Protein 2KIX (pdb70)

Sequence (132 aa):
MLEPFQILSISSFILSALHFIAWTIGHLNQIKRMLEPFQILSISSFILSALHFIAWTIGHLNQIKRMLEPFQILSISSFILSALHFIAWTIGHLNQIKRMLEPFQILSISSFILSALHFIAWTIGHLNQIKRMLEPFQILSISSFILSALHFIAWTIGHLNQIKRMLEPFQILSISSFILSALHFIAWTIGHLNQIKRMLEPFQILSISSFILSALHFIAWTIGHLNQIKRMLEPFQILSISSFILSALHFIAWTIGHLNQIKRMLEPFQILSISSFILSALHFIAWTIGHLNQIKRMLEPFQILSISSFILSALHFIAWTIGHLNQIKRMLEPFQILSISSFILSALHFIAWTIGHLNQIKRMLEPFQILSISSFILSALHFIAWTIGHLNQIKRMLEPFQILSISSFILSALHFIAWTIGHLNQIKRMLEPFQILSISSFILSALHFIAWTIGHLNQIKRMLEPFQILSISSFILSALHFIAWTIGHLNQIKRMLEPFQILSISSFILSALHFIAWTIGHLNQIKRMLEPFQILSISSFILSALHFIAWTIGHLNQIKRMLEPFQILSISSFILSALHFIAWTIGHLNQIKRMLEPFQILSISSFILSALHFIAWTIGHLNQIKRMLEPFQILSISSFILSALHFIAWTIGHLNQIKRMLEPFQILSISSFILSALHFIAWTIGHLNQIKRMLEPFQILSISSFILSALHFIAWTIGHLNQIKRMLEPFQILSISSFILSALHFIAWTIGHLNQIKRMLEPFQILSISSFILSALHFIAWTIGHLNQIKRMLEPFQILSISSFILSALHFIAWTIGHLNQIKRMLEPFQILSISSFILSALHFIAWTIGHLNQIKRMLEPFQILSISSFILSALHFIAWTIGHLNQIKRMLEPFQILSISSFILSALHFIAWTIGHLNQIKRMLEPFQILSISSFILSALHFIAWTIGHLNQIKRMLEPFQILSISSFILSALHFIAWTIGHLNQIKRMLEPFQILSISSFILSALHFIAWTIGHLNQIKRMLEPFQILSISSFILSALHFIAWTIGHLNQIKRMLEPFQILSISSFILSALHFIAWTIGHLNQIKRMLEPFQILSISSFILSALHFIAWTIGHLNQIKRMLEPFQILSISSFILSALHFIAWTIGHLNQIKRMLEPFQILSISSFILSALHFIAWTIGHLNQIKRMLEPFQILSISSFILSALHFIAWTIGHLNQIKRMLEPFQILSISSFILSALHFIAWTIGHLNQIKRMLEPFQILSISSFILSALHFIAWTIGHLNQIKRMLEPFQILSISSFILSALHFIAWTIGHLNQIKRMLEPFQILSISSFILSALHFIAWTIGHLNQIKRMLEPFQILSISSFILSALHFIAWTIGHLNQIKRMLEPFQILSISSFILSALHFIAWTIGHLNQIKRMLEPFQILSISSFILSALHFIAWTIGHLNQIKRMLEPFQILSISSFILSALHFIAWTIGHLNQIKRMLEPFQILSISSFILSALHFIAWTIGHLNQIKRMLEPFQILSISSFILSALHFIAWTIGHLNQIKRMLEPFQILSISSFILSALHFIAWTIGHLNQIKRMLEPFQILSISSFILSALHFIAWTIGHLNQIKRMLEPFQILSISSFILSALHFIAWTIGHLNQIKRMLEPFQILSISSFILSALHFIAWTIGHLNQIKRMLEPFQILSISSFILSALHFIAWTIGHLNQIKRMLEPFQILSISSFILSALHFIAWTIGHLNQIKRMLEPFQILSISSFILSALHFIAWTIGHLNQIKRMLEPFQILSISSFILSALHFIAWTIGHLNQIKRMLEPFQILSISSFILSALHFIAWTIGHLNQIKRMLEPFQILSISSFILSALHFIAWTIGHLNQIKRMLEPFQILSISSFILSALHFIAWTIGHLNQIKRMLEPFQILSISSFILSALHFIAWTIGHLNQIKRMLEPFQILSISSFILSALHFIAWTIGHLNQIKR

Foldseek 3Di:
DPPDPVCVVVVVVVVVVVCVVVCCVVVVVVVPD/DCVVCVVVVVVVVVVVVVVVVVCVVVVCVVVPD/DCVVVVVVVVVVVVVVVVCVVVCCCVVVVVVPD/DDPVVVVVVVVVVVVVVVCVVVCCCVVVVVVPD

Solvent-accessible surface area: 10922 Å² total; per-residue (Å²): 157,115,147,68,83,90,101,28,20,91,48,34,105,114,31,43,53,82,19,109,101,12,48,73,106,19,85,100,50,150,146,142,248,191,96,139,102,66,43,119,44,8,80,54,45,106,103,52,28,52,68,36,109,84,12,56,76,91,13,67,86,56,46,117,160,223,186,112,104,114,114,67,83,40,16,65,61,44,100,111,25,35,49,79,20,111,104,10,62,75,86,7,70,104,47,94,139,144,282,212,116,140,107,83,56,91,39,16,88,43,38,127,115,39,33,46,81,21,106,103,8,40,74,87,36,48,82,59,84,114,138,248

Radius of gyration: 16.18 Å; Cα contacts (8 Å, |Δi|>4): 34; chains: 4; bounding box: 28×48×30 Å

Nearest PDB structures (foldseek):
  2ljc-assembly1_B  TM=5.315E-01  e=4.620E+00  unclassified
  2ljc-assembly1_B  TM=5.506E-01  e=3.509E+00  unclassified
  2ljc-assembly1_B  TM=5.634E-01  e=3.909E+00  unclassified

Secondary structure (DSSP, 8-state):
--TTTHHHHHHHHHHHHHHHHHHHHHHHHHTT-/--STTHHHHHHHHHHHHHHHHHHHHHHHHHTT-/--STTHHHHHHHHHHHHHHHHHHHHHHHHHTT-/--STTHHHHHHHHHHHHHHHHHHHHHHHHHTT-

Structure (mmCIF, N/CA/C/O backbone):
data_2KIX
#
_entry.id   2KIX
#
loop_
_atom_site.group_PDB
_atom_site.id
_atom_site.type_symbol
_atom_site.label_atom_id
_atom_site.label_alt_id
_atom_site.label_comp_id
_atom_site.label_asym_id
_atom_site.label_entity_id
_atom_site.label_seq_id
_atom_site.pdbx_PDB_ins_code
_atom_site.Cartn_x
_atom_site.Cartn_y
_atom_site.Cartn_z
_atom_site.occupancy
_atom_site.B_iso_or_equiv
_atom_site.auth_seq_id
_atom_site.auth_comp_id
_atom_site.auth_asym_id
_atom_site.auth_atom_id
_atom_site.pdbx_PDB_model_num
ATOM 1 N N . MET A 1 1 ? 35.448 -21.155 -8.056 1.00 0.00 1 MET A N 1
ATOM 2 C CA . MET A 1 1 ? 35.086 -20.662 -6.697 1.00 0.00 1 MET A CA 1
ATOM 3 C C . MET A 1 1 ? 36.325 -20.686 -5.799 1.00 0.00 1 MET A C 1
ATOM 4 O O . MET A 1 1 ? 37.287 -21.371 -6.081 1.00 0.00 1 MET A O 1
ATOM 20 N N . LEU A 1 2 ? 36.299 -19.937 -4.722 1.00 0.00 2 LEU A N 1
ATOM 21 C CA . LEU A 1 2 ? 37.458 -19.893 -3.779 1.00 0.00 2 LEU A CA 1
ATOM 22 C C . LEU A 1 2 ? 38.505 -18.881 -4.267 1.00 0.00 2 LEU A C 1
ATOM 23 O O . LEU A 1 2 ? 38.815 -17.929 -3.580 1.00 0.00 2 LEU A O 1
ATOM 39 N N . GLU A 1 3 ? 39.066 -19.071 -5.432 1.00 0.00 3 GLU A N 1
ATOM 40 C CA . GLU A 1 3 ? 40.098 -18.100 -5.908 1.00 0.00 3 GLU A CA 1
ATOM 41 C C . GLU A 1 3 ? 39.422 -16.792 -6.353 1.00 0.00 3 GLU A C 1
ATOM 42 O O . GLU A 1 3 ? 39.896 -15.718 -6.042 1.00 0.00 3 GLU A O 1
ATOM 54 N N . PRO A 1 4 ? 38.330 -16.870 -7.076 1.00 0.00 4 PRO A N 1
ATOM 55 C CA . PRO A 1 4 ? 37.596 -15.683 -7.565 1.00 0.00 4 PRO A CA 1
ATOM 56 C C . PRO A 1 4 ? 36.347 -15.369 -6.725 1.00 0.00 4 PRO A C 1
ATOM 57 O O . PRO A 1 4 ? 35.718 -14.344 -6.905 1.00 0.00 4 PRO A O 1
ATOM 68 N N . PHE A 1 5 ? 35.972 -16.253 -5.826 1.00 0.00 5 PHE A N 1
ATOM 69 C CA . PHE A 1 5 ? 34.747 -16.022 -4.989 1.00 0.00 5 PHE A CA 1
ATOM 70 C C . PHE A 1 5 ? 35.126 -15.760 -3.526 1.00 0.00 5 PHE A C 1
ATOM 71 O O . PHE A 1 5 ? 34.848 -14.705 -2.991 1.00 0.00 5 PHE A O 1
ATOM 88 N N . GLN A 1 6 ? 35.731 -16.711 -2.859 1.00 0.00 6 GLN A N 1
ATOM 89 C CA . GLN A 1 6 ? 36.079 -16.486 -1.426 1.00 0.00 6 GLN A CA 1
ATOM 90 C C . GLN A 1 6 ? 36.868 -15.192 -1.277 1.00 0.00 6 GLN A C 1
ATOM 91 O O . GLN A 1 6 ? 36.864 -14.559 -0.239 1.00 0.00 6 GLN A O 1
ATOM 105 N N . ILE A 1 7 ? 37.539 -14.799 -2.306 1.00 0.00 7 ILE A N 1
ATOM 106 C CA . ILE A 1 7 ? 38.337 -13.540 -2.244 1.00 0.00 7 ILE A CA 1
ATOM 107 C C . ILE A 1 7 ? 37.395 -12.334 -2.306 1.00 0.00 7 ILE A C 1
ATOM 108 O O . ILE A 1 7 ? 37.749 -11.235 -1.925 1.00 0.00 7 ILE A O 1
ATOM 124 N N . LEU A 1 8 ? 36.196 -12.537 -2.779 1.00 0.00 8 LEU A N 1
ATOM 125 C CA . LEU A 1 8 ? 35.217 -11.418 -2.868 1.00 0.00 8 LEU A CA 1
ATOM 126 C C . LEU A 1 8 ? 34.534 -11.250 -1.506 1.00 0.00 8 LEU A C 1
ATOM 127 O O . LEU A 1 8 ? 34.447 -10.162 -0.972 1.00 0.00 8 LEU A O 1
ATOM 143 N N . SER A 1 9 ? 34.058 -12.324 -0.936 1.00 0.00 9 SER A N 1
ATOM 144 C CA . SER A 1 9 ? 33.389 -12.229 0.392 1.00 0.00 9 SER A CA 1
ATOM 145 C C . SER A 1 9 ? 34.349 -11.610 1.412 1.00 0.00 9 SER A C 1
ATOM 146 O O . SER A 1 9 ? 34.013 -10.667 2.101 1.00 0.00 9 SER A O 1
ATOM 154 N N . ILE A 1 10 ? 35.540 -12.134 1.518 1.00 0.00 10 ILE A N 1
ATOM 155 C CA . ILE A 1 10 ? 36.514 -11.576 2.499 1.00 0.00 10 ILE A CA 1
ATOM 156 C C . ILE A 1 10 ? 36.865 -10.136 2.116 1.00 0.00 10 ILE A C 1
ATOM 157 O O . ILE A 1 10 ? 36.723 -9.224 2.906 1.00 0.00 10 ILE A O 1
ATOM 173 N N . SER A 1 11 ? 37.348 -9.888 0.882 1.00 0.00 11 SER A N 1
ATOM 174 C CA . SER A 1 11 ? 37.677 -8.522 0.486 1.00 0.00 11 SER A CA 1
ATOM 175 C C . SER A 1 11 ? 36.610 -7.555 0.943 1.00 0.00 11 SER A C 1
ATOM 176 O O . SER A 1 11 ? 36.872 -6.512 1.492 1.00 0.00 11 SER A O 1
ATOM 184 N N . SER A 1 12 ? 35.376 -7.873 0.636 1.00 0.00 12 SER A N 1
ATOM 185 C CA . SER A 1 12 ? 34.258 -6.966 1.023 1.00 0.00 12 SER A CA 1
ATOM 186 C C . SER A 1 12 ? 34.241 -6.792 2.542 1.00 0.00 12 SER A C 1
ATOM 187 O O . SER A 1 12 ? 34.032 -5.707 3.050 1.00 0.00 12 SER A O 1
ATOM 195 N N . PHE A 1 13 ? 34.458 -7.850 3.272 1.00 0.00 13 PHE A N 1
ATOM 196 C CA . PHE A 1 13 ? 34.454 -7.743 4.758 1.00 0.00 13 PHE A CA 1
ATOM 197 C C . PHE A 1 13 ? 35.458 -6.675 5.193 1.00 0.00 13 PHE A C 1
ATOM 198 O O . PHE A 1 13 ? 35.164 -5.832 6.016 1.00 0.00 13 PHE A O 1
ATOM 215 N N . ILE A 1 14 ? 36.643 -6.702 4.645 1.00 0.00 14 ILE A N 1
ATOM 216 C CA . ILE A 1 14 ? 37.663 -5.685 5.028 1.00 0.00 14 ILE A CA 1
ATOM 217 C C . ILE A 1 14 ? 37.115 -4.284 4.746 1.00 0.00 14 ILE A C 1
ATOM 218 O O . ILE A 1 14 ? 37.301 -3.366 5.519 1.00 0.00 14 ILE A O 1
ATOM 234 N N . LEU A 1 15 ? 36.442 -4.114 3.641 1.00 0.00 15 LEU A N 1
ATOM 235 C CA . LEU A 1 15 ? 35.882 -2.773 3.304 1.00 0.00 15 LEU A CA 1
ATOM 236 C C . LEU A 1 15 ? 34.744 -2.437 4.279 1.00 0.00 15 LEU A C 1
ATOM 237 O O . LEU A 1 15 ? 34.621 -1.323 4.748 1.00 0.00 15 LEU A O 1
ATOM 253 N N . SER A 1 16 ? 33.911 -3.393 4.587 1.00 0.00 16 SER A N 1
ATOM 254 C CA . SER A 1 16 ? 32.783 -3.126 5.525 1.00 0.00 16 SER A CA 1
ATOM 255 C C . SER A 1 16 ? 33.309 -2.448 6.794 1.00 0.00 16 SER A C 1
ATOM 256 O O . SER A 1 16 ? 32.821 -1.413 7.201 1.00 0.00 16 SER A O 1
ATOM 264 N N . ALA A 1 17 ? 34.298 -3.021 7.425 1.00 0.00 17 ALA A N 1
ATOM 265 C CA . ALA A 1 17 ? 34.843 -2.403 8.668 1.00 0.00 17 ALA A CA 1
ATOM 266 C C . ALA A 1 17 ? 35.477 -1.051 8.333 1.00 0.00 17 ALA A C 1
ATOM 267 O O . ALA A 1 17 ? 35.423 -0.119 9.110 1.00 0.00 17 ALA A O 1
ATOM 274 N N . LEU A 1 18 ? 36.079 -0.937 7.182 1.00 0.00 18 LEU A N 1
ATOM 275 C CA . LEU A 1 18 ? 36.719 0.353 6.798 1.00 0.00 18 LEU A CA 1
ATOM 276 C C . LEU A 1 18 ? 35.638 1.436 6.678 1.00 0.00 18 LEU A C 1
ATOM 277 O O . LEU A 1 18 ? 35.719 2.481 7.292 1.00 0.00 18 LEU A O 1
ATOM 293 N N . HIS A 1 19 ? 34.628 1.190 5.890 1.00 0.00 19 HIS A N 1
ATOM 294 C CA . HIS A 1 19 ? 33.542 2.199 5.726 1.00 0.00 19 HIS A CA 1
ATOM 295 C C . HIS A 1 19 ? 32.803 2.383 7.053 1.00 0.00 19 HIS A C 1
ATOM 296 O O . HIS A 1 19 ? 32.401 3.474 7.404 1.00 0.00 19 HIS A O 1
ATOM 311 N N . PHE A 1 20 ? 32.620 1.325 7.794 1.00 0.00 20 PHE A N 1
ATOM 312 C CA . PHE A 1 20 ? 31.906 1.440 9.096 1.00 0.00 20 PHE A CA 1
ATOM 313 C C . PHE A 1 20 ? 32.549 2.545 9.940 1.00 0.00 20 PHE A C 1
ATOM 314 O O . PHE A 1 20 ? 31.878 3.422 10.449 1.00 0.00 20 PHE A O 1
ATOM 331 N N . ILE A 1 21 ? 33.845 2.509 10.095 1.00 0.00 21 ILE A N 1
ATOM 332 C CA . ILE A 1 21 ? 34.526 3.557 10.909 1.00 0.00 21 ILE A CA 1
ATOM 333 C C . ILE A 1 21 ? 34.523 4.885 10.145 1.00 0.00 21 ILE A C 1
ATOM 334 O O . ILE A 1 21 ? 34.228 5.927 10.694 1.00 0.00 21 ILE A O 1
ATOM 350 N N . ALA A 1 22 ? 34.851 4.856 8.882 1.00 0.00 22 ALA A N 1
ATOM 351 C CA . ALA A 1 22 ? 34.868 6.116 8.086 1.00 0.00 22 ALA A CA 1
ATOM 352 C C . ALA A 1 22 ? 33.485 6.773 8.136 1.00 0.00 22 ALA A C 1
ATOM 353 O O . ALA A 1 22 ? 33.343 7.960 7.921 1.00 0.00 22 ALA A O 1
ATOM 360 N N . TRP A 1 23 ? 32.466 6.008 8.415 1.00 0.00 23 TRP A N 1
ATOM 361 C CA . TRP A 1 23 ? 31.093 6.584 8.477 1.00 0.00 23 TRP A CA 1
ATOM 362 C C . TRP A 1 23 ? 30.891 7.269 9.831 1.00 0.00 23 TRP A C 1
ATOM 363 O O . TRP A 1 23 ? 30.405 8.380 9.909 1.00 0.00 23 TRP A O 1
ATOM 384 N N . THR A 1 24 ? 31.255 6.611 10.900 1.00 0.00 24 THR A N 1
ATOM 385 C CA . THR A 1 24 ? 31.075 7.225 12.246 1.00 0.00 24 THR A CA 1
ATOM 386 C C . THR A 1 24 ? 31.915 8.504 12.353 1.00 0.00 24 THR A C 1
ATOM 387 O O . THR A 1 24 ? 31.528 9.451 13.008 1.00 0.00 24 THR A O 1
ATOM 398 N N . ILE A 1 25 ? 33.059 8.547 11.719 1.00 0.00 25 ILE A N 1
ATOM 399 C CA . ILE A 1 25 ? 33.902 9.776 11.801 1.00 0.00 25 ILE A CA 1
ATOM 400 C C . ILE A 1 25 ? 33.310 10.875 10.913 1.00 0.00 25 ILE A C 1
ATOM 401 O O . ILE A 1 25 ? 32.957 11.939 11.381 1.00 0.00 25 ILE A O 1
ATOM 417 N N . GLY A 1 26 ? 33.211 10.632 9.633 1.00 0.00 26 GLY A N 1
ATOM 418 C CA . GLY A 1 26 ? 32.650 11.684 8.719 1.00 0.00 26 GLY A CA 1
ATOM 419 C C . GLY A 1 26 ? 31.213 12.033 9.142 1.00 0.00 26 GLY A C 1
ATOM 420 O O . GLY A 1 26 ? 30.794 13.168 9.027 1.00 0.00 26 GLY A O 1
ATOM 424 N N . HIS A 1 27 ? 30.447 11.084 9.632 1.00 0.00 27 HIS A N 1
ATOM 425 C CA . HIS A 1 27 ? 29.054 11.407 10.050 1.00 0.00 27 HIS A CA 1
ATOM 426 C C . HIS A 1 27 ? 29.086 12.181 11.370 1.00 0.00 27 HIS A C 1
ATOM 427 O O . HIS A 1 27 ? 28.505 13.241 11.494 1.00 0.00 27 HIS A O 1
ATOM 442 N N . LEU A 1 28 ? 29.763 11.660 12.357 1.00 0.00 28 LEU A N 1
ATOM 443 C CA . LEU A 1 28 ? 29.836 12.365 13.668 1.00 0.00 28 LEU A CA 1
ATOM 444 C C . LEU A 1 28 ? 30.522 13.717 13.472 1.00 0.00 28 LEU A C 1
ATOM 445 O O . LEU A 1 28 ? 30.118 14.717 14.031 1.00 0.00 28 LEU A O 1
ATOM 461 N N . ASN A 1 29 ? 31.558 13.755 12.680 1.00 0.00 29 ASN A N 1
ATOM 462 C CA . ASN A 1 29 ? 32.271 15.042 12.446 1.00 0.00 29 ASN A CA 1
ATOM 463 C C . ASN A 1 29 ? 31.273 16.097 11.965 1.00 0.00 29 ASN A C 1
ATOM 464 O O . ASN A 1 29 ? 31.336 17.246 12.352 1.00 0.00 29 ASN A O 1
ATOM 475 N N . GLN A 1 30 ? 30.351 15.716 11.123 1.00 0.00 30 GLN A N 1
ATOM 476 C CA . GLN A 1 30 ? 29.351 16.699 10.620 1.00 0.00 30 GLN A CA 1
ATOM 477 C C . GLN A 1 30 ? 28.660 17.371 11.808 1.00 0.00 30 GLN A C 1
ATOM 478 O O . GLN A 1 30 ? 28.584 18.581 11.891 1.00 0.00 30 GLN A O 1
ATOM 492 N N . ILE A 1 31 ? 28.156 16.595 12.732 1.00 0.00 31 ILE A N 1
ATOM 493 C CA . ILE A 1 31 ? 27.469 17.184 13.921 1.00 0.00 31 ILE A CA 1
ATOM 494 C C . ILE A 1 31 ? 28.492 17.382 15.047 1.00 0.00 31 ILE A C 1
ATOM 495 O O . ILE A 1 31 ? 28.361 16.856 16.132 1.00 0.00 31 ILE A O 1
ATOM 511 N N . LYS A 1 32 ? 29.518 18.146 14.793 1.00 0.00 32 LYS A N 1
ATOM 512 C CA . LYS A 1 32 ? 30.550 18.382 15.842 1.00 0.00 32 LYS A CA 1
ATOM 513 C C . LYS A 1 32 ? 31.420 19.573 15.434 1.00 0.00 32 LYS A C 1
ATOM 514 O O . LYS A 1 32 ? 31.413 20.607 16.072 1.00 0.00 32 LYS A O 1
ATOM 533 N N . ARG A 1 33 ? 32.171 19.435 14.375 1.00 0.00 33 ARG A N 1
ATOM 534 C CA . ARG A 1 33 ? 33.040 20.559 13.927 1.00 0.00 33 ARG A CA 1
ATOM 535 C C . ARG A 1 33 ? 33.871 21.065 15.108 1.00 0.00 33 ARG A C 1
ATOM 536 O O . ARG A 1 33 ? 34.957 20.547 15.307 1.00 0.00 33 ARG A O 1
ATOM 558 N N . MET B 1 1 ? 32.183 -21.624 -12.756 1.00 0.00 1 MET B N 1
ATOM 559 C CA . MET B 1 1 ? 31.514 -20.293 -12.792 1.00 0.00 1 MET B CA 1
ATOM 560 C C . MET B 1 1 ? 29.995 -20.485 -12.821 1.00 0.00 1 MET B C 1
ATOM 561 O O . MET B 1 1 ? 29.484 -21.371 -13.476 1.00 0.00 1 MET B O 1
ATOM 577 N N . LEU B 1 2 ? 29.269 -19.659 -12.116 1.00 0.00 2 LEU B N 1
ATOM 578 C CA . LEU B 1 2 ? 27.783 -19.789 -12.103 1.00 0.00 2 LEU B CA 1
ATOM 579 C C . LEU B 1 2 ? 27.215 -19.022 -13.321 1.00 0.00 2 LEU B C 1
ATOM 580 O O . LEU B 1 2 ? 27.795 -19.060 -14.388 1.00 0.00 2 LEU B O 1
ATOM 596 N N . GLU B 1 3 ? 26.112 -18.303 -13.192 1.00 0.00 3 GLU B N 1
ATOM 597 C CA . GLU B 1 3 ? 25.599 -17.545 -14.371 1.00 0.00 3 GLU B CA 1
ATOM 598 C C . GLU B 1 3 ? 24.527 -16.526 -13.917 1.00 0.00 3 GLU B C 1
ATOM 599 O O . GLU B 1 3 ? 24.731 -15.336 -14.052 1.00 0.00 3 GLU B O 1
ATOM 611 N N . PRO B 1 4 ? 23.408 -16.955 -13.367 1.00 0.00 4 PRO B N 1
ATOM 612 C CA . PRO B 1 4 ? 22.348 -16.010 -12.889 1.00 0.00 4 PRO B CA 1
ATOM 613 C C . PRO B 1 4 ? 22.860 -15.094 -11.766 1.00 0.00 4 PRO B C 1
ATOM 614 O O . PRO B 1 4 ? 22.933 -13.890 -11.914 1.00 0.00 4 PRO B O 1
ATOM 625 N N . PHE B 1 5 ? 23.205 -15.665 -10.644 1.00 0.00 5 PHE B N 1
ATOM 626 C CA . PHE B 1 5 ? 23.702 -14.848 -9.499 1.00 0.00 5 PHE B CA 1
ATOM 627 C C . PHE B 1 5 ? 25.148 -14.415 -9.760 1.00 0.00 5 PHE B C 1
ATOM 628 O O . PHE B 1 5 ? 25.670 -13.532 -9.106 1.00 0.00 5 PHE B O 1
ATOM 645 N N . GLN B 1 6 ? 25.802 -15.034 -10.704 1.00 0.00 6 GLN B N 1
ATOM 646 C CA . GLN B 1 6 ? 27.216 -14.665 -11.000 1.00 0.00 6 GLN B CA 1
ATOM 647 C C . GLN B 1 6 ? 27.332 -13.155 -11.199 1.00 0.00 6 GLN B C 1
ATOM 648 O O . GLN B 1 6 ? 27.916 -12.443 -10.407 1.00 0.00 6 GLN B O 1
ATOM 662 N N . ILE B 1 7 ? 26.792 -12.689 -12.270 1.00 0.00 7 ILE B N 1
ATOM 663 C CA . ILE B 1 7 ? 26.857 -11.233 -12.600 1.00 0.00 7 ILE B CA 1
ATOM 664 C C . ILE B 1 7 ? 26.472 -10.381 -11.386 1.00 0.00 7 ILE B C 1
ATOM 665 O O . ILE B 1 7 ? 26.831 -9.223 -11.299 1.00 0.00 7 ILE B O 1
ATOM 681 N N . LEU B 1 8 ? 25.753 -10.929 -10.447 1.00 0.00 8 LEU B N 1
ATOM 682 C CA . LEU B 1 8 ? 25.367 -10.127 -9.255 1.00 0.00 8 LEU B CA 1
ATOM 683 C C . LEU B 1 8 ? 26.615 -9.893 -8.395 1.00 0.00 8 LEU B C 1
ATOM 684 O O . LEU B 1 8 ? 26.914 -8.783 -8.003 1.00 0.00 8 LEU B O 1
ATOM 700 N N . SER B 1 9 ? 27.352 -10.932 -8.111 1.00 0.00 9 SER B N 1
ATOM 701 C CA . SER B 1 9 ? 28.583 -10.766 -7.287 1.00 0.00 9 SER B CA 1
ATOM 702 C C . SER B 1 9 ? 29.546 -9.812 -7.999 1.00 0.00 9 SER B C 1
ATOM 703 O O . SER B 1 9 ? 30.197 -8.995 -7.379 1.00 0.00 9 SER B O 1
ATOM 711 N N . ILE B 1 10 ? 29.640 -9.909 -9.297 1.00 0.00 10 ILE B N 1
ATOM 712 C CA . ILE B 1 10 ? 30.560 -9.007 -10.046 1.00 0.00 10 ILE B CA 1
ATOM 713 C C . ILE B 1 10 ? 30.141 -7.553 -9.822 1.00 0.00 10 ILE B C 1
ATOM 714 O O . ILE B 1 10 ? 30.910 -6.742 -9.347 1.00 0.00 10 ILE B O 1
ATOM 730 N N . SER B 1 11 ? 28.894 -7.175 -10.172 1.00 0.00 11 SER B N 1
ATOM 731 C CA . SER B 1 11 ? 28.463 -5.797 -9.958 1.00 0.00 11 SER B CA 1
ATOM 732 C C . SER B 1 11 ? 28.907 -5.295 -8.604 1.00 0.00 11 SER B C 1
ATOM 733 O O . SER B 1 11 ? 29.385 -4.196 -8.451 1.00 0.00 11 SER B O 1
ATOM 741 N N . SER B 1 12 ? 28.669 -6.084 -7.585 1.00 0.00 12 SER B N 1
ATOM 742 C CA . SER B 1 12 ? 29.052 -5.649 -6.212 1.00 0.00 12 SER B CA 1
ATOM 743 C C . SER B 1 12 ? 30.553 -5.352 -6.167 1.00 0.00 12 SER B C 1
ATOM 744 O O . SER B 1 12 ? 30.995 -4.451 -5.483 1.00 0.00 12 SER B O 1
ATOM 752 N N . PHE B 1 13 ? 31.341 -6.100 -6.891 1.00 0.00 13 PHE B N 1
ATOM 753 C CA . PHE B 1 13 ? 32.810 -5.851 -6.886 1.00 0.00 13 PHE B CA 1
ATOM 754 C C . PHE B 1 13 ? 33.087 -4.446 -7.425 1.00 0.00 13 PHE B C 1
ATOM 755 O O . PHE B 1 13 ? 33.884 -3.706 -6.881 1.00 0.00 13 PHE B O 1
ATOM 772 N N . ILE B 1 14 ? 32.430 -4.071 -8.488 1.00 0.00 14 ILE B N 1
ATOM 773 C CA . ILE B 1 14 ? 32.649 -2.713 -9.060 1.00 0.00 14 ILE B CA 1
ATOM 774 C C . ILE B 1 14 ? 32.347 -1.659 -7.993 1.00 0.00 14 ILE B C 1
ATOM 775 O O . ILE B 1 14 ? 33.103 -0.730 -7.792 1.00 0.00 14 ILE B O 1
ATOM 791 N N . LEU B 1 15 ? 31.242 -1.796 -7.309 1.00 0.00 15 LEU B N 1
ATOM 792 C CA . LEU B 1 15 ? 30.882 -0.801 -6.258 1.00 0.00 15 LEU B CA 1
ATOM 793 C C . LEU B 1 15 ? 31.908 -0.853 -5.123 1.00 0.00 15 LEU B C 1
ATOM 794 O O . LEU B 1 15 ? 32.278 0.160 -4.563 1.00 0.00 15 LEU B O 1
ATOM 810 N N . SER B 1 16 ? 32.366 -2.023 -4.772 1.00 0.00 16 SER B N 1
ATOM 811 C CA . SER B 1 16 ? 33.360 -2.130 -3.668 1.00 0.00 16 SER B CA 1
ATOM 812 C C . SER B 1 16 ? 34.537 -1.191 -3.944 1.00 0.00 16 SER B C 1
ATOM 813 O O . SER B 1 16 ? 34.971 -0.456 -3.079 1.00 0.00 16 SER B O 1
ATOM 821 N N . ALA B 1 17 ? 35.059 -1.208 -5.139 1.00 0.00 17 ALA B N 1
ATOM 822 C CA . ALA B 1 17 ? 36.208 -0.313 -5.459 1.00 0.00 17 ALA B CA 1
ATOM 823 C C . ALA B 1 17 ? 35.699 1.110 -5.699 1.00 0.00 17 ALA B C 1
ATOM 824 O O . ALA B 1 17 ? 36.328 2.076 -5.317 1.00 0.00 17 ALA B O 1
ATOM 831 N N . LEU B 1 18 ? 34.565 1.248 -6.330 1.00 0.00 18 LEU B N 1
ATOM 832 C CA . LEU B 1 18 ? 34.021 2.610 -6.594 1.00 0.00 18 LEU B CA 1
ATOM 833 C C . LEU B 1 18 ? 33.851 3.349 -5.260 1.00 0.00 18 LEU B C 1
ATOM 834 O O . LEU B 1 18 ? 34.092 4.536 -5.159 1.00 0.00 18 LEU B O 1
ATOM 850 N N . HIS B 1 19 ? 33.435 2.656 -4.236 1.00 0.00 19 HIS B N 1
ATOM 851 C CA . HIS B 1 19 ? 33.247 3.318 -2.915 1.00 0.00 19 HIS B CA 1
ATOM 852 C C . HIS B 1 19 ? 34.610 3.608 -2.280 1.00 0.00 19 HIS B C 1
ATOM 853 O O . HIS B 1 19 ? 34.870 4.702 -1.819 1.00 0.00 19 HIS B O 1
ATOM 868 N N . PHE B 1 20 ? 35.479 2.636 -2.246 1.00 0.00 20 PHE B N 1
ATOM 869 C CA . PHE B 1 20 ? 36.820 2.855 -1.633 1.00 0.00 20 PHE B CA 1
ATOM 870 C C . PHE B 1 20 ? 37.569 3.951 -2.395 1.00 0.00 20 PHE B C 1
ATOM 871 O O . PHE B 1 20 ? 38.141 4.848 -1.808 1.00 0.00 20 PHE B O 1
ATOM 888 N N . ILE B 1 21 ? 37.576 3.886 -3.699 1.00 0.00 21 ILE B N 1
ATOM 889 C CA . ILE B 1 21 ? 38.295 4.923 -4.493 1.00 0.00 21 ILE B CA 1
ATOM 890 C C . ILE B 1 21 ? 37.571 6.271 -4.342 1.00 0.00 21 ILE B C 1
ATOM 891 O O . ILE B 1 21 ? 38.184 7.298 -4.126 1.00 0.00 21 ILE B O 1
ATOM 907 N N . ALA B 1 22 ? 36.270 6.275 -4.450 1.00 0.00 22 ALA B N 1
ATOM 908 C CA . ALA B 1 22 ? 35.514 7.552 -4.311 1.00 0.00 22 ALA B CA 1
ATOM 909 C C . ALA B 1 22 ? 35.708 8.109 -2.899 1.00 0.00 22 ALA B C 1
ATOM 910 O O . ALA B 1 22 ? 35.811 9.303 -2.701 1.00 0.00 22 ALA B O 1
ATOM 917 N N . TRP B 1 23 ? 35.758 7.254 -1.915 1.00 0.00 23 TRP B N 1
ATOM 918 C CA . TRP B 1 23 ? 35.946 7.734 -0.518 1.00 0.00 23 TRP B CA 1
ATOM 919 C C . TRP B 1 23 ? 37.281 8.475 -0.410 1.00 0.00 23 TRP B C 1
ATOM 920 O O . TRP B 1 23 ? 37.367 9.533 0.178 1.00 0.00 23 TRP B O 1
ATOM 941 N N . THR B 1 24 ? 38.323 7.926 -0.971 1.00 0.00 24 THR B N 1
ATOM 942 C CA . THR B 1 24 ? 39.651 8.600 -0.894 1.00 0.00 24 THR B CA 1
ATOM 943 C C . THR B 1 24 ? 39.588 9.959 -1.603 1.00 0.00 24 THR B C 1
ATOM 944 O O . THR B 1 24 ? 40.241 10.902 -1.204 1.00 0.00 24 THR B O 1
ATOM 955 N N . ILE B 1 25 ? 38.815 10.071 -2.652 1.00 0.00 25 ILE B N 1
ATOM 956 C CA . ILE B 1 25 ? 38.730 11.374 -3.377 1.00 0.00 25 ILE B CA 1
ATOM 957 C C . ILE B 1 25 ? 37.738 12.312 -2.676 1.00 0.00 25 ILE B C 1
ATOM 958 O O . ILE B 1 25 ? 38.080 13.410 -2.285 1.00 0.00 25 ILE B O 1
ATOM 974 N N . GLY B 1 26 ? 36.508 11.898 -2.537 1.00 0.00 26 GLY B N 1
ATOM 975 C CA . GLY B 1 26 ? 35.488 12.788 -1.881 1.00 0.00 26 GLY B CA 1
ATOM 976 C C . GLY B 1 26 ? 35.899 13.117 -0.434 1.00 0.00 26 GLY B C 1
ATOM 977 O O . GLY B 1 26 ? 35.620 14.194 0.054 1.00 0.00 26 GLY B O 1
ATOM 981 N N . HIS B 1 27 ? 36.550 12.218 0.270 1.00 0.00 27 HIS B N 1
ATOM 982 C CA . HIS B 1 27 ? 36.942 12.536 1.673 1.00 0.00 27 HIS B CA 1
ATOM 983 C C . HIS B 1 27 ? 37.754 13.833 1.696 1.00 0.00 27 HIS B C 1
ATOM 984 O O . HIS B 1 27 ? 37.615 14.646 2.589 1.00 0.00 27 HIS B O 1
ATOM 999 N N . LEU B 1 28 ? 38.603 14.035 0.726 1.00 0.00 28 LEU B N 1
ATOM 1000 C CA . LEU B 1 28 ? 39.419 15.282 0.702 1.00 0.00 28 LEU B CA 1
ATOM 1001 C C . LEU B 1 28 ? 38.492 16.497 0.774 1.00 0.00 28 LEU B C 1
ATOM 1002 O O . LEU B 1 28 ? 38.808 17.494 1.391 1.00 0.00 28 LEU B O 1
ATOM 1018 N N . ASN B 1 29 ? 37.348 16.421 0.151 1.00 0.00 29 ASN B N 1
ATOM 1019 C CA . ASN B 1 29 ? 36.404 17.572 0.188 1.00 0.00 29 ASN B CA 1
ATOM 1020 C C . ASN B 1 29 ? 36.144 17.964 1.643 1.00 0.00 29 ASN B C 1
ATOM 1021 O O . ASN B 1 29 ? 36.025 19.128 1.970 1.00 0.00 29 ASN B O 1
ATOM 1032 N N . GLN B 1 30 ? 36.060 17.002 2.520 1.00 0.00 30 GLN B N 1
ATOM 1033 C CA . GLN B 1 30 ? 35.813 17.323 3.953 1.00 0.00 30 GLN B CA 1
ATOM 1034 C C . GLN B 1 30 ? 36.982 18.149 4.491 1.00 0.00 30 GLN B C 1
ATOM 1035 O O . GLN B 1 30 ? 36.796 19.180 5.106 1.00 0.00 30 GLN B O 1
ATOM 1049 N N . ILE B 1 31 ? 38.190 17.704 4.261 1.00 0.00 31 ILE B N 1
ATOM 1050 C CA . ILE B 1 31 ? 39.380 18.461 4.753 1.00 0.00 31 ILE B CA 1
ATOM 1051 C C . ILE B 1 31 ? 39.834 19.445 3.675 1.00 0.00 31 ILE B C 1
ATOM 1052 O O . ILE B 1 31 ? 40.972 19.437 3.250 1.00 0.00 31 ILE B O 1
ATOM 1068 N N . LYS B 1 32 ? 38.950 20.294 3.231 1.00 0.00 32 LYS B N 1
ATOM 1069 C CA . LYS B 1 32 ? 39.323 21.284 2.180 1.00 0.00 32 LYS B CA 1
ATOM 1070 C C . LYS B 1 32 ? 38.360 22.472 2.234 1.00 0.00 32 LYS B C 1
ATOM 1071 O O . LYS B 1 32 ? 38.747 23.584 2.531 1.00 0.00 32 LYS B O 1
ATOM 1090 N N . ARG B 1 33 ? 37.107 22.245 1.948 1.00 0.00 33 ARG B N 1
ATOM 1091 C CA . ARG B 1 33 ? 36.121 23.361 1.983 1.00 0.00 33 ARG B CA 1
ATOM 1092 C C . ARG B 1 33 ? 36.649 24.533 1.152 1.00 0.00 33 ARG B C 1
ATOM 1093 O O . ARG B 1 33 ? 36.976 25.550 1.740 1.00 0.00 33 ARG B O 1
ATOM 1115 N N . MET C 1 1 ? 13.347 -13.333 -3.651 1.00 0.00 1 MET C N 1
ATOM 1116 C CA . MET C 1 1 ? 12.288 -13.330 -2.600 1.00 0.00 1 MET C CA 1
ATOM 1117 C C . MET C 1 1 ? 12.231 -14.704 -1.930 1.00 0.00 1 MET C C 1
ATOM 1118 O O . MET C 1 1 ? 11.170 -15.240 -1.680 1.00 0.00 1 MET C O 1
ATOM 1134 N N . LEU C 1 2 ? 13.368 -15.283 -1.642 1.00 0.00 2 LEU C N 1
ATOM 1135 C CA . LEU C 1 2 ? 13.390 -16.630 -0.992 1.00 0.00 2 LEU C CA 1
ATOM 1136 C C . LEU C 1 2 ? 13.493 -16.444 0.540 1.00 0.00 2 LEU C C 1
ATOM 1137 O O . LEU C 1 2 ? 12.830 -15.592 1.097 1.00 0.00 2 LEU C O 1
ATOM 1153 N N . GLU C 1 3 ? 14.321 -17.204 1.238 1.00 0.00 3 GLU C N 1
ATOM 1154 C CA . GLU C 1 3 ? 14.431 -17.005 2.713 1.00 0.00 3 GLU C CA 1
ATOM 1155 C C . GLU C 1 3 ? 15.329 -15.779 2.944 1.00 0.00 3 GLU C C 1
ATOM 1156 O O . GLU C 1 3 ? 15.680 -15.102 2.000 1.00 0.00 3 GLU C O 1
ATOM 1168 N N . PRO C 1 4 ? 15.705 -15.477 4.167 1.00 0.00 4 PRO C N 1
ATOM 1169 C CA . PRO C 1 4 ? 16.579 -14.297 4.453 1.00 0.00 4 PRO C CA 1
ATOM 1170 C C . PRO C 1 4 ? 17.853 -14.290 3.591 1.00 0.00 4 PRO C C 1
ATOM 1171 O O . PRO C 1 4 ? 18.712 -13.446 3.749 1.00 0.00 4 PRO C O 1
ATOM 1182 N N . PHE C 1 5 ? 17.984 -15.231 2.684 1.00 0.00 5 PHE C N 1
ATOM 1183 C CA . PHE C 1 5 ? 19.201 -15.286 1.819 1.00 0.00 5 PHE C CA 1
ATOM 1184 C C . PHE C 1 5 ? 18.941 -14.600 0.470 1.00 0.00 5 PHE C C 1
ATOM 1185 O O . PHE C 1 5 ? 19.574 -13.612 0.146 1.00 0.00 5 PHE C O 1
ATOM 1202 N N . GLN C 1 6 ? 18.042 -15.111 -0.340 1.00 0.00 6 GLN C N 1
ATOM 1203 C CA . GLN C 1 6 ? 17.813 -14.457 -1.667 1.00 0.00 6 GLN C CA 1
ATOM 1204 C C . GLN C 1 6 ? 17.116 -13.114 -1.485 1.00 0.00 6 GLN C C 1
ATOM 1205 O O . GLN C 1 6 ? 17.324 -12.185 -2.240 1.00 0.00 6 GLN C O 1
ATOM 1219 N N . ILE C 1 7 ? 16.297 -13.007 -0.495 1.00 0.00 7 ILE C N 1
ATOM 1220 C CA . ILE C 1 7 ? 15.586 -11.716 -0.263 1.00 0.00 7 ILE C CA 1
ATOM 1221 C C . ILE C 1 7 ? 16.602 -10.664 0.189 1.00 0.00 7 ILE C C 1
ATOM 1222 O O . ILE C 1 7 ? 16.357 -9.475 0.121 1.00 0.00 7 ILE C O 1
ATOM 1238 N N . LEU C 1 8 ? 17.749 -11.097 0.639 1.00 0.00 8 LEU C N 1
ATOM 1239 C CA . LEU C 1 8 ? 18.795 -10.137 1.086 1.00 0.00 8 LEU C CA 1
ATOM 1240 C C . LEU C 1 8 ? 19.581 -9.657 -0.134 1.00 0.00 8 LEU C C 1
ATOM 1241 O O . LEU C 1 8 ? 19.814 -8.478 -0.310 1.00 0.00 8 LEU C O 1
ATOM 1257 N N . SER C 1 9 ? 19.990 -10.562 -0.983 1.00 0.00 9 SER C N 1
ATOM 1258 C CA . SER C 1 9 ? 20.757 -10.155 -2.193 1.00 0.00 9 SER C CA 1
ATOM 1259 C C . SER C 1 9 ? 19.945 -9.131 -2.987 1.00 0.00 9 SER C C 1
ATOM 1260 O O . SER C 1 9 ? 20.469 -8.142 -3.461 1.00 0.00 9 SER C O 1
ATOM 1268 N N . ILE C 1 10 ? 18.667 -9.356 -3.132 1.00 0.00 10 ILE C N 1
ATOM 1269 C CA . ILE C 1 10 ? 17.823 -8.392 -3.892 1.00 0.00 10 ILE C CA 1
ATOM 1270 C C . ILE C 1 10 ? 17.754 -7.071 -3.123 1.00 0.00 10 ILE C C 1
ATOM 1271 O O . ILE C 1 10 ? 18.094 -6.024 -3.637 1.00 0.00 10 ILE C O 1
ATOM 1287 N N . SER C 1 11 ? 17.300 -7.085 -1.854 1.00 0.00 11 SER C N 1
ATOM 1288 C CA . SER C 1 11 ? 17.250 -5.840 -1.094 1.00 0.00 11 SER C CA 1
ATOM 1289 C C . SER C 1 11 ? 18.522 -5.045 -1.273 1.00 0.00 11 SER C C 1
ATOM 1290 O O . SER C 1 11 ? 18.520 -3.877 -1.560 1.00 0.00 11 SER C O 1
ATOM 1298 N N . SER C 1 12 ? 19.636 -5.693 -1.027 1.00 0.00 12 SER C N 1
ATOM 1299 C CA . SER C 1 12 ? 20.943 -4.990 -1.159 1.00 0.00 12 SER C CA 1
ATOM 1300 C C . SER C 1 12 ? 21.127 -4.529 -2.606 1.00 0.00 12 SER C C 1
ATOM 1301 O O . SER C 1 12 ? 21.605 -3.443 -2.866 1.00 0.00 12 SER C O 1
ATOM 1309 N N . PHE C 1 13 ? 20.749 -5.346 -3.550 1.00 0.00 13 PHE C N 1
ATOM 1310 C CA . PHE C 1 13 ? 20.901 -4.953 -4.978 1.00 0.00 13 PHE C CA 1
ATOM 1311 C C . PHE C 1 13 ? 20.136 -3.652 -5.229 1.00 0.00 13 PHE C C 1
ATOM 1312 O O . PHE C 1 13 ? 20.655 -2.715 -5.805 1.00 0.00 13 PHE C O 1
ATOM 1329 N N . ILE C 1 14 ? 18.906 -3.584 -4.796 1.00 0.00 14 ILE C N 1
ATOM 1330 C CA . ILE C 1 14 ? 18.115 -2.341 -5.007 1.00 0.00 14 ILE C CA 1
ATOM 1331 C C . ILE C 1 14 ? 18.856 -1.160 -4.380 1.00 0.00 14 ILE C C 1
ATOM 1332 O O . ILE C 1 14 ? 18.841 -0.059 -4.894 1.00 0.00 14 ILE C O 1
ATOM 1348 N N . LEU C 1 15 ? 19.506 -1.381 -3.270 1.00 0.00 15 LEU C N 1
ATOM 1349 C CA . LEU C 1 15 ? 20.248 -0.273 -2.607 1.00 0.00 15 LEU C CA 1
ATOM 1350 C C . LEU C 1 15 ? 21.496 0.065 -3.435 1.00 0.00 15 LEU C C 1
ATOM 1351 O O . LEU C 1 15 ? 21.800 1.215 -3.681 1.00 0.00 15 LEU C O 1
ATOM 1367 N N . SER C 1 16 ? 22.222 -0.930 -3.866 1.00 0.00 16 SER C N 1
ATOM 1368 C CA . SER C 1 16 ? 23.449 -0.668 -4.672 1.00 0.00 16 SER C CA 1
ATOM 1369 C C . SER C 1 16 ? 23.146 0.356 -5.771 1.00 0.00 16 SER C C 1
ATOM 1370 O O . SER C 1 16 ? 23.877 1.308 -5.961 1.00 0.00 16 SER C O 1
ATOM 1378 N N . ALA C 1 17 ? 22.080 0.169 -6.501 1.00 0.00 17 ALA C N 1
ATOM 1379 C CA . ALA C 1 17 ? 21.749 1.138 -7.588 1.00 0.00 17 ALA C CA 1
ATOM 1380 C C . ALA C 1 17 ? 21.368 2.490 -6.979 1.00 0.00 17 ALA C C 1
ATOM 1381 O O . ALA C 1 17 ? 21.846 3.527 -7.395 1.00 0.00 17 ALA C O 1
ATOM 1388 N N . LEU C 1 18 ? 20.507 2.487 -5.999 1.00 0.00 18 LEU C N 1
ATOM 1389 C CA . LEU C 1 18 ? 20.089 3.769 -5.362 1.00 0.00 18 LEU C CA 1
ATOM 1390 C C . LEU C 1 18 ? 21.332 4.561 -4.941 1.00 0.00 18 LEU C C 1
ATOM 1391 O O . LEU C 1 18 ? 21.462 5.733 -5.234 1.00 0.00 18 LEU C O 1
ATOM 1407 N N . HIS C 1 19 ? 22.243 3.931 -4.254 1.00 0.00 19 HIS C N 1
ATOM 1408 C CA . HIS C 1 19 ? 23.472 4.649 -3.809 1.00 0.00 19 HIS C CA 1
ATOM 1409 C C . HIS C 1 19 ? 24.290 5.091 -5.025 1.00 0.00 19 HIS C C 1
ATOM 1410 O O . HIS C 1 19 ? 24.850 6.169 -5.047 1.00 0.00 19 HIS C O 1
ATOM 1425 N N . PHE C 1 20 ? 24.369 4.269 -6.035 1.00 0.00 20 PHE C N 1
ATOM 1426 C CA . PHE C 1 20 ? 25.160 4.650 -7.241 1.00 0.00 20 PHE C CA 1
ATOM 1427 C C . PHE C 1 20 ? 24.635 5.971 -7.809 1.00 0.00 20 PHE C C 1
ATOM 1428 O O . PHE C 1 20 ? 25.384 6.901 -8.038 1.00 0.00 20 PHE C O 1
ATOM 1445 N N . ILE C 1 21 ? 23.354 6.062 -8.042 1.00 0.00 21 ILE C N 1
ATOM 1446 C CA . ILE C 1 21 ? 22.791 7.324 -8.599 1.00 0.00 21 ILE C CA 1
ATOM 1447 C C . ILE C 1 21 ? 22.997 8.465 -7.600 1.00 0.00 21 ILE C C 1
ATOM 1448 O O . ILE C 1 21 ? 23.646 9.448 -7.893 1.00 0.00 21 ILE C O 1
ATOM 1464 N N . ALA C 1 22 ? 22.445 8.342 -6.424 1.00 0.00 22 ALA C N 1
ATOM 1465 C CA . ALA C 1 22 ? 22.598 9.421 -5.406 1.00 0.00 22 ALA C CA 1
ATOM 1466 C C . ALA C 1 22 ? 24.057 9.883 -5.342 1.00 0.00 22 ALA C C 1
ATOM 1467 O O . ALA C 1 22 ? 24.345 11.013 -5.000 1.00 0.00 22 ALA C O 1
ATOM 1474 N N . TRP C 1 23 ? 24.981 9.019 -5.662 1.00 0.00 23 TRP C N 1
ATOM 1475 C CA . TRP C 1 23 ? 26.417 9.412 -5.611 1.00 0.00 23 TRP C CA 1
ATOM 1476 C C . TRP C 1 23 ? 26.748 10.338 -6.786 1.00 0.00 23 TRP C C 1
ATOM 1477 O O . TRP C 1 23 ? 27.430 11.332 -6.630 1.00 0.00 23 TRP C O 1
ATOM 1498 N N . THR C 1 24 ? 26.285 10.015 -7.964 1.00 0.00 24 THR C N 1
ATOM 1499 C CA . THR C 1 24 ? 26.593 10.875 -9.144 1.00 0.00 24 THR C CA 1
ATOM 1500 C C . THR C 1 24 ? 25.943 12.257 -8.987 1.00 0.00 24 THR C C 1
ATOM 1501 O O . THR C 1 24 ? 26.502 13.256 -9.394 1.00 0.00 24 THR C O 1
ATOM 1512 N N . ILE C 1 25 ? 24.770 12.335 -8.410 1.00 0.00 25 ILE C N 1
ATOM 1513 C CA . ILE C 1 25 ? 24.113 13.668 -8.248 1.00 0.00 25 ILE C CA 1
ATOM 1514 C C . ILE C 1 25 ? 24.691 14.377 -7.013 1.00 0.00 25 ILE C C 1
ATOM 1515 O O . ILE C 1 25 ? 25.128 15.508 -7.088 1.00 0.00 25 ILE C O 1
ATOM 1531 N N . GLY C 1 26 ? 24.686 13.730 -5.879 1.00 0.00 26 GLY C N 1
ATOM 1532 C CA . GLY C 1 26 ? 25.231 14.392 -4.644 1.00 0.00 26 GLY C CA 1
ATOM 1533 C C . GLY C 1 26 ? 26.719 14.728 -4.841 1.00 0.00 26 GLY C C 1
ATOM 1534 O O . GLY C 1 26 ? 27.193 15.739 -4.362 1.00 0.00 26 GLY C O 1
ATOM 1538 N N . HIS C 1 27 ? 27.468 13.905 -5.541 1.00 0.00 27 HIS C N 1
ATOM 1539 C CA . HIS C 1 27 ? 28.910 14.220 -5.747 1.00 0.00 27 HIS C CA 1
ATOM 1540 C C . HIS C 1 27 ? 29.034 15.402 -6.710 1.00 0.00 27 HIS C C 1
ATOM 1541 O O . HIS C 1 27 ? 29.811 16.311 -6.497 1.00 0.00 27 HIS C O 1
ATOM 1556 N N . LEU C 1 28 ? 28.268 15.397 -7.766 1.00 0.00 28 LEU C N 1
ATOM 1557 C CA . LEU C 1 28 ? 28.332 16.517 -8.744 1.00 0.00 28 LEU C CA 1
ATOM 1558 C C . LEU C 1 28 ? 27.979 17.826 -8.036 1.00 0.00 28 LEU C C 1
ATOM 1559 O O . LEU C 1 28 ? 28.526 18.870 -8.329 1.00 0.00 28 LEU C O 1
ATOM 1575 N N . ASN C 1 29 ? 27.065 17.782 -7.106 1.00 0.00 29 ASN C N 1
ATOM 1576 C CA . ASN C 1 29 ? 26.679 19.027 -6.383 1.00 0.00 29 ASN C CA 1
ATOM 1577 C C . ASN C 1 29 ? 27.911 19.622 -5.700 1.00 0.00 29 ASN C C 1
ATOM 1578 O O . ASN C 1 29 ? 28.035 20.822 -5.557 1.00 0.00 29 ASN C O 1
ATOM 1589 N N . GLN C 1 30 ? 28.824 18.792 -5.275 1.00 0.00 30 GLN C N 1
ATOM 1590 C CA . GLN C 1 30 ? 30.046 19.310 -4.600 1.00 0.00 30 GLN C CA 1
ATOM 1591 C C . GLN C 1 30 ? 30.848 20.170 -5.578 1.00 0.00 30 GLN C C 1
ATOM 1592 O O . GLN C 1 30 ? 31.229 21.283 -5.271 1.00 0.00 30 GLN C O 1
ATOM 1606 N N . ILE C 1 31 ? 31.109 19.667 -6.756 1.00 0.00 31 ILE C N 1
ATOM 1607 C CA . ILE C 1 31 ? 31.887 20.460 -7.752 1.00 0.00 31 ILE C CA 1
ATOM 1608 C C . ILE C 1 31 ? 30.928 21.376 -8.516 1.00 0.00 31 ILE C C 1
ATOM 1609 O O . ILE C 1 31 ? 30.929 21.443 -9.727 1.00 0.00 31 ILE C O 1
ATOM 1625 N N . LYS C 1 32 ? 30.109 22.095 -7.796 1.00 0.00 32 LYS C N 1
ATOM 1626 C CA . LYS C 1 32 ? 29.136 23.030 -8.443 1.00 0.00 32 LYS C CA 1
ATOM 1627 C C . LYS C 1 32 ? 29.641 24.464 -8.287 1.00 0.00 32 LYS C C 1
ATOM 1628 O O . LYS C 1 32 ? 29.628 25.243 -9.220 1.00 0.00 32 LYS C O 1
ATOM 1647 N N . ARG C 1 33 ? 30.088 24.819 -7.113 1.00 0.00 33 ARG C N 1
ATOM 1648 C CA . ARG C 1 33 ? 30.596 26.202 -6.895 1.00 0.00 33 ARG C CA 1
ATOM 1649 C C . ARG C 1 33 ? 31.718 26.498 -7.892 1.00 0.00 33 ARG C C 1
ATOM 1650 O O . ARG C 1 33 ? 32.681 25.749 -7.909 1.00 0.00 33 ARG C O 1
ATOM 1672 N N . MET D 1 1 ? 22.592 -21.215 7.638 1.00 0.00 1 MET D N 1
ATOM 1673 C CA . MET D 1 1 ? 22.853 -21.208 9.105 1.00 0.00 1 MET D CA 1
ATOM 1674 C C . MET D 1 1 ? 24.302 -21.626 9.373 1.00 0.00 1 MET D C 1
ATOM 1675 O O . MET D 1 1 ? 24.581 -22.371 10.291 1.00 0.00 1 MET D O 1
ATOM 1691 N N . LEU D 1 2 ? 25.229 -21.151 8.583 1.00 0.00 2 LEU D N 1
ATOM 1692 C CA . LEU D 1 2 ? 26.654 -21.526 8.807 1.00 0.00 2 LEU D CA 1
ATOM 1693 C C . LEU D 1 2 ? 27.175 -20.762 10.042 1.00 0.00 2 LEU D C 1
ATOM 1694 O O . LEU D 1 2 ? 26.470 -20.643 11.023 1.00 0.00 2 LEU D O 1
ATOM 1710 N N . GLU D 1 3 ? 28.387 -20.226 10.023 1.00 0.00 3 GLU D N 1
ATOM 1711 C CA . GLU D 1 3 ? 28.880 -19.475 11.221 1.00 0.00 3 GLU D CA 1
ATOM 1712 C C . GLU D 1 3 ? 29.840 -18.359 10.760 1.00 0.00 3 GLU D C 1
ATOM 1713 O O . GLU D 1 3 ? 29.521 -17.193 10.880 1.00 0.00 3 GLU D O 1
ATOM 1725 N N . PRO D 1 4 ? 30.996 -18.691 10.229 1.00 0.00 4 PRO D N 1
ATOM 1726 C CA . PRO D 1 4 ? 31.972 -17.664 9.746 1.00 0.00 4 PRO D CA 1
ATOM 1727 C C . PRO D 1 4 ? 31.431 -16.888 8.535 1.00 0.00 4 PRO D C 1
ATOM 1728 O O . PRO D 1 4 ? 31.839 -15.776 8.264 1.00 0.00 4 PRO D O 1
ATOM 1739 N N . PHE D 1 5 ? 30.518 -17.475 7.803 1.00 0.00 5 PHE D N 1
ATOM 1740 C CA . PHE D 1 5 ? 29.941 -16.791 6.602 1.00 0.00 5 PHE D CA 1
ATOM 1741 C C . PHE D 1 5 ? 28.571 -16.202 6.957 1.00 0.00 5 PHE D C 1
ATOM 1742 O O . PHE D 1 5 ? 28.201 -15.128 6.510 1.00 0.00 5 PHE D O 1
ATOM 1759 N N . GLN D 1 6 ? 27.810 -16.906 7.750 1.00 0.00 6 GLN D N 1
ATOM 1760 C CA . GLN D 1 6 ? 26.462 -16.403 8.129 1.00 0.00 6 GLN D CA 1
ATOM 1761 C C . GLN D 1 6 ? 26.599 -15.070 8.850 1.00 0.00 6 GLN D C 1
ATOM 1762 O O . GLN D 1 6 ? 25.700 -14.252 8.853 1.00 0.00 6 GLN D O 1
ATOM 1776 N N . ILE D 1 7 ? 27.721 -14.850 9.451 1.00 0.00 7 ILE D N 1
ATOM 1777 C CA . ILE D 1 7 ? 27.945 -13.566 10.174 1.00 0.00 7 ILE D CA 1
ATOM 1778 C C . ILE D 1 7 ? 28.167 -12.448 9.153 1.00 0.00 7 ILE D C 1
ATOM 1779 O O . ILE D 1 7 ? 28.011 -11.280 9.451 1.00 0.00 7 ILE D O 1
ATOM 1795 N N . LEU D 1 8 ? 28.514 -12.800 7.944 1.00 0.00 8 LEU D N 1
ATOM 1796 C CA . LEU D 1 8 ? 28.729 -11.769 6.894 1.00 0.00 8 LEU D CA 1
ATOM 1797 C C . LEU D 1 8 ? 27.360 -11.346 6.357 1.00 0.00 8 LEU D C 1
ATOM 1798 O O . LEU D 1 8 ? 27.051 -10.176 6.255 1.00 0.00 8 LEU D O 1
ATOM 1814 N N . SER D 1 9 ? 26.530 -12.299 6.028 1.00 0.00 9 SER D N 1
ATOM 1815 C CA . SER D 1 9 ? 25.176 -11.959 5.509 1.00 0.00 9 SER D CA 1
ATOM 1816 C C . SER D 1 9 ? 24.422 -11.123 6.549 1.00 0.00 9 SER D C 1
ATOM 1817 O O . SER D 1 9 ? 23.869 -10.087 6.239 1.00 0.00 9 SER D O 1
ATOM 1825 N N . ILE D 1 10 ? 24.395 -11.562 7.779 1.00 0.00 10 ILE D N 1
ATOM 1826 C CA . ILE D 1 10 ? 23.675 -10.788 8.829 1.00 0.00 10 ILE D CA 1
ATOM 1827 C C . ILE D 1 10 ? 24.373 -9.436 9.030 1.00 0.00 10 ILE D C 1
ATOM 1828 O O . ILE D 1 10 ? 23.752 -8.392 8.990 1.00 0.00 10 ILE D O 1
ATOM 1844 N N . SER D 1 11 ? 25.704 -9.420 9.265 1.00 0.00 11 SER D N 1
ATOM 1845 C CA . SER D 1 11 ? 26.395 -8.146 9.444 1.00 0.00 11 SER D CA 1
ATOM 1846 C C . SER D 1 11 ? 26.032 -7.175 8.346 1.00 0.00 11 SER D C 1
ATOM 1847 O O . SER D 1 11 ? 25.909 -5.989 8.555 1.00 0.00 11 SER D O 1
ATOM 1855 N N . SER D 1 12 ? 25.946 -7.666 7.140 1.00 0.00 12 SER D N 1
ATOM 1856 C CA . SER D 1 12 ? 25.625 -6.766 5.996 1.00 0.00 12 SER D CA 1
ATOM 1857 C C . SER D 1 12 ? 24.193 -6.248 6.141 1.00 0.00 12 SER D C 1
ATOM 1858 O O . SER D 1 12 ? 23.880 -5.141 5.753 1.00 0.00 12 SER D O 1
ATOM 1866 N N . PHE D 1 13 ? 23.322 -7.041 6.698 1.00 0.00 13 PHE D N 1
ATOM 1867 C CA . PHE D 1 13 ? 21.910 -6.599 6.873 1.00 0.00 13 PHE D CA 1
ATOM 1868 C C . PHE D 1 13 ? 21.869 -5.392 7.811 1.00 0.00 13 PHE D C 1
ATOM 1869 O O . PHE D 1 13 ? 21.173 -4.426 7.569 1.00 0.00 13 PHE D O 1
ATOM 1886 N N . ILE D 1 14 ? 22.613 -5.442 8.880 1.00 0.00 14 ILE D N 1
ATOM 1887 C CA . ILE D 1 14 ? 22.622 -4.301 9.836 1.00 0.00 14 ILE D CA 1
ATOM 1888 C C . ILE D 1 14 ? 23.233 -3.073 9.158 1.00 0.00 14 ILE D C 1
ATOM 1889 O O . ILE D 1 14 ? 22.782 -1.960 9.345 1.00 0.00 14 ILE D O 1
ATOM 1905 N N . LEU D 1 15 ? 24.260 -3.266 8.376 1.00 0.00 15 LEU D N 1
ATOM 1906 C CA . LEU D 1 15 ? 24.906 -2.111 7.689 1.00 0.00 15 LEU D CA 1
ATOM 1907 C C . LEU D 1 15 ? 24.003 -1.614 6.548 1.00 0.00 15 LEU D C 1
ATOM 1908 O O . LEU D 1 15 ? 23.838 -0.428 6.344 1.00 0.00 15 LEU D O 1
ATOM 1924 N N . SER D 1 16 ? 23.422 -2.512 5.799 1.00 0.00 16 SER D N 1
ATOM 1925 C CA . SER D 1 16 ? 22.544 -2.088 4.670 1.00 0.00 16 SER D CA 1
ATOM 1926 C C . SER D 1 16 ? 21.449 -1.146 5.177 1.00 0.00 16 SER D C 1
ATOM 1927 O O . SER D 1 16 ? 21.188 -0.115 4.591 1.00 0.00 16 SER D O 1
ATOM 1935 N N . ALA D 1 17 ? 20.800 -1.490 6.254 1.00 0.00 17 ALA D N 1
ATOM 1936 C CA . ALA D 1 17 ? 19.720 -0.606 6.778 1.00 0.00 17 ALA D CA 1
ATOM 1937 C C . ALA D 1 17 ? 20.336 0.668 7.363 1.00 0.00 17 ALA D C 1
ATOM 1938 O O . ALA D 1 17 ? 19.878 1.763 7.102 1.00 0.00 17 ALA D O 1
ATOM 1945 N N . LEU D 1 18 ? 21.371 0.538 8.148 1.00 0.00 18 LEU D N 1
ATOM 1946 C CA . LEU D 1 18 ? 22.010 1.747 8.741 1.00 0.00 18 LEU D CA 1
ATOM 1947 C C . LEU D 1 18 ? 22.319 2.747 7.626 1.00 0.00 18 LEU D C 1
ATOM 1948 O O . LEU D 1 18 ? 22.048 3.926 7.740 1.00 0.00 18 LEU D O 1
ATOM 1964 N N . HIS D 1 19 ? 22.885 2.284 6.546 1.00 0.00 19 HIS D N 1
ATOM 1965 C CA . HIS D 1 19 ? 23.215 3.203 5.421 1.00 0.00 19 HIS D CA 1
ATOM 1966 C C . HIS D 1 19 ? 21.925 3.727 4.789 1.00 0.00 19 HIS D C 1
ATOM 1967 O O . HIS D 1 19 ? 21.842 4.869 4.386 1.00 0.00 19 HIS D O 1
ATOM 1982 N N . PHE D 1 20 ? 20.920 2.903 4.694 1.00 0.00 20 PHE D N 1
ATOM 1983 C CA . PHE D 1 20 ? 19.641 3.360 4.080 1.00 0.00 20 PHE D CA 1
ATOM 1984 C C . PHE D 1 20 ? 19.092 4.559 4.857 1.00 0.00 20 PHE D C 1
ATOM 1985 O O . PHE D 1 20 ? 18.788 5.590 4.290 1.00 0.00 20 PHE D O 1
ATOM 2002 N N . ILE D 1 21 ? 18.958 4.435 6.150 1.00 0.00 21 ILE D N 1
ATOM 2003 C CA . ILE D 1 21 ? 18.423 5.571 6.954 1.00 0.00 21 ILE D CA 1
ATOM 2004 C C . ILE D 1 21 ? 19.472 6.683 7.036 1.00 0.00 21 ILE D C 1
ATOM 2005 O O . ILE D 1 21 ? 19.155 7.852 6.953 1.00 0.00 21 ILE D O 1
ATOM 2021 N N . ALA D 1 22 ? 20.718 6.333 7.201 1.00 0.00 22 ALA D N 1
ATOM 2022 C CA . ALA D 1 22 ? 21.777 7.378 7.290 1.00 0.00 22 ALA D CA 1
ATOM 2023 C C . ALA D 1 22 ? 21.831 8.164 5.978 1.00 0.00 22 ALA D C 1
ATOM 2024 O O . ALA D 1 22 ? 22.058 9.357 5.965 1.00 0.00 22 ALA D O 1
ATOM 2031 N N . TRP D 1 23 ? 21.623 7.503 4.873 1.00 0.00 23 TRP D N 1
ATOM 2032 C CA . TRP D 1 23 ? 21.660 8.207 3.562 1.00 0.00 23 TRP D CA 1
ATOM 2033 C C . TRP D 1 23 ? 20.447 9.131 3.448 1.00 0.00 23 TRP D C 1
ATOM 2034 O O . TRP D 1 23 ? 20.553 10.260 3.013 1.00 0.00 23 TRP D O 1
ATOM 2055 N N . THR D 1 24 ? 19.292 8.658 3.833 1.00 0.00 24 THR D N 1
ATOM 2056 C CA . THR D 1 24 ? 18.069 9.506 3.741 1.00 0.00 24 THR D CA 1
ATOM 2057 C C . THR D 1 24 ? 18.210 10.731 4.653 1.00 0.00 24 THR D C 1
ATOM 2058 O O . THR D 1 24 ? 17.689 11.789 4.363 1.00 0.00 24 THR D O 1
ATOM 2069 N N . ILE D 1 25 ? 18.903 10.601 5.754 1.00 0.00 25 ILE D N 1
ATOM 2070 C CA . ILE D 1 25 ? 19.060 11.767 6.674 1.00 0.00 25 ILE D CA 1
ATOM 2071 C C . ILE D 1 25 ? 20.149 12.711 6.150 1.00 0.00 25 ILE D C 1
ATOM 2072 O O . ILE D 1 25 ? 19.897 13.868 5.878 1.00 0.00 25 ILE D O 1
ATOM 2088 N N . GLY D 1 26 ? 21.358 12.235 6.019 1.00 0.00 26 GLY D N 1
ATOM 2089 C CA . GLY D 1 26 ? 22.461 13.129 5.524 1.00 0.00 26 GLY D CA 1
ATOM 2090 C C . GLY D 1 26 ? 22.145 13.626 4.102 1.00 0.00 26 GLY D C 1
ATOM 2091 O O . GLY D 1 26 ? 22.440 14.755 3.764 1.00 0.00 26 GLY D O 1
ATOM 2095 N N . HIS D 1 27 ? 21.547 12.812 3.259 1.00 0.00 27 HIS D N 1
ATOM 2096 C CA . HIS D 1 27 ? 21.235 13.288 1.880 1.00 0.00 27 HIS D CA 1
ATOM 2097 C C . HIS D 1 27 ? 20.159 14.372 1.957 1.00 0.00 27 HIS D C 1
ATOM 2098 O O . HIS D 1 27 ? 20.300 15.443 1.401 1.00 0.00 27 HIS D O 1
ATOM 2113 N N . LEU D 1 28 ? 19.085 14.101 2.646 1.00 0.00 28 LEU D N 1
ATOM 2114 C CA . LEU D 1 28 ? 17.998 15.111 2.768 1.00 0.00 28 LEU D CA 1
ATOM 2115 C C . LEU D 1 28 ? 18.573 16.406 3.345 1.00 0.00 28 LEU D C 1
ATOM 2116 O O . LEU D 1 28 ? 18.321 17.484 2.846 1.00 0.00 28 LEU D O 1
ATOM 2132 N N . ASN D 1 29 ? 19.347 16.311 4.391 1.00 0.00 29 ASN D N 1
ATOM 2133 C CA . ASN D 1 29 ? 19.935 17.541 4.992 1.00 0.00 29 ASN D CA 1
ATOM 2134 C C . ASN D 1 29 ? 20.798 18.254 3.951 1.00 0.00 29 ASN D C 1
ATOM 2135 O O . ASN D 1 29 ? 20.884 19.466 3.926 1.00 0.00 29 ASN D O 1
ATOM 2146 N N . GLN D 1 30 ? 21.439 17.513 3.090 1.00 0.00 30 GLN D N 1
ATOM 2147 C CA . GLN D 1 30 ? 22.296 18.151 2.052 1.00 0.00 30 GLN D CA 1
ATOM 2148 C C . GLN D 1 30 ? 21.449 19.107 1.210 1.00 0.00 30 GLN D C 1
ATOM 2149 O O . GLN D 1 30 ? 21.882 20.186 0.855 1.00 0.00 30 GLN D O 1
ATOM 2163 N N . ILE D 1 31 ? 20.243 18.719 0.884 1.00 0.00 31 ILE D N 1
ATOM 2164 C CA . ILE D 1 31 ? 19.364 19.606 0.062 1.00 0.00 31 ILE D CA 1
ATOM 2165 C C . ILE D 1 31 ? 18.532 20.495 0.984 1.00 0.00 31 ILE D C 1
ATOM 2166 O O . ILE D 1 31 ? 17.325 20.575 0.869 1.00 0.00 31 ILE D O 1
ATOM 2182 N N . LYS D 1 32 ? 19.174 21.168 1.894 1.00 0.00 32 LYS D N 1
ATOM 2183 C CA . LYS D 1 32 ? 18.435 22.064 2.827 1.00 0.00 32 LYS D CA 1
ATOM 2184 C C . LYS D 1 32 ? 19.419 23.034 3.483 1.00 0.00 32 LYS D C 1
ATOM 2185 O O . LYS D 1 32 ? 19.271 24.237 3.399 1.00 0.00 32 LYS D O 1
ATOM 2204 N N . ARG D 1 33 ? 20.427 22.520 4.134 1.00 0.00 33 ARG D N 1
ATOM 2205 C CA . ARG D 1 33 ? 21.421 23.412 4.794 1.00 0.00 33 ARG D CA 1
ATOM 2206 C C . ARG D 1 33 ? 22.400 23.946 3.746 1.00 0.00 33 ARG D C 1
ATOM 2207 O O . ARG D 1 33 ? 22.658 25.138 3.757 1.00 0.00 33 ARG D O 1
ATOM 2229 N N . MET A 1 1 ? 36.045 -20.751 -8.503 1.00 0.00 1 MET A N 2
ATOM 2230 C CA . MET A 1 1 ? 35.754 -19.840 -7.360 1.00 0.00 1 MET A CA 2
ATOM 2231 C C . MET A 1 1 ? 36.657 -20.202 -6.179 1.00 0.00 1 MET A C 2
ATOM 2232 O O . MET A 1 1 ? 37.428 -21.136 -6.248 1.00 0.00 1 MET A O 2
ATOM 2248 N N . LEU A 1 2 ? 36.561 -19.456 -5.103 1.00 0.00 2 LEU A N 2
ATOM 2249 C CA . LEU A 1 2 ? 37.395 -19.715 -3.891 1.00 0.00 2 LEU A CA 2
ATOM 2250 C C . LEU A 1 2 ? 38.751 -19.010 -4.023 1.00 0.00 2 LEU A C 2
ATOM 2251 O O . LEU A 1 2 ? 39.095 -18.170 -3.218 1.00 0.00 2 LEU A O 2
ATOM 2267 N N . GLU A 1 3 ? 39.532 -19.337 -5.015 1.00 0.00 3 GLU A N 2
ATOM 2268 C CA . GLU A 1 3 ? 40.855 -18.661 -5.142 1.00 0.00 3 GLU A CA 2
ATOM 2269 C C . GLU A 1 3 ? 40.634 -17.191 -5.546 1.00 0.00 3 GLU A C 2
ATOM 2270 O O . GLU A 1 3 ? 41.174 -16.294 -4.930 1.00 0.00 3 GLU A O 2
ATOM 2282 N N . PRO A 1 4 ? 39.843 -16.940 -6.561 1.00 0.00 4 PRO A N 2
ATOM 2283 C CA . PRO A 1 4 ? 39.549 -15.563 -7.030 1.00 0.00 4 PRO A CA 2
ATOM 2284 C C . PRO A 1 4 ? 38.270 -14.996 -6.398 1.00 0.00 4 PRO A C 2
ATOM 2285 O O . PRO A 1 4 ? 38.109 -13.799 -6.267 1.00 0.00 4 PRO A O 2
ATOM 2296 N N . PHE A 1 5 ? 37.350 -15.850 -6.026 1.00 0.00 5 PHE A N 2
ATOM 2297 C CA . PHE A 1 5 ? 36.071 -15.361 -5.427 1.00 0.00 5 PHE A CA 2
ATOM 2298 C C . PHE A 1 5 ? 36.247 -15.094 -3.929 1.00 0.00 5 PHE A C 2
ATOM 2299 O O . PHE A 1 5 ? 35.867 -14.049 -3.435 1.00 0.00 5 PHE A O 2
ATOM 2316 N N . GLN A 1 6 ? 36.796 -16.029 -3.189 1.00 0.00 6 GLN A N 2
ATOM 2317 C CA . GLN A 1 6 ? 36.958 -15.802 -1.723 1.00 0.00 6 GLN A CA 2
ATOM 2318 C C . GLN A 1 6 ? 37.524 -14.412 -1.469 1.00 0.00 6 GLN A C 2
ATOM 2319 O O . GLN A 1 6 ? 36.897 -13.562 -0.870 1.00 0.00 6 GLN A O 2
ATOM 2333 N N . ILE A 1 7 ? 38.709 -14.195 -1.924 1.00 0.00 7 ILE A N 2
ATOM 2334 C CA . ILE A 1 7 ? 39.372 -12.872 -1.728 1.00 0.00 7 ILE A CA 2
ATOM 2335 C C . ILE A 1 7 ? 38.389 -11.741 -2.046 1.00 0.00 7 ILE A C 2
ATOM 2336 O O . ILE A 1 7 ? 38.555 -10.622 -1.601 1.00 0.00 7 ILE A O 2
ATOM 2352 N N . LEU A 1 8 ? 37.359 -12.020 -2.799 1.00 0.00 8 LEU A N 2
ATOM 2353 C CA . LEU A 1 8 ? 36.370 -10.955 -3.123 1.00 0.00 8 LEU A CA 2
ATOM 2354 C C . LEU A 1 8 ? 35.495 -10.720 -1.889 1.00 0.00 8 LEU A C 2
ATOM 2355 O O . LEU A 1 8 ? 35.301 -9.603 -1.451 1.00 0.00 8 LEU A O 2
ATOM 2371 N N . SER A 1 9 ? 34.978 -11.772 -1.316 1.00 0.00 9 SER A N 2
ATOM 2372 C CA . SER A 1 9 ? 34.127 -11.617 -0.104 1.00 0.00 9 SER A CA 2
ATOM 2373 C C . SER A 1 9 ? 34.927 -10.897 0.985 1.00 0.00 9 SER A C 2
ATOM 2374 O O . SER A 1 9 ? 34.397 -10.103 1.737 1.00 0.00 9 SER A O 2
ATOM 2382 N N . ILE A 1 10 ? 36.202 -11.167 1.073 1.00 0.00 10 ILE A N 2
ATOM 2383 C CA . ILE A 1 10 ? 37.036 -10.495 2.111 1.00 0.00 10 ILE A CA 2
ATOM 2384 C C . ILE A 1 10 ? 37.016 -8.985 1.873 1.00 0.00 10 ILE A C 2
ATOM 2385 O O . ILE A 1 10 ? 36.656 -8.215 2.741 1.00 0.00 10 ILE A O 2
ATOM 2401 N N . SER A 1 11 ? 37.416 -8.512 0.674 1.00 0.00 11 SER A N 2
ATOM 2402 C CA . SER A 1 11 ? 37.391 -7.076 0.412 1.00 0.00 11 SER A CA 2
ATOM 2403 C C . SER A 1 11 ? 36.118 -6.453 0.935 1.00 0.00 11 SER A C 2
ATOM 2404 O O . SER A 1 11 ? 36.114 -5.426 1.569 1.00 0.00 11 SER A O 2
ATOM 2412 N N . SER A 1 12 ? 35.002 -7.048 0.592 1.00 0.00 12 SER A N 2
ATOM 2413 C CA . SER A 1 12 ? 33.697 -6.487 1.042 1.00 0.00 12 SER A CA 2
ATOM 2414 C C . SER A 1 12 ? 33.686 -6.383 2.568 1.00 0.00 12 SER A C 2
ATOM 2415 O O . SER A 1 12 ? 33.142 -5.454 3.134 1.00 0.00 12 SER A O 2
ATOM 2423 N N . PHE A 1 13 ? 34.281 -7.330 3.239 1.00 0.00 13 PHE A N 2
ATOM 2424 C CA . PHE A 1 13 ? 34.305 -7.289 4.727 1.00 0.00 13 PHE A CA 2
ATOM 2425 C C . PHE A 1 13 ? 35.124 -6.083 5.196 1.00 0.00 13 PHE A C 2
ATOM 2426 O O . PHE A 1 13 ? 34.801 -5.446 6.179 1.00 0.00 13 PHE A O 2
ATOM 2443 N N . ILE A 1 14 ? 36.184 -5.768 4.503 1.00 0.00 14 ILE A N 2
ATOM 2444 C CA . ILE A 1 14 ? 37.027 -4.608 4.912 1.00 0.00 14 ILE A CA 2
ATOM 2445 C C . ILE A 1 14 ? 36.240 -3.305 4.741 1.00 0.00 14 ILE A C 2
ATOM 2446 O O . ILE A 1 14 ? 36.284 -2.429 5.581 1.00 0.00 14 ILE A O 2
ATOM 2462 N N . LEU A 1 15 ? 35.531 -3.166 3.655 1.00 0.00 15 LEU A N 2
ATOM 2463 C CA . LEU A 1 15 ? 34.753 -1.914 3.425 1.00 0.00 15 LEU A CA 2
ATOM 2464 C C . LEU A 1 15 ? 33.575 -1.841 4.400 1.00 0.00 15 LEU A C 2
ATOM 2465 O O . LEU A 1 15 ? 33.202 -0.778 4.856 1.00 0.00 15 LEU A O 2
ATOM 2481 N N . SER A 1 16 ? 32.977 -2.956 4.717 1.00 0.00 16 SER A N 2
ATOM 2482 C CA . SER A 1 16 ? 31.817 -2.937 5.653 1.00 0.00 16 SER A CA 2
ATOM 2483 C C . SER A 1 16 ? 32.251 -2.385 7.013 1.00 0.00 16 SER A C 2
ATOM 2484 O O . SER A 1 16 ? 31.606 -1.523 7.575 1.00 0.00 16 SER A O 2
ATOM 2492 N N . ALA A 1 17 ? 33.336 -2.874 7.551 1.00 0.00 17 ALA A N 2
ATOM 2493 C CA . ALA A 1 17 ? 33.794 -2.369 8.877 1.00 0.00 17 ALA A CA 2
ATOM 2494 C C . ALA A 1 17 ? 34.311 -0.936 8.728 1.00 0.00 17 ALA A C 2
ATOM 2495 O O . ALA A 1 17 ? 33.925 -0.049 9.463 1.00 0.00 17 ALA A O 2
ATOM 2502 N N . LEU A 1 18 ? 35.180 -0.700 7.783 1.00 0.00 18 LEU A N 2
ATOM 2503 C CA . LEU A 1 18 ? 35.712 0.679 7.593 1.00 0.00 18 LEU A CA 2
ATOM 2504 C C . LEU A 1 18 ? 34.539 1.643 7.407 1.00 0.00 18 LEU A C 2
ATOM 2505 O O . LEU A 1 18 ? 34.510 2.719 7.970 1.00 0.00 18 LEU A O 2
ATOM 2521 N N . HIS A 1 19 ? 33.570 1.262 6.621 1.00 0.00 19 HIS A N 2
ATOM 2522 C CA . HIS A 1 19 ? 32.395 2.149 6.396 1.00 0.00 19 HIS A CA 2
ATOM 2523 C C . HIS A 1 19 ? 31.636 2.331 7.712 1.00 0.00 19 HIS A C 2
ATOM 2524 O O . HIS A 1 19 ? 31.137 3.396 8.012 1.00 0.00 19 HIS A O 2
ATOM 2539 N N . PHE A 1 20 ? 31.544 1.294 8.497 1.00 0.00 20 PHE A N 2
ATOM 2540 C CA . PHE A 1 20 ? 30.815 1.397 9.792 1.00 0.00 20 PHE A CA 2
ATOM 2541 C C . PHE A 1 20 ? 31.468 2.466 10.672 1.00 0.00 20 PHE A C 2
ATOM 2542 O O . PHE A 1 20 ? 30.815 3.367 11.160 1.00 0.00 20 PHE A O 2
ATOM 2559 N N . ILE A 1 21 ? 32.753 2.371 10.883 1.00 0.00 21 ILE A N 2
ATOM 2560 C CA . ILE A 1 21 ? 33.446 3.378 11.736 1.00 0.00 21 ILE A CA 2
ATOM 2561 C C . ILE A 1 21 ? 33.560 4.706 10.981 1.00 0.00 21 ILE A C 2
ATOM 2562 O O . ILE A 1 21 ? 33.312 5.763 11.526 1.00 0.00 21 ILE A O 2
ATOM 2578 N N . ALA A 1 22 ? 33.935 4.661 9.732 1.00 0.00 22 ALA A N 2
ATOM 2579 C CA . ALA A 1 22 ? 34.066 5.922 8.948 1.00 0.00 22 ALA A CA 2
ATOM 2580 C C . ALA A 1 22 ? 32.734 6.674 8.961 1.00 0.00 22 ALA A C 2
ATOM 2581 O O . ALA A 1 22 ? 32.689 7.876 9.131 1.00 0.00 22 ALA A O 2
ATOM 2588 N N . TRP A 1 23 ? 31.646 5.975 8.785 1.00 0.00 23 TRP A N 2
ATOM 2589 C CA . TRP A 1 23 ? 30.319 6.648 8.788 1.00 0.00 23 TRP A CA 2
ATOM 2590 C C . TRP A 1 23 ? 30.068 7.265 10.165 1.00 0.00 23 TRP A C 2
ATOM 2591 O O . TRP A 1 23 ? 29.602 8.380 10.279 1.00 0.00 23 TRP A O 2
ATOM 2612 N N . THR A 1 24 ? 30.371 6.546 11.212 1.00 0.00 24 THR A N 2
ATOM 2613 C CA . THR A 1 24 ? 30.145 7.089 12.581 1.00 0.00 24 THR A CA 2
ATOM 2614 C C . THR A 1 24 ? 31.041 8.310 12.814 1.00 0.00 24 THR A C 2
ATOM 2615 O O . THR A 1 24 ? 30.674 9.231 13.516 1.00 0.00 24 THR A O 2
ATOM 2626 N N . ILE A 1 25 ? 32.214 8.330 12.239 1.00 0.00 25 ILE A N 2
ATOM 2627 C CA . ILE A 1 25 ? 33.117 9.499 12.442 1.00 0.00 25 ILE A CA 2
ATOM 2628 C C . ILE A 1 25 ? 32.664 10.670 11.562 1.00 0.00 25 ILE A C 2
ATOM 2629 O O . ILE A 1 25 ? 32.360 11.741 12.049 1.00 0.00 25 ILE A O 2
ATOM 2645 N N . GLY A 1 26 ? 32.627 10.481 10.270 1.00 0.00 26 GLY A N 2
ATOM 2646 C CA . GLY A 1 26 ? 32.204 11.603 9.364 1.00 0.00 26 GLY A CA 2
ATOM 2647 C C . GLY A 1 26 ? 30.749 12.010 9.662 1.00 0.00 26 GLY A C 2
ATOM 2648 O O . GLY A 1 26 ? 30.407 13.174 9.582 1.00 0.00 26 GLY A O 2
ATOM 2652 N N . HIS A 1 27 ? 29.882 11.082 10.005 1.00 0.00 27 HIS A N 2
ATOM 2653 C CA . HIS A 1 27 ? 28.472 11.471 10.297 1.00 0.00 27 HIS A CA 2
ATOM 2654 C C . HIS A 1 27 ? 28.418 12.230 11.625 1.00 0.00 27 HIS A C 2
ATOM 2655 O O . HIS A 1 27 ? 27.844 13.296 11.720 1.00 0.00 27 HIS A O 2
ATOM 2670 N N . LEU A 1 28 ? 29.012 11.685 12.651 1.00 0.00 28 LEU A N 2
ATOM 2671 C CA . LEU A 1 28 ? 28.996 12.370 13.973 1.00 0.00 28 LEU A CA 2
ATOM 2672 C C . LEU A 1 28 ? 29.636 13.753 13.838 1.00 0.00 28 LEU A C 2
ATOM 2673 O O . LEU A 1 28 ? 29.222 14.703 14.471 1.00 0.00 28 LEU A O 2
ATOM 2689 N N . ASN A 1 29 ? 30.645 13.875 13.020 1.00 0.00 29 ASN A N 2
ATOM 2690 C CA . ASN A 1 29 ? 31.308 15.198 12.851 1.00 0.00 29 ASN A CA 2
ATOM 2691 C C . ASN A 1 29 ? 30.291 16.217 12.334 1.00 0.00 29 ASN A C 2
ATOM 2692 O O . ASN A 1 29 ? 30.318 17.376 12.699 1.00 0.00 29 ASN A O 2
ATOM 2703 N N . GLN A 1 30 ? 29.394 15.796 11.485 1.00 0.00 30 GLN A N 2
ATOM 2704 C CA . GLN A 1 30 ? 28.379 16.742 10.945 1.00 0.00 30 GLN A CA 2
ATOM 2705 C C . GLN A 1 30 ? 27.581 17.350 12.101 1.00 0.00 30 GLN A C 2
ATOM 2706 O O . GLN A 1 30 ? 27.368 18.544 12.160 1.00 0.00 30 GLN A O 2
ATOM 2720 N N . ILE A 1 31 ? 27.139 16.536 13.025 1.00 0.00 31 ILE A N 2
ATOM 2721 C CA . ILE A 1 31 ? 26.355 17.065 14.183 1.00 0.00 31 ILE A CA 2
ATOM 2722 C C . ILE A 1 31 ? 27.315 17.361 15.341 1.00 0.00 31 ILE A C 2
ATOM 2723 O O . ILE A 1 31 ? 27.169 16.868 16.439 1.00 0.00 31 ILE A O 2
ATOM 2739 N N . LYS A 1 32 ? 28.303 18.174 15.094 1.00 0.00 32 LYS A N 2
ATOM 2740 C CA . LYS A 1 32 ? 29.280 18.513 16.168 1.00 0.00 32 LYS A CA 2
ATOM 2741 C C . LYS A 1 32 ? 29.999 19.813 15.806 1.00 0.00 32 LYS A C 2
ATOM 2742 O O . LYS A 1 32 ? 29.792 20.840 16.421 1.00 0.00 32 LYS A O 2
ATOM 2761 N N . ARG A 1 33 ? 30.841 19.778 14.809 1.00 0.00 33 ARG A N 2
ATOM 2762 C CA . ARG A 1 33 ? 31.569 21.014 14.406 1.00 0.00 33 ARG A CA 2
ATOM 2763 C C . ARG A 1 33 ? 32.249 21.628 15.631 1.00 0.00 33 ARG A C 2
ATOM 2764 O O . ARG A 1 33 ? 31.777 22.652 16.096 1.00 0.00 33 ARG A O 2
ATOM 2786 N N . MET B 1 1 ? 20.890 -19.318 -10.602 1.00 0.00 1 MET B N 2
ATOM 2787 C CA . MET B 1 1 ? 22.031 -18.381 -10.399 1.00 0.00 1 MET B CA 2
ATOM 2788 C C . MET B 1 1 ? 22.843 -18.282 -11.691 1.00 0.00 1 MET B C 2
ATOM 2789 O O . MET B 1 1 ? 22.544 -18.935 -12.669 1.00 0.00 1 MET B O 2
ATOM 2805 N N . LEU B 1 2 ? 23.868 -17.465 -11.690 1.00 0.00 2 LEU B N 2
ATOM 2806 C CA . LEU B 1 2 ? 24.730 -17.295 -12.896 1.00 0.00 2 LEU B CA 2
ATOM 2807 C C . LEU B 1 2 ? 24.113 -16.266 -13.854 1.00 0.00 2 LEU B C 2
ATOM 2808 O O . LEU B 1 2 ? 24.697 -15.236 -14.120 1.00 0.00 2 LEU B O 2
ATOM 2824 N N . GLU B 1 3 ? 22.950 -16.524 -14.388 1.00 0.00 3 GLU B N 2
ATOM 2825 C CA . GLU B 1 3 ? 22.351 -15.534 -15.330 1.00 0.00 3 GLU B CA 2
ATOM 2826 C C . GLU B 1 3 ? 22.002 -14.246 -14.560 1.00 0.00 3 GLU B C 2
ATOM 2827 O O . GLU B 1 3 ? 22.388 -13.165 -14.960 1.00 0.00 3 GLU B O 2
ATOM 2839 N N . PRO B 1 4 ? 21.288 -14.350 -13.463 1.00 0.00 4 PRO B N 2
ATOM 2840 C CA . PRO B 1 4 ? 20.905 -13.172 -12.640 1.00 0.00 4 PRO B CA 2
ATOM 2841 C C . PRO B 1 4 ? 21.926 -12.878 -11.532 1.00 0.00 4 PRO B C 2
ATOM 2842 O O . PRO B 1 4 ? 22.040 -11.764 -11.060 1.00 0.00 4 PRO B O 2
ATOM 2853 N N . PHE B 1 5 ? 22.647 -13.879 -11.094 1.00 0.00 5 PHE B N 2
ATOM 2854 C CA . PHE B 1 5 ? 23.637 -13.670 -9.993 1.00 0.00 5 PHE B CA 2
ATOM 2855 C C . PHE B 1 5 ? 24.995 -13.219 -10.548 1.00 0.00 5 PHE B C 2
ATOM 2856 O O . PHE B 1 5 ? 25.593 -12.291 -10.041 1.00 0.00 5 PHE B O 2
ATOM 2873 N N . GLN B 1 6 ? 25.510 -13.879 -11.559 1.00 0.00 6 GLN B N 2
ATOM 2874 C CA . GLN B 1 6 ? 26.848 -13.478 -12.090 1.00 0.00 6 GLN B CA 2
ATOM 2875 C C . GLN B 1 6 ? 26.924 -11.968 -12.259 1.00 0.00 6 GLN B C 2
ATOM 2876 O O . GLN B 1 6 ? 27.830 -11.313 -11.783 1.00 0.00 6 GLN B O 2
ATOM 2890 N N . ILE B 1 7 ? 25.982 -11.426 -12.946 1.00 0.00 7 ILE B N 2
ATOM 2891 C CA . ILE B 1 7 ? 25.968 -9.954 -13.184 1.00 0.00 7 ILE B CA 2
ATOM 2892 C C . ILE B 1 7 ? 26.010 -9.210 -11.848 1.00 0.00 7 ILE B C 2
ATOM 2893 O O . ILE B 1 7 ? 26.369 -8.052 -11.784 1.00 0.00 7 ILE B O 2
ATOM 2909 N N . LEU B 1 8 ? 25.649 -9.863 -10.780 1.00 0.00 8 LEU B N 2
ATOM 2910 C CA . LEU B 1 8 ? 25.667 -9.188 -9.451 1.00 0.00 8 LEU B CA 2
ATOM 2911 C C . LEU B 1 8 ? 27.112 -9.124 -8.943 1.00 0.00 8 LEU B C 2
ATOM 2912 O O . LEU B 1 8 ? 27.597 -8.083 -8.547 1.00 0.00 8 LEU B O 2
ATOM 2928 N N . SER B 1 9 ? 27.804 -10.229 -8.960 1.00 0.00 9 SER B N 2
ATOM 2929 C CA . SER B 1 9 ? 29.216 -10.233 -8.483 1.00 0.00 9 SER B CA 2
ATOM 2930 C C . SER B 1 9 ? 30.024 -9.183 -9.250 1.00 0.00 9 SER B C 2
ATOM 2931 O O . SER B 1 9 ? 30.889 -8.531 -8.699 1.00 0.00 9 SER B O 2
ATOM 2939 N N . ILE B 1 10 ? 29.756 -9.013 -10.517 1.00 0.00 10 ILE B N 2
ATOM 2940 C CA . ILE B 1 10 ? 30.520 -8.004 -11.305 1.00 0.00 10 ILE B CA 2
ATOM 2941 C C . ILE B 1 10 ? 30.188 -6.596 -10.799 1.00 0.00 10 ILE B C 2
ATOM 2942 O O . ILE B 1 10 ? 31.049 -5.879 -10.330 1.00 0.00 10 ILE B O 2
ATOM 2958 N N . SER B 1 11 ? 28.948 -6.164 -10.885 1.00 0.00 11 SER B N 2
ATOM 2959 C CA . SER B 1 11 ? 28.584 -4.839 -10.393 1.00 0.00 11 SER B CA 2
ATOM 2960 C C . SER B 1 11 ? 29.168 -4.592 -9.022 1.00 0.00 11 SER B C 2
ATOM 2961 O O . SER B 1 11 ? 29.541 -3.492 -8.661 1.00 0.00 11 SER B O 2
ATOM 2969 N N . SER B 1 12 ? 29.190 -5.607 -8.197 1.00 0.00 12 SER B N 2
ATOM 2970 C CA . SER B 1 12 ? 29.724 -5.434 -6.814 1.00 0.00 12 SER B CA 2
ATOM 2971 C C . SER B 1 12 ? 31.239 -5.213 -6.863 1.00 0.00 12 SER B C 2
ATOM 2972 O O . SER B 1 12 ? 31.806 -4.554 -6.014 1.00 0.00 12 SER B O 2
ATOM 2980 N N . PHE B 1 13 ? 31.901 -5.763 -7.844 1.00 0.00 13 PHE B N 2
ATOM 2981 C CA . PHE B 1 13 ? 33.378 -5.588 -7.938 1.00 0.00 13 PHE B CA 2
ATOM 2982 C C . PHE B 1 13 ? 33.710 -4.154 -8.362 1.00 0.00 13 PHE B C 2
ATOM 2983 O O . PHE B 1 13 ? 34.435 -3.452 -7.686 1.00 0.00 13 PHE B O 2
ATOM 3000 N N . ILE B 1 14 ? 33.194 -3.713 -9.478 1.00 0.00 14 ILE B N 2
ATOM 3001 C CA . ILE B 1 14 ? 33.497 -2.327 -9.937 1.00 0.00 14 ILE B CA 2
ATOM 3002 C C . ILE B 1 14 ? 33.089 -1.320 -8.857 1.00 0.00 14 ILE B C 2
ATOM 3003 O O . ILE B 1 14 ? 33.726 -0.301 -8.676 1.00 0.00 14 ILE B O 2
ATOM 3019 N N . LEU B 1 15 ? 32.034 -1.594 -8.138 1.00 0.00 15 LEU B N 2
ATOM 3020 C CA . LEU B 1 15 ? 31.590 -0.648 -7.072 1.00 0.00 15 LEU B CA 2
ATOM 3021 C C . LEU B 1 15 ? 32.524 -0.776 -5.860 1.00 0.00 15 LEU B C 2
ATOM 3022 O O . LEU B 1 15 ? 32.860 0.196 -5.213 1.00 0.00 15 LEU B O 2
ATOM 3038 N N . SER B 1 16 ? 32.941 -1.973 -5.547 1.00 0.00 16 SER B N 2
ATOM 3039 C CA . SER B 1 16 ? 33.844 -2.168 -4.376 1.00 0.00 16 SER B CA 2
ATOM 3040 C C . SER B 1 16 ? 35.103 -1.311 -4.535 1.00 0.00 16 SER B C 2
ATOM 3041 O O . SER B 1 16 ? 35.493 -0.597 -3.632 1.00 0.00 16 SER B O 2
ATOM 3049 N N . ALA B 1 17 ? 35.747 -1.375 -5.669 1.00 0.00 17 ALA B N 2
ATOM 3050 C CA . ALA B 1 17 ? 36.981 -0.561 -5.867 1.00 0.00 17 ALA B CA 2
ATOM 3051 C C . ALA B 1 17 ? 36.610 0.923 -5.941 1.00 0.00 17 ALA B C 2
ATOM 3052 O O . ALA B 1 17 ? 37.169 1.747 -5.245 1.00 0.00 17 ALA B O 2
ATOM 3059 N N . LEU B 1 18 ? 35.671 1.269 -6.779 1.00 0.00 18 LEU B N 2
ATOM 3060 C CA . LEU B 1 18 ? 35.265 2.698 -6.899 1.00 0.00 18 LEU B CA 2
ATOM 3061 C C . LEU B 1 18 ? 34.977 3.263 -5.505 1.00 0.00 18 LEU B C 2
ATOM 3062 O O . LEU B 1 18 ? 35.366 4.366 -5.179 1.00 0.00 18 LEU B O 2
ATOM 3078 N N . HIS B 1 19 ? 34.297 2.514 -4.681 1.00 0.00 19 HIS B N 2
ATOM 3079 C CA . HIS B 1 19 ? 33.982 3.009 -3.311 1.00 0.00 19 HIS B CA 2
ATOM 3080 C C . HIS B 1 19 ? 35.278 3.191 -2.517 1.00 0.00 19 HIS B C 2
ATOM 3081 O O . HIS B 1 19 ? 35.405 4.099 -1.720 1.00 0.00 19 HIS B O 2
ATOM 3096 N N . PHE B 1 20 ? 36.237 2.329 -2.722 1.00 0.00 20 PHE B N 2
ATOM 3097 C CA . PHE B 1 20 ? 37.520 2.447 -1.971 1.00 0.00 20 PHE B CA 2
ATOM 3098 C C . PHE B 1 20 ? 38.216 3.765 -2.323 1.00 0.00 20 PHE B C 2
ATOM 3099 O O . PHE B 1 20 ? 38.610 4.518 -1.455 1.00 0.00 20 PHE B O 2
ATOM 3116 N N . ILE B 1 21 ? 38.381 4.049 -3.586 1.00 0.00 21 ILE B N 2
ATOM 3117 C CA . ILE B 1 21 ? 39.064 5.315 -3.980 1.00 0.00 21 ILE B CA 2
ATOM 3118 C C . ILE B 1 21 ? 38.113 6.502 -3.802 1.00 0.00 21 ILE B C 2
ATOM 3119 O O . ILE B 1 21 ? 38.536 7.613 -3.549 1.00 0.00 21 ILE B O 2
ATOM 3135 N N . ALA B 1 22 ? 36.833 6.282 -3.935 1.00 0.00 22 ALA B N 2
ATOM 3136 C CA . ALA B 1 22 ? 35.867 7.407 -3.775 1.00 0.00 22 ALA B CA 2
ATOM 3137 C C . ALA B 1 22 ? 35.784 7.808 -2.301 1.00 0.00 22 ALA B C 2
ATOM 3138 O O . ALA B 1 22 ? 35.450 8.929 -1.970 1.00 0.00 22 ALA B O 2
ATOM 3145 N N . TRP B 1 23 ? 36.082 6.900 -1.411 1.00 0.00 23 TRP B N 2
ATOM 3146 C CA . TRP B 1 23 ? 36.019 7.224 0.043 1.00 0.00 23 TRP B CA 2
ATOM 3147 C C . TRP B 1 23 ? 37.331 7.884 0.480 1.00 0.00 23 TRP B C 2
ATOM 3148 O O . TRP B 1 23 ? 37.332 8.900 1.145 1.00 0.00 23 TRP B O 2
ATOM 3169 N N . THR B 1 24 ? 38.447 7.310 0.117 1.00 0.00 24 THR B N 2
ATOM 3170 C CA . THR B 1 24 ? 39.754 7.902 0.521 1.00 0.00 24 THR B CA 2
ATOM 3171 C C . THR B 1 24 ? 39.968 9.245 -0.188 1.00 0.00 24 THR B C 2
ATOM 3172 O O . THR B 1 24 ? 40.553 10.154 0.366 1.00 0.00 24 THR B O 2
ATOM 3183 N N . ILE B 1 25 ? 39.509 9.384 -1.404 1.00 0.00 25 ILE B N 2
ATOM 3184 C CA . ILE B 1 25 ? 39.706 10.677 -2.121 1.00 0.00 25 ILE B CA 2
ATOM 3185 C C . ILE B 1 25 ? 38.697 11.715 -1.616 1.00 0.00 25 ILE B C 2
ATOM 3186 O O . ILE B 1 25 ? 39.054 12.826 -1.278 1.00 0.00 25 ILE B O 2
ATOM 3202 N N . GLY B 1 26 ? 37.440 11.367 -1.572 1.00 0.00 26 GLY B N 2
ATOM 3203 C CA . GLY B 1 26 ? 36.410 12.352 -1.095 1.00 0.00 26 GLY B CA 2
ATOM 3204 C C . GLY B 1 26 ? 36.627 12.664 0.394 1.00 0.00 26 GLY B C 2
ATOM 3205 O O . GLY B 1 26 ? 36.330 13.752 0.848 1.00 0.00 26 GLY B O 2
ATOM 3209 N N . HIS B 1 27 ? 37.141 11.735 1.168 1.00 0.00 27 HIS B N 2
ATOM 3210 C CA . HIS B 1 27 ? 37.359 12.024 2.614 1.00 0.00 27 HIS B CA 2
ATOM 3211 C C . HIS B 1 27 ? 38.244 13.264 2.756 1.00 0.00 27 HIS B C 2
ATOM 3212 O O . HIS B 1 27 ? 38.027 14.100 3.611 1.00 0.00 27 HIS B O 2
ATOM 3227 N N . LEU B 1 28 ? 39.240 13.392 1.922 1.00 0.00 28 LEU B N 2
ATOM 3228 C CA . LEU B 1 28 ? 40.137 14.579 2.009 1.00 0.00 28 LEU B CA 2
ATOM 3229 C C . LEU B 1 28 ? 39.298 15.857 1.935 1.00 0.00 28 LEU B C 2
ATOM 3230 O O . LEU B 1 28 ? 39.576 16.832 2.604 1.00 0.00 28 LEU B O 2
ATOM 3246 N N . ASN B 1 29 ? 38.272 15.861 1.127 1.00 0.00 29 ASN B N 2
ATOM 3247 C CA . ASN B 1 29 ? 37.419 17.079 1.016 1.00 0.00 29 ASN B CA 2
ATOM 3248 C C . ASN B 1 29 ? 37.018 17.542 2.415 1.00 0.00 29 ASN B C 2
ATOM 3249 O O . ASN B 1 29 ? 37.134 18.703 2.751 1.00 0.00 29 ASN B O 2
ATOM 3260 N N . GLN B 1 30 ? 36.557 16.643 3.240 1.00 0.00 30 GLN B N 2
ATOM 3261 C CA . GLN B 1 30 ? 36.166 17.041 4.618 1.00 0.00 30 GLN B CA 2
ATOM 3262 C C . GLN B 1 30 ? 37.364 17.712 5.287 1.00 0.00 30 GLN B C 2
ATOM 3263 O O . GLN B 1 30 ? 37.221 18.622 6.078 1.00 0.00 30 GLN B O 2
ATOM 3277 N N . ILE B 1 31 ? 38.552 17.266 4.966 1.00 0.00 31 ILE B N 2
ATOM 3278 C CA . ILE B 1 31 ? 39.775 17.871 5.569 1.00 0.00 31 ILE B CA 2
ATOM 3279 C C . ILE B 1 31 ? 40.254 19.017 4.680 1.00 0.00 31 ILE B C 2
ATOM 3280 O O . ILE B 1 31 ? 41.414 19.110 4.331 1.00 0.00 31 ILE B O 2
ATOM 3296 N N . LYS B 1 32 ? 39.362 19.889 4.312 1.00 0.00 32 LYS B N 2
ATOM 3297 C CA . LYS B 1 32 ? 39.747 21.037 3.444 1.00 0.00 32 LYS B CA 2
ATOM 3298 C C . LYS B 1 32 ? 38.630 22.082 3.456 1.00 0.00 32 LYS B C 2
ATOM 3299 O O . LYS B 1 32 ? 38.790 23.171 3.971 1.00 0.00 32 LYS B O 2
ATOM 3318 N N . ARG B 1 33 ? 37.497 21.759 2.894 1.00 0.00 33 ARG B N 2
ATOM 3319 C CA . ARG B 1 33 ? 36.369 22.733 2.874 1.00 0.00 33 ARG B CA 2
ATOM 3320 C C . ARG B 1 33 ? 36.866 24.079 2.343 1.00 0.00 33 ARG B C 2
ATOM 3321 O O . ARG B 1 33 ? 36.157 25.058 2.509 1.00 0.00 33 ARG B O 2
ATOM 3343 N N . MET C 1 1 ? 13.130 -13.795 -2.423 1.00 0.00 1 MET C N 2
ATOM 3344 C CA . MET C 1 1 ? 12.941 -13.144 -1.094 1.00 0.00 1 MET C CA 2
ATOM 3345 C C . MET C 1 1 ? 12.809 -14.219 -0.014 1.00 0.00 1 MET C C 2
ATOM 3346 O O . MET C 1 1 ? 11.994 -14.118 0.882 1.00 0.00 1 MET C O 2
ATOM 3362 N N . LEU C 1 2 ? 13.600 -15.252 -0.098 1.00 0.00 2 LEU C N 2
ATOM 3363 C CA . LEU C 1 2 ? 13.519 -16.338 0.917 1.00 0.00 2 LEU C CA 2
ATOM 3364 C C . LEU C 1 2 ? 13.579 -15.726 2.331 1.00 0.00 2 LEU C C 2
ATOM 3365 O O . LEU C 1 2 ? 12.555 -15.518 2.949 1.00 0.00 2 LEU C O 2
ATOM 3381 N N . GLU C 1 3 ? 14.745 -15.418 2.858 1.00 0.00 3 GLU C N 2
ATOM 3382 C CA . GLU C 1 3 ? 14.790 -14.810 4.225 1.00 0.00 3 GLU C CA 2
ATOM 3383 C C . GLU C 1 3 ? 16.251 -14.610 4.687 1.00 0.00 3 GLU C C 2
ATOM 3384 O O . GLU C 1 3 ? 16.611 -13.545 5.149 1.00 0.00 3 GLU C O 2
ATOM 3396 N N . PRO C 1 4 ? 17.078 -15.626 4.602 1.00 0.00 4 PRO C N 2
ATOM 3397 C CA . PRO C 1 4 ? 18.493 -15.548 5.058 1.00 0.00 4 PRO C CA 2
ATOM 3398 C C . PRO C 1 4 ? 19.473 -15.052 3.981 1.00 0.00 4 PRO C C 2
ATOM 3399 O O . PRO C 1 4 ? 20.170 -14.077 4.176 1.00 0.00 4 PRO C O 2
ATOM 3410 N N . PHE C 1 5 ? 19.561 -15.740 2.868 1.00 0.00 5 PHE C N 2
ATOM 3411 C CA . PHE C 1 5 ? 20.532 -15.340 1.797 1.00 0.00 5 PHE C CA 2
ATOM 3412 C C . PHE C 1 5 ? 19.815 -14.706 0.598 1.00 0.00 5 PHE C C 2
ATOM 3413 O O . PHE C 1 5 ? 20.297 -13.751 0.022 1.00 0.00 5 PHE C O 2
ATOM 3430 N N . GLN C 1 6 ? 18.691 -15.230 0.187 1.00 0.00 6 GLN C N 2
ATOM 3431 C CA . GLN C 1 6 ? 18.013 -14.632 -1.003 1.00 0.00 6 GLN C CA 2
ATOM 3432 C C . GLN C 1 6 ? 17.712 -13.156 -0.766 1.00 0.00 6 GLN C C 2
ATOM 3433 O O . GLN C 1 6 ? 18.263 -12.278 -1.404 1.00 0.00 6 GLN C O 2
ATOM 3447 N N . ILE C 1 7 ? 16.824 -12.890 0.128 1.00 0.00 7 ILE C N 2
ATOM 3448 C CA . ILE C 1 7 ? 16.440 -11.477 0.416 1.00 0.00 7 ILE C CA 2
ATOM 3449 C C . ILE C 1 7 ? 17.693 -10.609 0.561 1.00 0.00 7 ILE C C 2
ATOM 3450 O O . ILE C 1 7 ? 17.648 -9.409 0.375 1.00 0.00 7 ILE C O 2
ATOM 3466 N N . LEU C 1 8 ? 18.814 -11.198 0.875 1.00 0.00 8 LEU C N 2
ATOM 3467 C CA . LEU C 1 8 ? 20.055 -10.392 1.007 1.00 0.00 8 LEU C CA 2
ATOM 3468 C C . LEU C 1 8 ? 20.507 -9.973 -0.391 1.00 0.00 8 LEU C C 2
ATOM 3469 O O . LEU C 1 8 ? 20.949 -8.863 -0.609 1.00 0.00 8 LEU C O 2
ATOM 3485 N N . SER C 1 9 ? 20.388 -10.858 -1.343 1.00 0.00 9 SER C N 2
ATOM 3486 C CA . SER C 1 9 ? 20.799 -10.520 -2.733 1.00 0.00 9 SER C CA 2
ATOM 3487 C C . SER C 1 9 ? 19.920 -9.381 -3.254 1.00 0.00 9 SER C C 2
ATOM 3488 O O . SER C 1 9 ? 20.389 -8.469 -3.906 1.00 0.00 9 SER C O 2
ATOM 3496 N N . ILE C 1 10 ? 18.647 -9.422 -2.968 1.00 0.00 10 ILE C N 2
ATOM 3497 C CA . ILE C 1 10 ? 17.742 -8.338 -3.446 1.00 0.00 10 ILE C CA 2
ATOM 3498 C C . ILE C 1 10 ? 18.175 -7.005 -2.813 1.00 0.00 10 ILE C C 2
ATOM 3499 O O . ILE C 1 10 ? 18.639 -6.111 -3.493 1.00 0.00 10 ILE C O 2
ATOM 3515 N N . SER C 1 11 ? 18.029 -6.841 -1.517 1.00 0.00 11 SER C N 2
ATOM 3516 C CA . SER C 1 11 ? 18.445 -5.607 -0.859 1.00 0.00 11 SER C CA 2
ATOM 3517 C C . SER C 1 11 ? 19.792 -5.149 -1.370 1.00 0.00 11 SER C C 2
ATOM 3518 O O . SER C 1 11 ? 20.026 -3.994 -1.663 1.00 0.00 11 SER C O 2
ATOM 3526 N N . SER C 1 12 ? 20.731 -6.063 -1.444 1.00 0.00 12 SER C N 2
ATOM 3527 C CA . SER C 1 12 ? 22.093 -5.700 -1.930 1.00 0.00 12 SER C CA 2
ATOM 3528 C C . SER C 1 12 ? 21.998 -5.255 -3.389 1.00 0.00 12 SER C C 2
ATOM 3529 O O . SER C 1 12 ? 22.646 -4.316 -3.808 1.00 0.00 12 SER C O 2
ATOM 3537 N N . PHE C 1 13 ? 21.189 -5.922 -4.164 1.00 0.00 13 PHE C N 2
ATOM 3538 C CA . PHE C 1 13 ? 21.040 -5.543 -5.596 1.00 0.00 13 PHE C CA 2
ATOM 3539 C C . PHE C 1 13 ? 20.407 -4.151 -5.687 1.00 0.00 13 PHE C C 2
ATOM 3540 O O . PHE C 1 13 ? 20.911 -3.271 -6.355 1.00 0.00 13 PHE C O 2
ATOM 3557 N N . ILE C 1 14 ? 19.306 -3.948 -5.018 1.00 0.00 14 ILE C N 2
ATOM 3558 C CA . ILE C 1 14 ? 18.639 -2.616 -5.063 1.00 0.00 14 ILE C CA 2
ATOM 3559 C C . ILE C 1 14 ? 19.601 -1.546 -4.543 1.00 0.00 14 ILE C C 2
ATOM 3560 O O . ILE C 1 14 ? 19.589 -0.415 -4.988 1.00 0.00 14 ILE C O 2
ATOM 3576 N N . LEU C 1 15 ? 20.432 -1.895 -3.599 1.00 0.00 15 LEU C N 2
ATOM 3577 C CA . LEU C 1 15 ? 21.393 -0.899 -3.044 1.00 0.00 15 LEU C CA 2
ATOM 3578 C C . LEU C 1 15 ? 22.545 -0.681 -4.030 1.00 0.00 15 LEU C C 2
ATOM 3579 O O . LEU C 1 15 ? 23.058 0.412 -4.163 1.00 0.00 15 LEU C O 2
ATOM 3595 N N . SER C 1 16 ? 22.964 -1.711 -4.717 1.00 0.00 16 SER C N 2
ATOM 3596 C CA . SER C 1 16 ? 24.091 -1.558 -5.684 1.00 0.00 16 SER C CA 2
ATOM 3597 C C . SER C 1 16 ? 23.720 -0.535 -6.760 1.00 0.00 16 SER C C 2
ATOM 3598 O O . SER C 1 16 ? 24.461 0.388 -7.033 1.00 0.00 16 SER C O 2
ATOM 3606 N N . ALA C 1 17 ? 22.580 -0.691 -7.377 1.00 0.00 17 ALA C N 2
ATOM 3607 C CA . ALA C 1 17 ? 22.169 0.274 -8.437 1.00 0.00 17 ALA C CA 2
ATOM 3608 C C . ALA C 1 17 ? 21.894 1.641 -7.805 1.00 0.00 17 ALA C C 2
ATOM 3609 O O . ALA C 1 17 ? 22.407 2.653 -8.243 1.00 0.00 17 ALA C O 2
ATOM 3616 N N . LEU C 1 18 ? 21.087 1.679 -6.779 1.00 0.00 18 LEU C N 2
ATOM 3617 C CA . LEU C 1 18 ? 20.777 2.979 -6.116 1.00 0.00 18 LEU C CA 2
ATOM 3618 C C . LEU C 1 18 ? 22.084 3.660 -5.700 1.00 0.00 18 LEU C C 2
ATOM 3619 O O . LEU C 1 18 ? 22.242 4.858 -5.828 1.00 0.00 18 LEU C O 2
ATOM 3635 N N . HIS C 1 19 ? 23.021 2.905 -5.197 1.00 0.00 19 HIS C N 2
ATOM 3636 C CA . HIS C 1 19 ? 24.316 3.504 -4.764 1.00 0.00 19 HIS C CA 2
ATOM 3637 C C . HIS C 1 19 ? 25.056 4.085 -5.973 1.00 0.00 19 HIS C C 2
ATOM 3638 O O . HIS C 1 19 ? 25.581 5.180 -5.923 1.00 0.00 19 HIS C O 2
ATOM 3653 N N . PHE C 1 20 ? 25.112 3.359 -7.055 1.00 0.00 20 PHE C N 2
ATOM 3654 C CA . PHE C 1 20 ? 25.830 3.869 -8.258 1.00 0.00 20 PHE C CA 2
ATOM 3655 C C . PHE C 1 20 ? 25.284 5.245 -8.647 1.00 0.00 20 PHE C C 2
ATOM 3656 O O . PHE C 1 20 ? 26.024 6.198 -8.790 1.00 0.00 20 PHE C O 2
ATOM 3673 N N . ILE C 1 21 ? 23.995 5.357 -8.824 1.00 0.00 21 ILE C N 2
ATOM 3674 C CA . ILE C 1 21 ? 23.405 6.670 -9.210 1.00 0.00 21 ILE C CA 2
ATOM 3675 C C . ILE C 1 21 ? 23.505 7.651 -8.037 1.00 0.00 21 ILE C C 2
ATOM 3676 O O . ILE C 1 21 ? 23.985 8.757 -8.178 1.00 0.00 21 ILE C O 2
ATOM 3692 N N . ALA C 1 22 ? 23.045 7.253 -6.884 1.00 0.00 22 ALA C N 2
ATOM 3693 C CA . ALA C 1 22 ? 23.101 8.160 -5.702 1.00 0.00 22 ALA C CA 2
ATOM 3694 C C . ALA C 1 22 ? 24.512 8.733 -5.550 1.00 0.00 22 ALA C C 2
ATOM 3695 O O . ALA C 1 22 ? 24.692 9.919 -5.360 1.00 0.00 22 ALA C O 2
ATOM 3702 N N . TRP C 1 23 ? 25.514 7.901 -5.626 1.00 0.00 23 TRP C N 2
ATOM 3703 C CA . TRP C 1 23 ? 26.909 8.397 -5.479 1.00 0.00 23 TRP C CA 2
ATOM 3704 C C . TRP C 1 23 ? 27.238 9.352 -6.630 1.00 0.00 23 TRP C C 2
ATOM 3705 O O . TRP C 1 23 ? 27.829 10.395 -6.432 1.00 0.00 23 TRP C O 2
ATOM 3726 N N . THR C 1 24 ? 26.866 9.004 -7.832 1.00 0.00 24 THR C N 2
ATOM 3727 C CA . THR C 1 24 ? 27.167 9.894 -8.989 1.00 0.00 24 THR C CA 2
ATOM 3728 C C . THR C 1 24 ? 26.504 11.260 -8.779 1.00 0.00 24 THR C C 2
ATOM 3729 O O . THR C 1 24 ? 27.015 12.275 -9.207 1.00 0.00 24 THR C O 2
ATOM 3740 N N . ILE C 1 25 ? 25.369 11.300 -8.130 1.00 0.00 25 ILE C N 2
ATOM 3741 C CA . ILE C 1 25 ? 24.688 12.610 -7.909 1.00 0.00 25 ILE C CA 2
ATOM 3742 C C . ILE C 1 25 ? 25.307 13.333 -6.706 1.00 0.00 25 ILE C C 2
ATOM 3743 O O . ILE C 1 25 ? 25.873 14.399 -6.840 1.00 0.00 25 ILE C O 2
ATOM 3759 N N . GLY C 1 26 ? 25.190 12.772 -5.531 1.00 0.00 26 GLY C N 2
ATOM 3760 C CA . GLY C 1 26 ? 25.766 13.453 -4.320 1.00 0.00 26 GLY C CA 2
ATOM 3761 C C . GLY C 1 26 ? 27.261 13.740 -4.537 1.00 0.00 26 GLY C C 2
ATOM 3762 O O . GLY C 1 26 ? 27.753 14.778 -4.139 1.00 0.00 26 GLY C O 2
ATOM 3766 N N . HIS C 1 27 ? 27.998 12.850 -5.166 1.00 0.00 27 HIS C N 2
ATOM 3767 C CA . HIS C 1 27 ? 29.446 13.126 -5.385 1.00 0.00 27 HIS C CA 2
ATOM 3768 C C . HIS C 1 27 ? 29.593 14.284 -6.374 1.00 0.00 27 HIS C C 2
ATOM 3769 O O . HIS C 1 27 ? 30.288 15.248 -6.120 1.00 0.00 27 HIS C O 2
ATOM 3784 N N . LEU C 1 28 ? 28.940 14.195 -7.499 1.00 0.00 28 LEU C N 2
ATOM 3785 C CA . LEU C 1 28 ? 29.032 15.285 -8.510 1.00 0.00 28 LEU C CA 2
ATOM 3786 C C . LEU C 1 28 ? 28.476 16.577 -7.909 1.00 0.00 28 LEU C C 2
ATOM 3787 O O . LEU C 1 28 ? 28.963 17.657 -8.176 1.00 0.00 28 LEU C O 2
ATOM 3803 N N . ASN C 1 29 ? 27.459 16.478 -7.098 1.00 0.00 29 ASN C N 2
ATOM 3804 C CA . ASN C 1 29 ? 26.881 17.705 -6.482 1.00 0.00 29 ASN C CA 2
ATOM 3805 C C . ASN C 1 29 ? 27.954 18.400 -5.642 1.00 0.00 29 ASN C C 2
ATOM 3806 O O . ASN C 1 29 ? 28.045 19.611 -5.612 1.00 0.00 29 ASN C O 2
ATOM 3817 N N . GLN C 1 30 ? 28.771 17.641 -4.964 1.00 0.00 30 GLN C N 2
ATOM 3818 C CA . GLN C 1 30 ? 29.842 18.258 -4.130 1.00 0.00 30 GLN C CA 2
ATOM 3819 C C . GLN C 1 30 ? 30.697 19.175 -5.006 1.00 0.00 30 GLN C C 2
ATOM 3820 O O . GLN C 1 30 ? 30.960 20.310 -4.663 1.00 0.00 30 GLN C O 2
ATOM 3834 N N . ILE C 1 31 ? 31.130 18.691 -6.142 1.00 0.00 31 ILE C N 2
ATOM 3835 C CA . ILE C 1 31 ? 31.967 19.530 -7.053 1.00 0.00 31 ILE C CA 2
ATOM 3836 C C . ILE C 1 31 ? 31.053 20.231 -8.068 1.00 0.00 31 ILE C C 2
ATOM 3837 O O . ILE C 1 31 ? 31.186 20.075 -9.264 1.00 0.00 31 ILE C O 2
ATOM 3853 N N . LYS C 1 32 ? 30.121 21.011 -7.594 1.00 0.00 32 LYS C N 2
ATOM 3854 C CA . LYS C 1 32 ? 29.200 21.724 -8.526 1.00 0.00 32 LYS C CA 2
ATOM 3855 C C . LYS C 1 32 ? 28.566 22.914 -7.803 1.00 0.00 32 LYS C C 2
ATOM 3856 O O . LYS C 1 32 ? 28.874 24.057 -8.079 1.00 0.00 32 LYS C O 2
ATOM 3875 N N . ARG C 1 33 ? 27.682 22.657 -6.878 1.00 0.00 33 ARG C N 2
ATOM 3876 C CA . ARG C 1 33 ? 27.030 23.774 -6.137 1.00 0.00 33 ARG C CA 2
ATOM 3877 C C . ARG C 1 33 ? 27.954 24.251 -5.014 1.00 0.00 33 ARG C C 2
ATOM 3878 O O . ARG C 1 33 ? 28.157 23.495 -4.079 1.00 0.00 33 ARG C O 2
ATOM 3900 N N . MET D 1 1 ? 26.231 -19.748 9.846 1.00 0.00 1 MET D N 2
ATOM 3901 C CA . MET D 1 1 ? 26.612 -19.959 11.270 1.00 0.00 1 MET D CA 2
ATOM 3902 C C . MET D 1 1 ? 28.047 -20.481 11.346 1.00 0.00 1 MET D C 2
ATOM 3903 O O . MET D 1 1 ? 28.406 -21.203 12.256 1.00 0.00 1 MET D O 2
ATOM 3919 N N . LEU D 1 2 ? 28.879 -20.122 10.401 1.00 0.00 2 LEU D N 2
ATOM 3920 C CA . LEU D 1 2 ? 30.291 -20.603 10.434 1.00 0.00 2 LEU D CA 2
ATOM 3921 C C . LEU D 1 2 ? 31.112 -19.670 11.340 1.00 0.00 2 LEU D C 2
ATOM 3922 O O . LEU D 1 2 ? 31.342 -19.976 12.492 1.00 0.00 2 LEU D O 2
ATOM 3938 N N . GLU D 1 3 ? 31.535 -18.529 10.846 1.00 0.00 3 GLU D N 2
ATOM 3939 C CA . GLU D 1 3 ? 32.319 -17.576 11.690 1.00 0.00 3 GLU D CA 2
ATOM 3940 C C . GLU D 1 3 ? 32.853 -16.442 10.792 1.00 0.00 3 GLU D C 2
ATOM 3941 O O . GLU D 1 3 ? 32.670 -15.280 11.094 1.00 0.00 3 GLU D O 2
ATOM 3953 N N . PRO D 1 4 ? 33.509 -16.769 9.699 1.00 0.00 4 PRO D N 2
ATOM 3954 C CA . PRO D 1 4 ? 34.069 -15.756 8.761 1.00 0.00 4 PRO D CA 2
ATOM 3955 C C . PRO D 1 4 ? 33.087 -15.369 7.647 1.00 0.00 4 PRO D C 2
ATOM 3956 O O . PRO D 1 4 ? 33.027 -14.231 7.227 1.00 0.00 4 PRO D O 2
ATOM 3967 N N . PHE D 1 5 ? 32.335 -16.316 7.149 1.00 0.00 5 PHE D N 2
ATOM 3968 C CA . PHE D 1 5 ? 31.377 -16.016 6.043 1.00 0.00 5 PHE D CA 2
ATOM 3969 C C . PHE D 1 5 ? 30.018 -15.585 6.608 1.00 0.00 5 PHE D C 2
ATOM 3970 O O . PHE D 1 5 ? 29.499 -14.540 6.264 1.00 0.00 5 PHE D O 2
ATOM 3987 N N . GLN D 1 6 ? 29.425 -16.384 7.454 1.00 0.00 6 GLN D N 2
ATOM 3988 C CA . GLN D 1 6 ? 28.091 -16.011 8.011 1.00 0.00 6 GLN D CA 2
ATOM 3989 C C . GLN D 1 6 ? 28.139 -14.609 8.593 1.00 0.00 6 GLN D C 2
ATOM 3990 O O . GLN D 1 6 ? 27.241 -13.811 8.414 1.00 0.00 6 GLN D O 2
ATOM 4004 N N . ILE D 1 7 ? 29.179 -14.314 9.287 1.00 0.00 7 ILE D N 2
ATOM 4005 C CA . ILE D 1 7 ? 29.306 -12.960 9.901 1.00 0.00 7 ILE D CA 2
ATOM 4006 C C . ILE D 1 7 ? 29.336 -11.905 8.792 1.00 0.00 7 ILE D C 2
ATOM 4007 O O . ILE D 1 7 ? 29.102 -10.736 9.026 1.00 0.00 7 ILE D O 2
ATOM 4023 N N . LEU D 1 8 ? 29.617 -12.313 7.585 1.00 0.00 8 LEU D N 2
ATOM 4024 C CA . LEU D 1 8 ? 29.659 -11.343 6.457 1.00 0.00 8 LEU D CA 2
ATOM 4025 C C . LEU D 1 8 ? 28.225 -11.050 6.006 1.00 0.00 8 LEU D C 2
ATOM 4026 O O . LEU D 1 8 ? 27.809 -9.912 5.916 1.00 0.00 8 LEU D O 2
ATOM 4042 N N . SER D 1 9 ? 27.461 -12.072 5.732 1.00 0.00 9 SER D N 2
ATOM 4043 C CA . SER D 1 9 ? 26.053 -11.854 5.295 1.00 0.00 9 SER D CA 2
ATOM 4044 C C . SER D 1 9 ? 25.289 -11.099 6.386 1.00 0.00 9 SER D C 2
ATOM 4045 O O . SER D 1 9 ? 24.540 -10.183 6.111 1.00 0.00 9 SER D O 2
ATOM 4053 N N . ILE D 1 10 ? 25.470 -11.477 7.623 1.00 0.00 10 ILE D N 2
ATOM 4054 C CA . ILE D 1 10 ? 24.752 -10.780 8.729 1.00 0.00 10 ILE D CA 2
ATOM 4055 C C . ILE D 1 10 ? 25.267 -9.344 8.851 1.00 0.00 10 ILE D C 2
ATOM 4056 O O . ILE D 1 10 ? 24.529 -8.433 9.175 1.00 0.00 10 ILE D O 2
ATOM 4072 N N . SER D 1 11 ? 26.564 -9.100 8.595 1.00 0.00 11 SER D N 2
ATOM 4073 C CA . SER D 1 11 ? 27.068 -7.731 8.664 1.00 0.00 11 SER D CA 2
ATOM 4074 C C . SER D 1 11 ? 26.553 -6.907 7.507 1.00 0.00 11 SER D C 2
ATOM 4075 O O . SER D 1 11 ? 26.361 -5.717 7.602 1.00 0.00 11 SER D O 2
ATOM 4083 N N . SER D 1 12 ? 26.383 -7.538 6.376 1.00 0.00 12 SER D N 2
ATOM 4084 C CA . SER D 1 12 ? 25.893 -6.793 5.180 1.00 0.00 12 SER D CA 2
ATOM 4085 C C . SER D 1 12 ? 24.413 -6.442 5.362 1.00 0.00 12 SER D C 2
ATOM 4086 O O . SER D 1 12 ? 23.960 -5.391 4.952 1.00 0.00 12 SER D O 2
ATOM 4094 N N . PHE D 1 13 ? 23.654 -7.314 5.969 1.00 0.00 13 PHE D N 2
ATOM 4095 C CA . PHE D 1 13 ? 22.204 -7.033 6.173 1.00 0.00 13 PHE D CA 2
ATOM 4096 C C . PHE D 1 13 ? 22.034 -5.832 7.106 1.00 0.00 13 PHE D C 2
ATOM 4097 O O . PHE D 1 13 ? 21.353 -4.877 6.784 1.00 0.00 13 PHE D O 2
ATOM 4114 N N . ILE D 1 14 ? 22.639 -5.871 8.261 1.00 0.00 14 ILE D N 2
ATOM 4115 C CA . ILE D 1 14 ? 22.499 -4.729 9.211 1.00 0.00 14 ILE D CA 2
ATOM 4116 C C . ILE D 1 14 ? 23.112 -3.467 8.595 1.00 0.00 14 ILE D C 2
ATOM 4117 O O . ILE D 1 14 ? 22.655 -2.367 8.831 1.00 0.00 14 ILE D O 2
ATOM 4133 N N . LEU D 1 15 ? 24.145 -3.616 7.813 1.00 0.00 15 LEU D N 2
ATOM 4134 C CA . LEU D 1 15 ? 24.788 -2.421 7.192 1.00 0.00 15 LEU D CA 2
ATOM 4135 C C . LEU D 1 15 ? 23.918 -1.896 6.044 1.00 0.00 15 LEU D C 2
ATOM 4136 O O . LEU D 1 15 ? 23.846 -0.707 5.805 1.00 0.00 15 LEU D O 2
ATOM 4152 N N . SER D 1 16 ? 23.266 -2.770 5.325 1.00 0.00 16 SER D N 2
ATOM 4153 C CA . SER D 1 16 ? 22.415 -2.311 4.188 1.00 0.00 16 SER D CA 2
ATOM 4154 C C . SER D 1 16 ? 21.276 -1.428 4.705 1.00 0.00 16 SER D C 2
ATOM 4155 O O . SER D 1 16 ? 21.088 -0.317 4.251 1.00 0.00 16 SER D O 2
ATOM 4163 N N . ALA D 1 17 ? 20.510 -1.912 5.646 1.00 0.00 17 ALA D N 2
ATOM 4164 C CA . ALA D 1 17 ? 19.383 -1.093 6.177 1.00 0.00 17 ALA D CA 2
ATOM 4165 C C . ALA D 1 17 ? 19.937 0.167 6.848 1.00 0.00 17 ALA D C 2
ATOM 4166 O O . ALA D 1 17 ? 19.379 1.240 6.733 1.00 0.00 17 ALA D O 2
ATOM 4173 N N . LEU D 1 18 ? 21.033 0.045 7.546 1.00 0.00 18 LEU D N 2
ATOM 4174 C CA . LEU D 1 18 ? 21.623 1.235 8.222 1.00 0.00 18 LEU D CA 2
ATOM 4175 C C . LEU D 1 18 ? 22.002 2.280 7.170 1.00 0.00 18 LEU D C 2
ATOM 4176 O O . LEU D 1 18 ? 21.797 3.464 7.354 1.00 0.00 18 LEU D O 2
ATOM 4192 N N . HIS D 1 19 ? 22.557 1.852 6.071 1.00 0.00 19 HIS D N 2
ATOM 4193 C CA . HIS D 1 19 ? 22.955 2.819 5.009 1.00 0.00 19 HIS D CA 2
ATOM 4194 C C . HIS D 1 19 ? 21.707 3.381 4.323 1.00 0.00 19 HIS D C 2
ATOM 4195 O O . HIS D 1 19 ? 21.638 4.551 4.001 1.00 0.00 19 HIS D O 2
ATOM 4210 N N . PHE D 1 20 ? 20.723 2.557 4.091 1.00 0.00 20 PHE D N 2
ATOM 4211 C CA . PHE D 1 20 ? 19.484 3.043 3.418 1.00 0.00 20 PHE D CA 2
ATOM 4212 C C . PHE D 1 20 ? 18.880 4.203 4.215 1.00 0.00 20 PHE D C 2
ATOM 4213 O O . PHE D 1 20 ? 18.604 5.258 3.679 1.00 0.00 20 PHE D O 2
ATOM 4230 N N . ILE D 1 21 ? 18.667 4.017 5.489 1.00 0.00 21 ILE D N 2
ATOM 4231 C CA . ILE D 1 21 ? 18.075 5.110 6.313 1.00 0.00 21 ILE D CA 2
ATOM 4232 C C . ILE D 1 21 ? 19.097 6.238 6.487 1.00 0.00 21 ILE D C 2
ATOM 4233 O O . ILE D 1 21 ? 18.755 7.405 6.473 1.00 0.00 21 ILE D O 2
ATOM 4249 N N . ALA D 1 22 ? 20.347 5.903 6.654 1.00 0.00 22 ALA D N 2
ATOM 4250 C CA . ALA D 1 22 ? 21.384 6.960 6.832 1.00 0.00 22 ALA D CA 2
ATOM 4251 C C . ALA D 1 22 ? 21.532 7.758 5.533 1.00 0.00 22 ALA D C 2
ATOM 4252 O O . ALA D 1 22 ? 21.993 8.883 5.534 1.00 0.00 22 ALA D O 2
ATOM 4259 N N . TRP D 1 23 ? 21.149 7.184 4.426 1.00 0.00 23 TRP D N 2
ATOM 4260 C CA . TRP D 1 23 ? 21.270 7.905 3.127 1.00 0.00 23 TRP D CA 2
ATOM 4261 C C . TRP D 1 23 ? 20.109 8.890 2.977 1.00 0.00 23 TRP D C 2
ATOM 4262 O O . TRP D 1 23 ? 20.297 10.026 2.593 1.00 0.00 23 TRP D O 2
ATOM 4283 N N . THR D 1 24 ? 18.910 8.468 3.272 1.00 0.00 24 THR D N 2
ATOM 4284 C CA . THR D 1 24 ? 17.750 9.392 3.135 1.00 0.00 24 THR D CA 2
ATOM 4285 C C . THR D 1 24 ? 17.866 10.528 4.159 1.00 0.00 24 THR D C 2
ATOM 4286 O O . THR D 1 24 ? 17.514 11.656 3.880 1.00 0.00 24 THR D O 2
ATOM 4297 N N . ILE D 1 25 ? 18.354 10.253 5.341 1.00 0.00 25 ILE D N 2
ATOM 4298 C CA . ILE D 1 25 ? 18.478 11.339 6.356 1.00 0.00 25 ILE D CA 2
ATOM 4299 C C . ILE D 1 25 ? 19.680 12.231 6.027 1.00 0.00 25 ILE D C 2
ATOM 4300 O O . ILE D 1 25 ? 19.558 13.435 5.920 1.00 0.00 25 ILE D O 2
ATOM 4316 N N . GLY D 1 26 ? 20.842 11.654 5.879 1.00 0.00 26 GLY D N 2
ATOM 4317 C CA . GLY D 1 26 ? 22.058 12.484 5.571 1.00 0.00 26 GLY D CA 2
ATOM 4318 C C . GLY D 1 26 ? 21.900 13.175 4.206 1.00 0.00 26 GLY D C 2
ATOM 4319 O O . GLY D 1 26 ? 22.462 14.228 3.977 1.00 0.00 26 GLY D O 2
ATOM 4323 N N . HIS D 1 27 ? 21.151 12.604 3.289 1.00 0.00 27 HIS D N 2
ATOM 4324 C CA . HIS D 1 27 ? 20.985 13.257 1.956 1.00 0.00 27 HIS D CA 2
ATOM 4325 C C . HIS D 1 27 ? 19.821 14.255 2.010 1.00 0.00 27 HIS D C 2
ATOM 4326 O O . HIS D 1 27 ? 19.977 15.420 1.703 1.00 0.00 27 HIS D O 2
ATOM 4341 N N . LEU D 1 28 ? 18.654 13.807 2.392 1.00 0.00 28 LEU D N 2
ATOM 4342 C CA . LEU D 1 28 ? 17.482 14.729 2.459 1.00 0.00 28 LEU D CA 2
ATOM 4343 C C . LEU D 1 28 ? 17.844 15.968 3.282 1.00 0.00 28 LEU D C 2
ATOM 4344 O O . LEU D 1 28 ? 17.710 17.086 2.825 1.00 0.00 28 LEU D O 2
ATOM 4360 N N . ASN D 1 29 ? 18.293 15.785 4.494 1.00 0.00 29 ASN D N 2
ATOM 4361 C CA . ASN D 1 29 ? 18.650 16.960 5.340 1.00 0.00 29 ASN D CA 2
ATOM 4362 C C . ASN D 1 29 ? 19.653 17.844 4.595 1.00 0.00 29 ASN D C 2
ATOM 4363 O O . ASN D 1 29 ? 19.635 19.053 4.714 1.00 0.00 29 ASN D O 2
ATOM 4374 N N . GLN D 1 30 ? 20.529 17.255 3.829 1.00 0.00 30 GLN D N 2
ATOM 4375 C CA . GLN D 1 30 ? 21.529 18.070 3.083 1.00 0.00 30 GLN D CA 2
ATOM 4376 C C . GLN D 1 30 ? 20.798 19.065 2.179 1.00 0.00 30 GLN D C 2
ATOM 4377 O O . GLN D 1 30 ? 21.174 20.216 2.075 1.00 0.00 30 GLN D O 2
ATOM 4391 N N . ILE D 1 31 ? 19.750 18.633 1.524 1.00 0.00 31 ILE D N 2
ATOM 4392 C CA . ILE D 1 31 ? 18.989 19.554 0.627 1.00 0.00 31 ILE D CA 2
ATOM 4393 C C . ILE D 1 31 ? 17.871 20.229 1.420 1.00 0.00 31 ILE D C 2
ATOM 4394 O O . ILE D 1 31 ? 16.721 20.221 1.025 1.00 0.00 31 ILE D O 2
ATOM 4410 N N . LYS D 1 32 ? 18.207 20.817 2.538 1.00 0.00 32 LYS D N 2
ATOM 4411 C CA . LYS D 1 32 ? 17.183 21.508 3.386 1.00 0.00 32 LYS D CA 2
ATOM 4412 C C . LYS D 1 32 ? 17.434 23.017 3.354 1.00 0.00 32 LYS D C 2
ATOM 4413 O O . LYS D 1 32 ? 16.515 23.811 3.390 1.00 0.00 32 LYS D O 2
ATOM 4432 N N . ARG D 1 33 ? 18.675 23.417 3.288 1.00 0.00 33 ARG D N 2
ATOM 4433 C CA . ARG D 1 33 ? 18.991 24.874 3.255 1.00 0.00 33 ARG D CA 2
ATOM 4434 C C . ARG D 1 33 ? 18.817 25.402 1.829 1.00 0.00 33 ARG D C 2
ATOM 4435 O O . ARG D 1 33 ? 19.671 26.153 1.389 1.00 0.00 33 ARG D O 2
ATOM 4457 N N . MET A 1 1 ? 35.912 -20.420 -8.320 1.00 0.00 1 MET A N 3
ATOM 4458 C CA . MET A 1 1 ? 35.450 -20.467 -6.904 1.00 0.00 1 MET A CA 3
ATOM 4459 C C . MET A 1 1 ? 36.664 -20.531 -5.974 1.00 0.00 1 MET A C 3
ATOM 4460 O O . MET A 1 1 ? 37.615 -21.237 -6.238 1.00 0.00 1 MET A O 3
ATOM 4476 N N . LEU A 1 2 ? 36.631 -19.793 -4.890 1.00 0.00 2 LEU A N 3
ATOM 4477 C CA . LEU A 1 2 ? 37.769 -19.792 -3.923 1.00 0.00 2 LEU A CA 3
ATOM 4478 C C . LEU A 1 2 ? 38.875 -18.841 -4.405 1.00 0.00 2 LEU A C 3
ATOM 4479 O O . LEU A 1 2 ? 39.262 -17.930 -3.703 1.00 0.00 2 LEU A O 3
ATOM 4495 N N . GLU A 1 3 ? 39.398 -19.036 -5.584 1.00 0.00 3 GLU A N 3
ATOM 4496 C CA . GLU A 1 3 ? 40.480 -18.122 -6.056 1.00 0.00 3 GLU A CA 3
ATOM 4497 C C . GLU A 1 3 ? 39.871 -16.762 -6.448 1.00 0.00 3 GLU A C 3
ATOM 4498 O O . GLU A 1 3 ? 40.358 -15.728 -6.037 1.00 0.00 3 GLU A O 3
ATOM 4510 N N . PRO A 1 4 ? 38.819 -16.753 -7.233 1.00 0.00 4 PRO A N 3
ATOM 4511 C CA . PRO A 1 4 ? 38.152 -15.505 -7.675 1.00 0.00 4 PRO A CA 3
ATOM 4512 C C . PRO A 1 4 ? 36.914 -15.162 -6.831 1.00 0.00 4 PRO A C 3
ATOM 4513 O O . PRO A 1 4 ? 36.390 -14.069 -6.907 1.00 0.00 4 PRO A O 3
ATOM 4524 N N . PHE A 1 5 ? 36.430 -16.097 -6.046 1.00 0.00 5 PHE A N 3
ATOM 4525 C CA . PHE A 1 5 ? 35.207 -15.835 -5.217 1.00 0.00 5 PHE A CA 3
ATOM 4526 C C . PHE A 1 5 ? 35.581 -15.565 -3.755 1.00 0.00 5 PHE A C 3
ATOM 4527 O O . PHE A 1 5 ? 35.308 -14.503 -3.228 1.00 0.00 5 PHE A O 3
ATOM 4544 N N . GLN A 1 6 ? 36.175 -16.516 -3.077 1.00 0.00 6 GLN A N 3
ATOM 4545 C CA . GLN A 1 6 ? 36.514 -16.282 -1.644 1.00 0.00 6 GLN A CA 3
ATOM 4546 C C . GLN A 1 6 ? 37.334 -15.006 -1.505 1.00 0.00 6 GLN A C 3
ATOM 4547 O O . GLN A 1 6 ? 37.304 -14.338 -0.490 1.00 0.00 6 GLN A O 3
ATOM 4561 N N . ILE A 1 7 ? 38.058 -14.664 -2.517 1.00 0.00 7 ILE A N 3
ATOM 4562 C CA . ILE A 1 7 ? 38.882 -13.423 -2.455 1.00 0.00 7 ILE A CA 3
ATOM 4563 C C . ILE A 1 7 ? 37.961 -12.204 -2.542 1.00 0.00 7 ILE A C 3
ATOM 4564 O O . ILE A 1 7 ? 38.318 -11.113 -2.147 1.00 0.00 7 ILE A O 3
ATOM 4580 N N . LEU A 1 8 ? 36.771 -12.388 -3.043 1.00 0.00 8 LEU A N 3
ATOM 4581 C CA . LEU A 1 8 ? 35.816 -11.252 -3.146 1.00 0.00 8 LEU A CA 3
ATOM 4582 C C . LEU A 1 8 ? 35.188 -11.021 -1.769 1.00 0.00 8 LEU A C 3
ATOM 4583 O O . LEU A 1 8 ? 35.136 -9.915 -1.270 1.00 0.00 8 LEU A O 3
ATOM 4599 N N . SER A 1 9 ? 34.720 -12.069 -1.149 1.00 0.00 9 SER A N 3
ATOM 4600 C CA . SER A 1 9 ? 34.099 -11.928 0.197 1.00 0.00 9 SER A CA 3
ATOM 4601 C C . SER A 1 9 ? 35.117 -11.334 1.176 1.00 0.00 9 SER A C 3
ATOM 4602 O O . SER A 1 9 ? 34.767 -10.592 2.072 1.00 0.00 9 SER A O 3
ATOM 4610 N N . ILE A 1 10 ? 36.372 -11.658 1.020 1.00 0.00 10 ILE A N 3
ATOM 4611 C CA . ILE A 1 10 ? 37.399 -11.112 1.953 1.00 0.00 10 ILE A CA 3
ATOM 4612 C C . ILE A 1 10 ? 37.608 -9.617 1.684 1.00 0.00 10 ILE A C 3
ATOM 4613 O O . ILE A 1 10 ? 37.315 -8.785 2.520 1.00 0.00 10 ILE A O 3
ATOM 4629 N N . SER A 1 11 ? 38.122 -9.240 0.531 1.00 0.00 11 SER A N 3
ATOM 4630 C CA . SER A 1 11 ? 38.314 -7.824 0.231 1.00 0.00 11 SER A CA 3
ATOM 4631 C C . SER A 1 11 ? 37.096 -7.019 0.620 1.00 0.00 11 SER A C 3
ATOM 4632 O O . SER A 1 11 ? 37.172 -5.910 1.110 1.00 0.00 11 SER A O 3
ATOM 4640 N N . SER A 1 12 ? 35.932 -7.558 0.356 1.00 0.00 12 SER A N 3
ATOM 4641 C CA . SER A 1 12 ? 34.678 -6.828 0.695 1.00 0.00 12 SER A CA 3
ATOM 4642 C C . SER A 1 12 ? 34.586 -6.662 2.212 1.00 0.00 12 SER A C 3
ATOM 4643 O O . SER A 1 12 ? 34.253 -5.607 2.713 1.00 0.00 12 SER A O 3
ATOM 4651 N N . PHE A 1 13 ? 34.884 -7.698 2.948 1.00 0.00 13 PHE A N 3
ATOM 4652 C CA . PHE A 1 13 ? 34.819 -7.602 4.433 1.00 0.00 13 PHE A CA 3
ATOM 4653 C C . PHE A 1 13 ? 35.683 -6.429 4.903 1.00 0.00 13 PHE A C 3
ATOM 4654 O O . PHE A 1 13 ? 35.316 -5.695 5.799 1.00 0.00 13 PHE A O 3
ATOM 4671 N N . ILE A 1 14 ? 36.827 -6.247 4.303 1.00 0.00 14 ILE A N 3
ATOM 4672 C CA . ILE A 1 14 ? 37.711 -5.121 4.714 1.00 0.00 14 ILE A CA 3
ATOM 4673 C C . ILE A 1 14 ? 36.991 -3.794 4.463 1.00 0.00 14 ILE A C 3
ATOM 4674 O O . ILE A 1 14 ? 36.993 -2.908 5.295 1.00 0.00 14 ILE A O 3
ATOM 4690 N N . LEU A 1 15 ? 36.377 -3.651 3.321 1.00 0.00 15 LEU A N 3
ATOM 4691 C CA . LEU A 1 15 ? 35.658 -2.382 3.013 1.00 0.00 15 LEU A CA 3
ATOM 4692 C C . LEU A 1 15 ? 34.455 -2.232 3.948 1.00 0.00 15 LEU A C 3
ATOM 4693 O O . LEU A 1 15 ? 34.107 -1.143 4.359 1.00 0.00 15 LEU A O 3
ATOM 4709 N N . SER A 1 16 ? 33.810 -3.318 4.280 1.00 0.00 16 SER A N 3
ATOM 4710 C CA . SER A 1 16 ? 32.624 -3.238 5.179 1.00 0.00 16 SER A CA 3
ATOM 4711 C C . SER A 1 16 ? 33.008 -2.550 6.492 1.00 0.00 16 SER A C 3
ATOM 4712 O O . SER A 1 16 ? 32.325 -1.660 6.957 1.00 0.00 16 SER A O 3
ATOM 4720 N N . ALA A 1 17 ? 34.092 -2.954 7.096 1.00 0.00 17 ALA A N 3
ATOM 4721 C CA . ALA A 1 17 ? 34.506 -2.318 8.380 1.00 0.00 17 ALA A CA 3
ATOM 4722 C C . ALA A 1 17 ? 34.899 -0.860 8.128 1.00 0.00 17 ALA A C 3
ATOM 4723 O O . ALA A 1 17 ? 34.480 0.036 8.833 1.00 0.00 17 ALA A O 3
ATOM 4730 N N . LEU A 1 18 ? 35.701 -0.615 7.128 1.00 0.00 18 LEU A N 3
ATOM 4731 C CA . LEU A 1 18 ? 36.121 0.785 6.833 1.00 0.00 18 LEU A CA 3
ATOM 4732 C C . LEU A 1 18 ? 34.882 1.682 6.761 1.00 0.00 18 LEU A C 3
ATOM 4733 O O . LEU A 1 18 ? 34.835 2.742 7.351 1.00 0.00 18 LEU A O 3
ATOM 4749 N N . HIS A 1 19 ? 33.878 1.265 6.039 1.00 0.00 19 HIS A N 3
ATOM 4750 C CA . HIS A 1 19 ? 32.644 2.093 5.925 1.00 0.00 19 HIS A CA 3
ATOM 4751 C C . HIS A 1 19 ? 31.995 2.248 7.303 1.00 0.00 19 HIS A C 3
ATOM 4752 O O . HIS A 1 19 ? 31.469 3.290 7.637 1.00 0.00 19 HIS A O 3
ATOM 4767 N N . PHE A 1 20 ? 32.023 1.217 8.102 1.00 0.00 20 PHE A N 3
ATOM 4768 C CA . PHE A 1 20 ? 31.401 1.305 9.454 1.00 0.00 20 PHE A CA 3
ATOM 4769 C C . PHE A 1 20 ? 32.084 2.405 10.271 1.00 0.00 20 PHE A C 3
ATOM 4770 O O . PHE A 1 20 ? 31.436 3.266 10.832 1.00 0.00 20 PHE A O 3
ATOM 4787 N N . ILE A 1 21 ? 33.387 2.383 10.348 1.00 0.00 21 ILE A N 3
ATOM 4788 C CA . ILE A 1 21 ? 34.104 3.426 11.136 1.00 0.00 21 ILE A CA 3
ATOM 4789 C C . ILE A 1 21 ? 34.081 4.756 10.378 1.00 0.00 21 ILE A C 3
ATOM 4790 O O . ILE A 1 21 ? 33.915 5.809 10.961 1.00 0.00 21 ILE A O 3
ATOM 4806 N N . ALA A 1 22 ? 34.249 4.720 9.085 1.00 0.00 22 ALA A N 3
ATOM 4807 C CA . ALA A 1 22 ? 34.238 5.987 8.299 1.00 0.00 22 ALA A CA 3
ATOM 4808 C C . ALA A 1 22 ? 32.861 6.648 8.409 1.00 0.00 22 ALA A C 3
ATOM 4809 O O . ALA A 1 22 ? 32.747 7.854 8.497 1.00 0.00 22 ALA A O 3
ATOM 4816 N N . TRP A 1 23 ? 31.817 5.867 8.402 1.00 0.00 23 TRP A N 3
ATOM 4817 C CA . TRP A 1 23 ? 30.448 6.446 8.505 1.00 0.00 23 TRP A CA 3
ATOM 4818 C C . TRP A 1 23 ? 30.243 7.032 9.902 1.00 0.00 23 TRP A C 3
ATOM 4819 O O . TRP A 1 23 ? 29.703 8.109 10.061 1.00 0.00 23 TRP A O 3
ATOM 4840 N N . THR A 1 24 ? 30.664 6.329 10.918 1.00 0.00 24 THR A N 3
ATOM 4841 C CA . THR A 1 24 ? 30.485 6.844 12.304 1.00 0.00 24 THR A CA 3
ATOM 4842 C C . THR A 1 24 ? 31.317 8.118 12.498 1.00 0.00 24 THR A C 3
ATOM 4843 O O . THR A 1 24 ? 30.919 9.021 13.207 1.00 0.00 24 THR A O 3
ATOM 4854 N N . ILE A 1 25 ? 32.467 8.205 11.882 1.00 0.00 25 ILE A N 3
ATOM 4855 C CA . ILE A 1 25 ? 33.305 9.428 12.049 1.00 0.00 25 ILE A CA 3
ATOM 4856 C C . ILE A 1 25 ? 32.794 10.547 11.134 1.00 0.00 25 ILE A C 3
ATOM 4857 O O . ILE A 1 25 ? 32.470 11.628 11.584 1.00 0.00 25 ILE A O 3
ATOM 4873 N N . GLY A 1 26 ? 32.732 10.302 9.853 1.00 0.00 26 GLY A N 3
ATOM 4874 C CA . GLY A 1 26 ? 32.254 11.372 8.912 1.00 0.00 26 GLY A CA 3
ATOM 4875 C C . GLY A 1 26 ? 30.819 11.794 9.274 1.00 0.00 26 GLY A C 3
ATOM 4876 O O . GLY A 1 26 ? 30.462 12.947 9.134 1.00 0.00 26 GLY A O 3
ATOM 4880 N N . HIS A 1 27 ? 29.986 10.888 9.737 1.00 0.00 27 HIS A N 3
ATOM 4881 C CA . HIS A 1 27 ? 28.595 11.287 10.092 1.00 0.00 27 HIS A CA 3
ATOM 4882 C C . HIS A 1 27 ? 28.600 12.025 11.433 1.00 0.00 27 HIS A C 3
ATOM 4883 O O . HIS A 1 27 ? 28.029 13.089 11.568 1.00 0.00 27 HIS A O 3
ATOM 4898 N N . LEU A 1 28 ? 29.239 11.468 12.426 1.00 0.00 28 LEU A N 3
ATOM 4899 C CA . LEU A 1 28 ? 29.279 12.138 13.757 1.00 0.00 28 LEU A CA 3
ATOM 4900 C C . LEU A 1 28 ? 30.018 13.472 13.632 1.00 0.00 28 LEU A C 3
ATOM 4901 O O . LEU A 1 28 ? 29.645 14.458 14.235 1.00 0.00 28 LEU A O 3
ATOM 4917 N N . ASN A 1 29 ? 31.065 13.512 12.856 1.00 0.00 29 ASN A N 3
ATOM 4918 C CA . ASN A 1 29 ? 31.825 14.784 12.697 1.00 0.00 29 ASN A CA 3
ATOM 4919 C C . ASN A 1 29 ? 30.906 15.860 12.116 1.00 0.00 29 ASN A C 3
ATOM 4920 O O . ASN A 1 29 ? 30.979 17.016 12.483 1.00 0.00 29 ASN A O 3
ATOM 4931 N N . GLN A 1 30 ? 30.043 15.492 11.209 1.00 0.00 30 GLN A N 3
ATOM 4932 C CA . GLN A 1 30 ? 29.125 16.498 10.607 1.00 0.00 30 GLN A CA 3
ATOM 4933 C C . GLN A 1 30 ? 28.305 17.168 11.712 1.00 0.00 30 GLN A C 3
ATOM 4934 O O . GLN A 1 30 ? 28.159 18.374 11.744 1.00 0.00 30 GLN A O 3
ATOM 4948 N N . ILE A 1 31 ? 27.766 16.396 12.620 1.00 0.00 31 ILE A N 3
ATOM 4949 C CA . ILE A 1 31 ? 26.952 16.987 13.726 1.00 0.00 31 ILE A CA 3
ATOM 4950 C C . ILE A 1 31 ? 27.856 17.252 14.937 1.00 0.00 31 ILE A C 3
ATOM 4951 O O . ILE A 1 31 ? 27.615 16.789 16.032 1.00 0.00 31 ILE A O 3
ATOM 4967 N N . LYS A 1 32 ? 28.902 18.006 14.744 1.00 0.00 32 LYS A N 3
ATOM 4968 C CA . LYS A 1 32 ? 29.820 18.311 15.878 1.00 0.00 32 LYS A CA 3
ATOM 4969 C C . LYS A 1 32 ? 30.821 19.387 15.451 1.00 0.00 32 LYS A C 3
ATOM 4970 O O . LYS A 1 32 ? 30.817 20.489 15.961 1.00 0.00 32 LYS A O 3
ATOM 4989 N N . ARG A 1 33 ? 31.680 19.076 14.519 1.00 0.00 33 ARG A N 3
ATOM 4990 C CA . ARG A 1 33 ? 32.680 20.081 14.062 1.00 0.00 33 ARG A CA 3
ATOM 4991 C C . ARG A 1 33 ? 33.385 20.687 15.278 1.00 0.00 33 ARG A C 3
ATOM 4992 O O . ARG A 1 33 ? 32.998 21.771 15.683 1.00 0.00 33 ARG A O 3
ATOM 5014 N N . MET B 1 1 ? 21.177 -18.679 -11.962 1.00 0.00 1 MET B N 3
ATOM 5015 C CA . MET B 1 1 ? 22.537 -18.691 -11.352 1.00 0.00 1 MET B CA 3
ATOM 5016 C C . MET B 1 1 ? 23.584 -18.389 -12.427 1.00 0.00 1 MET B C 3
ATOM 5017 O O . MET B 1 1 ? 23.467 -18.825 -13.553 1.00 0.00 1 MET B O 3
ATOM 5033 N N . LEU B 1 2 ? 24.605 -17.645 -12.077 1.00 0.00 2 LEU B N 3
ATOM 5034 C CA . LEU B 1 2 ? 25.681 -17.300 -13.054 1.00 0.00 2 LEU B CA 3
ATOM 5035 C C . LEU B 1 2 ? 25.248 -16.124 -13.938 1.00 0.00 2 LEU B C 3
ATOM 5036 O O . LEU B 1 2 ? 25.888 -15.092 -13.960 1.00 0.00 2 LEU B O 3
ATOM 5052 N N . GLU B 1 3 ? 24.185 -16.263 -14.679 1.00 0.00 3 GLU B N 3
ATOM 5053 C CA . GLU B 1 3 ? 23.760 -15.138 -15.559 1.00 0.00 3 GLU B CA 3
ATOM 5054 C C . GLU B 1 3 ? 23.209 -13.983 -14.701 1.00 0.00 3 GLU B C 3
ATOM 5055 O O . GLU B 1 3 ? 23.599 -12.846 -14.878 1.00 0.00 3 GLU B O 3
ATOM 5067 N N . PRO B 1 4 ? 22.309 -14.258 -13.786 1.00 0.00 4 PRO B N 3
ATOM 5068 C CA . PRO B 1 4 ? 21.711 -13.223 -12.910 1.00 0.00 4 PRO B CA 3
ATOM 5069 C C . PRO B 1 4 ? 22.379 -13.156 -11.529 1.00 0.00 4 PRO B C 3
ATOM 5070 O O . PRO B 1 4 ? 22.186 -12.213 -10.787 1.00 0.00 4 PRO B O 3
ATOM 5081 N N . PHE B 1 5 ? 23.144 -14.160 -11.168 1.00 0.00 5 PHE B N 3
ATOM 5082 C CA . PHE B 1 5 ? 23.802 -14.166 -9.821 1.00 0.00 5 PHE B CA 3
ATOM 5083 C C . PHE B 1 5 ? 25.277 -13.757 -9.921 1.00 0.00 5 PHE B C 3
ATOM 5084 O O . PHE B 1 5 ? 25.694 -12.776 -9.332 1.00 0.00 5 PHE B O 3
ATOM 5101 N N . GLN B 1 6 ? 26.087 -14.507 -10.628 1.00 0.00 6 GLN B N 3
ATOM 5102 C CA . GLN B 1 6 ? 27.530 -14.140 -10.702 1.00 0.00 6 GLN B CA 3
ATOM 5103 C C . GLN B 1 6 ? 27.681 -12.699 -11.168 1.00 0.00 6 GLN B C 3
ATOM 5104 O O . GLN B 1 6 ? 28.646 -12.028 -10.859 1.00 0.00 6 GLN B O 3
ATOM 5118 N N . ILE B 1 7 ? 26.733 -12.221 -11.902 1.00 0.00 7 ILE B N 3
ATOM 5119 C CA . ILE B 1 7 ? 26.805 -10.813 -12.393 1.00 0.00 7 ILE B CA 3
ATOM 5120 C C . ILE B 1 7 ? 26.496 -9.859 -11.236 1.00 0.00 7 ILE B C 3
ATOM 5121 O O . ILE B 1 7 ? 26.797 -8.683 -11.289 1.00 0.00 7 ILE B O 3
ATOM 5137 N N . LEU B 1 8 ? 25.903 -10.362 -10.187 1.00 0.00 8 LEU B N 3
ATOM 5138 C CA . LEU B 1 8 ? 25.578 -9.500 -9.018 1.00 0.00 8 LEU B CA 3
ATOM 5139 C C . LEU B 1 8 ? 26.833 -9.363 -8.151 1.00 0.00 8 LEU B C 3
ATOM 5140 O O . LEU B 1 8 ? 27.245 -8.275 -7.799 1.00 0.00 8 LEU B O 3
ATOM 5156 N N . SER B 1 9 ? 27.450 -10.463 -7.816 1.00 0.00 9 SER B N 3
ATOM 5157 C CA . SER B 1 9 ? 28.683 -10.402 -6.980 1.00 0.00 9 SER B CA 3
ATOM 5158 C C . SER B 1 9 ? 29.736 -9.538 -7.679 1.00 0.00 9 SER B C 3
ATOM 5159 O O . SER B 1 9 ? 30.355 -8.686 -7.072 1.00 0.00 9 SER B O 3
ATOM 5167 N N . ILE B 1 10 ? 29.948 -9.750 -8.950 1.00 0.00 10 ILE B N 3
ATOM 5168 C CA . ILE B 1 10 ? 30.964 -8.939 -9.680 1.00 0.00 10 ILE B CA 3
ATOM 5169 C C . ILE B 1 10 ? 30.553 -7.465 -9.660 1.00 0.00 10 ILE B C 3
ATOM 5170 O O . ILE B 1 10 ? 31.324 -6.603 -9.286 1.00 0.00 10 ILE B O 3
ATOM 5186 N N . SER B 1 11 ? 29.312 -7.128 -10.073 1.00 0.00 11 SER B N 3
ATOM 5187 C CA . SER B 1 11 ? 28.889 -5.731 -10.045 1.00 0.00 11 SER B CA 3
ATOM 5188 C C . SER B 1 11 ? 29.321 -5.061 -8.761 1.00 0.00 11 SER B C 3
ATOM 5189 O O . SER B 1 11 ? 29.872 -3.989 -8.744 1.00 0.00 11 SER B O 3
ATOM 5197 N N . SER B 1 12 ? 28.997 -5.682 -7.650 1.00 0.00 12 SER B N 3
ATOM 5198 C CA . SER B 1 12 ? 29.367 -5.083 -6.337 1.00 0.00 12 SER B CA 3
ATOM 5199 C C . SER B 1 12 ? 30.868 -4.796 -6.316 1.00 0.00 12 SER B C 3
ATOM 5200 O O . SER B 1 12 ? 31.303 -3.735 -5.913 1.00 0.00 12 SER B O 3
ATOM 5208 N N . PHE B 1 13 ? 31.664 -5.734 -6.749 1.00 0.00 13 PHE B N 3
ATOM 5209 C CA . PHE B 1 13 ? 33.138 -5.517 -6.756 1.00 0.00 13 PHE B CA 3
ATOM 5210 C C . PHE B 1 13 ? 33.450 -4.192 -7.454 1.00 0.00 13 PHE B C 3
ATOM 5211 O O . PHE B 1 13 ? 34.256 -3.407 -6.989 1.00 0.00 13 PHE B O 3
ATOM 5228 N N . ILE B 1 14 ? 32.816 -3.933 -8.565 1.00 0.00 14 ILE B N 3
ATOM 5229 C CA . ILE B 1 14 ? 33.071 -2.658 -9.291 1.00 0.00 14 ILE B CA 3
ATOM 5230 C C . ILE B 1 14 ? 32.755 -1.478 -8.370 1.00 0.00 14 ILE B C 3
ATOM 5231 O O . ILE B 1 14 ? 33.483 -0.507 -8.313 1.00 0.00 14 ILE B O 3
ATOM 5247 N N . LEU B 1 15 ? 31.671 -1.557 -7.649 1.00 0.00 15 LEU B N 3
ATOM 5248 C CA . LEU B 1 15 ? 31.296 -0.444 -6.730 1.00 0.00 15 LEU B CA 3
ATOM 5249 C C . LEU B 1 15 ? 32.327 -0.354 -5.595 1.00 0.00 15 LEU B C 3
ATOM 5250 O O . LEU B 1 15 ? 32.742 0.718 -5.203 1.00 0.00 15 LEU B O 3
ATOM 5266 N N . SER B 1 16 ? 32.740 -1.473 -5.065 1.00 0.00 16 SER B N 3
ATOM 5267 C CA . SER B 1 16 ? 33.736 -1.451 -3.956 1.00 0.00 16 SER B CA 3
ATOM 5268 C C . SER B 1 16 ? 34.917 -0.551 -4.336 1.00 0.00 16 SER B C 3
ATOM 5269 O O . SER B 1 16 ? 35.305 0.325 -3.588 1.00 0.00 16 SER B O 3
ATOM 5277 N N . ALA B 1 17 ? 35.495 -0.758 -5.489 1.00 0.00 17 ALA B N 3
ATOM 5278 C CA . ALA B 1 17 ? 36.651 0.091 -5.901 1.00 0.00 17 ALA B CA 3
ATOM 5279 C C . ALA B 1 17 ? 36.193 1.544 -6.048 1.00 0.00 17 ALA B C 3
ATOM 5280 O O . ALA B 1 17 ? 36.722 2.438 -5.417 1.00 0.00 17 ALA B O 3
ATOM 5287 N N . LEU B 1 18 ? 35.213 1.788 -6.877 1.00 0.00 18 LEU B N 3
ATOM 5288 C CA . LEU B 1 18 ? 34.721 3.184 -7.066 1.00 0.00 18 LEU B CA 3
ATOM 5289 C C . LEU B 1 18 ? 34.506 3.832 -5.691 1.00 0.00 18 LEU B C 3
ATOM 5290 O O . LEU B 1 18 ? 34.934 4.941 -5.439 1.00 0.00 18 LEU B O 3
ATOM 5306 N N . HIS B 1 19 ? 33.848 3.142 -4.801 1.00 0.00 19 HIS B N 3
ATOM 5307 C CA . HIS B 1 19 ? 33.603 3.709 -3.445 1.00 0.00 19 HIS B CA 3
ATOM 5308 C C . HIS B 1 19 ? 34.927 4.175 -2.833 1.00 0.00 19 HIS B C 3
ATOM 5309 O O . HIS B 1 19 ? 35.006 5.229 -2.234 1.00 0.00 19 HIS B O 3
ATOM 5324 N N . PHE B 1 20 ? 35.966 3.399 -2.975 1.00 0.00 20 PHE B N 3
ATOM 5325 C CA . PHE B 1 20 ? 37.279 3.803 -2.396 1.00 0.00 20 PHE B CA 3
ATOM 5326 C C . PHE B 1 20 ? 37.804 5.043 -3.124 1.00 0.00 20 PHE B C 3
ATOM 5327 O O . PHE B 1 20 ? 38.234 5.999 -2.511 1.00 0.00 20 PHE B O 3
ATOM 5344 N N . ILE B 1 21 ? 37.774 5.034 -4.429 1.00 0.00 21 ILE B N 3
ATOM 5345 C CA . ILE B 1 21 ? 38.272 6.211 -5.196 1.00 0.00 21 ILE B CA 3
ATOM 5346 C C . ILE B 1 21 ? 37.413 7.436 -4.871 1.00 0.00 21 ILE B C 3
ATOM 5347 O O . ILE B 1 21 ? 37.895 8.551 -4.830 1.00 0.00 21 ILE B O 3
ATOM 5363 N N . ALA B 1 22 ? 36.144 7.240 -4.646 1.00 0.00 22 ALA B N 3
ATOM 5364 C CA . ALA B 1 22 ? 35.256 8.395 -4.331 1.00 0.00 22 ALA B CA 3
ATOM 5365 C C . ALA B 1 22 ? 35.427 8.801 -2.864 1.00 0.00 22 ALA B C 3
ATOM 5366 O O . ALA B 1 22 ? 35.399 9.968 -2.528 1.00 0.00 22 ALA B O 3
ATOM 5373 N N . TRP B 1 23 ? 35.597 7.850 -1.987 1.00 0.00 23 TRP B N 3
ATOM 5374 C CA . TRP B 1 23 ? 35.762 8.184 -0.545 1.00 0.00 23 TRP B CA 3
ATOM 5375 C C . TRP B 1 23 ? 37.148 8.789 -0.313 1.00 0.00 23 TRP B C 3
ATOM 5376 O O . TRP B 1 23 ? 37.298 9.763 0.396 1.00 0.00 23 TRP B O 3
ATOM 5397 N N . THR B 1 24 ? 38.164 8.216 -0.899 1.00 0.00 24 THR B N 3
ATOM 5398 C CA . THR B 1 24 ? 39.536 8.762 -0.701 1.00 0.00 24 THR B CA 3
ATOM 5399 C C . THR B 1 24 ? 39.605 10.181 -1.273 1.00 0.00 24 THR B C 3
ATOM 5400 O O . THR B 1 24 ? 40.085 11.096 -0.637 1.00 0.00 24 THR B O 3
ATOM 5411 N N . ILE B 1 25 ? 39.123 10.368 -2.469 1.00 0.00 25 ILE B N 3
ATOM 5412 C CA . ILE B 1 25 ? 39.156 11.729 -3.080 1.00 0.00 25 ILE B CA 3
ATOM 5413 C C . ILE B 1 25 ? 38.244 12.666 -2.283 1.00 0.00 25 ILE B C 3
ATOM 5414 O O . ILE B 1 25 ? 38.676 13.681 -1.773 1.00 0.00 25 ILE B O 3
ATOM 5430 N N . GLY B 1 26 ? 36.985 12.338 -2.174 1.00 0.00 26 GLY B N 3
ATOM 5431 C CA . GLY B 1 26 ? 36.050 13.226 -1.407 1.00 0.00 26 GLY B CA 3
ATOM 5432 C C . GLY B 1 26 ? 36.586 13.422 0.018 1.00 0.00 26 GLY B C 3
ATOM 5433 O O . GLY B 1 26 ? 36.401 14.465 0.613 1.00 0.00 26 GLY B O 3
ATOM 5437 N N . HIS B 1 27 ? 37.261 12.441 0.578 1.00 0.00 27 HIS B N 3
ATOM 5438 C CA . HIS B 1 27 ? 37.805 12.609 1.957 1.00 0.00 27 HIS B CA 3
ATOM 5439 C C . HIS B 1 27 ? 39.169 13.294 1.870 1.00 0.00 27 HIS B C 3
ATOM 5440 O O . HIS B 1 27 ? 39.353 14.400 2.338 1.00 0.00 27 HIS B O 3
ATOM 5455 N N . LEU B 1 28 ? 40.126 12.647 1.263 1.00 0.00 28 LEU B N 3
ATOM 5456 C CA . LEU B 1 28 ? 41.480 13.256 1.130 1.00 0.00 28 LEU B CA 3
ATOM 5457 C C . LEU B 1 28 ? 41.335 14.694 0.622 1.00 0.00 28 LEU B C 3
ATOM 5458 O O . LEU B 1 28 ? 41.856 15.623 1.206 1.00 0.00 28 LEU B O 3
ATOM 5474 N N . ASN B 1 29 ? 40.626 14.887 -0.458 1.00 0.00 29 ASN B N 3
ATOM 5475 C CA . ASN B 1 29 ? 40.447 16.267 -0.991 1.00 0.00 29 ASN B CA 3
ATOM 5476 C C . ASN B 1 29 ? 39.921 17.173 0.121 1.00 0.00 29 ASN B C 3
ATOM 5477 O O . ASN B 1 29 ? 40.358 18.296 0.279 1.00 0.00 29 ASN B O 3
ATOM 5488 N N . GLN B 1 30 ? 38.990 16.695 0.901 1.00 0.00 30 GLN B N 3
ATOM 5489 C CA . GLN B 1 30 ? 38.449 17.532 2.006 1.00 0.00 30 GLN B CA 3
ATOM 5490 C C . GLN B 1 30 ? 39.608 17.989 2.891 1.00 0.00 30 GLN B C 3
ATOM 5491 O O . GLN B 1 30 ? 39.602 19.079 3.427 1.00 0.00 30 GLN B O 3
ATOM 5505 N N . ILE B 1 31 ? 40.608 17.160 3.043 1.00 0.00 31 ILE B N 3
ATOM 5506 C CA . ILE B 1 31 ? 41.778 17.540 3.888 1.00 0.00 31 ILE B CA 3
ATOM 5507 C C . ILE B 1 31 ? 42.806 18.260 3.018 1.00 0.00 31 ILE B C 3
ATOM 5508 O O . ILE B 1 31 ? 43.985 17.969 3.052 1.00 0.00 31 ILE B O 3
ATOM 5524 N N . LYS B 1 32 ? 42.357 19.203 2.238 1.00 0.00 32 LYS B N 3
ATOM 5525 C CA . LYS B 1 32 ? 43.285 19.969 1.349 1.00 0.00 32 LYS B CA 3
ATOM 5526 C C . LYS B 1 32 ? 43.589 21.327 1.984 1.00 0.00 32 LYS B C 3
ATOM 5527 O O . LYS B 1 32 ? 44.722 21.765 2.024 1.00 0.00 32 LYS B O 3
ATOM 5546 N N . ARG B 1 33 ? 42.585 21.995 2.481 1.00 0.00 33 ARG B N 3
ATOM 5547 C CA . ARG B 1 33 ? 42.812 23.325 3.114 1.00 0.00 33 ARG B CA 3
ATOM 5548 C C . ARG B 1 33 ? 43.431 23.132 4.500 1.00 0.00 33 ARG B C 3
ATOM 5549 O O . ARG B 1 33 ? 42.827 22.444 5.306 1.00 0.00 33 ARG B O 3
ATOM 5571 N N . MET C 1 1 ? 12.942 -14.739 -5.036 1.00 0.00 1 MET C N 3
ATOM 5572 C CA . MET C 1 1 ? 12.699 -14.152 -3.688 1.00 0.00 1 MET C CA 3
ATOM 5573 C C . MET C 1 1 ? 12.232 -15.252 -2.736 1.00 0.00 1 MET C C 3
ATOM 5574 O O . MET C 1 1 ? 11.069 -15.338 -2.399 1.00 0.00 1 MET C O 3
ATOM 5590 N N . LEU C 1 2 ? 13.124 -16.096 -2.298 1.00 0.00 2 LEU C N 3
ATOM 5591 C CA . LEU C 1 2 ? 12.711 -17.184 -1.370 1.00 0.00 2 LEU C CA 3
ATOM 5592 C C . LEU C 1 2 ? 12.120 -16.560 -0.099 1.00 0.00 2 LEU C C 3
ATOM 5593 O O . LEU C 1 2 ? 10.919 -16.414 0.016 1.00 0.00 2 LEU C O 3
ATOM 5609 N N . GLU C 1 3 ? 12.939 -16.173 0.850 1.00 0.00 3 GLU C N 3
ATOM 5610 C CA . GLU C 1 3 ? 12.393 -15.550 2.092 1.00 0.00 3 GLU C CA 3
ATOM 5611 C C . GLU C 1 3 ? 13.545 -15.108 3.012 1.00 0.00 3 GLU C C 3
ATOM 5612 O O . GLU C 1 3 ? 13.488 -14.052 3.605 1.00 0.00 3 GLU C O 3
ATOM 5624 N N . PRO C 1 4 ? 14.565 -15.921 3.161 1.00 0.00 4 PRO C N 3
ATOM 5625 C CA . PRO C 1 4 ? 15.714 -15.616 4.047 1.00 0.00 4 PRO C CA 3
ATOM 5626 C C . PRO C 1 4 ? 16.930 -15.016 3.315 1.00 0.00 4 PRO C C 3
ATOM 5627 O O . PRO C 1 4 ? 17.235 -13.848 3.456 1.00 0.00 4 PRO C O 3
ATOM 5638 N N . PHE C 1 5 ? 17.645 -15.819 2.573 1.00 0.00 5 PHE C N 3
ATOM 5639 C CA . PHE C 1 5 ? 18.869 -15.318 1.872 1.00 0.00 5 PHE C CA 3
ATOM 5640 C C . PHE C 1 5 ? 18.521 -14.575 0.574 1.00 0.00 5 PHE C C 3
ATOM 5641 O O . PHE C 1 5 ? 18.972 -13.469 0.344 1.00 0.00 5 PHE C O 3
ATOM 5658 N N . GLN C 1 6 ? 17.760 -15.183 -0.294 1.00 0.00 6 GLN C N 3
ATOM 5659 C CA . GLN C 1 6 ? 17.428 -14.519 -1.591 1.00 0.00 6 GLN C CA 3
ATOM 5660 C C . GLN C 1 6 ? 17.019 -13.068 -1.374 1.00 0.00 6 GLN C C 3
ATOM 5661 O O . GLN C 1 6 ? 17.471 -12.169 -2.056 1.00 0.00 6 GLN C O 3
ATOM 5675 N N . ILE C 1 7 ? 16.162 -12.843 -0.444 1.00 0.00 7 ILE C N 3
ATOM 5676 C CA . ILE C 1 7 ? 15.696 -11.452 -0.180 1.00 0.00 7 ILE C CA 3
ATOM 5677 C C . ILE C 1 7 ? 16.880 -10.583 0.260 1.00 0.00 7 ILE C C 3
ATOM 5678 O O . ILE C 1 7 ? 16.837 -9.371 0.177 1.00 0.00 7 ILE C O 3
ATOM 5694 N N . LEU C 1 8 ? 17.938 -11.193 0.722 1.00 0.00 8 LEU C N 3
ATOM 5695 C CA . LEU C 1 8 ? 19.124 -10.403 1.162 1.00 0.00 8 LEU C CA 3
ATOM 5696 C C . LEU C 1 8 ? 19.869 -9.895 -0.076 1.00 0.00 8 LEU C C 3
ATOM 5697 O O . LEU C 1 8 ? 20.178 -8.726 -0.195 1.00 0.00 8 LEU C O 3
ATOM 5713 N N . SER C 1 9 ? 20.156 -10.767 -1.003 1.00 0.00 9 SER C N 3
ATOM 5714 C CA . SER C 1 9 ? 20.881 -10.333 -2.231 1.00 0.00 9 SER C CA 3
ATOM 5715 C C . SER C 1 9 ? 20.039 -9.312 -3.004 1.00 0.00 9 SER C C 3
ATOM 5716 O O . SER C 1 9 ? 20.542 -8.309 -3.470 1.00 0.00 9 SER C O 3
ATOM 5724 N N . ILE C 1 10 ? 18.765 -9.557 -3.149 1.00 0.00 10 ILE C N 3
ATOM 5725 C CA . ILE C 1 10 ? 17.905 -8.596 -3.900 1.00 0.00 10 ILE C CA 3
ATOM 5726 C C . ILE C 1 10 ? 17.843 -7.262 -3.153 1.00 0.00 10 ILE C C 3
ATOM 5727 O O . ILE C 1 10 ? 17.815 -6.206 -3.754 1.00 0.00 10 ILE C O 3
ATOM 5743 N N . SER C 1 11 ? 17.809 -7.271 -1.809 1.00 0.00 11 SER C N 3
ATOM 5744 C CA . SER C 1 11 ? 17.782 -6.003 -1.086 1.00 0.00 11 SER C CA 3
ATOM 5745 C C . SER C 1 11 ? 19.059 -5.226 -1.310 1.00 0.00 11 SER C C 3
ATOM 5746 O O . SER C 1 11 ? 19.066 -4.022 -1.405 1.00 0.00 11 SER C O 3
ATOM 5754 N N . SER C 1 12 ? 20.166 -5.921 -1.332 1.00 0.00 12 SER C N 3
ATOM 5755 C CA . SER C 1 12 ? 21.469 -5.226 -1.529 1.00 0.00 12 SER C CA 3
ATOM 5756 C C . SER C 1 12 ? 21.538 -4.661 -2.950 1.00 0.00 12 SER C C 3
ATOM 5757 O O . SER C 1 12 ? 22.077 -3.597 -3.180 1.00 0.00 12 SER C O 3
ATOM 5765 N N . PHE C 1 13 ? 20.998 -5.366 -3.905 1.00 0.00 13 PHE C N 3
ATOM 5766 C CA . PHE C 1 13 ? 21.035 -4.870 -5.310 1.00 0.00 13 PHE C CA 3
ATOM 5767 C C . PHE C 1 13 ? 20.259 -3.555 -5.412 1.00 0.00 13 PHE C C 3
ATOM 5768 O O . PHE C 1 13 ? 20.734 -2.583 -5.964 1.00 0.00 13 PHE C O 3
ATOM 5785 N N . ILE C 1 14 ? 19.066 -3.519 -4.887 1.00 0.00 14 ILE C N 3
ATOM 5786 C CA . ILE C 1 14 ? 18.257 -2.269 -4.955 1.00 0.00 14 ILE C CA 3
ATOM 5787 C C . ILE C 1 14 ? 19.001 -1.138 -4.239 1.00 0.00 14 ILE C C 3
ATOM 5788 O O . ILE C 1 14 ? 19.090 -0.031 -4.732 1.00 0.00 14 ILE C O 3
ATOM 5804 N N . LEU C 1 15 ? 19.534 -1.411 -3.079 1.00 0.00 15 LEU C N 3
ATOM 5805 C CA . LEU C 1 15 ? 20.273 -0.356 -2.327 1.00 0.00 15 LEU C CA 3
ATOM 5806 C C . LEU C 1 15 ? 21.531 0.034 -3.112 1.00 0.00 15 LEU C C 3
ATOM 5807 O O . LEU C 1 15 ? 21.810 1.197 -3.326 1.00 0.00 15 LEU C O 3
ATOM 5823 N N . SER C 1 16 ? 22.290 -0.937 -3.543 1.00 0.00 16 SER C N 3
ATOM 5824 C CA . SER C 1 16 ? 23.535 -0.641 -4.311 1.00 0.00 16 SER C CA 3
ATOM 5825 C C . SER C 1 16 ? 23.275 0.451 -5.356 1.00 0.00 16 SER C C 3
ATOM 5826 O O . SER C 1 16 ? 23.980 1.439 -5.417 1.00 0.00 16 SER C O 3
ATOM 5834 N N . ALA C 1 17 ? 22.277 0.287 -6.181 1.00 0.00 17 ALA C N 3
ATOM 5835 C CA . ALA C 1 17 ? 21.997 1.323 -7.217 1.00 0.00 17 ALA C CA 3
ATOM 5836 C C . ALA C 1 17 ? 21.646 2.651 -6.540 1.00 0.00 17 ALA C C 3
ATOM 5837 O O . ALA C 1 17 ? 22.142 3.697 -6.912 1.00 0.00 17 ALA C O 3
ATOM 5844 N N . LEU C 1 18 ? 20.793 2.620 -5.554 1.00 0.00 18 LEU C N 3
ATOM 5845 C CA . LEU C 1 18 ? 20.408 3.882 -4.859 1.00 0.00 18 LEU C CA 3
ATOM 5846 C C . LEU C 1 18 ? 21.668 4.627 -4.408 1.00 0.00 18 LEU C C 3
ATOM 5847 O O . LEU C 1 18 ? 21.742 5.838 -4.477 1.00 0.00 18 LEU C O 3
ATOM 5863 N N . HIS C 1 19 ? 22.655 3.915 -3.938 1.00 0.00 19 HIS C N 3
ATOM 5864 C CA . HIS C 1 19 ? 23.904 4.584 -3.473 1.00 0.00 19 HIS C CA 3
ATOM 5865 C C . HIS C 1 19 ? 24.640 5.205 -4.663 1.00 0.00 19 HIS C C 3
ATOM 5866 O O . HIS C 1 19 ? 24.887 6.395 -4.698 1.00 0.00 19 HIS C O 3
ATOM 5881 N N . PHE C 1 20 ? 24.999 4.412 -5.634 1.00 0.00 20 PHE C N 3
ATOM 5882 C CA . PHE C 1 20 ? 25.726 4.965 -6.810 1.00 0.00 20 PHE C CA 3
ATOM 5883 C C . PHE C 1 20 ? 24.960 6.165 -7.372 1.00 0.00 20 PHE C C 3
ATOM 5884 O O . PHE C 1 20 ? 25.526 7.211 -7.629 1.00 0.00 20 PHE C O 3
ATOM 5901 N N . ILE C 1 21 ? 23.678 6.026 -7.567 1.00 0.00 21 ILE C N 3
ATOM 5902 C CA . ILE C 1 21 ? 22.881 7.160 -8.115 1.00 0.00 21 ILE C CA 3
ATOM 5903 C C . ILE C 1 21 ? 22.967 8.357 -7.164 1.00 0.00 21 ILE C C 3
ATOM 5904 O O . ILE C 1 21 ? 23.481 9.401 -7.512 1.00 0.00 21 ILE C O 3
ATOM 5920 N N . ALA C 1 22 ? 22.462 8.217 -5.969 1.00 0.00 22 ALA C N 3
ATOM 5921 C CA . ALA C 1 22 ? 22.505 9.350 -4.999 1.00 0.00 22 ALA C CA 3
ATOM 5922 C C . ALA C 1 22 ? 23.902 9.977 -4.984 1.00 0.00 22 ALA C C 3
ATOM 5923 O O . ALA C 1 22 ? 24.066 11.138 -4.667 1.00 0.00 22 ALA C O 3
ATOM 5930 N N . TRP C 1 23 ? 24.909 9.221 -5.323 1.00 0.00 23 TRP C N 3
ATOM 5931 C CA . TRP C 1 23 ? 26.289 9.779 -5.325 1.00 0.00 23 TRP C CA 3
ATOM 5932 C C . TRP C 1 23 ? 26.442 10.757 -6.492 1.00 0.00 23 TRP C C 3
ATOM 5933 O O . TRP C 1 23 ? 27.016 11.819 -6.352 1.00 0.00 23 TRP C O 3
ATOM 5954 N N . THR C 1 24 ? 25.942 10.405 -7.647 1.00 0.00 24 THR C N 3
ATOM 5955 C CA . THR C 1 24 ? 26.074 11.315 -8.821 1.00 0.00 24 THR C CA 3
ATOM 5956 C C . THR C 1 24 ? 25.283 12.610 -8.580 1.00 0.00 24 THR C C 3
ATOM 5957 O O . THR C 1 24 ? 25.699 13.677 -8.988 1.00 0.00 24 THR C O 3
ATOM 5968 N N . ILE C 1 25 ? 24.152 12.538 -7.928 1.00 0.00 25 ILE C N 3
ATOM 5969 C CA . ILE C 1 25 ? 23.364 13.781 -7.682 1.00 0.00 25 ILE C CA 3
ATOM 5970 C C . ILE C 1 25 ? 24.000 14.569 -6.527 1.00 0.00 25 ILE C C 3
ATOM 5971 O O . ILE C 1 25 ? 24.338 15.727 -6.668 1.00 0.00 25 ILE C O 3
ATOM 5987 N N . GLY C 1 26 ? 24.153 13.954 -5.386 1.00 0.00 26 GLY C N 3
ATOM 5988 C CA . GLY C 1 26 ? 24.758 14.687 -4.221 1.00 0.00 26 GLY C CA 3
ATOM 5989 C C . GLY C 1 26 ? 26.189 15.137 -4.561 1.00 0.00 26 GLY C C 3
ATOM 5990 O O . GLY C 1 26 ? 26.627 16.182 -4.124 1.00 0.00 26 GLY C O 3
ATOM 5994 N N . HIS C 1 27 ? 26.931 14.373 -5.335 1.00 0.00 27 HIS C N 3
ATOM 5995 C CA . HIS C 1 27 ? 28.318 14.802 -5.674 1.00 0.00 27 HIS C CA 3
ATOM 5996 C C . HIS C 1 27 ? 28.265 15.950 -6.686 1.00 0.00 27 HIS C C 3
ATOM 5997 O O . HIS C 1 27 ? 28.874 16.985 -6.500 1.00 0.00 27 HIS C O 3
ATOM 6012 N N . LEU C 1 28 ? 27.541 15.773 -7.758 1.00 0.00 28 LEU C N 3
ATOM 6013 C CA . LEU C 1 28 ? 27.445 16.846 -8.787 1.00 0.00 28 LEU C CA 3
ATOM 6014 C C . LEU C 1 28 ? 26.802 18.093 -8.171 1.00 0.00 28 LEU C C 3
ATOM 6015 O O . LEU C 1 28 ? 27.174 19.208 -8.475 1.00 0.00 28 LEU C O 3
ATOM 6031 N N . ASN C 1 29 ? 25.837 17.917 -7.311 1.00 0.00 29 ASN C N 3
ATOM 6032 C CA . ASN C 1 29 ? 25.177 19.098 -6.685 1.00 0.00 29 ASN C CA 3
ATOM 6033 C C . ASN C 1 29 ? 26.230 19.980 -6.010 1.00 0.00 29 ASN C C 3
ATOM 6034 O O . ASN C 1 29 ? 26.151 21.192 -6.042 1.00 0.00 29 ASN C O 3
ATOM 6045 N N . GLN C 1 30 ? 27.216 19.384 -5.397 1.00 0.00 30 GLN C N 3
ATOM 6046 C CA . GLN C 1 30 ? 28.268 20.195 -4.721 1.00 0.00 30 GLN C CA 3
ATOM 6047 C C . GLN C 1 30 ? 28.953 21.102 -5.746 1.00 0.00 30 GLN C C 3
ATOM 6048 O O . GLN C 1 30 ? 29.101 22.290 -5.537 1.00 0.00 30 GLN C O 3
ATOM 6062 N N . ILE C 1 31 ? 29.376 20.551 -6.854 1.00 0.00 31 ILE C N 3
ATOM 6063 C CA . ILE C 1 31 ? 30.056 21.378 -7.896 1.00 0.00 31 ILE C CA 3
ATOM 6064 C C . ILE C 1 31 ? 29.009 21.920 -8.878 1.00 0.00 31 ILE C C 3
ATOM 6065 O O . ILE C 1 31 ? 29.091 21.727 -10.073 1.00 0.00 31 ILE C O 3
ATOM 6081 N N . LYS C 1 32 ? 28.021 22.610 -8.374 1.00 0.00 32 LYS C N 3
ATOM 6082 C CA . LYS C 1 32 ? 26.964 23.179 -9.265 1.00 0.00 32 LYS C CA 3
ATOM 6083 C C . LYS C 1 32 ? 26.446 24.487 -8.662 1.00 0.00 32 LYS C C 3
ATOM 6084 O O . LYS C 1 32 ? 25.896 25.324 -9.350 1.00 0.00 32 LYS C O 3
ATOM 6103 N N . ARG C 1 33 ? 26.616 24.670 -7.381 1.00 0.00 33 ARG C N 3
ATOM 6104 C CA . ARG C 1 33 ? 26.133 25.923 -6.736 1.00 0.00 33 ARG C CA 3
ATOM 6105 C C . ARG C 1 33 ? 26.966 27.107 -7.233 1.00 0.00 33 ARG C C 3
ATOM 6106 O O . ARG C 1 33 ? 28.076 27.267 -6.754 1.00 0.00 33 ARG C O 3
ATOM 6128 N N . MET D 1 1 ? 25.856 -20.807 8.992 1.00 0.00 1 MET D N 3
ATOM 6129 C CA . MET D 1 1 ? 26.109 -21.365 10.351 1.00 0.00 1 MET D CA 3
ATOM 6130 C C . MET D 1 1 ? 27.569 -21.808 10.453 1.00 0.00 1 MET D C 3
ATOM 6131 O O . MET D 1 1 ? 27.904 -22.702 11.204 1.00 0.00 1 MET D O 3
ATOM 6147 N N . LEU D 1 2 ? 28.444 -21.190 9.702 1.00 0.00 2 LEU D N 3
ATOM 6148 C CA . LEU D 1 2 ? 29.884 -21.579 9.753 1.00 0.00 2 LEU D CA 3
ATOM 6149 C C . LEU D 1 2 ? 30.587 -20.764 10.859 1.00 0.00 2 LEU D C 3
ATOM 6150 O O . LEU D 1 2 ? 30.546 -21.136 12.014 1.00 0.00 2 LEU D O 3
ATOM 6166 N N . GLU D 1 3 ? 31.215 -19.657 10.538 1.00 0.00 3 GLU D N 3
ATOM 6167 C CA . GLU D 1 3 ? 31.889 -18.836 11.587 1.00 0.00 3 GLU D CA 3
ATOM 6168 C C . GLU D 1 3 ? 32.550 -17.625 10.907 1.00 0.00 3 GLU D C 3
ATOM 6169 O O . GLU D 1 3 ? 32.425 -16.509 11.370 1.00 0.00 3 GLU D O 3
ATOM 6181 N N . PRO D 1 4 ? 33.246 -17.841 9.814 1.00 0.00 4 PRO D N 3
ATOM 6182 C CA . PRO D 1 4 ? 33.927 -16.758 9.065 1.00 0.00 4 PRO D CA 3
ATOM 6183 C C . PRO D 1 4 ? 33.079 -16.232 7.899 1.00 0.00 4 PRO D C 3
ATOM 6184 O O . PRO D 1 4 ? 33.250 -15.116 7.449 1.00 0.00 4 PRO D O 3
ATOM 6195 N N . PHE D 1 5 ? 32.173 -17.035 7.398 1.00 0.00 5 PHE D N 3
ATOM 6196 C CA . PHE D 1 5 ? 31.318 -16.598 6.251 1.00 0.00 5 PHE D CA 3
ATOM 6197 C C . PHE D 1 5 ? 29.947 -16.133 6.755 1.00 0.00 5 PHE D C 3
ATOM 6198 O O . PHE D 1 5 ? 29.506 -15.039 6.455 1.00 0.00 5 PHE D O 3
ATOM 6215 N N . GLN D 1 6 ? 29.259 -16.953 7.504 1.00 0.00 6 GLN D N 3
ATOM 6216 C CA . GLN D 1 6 ? 27.913 -16.545 8.000 1.00 0.00 6 GLN D CA 3
ATOM 6217 C C . GLN D 1 6 ? 28.023 -15.248 8.785 1.00 0.00 6 GLN D C 3
ATOM 6218 O O . GLN D 1 6 ? 27.109 -14.448 8.828 1.00 0.00 6 GLN D O 3
ATOM 6232 N N . ILE D 1 7 ? 29.136 -15.039 9.398 1.00 0.00 7 ILE D N 3
ATOM 6233 C CA . ILE D 1 7 ? 29.329 -13.788 10.187 1.00 0.00 7 ILE D CA 3
ATOM 6234 C C . ILE D 1 7 ? 29.485 -12.610 9.221 1.00 0.00 7 ILE D C 3
ATOM 6235 O O . ILE D 1 7 ? 29.329 -11.463 9.590 1.00 0.00 7 ILE D O 3
ATOM 6251 N N . LEU D 1 8 ? 29.780 -12.889 7.981 1.00 0.00 8 LEU D N 3
ATOM 6252 C CA . LEU D 1 8 ? 29.939 -11.795 6.983 1.00 0.00 8 LEU D CA 3
ATOM 6253 C C . LEU D 1 8 ? 28.550 -11.371 6.492 1.00 0.00 8 LEU D C 3
ATOM 6254 O O . LEU D 1 8 ? 28.190 -10.212 6.533 1.00 0.00 8 LEU D O 3
ATOM 6270 N N . SER D 1 9 ? 27.764 -12.309 6.036 1.00 0.00 9 SER D N 3
ATOM 6271 C CA . SER D 1 9 ? 26.398 -11.965 5.549 1.00 0.00 9 SER D CA 3
ATOM 6272 C C . SER D 1 9 ? 25.614 -11.293 6.679 1.00 0.00 9 SER D C 3
ATOM 6273 O O . SER D 1 9 ? 24.925 -10.314 6.473 1.00 0.00 9 SER D O 3
ATOM 6281 N N . ILE D 1 10 ? 25.719 -11.809 7.873 1.00 0.00 10 ILE D N 3
ATOM 6282 C CA . ILE D 1 10 ? 24.985 -11.199 9.017 1.00 0.00 10 ILE D CA 3
ATOM 6283 C C . ILE D 1 10 ? 25.470 -9.759 9.219 1.00 0.00 10 ILE D C 3
ATOM 6284 O O . ILE D 1 10 ? 24.706 -8.816 9.138 1.00 0.00 10 ILE D O 3
ATOM 6300 N N . SER D 1 11 ? 26.771 -9.547 9.497 1.00 0.00 11 SER D N 3
ATOM 6301 C CA . SER D 1 11 ? 27.266 -8.185 9.677 1.00 0.00 11 SER D CA 3
ATOM 6302 C C . SER D 1 11 ? 26.714 -7.264 8.615 1.00 0.00 11 SER D C 3
ATOM 6303 O O . SER D 1 11 ? 26.367 -6.133 8.861 1.00 0.00 11 SER D O 3
ATOM 6311 N N . SER D 1 12 ? 26.719 -7.722 7.388 1.00 0.00 12 SER D N 3
ATOM 6312 C CA . SER D 1 12 ? 26.225 -6.863 6.273 1.00 0.00 12 SER D CA 3
ATOM 6313 C C . SER D 1 12 ? 24.733 -6.574 6.457 1.00 0.00 12 SER D C 3
ATOM 6314 O O . SER D 1 12 ? 24.231 -5.558 6.020 1.00 0.00 12 SER D O 3
ATOM 6322 N N . PHE D 1 13 ? 24.018 -7.461 7.092 1.00 0.00 13 PHE D N 3
ATOM 6323 C CA . PHE D 1 13 ? 22.558 -7.234 7.292 1.00 0.00 13 PHE D CA 3
ATOM 6324 C C . PHE D 1 13 ? 22.337 -6.073 8.264 1.00 0.00 13 PHE D C 3
ATOM 6325 O O . PHE D 1 13 ? 21.644 -5.123 7.959 1.00 0.00 13 PHE D O 3
ATOM 6342 N N . ILE D 1 14 ? 22.911 -6.141 9.435 1.00 0.00 14 ILE D N 3
ATOM 6343 C CA . ILE D 1 14 ? 22.716 -5.035 10.416 1.00 0.00 14 ILE D CA 3
ATOM 6344 C C . ILE D 1 14 ? 23.244 -3.726 9.824 1.00 0.00 14 ILE D C 3
ATOM 6345 O O . ILE D 1 14 ? 22.709 -2.661 10.066 1.00 0.00 14 ILE D O 3
ATOM 6361 N N . LEU D 1 15 ? 24.290 -3.797 9.048 1.00 0.00 15 LEU D N 3
ATOM 6362 C CA . LEU D 1 15 ? 24.853 -2.559 8.442 1.00 0.00 15 LEU D CA 3
ATOM 6363 C C . LEU D 1 15 ? 23.932 -2.087 7.308 1.00 0.00 15 LEU D C 3
ATOM 6364 O O . LEU D 1 15 ? 23.569 -0.931 7.227 1.00 0.00 15 LEU D O 3
ATOM 6380 N N . SER D 1 16 ? 23.554 -2.979 6.433 1.00 0.00 16 SER D N 3
ATOM 6381 C CA . SER D 1 16 ? 22.663 -2.592 5.301 1.00 0.00 16 SER D CA 3
ATOM 6382 C C . SER D 1 16 ? 21.507 -1.725 5.812 1.00 0.00 16 SER D C 3
ATOM 6383 O O . SER D 1 16 ? 21.217 -0.681 5.262 1.00 0.00 16 SER D O 3
ATOM 6391 N N . ALA D 1 17 ? 20.838 -2.146 6.852 1.00 0.00 17 ALA D N 3
ATOM 6392 C CA . ALA D 1 17 ? 19.702 -1.335 7.377 1.00 0.00 17 ALA D CA 3
ATOM 6393 C C . ALA D 1 17 ? 20.235 -0.027 7.968 1.00 0.00 17 ALA D C 3
ATOM 6394 O O . ALA D 1 17 ? 19.651 1.025 7.801 1.00 0.00 17 ALA D O 3
ATOM 6401 N N . LEU D 1 18 ? 21.342 -0.083 8.659 1.00 0.00 18 LEU D N 3
ATOM 6402 C CA . LEU D 1 18 ? 21.908 1.160 9.257 1.00 0.00 18 LEU D CA 3
ATOM 6403 C C . LEU D 1 18 ? 22.131 2.196 8.154 1.00 0.00 18 LEU D C 3
ATOM 6404 O O . LEU D 1 18 ? 21.717 3.333 8.263 1.00 0.00 18 LEU D O 3
ATOM 6420 N N . HIS D 1 19 ? 22.786 1.811 7.094 1.00 0.00 19 HIS D N 3
ATOM 6421 C CA . HIS D 1 19 ? 23.040 2.771 5.985 1.00 0.00 19 HIS D CA 3
ATOM 6422 C C . HIS D 1 19 ? 21.716 3.147 5.315 1.00 0.00 19 HIS D C 3
ATOM 6423 O O . HIS D 1 19 ? 21.520 4.269 4.896 1.00 0.00 19 HIS D O 3
ATOM 6438 N N . PHE D 1 20 ? 20.809 2.218 5.207 1.00 0.00 20 PHE D N 3
ATOM 6439 C CA . PHE D 1 20 ? 19.502 2.523 4.558 1.00 0.00 20 PHE D CA 3
ATOM 6440 C C . PHE D 1 20 ? 18.841 3.716 5.255 1.00 0.00 20 PHE D C 3
ATOM 6441 O O . PHE D 1 20 ? 18.406 4.655 4.618 1.00 0.00 20 PHE D O 3
ATOM 6458 N N . ILE D 1 21 ? 18.756 3.684 6.556 1.00 0.00 21 ILE D N 3
ATOM 6459 C CA . ILE D 1 21 ? 18.116 4.813 7.290 1.00 0.00 21 ILE D CA 3
ATOM 6460 C C . ILE D 1 21 ? 19.087 5.993 7.383 1.00 0.00 21 ILE D C 3
ATOM 6461 O O . ILE D 1 21 ? 18.722 7.128 7.147 1.00 0.00 21 ILE D O 3
ATOM 6477 N N . ALA D 1 22 ? 20.319 5.738 7.729 1.00 0.00 22 ALA D N 3
ATOM 6478 C CA . ALA D 1 22 ? 21.307 6.850 7.839 1.00 0.00 22 ALA D CA 3
ATOM 6479 C C . ALA D 1 22 ? 21.383 7.602 6.508 1.00 0.00 22 ALA D C 3
ATOM 6480 O O . ALA D 1 22 ? 21.502 8.810 6.473 1.00 0.00 22 ALA D O 3
ATOM 6487 N N . TRP D 1 23 ? 21.315 6.895 5.414 1.00 0.00 23 TRP D N 3
ATOM 6488 C CA . TRP D 1 23 ? 21.383 7.566 4.085 1.00 0.00 23 TRP D CA 3
ATOM 6489 C C . TRP D 1 23 ? 20.100 8.368 3.853 1.00 0.00 23 TRP D C 3
ATOM 6490 O O . TRP D 1 23 ? 20.134 9.487 3.381 1.00 0.00 23 TRP D O 3
ATOM 6511 N N . THR D 1 24 ? 18.967 7.803 4.175 1.00 0.00 24 THR D N 3
ATOM 6512 C CA . THR D 1 24 ? 17.684 8.533 3.962 1.00 0.00 24 THR D CA 3
ATOM 6513 C C . THR D 1 24 ? 17.642 9.792 4.837 1.00 0.00 24 THR D C 3
ATOM 6514 O O . THR D 1 24 ? 17.084 10.800 4.452 1.00 0.00 24 THR D O 3
ATOM 6525 N N . ILE D 1 25 ? 18.221 9.751 6.010 1.00 0.00 25 ILE D N 3
ATOM 6526 C CA . ILE D 1 25 ? 18.196 10.958 6.887 1.00 0.00 25 ILE D CA 3
ATOM 6527 C C . ILE D 1 25 ? 19.264 11.958 6.430 1.00 0.00 25 ILE D C 3
ATOM 6528 O O . ILE D 1 25 ? 18.967 13.093 6.113 1.00 0.00 25 ILE D O 3
ATOM 6544 N N . GLY D 1 26 ? 20.504 11.552 6.404 1.00 0.00 26 GLY D N 3
ATOM 6545 C CA . GLY D 1 26 ? 21.590 12.499 5.977 1.00 0.00 26 GLY D CA 3
ATOM 6546 C C . GLY D 1 26 ? 21.350 12.966 4.530 1.00 0.00 26 GLY D C 3
ATOM 6547 O O . GLY D 1 26 ? 21.629 14.100 4.194 1.00 0.00 26 GLY D O 3
ATOM 6551 N N . HIS D 1 27 ? 20.836 12.120 3.664 1.00 0.00 27 HIS D N 3
ATOM 6552 C CA . HIS D 1 27 ? 20.597 12.565 2.262 1.00 0.00 27 HIS D CA 3
ATOM 6553 C C . HIS D 1 27 ? 19.438 13.562 2.238 1.00 0.00 27 HIS D C 3
ATOM 6554 O O . HIS D 1 27 ? 19.521 14.613 1.635 1.00 0.00 27 HIS D O 3
ATOM 6569 N N . LEU D 1 28 ? 18.357 13.239 2.894 1.00 0.00 28 LEU D N 3
ATOM 6570 C CA . LEU D 1 28 ? 17.192 14.167 2.913 1.00 0.00 28 LEU D CA 3
ATOM 6571 C C . LEU D 1 28 ? 17.633 15.519 3.476 1.00 0.00 28 LEU D C 3
ATOM 6572 O O . LEU D 1 28 ? 17.131 16.556 3.090 1.00 0.00 28 LEU D O 3
ATOM 6588 N N . ASN D 1 29 ? 18.569 15.518 4.384 1.00 0.00 29 ASN D N 3
ATOM 6589 C CA . ASN D 1 29 ? 19.042 16.806 4.965 1.00 0.00 29 ASN D CA 3
ATOM 6590 C C . ASN D 1 29 ? 19.579 17.700 3.847 1.00 0.00 29 ASN D C 3
ATOM 6591 O O . ASN D 1 29 ? 19.361 18.895 3.836 1.00 0.00 29 ASN D O 3
ATOM 6602 N N . GLN D 1 30 ? 20.277 17.131 2.902 1.00 0.00 30 GLN D N 3
ATOM 6603 C CA . GLN D 1 30 ? 20.822 17.952 1.785 1.00 0.00 30 GLN D CA 3
ATOM 6604 C C . GLN D 1 30 ? 19.668 18.649 1.064 1.00 0.00 30 GLN D C 3
ATOM 6605 O O . GLN D 1 30 ? 19.728 19.826 0.767 1.00 0.00 30 GLN D O 3
ATOM 6619 N N . ILE D 1 31 ? 18.611 17.932 0.785 1.00 0.00 31 ILE D N 3
ATOM 6620 C CA . ILE D 1 31 ? 17.444 18.549 0.087 1.00 0.00 31 ILE D CA 3
ATOM 6621 C C . ILE D 1 31 ? 16.461 19.083 1.128 1.00 0.00 31 ILE D C 3
ATOM 6622 O O . ILE D 1 31 ? 15.295 18.740 1.133 1.00 0.00 31 ILE D O 3
ATOM 6638 N N . LYS D 1 32 ? 16.926 19.924 2.011 1.00 0.00 32 LYS D N 3
ATOM 6639 C CA . LYS D 1 32 ? 16.027 20.489 3.059 1.00 0.00 32 LYS D CA 3
ATOM 6640 C C . LYS D 1 32 ? 16.541 21.868 3.480 1.00 0.00 32 LYS D C 3
ATOM 6641 O O . LYS D 1 32 ? 15.985 22.885 3.116 1.00 0.00 32 LYS D O 3
ATOM 6660 N N . ARG D 1 33 ? 17.598 21.910 4.244 1.00 0.00 33 ARG D N 3
ATOM 6661 C CA . ARG D 1 33 ? 18.146 23.224 4.687 1.00 0.00 33 ARG D CA 3
ATOM 6662 C C . ARG D 1 33 ? 18.629 24.011 3.467 1.00 0.00 33 ARG D C 3
ATOM 6663 O O . ARG D 1 33 ? 18.451 25.218 3.457 1.00 0.00 33 ARG D O 3
ATOM 6685 N N . MET A 1 1 ? 34.245 -20.247 -7.745 1.00 0.00 1 MET A N 4
ATOM 6686 C CA . MET A 1 1 ? 33.899 -20.485 -6.315 1.00 0.00 1 MET A CA 4
ATOM 6687 C C . MET A 1 1 ? 35.184 -20.684 -5.509 1.00 0.00 1 MET A C 4
ATOM 6688 O O . MET A 1 1 ? 35.931 -21.611 -5.744 1.00 0.00 1 MET A O 4
ATOM 6704 N N . LEU A 1 2 ? 35.438 -19.811 -4.563 1.00 0.00 2 LEU A N 4
ATOM 6705 C CA . LEU A 1 2 ? 36.665 -19.912 -3.717 1.00 0.00 2 LEU A CA 4
ATOM 6706 C C . LEU A 1 2 ? 37.852 -19.249 -4.430 1.00 0.00 2 LEU A C 4
ATOM 6707 O O . LEU A 1 2 ? 38.425 -18.305 -3.932 1.00 0.00 2 LEU A O 4
ATOM 6723 N N . GLU A 1 3 ? 38.240 -19.726 -5.580 1.00 0.00 3 GLU A N 4
ATOM 6724 C CA . GLU A 1 3 ? 39.400 -19.089 -6.270 1.00 0.00 3 GLU A CA 4
ATOM 6725 C C . GLU A 1 3 ? 39.016 -17.659 -6.692 1.00 0.00 3 GLU A C 4
ATOM 6726 O O . GLU A 1 3 ? 39.743 -16.722 -6.430 1.00 0.00 3 GLU A O 4
ATOM 6738 N N . PRO A 1 4 ? 37.885 -17.484 -7.335 1.00 0.00 4 PRO A N 4
ATOM 6739 C CA . PRO A 1 4 ? 37.414 -16.151 -7.785 1.00 0.00 4 PRO A CA 4
ATOM 6740 C C . PRO A 1 4 ? 36.435 -15.507 -6.792 1.00 0.00 4 PRO A C 4
ATOM 6741 O O . PRO A 1 4 ? 36.261 -14.305 -6.769 1.00 0.00 4 PRO A O 4
ATOM 6752 N N . PHE A 1 5 ? 35.775 -16.304 -5.990 1.00 0.00 5 PHE A N 4
ATOM 6753 C CA . PHE A 1 5 ? 34.785 -15.746 -5.019 1.00 0.00 5 PHE A CA 4
ATOM 6754 C C . PHE A 1 5 ? 35.471 -15.380 -3.696 1.00 0.00 5 PHE A C 4
ATOM 6755 O O . PHE A 1 5 ? 35.204 -14.341 -3.123 1.00 0.00 5 PHE A O 4
ATOM 6772 N N . GLN A 1 6 ? 36.334 -16.226 -3.185 1.00 0.00 6 GLN A N 4
ATOM 6773 C CA . GLN A 1 6 ? 36.995 -15.906 -1.885 1.00 0.00 6 GLN A CA 4
ATOM 6774 C C . GLN A 1 6 ? 37.505 -14.472 -1.889 1.00 0.00 6 GLN A C 4
ATOM 6775 O O . GLN A 1 6 ? 37.243 -13.695 -0.993 1.00 0.00 6 GLN A O 4
ATOM 6789 N N . ILE A 1 7 ? 38.235 -14.133 -2.893 1.00 0.00 7 ILE A N 4
ATOM 6790 C CA . ILE A 1 7 ? 38.794 -12.755 -2.991 1.00 0.00 7 ILE A CA 4
ATOM 6791 C C . ILE A 1 7 ? 37.661 -11.733 -2.877 1.00 0.00 7 ILE A C 4
ATOM 6792 O O . ILE A 1 7 ? 37.879 -10.583 -2.554 1.00 0.00 7 ILE A O 4
ATOM 6808 N N . LEU A 1 8 ? 36.452 -12.147 -3.131 1.00 0.00 8 LEU A N 4
ATOM 6809 C CA . LEU A 1 8 ? 35.304 -11.205 -3.034 1.00 0.00 8 LEU A CA 4
ATOM 6810 C C . LEU A 1 8 ? 34.929 -11.032 -1.558 1.00 0.00 8 LEU A C 4
ATOM 6811 O O . LEU A 1 8 ? 34.736 -9.932 -1.078 1.00 0.00 8 LEU A O 4
ATOM 6827 N N . SER A 1 9 ? 34.831 -12.113 -0.836 1.00 0.00 9 SER A N 4
ATOM 6828 C CA . SER A 1 9 ? 34.472 -12.015 0.607 1.00 0.00 9 SER A CA 4
ATOM 6829 C C . SER A 1 9 ? 35.545 -11.223 1.359 1.00 0.00 9 SER A C 4
ATOM 6830 O O . SER A 1 9 ? 35.257 -10.526 2.312 1.00 0.00 9 SER A O 4
ATOM 6838 N N . ILE A 1 10 ? 36.781 -11.324 0.947 1.00 0.00 10 ILE A N 4
ATOM 6839 C CA . ILE A 1 10 ? 37.858 -10.574 1.654 1.00 0.00 10 ILE A CA 4
ATOM 6840 C C . ILE A 1 10 ? 37.729 -9.077 1.356 1.00 0.00 10 ILE A C 4
ATOM 6841 O O . ILE A 1 10 ? 37.488 -8.281 2.242 1.00 0.00 10 ILE A O 4
ATOM 6857 N N . SER A 1 11 ? 37.892 -8.658 0.119 1.00 0.00 11 SER A N 4
ATOM 6858 C CA . SER A 1 11 ? 37.749 -7.242 -0.206 1.00 0.00 11 SER A CA 4
ATOM 6859 C C . SER A 1 11 ? 36.514 -6.661 0.442 1.00 0.00 11 SER A C 4
ATOM 6860 O O . SER A 1 11 ? 36.489 -5.553 0.933 1.00 0.00 11 SER A O 4
ATOM 6868 N N . SER A 1 12 ? 35.435 -7.406 0.404 1.00 0.00 12 SER A N 4
ATOM 6869 C CA . SER A 1 12 ? 34.165 -6.911 1.007 1.00 0.00 12 SER A CA 4
ATOM 6870 C C . SER A 1 12 ? 34.360 -6.718 2.512 1.00 0.00 12 SER A C 4
ATOM 6871 O O . SER A 1 12 ? 33.863 -5.776 3.097 1.00 0.00 12 SER A O 4
ATOM 6879 N N . PHE A 1 13 ? 35.081 -7.604 3.142 1.00 0.00 13 PHE A N 4
ATOM 6880 C CA . PHE A 1 13 ? 35.311 -7.477 4.609 1.00 0.00 13 PHE A CA 4
ATOM 6881 C C . PHE A 1 13 ? 36.181 -6.249 4.890 1.00 0.00 13 PHE A C 4
ATOM 6882 O O . PHE A 1 13 ? 35.869 -5.435 5.736 1.00 0.00 13 PHE A O 4
ATOM 6899 N N . ILE A 1 14 ? 37.274 -6.112 4.190 1.00 0.00 14 ILE A N 4
ATOM 6900 C CA . ILE A 1 14 ? 38.166 -4.940 4.421 1.00 0.00 14 ILE A CA 4
ATOM 6901 C C . ILE A 1 14 ? 37.395 -3.644 4.156 1.00 0.00 14 ILE A C 4
ATOM 6902 O O . ILE A 1 14 ? 37.500 -2.686 4.895 1.00 0.00 14 ILE A O 4
ATOM 6918 N N . LEU A 1 15 ? 36.627 -3.605 3.103 1.00 0.00 15 LEU A N 4
ATOM 6919 C CA . LEU A 1 15 ? 35.856 -2.370 2.788 1.00 0.00 15 LEU A CA 4
ATOM 6920 C C . LEU A 1 15 ? 34.720 -2.204 3.808 1.00 0.00 15 LEU A C 4
ATOM 6921 O O . LEU A 1 15 ? 34.488 -1.131 4.328 1.00 0.00 15 LEU A O 4
ATOM 6937 N N . SER A 1 16 ? 34.011 -3.261 4.096 1.00 0.00 16 SER A N 4
ATOM 6938 C CA . SER A 1 16 ? 32.890 -3.166 5.075 1.00 0.00 16 SER A CA 4
ATOM 6939 C C . SER A 1 16 ? 33.349 -2.416 6.329 1.00 0.00 16 SER A C 4
ATOM 6940 O O . SER A 1 16 ? 32.661 -1.548 6.828 1.00 0.00 16 SER A O 4
ATOM 6948 N N . ALA A 1 17 ? 34.501 -2.743 6.847 1.00 0.00 17 ALA A N 4
ATOM 6949 C CA . ALA A 1 17 ? 34.987 -2.045 8.073 1.00 0.00 17 ALA A CA 4
ATOM 6950 C C . ALA A 1 17 ? 35.375 -0.604 7.729 1.00 0.00 17 ALA A C 4
ATOM 6951 O O . ALA A 1 17 ? 35.070 0.320 8.456 1.00 0.00 17 ALA A O 4
ATOM 6958 N N . LEU A 1 18 ? 36.049 -0.407 6.630 1.00 0.00 18 LEU A N 4
ATOM 6959 C CA . LEU A 1 18 ? 36.460 0.974 6.244 1.00 0.00 18 LEU A CA 4
ATOM 6960 C C . LEU A 1 18 ? 35.223 1.874 6.173 1.00 0.00 18 LEU A C 4
ATOM 6961 O O . LEU A 1 18 ? 35.231 2.995 6.641 1.00 0.00 18 LEU A O 4
ATOM 6977 N N . HIS A 1 19 ? 34.161 1.394 5.586 1.00 0.00 19 HIS A N 4
ATOM 6978 C CA . HIS A 1 19 ? 32.927 2.224 5.479 1.00 0.00 19 HIS A CA 4
ATOM 6979 C C . HIS A 1 19 ? 32.311 2.428 6.866 1.00 0.00 19 HIS A C 4
ATOM 6980 O O . HIS A 1 19 ? 31.783 3.479 7.170 1.00 0.00 19 HIS A O 4
ATOM 6995 N N . PHE A 1 20 ? 32.366 1.433 7.706 1.00 0.00 20 PHE A N 4
ATOM 6996 C CA . PHE A 1 20 ? 31.775 1.575 9.067 1.00 0.00 20 PHE A CA 4
ATOM 6997 C C . PHE A 1 20 ? 32.525 2.656 9.849 1.00 0.00 20 PHE A C 4
ATOM 6998 O O . PHE A 1 20 ? 31.931 3.561 10.402 1.00 0.00 20 PHE A O 4
ATOM 7015 N N . ILE A 1 21 ? 33.825 2.568 9.905 1.00 0.00 21 ILE A N 4
ATOM 7016 C CA . ILE A 1 21 ? 34.609 3.588 10.658 1.00 0.00 21 ILE A CA 4
ATOM 7017 C C . ILE A 1 21 ? 34.617 4.911 9.888 1.00 0.00 21 ILE A C 4
ATOM 7018 O O . ILE A 1 21 ? 34.609 5.977 10.470 1.00 0.00 21 ILE A O 4
ATOM 7034 N N . ALA A 1 22 ? 34.635 4.854 8.584 1.00 0.00 22 ALA A N 4
ATOM 7035 C CA . ALA A 1 22 ? 34.648 6.112 7.785 1.00 0.00 22 ALA A CA 4
ATOM 7036 C C . ALA A 1 22 ? 33.286 6.804 7.886 1.00 0.00 22 ALA A C 4
ATOM 7037 O O . ALA A 1 22 ? 33.200 8.010 8.010 1.00 0.00 22 ALA A O 4
ATOM 7044 N N . TRP A 1 23 ? 32.221 6.053 7.831 1.00 0.00 23 TRP A N 4
ATOM 7045 C CA . TRP A 1 23 ? 30.868 6.669 7.921 1.00 0.00 23 TRP A CA 4
ATOM 7046 C C . TRP A 1 23 ? 30.664 7.246 9.322 1.00 0.00 23 TRP A C 4
ATOM 7047 O O . TRP A 1 23 ? 30.155 8.336 9.485 1.00 0.00 23 TRP A O 4
ATOM 7068 N N . THR A 1 24 ? 31.051 6.521 10.336 1.00 0.00 24 THR A N 4
ATOM 7069 C CA . THR A 1 24 ? 30.869 7.031 11.723 1.00 0.00 24 THR A CA 4
ATOM 7070 C C . THR A 1 24 ? 31.700 8.303 11.922 1.00 0.00 24 THR A C 4
ATOM 7071 O O . THR A 1 24 ? 31.295 9.208 12.621 1.00 0.00 24 THR A O 4
ATOM 7082 N N . ILE A 1 25 ? 32.856 8.390 11.316 1.00 0.00 25 ILE A N 4
ATOM 7083 C CA . ILE A 1 25 ? 33.690 9.617 11.486 1.00 0.00 25 ILE A CA 4
ATOM 7084 C C . ILE A 1 25 ? 33.187 10.721 10.550 1.00 0.00 25 ILE A C 4
ATOM 7085 O O . ILE A 1 25 ? 32.821 11.795 10.985 1.00 0.00 25 ILE A O 4
ATOM 7101 N N . GLY A 1 26 ? 33.174 10.473 9.267 1.00 0.00 26 GLY A N 4
ATOM 7102 C CA . GLY A 1 26 ? 32.701 11.530 8.309 1.00 0.00 26 GLY A CA 4
ATOM 7103 C C . GLY A 1 26 ? 31.282 11.988 8.692 1.00 0.00 26 GLY A C 4
ATOM 7104 O O . GLY A 1 26 ? 30.950 13.149 8.553 1.00 0.00 26 GLY A O 4
ATOM 7108 N N . HIS A 1 27 ? 30.437 11.105 9.177 1.00 0.00 27 HIS A N 4
ATOM 7109 C CA . HIS A 1 27 ? 29.061 11.537 9.557 1.00 0.00 27 HIS A CA 4
ATOM 7110 C C . HIS A 1 27 ? 29.111 12.247 10.912 1.00 0.00 27 HIS A C 4
ATOM 7111 O O . HIS A 1 27 ? 28.662 13.368 11.054 1.00 0.00 27 HIS A O 4
ATOM 7126 N N . LEU A 1 28 ? 29.655 11.603 11.908 1.00 0.00 28 LEU A N 4
ATOM 7127 C CA . LEU A 1 28 ? 29.738 12.237 13.254 1.00 0.00 28 LEU A CA 4
ATOM 7128 C C . LEU A 1 28 ? 30.582 13.510 13.160 1.00 0.00 28 LEU A C 4
ATOM 7129 O O . LEU A 1 28 ? 30.164 14.574 13.573 1.00 0.00 28 LEU A O 4
ATOM 7145 N N . ASN A 1 29 ? 31.766 13.413 12.621 1.00 0.00 29 ASN A N 4
ATOM 7146 C CA . ASN A 1 29 ? 32.632 14.621 12.504 1.00 0.00 29 ASN A CA 4
ATOM 7147 C C . ASN A 1 29 ? 31.834 15.766 11.875 1.00 0.00 29 ASN A C 4
ATOM 7148 O O . ASN A 1 29 ? 32.022 16.919 12.207 1.00 0.00 29 ASN A O 4
ATOM 7159 N N . GLN A 1 30 ? 30.946 15.458 10.970 1.00 0.00 30 GLN A N 4
ATOM 7160 C CA . GLN A 1 30 ? 30.140 16.532 10.323 1.00 0.00 30 GLN A CA 4
ATOM 7161 C C . GLN A 1 30 ? 29.289 17.238 11.379 1.00 0.00 30 GLN A C 4
ATOM 7162 O O . GLN A 1 30 ? 29.419 18.426 11.601 1.00 0.00 30 GLN A O 4
ATOM 7176 N N . ILE A 1 31 ? 28.418 16.520 12.035 1.00 0.00 31 ILE A N 4
ATOM 7177 C CA . ILE A 1 31 ? 27.563 17.157 13.075 1.00 0.00 31 ILE A CA 4
ATOM 7178 C C . ILE A 1 31 ? 28.391 17.354 14.347 1.00 0.00 31 ILE A C 4
ATOM 7179 O O . ILE A 1 31 ? 27.981 17.029 15.441 1.00 0.00 31 ILE A O 4
ATOM 7195 N N . LYS A 1 32 ? 29.566 17.900 14.197 1.00 0.00 32 LYS A N 4
ATOM 7196 C CA . LYS A 1 32 ? 30.455 18.143 15.375 1.00 0.00 32 LYS A CA 4
ATOM 7197 C C . LYS A 1 32 ? 30.392 19.621 15.760 1.00 0.00 32 LYS A C 4
ATOM 7198 O O . LYS A 1 32 ? 30.101 19.968 16.887 1.00 0.00 32 LYS A O 4
ATOM 7217 N N . ARG A 1 33 ? 30.663 20.494 14.829 1.00 0.00 33 ARG A N 4
ATOM 7218 C CA . ARG A 1 33 ? 30.621 21.951 15.138 1.00 0.00 33 ARG A CA 4
ATOM 7219 C C . ARG A 1 33 ? 31.418 22.226 16.415 1.00 0.00 33 ARG A C 4
ATOM 7220 O O . ARG A 1 33 ? 32.636 22.185 16.350 1.00 0.00 33 ARG A O 4
ATOM 7242 N N . MET B 1 1 ? 26.105 -21.617 -11.619 1.00 0.00 1 MET B N 4
ATOM 7243 C CA . MET B 1 1 ? 27.027 -20.883 -12.532 1.00 0.00 1 MET B CA 4
ATOM 7244 C C . MET B 1 1 ? 26.236 -19.846 -13.331 1.00 0.00 1 MET B C 4
ATOM 7245 O O . MET B 1 1 ? 25.222 -20.152 -13.922 1.00 0.00 1 MET B O 4
ATOM 7261 N N . LEU B 1 2 ? 26.691 -18.619 -13.332 1.00 0.00 2 LEU B N 4
ATOM 7262 C CA . LEU B 1 2 ? 25.984 -17.535 -14.069 1.00 0.00 2 LEU B CA 4
ATOM 7263 C C . LEU B 1 2 ? 24.626 -17.249 -13.383 1.00 0.00 2 LEU B C 4
ATOM 7264 O O . LEU B 1 2 ? 24.547 -17.193 -12.175 1.00 0.00 2 LEU B O 4
ATOM 7280 N N . GLU B 1 3 ? 23.553 -17.089 -14.139 1.00 0.00 3 GLU B N 4
ATOM 7281 C CA . GLU B 1 3 ? 22.207 -16.834 -13.520 1.00 0.00 3 GLU B CA 4
ATOM 7282 C C . GLU B 1 3 ? 22.243 -15.580 -12.629 1.00 0.00 3 GLU B C 4
ATOM 7283 O O . GLU B 1 3 ? 23.286 -15.174 -12.156 1.00 0.00 3 GLU B O 4
ATOM 7295 N N . PRO B 1 4 ? 21.091 -14.978 -12.402 1.00 0.00 4 PRO B N 4
ATOM 7296 C CA . PRO B 1 4 ? 20.960 -13.763 -11.556 1.00 0.00 4 PRO B CA 4
ATOM 7297 C C . PRO B 1 4 ? 21.967 -13.749 -10.407 1.00 0.00 4 PRO B C 4
ATOM 7298 O O . PRO B 1 4 ? 22.487 -12.717 -10.033 1.00 0.00 4 PRO B O 4
ATOM 7309 N N . PHE B 1 5 ? 22.244 -14.892 -9.847 1.00 0.00 5 PHE B N 4
ATOM 7310 C CA . PHE B 1 5 ? 23.214 -14.949 -8.726 1.00 0.00 5 PHE B CA 4
ATOM 7311 C C . PHE B 1 5 ? 24.564 -14.406 -9.199 1.00 0.00 5 PHE B C 4
ATOM 7312 O O . PHE B 1 5 ? 25.187 -13.602 -8.530 1.00 0.00 5 PHE B O 4
ATOM 7329 N N . GLN B 1 6 ? 25.031 -14.833 -10.345 1.00 0.00 6 GLN B N 4
ATOM 7330 C CA . GLN B 1 6 ? 26.340 -14.330 -10.829 1.00 0.00 6 GLN B CA 4
ATOM 7331 C C . GLN B 1 6 ? 26.245 -12.858 -11.198 1.00 0.00 6 GLN B C 4
ATOM 7332 O O . GLN B 1 6 ? 26.788 -11.997 -10.536 1.00 0.00 6 GLN B O 4
ATOM 7346 N N . ILE B 1 7 ? 25.576 -12.577 -12.271 1.00 0.00 7 ILE B N 4
ATOM 7347 C CA . ILE B 1 7 ? 25.454 -11.160 -12.737 1.00 0.00 7 ILE B CA 4
ATOM 7348 C C . ILE B 1 7 ? 25.152 -10.225 -11.554 1.00 0.00 7 ILE B C 4
ATOM 7349 O O . ILE B 1 7 ? 25.481 -9.054 -11.585 1.00 0.00 7 ILE B O 4
ATOM 7365 N N . LEU B 1 8 ? 24.550 -10.725 -10.507 1.00 0.00 8 LEU B N 4
ATOM 7366 C CA . LEU B 1 8 ? 24.257 -9.856 -9.335 1.00 0.00 8 LEU B CA 4
ATOM 7367 C C . LEU B 1 8 ? 25.568 -9.540 -8.620 1.00 0.00 8 LEU B C 4
ATOM 7368 O O . LEU B 1 8 ? 25.850 -8.406 -8.287 1.00 0.00 8 LEU B O 4
ATOM 7384 N N . SER B 1 9 ? 26.373 -10.540 -8.384 1.00 0.00 9 SER B N 4
ATOM 7385 C CA . SER B 1 9 ? 27.672 -10.306 -7.692 1.00 0.00 9 SER B CA 4
ATOM 7386 C C . SER B 1 9 ? 28.574 -9.434 -8.571 1.00 0.00 9 SER B C 4
ATOM 7387 O O . SER B 1 9 ? 29.326 -8.614 -8.082 1.00 0.00 9 SER B O 4
ATOM 7395 N N . ILE B 1 10 ? 28.510 -9.608 -9.864 1.00 0.00 10 ILE B N 4
ATOM 7396 C CA . ILE B 1 10 ? 29.370 -8.794 -10.772 1.00 0.00 10 ILE B CA 4
ATOM 7397 C C . ILE B 1 10 ? 29.074 -7.304 -10.577 1.00 0.00 10 ILE B C 4
ATOM 7398 O O . ILE B 1 10 ? 29.958 -6.524 -10.284 1.00 0.00 10 ILE B O 4
ATOM 7414 N N . SER B 1 11 ? 27.847 -6.878 -10.743 1.00 0.00 11 SER B N 4
ATOM 7415 C CA . SER B 1 11 ? 27.518 -5.471 -10.538 1.00 0.00 11 SER B CA 4
ATOM 7416 C C . SER B 1 11 ? 27.935 -5.014 -9.159 1.00 0.00 11 SER B C 4
ATOM 7417 O O . SER B 1 11 ? 28.447 -3.935 -8.947 1.00 0.00 11 SER B O 4
ATOM 7425 N N . SER B 1 12 ? 27.694 -5.847 -8.172 1.00 0.00 12 SER B N 4
ATOM 7426 C CA . SER B 1 12 ? 28.070 -5.481 -6.777 1.00 0.00 12 SER B CA 4
ATOM 7427 C C . SER B 1 12 ? 29.593 -5.362 -6.679 1.00 0.00 12 SER B C 4
ATOM 7428 O O . SER B 1 12 ? 30.117 -4.528 -5.968 1.00 0.00 12 SER B O 4
ATOM 7436 N N . PHE B 1 13 ? 30.307 -6.192 -7.390 1.00 0.00 13 PHE B N 4
ATOM 7437 C CA . PHE B 1 13 ? 31.796 -6.130 -7.341 1.00 0.00 13 PHE B CA 4
ATOM 7438 C C . PHE B 1 13 ? 32.277 -4.846 -8.021 1.00 0.00 13 PHE B C 4
ATOM 7439 O O . PHE B 1 13 ? 33.088 -4.115 -7.487 1.00 0.00 13 PHE B O 4
ATOM 7456 N N . ILE B 1 14 ? 31.786 -4.568 -9.197 1.00 0.00 14 ILE B N 4
ATOM 7457 C CA . ILE B 1 14 ? 32.217 -3.334 -9.913 1.00 0.00 14 ILE B CA 4
ATOM 7458 C C . ILE B 1 14 ? 31.957 -2.111 -9.031 1.00 0.00 14 ILE B C 4
ATOM 7459 O O . ILE B 1 14 ? 32.712 -1.159 -9.037 1.00 0.00 14 ILE B O 4
ATOM 7475 N N . LEU B 1 15 ? 30.894 -2.127 -8.275 1.00 0.00 15 LEU B N 4
ATOM 7476 C CA . LEU B 1 15 ? 30.588 -0.964 -7.396 1.00 0.00 15 LEU B CA 4
ATOM 7477 C C . LEU B 1 15 ? 31.548 -0.974 -6.199 1.00 0.00 15 LEU B C 4
ATOM 7478 O O . LEU B 1 15 ? 32.087 0.044 -5.813 1.00 0.00 15 LEU B O 4
ATOM 7494 N N . SER B 1 16 ? 31.766 -2.120 -5.611 1.00 0.00 16 SER B N 4
ATOM 7495 C CA . SER B 1 16 ? 32.689 -2.198 -4.442 1.00 0.00 16 SER B CA 4
ATOM 7496 C C . SER B 1 16 ? 33.981 -1.437 -4.752 1.00 0.00 16 SER B C 4
ATOM 7497 O O . SER B 1 16 ? 34.440 -0.631 -3.967 1.00 0.00 16 SER B O 4
ATOM 7505 N N . ALA B 1 17 ? 34.571 -1.682 -5.891 1.00 0.00 17 ALA B N 4
ATOM 7506 C CA . ALA B 1 17 ? 35.831 -0.967 -6.243 1.00 0.00 17 ALA B CA 4
ATOM 7507 C C . ALA B 1 17 ? 35.514 0.500 -6.538 1.00 0.00 17 ALA B C 4
ATOM 7508 O O . ALA B 1 17 ? 36.183 1.397 -6.065 1.00 0.00 17 ALA B O 4
ATOM 7515 N N . LEU B 1 18 ? 34.495 0.750 -7.314 1.00 0.00 18 LEU B N 4
ATOM 7516 C CA . LEU B 1 18 ? 34.130 2.158 -7.638 1.00 0.00 18 LEU B CA 4
ATOM 7517 C C . LEU B 1 18 ? 34.054 2.965 -6.336 1.00 0.00 18 LEU B C 4
ATOM 7518 O O . LEU B 1 18 ? 34.602 4.044 -6.225 1.00 0.00 18 LEU B O 4
ATOM 7534 N N . HIS B 1 19 ? 33.380 2.443 -5.348 1.00 0.00 19 HIS B N 4
ATOM 7535 C CA . HIS B 1 19 ? 33.267 3.170 -4.053 1.00 0.00 19 HIS B CA 4
ATOM 7536 C C . HIS B 1 19 ? 34.651 3.302 -3.414 1.00 0.00 19 HIS B C 4
ATOM 7537 O O . HIS B 1 19 ? 34.966 4.298 -2.796 1.00 0.00 19 HIS B O 4
ATOM 7552 N N . PHE B 1 20 ? 35.481 2.305 -3.551 1.00 0.00 20 PHE B N 4
ATOM 7553 C CA . PHE B 1 20 ? 36.839 2.380 -2.941 1.00 0.00 20 PHE B CA 4
ATOM 7554 C C . PHE B 1 20 ? 37.608 3.566 -3.537 1.00 0.00 20 PHE B C 4
ATOM 7555 O O . PHE B 1 20 ? 38.305 4.277 -2.842 1.00 0.00 20 PHE B O 4
ATOM 7572 N N . ILE B 1 21 ? 37.490 3.780 -4.820 1.00 0.00 21 ILE B N 4
ATOM 7573 C CA . ILE B 1 21 ? 38.219 4.915 -5.457 1.00 0.00 21 ILE B CA 4
ATOM 7574 C C . ILE B 1 21 ? 37.485 6.230 -5.177 1.00 0.00 21 ILE B C 4
ATOM 7575 O O . ILE B 1 21 ? 38.068 7.187 -4.708 1.00 0.00 21 ILE B O 4
ATOM 7591 N N . ALA B 1 22 ? 36.216 6.289 -5.469 1.00 0.00 22 ALA B N 4
ATOM 7592 C CA . ALA B 1 22 ? 35.453 7.547 -5.228 1.00 0.00 22 ALA B CA 4
ATOM 7593 C C . ALA B 1 22 ? 35.507 7.912 -3.742 1.00 0.00 22 ALA B C 4
ATOM 7594 O O . ALA B 1 22 ? 35.729 9.050 -3.381 1.00 0.00 22 ALA B O 4
ATOM 7601 N N . TRP B 1 23 ? 35.298 6.956 -2.879 1.00 0.00 23 TRP B N 4
ATOM 7602 C CA . TRP B 1 23 ? 35.330 7.248 -1.418 1.00 0.00 23 TRP B CA 4
ATOM 7603 C C . TRP B 1 23 ? 36.727 7.728 -1.013 1.00 0.00 23 TRP B C 4
ATOM 7604 O O . TRP B 1 23 ? 36.874 8.676 -0.269 1.00 0.00 23 TRP B O 4
ATOM 7625 N N . THR B 1 24 ? 37.755 7.076 -1.486 1.00 0.00 24 THR B N 4
ATOM 7626 C CA . THR B 1 24 ? 39.135 7.497 -1.111 1.00 0.00 24 THR B CA 4
ATOM 7627 C C . THR B 1 24 ? 39.430 8.896 -1.667 1.00 0.00 24 THR B C 4
ATOM 7628 O O . THR B 1 24 ? 40.125 9.678 -1.049 1.00 0.00 24 THR B O 4
ATOM 7639 N N . ILE B 1 25 ? 38.917 9.223 -2.824 1.00 0.00 25 ILE B N 4
ATOM 7640 C CA . ILE B 1 25 ? 39.186 10.573 -3.397 1.00 0.00 25 ILE B CA 4
ATOM 7641 C C . ILE B 1 25 ? 38.271 11.612 -2.740 1.00 0.00 25 ILE B C 4
ATOM 7642 O O . ILE B 1 25 ? 38.726 12.604 -2.208 1.00 0.00 25 ILE B O 4
ATOM 7658 N N . GLY B 1 26 ? 36.983 11.398 -2.782 1.00 0.00 26 GLY B N 4
ATOM 7659 C CA . GLY B 1 26 ? 36.043 12.394 -2.163 1.00 0.00 26 GLY B CA 4
ATOM 7660 C C . GLY B 1 26 ? 36.295 12.493 -0.649 1.00 0.00 26 GLY B C 4
ATOM 7661 O O . GLY B 1 26 ? 36.179 13.556 -0.072 1.00 0.00 26 GLY B O 4
ATOM 7665 N N . HIS B 1 27 ? 36.643 11.410 0.011 1.00 0.00 27 HIS B N 4
ATOM 7666 C CA . HIS B 1 27 ? 36.896 11.496 1.477 1.00 0.00 27 HIS B CA 4
ATOM 7667 C C . HIS B 1 27 ? 38.221 12.220 1.718 1.00 0.00 27 HIS B C 4
ATOM 7668 O O . HIS B 1 27 ? 38.314 13.112 2.538 1.00 0.00 27 HIS B O 4
ATOM 7683 N N . LEU B 1 28 ? 39.247 11.845 1.003 1.00 0.00 28 LEU B N 4
ATOM 7684 C CA . LEU B 1 28 ? 40.567 12.511 1.183 1.00 0.00 28 LEU B CA 4
ATOM 7685 C C . LEU B 1 28 ? 40.444 13.982 0.780 1.00 0.00 28 LEU B C 4
ATOM 7686 O O . LEU B 1 28 ? 41.041 14.853 1.381 1.00 0.00 28 LEU B O 4
ATOM 7702 N N . ASN B 1 29 ? 39.675 14.263 -0.235 1.00 0.00 29 ASN B N 4
ATOM 7703 C CA . ASN B 1 29 ? 39.512 15.674 -0.682 1.00 0.00 29 ASN B CA 4
ATOM 7704 C C . ASN B 1 29 ? 39.036 16.535 0.490 1.00 0.00 29 ASN B C 4
ATOM 7705 O O . ASN B 1 29 ? 39.473 17.655 0.666 1.00 0.00 29 ASN B O 4
ATOM 7716 N N . GLN B 1 30 ? 38.141 16.025 1.292 1.00 0.00 30 GLN B N 4
ATOM 7717 C CA . GLN B 1 30 ? 37.641 16.823 2.447 1.00 0.00 30 GLN B CA 4
ATOM 7718 C C . GLN B 1 30 ? 38.821 17.251 3.322 1.00 0.00 30 GLN B C 4
ATOM 7719 O O . GLN B 1 30 ? 38.990 18.415 3.627 1.00 0.00 30 GLN B O 4
ATOM 7733 N N . ILE B 1 31 ? 39.640 16.318 3.730 1.00 0.00 31 ILE B N 4
ATOM 7734 C CA . ILE B 1 31 ? 40.812 16.668 4.587 1.00 0.00 31 ILE B CA 4
ATOM 7735 C C . ILE B 1 31 ? 41.998 17.040 3.690 1.00 0.00 31 ILE B C 4
ATOM 7736 O O . ILE B 1 31 ? 43.072 16.483 3.780 1.00 0.00 31 ILE B O 4
ATOM 7752 N N . LYS B 1 32 ? 41.807 17.991 2.819 1.00 0.00 32 LYS B N 4
ATOM 7753 C CA . LYS B 1 32 ? 42.915 18.410 1.915 1.00 0.00 32 LYS B CA 4
ATOM 7754 C C . LYS B 1 32 ? 42.580 19.772 1.303 1.00 0.00 32 LYS B C 4
ATOM 7755 O O . LYS B 1 32 ? 43.222 20.765 1.581 1.00 0.00 32 LYS B O 4
ATOM 7774 N N . ARG B 1 33 ? 41.576 19.826 0.470 1.00 0.00 33 ARG B N 4
ATOM 7775 C CA . ARG B 1 33 ? 41.199 21.123 -0.161 1.00 0.00 33 ARG B CA 4
ATOM 7776 C C . ARG B 1 33 ? 40.512 22.013 0.877 1.00 0.00 33 ARG B C 4
ATOM 7777 O O . ARG B 1 33 ? 40.752 23.209 0.854 1.00 0.00 33 ARG B O 4
ATOM 7799 N N . MET C 1 1 ? 15.800 -18.026 -4.937 1.00 0.00 1 MET C N 4
ATOM 7800 C CA . MET C 1 1 ? 14.327 -18.113 -4.721 1.00 0.00 1 MET C CA 4
ATOM 7801 C C . MET C 1 1 ? 14.047 -18.767 -3.367 1.00 0.00 1 MET C C 4
ATOM 7802 O O . MET C 1 1 ? 13.051 -19.438 -3.185 1.00 0.00 1 MET C O 4
ATOM 7818 N N . LEU C 1 2 ? 14.916 -18.568 -2.411 1.00 0.00 2 LEU C N 4
ATOM 7819 C CA . LEU C 1 2 ? 14.703 -19.168 -1.061 1.00 0.00 2 LEU C CA 4
ATOM 7820 C C . LEU C 1 2 ? 13.812 -18.210 -0.240 1.00 0.00 2 LEU C C 4
ATOM 7821 O O . LEU C 1 2 ? 12.706 -17.907 -0.641 1.00 0.00 2 LEU C O 4
ATOM 7837 N N . GLU C 1 3 ? 14.275 -17.708 0.885 1.00 0.00 3 GLU C N 4
ATOM 7838 C CA . GLU C 1 3 ? 13.442 -16.763 1.677 1.00 0.00 3 GLU C CA 4
ATOM 7839 C C . GLU C 1 3 ? 14.253 -16.102 2.821 1.00 0.00 3 GLU C C 4
ATOM 7840 O O . GLU C 1 3 ? 13.886 -15.031 3.262 1.00 0.00 3 GLU C O 4
ATOM 7852 N N . PRO C 1 4 ? 15.346 -16.683 3.315 1.00 0.00 4 PRO C N 4
ATOM 7853 C CA . PRO C 1 4 ? 16.138 -16.054 4.399 1.00 0.00 4 PRO C CA 4
ATOM 7854 C C . PRO C 1 4 ? 17.364 -15.312 3.848 1.00 0.00 4 PRO C C 4
ATOM 7855 O O . PRO C 1 4 ? 17.600 -14.160 4.154 1.00 0.00 4 PRO C O 4
ATOM 7866 N N . PHE C 1 5 ? 18.147 -15.978 3.036 1.00 0.00 5 PHE C N 4
ATOM 7867 C CA . PHE C 1 5 ? 19.364 -15.338 2.454 1.00 0.00 5 PHE C CA 4
ATOM 7868 C C . PHE C 1 5 ? 19.014 -14.671 1.114 1.00 0.00 5 PHE C C 4
ATOM 7869 O O . PHE C 1 5 ? 19.399 -13.548 0.850 1.00 0.00 5 PHE C O 4
ATOM 7886 N N . GLN C 1 6 ? 18.302 -15.362 0.259 1.00 0.00 6 GLN C N 4
ATOM 7887 C CA . GLN C 1 6 ? 17.943 -14.776 -1.071 1.00 0.00 6 GLN C CA 4
ATOM 7888 C C . GLN C 1 6 ? 17.405 -13.362 -0.906 1.00 0.00 6 GLN C C 4
ATOM 7889 O O . GLN C 1 6 ? 17.671 -12.479 -1.697 1.00 0.00 6 GLN C O 4
ATOM 7903 N N . ILE C 1 7 ? 16.638 -13.159 0.104 1.00 0.00 7 ILE C N 4
ATOM 7904 C CA . ILE C 1 7 ? 16.039 -11.815 0.344 1.00 0.00 7 ILE C CA 4
ATOM 7905 C C . ILE C 1 7 ? 17.133 -10.804 0.695 1.00 0.00 7 ILE C C 4
ATOM 7906 O O . ILE C 1 7 ? 16.956 -9.609 0.552 1.00 0.00 7 ILE C O 4
ATOM 7922 N N . LEU C 1 8 ? 18.263 -11.271 1.141 1.00 0.00 8 LEU C N 4
ATOM 7923 C CA . LEU C 1 8 ? 19.371 -10.341 1.494 1.00 0.00 8 LEU C CA 4
ATOM 7924 C C . LEU C 1 8 ? 20.074 -9.904 0.203 1.00 0.00 8 LEU C C 4
ATOM 7925 O O . LEU C 1 8 ? 20.346 -8.739 -0.010 1.00 0.00 8 LEU C O 4
ATOM 7941 N N . SER C 1 9 ? 20.360 -10.837 -0.664 1.00 0.00 9 SER C N 4
ATOM 7942 C CA . SER C 1 9 ? 21.036 -10.485 -1.943 1.00 0.00 9 SER C CA 4
ATOM 7943 C C . SER C 1 9 ? 20.160 -9.511 -2.735 1.00 0.00 9 SER C C 4
ATOM 7944 O O . SER C 1 9 ? 20.654 -8.648 -3.434 1.00 0.00 9 SER C O 4
ATOM 7952 N N . ILE C 1 10 ? 18.864 -9.645 -2.640 1.00 0.00 10 ILE C N 4
ATOM 7953 C CA . ILE C 1 10 ? 17.967 -8.727 -3.397 1.00 0.00 10 ILE C CA 4
ATOM 7954 C C . ILE C 1 10 ? 17.998 -7.327 -2.769 1.00 0.00 10 ILE C C 4
ATOM 7955 O O . ILE C 1 10 ? 18.460 -6.381 -3.376 1.00 0.00 10 ILE C O 4
ATOM 7971 N N . SER C 1 11 ? 17.506 -7.155 -1.562 1.00 0.00 11 SER C N 4
ATOM 7972 C CA . SER C 1 11 ? 17.532 -5.845 -0.920 1.00 0.00 11 SER C CA 4
ATOM 7973 C C . SER C 1 11 ? 18.870 -5.172 -1.118 1.00 0.00 11 SER C C 4
ATOM 7974 O O . SER C 1 11 ? 18.985 -3.967 -1.264 1.00 0.00 11 SER C O 4
ATOM 7982 N N . SER C 1 12 ? 19.930 -5.941 -1.079 1.00 0.00 12 SER C N 4
ATOM 7983 C CA . SER C 1 12 ? 21.290 -5.359 -1.256 1.00 0.00 12 SER C CA 4
ATOM 7984 C C . SER C 1 12 ? 21.418 -4.815 -2.678 1.00 0.00 12 SER C C 4
ATOM 7985 O O . SER C 1 12 ? 21.981 -3.763 -2.906 1.00 0.00 12 SER C O 4
ATOM 7993 N N . PHE C 1 13 ? 20.892 -5.526 -3.638 1.00 0.00 13 PHE C N 4
ATOM 7994 C CA . PHE C 1 13 ? 20.974 -5.055 -5.047 1.00 0.00 13 PHE C CA 4
ATOM 7995 C C . PHE C 1 13 ? 20.320 -3.676 -5.153 1.00 0.00 13 PHE C C 4
ATOM 7996 O O . PHE C 1 13 ? 20.794 -2.806 -5.857 1.00 0.00 13 PHE C O 4
ATOM 8013 N N . ILE C 1 14 ? 19.239 -3.467 -4.451 1.00 0.00 14 ILE C N 4
ATOM 8014 C CA . ILE C 1 14 ? 18.562 -2.141 -4.504 1.00 0.00 14 ILE C CA 4
ATOM 8015 C C . ILE C 1 14 ? 19.517 -1.069 -3.976 1.00 0.00 14 ILE C C 4
ATOM 8016 O O . ILE C 1 14 ? 19.707 -0.036 -4.585 1.00 0.00 14 ILE C O 4
ATOM 8032 N N . LEU C 1 15 ? 20.115 -1.311 -2.842 1.00 0.00 15 LEU C N 4
ATOM 8033 C CA . LEU C 1 15 ? 21.056 -0.311 -2.262 1.00 0.00 15 LEU C CA 4
ATOM 8034 C C . LEU C 1 15 ? 22.246 -0.107 -3.204 1.00 0.00 15 LEU C C 4
ATOM 8035 O O . LEU C 1 15 ? 22.865 0.938 -3.217 1.00 0.00 15 LEU C O 4
ATOM 8051 N N . SER C 1 16 ? 22.576 -1.098 -3.986 1.00 0.00 16 SER C N 4
ATOM 8052 C CA . SER C 1 16 ? 23.733 -0.957 -4.916 1.00 0.00 16 SER C CA 4
ATOM 8053 C C . SER C 1 16 ? 23.413 0.084 -5.994 1.00 0.00 16 SER C C 4
ATOM 8054 O O . SER C 1 16 ? 24.194 0.979 -6.252 1.00 0.00 16 SER C O 4
ATOM 8062 N N . ALA C 1 17 ? 22.276 -0.023 -6.628 1.00 0.00 17 ALA C N 4
ATOM 8063 C CA . ALA C 1 17 ? 21.921 0.966 -7.687 1.00 0.00 17 ALA C CA 4
ATOM 8064 C C . ALA C 1 17 ? 21.658 2.329 -7.042 1.00 0.00 17 ALA C C 4
ATOM 8065 O O . ALA C 1 17 ? 22.078 3.354 -7.540 1.00 0.00 17 ALA C O 4
ATOM 8072 N N . LEU C 1 18 ? 20.966 2.347 -5.936 1.00 0.00 18 LEU C N 4
ATOM 8073 C CA . LEU C 1 18 ? 20.677 3.642 -5.257 1.00 0.00 18 LEU C CA 4
ATOM 8074 C C . LEU C 1 18 ? 21.996 4.323 -4.886 1.00 0.00 18 LEU C C 4
ATOM 8075 O O . LEU C 1 18 ? 22.138 5.525 -4.998 1.00 0.00 18 LEU C O 4
ATOM 8091 N N . HIS C 1 19 ? 22.960 3.563 -4.443 1.00 0.00 19 HIS C N 4
ATOM 8092 C CA . HIS C 1 19 ? 24.270 4.163 -4.060 1.00 0.00 19 HIS C CA 4
ATOM 8093 C C . HIS C 1 19 ? 24.910 4.827 -5.280 1.00 0.00 19 HIS C C 4
ATOM 8094 O O . HIS C 1 19 ? 25.352 5.957 -5.222 1.00 0.00 19 HIS C O 4
ATOM 8109 N N . PHE C 1 20 ? 24.968 4.134 -6.384 1.00 0.00 20 PHE C N 4
ATOM 8110 C CA . PHE C 1 20 ? 25.584 4.726 -7.603 1.00 0.00 20 PHE C CA 4
ATOM 8111 C C . PHE C 1 20 ? 24.937 6.081 -7.898 1.00 0.00 20 PHE C C 4
ATOM 8112 O O . PHE C 1 20 ? 25.607 7.090 -8.004 1.00 0.00 20 PHE C O 4
ATOM 8129 N N . ILE C 1 21 ? 23.640 6.114 -8.034 1.00 0.00 21 ILE C N 4
ATOM 8130 C CA . ILE C 1 21 ? 22.956 7.406 -8.324 1.00 0.00 21 ILE C CA 4
ATOM 8131 C C . ILE C 1 21 ? 23.162 8.371 -7.155 1.00 0.00 21 ILE C C 4
ATOM 8132 O O . ILE C 1 21 ? 23.508 9.521 -7.342 1.00 0.00 21 ILE C O 4
ATOM 8148 N N . ALA C 1 22 ? 22.951 7.916 -5.950 1.00 0.00 22 ALA C N 4
ATOM 8149 C CA . ALA C 1 22 ? 23.134 8.812 -4.774 1.00 0.00 22 ALA C CA 4
ATOM 8150 C C . ALA C 1 22 ? 24.539 9.418 -4.807 1.00 0.00 22 ALA C C 4
ATOM 8151 O O . ALA C 1 22 ? 24.747 10.548 -4.410 1.00 0.00 22 ALA C O 4
ATOM 8158 N N . TRP C 1 23 ? 25.505 8.680 -5.281 1.00 0.00 23 TRP C N 4
ATOM 8159 C CA . TRP C 1 23 ? 26.892 9.218 -5.341 1.00 0.00 23 TRP C CA 4
ATOM 8160 C C . TRP C 1 23 ? 26.947 10.369 -6.347 1.00 0.00 23 TRP C C 4
ATOM 8161 O O . TRP C 1 23 ? 27.532 11.402 -6.092 1.00 0.00 23 TRP C O 4
ATOM 8182 N N . THR C 1 24 ? 26.344 10.199 -7.493 1.00 0.00 24 THR C N 4
ATOM 8183 C CA . THR C 1 24 ? 26.369 11.284 -8.513 1.00 0.00 24 THR C CA 4
ATOM 8184 C C . THR C 1 24 ? 25.570 12.489 -8.008 1.00 0.00 24 THR C C 4
ATOM 8185 O O . THR C 1 24 ? 25.894 13.621 -8.303 1.00 0.00 24 THR C O 4
ATOM 8196 N N . ILE C 1 25 ? 24.529 12.264 -7.250 1.00 0.00 25 ILE C N 4
ATOM 8197 C CA . ILE C 1 25 ? 23.730 13.414 -6.741 1.00 0.00 25 ILE C CA 4
ATOM 8198 C C . ILE C 1 25 ? 24.477 14.098 -5.592 1.00 0.00 25 ILE C C 4
ATOM 8199 O O . ILE C 1 25 ? 24.750 15.281 -5.636 1.00 0.00 25 ILE C O 4
ATOM 8215 N N . GLY C 1 26 ? 24.801 13.367 -4.559 1.00 0.00 26 GLY C N 4
ATOM 8216 C CA . GLY C 1 26 ? 25.525 13.995 -3.403 1.00 0.00 26 GLY C CA 4
ATOM 8217 C C . GLY C 1 26 ? 26.914 14.481 -3.850 1.00 0.00 26 GLY C C 4
ATOM 8218 O O . GLY C 1 26 ? 27.387 15.502 -3.391 1.00 0.00 26 GLY C O 4
ATOM 8222 N N . HIS C 1 27 ? 27.580 13.779 -4.742 1.00 0.00 27 HIS C N 4
ATOM 8223 C CA . HIS C 1 27 ? 28.924 14.248 -5.185 1.00 0.00 27 HIS C CA 4
ATOM 8224 C C . HIS C 1 27 ? 28.759 15.513 -6.029 1.00 0.00 27 HIS C C 4
ATOM 8225 O O . HIS C 1 27 ? 29.472 16.482 -5.861 1.00 0.00 27 HIS C O 4
ATOM 8240 N N . LEU C 1 28 ? 27.817 15.514 -6.932 1.00 0.00 28 LEU C N 4
ATOM 8241 C CA . LEU C 1 28 ? 27.599 16.718 -7.782 1.00 0.00 28 LEU C CA 4
ATOM 8242 C C . LEU C 1 28 ? 27.181 17.888 -6.891 1.00 0.00 28 LEU C C 4
ATOM 8243 O O . LEU C 1 28 ? 27.549 19.023 -7.125 1.00 0.00 28 LEU C O 4
ATOM 8259 N N . ASN C 1 29 ? 26.415 17.622 -5.868 1.00 0.00 29 ASN C N 4
ATOM 8260 C CA . ASN C 1 29 ? 25.974 18.717 -4.960 1.00 0.00 29 ASN C CA 4
ATOM 8261 C C . ASN C 1 29 ? 27.202 19.422 -4.380 1.00 0.00 29 ASN C C 4
ATOM 8262 O O . ASN C 1 29 ? 27.207 20.622 -4.189 1.00 0.00 29 ASN C O 4
ATOM 8273 N N . GLN C 1 30 ? 28.243 18.687 -4.101 1.00 0.00 30 GLN C N 4
ATOM 8274 C CA . GLN C 1 30 ? 29.468 19.318 -3.537 1.00 0.00 30 GLN C CA 4
ATOM 8275 C C . GLN C 1 30 ? 29.969 20.396 -4.500 1.00 0.00 30 GLN C C 4
ATOM 8276 O O . GLN C 1 30 ? 30.247 21.512 -4.109 1.00 0.00 30 GLN C O 4
ATOM 8290 N N . ILE C 1 31 ? 30.083 20.070 -5.761 1.00 0.00 31 ILE C N 4
ATOM 8291 C CA . ILE C 1 31 ? 30.562 21.071 -6.761 1.00 0.00 31 ILE C CA 4
ATOM 8292 C C . ILE C 1 31 ? 29.351 21.788 -7.375 1.00 0.00 31 ILE C C 4
ATOM 8293 O O . ILE C 1 31 ? 29.131 21.768 -8.567 1.00 0.00 31 ILE C O 4
ATOM 8309 N N . LYS C 1 32 ? 28.559 22.428 -6.558 1.00 0.00 32 LYS C N 4
ATOM 8310 C CA . LYS C 1 32 ? 27.364 23.147 -7.087 1.00 0.00 32 LYS C CA 4
ATOM 8311 C C . LYS C 1 32 ? 26.923 24.216 -6.083 1.00 0.00 32 LYS C C 4
ATOM 8312 O O . LYS C 1 32 ? 26.985 25.398 -6.354 1.00 0.00 32 LYS C O 4
ATOM 8331 N N . ARG C 1 33 ? 26.475 23.809 -4.925 1.00 0.00 33 ARG C N 4
ATOM 8332 C CA . ARG C 1 33 ? 26.029 24.803 -3.907 1.00 0.00 33 ARG C CA 4
ATOM 8333 C C . ARG C 1 33 ? 27.218 25.668 -3.481 1.00 0.00 33 ARG C C 4
ATOM 8334 O O . ARG C 1 33 ? 27.503 26.631 -4.173 1.00 0.00 33 ARG C O 4
ATOM 8356 N N . MET D 1 1 ? 26.107 -19.699 9.815 1.00 0.00 1 MET D N 4
ATOM 8357 C CA . MET D 1 1 ? 26.281 -20.210 11.205 1.00 0.00 1 MET D CA 4
ATOM 8358 C C . MET D 1 1 ? 27.741 -20.610 11.426 1.00 0.00 1 MET D C 4
ATOM 8359 O O . MET D 1 1 ? 28.046 -21.430 12.269 1.00 0.00 1 MET D O 4
ATOM 8375 N N . LEU D 1 2 ? 28.649 -20.044 10.674 1.00 0.00 2 LEU D N 4
ATOM 8376 C CA . LEU D 1 2 ? 30.088 -20.403 10.843 1.00 0.00 2 LEU D CA 4
ATOM 8377 C C . LEU D 1 2 ? 30.722 -19.472 11.896 1.00 0.00 2 LEU D C 4
ATOM 8378 O O . LEU D 1 2 ? 30.768 -19.804 13.064 1.00 0.00 2 LEU D O 4
ATOM 8394 N N . GLU D 1 3 ? 31.196 -18.310 11.510 1.00 0.00 3 GLU D N 4
ATOM 8395 C CA . GLU D 1 3 ? 31.806 -17.366 12.492 1.00 0.00 3 GLU D CA 4
ATOM 8396 C C . GLU D 1 3 ? 32.455 -16.207 11.710 1.00 0.00 3 GLU D C 4
ATOM 8397 O O . GLU D 1 3 ? 32.200 -15.053 11.994 1.00 0.00 3 GLU D O 4
ATOM 8409 N N . PRO D 1 4 ? 33.282 -16.502 10.728 1.00 0.00 4 PRO D N 4
ATOM 8410 C CA . PRO D 1 4 ? 33.956 -15.460 9.905 1.00 0.00 4 PRO D CA 4
ATOM 8411 C C . PRO D 1 4 ? 33.128 -15.059 8.676 1.00 0.00 4 PRO D C 4
ATOM 8412 O O . PRO D 1 4 ? 33.182 -13.934 8.221 1.00 0.00 4 PRO D O 4
ATOM 8423 N N . PHE D 1 5 ? 32.374 -15.976 8.126 1.00 0.00 5 PHE D N 4
ATOM 8424 C CA . PHE D 1 5 ? 31.556 -15.654 6.917 1.00 0.00 5 PHE D CA 4
ATOM 8425 C C . PHE D 1 5 ? 30.155 -15.184 7.326 1.00 0.00 5 PHE D C 4
ATOM 8426 O O . PHE D 1 5 ? 29.707 -14.123 6.935 1.00 0.00 5 PHE D O 4
ATOM 8443 N N . GLN D 1 6 ? 29.451 -15.975 8.092 1.00 0.00 6 GLN D N 4
ATOM 8444 C CA . GLN D 1 6 ? 28.071 -15.584 8.504 1.00 0.00 6 GLN D CA 4
ATOM 8445 C C . GLN D 1 6 ? 28.078 -14.194 9.120 1.00 0.00 6 GLN D C 4
ATOM 8446 O O . GLN D 1 6 ? 27.143 -13.429 8.981 1.00 0.00 6 GLN D O 4
ATOM 8460 N N . ILE D 1 7 ? 29.121 -13.870 9.797 1.00 0.00 7 ILE D N 4
ATOM 8461 C CA . ILE D 1 7 ? 29.208 -12.525 10.439 1.00 0.00 7 ILE D CA 4
ATOM 8462 C C . ILE D 1 7 ? 29.435 -11.462 9.362 1.00 0.00 7 ILE D C 4
ATOM 8463 O O . ILE D 1 7 ? 29.237 -10.283 9.584 1.00 0.00 7 ILE D O 4
ATOM 8479 N N . LEU D 1 8 ? 29.845 -11.872 8.194 1.00 0.00 8 LEU D N 4
ATOM 8480 C CA . LEU D 1 8 ? 30.080 -10.893 7.096 1.00 0.00 8 LEU D CA 4
ATOM 8481 C C . LEU D 1 8 ? 28.733 -10.534 6.464 1.00 0.00 8 LEU D C 4
ATOM 8482 O O . LEU D 1 8 ? 28.374 -9.379 6.352 1.00 0.00 8 LEU D O 4
ATOM 8498 N N . SER D 1 9 ? 27.980 -11.520 6.061 1.00 0.00 9 SER D N 4
ATOM 8499 C CA . SER D 1 9 ? 26.653 -11.240 5.444 1.00 0.00 9 SER D CA 4
ATOM 8500 C C . SER D 1 9 ? 25.772 -10.487 6.444 1.00 0.00 9 SER D C 4
ATOM 8501 O O . SER D 1 9 ? 25.113 -9.525 6.103 1.00 0.00 9 SER D O 4
ATOM 8509 N N . ILE D 1 10 ? 25.756 -10.916 7.677 1.00 0.00 10 ILE D N 4
ATOM 8510 C CA . ILE D 1 10 ? 24.918 -10.224 8.697 1.00 0.00 10 ILE D CA 4
ATOM 8511 C C . ILE D 1 10 ? 25.430 -8.797 8.900 1.00 0.00 10 ILE D C 4
ATOM 8512 O O . ILE D 1 10 ? 24.665 -7.876 9.103 1.00 0.00 10 ILE D O 4
ATOM 8528 N N . SER D 1 11 ? 26.755 -8.572 8.858 1.00 0.00 11 SER D N 4
ATOM 8529 C CA . SER D 1 11 ? 27.256 -7.209 9.017 1.00 0.00 11 SER D CA 4
ATOM 8530 C C . SER D 1 11 ? 26.756 -6.317 7.905 1.00 0.00 11 SER D C 4
ATOM 8531 O O . SER D 1 11 ? 26.476 -5.157 8.092 1.00 0.00 11 SER D O 4
ATOM 8539 N N . SER D 1 12 ? 26.704 -6.850 6.712 1.00 0.00 12 SER D N 4
ATOM 8540 C CA . SER D 1 12 ? 26.242 -6.030 5.555 1.00 0.00 12 SER D CA 4
ATOM 8541 C C . SER D 1 12 ? 24.763 -5.678 5.727 1.00 0.00 12 SER D C 4
ATOM 8542 O O . SER D 1 12 ? 24.317 -4.620 5.330 1.00 0.00 12 SER D O 4
ATOM 8550 N N . PHE D 1 13 ? 23.996 -6.559 6.308 1.00 0.00 13 PHE D N 4
ATOM 8551 C CA . PHE D 1 13 ? 22.544 -6.278 6.496 1.00 0.00 13 PHE D CA 4
ATOM 8552 C C . PHE D 1 13 ? 22.355 -5.112 7.470 1.00 0.00 13 PHE D C 4
ATOM 8553 O O . PHE D 1 13 ? 21.777 -4.097 7.133 1.00 0.00 13 PHE D O 4
ATOM 8570 N N . ILE D 1 14 ? 22.828 -5.251 8.678 1.00 0.00 14 ILE D N 4
ATOM 8571 C CA . ILE D 1 14 ? 22.663 -4.153 9.673 1.00 0.00 14 ILE D CA 4
ATOM 8572 C C . ILE D 1 14 ? 23.235 -2.850 9.091 1.00 0.00 14 ILE D C 4
ATOM 8573 O O . ILE D 1 14 ? 22.643 -1.795 9.201 1.00 0.00 14 ILE D O 4
ATOM 8589 N N . LEU D 1 15 ? 24.380 -2.918 8.470 1.00 0.00 15 LEU D N 4
ATOM 8590 C CA . LEU D 1 15 ? 24.987 -1.688 7.886 1.00 0.00 15 LEU D CA 4
ATOM 8591 C C . LEU D 1 15 ? 24.098 -1.172 6.745 1.00 0.00 15 LEU D C 4
ATOM 8592 O O . LEU D 1 15 ? 23.860 0.012 6.615 1.00 0.00 15 LEU D O 4
ATOM 8608 N N . SER D 1 16 ? 23.609 -2.053 5.916 1.00 0.00 16 SER D N 4
ATOM 8609 C CA . SER D 1 16 ? 22.745 -1.613 4.783 1.00 0.00 16 SER D CA 4
ATOM 8610 C C . SER D 1 16 ? 21.664 -0.654 5.290 1.00 0.00 16 SER D C 4
ATOM 8611 O O . SER D 1 16 ? 21.510 0.440 4.784 1.00 0.00 16 SER D O 4
ATOM 8619 N N . ALA D 1 17 ? 20.910 -1.052 6.278 1.00 0.00 17 ALA D N 4
ATOM 8620 C CA . ALA D 1 17 ? 19.839 -0.154 6.799 1.00 0.00 17 ALA D CA 4
ATOM 8621 C C . ALA D 1 17 ? 20.465 1.122 7.366 1.00 0.00 17 ALA D C 4
ATOM 8622 O O . ALA D 1 17 ? 20.034 2.219 7.071 1.00 0.00 17 ALA D O 4
ATOM 8629 N N . LEU D 1 18 ? 21.475 0.990 8.179 1.00 0.00 18 LEU D N 4
ATOM 8630 C CA . LEU D 1 18 ? 22.121 2.198 8.764 1.00 0.00 18 LEU D CA 4
ATOM 8631 C C . LEU D 1 18 ? 22.467 3.181 7.642 1.00 0.00 18 LEU D C 4
ATOM 8632 O O . LEU D 1 18 ? 22.221 4.367 7.745 1.00 0.00 18 LEU D O 4
ATOM 8648 N N . HIS D 1 19 ? 23.034 2.698 6.571 1.00 0.00 19 HIS D N 4
ATOM 8649 C CA . HIS D 1 19 ? 23.395 3.603 5.442 1.00 0.00 19 HIS D CA 4
ATOM 8650 C C . HIS D 1 19 ? 22.118 4.120 4.773 1.00 0.00 19 HIS D C 4
ATOM 8651 O O . HIS D 1 19 ? 22.042 5.259 4.357 1.00 0.00 19 HIS D O 4
ATOM 8666 N N . PHE D 1 20 ? 21.119 3.289 4.659 1.00 0.00 20 PHE D N 4
ATOM 8667 C CA . PHE D 1 20 ? 19.852 3.729 4.010 1.00 0.00 20 PHE D CA 4
ATOM 8668 C C . PHE D 1 20 ? 19.185 4.819 4.853 1.00 0.00 20 PHE D C 4
ATOM 8669 O O . PHE D 1 20 ? 18.904 5.901 4.376 1.00 0.00 20 PHE D O 4
ATOM 8686 N N . ILE D 1 21 ? 18.924 4.543 6.102 1.00 0.00 21 ILE D N 4
ATOM 8687 C CA . ILE D 1 21 ? 18.270 5.563 6.968 1.00 0.00 21 ILE D CA 4
ATOM 8688 C C . ILE D 1 21 ? 19.199 6.769 7.140 1.00 0.00 21 ILE D C 4
ATOM 8689 O O . ILE D 1 21 ? 18.764 7.903 7.142 1.00 0.00 21 ILE D O 4
ATOM 8705 N N . ALA D 1 22 ? 20.475 6.534 7.285 1.00 0.00 22 ALA D N 4
ATOM 8706 C CA . ALA D 1 22 ? 21.426 7.669 7.457 1.00 0.00 22 ALA D CA 4
ATOM 8707 C C . ALA D 1 22 ? 21.409 8.545 6.202 1.00 0.00 22 ALA D C 4
ATOM 8708 O O . ALA D 1 22 ? 21.380 9.758 6.279 1.00 0.00 22 ALA D O 4
ATOM 8715 N N . TRP D 1 23 ? 21.424 7.941 5.045 1.00 0.00 23 TRP D N 4
ATOM 8716 C CA . TRP D 1 23 ? 21.407 8.736 3.786 1.00 0.00 23 TRP D CA 4
ATOM 8717 C C . TRP D 1 23 ? 20.136 9.586 3.737 1.00 0.00 23 TRP D C 4
ATOM 8718 O O . TRP D 1 23 ? 20.168 10.746 3.379 1.00 0.00 23 TRP D O 4
ATOM 8739 N N . THR D 1 24 ? 19.015 9.016 4.088 1.00 0.00 24 THR D N 4
ATOM 8740 C CA . THR D 1 24 ? 17.746 9.794 4.053 1.00 0.00 24 THR D CA 4
ATOM 8741 C C . THR D 1 24 ? 17.793 10.915 5.098 1.00 0.00 24 THR D C 4
ATOM 8742 O O . THR D 1 24 ? 17.258 11.986 4.890 1.00 0.00 24 THR D O 4
ATOM 8753 N N . ILE D 1 25 ? 18.426 10.689 6.220 1.00 0.00 25 ILE D N 4
ATOM 8754 C CA . ILE D 1 25 ? 18.493 11.759 7.257 1.00 0.00 25 ILE D CA 4
ATOM 8755 C C . ILE D 1 25 ? 19.553 12.796 6.866 1.00 0.00 25 ILE D C 4
ATOM 8756 O O . ILE D 1 25 ? 19.268 13.971 6.752 1.00 0.00 25 ILE D O 4
ATOM 8772 N N . GLY D 1 26 ? 20.773 12.374 6.669 1.00 0.00 26 GLY D N 4
ATOM 8773 C CA . GLY D 1 26 ? 21.847 13.356 6.294 1.00 0.00 26 GLY D CA 4
ATOM 8774 C C . GLY D 1 26 ? 21.503 14.030 4.955 1.00 0.00 26 GLY D C 4
ATOM 8775 O O . GLY D 1 26 ? 21.801 15.190 4.752 1.00 0.00 26 GLY D O 4
ATOM 8779 N N . HIS D 1 27 ? 20.877 13.330 4.033 1.00 0.00 27 HIS D N 4
ATOM 8780 C CA . HIS D 1 27 ? 20.534 13.971 2.733 1.00 0.00 27 HIS D CA 4
ATOM 8781 C C . HIS D 1 27 ? 19.338 14.906 2.929 1.00 0.00 27 HIS D C 4
ATOM 8782 O O . HIS D 1 27 ? 19.378 16.066 2.569 1.00 0.00 27 HIS D O 4
ATOM 8797 N N . LEU D 1 28 ? 18.275 14.408 3.497 1.00 0.00 28 LEU D N 4
ATOM 8798 C CA . LEU D 1 28 ? 17.076 15.264 3.718 1.00 0.00 28 LEU D CA 4
ATOM 8799 C C . LEU D 1 28 ? 17.450 16.431 4.634 1.00 0.00 28 LEU D C 4
ATOM 8800 O O . LEU D 1 28 ? 17.040 17.555 4.421 1.00 0.00 28 LEU D O 4
ATOM 8816 N N . ASN D 1 29 ? 18.225 16.177 5.652 1.00 0.00 29 ASN D N 4
ATOM 8817 C CA . ASN D 1 29 ? 18.623 17.275 6.577 1.00 0.00 29 ASN D CA 4
ATOM 8818 C C . ASN D 1 29 ? 19.353 18.365 5.791 1.00 0.00 29 ASN D C 4
ATOM 8819 O O . ASN D 1 29 ? 19.138 19.543 5.998 1.00 0.00 29 ASN D O 4
ATOM 8830 N N . GLN D 1 30 ? 20.215 17.983 4.889 1.00 0.00 30 GLN D N 4
ATOM 8831 C CA . GLN D 1 30 ? 20.954 19.000 4.091 1.00 0.00 30 GLN D CA 4
ATOM 8832 C C . GLN D 1 30 ? 19.953 19.943 3.422 1.00 0.00 30 GLN D C 4
ATOM 8833 O O . GLN D 1 30 ? 20.111 21.148 3.441 1.00 0.00 30 GLN D O 4
ATOM 8847 N N . ILE D 1 31 ? 18.920 19.404 2.831 1.00 0.00 31 ILE D N 4
ATOM 8848 C CA . ILE D 1 31 ? 17.902 20.265 2.159 1.00 0.00 31 ILE D CA 4
ATOM 8849 C C . ILE D 1 31 ? 16.797 20.621 3.154 1.00 0.00 31 ILE D C 4
ATOM 8850 O O . ILE D 1 31 ? 15.629 20.389 2.913 1.00 0.00 31 ILE D O 4
ATOM 8866 N N . LYS D 1 32 ? 17.160 21.187 4.270 1.00 0.00 32 LYS D N 4
ATOM 8867 C CA . LYS D 1 32 ? 16.138 21.566 5.288 1.00 0.00 32 LYS D CA 4
ATOM 8868 C C . LYS D 1 32 ? 16.688 22.692 6.165 1.00 0.00 32 LYS D C 4
ATOM 8869 O O . LYS D 1 32 ? 15.984 23.617 6.519 1.00 0.00 32 LYS D O 4
ATOM 8888 N N . ARG D 1 33 ? 17.943 22.622 6.518 1.00 0.00 33 ARG D N 4
ATOM 8889 C CA . ARG D 1 33 ? 18.537 23.690 7.371 1.00 0.00 33 ARG D CA 4
ATOM 8890 C C . ARG D 1 33 ? 18.619 24.991 6.570 1.00 0.00 33 ARG D C 4
ATOM 8891 O O . ARG D 1 33 ? 17.692 25.266 5.826 1.00 0.00 33 ARG D O 4
ATOM 8913 N N . MET A 1 1 ? 40.800 -15.835 -1.017 1.00 0.00 1 MET A N 5
ATOM 8914 C CA . MET A 1 1 ? 40.977 -15.418 -2.437 1.00 0.00 1 MET A CA 5
ATOM 8915 C C . MET A 1 1 ? 40.616 -16.584 -3.360 1.00 0.00 1 MET A C 5
ATOM 8916 O O . MET A 1 1 ? 41.424 -17.042 -4.142 1.00 0.00 1 MET A O 5
ATOM 8932 N N . LEU A 1 2 ? 39.406 -17.068 -3.276 1.00 0.00 2 LEU A N 5
ATOM 8933 C CA . LEU A 1 2 ? 38.995 -18.205 -4.151 1.00 0.00 2 LEU A CA 5
ATOM 8934 C C . LEU A 1 2 ? 38.639 -17.666 -5.535 1.00 0.00 2 LEU A C 5
ATOM 8935 O O . LEU A 1 2 ? 39.119 -18.132 -6.549 1.00 0.00 2 LEU A O 5
ATOM 8951 N N . GLU A 1 3 ? 37.772 -16.702 -5.566 1.00 0.00 3 GLU A N 5
ATOM 8952 C CA . GLU A 1 3 ? 37.318 -16.113 -6.850 1.00 0.00 3 GLU A CA 5
ATOM 8953 C C . GLU A 1 3 ? 36.509 -14.860 -6.482 1.00 0.00 3 GLU A C 5
ATOM 8954 O O . GLU A 1 3 ? 36.450 -14.517 -5.319 1.00 0.00 3 GLU A O 5
ATOM 8966 N N . PRO A 1 4 ? 35.888 -14.166 -7.409 1.00 0.00 4 PRO A N 5
ATOM 8967 C CA . PRO A 1 4 ? 35.097 -12.946 -7.060 1.00 0.00 4 PRO A CA 5
ATOM 8968 C C . PRO A 1 4 ? 34.043 -13.227 -5.971 1.00 0.00 4 PRO A C 5
ATOM 8969 O O . PRO A 1 4 ? 33.235 -12.380 -5.647 1.00 0.00 4 PRO A O 5
ATOM 8980 N N . PHE A 1 5 ? 34.054 -14.414 -5.403 1.00 0.00 5 PHE A N 5
ATOM 8981 C CA . PHE A 1 5 ? 33.069 -14.765 -4.333 1.00 0.00 5 PHE A CA 5
ATOM 8982 C C . PHE A 1 5 ? 33.752 -14.709 -2.957 1.00 0.00 5 PHE A C 5
ATOM 8983 O O . PHE A 1 5 ? 33.498 -13.817 -2.168 1.00 0.00 5 PHE A O 5
ATOM 9000 N N . GLN A 1 6 ? 34.613 -15.652 -2.651 1.00 0.00 6 GLN A N 5
ATOM 9001 C CA . GLN A 1 6 ? 35.284 -15.625 -1.315 1.00 0.00 6 GLN A CA 5
ATOM 9002 C C . GLN A 1 6 ? 35.980 -14.294 -1.118 1.00 0.00 6 GLN A C 5
ATOM 9003 O O . GLN A 1 6 ? 35.961 -13.712 -0.051 1.00 0.00 6 GLN A O 5
ATOM 9017 N N . ILE A 1 7 ? 36.593 -13.816 -2.141 1.00 0.00 7 ILE A N 5
ATOM 9018 C CA . ILE A 1 7 ? 37.307 -12.513 -2.032 1.00 0.00 7 ILE A CA 5
ATOM 9019 C C . ILE A 1 7 ? 36.293 -11.404 -1.731 1.00 0.00 7 ILE A C 5
ATOM 9020 O O . ILE A 1 7 ? 36.639 -10.354 -1.231 1.00 0.00 7 ILE A O 5
ATOM 9036 N N . LEU A 1 8 ? 35.042 -11.634 -2.024 1.00 0.00 8 LEU A N 5
ATOM 9037 C CA . LEU A 1 8 ? 34.009 -10.598 -1.746 1.00 0.00 8 LEU A CA 5
ATOM 9038 C C . LEU A 1 8 ? 33.666 -10.627 -0.255 1.00 0.00 8 LEU A C 5
ATOM 9039 O O . LEU A 1 8 ? 33.433 -9.605 0.358 1.00 0.00 8 LEU A O 5
ATOM 9055 N N . SER A 1 9 ? 33.630 -11.793 0.332 1.00 0.00 9 SER A N 5
ATOM 9056 C CA . SER A 1 9 ? 33.298 -11.887 1.782 1.00 0.00 9 SER A CA 5
ATOM 9057 C C . SER A 1 9 ? 34.383 -11.194 2.615 1.00 0.00 9 SER A C 5
ATOM 9058 O O . SER A 1 9 ? 34.090 -10.405 3.491 1.00 0.00 9 SER A O 5
ATOM 9066 N N . ILE A 1 10 ? 35.633 -11.485 2.362 1.00 0.00 10 ILE A N 5
ATOM 9067 C CA . ILE A 1 10 ? 36.716 -10.838 3.162 1.00 0.00 10 ILE A CA 5
ATOM 9068 C C . ILE A 1 10 ? 36.940 -9.399 2.686 1.00 0.00 10 ILE A C 5
ATOM 9069 O O . ILE A 1 10 ? 37.412 -8.563 3.430 1.00 0.00 10 ILE A O 5
ATOM 9085 N N . SER A 1 11 ? 36.606 -9.061 1.428 1.00 0.00 11 SER A N 5
ATOM 9086 C CA . SER A 1 11 ? 36.759 -7.678 0.988 1.00 0.00 11 SER A CA 5
ATOM 9087 C C . SER A 1 11 ? 35.625 -6.819 1.498 1.00 0.00 11 SER A C 5
ATOM 9088 O O . SER A 1 11 ? 35.807 -5.746 2.010 1.00 0.00 11 SER A O 5
ATOM 9096 N N . SER A 1 12 ? 34.418 -7.300 1.325 1.00 0.00 12 SER A N 5
ATOM 9097 C CA . SER A 1 12 ? 33.245 -6.520 1.806 1.00 0.00 12 SER A CA 5
ATOM 9098 C C . SER A 1 12 ? 33.259 -6.480 3.338 1.00 0.00 12 SER A C 5
ATOM 9099 O O . SER A 1 12 ? 32.718 -5.582 3.951 1.00 0.00 12 SER A O 5
ATOM 9107 N N . PHE A 1 13 ? 33.874 -7.452 3.960 1.00 0.00 13 PHE A N 5
ATOM 9108 C CA . PHE A 1 13 ? 33.927 -7.480 5.449 1.00 0.00 13 PHE A CA 5
ATOM 9109 C C . PHE A 1 13 ? 34.880 -6.390 5.949 1.00 0.00 13 PHE A C 5
ATOM 9110 O O . PHE A 1 13 ? 34.487 -5.490 6.668 1.00 0.00 13 PHE A O 5
ATOM 9127 N N . ILE A 1 14 ? 36.130 -6.459 5.577 1.00 0.00 14 ILE A N 5
ATOM 9128 C CA . ILE A 1 14 ? 37.097 -5.423 6.036 1.00 0.00 14 ILE A CA 5
ATOM 9129 C C . ILE A 1 14 ? 36.570 -4.039 5.652 1.00 0.00 14 ILE A C 5
ATOM 9130 O O . ILE A 1 14 ? 36.736 -3.077 6.376 1.00 0.00 14 ILE A O 5
ATOM 9146 N N . LEU A 1 15 ? 35.929 -3.933 4.520 1.00 0.00 15 LEU A N 5
ATOM 9147 C CA . LEU A 1 15 ? 35.385 -2.613 4.094 1.00 0.00 15 LEU A CA 5
ATOM 9148 C C . LEU A 1 15 ? 34.159 -2.281 4.954 1.00 0.00 15 LEU A C 5
ATOM 9149 O O . LEU A 1 15 ? 33.961 -1.156 5.367 1.00 0.00 15 LEU A O 5
ATOM 9165 N N . SER A 1 16 ? 33.336 -3.257 5.231 1.00 0.00 16 SER A N 5
ATOM 9166 C CA . SER A 1 16 ? 32.127 -3.000 6.064 1.00 0.00 16 SER A CA 5
ATOM 9167 C C . SER A 1 16 ? 32.526 -2.220 7.318 1.00 0.00 16 SER A C 5
ATOM 9168 O O . SER A 1 16 ? 31.903 -1.239 7.674 1.00 0.00 16 SER A O 5
ATOM 9176 N N . ALA A 1 17 ? 33.560 -2.645 7.990 1.00 0.00 17 ALA A N 5
ATOM 9177 C CA . ALA A 1 17 ? 33.993 -1.921 9.219 1.00 0.00 17 ALA A CA 5
ATOM 9178 C C . ALA A 1 17 ? 34.518 -0.535 8.834 1.00 0.00 17 ALA A C 5
ATOM 9179 O O . ALA A 1 17 ? 34.083 0.470 9.358 1.00 0.00 17 ALA A O 5
ATOM 9186 N N . LEU A 1 18 ? 35.448 -0.475 7.918 1.00 0.00 18 LEU A N 5
ATOM 9187 C CA . LEU A 1 18 ? 35.997 0.846 7.496 1.00 0.00 18 LEU A CA 5
ATOM 9188 C C . LEU A 1 18 ? 34.840 1.800 7.190 1.00 0.00 18 LEU A C 5
ATOM 9189 O O . LEU A 1 18 ? 34.839 2.943 7.597 1.00 0.00 18 LEU A O 5
ATOM 9205 N N . HIS A 1 19 ? 33.854 1.336 6.473 1.00 0.00 19 HIS A N 5
ATOM 9206 C CA . HIS A 1 19 ? 32.697 2.213 6.137 1.00 0.00 19 HIS A CA 5
ATOM 9207 C C . HIS A 1 19 ? 31.978 2.632 7.421 1.00 0.00 19 HIS A C 5
ATOM 9208 O O . HIS A 1 19 ? 31.439 3.717 7.515 1.00 0.00 19 HIS A O 5
ATOM 9223 N N . PHE A 1 20 ? 31.959 1.779 8.407 1.00 0.00 20 PHE A N 5
ATOM 9224 C CA . PHE A 1 20 ? 31.268 2.127 9.681 1.00 0.00 20 PHE A CA 5
ATOM 9225 C C . PHE A 1 20 ? 32.013 3.265 10.384 1.00 0.00 20 PHE A C 5
ATOM 9226 O O . PHE A 1 20 ? 31.426 4.257 10.769 1.00 0.00 20 PHE A O 5
ATOM 9243 N N . ILE A 1 21 ? 33.299 3.130 10.560 1.00 0.00 21 ILE A N 5
ATOM 9244 C CA . ILE A 1 21 ? 34.072 4.205 11.245 1.00 0.00 21 ILE A CA 5
ATOM 9245 C C . ILE A 1 21 ? 34.246 5.396 10.300 1.00 0.00 21 ILE A C 5
ATOM 9246 O O . ILE A 1 21 ? 34.344 6.529 10.728 1.00 0.00 21 ILE A O 5
ATOM 9262 N N . ALA A 1 22 ? 34.285 5.153 9.020 1.00 0.00 22 ALA A N 5
ATOM 9263 C CA . ALA A 1 22 ? 34.453 6.275 8.055 1.00 0.00 22 ALA A CA 5
ATOM 9264 C C . ALA A 1 22 ? 33.207 7.163 8.086 1.00 0.00 22 ALA A C 5
ATOM 9265 O O . ALA A 1 22 ? 33.276 8.358 7.872 1.00 0.00 22 ALA A O 5
ATOM 9272 N N . TRP A 1 23 ? 32.066 6.587 8.348 1.00 0.00 23 TRP A N 5
ATOM 9273 C CA . TRP A 1 23 ? 30.812 7.388 8.392 1.00 0.00 23 TRP A CA 5
ATOM 9274 C C . TRP A 1 23 ? 30.739 8.159 9.711 1.00 0.00 23 TRP A C 5
ATOM 9275 O O . TRP A 1 23 ? 30.428 9.333 9.737 1.00 0.00 23 TRP A O 5
ATOM 9296 N N . THR A 1 24 ? 31.014 7.508 10.809 1.00 0.00 24 THR A N 5
ATOM 9297 C CA . THR A 1 24 ? 30.949 8.209 12.122 1.00 0.00 24 THR A CA 5
ATOM 9298 C C . THR A 1 24 ? 32.075 9.244 12.216 1.00 0.00 24 THR A C 5
ATOM 9299 O O . THR A 1 24 ? 31.909 10.295 12.799 1.00 0.00 24 THR A O 5
ATOM 9310 N N . ILE A 1 25 ? 33.219 8.965 11.648 1.00 0.00 25 ILE A N 5
ATOM 9311 C CA . ILE A 1 25 ? 34.337 9.949 11.717 1.00 0.00 25 ILE A CA 5
ATOM 9312 C C . ILE A 1 25 ? 34.068 11.105 10.747 1.00 0.00 25 ILE A C 5
ATOM 9313 O O . ILE A 1 25 ? 34.083 12.259 11.127 1.00 0.00 25 ILE A O 5
ATOM 9329 N N . GLY A 1 26 ? 33.826 10.809 9.499 1.00 0.00 26 GLY A N 5
ATOM 9330 C CA . GLY A 1 26 ? 33.561 11.910 8.513 1.00 0.00 26 GLY A CA 5
ATOM 9331 C C . GLY A 1 26 ? 32.276 12.656 8.906 1.00 0.00 26 GLY A C 5
ATOM 9332 O O . GLY A 1 26 ? 32.171 13.851 8.714 1.00 0.00 26 GLY A O 5
ATOM 9336 N N . HIS A 1 27 ? 31.297 11.977 9.461 1.00 0.00 27 HIS A N 5
ATOM 9337 C CA . HIS A 1 27 ? 30.047 12.682 9.860 1.00 0.00 27 HIS A CA 5
ATOM 9338 C C . HIS A 1 27 ? 30.302 13.455 11.155 1.00 0.00 27 HIS A C 5
ATOM 9339 O O . HIS A 1 27 ? 30.038 14.638 11.248 1.00 0.00 27 HIS A O 5
ATOM 9354 N N . LEU A 1 28 ? 30.821 12.795 12.154 1.00 0.00 28 LEU A N 5
ATOM 9355 C CA . LEU A 1 28 ? 31.103 13.485 13.444 1.00 0.00 28 LEU A CA 5
ATOM 9356 C C . LEU A 1 28 ? 32.162 14.565 13.211 1.00 0.00 28 LEU A C 5
ATOM 9357 O O . LEU A 1 28 ? 32.002 15.701 13.609 1.00 0.00 28 LEU A O 5
ATOM 9373 N N . ASN A 1 29 ? 33.243 14.222 12.564 1.00 0.00 29 ASN A N 5
ATOM 9374 C CA . ASN A 1 29 ? 34.306 15.235 12.306 1.00 0.00 29 ASN A CA 5
ATOM 9375 C C . ASN A 1 29 ? 33.695 16.451 11.607 1.00 0.00 29 ASN A C 5
ATOM 9376 O O . ASN A 1 29 ? 34.107 17.574 11.824 1.00 0.00 29 ASN A O 5
ATOM 9387 N N . GLN A 1 30 ? 32.717 16.239 10.770 1.00 0.00 30 GLN A N 5
ATOM 9388 C CA . GLN A 1 30 ? 32.084 17.387 10.061 1.00 0.00 30 GLN A CA 5
ATOM 9389 C C . GLN A 1 30 ? 31.492 18.358 11.085 1.00 0.00 30 GLN A C 5
ATOM 9390 O O . GLN A 1 30 ? 31.742 19.546 11.043 1.00 0.00 30 GLN A O 5
ATOM 9404 N N . ILE A 1 31 ? 30.707 17.862 12.006 1.00 0.00 31 ILE A N 5
ATOM 9405 C CA . ILE A 1 31 ? 30.096 18.756 13.035 1.00 0.00 31 ILE A CA 5
ATOM 9406 C C . ILE A 1 31 ? 31.039 18.859 14.240 1.00 0.00 31 ILE A C 5
ATOM 9407 O O . ILE A 1 31 ? 30.675 18.594 15.366 1.00 0.00 31 ILE A O 5
ATOM 9423 N N . LYS A 1 32 ? 32.260 19.252 14.005 1.00 0.00 32 LYS A N 5
ATOM 9424 C CA . LYS A 1 32 ? 33.233 19.383 15.126 1.00 0.00 32 LYS A CA 5
ATOM 9425 C C . LYS A 1 32 ? 34.409 20.253 14.680 1.00 0.00 32 LYS A C 5
ATOM 9426 O O . LYS A 1 32 ? 34.512 21.408 15.042 1.00 0.00 32 LYS A O 5
ATOM 9445 N N . ARG A 1 33 ? 35.299 19.708 13.896 1.00 0.00 33 ARG A N 5
ATOM 9446 C CA . ARG A 1 33 ? 36.468 20.505 13.427 1.00 0.00 33 ARG A CA 5
ATOM 9447 C C . ARG A 1 33 ? 37.128 21.195 14.622 1.00 0.00 33 ARG A C 5
ATOM 9448 O O . ARG A 1 33 ? 36.762 22.324 14.906 1.00 0.00 33 ARG A O 5
ATOM 9470 N N . MET B 1 1 ? 20.113 -18.970 -10.061 1.00 0.00 1 MET B N 5
ATOM 9471 C CA . MET B 1 1 ? 21.465 -19.207 -9.480 1.00 0.00 1 MET B CA 5
ATOM 9472 C C . MET B 1 1 ? 22.511 -19.183 -10.596 1.00 0.00 1 MET B C 5
ATOM 9473 O O . MET B 1 1 ? 22.420 -19.924 -11.553 1.00 0.00 1 MET B O 5
ATOM 9489 N N . LEU B 1 2 ? 23.498 -18.329 -10.476 1.00 0.00 2 LEU B N 5
ATOM 9490 C CA . LEU B 1 2 ? 24.567 -18.227 -11.512 1.00 0.00 2 LEU B CA 5
ATOM 9491 C C . LEU B 1 2 ? 24.084 -17.358 -12.680 1.00 0.00 2 LEU B C 5
ATOM 9492 O O . LEU B 1 2 ? 24.701 -16.373 -13.022 1.00 0.00 2 LEU B O 5
ATOM 9508 N N . GLU B 1 3 ? 22.995 -17.706 -13.306 1.00 0.00 3 GLU B N 5
ATOM 9509 C CA . GLU B 1 3 ? 22.522 -16.875 -14.449 1.00 0.00 3 GLU B CA 5
ATOM 9510 C C . GLU B 1 3 ? 22.029 -15.511 -13.922 1.00 0.00 3 GLU B C 5
ATOM 9511 O O . GLU B 1 3 ? 22.417 -14.478 -14.430 1.00 0.00 3 GLU B O 5
ATOM 9523 N N . PRO B 1 4 ? 21.190 -15.499 -12.912 1.00 0.00 4 PRO B N 5
ATOM 9524 C CA . PRO B 1 4 ? 20.658 -14.245 -12.322 1.00 0.00 4 PRO B CA 5
ATOM 9525 C C . PRO B 1 4 ? 21.450 -13.792 -11.086 1.00 0.00 4 PRO B C 5
ATOM 9526 O O . PRO B 1 4 ? 21.406 -12.642 -10.697 1.00 0.00 4 PRO B O 5
ATOM 9537 N N . PHE B 1 5 ? 22.152 -14.696 -10.449 1.00 0.00 5 PHE B N 5
ATOM 9538 C CA . PHE B 1 5 ? 22.922 -14.327 -9.220 1.00 0.00 5 PHE B CA 5
ATOM 9539 C C . PHE B 1 5 ? 24.356 -13.917 -9.570 1.00 0.00 5 PHE B C 5
ATOM 9540 O O . PHE B 1 5 ? 24.877 -12.961 -9.027 1.00 0.00 5 PHE B O 5
ATOM 9557 N N . GLN B 1 6 ? 25.015 -14.636 -10.446 1.00 0.00 6 GLN B N 5
ATOM 9558 C CA . GLN B 1 6 ? 26.423 -14.275 -10.785 1.00 0.00 6 GLN B CA 5
ATOM 9559 C C . GLN B 1 6 ? 26.546 -12.775 -11.011 1.00 0.00 6 GLN B C 5
ATOM 9560 O O . GLN B 1 6 ? 27.230 -12.070 -10.297 1.00 0.00 6 GLN B O 5
ATOM 9574 N N . ILE B 1 7 ? 25.889 -12.305 -12.013 1.00 0.00 7 ILE B N 5
ATOM 9575 C CA . ILE B 1 7 ? 25.941 -10.852 -12.351 1.00 0.00 7 ILE B CA 5
ATOM 9576 C C . ILE B 1 7 ? 25.675 -10.005 -11.104 1.00 0.00 7 ILE B C 5
ATOM 9577 O O . ILE B 1 7 ? 26.042 -8.849 -11.047 1.00 0.00 7 ILE B O 5
ATOM 9593 N N . LEU B 1 8 ? 25.048 -10.559 -10.102 1.00 0.00 8 LEU B N 5
ATOM 9594 C CA . LEU B 1 8 ? 24.779 -9.759 -8.876 1.00 0.00 8 LEU B CA 5
ATOM 9595 C C . LEU B 1 8 ? 26.099 -9.556 -8.127 1.00 0.00 8 LEU B C 5
ATOM 9596 O O . LEU B 1 8 ? 26.494 -8.446 -7.828 1.00 0.00 8 LEU B O 5
ATOM 9612 N N . SER B 1 9 ? 26.792 -10.621 -7.835 1.00 0.00 9 SER B N 5
ATOM 9613 C CA . SER B 1 9 ? 28.089 -10.486 -7.117 1.00 0.00 9 SER B CA 5
ATOM 9614 C C . SER B 1 9 ? 28.983 -9.497 -7.870 1.00 0.00 9 SER B C 5
ATOM 9615 O O . SER B 1 9 ? 29.691 -8.710 -7.275 1.00 0.00 9 SER B O 5
ATOM 9623 N N . ILE B 1 10 ? 28.954 -9.527 -9.177 1.00 0.00 10 ILE B N 5
ATOM 9624 C CA . ILE B 1 10 ? 29.803 -8.584 -9.962 1.00 0.00 10 ILE B CA 5
ATOM 9625 C C . ILE B 1 10 ? 29.451 -7.143 -9.579 1.00 0.00 10 ILE B C 5
ATOM 9626 O O . ILE B 1 10 ? 30.296 -6.381 -9.156 1.00 0.00 10 ILE B O 5
ATOM 9642 N N . SER B 1 11 ? 28.211 -6.740 -9.724 1.00 0.00 11 SER B N 5
ATOM 9643 C CA . SER B 1 11 ? 27.809 -5.386 -9.354 1.00 0.00 11 SER B CA 5
ATOM 9644 C C . SER B 1 11 ? 28.400 -4.992 -8.020 1.00 0.00 11 SER B C 5
ATOM 9645 O O . SER B 1 11 ? 28.841 -3.881 -7.800 1.00 0.00 11 SER B O 5
ATOM 9653 N N . SER B 1 12 ? 28.361 -5.896 -7.071 1.00 0.00 12 SER B N 5
ATOM 9654 C CA . SER B 1 12 ? 28.901 -5.583 -5.718 1.00 0.00 12 SER B CA 5
ATOM 9655 C C . SER B 1 12 ? 30.418 -5.406 -5.800 1.00 0.00 12 SER B C 5
ATOM 9656 O O . SER B 1 12 ? 30.980 -4.504 -5.210 1.00 0.00 12 SER B O 5
ATOM 9664 N N . PHE B 1 13 ? 31.086 -6.259 -6.526 1.00 0.00 13 PHE B N 5
ATOM 9665 C CA . PHE B 1 13 ? 32.566 -6.136 -6.644 1.00 0.00 13 PHE B CA 5
ATOM 9666 C C . PHE B 1 13 ? 32.918 -4.754 -7.195 1.00 0.00 13 PHE B C 5
ATOM 9667 O O . PHE B 1 13 ? 33.764 -4.061 -6.667 1.00 0.00 13 PHE B O 5
ATOM 9684 N N . ILE B 1 14 ? 32.274 -4.345 -8.254 1.00 0.00 14 ILE B N 5
ATOM 9685 C CA . ILE B 1 14 ? 32.573 -3.006 -8.832 1.00 0.00 14 ILE B CA 5
ATOM 9686 C C . ILE B 1 14 ? 32.355 -1.935 -7.762 1.00 0.00 14 ILE B C 5
ATOM 9687 O O . ILE B 1 14 ? 33.120 -0.999 -7.643 1.00 0.00 14 ILE B O 5
ATOM 9703 N N . LEU B 1 15 ? 31.316 -2.065 -6.984 1.00 0.00 15 LEU B N 5
ATOM 9704 C CA . LEU B 1 15 ? 31.045 -1.055 -5.923 1.00 0.00 15 LEU B CA 5
ATOM 9705 C C . LEU B 1 15 ? 32.119 -1.151 -4.836 1.00 0.00 15 LEU B C 5
ATOM 9706 O O . LEU B 1 15 ? 32.507 -0.163 -4.248 1.00 0.00 15 LEU B O 5
ATOM 9722 N N . SER B 1 16 ? 32.598 -2.333 -4.557 1.00 0.00 16 SER B N 5
ATOM 9723 C CA . SER B 1 16 ? 33.640 -2.480 -3.503 1.00 0.00 16 SER B CA 5
ATOM 9724 C C . SER B 1 16 ? 34.850 -1.608 -3.853 1.00 0.00 16 SER B C 5
ATOM 9725 O O . SER B 1 16 ? 35.307 -0.817 -3.052 1.00 0.00 16 SER B O 5
ATOM 9733 N N . ALA B 1 17 ? 35.371 -1.741 -5.043 1.00 0.00 17 ALA B N 5
ATOM 9734 C CA . ALA B 1 17 ? 36.546 -0.911 -5.433 1.00 0.00 17 ALA B CA 5
ATOM 9735 C C . ALA B 1 17 ? 36.108 0.546 -5.584 1.00 0.00 17 ALA B C 5
ATOM 9736 O O . ALA B 1 17 ? 36.656 1.437 -4.966 1.00 0.00 17 ALA B O 5
ATOM 9743 N N . LEU B 1 18 ? 35.119 0.796 -6.399 1.00 0.00 18 LEU B N 5
ATOM 9744 C CA . LEU B 1 18 ? 34.640 2.196 -6.590 1.00 0.00 18 LEU B CA 5
ATOM 9745 C C . LEU B 1 18 ? 34.447 2.849 -5.214 1.00 0.00 18 LEU B C 5
ATOM 9746 O O . LEU B 1 18 ? 34.778 3.999 -5.006 1.00 0.00 18 LEU B O 5
ATOM 9762 N N . HIS B 1 19 ? 33.916 2.116 -4.276 1.00 0.00 19 HIS B N 5
ATOM 9763 C CA . HIS B 1 19 ? 33.701 2.680 -2.914 1.00 0.00 19 HIS B CA 5
ATOM 9764 C C . HIS B 1 19 ? 35.046 3.100 -2.316 1.00 0.00 19 HIS B C 5
ATOM 9765 O O . HIS B 1 19 ? 35.177 4.167 -1.750 1.00 0.00 19 HIS B O 5
ATOM 9780 N N . PHE B 1 20 ? 36.044 2.267 -2.432 1.00 0.00 20 PHE B N 5
ATOM 9781 C CA . PHE B 1 20 ? 37.377 2.617 -1.864 1.00 0.00 20 PHE B CA 5
ATOM 9782 C C . PHE B 1 20 ? 37.959 3.821 -2.612 1.00 0.00 20 PHE B C 5
ATOM 9783 O O . PHE B 1 20 ? 38.349 4.804 -2.014 1.00 0.00 20 PHE B O 5
ATOM 9800 N N . ILE B 1 21 ? 38.023 3.751 -3.913 1.00 0.00 21 ILE B N 5
ATOM 9801 C CA . ILE B 1 21 ? 38.584 4.890 -4.695 1.00 0.00 21 ILE B CA 5
ATOM 9802 C C . ILE B 1 21 ? 37.745 6.147 -4.445 1.00 0.00 21 ILE B C 5
ATOM 9803 O O . ILE B 1 21 ? 38.265 7.240 -4.344 1.00 0.00 21 ILE B O 5
ATOM 9819 N N . ALA B 1 22 ? 36.452 6.001 -4.350 1.00 0.00 22 ALA B N 5
ATOM 9820 C CA . ALA B 1 22 ? 35.583 7.190 -4.112 1.00 0.00 22 ALA B CA 5
ATOM 9821 C C . ALA B 1 22 ? 35.883 7.781 -2.733 1.00 0.00 22 ALA B C 5
ATOM 9822 O O . ALA B 1 22 ? 36.094 8.969 -2.590 1.00 0.00 22 ALA B O 5
ATOM 9829 N N . TRP B 1 23 ? 35.903 6.965 -1.715 1.00 0.00 23 TRP B N 5
ATOM 9830 C CA . TRP B 1 23 ? 36.187 7.486 -0.349 1.00 0.00 23 TRP B CA 5
ATOM 9831 C C . TRP B 1 23 ? 37.591 8.091 -0.314 1.00 0.00 23 TRP B C 5
ATOM 9832 O O . TRP B 1 23 ? 37.805 9.153 0.235 1.00 0.00 23 TRP B O 5
ATOM 9853 N N . THR B 1 24 ? 38.553 7.423 -0.891 1.00 0.00 24 THR B N 5
ATOM 9854 C CA . THR B 1 24 ? 39.941 7.965 -0.880 1.00 0.00 24 THR B CA 5
ATOM 9855 C C . THR B 1 24 ? 39.972 9.331 -1.574 1.00 0.00 24 THR B C 5
ATOM 9856 O O . THR B 1 24 ? 40.727 10.206 -1.198 1.00 0.00 24 THR B O 5
ATOM 9867 N N . ILE B 1 25 ? 39.165 9.528 -2.586 1.00 0.00 25 ILE B N 5
ATOM 9868 C CA . ILE B 1 25 ? 39.165 10.843 -3.295 1.00 0.00 25 ILE B CA 5
ATOM 9869 C C . ILE B 1 25 ? 38.238 11.834 -2.579 1.00 0.00 25 ILE B C 5
ATOM 9870 O O . ILE B 1 25 ? 38.660 12.884 -2.137 1.00 0.00 25 ILE B O 5
ATOM 9886 N N . GLY B 1 26 ? 36.974 11.519 -2.481 1.00 0.00 26 GLY B N 5
ATOM 9887 C CA . GLY B 1 26 ? 36.014 12.465 -1.811 1.00 0.00 26 GLY B CA 5
ATOM 9888 C C . GLY B 1 26 ? 36.496 12.813 -0.391 1.00 0.00 26 GLY B C 5
ATOM 9889 O O . GLY B 1 26 ? 36.300 13.920 0.070 1.00 0.00 26 GLY B O 5
ATOM 9893 N N . HIS B 1 27 ? 37.119 11.898 0.318 1.00 0.00 27 HIS B N 5
ATOM 9894 C CA . HIS B 1 27 ? 37.584 12.232 1.695 1.00 0.00 27 HIS B CA 5
ATOM 9895 C C . HIS B 1 27 ? 38.495 13.460 1.643 1.00 0.00 27 HIS B C 5
ATOM 9896 O O . HIS B 1 27 ? 38.420 14.336 2.481 1.00 0.00 27 HIS B O 5
ATOM 9911 N N . LEU B 1 28 ? 39.356 13.533 0.664 1.00 0.00 28 LEU B N 5
ATOM 9912 C CA . LEU B 1 28 ? 40.269 14.706 0.561 1.00 0.00 28 LEU B CA 5
ATOM 9913 C C . LEU B 1 28 ? 39.450 15.995 0.650 1.00 0.00 28 LEU B C 5
ATOM 9914 O O . LEU B 1 28 ? 39.849 16.951 1.285 1.00 0.00 28 LEU B O 5
ATOM 9930 N N . ASN B 1 29 ? 38.307 16.031 0.020 1.00 0.00 29 ASN B N 5
ATOM 9931 C CA . ASN B 1 29 ? 37.469 17.261 0.076 1.00 0.00 29 ASN B CA 5
ATOM 9932 C C . ASN B 1 29 ? 37.278 17.672 1.535 1.00 0.00 29 ASN B C 5
ATOM 9933 O O . ASN B 1 29 ? 37.423 18.825 1.888 1.00 0.00 29 ASN B O 5
ATOM 9944 N N . GLN B 1 30 ? 36.965 16.737 2.388 1.00 0.00 30 GLN B N 5
ATOM 9945 C CA . GLN B 1 30 ? 36.780 17.081 3.823 1.00 0.00 30 GLN B CA 5
ATOM 9946 C C . GLN B 1 30 ? 38.065 17.725 4.343 1.00 0.00 30 GLN B C 5
ATOM 9947 O O . GLN B 1 30 ? 38.039 18.610 5.174 1.00 0.00 30 GLN B O 5
ATOM 9961 N N . ILE B 1 31 ? 39.194 17.285 3.850 1.00 0.00 31 ILE B N 5
ATOM 9962 C CA . ILE B 1 31 ? 40.493 17.867 4.300 1.00 0.00 31 ILE B CA 5
ATOM 9963 C C . ILE B 1 31 ? 40.860 19.034 3.386 1.00 0.00 31 ILE B C 5
ATOM 9964 O O . ILE B 1 31 ? 41.963 19.127 2.886 1.00 0.00 31 ILE B O 5
ATOM 9980 N N . LYS B 1 32 ? 39.937 19.925 3.166 1.00 0.00 32 LYS B N 5
ATOM 9981 C CA . LYS B 1 32 ? 40.218 21.093 2.284 1.00 0.00 32 LYS B CA 5
ATOM 9982 C C . LYS B 1 32 ? 39.226 22.216 2.594 1.00 0.00 32 LYS B C 5
ATOM 9983 O O . LYS B 1 32 ? 39.572 23.217 3.188 1.00 0.00 32 LYS B O 5
ATOM 10002 N N . ARG B 1 33 ? 37.993 22.057 2.196 1.00 0.00 33 ARG B N 5
ATOM 10003 C CA . ARG B 1 33 ? 36.980 23.116 2.467 1.00 0.00 33 ARG B CA 5
ATOM 10004 C C . ARG B 1 33 ? 37.531 24.474 2.028 1.00 0.00 33 ARG B C 5
ATOM 10005 O O . ARG B 1 33 ? 36.983 25.478 2.452 1.00 0.00 33 ARG B O 5
ATOM 10027 N N . MET C 1 1 ? 17.720 -20.682 -5.487 1.00 0.00 1 MET C N 5
ATOM 10028 C CA . MET C 1 1 ? 16.536 -19.786 -5.356 1.00 0.00 1 MET C CA 5
ATOM 10029 C C . MET C 1 1 ? 15.661 -20.259 -4.193 1.00 0.00 1 MET C C 5
ATOM 10030 O O . MET C 1 1 ? 15.211 -21.388 -4.156 1.00 0.00 1 MET C O 5
ATOM 10046 N N . LEU C 1 2 ? 15.416 -19.400 -3.240 1.00 0.00 2 LEU C N 5
ATOM 10047 C CA . LEU C 1 2 ? 14.573 -19.786 -2.070 1.00 0.00 2 LEU C CA 5
ATOM 10048 C C . LEU C 1 2 ? 13.851 -18.526 -1.545 1.00 0.00 2 LEU C C 5
ATOM 10049 O O . LEU C 1 2 ? 13.346 -17.751 -2.333 1.00 0.00 2 LEU C O 5
ATOM 10065 N N . GLU C 1 3 ? 13.783 -18.290 -0.244 1.00 0.00 3 GLU C N 5
ATOM 10066 C CA . GLU C 1 3 ? 13.083 -17.061 0.256 1.00 0.00 3 GLU C CA 5
ATOM 10067 C C . GLU C 1 3 ? 13.900 -16.425 1.394 1.00 0.00 3 GLU C C 5
ATOM 10068 O O . GLU C 1 3 ? 14.402 -15.329 1.236 1.00 0.00 3 GLU C O 5
ATOM 10080 N N . PRO C 1 4 ? 14.045 -17.084 2.524 1.00 0.00 4 PRO C N 5
ATOM 10081 C CA . PRO C 1 4 ? 14.827 -16.542 3.670 1.00 0.00 4 PRO C CA 5
ATOM 10082 C C . PRO C 1 4 ? 15.999 -15.647 3.235 1.00 0.00 4 PRO C C 5
ATOM 10083 O O . PRO C 1 4 ? 16.106 -14.509 3.646 1.00 0.00 4 PRO C O 5
ATOM 10094 N N . PHE C 1 5 ? 16.884 -16.157 2.417 1.00 0.00 5 PHE C N 5
ATOM 10095 C CA . PHE C 1 5 ? 18.056 -15.346 1.966 1.00 0.00 5 PHE C CA 5
ATOM 10096 C C . PHE C 1 5 ? 17.738 -14.632 0.641 1.00 0.00 5 PHE C C 5
ATOM 10097 O O . PHE C 1 5 ? 18.559 -13.909 0.105 1.00 0.00 5 PHE C O 5
ATOM 10114 N N . GLN C 1 6 ? 16.566 -14.832 0.094 1.00 0.00 6 GLN C N 5
ATOM 10115 C CA . GLN C 1 6 ? 16.236 -14.166 -1.202 1.00 0.00 6 GLN C CA 5
ATOM 10116 C C . GLN C 1 6 ? 15.984 -12.675 -0.996 1.00 0.00 6 GLN C C 5
ATOM 10117 O O . GLN C 1 6 ? 16.387 -11.846 -1.787 1.00 0.00 6 GLN C O 5
ATOM 10131 N N . ILE C 1 7 ? 15.308 -12.341 0.048 1.00 0.00 7 ILE C N 5
ATOM 10132 C CA . ILE C 1 7 ? 14.997 -10.903 0.317 1.00 0.00 7 ILE C CA 5
ATOM 10133 C C . ILE C 1 7 ? 16.268 -10.158 0.738 1.00 0.00 7 ILE C C 5
ATOM 10134 O O . ILE C 1 7 ? 16.369 -8.962 0.583 1.00 0.00 7 ILE C O 5
ATOM 10150 N N . LEU C 1 8 ? 17.243 -10.850 1.253 1.00 0.00 8 LEU C N 5
ATOM 10151 C CA . LEU C 1 8 ? 18.502 -10.172 1.664 1.00 0.00 8 LEU C CA 5
ATOM 10152 C C . LEU C 1 8 ? 19.317 -9.859 0.406 1.00 0.00 8 LEU C C 5
ATOM 10153 O O . LEU C 1 8 ? 19.864 -8.785 0.255 1.00 0.00 8 LEU C O 5
ATOM 10169 N N . SER C 1 9 ? 19.392 -10.791 -0.506 1.00 0.00 9 SER C N 5
ATOM 10170 C CA . SER C 1 9 ? 20.161 -10.550 -1.757 1.00 0.00 9 SER C CA 5
ATOM 10171 C C . SER C 1 9 ? 19.490 -9.434 -2.562 1.00 0.00 9 SER C C 5
ATOM 10172 O O . SER C 1 9 ? 20.144 -8.552 -3.081 1.00 0.00 9 SER C O 5
ATOM 10180 N N . ILE C 1 10 ? 18.189 -9.465 -2.672 1.00 0.00 10 ILE C N 5
ATOM 10181 C CA . ILE C 1 10 ? 17.486 -8.404 -3.449 1.00 0.00 10 ILE C CA 5
ATOM 10182 C C . ILE C 1 10 ? 17.745 -7.036 -2.808 1.00 0.00 10 ILE C C 5
ATOM 10183 O O . ILE C 1 10 ? 18.313 -6.155 -3.422 1.00 0.00 10 ILE C O 5
ATOM 10199 N N . SER C 1 11 ? 17.334 -6.820 -1.573 1.00 0.00 11 SER C N 5
ATOM 10200 C CA . SER C 1 11 ? 17.576 -5.538 -0.918 1.00 0.00 11 SER C CA 5
ATOM 10201 C C . SER C 1 11 ? 18.991 -5.067 -1.158 1.00 0.00 11 SER C C 5
ATOM 10202 O O . SER C 1 11 ? 19.258 -3.900 -1.365 1.00 0.00 11 SER C O 5
ATOM 10210 N N . SER C 1 12 ? 19.940 -5.963 -1.067 1.00 0.00 12 SER C N 5
ATOM 10211 C CA . SER C 1 12 ? 21.362 -5.560 -1.267 1.00 0.00 12 SER C CA 5
ATOM 10212 C C . SER C 1 12 ? 21.547 -5.027 -2.690 1.00 0.00 12 SER C C 5
ATOM 10213 O O . SER C 1 12 ? 22.156 -3.998 -2.904 1.00 0.00 12 SER C O 5
ATOM 10221 N N . PHE C 1 13 ? 21.027 -5.722 -3.663 1.00 0.00 13 PHE C N 5
ATOM 10222 C CA . PHE C 1 13 ? 21.170 -5.261 -5.074 1.00 0.00 13 PHE C CA 5
ATOM 10223 C C . PHE C 1 13 ? 20.511 -3.887 -5.237 1.00 0.00 13 PHE C C 5
ATOM 10224 O O . PHE C 1 13 ? 21.052 -2.996 -5.866 1.00 0.00 13 PHE C O 5
ATOM 10241 N N . ILE C 1 14 ? 19.346 -3.712 -4.678 1.00 0.00 14 ILE C N 5
ATOM 10242 C CA . ILE C 1 14 ? 18.645 -2.403 -4.804 1.00 0.00 14 ILE C CA 5
ATOM 10243 C C . ILE C 1 14 ? 19.436 -1.309 -4.082 1.00 0.00 14 ILE C C 5
ATOM 10244 O O . ILE C 1 14 ? 19.549 -0.197 -4.558 1.00 0.00 14 ILE C O 5
ATOM 10260 N N . LEU C 1 15 ? 19.973 -1.608 -2.933 1.00 0.00 15 LEU C N 5
ATOM 10261 C CA . LEU C 1 15 ? 20.743 -0.576 -2.182 1.00 0.00 15 LEU C CA 5
ATOM 10262 C C . LEU C 1 15 ? 22.064 -0.284 -2.913 1.00 0.00 15 LEU C C 5
ATOM 10263 O O . LEU C 1 15 ? 22.572 0.819 -2.876 1.00 0.00 15 LEU C O 5
ATOM 10279 N N . SER C 1 16 ? 22.629 -1.260 -3.572 1.00 0.00 16 SER C N 5
ATOM 10280 C CA . SER C 1 16 ? 23.915 -1.022 -4.291 1.00 0.00 16 SER C CA 5
ATOM 10281 C C . SER C 1 16 ? 23.711 0.027 -5.390 1.00 0.00 16 SER C C 5
ATOM 10282 O O . SER C 1 16 ? 24.409 1.023 -5.447 1.00 0.00 16 SER C O 5
ATOM 10290 N N . ALA C 1 17 ? 22.764 -0.181 -6.266 1.00 0.00 17 ALA C N 5
ATOM 10291 C CA . ALA C 1 17 ? 22.535 0.816 -7.353 1.00 0.00 17 ALA C CA 5
ATOM 10292 C C . ALA C 1 17 ? 22.128 2.158 -6.739 1.00 0.00 17 ALA C C 5
ATOM 10293 O O . ALA C 1 17 ? 22.427 3.210 -7.269 1.00 0.00 17 ALA C O 5
ATOM 10300 N N . LEU C 1 18 ? 21.447 2.130 -5.626 1.00 0.00 18 LEU C N 5
ATOM 10301 C CA . LEU C 1 18 ? 21.022 3.404 -4.980 1.00 0.00 18 LEU C CA 5
ATOM 10302 C C . LEU C 1 18 ? 22.262 4.203 -4.575 1.00 0.00 18 LEU C C 5
ATOM 10303 O O . LEU C 1 18 ? 22.265 5.418 -4.598 1.00 0.00 18 LEU C O 5
ATOM 10319 N N . HIS C 1 19 ? 23.315 3.531 -4.200 1.00 0.00 19 HIS C N 5
ATOM 10320 C CA . HIS C 1 19 ? 24.551 4.254 -3.790 1.00 0.00 19 HIS C CA 5
ATOM 10321 C C . HIS C 1 19 ? 25.228 4.853 -5.024 1.00 0.00 19 HIS C C 5
ATOM 10322 O O . HIS C 1 19 ? 25.721 5.963 -4.994 1.00 0.00 19 HIS C O 5
ATOM 10337 N N . PHE C 1 20 ? 25.263 4.128 -6.109 1.00 0.00 20 PHE C N 5
ATOM 10338 C CA . PHE C 1 20 ? 25.917 4.666 -7.337 1.00 0.00 20 PHE C CA 5
ATOM 10339 C C . PHE C 1 20 ? 25.155 5.899 -7.830 1.00 0.00 20 PHE C C 5
ATOM 10340 O O . PHE C 1 20 ? 25.712 6.971 -7.965 1.00 0.00 20 PHE C O 5
ATOM 10357 N N . ILE C 1 21 ? 23.886 5.758 -8.103 1.00 0.00 21 ILE C N 5
ATOM 10358 C CA . ILE C 1 21 ? 23.094 6.923 -8.591 1.00 0.00 21 ILE C CA 5
ATOM 10359 C C . ILE C 1 21 ? 23.190 8.070 -7.582 1.00 0.00 21 ILE C C 5
ATOM 10360 O O . ILE C 1 21 ? 23.275 9.225 -7.949 1.00 0.00 21 ILE C O 5
ATOM 10376 N N . ALA C 1 22 ? 23.178 7.764 -6.314 1.00 0.00 22 ALA C N 5
ATOM 10377 C CA . ALA C 1 22 ? 23.267 8.842 -5.288 1.00 0.00 22 ALA C CA 5
ATOM 10378 C C . ALA C 1 22 ? 24.680 9.429 -5.286 1.00 0.00 22 ALA C C 5
ATOM 10379 O O . ALA C 1 22 ? 24.872 10.613 -5.091 1.00 0.00 22 ALA C O 5
ATOM 10386 N N . TRP C 1 23 ? 25.671 8.610 -5.504 1.00 0.00 23 TRP C N 5
ATOM 10387 C CA . TRP C 1 23 ? 27.071 9.113 -5.518 1.00 0.00 23 TRP C CA 5
ATOM 10388 C C . TRP C 1 23 ? 27.279 10.007 -6.742 1.00 0.00 23 TRP C C 5
ATOM 10389 O O . TRP C 1 23 ? 27.892 11.052 -6.663 1.00 0.00 23 TRP C O 5
ATOM 10410 N N . THR C 1 24 ? 26.778 9.599 -7.876 1.00 0.00 24 THR C N 5
ATOM 10411 C CA . THR C 1 24 ? 26.954 10.420 -9.107 1.00 0.00 24 THR C CA 5
ATOM 10412 C C . THR C 1 24 ? 26.164 11.728 -8.983 1.00 0.00 24 THR C C 5
ATOM 10413 O O . THR C 1 24 ? 26.575 12.754 -9.484 1.00 0.00 24 THR C O 5
ATOM 10424 N N . ILE C 1 25 ? 25.034 11.710 -8.324 1.00 0.00 25 ILE C N 5
ATOM 10425 C CA . ILE C 1 25 ? 24.242 12.966 -8.186 1.00 0.00 25 ILE C CA 5
ATOM 10426 C C . ILE C 1 25 ? 24.864 13.857 -7.106 1.00 0.00 25 ILE C C 5
ATOM 10427 O O . ILE C 1 25 ? 25.176 15.007 -7.343 1.00 0.00 25 ILE C O 5
ATOM 10443 N N . GLY C 1 26 ? 25.038 13.341 -5.919 1.00 0.00 26 GLY C N 5
ATOM 10444 C CA . GLY C 1 26 ? 25.632 14.181 -4.824 1.00 0.00 26 GLY C CA 5
ATOM 10445 C C . GLY C 1 26 ? 27.080 14.562 -5.178 1.00 0.00 26 GLY C C 5
ATOM 10446 O O . GLY C 1 26 ? 27.531 15.641 -4.850 1.00 0.00 26 GLY C O 5
ATOM 10450 N N . HIS C 1 27 ? 27.819 13.703 -5.845 1.00 0.00 27 HIS C N 5
ATOM 10451 C CA . HIS C 1 27 ? 29.222 14.063 -6.197 1.00 0.00 27 HIS C CA 5
ATOM 10452 C C . HIS C 1 27 ? 29.211 15.115 -7.308 1.00 0.00 27 HIS C C 5
ATOM 10453 O O . HIS C 1 27 ? 29.908 16.107 -7.244 1.00 0.00 27 HIS C O 5
ATOM 10468 N N . LEU C 1 28 ? 28.420 14.907 -8.325 1.00 0.00 28 LEU C N 5
ATOM 10469 C CA . LEU C 1 28 ? 28.361 15.896 -9.437 1.00 0.00 28 LEU C CA 5
ATOM 10470 C C . LEU C 1 28 ? 27.957 17.261 -8.876 1.00 0.00 28 LEU C C 5
ATOM 10471 O O . LEU C 1 28 ? 28.397 18.291 -9.345 1.00 0.00 28 LEU C O 5
ATOM 10487 N N . ASN C 1 29 ? 27.121 17.280 -7.874 1.00 0.00 29 ASN C N 5
ATOM 10488 C CA . ASN C 1 29 ? 26.693 18.582 -7.286 1.00 0.00 29 ASN C CA 5
ATOM 10489 C C . ASN C 1 29 ? 27.896 19.282 -6.649 1.00 0.00 29 ASN C C 5
ATOM 10490 O O . ASN C 1 29 ? 28.028 20.488 -6.716 1.00 0.00 29 ASN C O 5
ATOM 10501 N N . GLN C 1 30 ? 28.774 18.540 -6.031 1.00 0.00 30 GLN C N 5
ATOM 10502 C CA . GLN C 1 30 ? 29.961 19.174 -5.394 1.00 0.00 30 GLN C CA 5
ATOM 10503 C C . GLN C 1 30 ? 30.683 20.049 -6.419 1.00 0.00 30 GLN C C 5
ATOM 10504 O O . GLN C 1 30 ? 31.173 21.115 -6.102 1.00 0.00 30 GLN C O 5
ATOM 10518 N N . ILE C 1 31 ? 30.755 19.609 -7.650 1.00 0.00 31 ILE C N 5
ATOM 10519 C CA . ILE C 1 31 ? 31.449 20.418 -8.699 1.00 0.00 31 ILE C CA 5
ATOM 10520 C C . ILE C 1 31 ? 30.425 21.349 -9.365 1.00 0.00 31 ILE C C 5
ATOM 10521 O O . ILE C 1 31 ? 30.294 21.413 -10.568 1.00 0.00 31 ILE C O 5
ATOM 10537 N N . LYS C 1 32 ? 29.697 22.082 -8.570 1.00 0.00 32 LYS C N 5
ATOM 10538 C CA . LYS C 1 32 ? 28.683 23.024 -9.128 1.00 0.00 32 LYS C CA 5
ATOM 10539 C C . LYS C 1 32 ? 28.401 24.124 -8.103 1.00 0.00 32 LYS C C 5
ATOM 10540 O O . LYS C 1 32 ? 28.827 25.252 -8.255 1.00 0.00 32 LYS C O 5
ATOM 10559 N N . ARG C 1 33 ? 27.687 23.804 -7.058 1.00 0.00 33 ARG C N 5
ATOM 10560 C CA . ARG C 1 33 ? 27.379 24.831 -6.023 1.00 0.00 33 ARG C CA 5
ATOM 10561 C C . ARG C 1 33 ? 28.677 25.498 -5.563 1.00 0.00 33 ARG C C 5
ATOM 10562 O O . ARG C 1 33 ? 28.670 26.705 -5.389 1.00 0.00 33 ARG C O 5
ATOM 10584 N N . MET D 1 1 ? 29.570 -22.777 5.229 1.00 0.00 1 MET D N 5
ATOM 10585 C CA . MET D 1 1 ? 28.218 -22.569 5.822 1.00 0.00 1 MET D CA 5
ATOM 10586 C C . MET D 1 1 ? 28.361 -22.132 7.281 1.00 0.00 1 MET D C 5
ATOM 10587 O O . MET D 1 1 ? 29.211 -22.615 7.999 1.00 0.00 1 MET D O 5
ATOM 10603 N N . LEU D 1 2 ? 27.537 -21.212 7.713 1.00 0.00 2 LEU D N 5
ATOM 10604 C CA . LEU D 1 2 ? 27.604 -20.716 9.120 1.00 0.00 2 LEU D CA 5
ATOM 10605 C C . LEU D 1 2 ? 28.950 -20.041 9.381 1.00 0.00 2 LEU D C 5
ATOM 10606 O O . LEU D 1 2 ? 29.006 -18.848 9.605 1.00 0.00 2 LEU D O 5
ATOM 10622 N N . GLU D 1 3 ? 30.040 -20.775 9.345 1.00 0.00 3 GLU D N 5
ATOM 10623 C CA . GLU D 1 3 ? 31.376 -20.141 9.577 1.00 0.00 3 GLU D CA 5
ATOM 10624 C C . GLU D 1 3 ? 31.430 -18.874 8.725 1.00 0.00 3 GLU D C 5
ATOM 10625 O O . GLU D 1 3 ? 30.641 -18.754 7.821 1.00 0.00 3 GLU D O 5
ATOM 10637 N N . PRO D 1 4 ? 32.319 -17.942 9.027 1.00 0.00 4 PRO D N 5
ATOM 10638 C CA . PRO D 1 4 ? 32.463 -16.642 8.324 1.00 0.00 4 PRO D CA 5
ATOM 10639 C C . PRO D 1 4 ? 31.682 -16.550 7.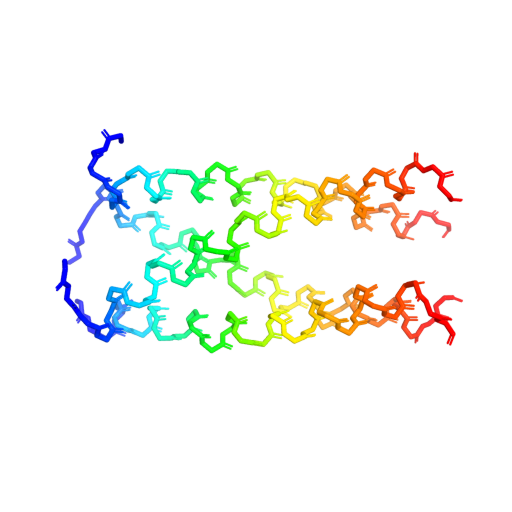008 1.00 0.00 4 PRO D C 5
ATOM 10640 O O . PRO D 1 4 ? 32.226 -16.327 5.945 1.00 0.00 4 PRO D O 5
ATOM 10651 N N . PHE D 1 5 ? 30.395 -16.746 7.103 1.00 0.00 5 PHE D N 5
ATOM 10652 C CA . PHE D 1 5 ? 29.506 -16.712 5.933 1.00 0.00 5 PHE D CA 5
ATOM 10653 C C . PHE D 1 5 ? 28.121 -16.269 6.411 1.00 0.00 5 PHE D C 5
ATOM 10654 O O . PHE D 1 5 ? 27.655 -15.197 6.075 1.00 0.00 5 PHE D O 5
ATOM 10671 N N . GLN D 1 6 ? 27.455 -17.075 7.212 1.00 0.00 6 GLN D N 5
ATOM 10672 C CA . GLN D 1 6 ? 26.116 -16.653 7.701 1.00 0.00 6 GLN D CA 5
ATOM 10673 C C . GLN D 1 6 ? 26.291 -15.530 8.718 1.00 0.00 6 GLN D C 5
ATOM 10674 O O . GLN D 1 6 ? 25.486 -14.622 8.816 1.00 0.00 6 GLN D O 5
ATOM 10688 N N . ILE D 1 7 ? 27.346 -15.588 9.468 1.00 0.00 7 ILE D N 5
ATOM 10689 C CA . ILE D 1 7 ? 27.599 -14.530 10.486 1.00 0.00 7 ILE D CA 5
ATOM 10690 C C . ILE D 1 7 ? 27.880 -13.204 9.775 1.00 0.00 7 ILE D C 5
ATOM 10691 O O . ILE D 1 7 ? 27.679 -12.141 10.324 1.00 0.00 7 ILE D O 5
ATOM 10707 N N . LEU D 1 8 ? 28.325 -13.258 8.548 1.00 0.00 8 LEU D N 5
ATOM 10708 C CA . LEU D 1 8 ? 28.597 -12.003 7.798 1.00 0.00 8 LEU D CA 5
ATOM 10709 C C . LEU D 1 8 ? 27.268 -11.426 7.318 1.00 0.00 8 LEU D C 5
ATOM 10710 O O . LEU D 1 8 ? 27.017 -10.241 7.420 1.00 0.00 8 LEU D O 5
ATOM 10726 N N . SER D 1 9 ? 26.408 -12.262 6.800 1.00 0.00 9 SER D N 5
ATOM 10727 C CA . SER D 1 9 ? 25.090 -11.770 6.320 1.00 0.00 9 SER D CA 5
ATOM 10728 C C . SER D 1 9 ? 24.407 -10.988 7.442 1.00 0.00 9 SER D C 5
ATOM 10729 O O . SER D 1 9 ? 23.838 -9.938 7.220 1.00 0.00 9 SER D O 5
ATOM 10737 N N . ILE D 1 10 ? 24.458 -11.489 8.648 1.00 0.00 10 ILE D N 5
ATOM 10738 C CA . ILE D 1 10 ? 23.808 -10.764 9.778 1.00 0.00 10 ILE D CA 5
ATOM 10739 C C . ILE D 1 10 ? 24.541 -9.445 10.037 1.00 0.00 10 ILE D C 5
ATOM 10740 O O . ILE D 1 10 ? 23.986 -8.377 9.873 1.00 0.00 10 ILE D O 5
ATOM 10756 N N . SER D 1 11 ? 25.791 -9.482 10.453 1.00 0.00 11 SER D N 5
ATOM 10757 C CA . SER D 1 11 ? 26.533 -8.246 10.685 1.00 0.00 11 SER D CA 5
ATOM 10758 C C . SER D 1 11 ? 26.317 -7.266 9.556 1.00 0.00 11 SER D C 5
ATOM 10759 O O . SER D 1 11 ? 26.098 -6.089 9.740 1.00 0.00 11 SER D O 5
ATOM 10767 N N . SER D 1 12 ? 26.419 -7.750 8.340 1.00 0.00 12 SER D N 5
ATOM 10768 C CA . SER D 1 12 ? 26.226 -6.853 7.167 1.00 0.00 12 SER D CA 5
ATOM 10769 C C . SER D 1 12 ? 24.777 -6.362 7.147 1.00 0.00 12 SER D C 5
ATOM 10770 O O . SER D 1 12 ? 24.496 -5.241 6.777 1.00 0.00 12 SER D O 5
ATOM 10778 N N . PHE D 1 13 ? 23.857 -7.196 7.548 1.00 0.00 13 PHE D N 5
ATOM 10779 C CA . PHE D 1 13 ? 22.424 -6.783 7.561 1.00 0.00 13 PHE D CA 5
ATOM 10780 C C . PHE D 1 13 ? 22.253 -5.586 8.499 1.00 0.00 13 PHE D C 5
ATOM 10781 O O . PHE D 1 13 ? 21.560 -4.636 8.190 1.00 0.00 13 PHE D O 5
ATOM 10798 N N . ILE D 1 14 ? 22.882 -5.622 9.644 1.00 0.00 14 ILE D N 5
ATOM 10799 C CA . ILE D 1 14 ? 22.757 -4.484 10.598 1.00 0.00 14 ILE D CA 5
ATOM 10800 C C . ILE D 1 14 ? 23.311 -3.214 9.948 1.00 0.00 14 ILE D C 5
ATOM 10801 O O . ILE D 1 14 ? 22.722 -2.154 10.030 1.00 0.00 14 ILE D O 5
ATOM 10817 N N . LEU D 1 15 ? 24.443 -3.315 9.308 1.00 0.00 15 LEU D N 5
ATOM 10818 C CA . LEU D 1 15 ? 25.046 -2.117 8.655 1.00 0.00 15 LEU D CA 5
ATOM 10819 C C . LEU D 1 15 ? 24.191 -1.712 7.446 1.00 0.00 15 LEU D C 5
ATOM 10820 O O . LEU D 1 15 ? 23.873 -0.555 7.255 1.00 0.00 15 LEU D O 5
ATOM 10836 N N . SER D 1 16 ? 23.817 -2.659 6.629 1.00 0.00 16 SER D N 5
ATOM 10837 C CA . SER D 1 16 ? 22.987 -2.332 5.433 1.00 0.00 16 SER D CA 5
ATOM 10838 C C . SER D 1 16 ? 21.836 -1.405 5.834 1.00 0.00 16 SER D C 5
ATOM 10839 O O . SER D 1 16 ? 21.576 -0.411 5.186 1.00 0.00 16 SER D O 5
ATOM 10847 N N . ALA D 1 17 ? 21.145 -1.718 6.897 1.00 0.00 17 ALA D N 5
ATOM 10848 C CA . ALA D 1 17 ? 20.017 -0.846 7.330 1.00 0.00 17 ALA D CA 5
ATOM 10849 C C . ALA D 1 17 ? 20.576 0.441 7.942 1.00 0.00 17 ALA D C 5
ATOM 10850 O O . ALA D 1 17 ? 20.001 1.503 7.813 1.00 0.00 17 ALA D O 5
ATOM 10857 N N . LEU D 1 18 ? 21.694 0.351 8.610 1.00 0.00 18 LEU D N 5
ATOM 10858 C CA . LEU D 1 18 ? 22.293 1.565 9.233 1.00 0.00 18 LEU D CA 5
ATOM 10859 C C . LEU D 1 18 ? 22.569 2.607 8.142 1.00 0.00 18 LEU D C 5
ATOM 10860 O O . LEU D 1 18 ? 22.167 3.749 8.243 1.00 0.00 18 LEU D O 5
ATOM 10876 N N . HIS D 1 19 ? 23.252 2.222 7.099 1.00 0.00 19 HIS D N 5
ATOM 10877 C CA . HIS D 1 19 ? 23.553 3.190 6.008 1.00 0.00 19 HIS D CA 5
ATOM 10878 C C . HIS D 1 19 ? 22.258 3.579 5.291 1.00 0.00 19 HIS D C 5
ATOM 10879 O O . HIS D 1 19 ? 22.124 4.674 4.786 1.00 0.00 19 HIS D O 5
ATOM 10894 N N . PHE D 1 20 ? 21.305 2.690 5.240 1.00 0.00 20 PHE D N 5
ATOM 10895 C CA . PHE D 1 20 ? 20.023 3.012 4.551 1.00 0.00 20 PHE D CA 5
ATOM 10896 C C . PHE D 1 20 ? 19.387 4.245 5.199 1.00 0.00 20 PHE D C 5
ATOM 10897 O O . PHE D 1 20 ? 18.890 5.125 4.525 1.00 0.00 20 PHE D O 5
ATOM 10914 N N . ILE D 1 21 ? 19.391 4.312 6.502 1.00 0.00 21 ILE D N 5
ATOM 10915 C CA . ILE D 1 21 ? 18.780 5.483 7.192 1.00 0.00 21 ILE D CA 5
ATOM 10916 C C . ILE D 1 21 ? 19.753 6.666 7.175 1.00 0.00 21 ILE D C 5
ATOM 10917 O O . ILE D 1 21 ? 19.391 7.773 6.829 1.00 0.00 21 ILE D O 5
ATOM 10933 N N . ALA D 1 22 ? 20.982 6.444 7.552 1.00 0.00 22 ALA D N 5
ATOM 10934 C CA . ALA D 1 22 ? 21.972 7.560 7.563 1.00 0.00 22 ALA D CA 5
ATOM 10935 C C . ALA D 1 22 ? 22.093 8.159 6.159 1.00 0.00 22 ALA D C 5
ATOM 10936 O O . ALA D 1 22 ? 22.202 9.358 5.993 1.00 0.00 22 ALA D O 5
ATOM 10943 N N . TRP D 1 23 ? 22.078 7.335 5.148 1.00 0.00 23 TRP D N 5
ATOM 10944 C CA . TRP D 1 23 ? 22.195 7.853 3.757 1.00 0.00 23 TRP D CA 5
ATOM 10945 C C . TRP D 1 23 ? 20.919 8.608 3.380 1.00 0.00 23 TRP D C 5
ATOM 10946 O O . TRP D 1 23 ? 20.966 9.662 2.777 1.00 0.00 23 TRP D O 5
ATOM 10967 N N . THR D 1 24 ? 19.778 8.074 3.721 1.00 0.00 24 THR D N 5
ATOM 10968 C CA . THR D 1 24 ? 18.504 8.761 3.369 1.00 0.00 24 THR D CA 5
ATOM 10969 C C . THR D 1 24 ? 18.399 10.090 4.127 1.00 0.00 24 THR D C 5
ATOM 10970 O O . THR D 1 24 ? 17.891 11.063 3.609 1.00 0.00 24 THR D O 5
ATOM 10981 N N . ILE D 1 25 ? 18.871 10.150 5.346 1.00 0.00 25 ILE D N 5
ATOM 10982 C CA . ILE D 1 25 ? 18.783 11.431 6.107 1.00 0.00 25 ILE D CA 5
ATOM 10983 C C . ILE D 1 25 ? 19.905 12.377 5.664 1.00 0.00 25 ILE D C 5
ATOM 10984 O O . ILE D 1 25 ? 19.659 13.495 5.259 1.00 0.00 25 ILE D O 5
ATOM 11000 N N . GLY D 1 26 ? 21.134 11.944 5.745 1.00 0.00 26 GLY D N 5
ATOM 11001 C CA . GLY D 1 26 ? 22.265 12.842 5.329 1.00 0.00 26 GLY D CA 5
ATOM 11002 C C . GLY D 1 26 ? 22.087 13.257 3.859 1.00 0.00 26 GLY D C 5
ATOM 11003 O O . GLY D 1 26 ? 22.425 14.361 3.482 1.00 0.00 26 GLY D O 5
ATOM 11007 N N . HIS D 1 27 ? 21.555 12.396 3.020 1.00 0.00 27 HIS D N 5
ATOM 11008 C CA . HIS D 1 27 ? 21.366 12.779 1.593 1.00 0.00 27 HIS D CA 5
ATOM 11009 C C . HIS D 1 27 ? 20.126 13.669 1.469 1.00 0.00 27 HIS D C 5
ATOM 11010 O O . HIS D 1 27 ? 20.178 14.752 0.921 1.00 0.00 27 HIS D O 5
ATOM 11025 N N . LEU D 1 28 ? 19.012 13.219 1.979 1.00 0.00 28 LEU D N 5
ATOM 11026 C CA . LEU D 1 28 ? 17.767 14.035 1.898 1.00 0.00 28 LEU D CA 5
ATOM 11027 C C . LEU D 1 28 ? 17.965 15.336 2.679 1.00 0.00 28 LEU D C 5
ATOM 11028 O O . LEU D 1 28 ? 17.730 16.415 2.174 1.00 0.00 28 LEU D O 5
ATOM 11044 N N . ASN D 1 29 ? 18.399 15.245 3.906 1.00 0.00 29 ASN D N 5
ATOM 11045 C CA . ASN D 1 29 ? 18.611 16.480 4.712 1.00 0.00 29 ASN D CA 5
ATOM 11046 C C . ASN D 1 29 ? 19.487 17.460 3.928 1.00 0.00 29 ASN D C 5
ATOM 11047 O O . ASN D 1 29 ? 19.317 18.660 4.010 1.00 0.00 29 ASN D O 5
ATOM 11058 N N . GLN D 1 30 ? 20.424 16.960 3.169 1.00 0.00 30 GLN D N 5
ATOM 11059 C CA . GLN D 1 30 ? 21.308 17.868 2.384 1.00 0.00 30 GLN D CA 5
ATOM 11060 C C . GLN D 1 30 ? 20.466 18.664 1.385 1.00 0.00 30 GLN D C 5
ATOM 11061 O O . GLN D 1 30 ? 20.466 19.879 1.389 1.00 0.00 30 GLN D O 5
ATOM 11075 N N . ILE D 1 31 ? 19.747 17.991 0.527 1.00 0.00 31 ILE D N 5
ATOM 11076 C CA . ILE D 1 31 ? 18.908 18.715 -0.469 1.00 0.00 31 ILE D CA 5
ATOM 11077 C C . ILE D 1 31 ? 17.626 19.195 0.214 1.00 0.00 31 ILE D C 5
ATOM 11078 O O . ILE D 1 31 ? 16.531 19.027 -0.280 1.00 0.00 31 ILE D O 5
ATOM 11094 N N . LYS D 1 32 ? 17.769 19.808 1.357 1.00 0.00 32 LYS D N 5
ATOM 11095 C CA . LYS D 1 32 ? 16.579 20.323 2.102 1.00 0.00 32 LYS D CA 5
ATOM 11096 C C . LYS D 1 32 ? 16.450 21.828 1.864 1.00 0.00 32 LYS D C 5
ATOM 11097 O O . LYS D 1 32 ? 15.370 22.344 1.656 1.00 0.00 32 LYS D O 5
ATOM 11116 N N . ARG D 1 33 ? 17.546 22.536 1.892 1.00 0.00 33 ARG D N 5
ATOM 11117 C CA . ARG D 1 33 ? 17.488 24.008 1.666 1.00 0.00 33 ARG D CA 5
ATOM 11118 C C . ARG D 1 33 ? 17.011 24.286 0.239 1.00 0.00 33 ARG D C 5
ATOM 11119 O O . ARG D 1 33 ? 17.510 23.640 -0.668 1.00 0.00 33 ARG D O 5
ATOM 11141 N N . MET A 1 1 ? 35.080 -20.745 -8.490 1.00 0.00 1 MET A N 6
ATOM 11142 C CA . MET A 1 1 ? 35.032 -19.805 -7.334 1.00 0.00 1 MET A CA 6
ATOM 11143 C C . MET A 1 1 ? 36.211 -20.090 -6.399 1.00 0.00 1 MET A C 6
ATOM 11144 O O . MET A 1 1 ? 36.991 -20.988 -6.639 1.00 0.00 1 MET A O 6
ATOM 11160 N N . LEU A 1 2 ? 36.337 -19.321 -5.341 1.00 0.00 2 LEU A N 6
ATOM 11161 C CA . LEU A 1 2 ? 37.450 -19.507 -4.359 1.00 0.00 2 LEU A CA 6
ATOM 11162 C C . LEU A 1 2 ? 38.693 -18.733 -4.813 1.00 0.00 2 LEU A C 6
ATOM 11163 O O . LEU A 1 2 ? 39.149 -17.841 -4.133 1.00 0.00 2 LEU A O 6
ATOM 11179 N N . GLU A 1 3 ? 39.259 -19.059 -5.941 1.00 0.00 3 GLU A N 6
ATOM 11180 C CA . GLU A 1 3 ? 40.477 -18.316 -6.375 1.00 0.00 3 GLU A CA 6
ATOM 11181 C C . GLU A 1 3 ? 40.093 -16.863 -6.713 1.00 0.00 3 GLU A C 6
ATOM 11182 O O . GLU A 1 3 ? 40.735 -15.934 -6.265 1.00 0.00 3 GLU A O 6
ATOM 11194 N N . PRO A 1 4 ? 39.058 -16.664 -7.493 1.00 0.00 4 PRO A N 6
ATOM 11195 C CA . PRO A 1 4 ? 38.592 -15.311 -7.885 1.00 0.00 4 PRO A CA 6
ATOM 11196 C C . PRO A 1 4 ? 37.468 -14.787 -6.978 1.00 0.00 4 PRO A C 6
ATOM 11197 O O . PRO A 1 4 ? 37.277 -13.595 -6.838 1.00 0.00 4 PRO A O 6
ATOM 11208 N N . PHE A 1 5 ? 36.708 -15.669 -6.379 1.00 0.00 5 PHE A N 6
ATOM 11209 C CA . PHE A 1 5 ? 35.583 -15.218 -5.504 1.00 0.00 5 PHE A CA 6
ATOM 11210 C C . PHE A 1 5 ? 36.077 -14.949 -4.078 1.00 0.00 5 PHE A C 6
ATOM 11211 O O . PHE A 1 5 ? 35.738 -13.945 -3.481 1.00 0.00 5 PHE A O 6
ATOM 11228 N N . GLN A 1 6 ? 36.853 -15.842 -3.511 1.00 0.00 6 GLN A N 6
ATOM 11229 C CA . GLN A 1 6 ? 37.330 -15.623 -2.113 1.00 0.00 6 GLN A CA 6
ATOM 11230 C C . GLN A 1 6 ? 37.816 -14.191 -1.937 1.00 0.00 6 GLN A C 6
ATOM 11231 O O . GLN A 1 6 ? 37.320 -13.441 -1.120 1.00 0.00 6 GLN A O 6
ATOM 11245 N N . ILE A 1 7 ? 38.790 -13.825 -2.694 1.00 0.00 7 ILE A N 6
ATOM 11246 C CA . ILE A 1 7 ? 39.354 -12.448 -2.593 1.00 0.00 7 ILE A CA 6
ATOM 11247 C C . ILE A 1 7 ? 38.233 -11.411 -2.687 1.00 0.00 7 ILE A C 6
ATOM 11248 O O . ILE A 1 7 ? 38.386 -10.285 -2.258 1.00 0.00 7 ILE A O 6
ATOM 11264 N N . LEU A 1 8 ? 37.105 -11.774 -3.233 1.00 0.00 8 LEU A N 6
ATOM 11265 C CA . LEU A 1 8 ? 35.988 -10.796 -3.332 1.00 0.00 8 LEU A CA 6
ATOM 11266 C C . LEU A 1 8 ? 35.395 -10.606 -1.934 1.00 0.00 8 LEU A C 6
ATOM 11267 O O . LEU A 1 8 ? 35.186 -9.499 -1.478 1.00 0.00 8 LEU A O 6
ATOM 11283 N N . SER A 1 9 ? 35.138 -11.683 -1.245 1.00 0.00 9 SER A N 6
ATOM 11284 C CA . SER A 1 9 ? 34.574 -11.570 0.129 1.00 0.00 9 SER A CA 6
ATOM 11285 C C . SER A 1 9 ? 35.541 -10.773 1.009 1.00 0.00 9 SER A C 6
ATOM 11286 O O . SER A 1 9 ? 35.134 -9.993 1.847 1.00 0.00 9 SER A O 6
ATOM 11294 N N . ILE A 1 10 ? 36.820 -10.961 0.822 1.00 0.00 10 ILE A N 6
ATOM 11295 C CA . ILE A 1 10 ? 37.815 -10.214 1.644 1.00 0.00 10 ILE A CA 6
ATOM 11296 C C . ILE A 1 10 ? 37.618 -8.710 1.445 1.00 0.00 10 ILE A C 6
ATOM 11297 O O . ILE A 1 10 ? 37.317 -7.986 2.373 1.00 0.00 10 ILE A O 6
ATOM 11313 N N . SER A 1 11 ? 37.789 -8.212 0.246 1.00 0.00 11 SER A N 6
ATOM 11314 C CA . SER A 1 11 ? 37.591 -6.790 -0.020 1.00 0.00 11 SER A CA 6
ATOM 11315 C C . SER A 1 11 ? 36.346 -6.280 0.666 1.00 0.00 11 SER A C 6
ATOM 11316 O O . SER A 1 11 ? 36.302 -5.216 1.251 1.00 0.00 11 SER A O 6
ATOM 11324 N N . SER A 1 12 ? 35.274 -7.031 0.562 1.00 0.00 12 SER A N 6
ATOM 11325 C CA . SER A 1 12 ? 33.996 -6.602 1.196 1.00 0.00 12 SER A CA 6
ATOM 11326 C C . SER A 1 12 ? 34.189 -6.507 2.711 1.00 0.00 12 SER A C 6
ATOM 11327 O O . SER A 1 12 ? 33.660 -5.626 3.359 1.00 0.00 12 SER A O 6
ATOM 11335 N N . PHE A 1 13 ? 34.947 -7.405 3.279 1.00 0.00 13 PHE A N 6
ATOM 11336 C CA . PHE A 1 13 ? 35.178 -7.364 4.751 1.00 0.00 13 PHE A CA 6
ATOM 11337 C C . PHE A 1 13 ? 35.985 -6.112 5.101 1.00 0.00 13 PHE A C 6
ATOM 11338 O O . PHE A 1 13 ? 35.669 -5.397 6.030 1.00 0.00 13 PHE A O 6
ATOM 11355 N N . ILE A 1 14 ? 37.025 -5.841 4.360 1.00 0.00 14 ILE A N 6
ATOM 11356 C CA . ILE A 1 14 ? 37.850 -4.635 4.648 1.00 0.00 14 ILE A CA 6
ATOM 11357 C C . ILE A 1 14 ? 37.007 -3.377 4.427 1.00 0.00 14 ILE A C 6
ATOM 11358 O O . ILE A 1 14 ? 37.180 -2.376 5.094 1.00 0.00 14 ILE A O 6
ATOM 11374 N N . LEU A 1 15 ? 36.102 -3.419 3.489 1.00 0.00 15 LEU A N 6
ATOM 11375 C CA . LEU A 1 15 ? 35.253 -2.225 3.214 1.00 0.00 15 LEU A CA 6
ATOM 11376 C C . LEU A 1 15 ? 34.160 -2.113 4.287 1.00 0.00 15 LEU A C 6
ATOM 11377 O O . LEU A 1 15 ? 33.815 -1.035 4.726 1.00 0.00 15 LEU A O 6
ATOM 11393 N N . SER A 1 16 ? 33.609 -3.219 4.706 1.00 0.00 16 SER A N 6
ATOM 11394 C CA . SER A 1 16 ? 32.535 -3.170 5.739 1.00 0.00 16 SER A CA 6
ATOM 11395 C C . SER A 1 16 ? 33.070 -2.522 7.021 1.00 0.00 16 SER A C 6
ATOM 11396 O O . SER A 1 16 ? 32.463 -1.621 7.567 1.00 0.00 16 SER A O 6
ATOM 11404 N N . ALA A 1 17 ? 34.196 -2.967 7.511 1.00 0.00 17 ALA A N 6
ATOM 11405 C CA . ALA A 1 17 ? 34.750 -2.362 8.758 1.00 0.00 17 ALA A CA 6
ATOM 11406 C C . ALA A 1 17 ? 35.192 -0.924 8.474 1.00 0.00 17 ALA A C 6
ATOM 11407 O O . ALA A 1 17 ? 34.834 -0.003 9.180 1.00 0.00 17 ALA A O 6
ATOM 11414 N N . LEU A 1 18 ? 35.966 -0.725 7.441 1.00 0.00 18 LEU A N 6
ATOM 11415 C CA . LEU A 1 18 ? 36.427 0.653 7.109 1.00 0.00 18 LEU A CA 6
ATOM 11416 C C . LEU A 1 18 ? 35.209 1.572 6.976 1.00 0.00 18 LEU A C 6
ATOM 11417 O O . LEU A 1 18 ? 35.153 2.635 7.560 1.00 0.00 18 LEU A O 6
ATOM 11433 N N . HIS A 1 19 ? 34.231 1.166 6.214 1.00 0.00 19 HIS A N 6
ATOM 11434 C CA . HIS A 1 19 ? 33.016 2.011 6.043 1.00 0.00 19 HIS A CA 6
ATOM 11435 C C . HIS A 1 19 ? 32.325 2.197 7.396 1.00 0.00 19 HIS A C 6
ATOM 11436 O O . HIS A 1 19 ? 31.844 3.266 7.716 1.00 0.00 19 HIS A O 6
ATOM 11451 N N . PHE A 1 20 ? 32.266 1.166 8.192 1.00 0.00 20 PHE A N 6
ATOM 11452 C CA . PHE A 1 20 ? 31.601 1.287 9.520 1.00 0.00 20 PHE A CA 6
ATOM 11453 C C . PHE A 1 20 ? 32.262 2.408 10.326 1.00 0.00 20 PHE A C 6
ATOM 11454 O O . PHE A 1 20 ? 31.603 3.297 10.829 1.00 0.00 20 PHE A O 6
ATOM 11471 N N . ILE A 1 21 ? 33.560 2.370 10.456 1.00 0.00 21 ILE A N 6
ATOM 11472 C CA . ILE A 1 21 ? 34.264 3.430 11.233 1.00 0.00 21 ILE A CA 6
ATOM 11473 C C . ILE A 1 21 ? 34.253 4.745 10.449 1.00 0.00 21 ILE A C 6
ATOM 11474 O O . ILE A 1 21 ? 34.100 5.812 11.011 1.00 0.00 21 ILE A O 6
ATOM 11490 N N . ALA A 1 22 ? 34.419 4.679 9.157 1.00 0.00 22 ALA A N 6
ATOM 11491 C CA . ALA A 1 22 ? 34.424 5.927 8.340 1.00 0.00 22 ALA A CA 6
ATOM 11492 C C . ALA A 1 22 ? 33.039 6.579 8.385 1.00 0.00 22 ALA A C 6
ATOM 11493 O O . ALA A 1 22 ? 32.902 7.780 8.254 1.00 0.00 22 ALA A O 6
ATOM 11500 N N . TRP A 1 23 ? 32.011 5.798 8.567 1.00 0.00 23 TRP A N 6
ATOM 11501 C CA . TRP A 1 23 ? 30.637 6.368 8.618 1.00 0.00 23 TRP A CA 6
ATOM 11502 C C . TRP A 1 23 ? 30.428 7.076 9.957 1.00 0.00 23 TRP A C 6
ATOM 11503 O O . TRP A 1 23 ? 29.883 8.159 10.018 1.00 0.00 23 TRP A O 6
ATOM 11524 N N . THR A 1 24 ? 30.849 6.468 11.034 1.00 0.00 24 THR A N 6
ATOM 11525 C CA . THR A 1 24 ? 30.662 7.104 12.369 1.00 0.00 24 THR A CA 6
ATOM 11526 C C . THR A 1 24 ? 31.532 8.363 12.480 1.00 0.00 24 THR A C 6
ATOM 11527 O O . THR A 1 24 ? 31.156 9.325 13.119 1.00 0.00 24 THR A O 6
ATOM 11538 N N . ILE A 1 25 ? 32.690 8.371 11.873 1.00 0.00 25 ILE A N 6
ATOM 11539 C CA . ILE A 1 25 ? 33.562 9.579 11.966 1.00 0.00 25 ILE A CA 6
ATOM 11540 C C . ILE A 1 25 ? 33.043 10.673 11.026 1.00 0.00 25 ILE A C 6
ATOM 11541 O O . ILE A 1 25 ? 32.806 11.792 11.436 1.00 0.00 25 ILE A O 6
ATOM 11557 N N . GLY A 1 26 ? 32.875 10.364 9.769 1.00 0.00 26 GLY A N 6
ATOM 11558 C CA . GLY A 1 26 ? 32.379 11.407 8.807 1.00 0.00 26 GLY A CA 6
ATOM 11559 C C . GLY A 1 26 ? 30.939 11.813 9.168 1.00 0.00 26 GLY A C 6
ATOM 11560 O O . GLY A 1 26 ? 30.560 12.955 9.001 1.00 0.00 26 GLY A O 6
ATOM 11564 N N . HIS A 1 27 ? 30.128 10.905 9.665 1.00 0.00 27 HIS A N 6
ATOM 11565 C CA . HIS A 1 27 ? 28.732 11.286 10.024 1.00 0.00 27 HIS A CA 6
ATOM 11566 C C . HIS A 1 27 ? 28.752 12.136 11.295 1.00 0.00 27 HIS A C 6
ATOM 11567 O O . HIS A 1 27 ? 28.136 13.181 11.366 1.00 0.00 27 HIS A O 6
ATOM 11582 N N . LEU A 1 28 ? 29.456 11.694 12.300 1.00 0.00 28 LEU A N 6
ATOM 11583 C CA . LEU A 1 28 ? 29.519 12.472 13.569 1.00 0.00 28 LEU A CA 6
ATOM 11584 C C . LEU A 1 28 ? 30.152 13.838 13.297 1.00 0.00 28 LEU A C 6
ATOM 11585 O O . LEU A 1 28 ? 29.724 14.846 13.823 1.00 0.00 28 LEU A O 6
ATOM 11601 N N . ASN A 1 29 ? 31.168 13.881 12.479 1.00 0.00 29 ASN A N 6
ATOM 11602 C CA . ASN A 1 29 ? 31.824 15.185 12.177 1.00 0.00 29 ASN A CA 6
ATOM 11603 C C . ASN A 1 29 ? 30.792 16.150 11.592 1.00 0.00 29 ASN A C 6
ATOM 11604 O O . ASN A 1 29 ? 30.849 17.343 11.812 1.00 0.00 29 ASN A O 6
ATOM 11615 N N . GLN A 1 30 ? 29.848 15.643 10.847 1.00 0.00 30 GLN A N 6
ATOM 11616 C CA . GLN A 1 30 ? 28.815 16.534 10.251 1.00 0.00 30 GLN A CA 6
ATOM 11617 C C . GLN A 1 30 ? 28.060 17.254 11.369 1.00 0.00 30 GLN A C 6
ATOM 11618 O O . GLN A 1 30 ? 27.865 18.453 11.327 1.00 0.00 30 GLN A O 6
ATOM 11632 N N . ILE A 1 31 ? 27.634 16.532 12.373 1.00 0.00 31 ILE A N 6
ATOM 11633 C CA . ILE A 1 31 ? 26.891 17.171 13.501 1.00 0.00 31 ILE A CA 6
ATOM 11634 C C . ILE A 1 31 ? 27.883 17.552 14.608 1.00 0.00 31 ILE A C 6
ATOM 11635 O O . ILE A 1 31 ? 27.769 17.136 15.741 1.00 0.00 31 ILE A O 6
ATOM 11651 N N . LYS A 1 32 ? 28.862 18.350 14.282 1.00 0.00 32 LYS A N 6
ATOM 11652 C CA . LYS A 1 32 ? 29.861 18.762 15.309 1.00 0.00 32 LYS A CA 6
ATOM 11653 C C . LYS A 1 32 ? 30.564 20.043 14.853 1.00 0.00 32 LYS A C 6
ATOM 11654 O O . LYS A 1 32 ? 30.613 21.023 15.569 1.00 0.00 32 LYS A O 6
ATOM 11673 N N . ARG A 1 33 ? 31.109 20.042 13.667 1.00 0.00 33 ARG A N 6
ATOM 11674 C CA . ARG A 1 33 ? 31.809 21.258 13.165 1.00 0.00 33 ARG A CA 6
ATOM 11675 C C . ARG A 1 33 ? 32.829 21.724 14.207 1.00 0.00 33 ARG A C 6
ATOM 11676 O O . ARG A 1 33 ? 33.982 21.344 14.089 1.00 0.00 33 ARG A O 6
ATOM 11698 N N . MET B 1 1 ? 31.451 -19.860 -13.268 1.00 0.00 1 MET B N 6
ATOM 11699 C CA . MET B 1 1 ? 30.350 -19.187 -12.525 1.00 0.00 1 MET B CA 6
ATOM 11700 C C . MET B 1 1 ? 29.008 -19.562 -13.154 1.00 0.00 1 MET B C 6
ATOM 11701 O O . MET B 1 1 ? 28.730 -20.720 -13.394 1.00 0.00 1 MET B O 6
ATOM 11717 N N . LEU B 1 2 ? 28.170 -18.593 -13.429 1.00 0.00 2 LEU B N 6
ATOM 11718 C CA . LEU B 1 2 ? 26.846 -18.902 -14.048 1.00 0.00 2 LEU B CA 6
ATOM 11719 C C . LEU B 1 2 ? 26.366 -17.689 -14.873 1.00 0.00 2 LEU B C 6
ATOM 11720 O O . LEU B 1 2 ? 27.113 -17.173 -15.682 1.00 0.00 2 LEU B O 6
ATOM 11736 N N . GLU B 1 3 ? 25.143 -17.223 -14.708 1.00 0.00 3 GLU B N 6
ATOM 11737 C CA . GLU B 1 3 ? 24.677 -16.055 -15.520 1.00 0.00 3 GLU B CA 6
ATOM 11738 C C . GLU B 1 3 ? 23.713 -15.164 -14.705 1.00 0.00 3 GLU B C 6
ATOM 11739 O O . GLU B 1 3 ? 23.994 -14.000 -14.509 1.00 0.00 3 GLU B O 6
ATOM 11751 N N . PRO B 1 4 ? 22.589 -15.662 -14.227 1.00 0.00 4 PRO B N 6
ATOM 11752 C CA . PRO B 1 4 ? 21.636 -14.822 -13.437 1.00 0.00 4 PRO B CA 6
ATOM 11753 C C . PRO B 1 4 ? 22.341 -14.021 -12.324 1.00 0.00 4 PRO B C 6
ATOM 11754 O O . PRO B 1 4 ? 22.329 -12.807 -12.321 1.00 0.00 4 PRO B O 6
ATOM 11765 N N . PHE B 1 5 ? 22.939 -14.695 -11.378 1.00 0.00 5 PHE B N 6
ATOM 11766 C CA . PHE B 1 5 ? 23.629 -13.982 -10.258 1.00 0.00 5 PHE B CA 6
ATOM 11767 C C . PHE B 1 5 ? 24.976 -13.420 -10.739 1.00 0.00 5 PHE B C 6
ATOM 11768 O O . PHE B 1 5 ? 25.728 -12.840 -9.975 1.00 0.00 5 PHE B O 6
ATOM 11785 N N . GLN B 1 6 ? 25.296 -13.596 -11.995 1.00 0.00 6 GLN B N 6
ATOM 11786 C CA . GLN B 1 6 ? 26.603 -13.088 -12.509 1.00 0.00 6 GLN B CA 6
ATOM 11787 C C . GLN B 1 6 ? 26.572 -11.574 -12.671 1.00 0.00 6 GLN B C 6
ATOM 11788 O O . GLN B 1 6 ? 27.580 -10.902 -12.561 1.00 0.00 6 GLN B O 6
ATOM 11802 N N . ILE B 1 7 ? 25.431 -11.036 -12.944 1.00 0.00 7 ILE B N 6
ATOM 11803 C CA . ILE B 1 7 ? 25.334 -9.559 -13.133 1.00 0.00 7 ILE B CA 6
ATOM 11804 C C . ILE B 1 7 ? 25.373 -8.851 -11.777 1.00 0.00 7 ILE B C 6
ATOM 11805 O O . ILE B 1 7 ? 25.792 -7.719 -11.676 1.00 0.00 7 ILE B O 6
ATOM 11821 N N . LEU B 1 8 ? 24.961 -9.509 -10.729 1.00 0.00 8 LEU B N 6
ATOM 11822 C CA . LEU B 1 8 ? 24.998 -8.863 -9.389 1.00 0.00 8 LEU B CA 6
ATOM 11823 C C . LEU B 1 8 ? 26.448 -8.876 -8.894 1.00 0.00 8 LEU B C 6
ATOM 11824 O O . LEU B 1 8 ? 26.939 -7.912 -8.341 1.00 0.00 8 LEU B O 6
ATOM 11840 N N . SER B 1 9 ? 27.139 -9.965 -9.104 1.00 0.00 9 SER B N 6
ATOM 11841 C CA . SER B 1 9 ? 28.558 -10.049 -8.660 1.00 0.00 9 SER B CA 6
ATOM 11842 C C . SER B 1 9 ? 29.385 -8.960 -9.352 1.00 0.00 9 SER B C 6
ATOM 11843 O O . SER B 1 9 ? 30.188 -8.288 -8.733 1.00 0.00 9 SER B O 6
ATOM 11851 N N . ILE B 1 10 ? 29.207 -8.787 -10.634 1.00 0.00 10 ILE B N 6
ATOM 11852 C CA . ILE B 1 10 ? 29.996 -7.753 -11.367 1.00 0.00 10 ILE B CA 6
ATOM 11853 C C . ILE B 1 10 ? 29.651 -6.351 -10.849 1.00 0.00 10 ILE B C 6
ATOM 11854 O O . ILE B 1 10 ? 30.503 -5.643 -10.349 1.00 0.00 10 ILE B O 6
ATOM 11870 N N . SER B 1 11 ? 28.411 -5.908 -10.971 1.00 0.00 11 SER B N 6
ATOM 11871 C CA . SER B 1 11 ? 28.027 -4.582 -10.493 1.00 0.00 11 SER B CA 6
ATOM 11872 C C . SER B 1 11 ? 28.674 -4.280 -9.161 1.00 0.00 11 SER B C 6
ATOM 11873 O O . SER B 1 11 ? 29.157 -3.195 -8.904 1.00 0.00 11 SER B O 6
ATOM 11881 N N . SER B 1 12 ? 28.623 -5.218 -8.248 1.00 0.00 12 SER B N 6
ATOM 11882 C CA . SER B 1 12 ? 29.214 -4.979 -6.902 1.00 0.00 12 SER B CA 6
ATOM 11883 C C . SER B 1 12 ? 30.724 -4.776 -7.034 1.00 0.00 12 SER B C 6
ATOM 11884 O O . SER B 1 12 ? 31.325 -4.015 -6.302 1.00 0.00 12 SER B O 6
ATOM 11892 N N . PHE B 1 13 ? 31.341 -5.458 -7.957 1.00 0.00 13 PHE B N 6
ATOM 11893 C CA . PHE B 1 13 ? 32.813 -5.317 -8.133 1.00 0.00 13 PHE B CA 6
ATOM 11894 C C . PHE B 1 13 ? 33.162 -3.885 -8.566 1.00 0.00 13 PHE B C 6
ATOM 11895 O O . PHE B 1 13 ? 33.937 -3.205 -7.919 1.00 0.00 13 PHE B O 6
ATOM 11912 N N . ILE B 1 14 ? 32.607 -3.425 -9.656 1.00 0.00 14 ILE B N 6
ATOM 11913 C CA . ILE B 1 14 ? 32.921 -2.043 -10.128 1.00 0.00 14 ILE B CA 6
ATOM 11914 C C . ILE B 1 14 ? 32.495 -1.018 -9.075 1.00 0.00 14 ILE B C 6
ATOM 11915 O O . ILE B 1 14 ? 33.144 -0.011 -8.880 1.00 0.00 14 ILE B O 6
ATOM 11931 N N . LEU B 1 15 ? 31.406 -1.260 -8.402 1.00 0.00 15 LEU B N 6
ATOM 11932 C CA . LEU B 1 15 ? 30.936 -0.291 -7.372 1.00 0.00 15 LEU B CA 6
ATOM 11933 C C . LEU B 1 15 ? 31.889 -0.320 -6.170 1.00 0.00 15 LEU B C 6
ATOM 11934 O O . LEU B 1 15 ? 32.301 0.705 -5.664 1.00 0.00 15 LEU B O 6
ATOM 11950 N N . SER B 1 16 ? 32.238 -1.488 -5.709 1.00 0.00 16 SER B N 6
ATOM 11951 C CA . SER B 1 16 ? 33.153 -1.587 -4.538 1.00 0.00 16 SER B CA 6
ATOM 11952 C C . SER B 1 16 ? 34.389 -0.709 -4.757 1.00 0.00 16 SER B C 6
ATOM 11953 O O . SER B 1 16 ? 34.721 0.122 -3.935 1.00 0.00 16 SER B O 6
ATOM 11961 N N . ALA B 1 17 ? 35.080 -0.884 -5.851 1.00 0.00 17 ALA B N 6
ATOM 11962 C CA . ALA B 1 17 ? 36.293 -0.050 -6.094 1.00 0.00 17 ALA B CA 6
ATOM 11963 C C . ALA B 1 17 ? 35.886 1.419 -6.233 1.00 0.00 17 ALA B C 6
ATOM 11964 O O . ALA B 1 17 ? 36.539 2.304 -5.716 1.00 0.00 17 ALA B O 6
ATOM 11971 N N . LEU B 1 18 ? 34.812 1.687 -6.923 1.00 0.00 18 LEU B N 6
ATOM 11972 C CA . LEU B 1 18 ? 34.372 3.101 -7.085 1.00 0.00 18 LEU B CA 6
ATOM 11973 C C . LEU B 1 18 ? 34.258 3.741 -5.698 1.00 0.00 18 LEU B C 6
ATOM 11974 O O . LEU B 1 18 ? 34.752 4.825 -5.458 1.00 0.00 18 LEU B O 6
ATOM 11990 N N . HIS B 1 19 ? 33.612 3.073 -4.782 1.00 0.00 19 HIS B N 6
ATOM 11991 C CA . HIS B 1 19 ? 33.467 3.638 -3.412 1.00 0.00 19 HIS B CA 6
ATOM 11992 C C . HIS B 1 19 ? 34.839 3.705 -2.740 1.00 0.00 19 HIS B C 6
ATOM 11993 O O . HIS B 1 19 ? 35.243 4.734 -2.240 1.00 0.00 19 HIS B O 6
ATOM 12008 N N . PHE B 1 20 ? 35.563 2.619 -2.722 1.00 0.00 20 PHE B N 6
ATOM 12009 C CA . PHE B 1 20 ? 36.906 2.630 -2.076 1.00 0.00 20 PHE B CA 6
ATOM 12010 C C . PHE B 1 20 ? 37.704 3.842 -2.563 1.00 0.00 20 PHE B C 6
ATOM 12011 O O . PHE B 1 20 ? 38.339 4.531 -1.789 1.00 0.00 20 PHE B O 6
ATOM 12028 N N . ILE B 1 21 ? 37.680 4.108 -3.839 1.00 0.00 21 ILE B N 6
ATOM 12029 C CA . ILE B 1 21 ? 38.441 5.275 -4.370 1.00 0.00 21 ILE B CA 6
ATOM 12030 C C . ILE B 1 21 ? 37.677 6.566 -4.059 1.00 0.00 21 ILE B C 6
ATOM 12031 O O . ILE B 1 21 ? 38.147 7.418 -3.333 1.00 0.00 21 ILE B O 6
ATOM 12047 N N . ALA B 1 22 ? 36.505 6.717 -4.610 1.00 0.00 22 ALA B N 6
ATOM 12048 C CA . ALA B 1 22 ? 35.709 7.953 -4.360 1.00 0.00 22 ALA B CA 6
ATOM 12049 C C . ALA B 1 22 ? 35.722 8.303 -2.865 1.00 0.00 22 ALA B C 6
ATOM 12050 O O . ALA B 1 22 ? 35.563 9.446 -2.486 1.00 0.00 22 ALA B O 6
ATOM 12057 N N . TRP B 1 23 ? 35.900 7.329 -2.016 1.00 0.00 23 TRP B N 6
ATOM 12058 C CA . TRP B 1 23 ? 35.912 7.601 -0.552 1.00 0.00 23 TRP B CA 6
ATOM 12059 C C . TRP B 1 23 ? 37.288 8.126 -0.137 1.00 0.00 23 TRP B C 6
ATOM 12060 O O . TRP B 1 23 ? 37.398 9.082 0.602 1.00 0.00 23 TRP B O 6
ATOM 12081 N N . THR B 1 24 ? 38.341 7.502 -0.595 1.00 0.00 24 THR B N 6
ATOM 12082 C CA . THR B 1 24 ? 39.702 7.964 -0.205 1.00 0.00 24 THR B CA 6
ATOM 12083 C C . THR B 1 24 ? 39.985 9.355 -0.793 1.00 0.00 24 THR B C 6
ATOM 12084 O O . THR B 1 24 ? 40.547 10.200 -0.129 1.00 0.00 24 THR B O 6
ATOM 12095 N N . ILE B 1 25 ? 39.605 9.618 -2.021 1.00 0.00 25 ILE B N 6
ATOM 12096 C CA . ILE B 1 25 ? 39.873 10.973 -2.597 1.00 0.00 25 ILE B CA 6
ATOM 12097 C C . ILE B 1 25 ? 38.827 11.970 -2.074 1.00 0.00 25 ILE B C 6
ATOM 12098 O O . ILE B 1 25 ? 39.146 13.081 -1.704 1.00 0.00 25 ILE B O 6
ATOM 12114 N N . GLY B 1 26 ? 37.583 11.591 -2.049 1.00 0.00 26 GLY B N 6
ATOM 12115 C CA . GLY B 1 26 ? 36.531 12.535 -1.548 1.00 0.00 26 GLY B CA 6
ATOM 12116 C C . GLY B 1 26 ? 36.755 12.807 -0.051 1.00 0.00 26 GLY B C 6
ATOM 12117 O O . GLY B 1 26 ? 36.324 13.817 0.467 1.00 0.00 26 GLY B O 6
ATOM 12121 N N . HIS B 1 27 ? 37.415 11.919 0.658 1.00 0.00 27 HIS B N 6
ATOM 12122 C CA . HIS B 1 27 ? 37.637 12.158 2.112 1.00 0.00 27 HIS B CA 6
ATOM 12123 C C . HIS B 1 27 ? 38.443 13.447 2.334 1.00 0.00 27 HIS B C 6
ATOM 12124 O O . HIS B 1 27 ? 37.931 14.419 2.855 1.00 0.00 27 HIS B O 6
ATOM 12139 N N . LEU B 1 28 ? 39.704 13.460 1.982 1.00 0.00 28 LEU B N 6
ATOM 12140 C CA . LEU B 1 28 ? 40.517 14.692 2.230 1.00 0.00 28 LEU B CA 6
ATOM 12141 C C . LEU B 1 28 ? 39.939 15.896 1.479 1.00 0.00 28 LEU B C 6
ATOM 12142 O O . LEU B 1 28 ? 40.377 17.014 1.665 1.00 0.00 28 LEU B O 6
ATOM 12158 N N . ASN B 1 29 ? 38.957 15.693 0.647 1.00 0.00 29 ASN B N 6
ATOM 12159 C CA . ASN B 1 29 ? 38.362 16.846 -0.087 1.00 0.00 29 ASN B CA 6
ATOM 12160 C C . ASN B 1 29 ? 37.431 17.609 0.855 1.00 0.00 29 ASN B C 6
ATOM 12161 O O . ASN B 1 29 ? 37.563 18.803 1.034 1.00 0.00 29 ASN B O 6
ATOM 12172 N N . GLN B 1 30 ? 36.500 16.934 1.477 1.00 0.00 30 GLN B N 6
ATOM 12173 C CA . GLN B 1 30 ? 35.589 17.639 2.416 1.00 0.00 30 GLN B CA 6
ATOM 12174 C C . GLN B 1 30 ? 36.440 18.339 3.474 1.00 0.00 30 GLN B C 6
ATOM 12175 O O . GLN B 1 30 ? 36.063 19.355 4.024 1.00 0.00 30 GLN B O 6
ATOM 12189 N N . ILE B 1 31 ? 37.598 17.798 3.756 1.00 0.00 31 ILE B N 6
ATOM 12190 C CA . ILE B 1 31 ? 38.500 18.417 4.772 1.00 0.00 31 ILE B CA 6
ATOM 12191 C C . ILE B 1 31 ? 39.501 19.325 4.061 1.00 0.00 31 ILE B C 6
ATOM 12192 O O . ILE B 1 31 ? 40.694 19.247 4.277 1.00 0.00 31 ILE B O 6
ATOM 12208 N 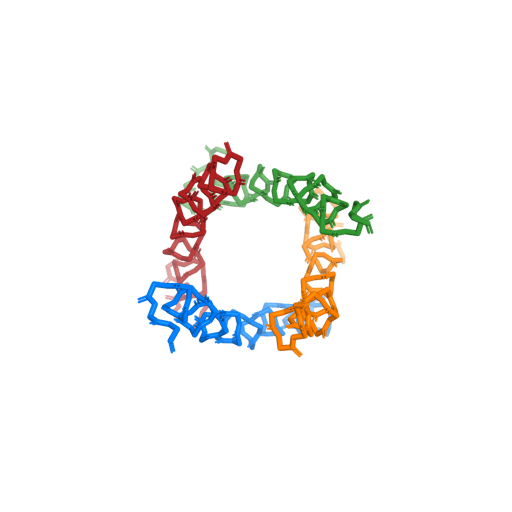N . LYS B 1 32 ? 39.019 20.185 3.211 1.00 0.00 32 LYS B N 6
ATOM 12209 C CA . LYS B 1 32 ? 39.934 21.103 2.474 1.00 0.00 32 LYS B CA 6
ATOM 12210 C C . LYS B 1 32 ? 39.151 22.326 1.993 1.00 0.00 32 LYS B C 6
ATOM 12211 O O . LYS B 1 32 ? 39.708 23.256 1.443 1.00 0.00 32 LYS B O 6
ATOM 12230 N N . ARG B 1 33 ? 37.862 22.335 2.197 1.00 0.00 33 ARG B N 6
ATOM 12231 C CA . ARG B 1 33 ? 37.045 23.499 1.751 1.00 0.00 33 ARG B CA 6
ATOM 12232 C C . ARG B 1 33 ? 37.491 24.754 2.504 1.00 0.00 33 ARG B C 6
ATOM 12233 O O . ARG B 1 33 ? 37.729 24.653 3.696 1.00 0.00 33 ARG B O 6
ATOM 12255 N N . MET C 1 1 ? 13.256 -21.505 1.235 1.00 0.00 1 MET C N 6
ATOM 12256 C CA . MET C 1 1 ? 14.029 -20.416 0.574 1.00 0.00 1 MET C CA 6
ATOM 12257 C C . MET C 1 1 ? 13.793 -19.100 1.317 1.00 0.00 1 MET C C 6
ATOM 12258 O O . MET C 1 1 ? 13.070 -19.051 2.291 1.00 0.00 1 MET C O 6
ATOM 12274 N N . LEU C 1 2 ? 14.401 -18.035 0.860 1.00 0.00 2 LEU C N 6
ATOM 12275 C CA . LEU C 1 2 ? 14.227 -16.709 1.523 1.00 0.00 2 LEU C CA 6
ATOM 12276 C C . LEU C 1 2 ? 15.109 -16.595 2.765 1.00 0.00 2 LEU C C 6
ATOM 12277 O O . LEU C 1 2 ? 15.952 -15.725 2.852 1.00 0.00 2 LEU C O 6
ATOM 12293 N N . GLU C 1 3 ? 14.920 -17.437 3.737 1.00 0.00 3 GLU C N 6
ATOM 12294 C CA . GLU C 1 3 ? 15.754 -17.318 4.961 1.00 0.00 3 GLU C CA 6
ATOM 12295 C C . GLU C 1 3 ? 17.237 -17.524 4.619 1.00 0.00 3 GLU C C 6
ATOM 12296 O O . GLU C 1 3 ? 18.091 -16.852 5.162 1.00 0.00 3 GLU C O 6
ATOM 12308 N N . PRO C 1 4 ? 17.557 -18.435 3.731 1.00 0.00 4 PRO C N 6
ATOM 12309 C CA . PRO C 1 4 ? 18.972 -18.696 3.341 1.00 0.00 4 PRO C CA 6
ATOM 12310 C C . PRO C 1 4 ? 19.642 -17.458 2.728 1.00 0.00 4 PRO C C 6
ATOM 12311 O O . PRO C 1 4 ? 20.498 -16.848 3.337 1.00 0.00 4 PRO C O 6
ATOM 12322 N N . PHE C 1 5 ? 19.297 -17.100 1.513 1.00 0.00 5 PHE C N 6
ATOM 12323 C CA . PHE C 1 5 ? 19.961 -15.936 0.875 1.00 0.00 5 PHE C CA 6
ATOM 12324 C C . PHE C 1 5 ? 19.047 -15.237 -0.154 1.00 0.00 5 PHE C C 6
ATOM 12325 O O . PHE C 1 5 ? 19.512 -14.398 -0.901 1.00 0.00 5 PHE C O 6
ATOM 12342 N N . GLN C 1 6 ? 17.770 -15.559 -0.250 1.00 0.00 6 GLN C N 6
ATOM 12343 C CA . GLN C 1 6 ? 16.952 -14.864 -1.295 1.00 0.00 6 GLN C CA 6
ATOM 12344 C C . GLN C 1 6 ? 16.688 -13.404 -0.903 1.00 0.00 6 GLN C C 6
ATOM 12345 O O . GLN C 1 6 ? 16.999 -12.489 -1.643 1.00 0.00 6 GLN C O 6
ATOM 12359 N N . ILE C 1 7 ? 16.124 -13.175 0.237 1.00 0.00 7 ILE C N 6
ATOM 12360 C CA . ILE C 1 7 ? 15.840 -11.760 0.651 1.00 0.00 7 ILE C CA 6
ATOM 12361 C C . ILE C 1 7 ? 17.159 -11.020 0.909 1.00 0.00 7 ILE C C 6
ATOM 12362 O O . ILE C 1 7 ? 17.234 -9.811 0.823 1.00 0.00 7 ILE C O 6
ATOM 12378 N N . LEU C 1 8 ? 18.197 -11.743 1.211 1.00 0.00 8 LEU C N 6
ATOM 12379 C CA . LEU C 1 8 ? 19.519 -11.118 1.464 1.00 0.00 8 LEU C CA 6
ATOM 12380 C C . LEU C 1 8 ? 20.018 -10.492 0.156 1.00 0.00 8 LEU C C 6
ATOM 12381 O O . LEU C 1 8 ? 20.546 -9.399 0.132 1.00 0.00 8 LEU C O 6
ATOM 12397 N N . SER C 1 9 ? 19.847 -11.185 -0.936 1.00 0.00 9 SER C N 6
ATOM 12398 C CA . SER C 1 9 ? 20.307 -10.648 -2.249 1.00 0.00 9 SER C CA 6
ATOM 12399 C C . SER C 1 9 ? 19.458 -9.441 -2.667 1.00 0.00 9 SER C C 6
ATOM 12400 O O . SER C 1 9 ? 19.973 -8.452 -3.152 1.00 0.00 9 SER C O 6
ATOM 12408 N N . ILE C 1 10 ? 18.164 -9.517 -2.510 1.00 0.00 10 ILE C N 6
ATOM 12409 C CA . ILE C 1 10 ? 17.295 -8.376 -2.930 1.00 0.00 10 ILE C CA 6
ATOM 12410 C C . ILE C 1 10 ? 17.705 -7.095 -2.182 1.00 0.00 10 ILE C C 6
ATOM 12411 O O . ILE C 1 10 ? 17.894 -6.058 -2.788 1.00 0.00 10 ILE C O 6
ATOM 12427 N N . SER C 1 11 ? 17.833 -7.120 -0.872 1.00 0.00 11 SER C N 6
ATOM 12428 C CA . SER C 1 11 ? 18.239 -5.911 -0.160 1.00 0.00 11 SER C CA 6
ATOM 12429 C C . SER C 1 11 ? 19.560 -5.395 -0.680 1.00 0.00 11 SER C C 6
ATOM 12430 O O . SER C 1 11 ? 19.751 -4.230 -0.946 1.00 0.00 11 SER C O 6
ATOM 12438 N N . SER C 1 12 ? 20.518 -6.282 -0.813 1.00 0.00 12 SER C N 6
ATOM 12439 C CA . SER C 1 12 ? 21.852 -5.860 -1.322 1.00 0.00 12 SER C CA 6
ATOM 12440 C C . SER C 1 12 ? 21.705 -5.361 -2.761 1.00 0.00 12 SER C C 6
ATOM 12441 O O . SER C 1 12 ? 22.447 -4.513 -3.214 1.00 0.00 12 SER C O 6
ATOM 12449 N N . PHE C 1 13 ? 20.748 -5.881 -3.481 1.00 0.00 13 PHE C N 6
ATOM 12450 C CA . PHE C 1 13 ? 20.546 -5.440 -4.890 1.00 0.00 13 PHE C CA 6
ATOM 12451 C C . PHE C 1 13 ? 19.968 -4.023 -4.906 1.00 0.00 13 PHE C C 6
ATOM 12452 O O . PHE C 1 13 ? 20.490 -3.137 -5.554 1.00 0.00 13 PHE C O 6
ATOM 12469 N N . ILE C 1 14 ? 18.894 -3.801 -4.200 1.00 0.00 14 ILE C N 6
ATOM 12470 C CA . ILE C 1 14 ? 18.283 -2.442 -4.176 1.00 0.00 14 ILE C CA 6
ATOM 12471 C C . ILE C 1 14 ? 19.284 -1.441 -3.596 1.00 0.00 14 ILE C C 6
ATOM 12472 O O . ILE C 1 14 ? 19.313 -0.286 -3.972 1.00 0.00 14 ILE C O 6
ATOM 12488 N N . LEU C 1 15 ? 20.102 -1.874 -2.676 1.00 0.00 15 LEU C N 6
ATOM 12489 C CA . LEU C 1 15 ? 21.099 -0.951 -2.063 1.00 0.00 15 LEU C CA 6
ATOM 12490 C C . LEU C 1 15 ? 22.267 -0.737 -3.030 1.00 0.00 15 LEU C C 6
ATOM 12491 O O . LEU C 1 15 ? 22.818 0.342 -3.122 1.00 0.00 15 LEU C O 6
ATOM 12507 N N . SER C 1 16 ? 22.655 -1.757 -3.745 1.00 0.00 16 SER C N 6
ATOM 12508 C CA . SER C 1 16 ? 23.794 -1.611 -4.696 1.00 0.00 16 SER C CA 6
ATOM 12509 C C . SER C 1 16 ? 23.452 -0.572 -5.769 1.00 0.00 16 SER C C 6
ATOM 12510 O O . SER C 1 16 ? 24.216 0.338 -6.025 1.00 0.00 16 SER C O 6
ATOM 12518 N N . ALA C 1 17 ? 22.317 -0.697 -6.402 1.00 0.00 17 ALA C N 6
ATOM 12519 C CA . ALA C 1 17 ? 21.945 0.290 -7.458 1.00 0.00 17 ALA C CA 6
ATOM 12520 C C . ALA C 1 17 ? 21.646 1.647 -6.812 1.00 0.00 17 ALA C C 6
ATOM 12521 O O . ALA C 1 17 ? 22.047 2.682 -7.306 1.00 0.00 17 ALA C O 6
ATOM 12528 N N . LEU C 1 18 ? 20.942 1.649 -5.714 1.00 0.00 18 LEU C N 6
ATOM 12529 C CA . LEU C 1 18 ? 20.614 2.936 -5.037 1.00 0.00 18 LEU C CA 6
ATOM 12530 C C . LEU C 1 18 ? 21.908 3.615 -4.581 1.00 0.00 18 LEU C C 6
ATOM 12531 O O . LEU C 1 18 ? 22.033 4.823 -4.615 1.00 0.00 18 LEU C O 6
ATOM 12547 N N . HIS C 1 19 ? 22.869 2.847 -4.149 1.00 0.00 19 HIS C N 6
ATOM 12548 C CA . HIS C 1 19 ? 24.151 3.448 -3.684 1.00 0.00 19 HIS C CA 6
ATOM 12549 C C . HIS C 1 19 ? 24.876 4.108 -4.859 1.00 0.00 19 HIS C C 6
ATOM 12550 O O . HIS C 1 19 ? 25.347 5.224 -4.761 1.00 0.00 19 HIS C O 6
ATOM 12565 N N . PHE C 1 20 ? 24.977 3.429 -5.969 1.00 0.00 20 PHE C N 6
ATOM 12566 C CA . PHE C 1 20 ? 25.680 4.023 -7.141 1.00 0.00 20 PHE C CA 6
ATOM 12567 C C . PHE C 1 20 ? 25.033 5.360 -7.508 1.00 0.00 20 PHE C C 6
ATOM 12568 O O . PHE C 1 20 ? 25.687 6.383 -7.557 1.00 0.00 20 PHE C O 6
ATOM 12585 N N . ILE C 1 21 ? 23.754 5.363 -7.767 1.00 0.00 21 ILE C N 6
ATOM 12586 C CA . ILE C 1 21 ? 23.073 6.637 -8.131 1.00 0.00 21 ILE C CA 6
ATOM 12587 C C . ILE C 1 21 ? 23.169 7.623 -6.963 1.00 0.00 21 ILE C C 6
ATOM 12588 O O . ILE C 1 21 ? 23.674 8.718 -7.101 1.00 0.00 21 ILE C O 6
ATOM 12604 N N . ALA C 1 22 ? 22.683 7.242 -5.813 1.00 0.00 22 ALA C N 6
ATOM 12605 C CA . ALA C 1 22 ? 22.735 8.155 -4.633 1.00 0.00 22 ALA C CA 6
ATOM 12606 C C . ALA C 1 22 ? 24.122 8.796 -4.520 1.00 0.00 22 ALA C C 6
ATOM 12607 O O . ALA C 1 22 ? 24.258 9.925 -4.093 1.00 0.00 22 ALA C O 6
ATOM 12614 N N . TRP C 1 23 ? 25.152 8.086 -4.890 1.00 0.00 23 TRP C N 6
ATOM 12615 C CA . TRP C 1 23 ? 26.524 8.662 -4.790 1.00 0.00 23 TRP C CA 6
ATOM 12616 C C . TRP C 1 23 ? 26.744 9.688 -5.906 1.00 0.00 23 TRP C C 6
ATOM 12617 O O . TRP C 1 23 ? 27.285 10.752 -5.683 1.00 0.00 23 TRP C O 6
ATOM 12638 N N . THR C 1 24 ? 26.342 9.372 -7.107 1.00 0.00 24 THR C N 6
ATOM 12639 C CA . THR C 1 24 ? 26.545 10.327 -8.234 1.00 0.00 24 THR C CA 6
ATOM 12640 C C . THR C 1 24 ? 25.771 11.626 -7.973 1.00 0.00 24 THR C C 6
ATOM 12641 O O . THR C 1 24 ? 26.227 12.701 -8.309 1.00 0.00 24 THR C O 6
ATOM 12652 N N . ILE C 1 25 ? 24.609 11.550 -7.373 1.00 0.00 25 ILE C N 6
ATOM 12653 C CA . ILE C 1 25 ? 23.834 12.797 -7.098 1.00 0.00 25 ILE C CA 6
ATOM 12654 C C . ILE C 1 25 ? 24.369 13.452 -5.814 1.00 0.00 25 ILE C C 6
ATOM 12655 O O . ILE C 1 25 ? 24.786 14.593 -5.819 1.00 0.00 25 ILE C O 6
ATOM 12671 N N . GLY C 1 26 ? 24.350 12.746 -4.715 1.00 0.00 26 GLY C N 6
ATOM 12672 C CA . GLY C 1 26 ? 24.852 13.351 -3.433 1.00 0.00 26 GLY C CA 6
ATOM 12673 C C . GLY C 1 26 ? 26.292 13.863 -3.618 1.00 0.00 26 GLY C C 6
ATOM 12674 O O . GLY C 1 26 ? 26.663 14.877 -3.060 1.00 0.00 26 GLY C O 6
ATOM 12678 N N . HIS C 1 27 ? 27.112 13.190 -4.395 1.00 0.00 27 HIS C N 6
ATOM 12679 C CA . HIS C 1 27 ? 28.508 13.675 -4.590 1.00 0.00 27 HIS C CA 6
ATOM 12680 C C . HIS C 1 27 ? 28.485 14.926 -5.469 1.00 0.00 27 HIS C C 6
ATOM 12681 O O . HIS C 1 27 ? 29.108 15.924 -5.165 1.00 0.00 27 HIS C O 6
ATOM 12696 N N . LEU C 1 28 ? 27.767 14.878 -6.556 1.00 0.00 28 LEU C N 6
ATOM 12697 C CA . LEU C 1 28 ? 27.694 16.059 -7.459 1.00 0.00 28 LEU C CA 6
ATOM 12698 C C . LEU C 1 28 ? 27.198 17.269 -6.665 1.00 0.00 28 LEU C C 6
ATOM 12699 O O . LEU C 1 28 ? 27.616 18.387 -6.893 1.00 0.00 28 LEU C O 6
ATOM 12715 N N . ASN C 1 29 ? 26.307 17.057 -5.736 1.00 0.00 29 ASN C N 6
ATOM 12716 C CA . ASN C 1 29 ? 25.785 18.199 -4.933 1.00 0.00 29 ASN C CA 6
ATOM 12717 C C . ASN C 1 29 ? 26.945 18.906 -4.228 1.00 0.00 29 ASN C C 6
ATOM 12718 O O . ASN C 1 29 ? 26.932 20.107 -4.047 1.00 0.00 29 ASN C O 6
ATOM 12729 N N . GLN C 1 30 ? 27.949 18.173 -3.827 1.00 0.00 30 GLN C N 6
ATOM 12730 C CA . GLN C 1 30 ? 29.103 18.812 -3.134 1.00 0.00 30 GLN C CA 6
ATOM 12731 C C . GLN C 1 30 ? 29.820 19.760 -4.095 1.00 0.00 30 GLN C C 6
ATOM 12732 O O . GLN C 1 30 ? 30.071 20.906 -3.777 1.00 0.00 30 GLN C O 6
ATOM 12746 N N . ILE C 1 31 ? 30.153 19.298 -5.272 1.00 0.00 31 ILE C N 6
ATOM 12747 C CA . ILE C 1 31 ? 30.853 20.182 -6.249 1.00 0.00 31 ILE C CA 6
ATOM 12748 C C . ILE C 1 31 ? 29.811 21.001 -7.014 1.00 0.00 31 ILE C C 6
ATOM 12749 O O . ILE C 1 31 ? 29.833 21.104 -8.223 1.00 0.00 31 ILE C O 6
ATOM 12765 N N . LYS C 1 32 ? 28.897 21.596 -6.297 1.00 0.00 32 LYS C N 6
ATOM 12766 C CA . LYS C 1 32 ? 27.839 22.428 -6.946 1.00 0.00 32 LYS C CA 6
ATOM 12767 C C . LYS C 1 32 ? 28.216 23.903 -6.816 1.00 0.00 32 LYS C C 6
ATOM 12768 O O . LYS C 1 32 ? 28.099 24.671 -7.751 1.00 0.00 32 LYS C O 6
ATOM 12787 N N . ARG C 1 33 ? 28.670 24.305 -5.661 1.00 0.00 33 ARG C N 6
ATOM 12788 C CA . ARG C 1 33 ? 29.057 25.731 -5.468 1.00 0.00 33 ARG C CA 6
ATOM 12789 C C . ARG C 1 33 ? 30.256 26.059 -6.360 1.00 0.00 33 ARG C C 6
ATOM 12790 O O . ARG C 1 33 ? 30.163 27.009 -7.119 1.00 0.00 33 ARG C O 6
ATOM 12812 N N . MET D 1 1 ? 23.384 -21.825 7.206 1.00 0.00 1 MET D N 6
ATOM 12813 C CA . MET D 1 1 ? 24.257 -20.880 7.958 1.00 0.00 1 MET D CA 6
ATOM 12814 C C . MET D 1 1 ? 25.556 -21.586 8.347 1.00 0.00 1 MET D C 6
ATOM 12815 O O . MET D 1 1 ? 25.564 -22.490 9.159 1.00 0.00 1 MET D O 6
ATOM 12831 N N . LEU D 1 2 ? 26.659 -21.181 7.774 1.00 0.00 2 LEU D N 6
ATOM 12832 C CA . LEU D 1 2 ? 27.959 -21.829 8.110 1.00 0.00 2 LEU D CA 6
ATOM 12833 C C . LEU D 1 2 ? 28.527 -21.162 9.382 1.00 0.00 2 LEU D C 6
ATOM 12834 O O . LEU D 1 2 ? 27.885 -21.170 10.414 1.00 0.00 2 LEU D O 6
ATOM 12850 N N . GLU D 1 3 ? 29.712 -20.581 9.341 1.00 0.00 3 GLU D N 6
ATOM 12851 C CA . GLU D 1 3 ? 30.269 -19.928 10.567 1.00 0.00 3 GLU D CA 6
ATOM 12852 C C . GLU D 1 3 ? 31.113 -18.700 10.172 1.00 0.00 3 GLU D C 6
ATOM 12853 O O . GLU D 1 3 ? 31.036 -17.672 10.814 1.00 0.00 3 GLU D O 6
ATOM 12865 N N . PRO D 1 4 ? 31.921 -18.795 9.135 1.00 0.00 4 PRO D N 6
ATOM 12866 C CA . PRO D 1 4 ? 32.779 -17.676 8.682 1.00 0.00 4 PRO D CA 6
ATOM 12867 C C . PRO D 1 4 ? 32.153 -16.883 7.522 1.00 0.00 4 PRO D C 6
ATOM 12868 O O . PRO D 1 4 ? 32.019 -15.678 7.584 1.00 0.00 4 PRO D O 6
ATOM 12879 N N . PHE D 1 5 ? 31.779 -17.552 6.462 1.00 0.00 5 PHE D N 6
ATOM 12880 C CA . PHE D 1 5 ? 31.175 -16.835 5.300 1.00 0.00 5 PHE D CA 6
ATOM 12881 C C . PHE D 1 5 ? 29.794 -16.295 5.678 1.00 0.00 5 PHE D C 6
ATOM 12882 O O . PHE D 1 5 ? 29.483 -15.144 5.443 1.00 0.00 5 PHE D O 6
ATOM 12899 N N . GLN D 1 6 ? 28.959 -17.115 6.257 1.00 0.00 6 GLN D N 6
ATOM 12900 C CA . GLN D 1 6 ? 27.598 -16.642 6.638 1.00 0.00 6 GLN D CA 6
ATOM 12901 C C . GLN D 1 6 ? 27.701 -15.357 7.440 1.00 0.00 6 GLN D C 6
ATOM 12902 O O . GLN D 1 6 ? 27.355 -14.285 6.987 1.00 0.00 6 GLN D O 6
ATOM 12916 N N . ILE D 1 7 ? 28.160 -15.483 8.636 1.00 0.00 7 ILE D N 6
ATOM 12917 C CA . ILE D 1 7 ? 28.291 -14.301 9.545 1.00 0.00 7 ILE D CA 6
ATOM 12918 C C . ILE D 1 7 ? 28.833 -13.089 8.776 1.00 0.00 7 ILE D C 6
ATOM 12919 O O . ILE D 1 7 ? 28.650 -11.958 9.182 1.00 0.00 7 ILE D O 6
ATOM 12935 N N . LEU D 1 8 ? 29.482 -13.305 7.666 1.00 0.00 8 LEU D N 6
ATOM 12936 C CA . LEU D 1 8 ? 30.010 -12.153 6.884 1.00 0.00 8 LEU D CA 6
ATOM 12937 C C . LEU D 1 8 ? 28.838 -11.475 6.167 1.00 0.00 8 LEU D C 6
ATOM 12938 O O . LEU D 1 8 ? 28.621 -10.284 6.291 1.00 0.00 8 LEU D O 6
ATOM 12954 N N . SER D 1 9 ? 28.071 -12.230 5.428 1.00 0.00 9 SER D N 6
ATOM 12955 C CA . SER D 1 9 ? 26.908 -11.636 4.714 1.00 0.00 9 SER D CA 6
ATOM 12956 C C . SER D 1 9 ? 26.002 -10.930 5.725 1.00 0.00 9 SER D C 6
ATOM 12957 O O . SER D 1 9 ? 25.432 -9.895 5.444 1.00 0.00 9 SER D O 6
ATOM 12965 N N . ILE D 1 10 ? 25.868 -11.478 6.904 1.00 0.00 10 ILE D N 6
ATOM 12966 C CA . ILE D 1 10 ? 25.002 -10.831 7.929 1.00 0.00 10 ILE D CA 6
ATOM 12967 C C . ILE D 1 10 ? 25.546 -9.435 8.235 1.00 0.00 10 ILE D C 6
ATOM 12968 O O . ILE D 1 10 ? 24.847 -8.449 8.114 1.00 0.00 10 ILE D O 6
ATOM 12984 N N . SER D 1 11 ? 26.826 -9.310 8.649 1.00 0.00 11 SER D N 6
ATOM 12985 C CA . SER D 1 11 ? 27.379 -7.988 8.929 1.00 0.00 11 SER D CA 6
ATOM 12986 C C . SER D 1 11 ? 26.953 -6.990 7.878 1.00 0.00 11 SER D C 6
ATOM 12987 O O . SER D 1 11 ? 26.518 -5.900 8.156 1.00 0.00 11 SER D O 6
ATOM 12995 N N . SER D 1 12 ? 27.157 -7.350 6.632 1.00 0.00 12 SER D N 6
ATOM 12996 C CA . SER D 1 12 ? 26.788 -6.421 5.527 1.00 0.00 12 SER D CA 6
ATOM 12997 C C . SER D 1 12 ? 25.313 -6.039 5.654 1.00 0.00 12 SER D C 6
ATOM 12998 O O . SER D 1 12 ? 24.946 -4.888 5.517 1.00 0.00 12 SER D O 6
ATOM 13006 N N . PHE D 1 13 ? 24.463 -6.993 5.916 1.00 0.00 13 PHE D N 6
ATOM 13007 C CA . PHE D 1 13 ? 23.013 -6.679 6.052 1.00 0.00 13 PHE D CA 6
ATOM 13008 C C . PHE D 1 13 ? 22.827 -5.598 7.119 1.00 0.00 13 PHE D C 6
ATOM 13009 O O . PHE D 1 13 ? 21.960 -4.753 7.016 1.00 0.00 13 PHE D O 6
ATOM 13026 N N . ILE D 1 14 ? 23.636 -5.617 8.142 1.00 0.00 14 ILE D N 6
ATOM 13027 C CA . ILE D 1 14 ? 23.507 -4.589 9.214 1.00 0.00 14 ILE D CA 6
ATOM 13028 C C . ILE D 1 14 ? 23.798 -3.204 8.632 1.00 0.00 14 ILE D C 6
ATOM 13029 O O . ILE D 1 14 ? 23.010 -2.289 8.763 1.00 0.00 14 ILE D O 6
ATOM 13045 N N . LEU D 1 15 ? 24.923 -3.041 7.991 1.00 0.00 15 LEU D N 6
ATOM 13046 C CA . LEU D 1 15 ? 25.257 -1.710 7.406 1.00 0.00 15 LEU D CA 6
ATOM 13047 C C . LEU D 1 15 ? 24.213 -1.342 6.347 1.00 0.00 15 LEU D C 6
ATOM 13048 O O . LEU D 1 15 ? 23.927 -0.182 6.121 1.00 0.00 15 LEU D O 6
ATOM 13064 N N . SER D 1 16 ? 23.647 -2.317 5.691 1.00 0.00 16 SER D N 6
ATOM 13065 C CA . SER D 1 16 ? 22.629 -2.018 4.644 1.00 0.00 16 SER D CA 6
ATOM 13066 C C . SER D 1 16 ? 21.448 -1.268 5.267 1.00 0.00 16 SER D C 6
ATOM 13067 O O . SER D 1 16 ? 20.990 -0.272 4.743 1.00 0.00 16 SER D O 6
ATOM 13075 N N . ALA D 1 17 ? 20.950 -1.734 6.380 1.00 0.00 17 ALA D N 6
ATOM 13076 C CA . ALA D 1 17 ? 19.799 -1.040 7.026 1.00 0.00 17 ALA D CA 6
ATOM 13077 C C . ALA D 1 17 ? 20.268 0.293 7.615 1.00 0.00 17 ALA D C 6
ATOM 13078 O O . ALA D 1 17 ? 19.657 1.323 7.411 1.00 0.00 17 ALA D O 6
ATOM 13085 N N . LEU D 1 18 ? 21.348 0.280 8.346 1.00 0.00 18 LEU D N 6
ATOM 13086 C CA . LEU D 1 18 ? 21.857 1.544 8.951 1.00 0.00 18 LEU D CA 6
ATOM 13087 C C . LEU D 1 18 ? 22.111 2.571 7.844 1.00 0.00 18 LEU D C 6
ATOM 13088 O O . LEU D 1 18 ? 21.713 3.715 7.941 1.00 0.00 18 LEU D O 6
ATOM 13104 N N . HIS D 1 19 ? 22.774 2.172 6.794 1.00 0.00 19 HIS D N 6
ATOM 13105 C CA . HIS D 1 19 ? 23.059 3.125 5.683 1.00 0.00 19 HIS D CA 6
ATOM 13106 C C . HIS D 1 19 ? 21.747 3.578 5.038 1.00 0.00 19 HIS D C 6
ATOM 13107 O O . HIS D 1 19 ? 21.580 4.733 4.698 1.00 0.00 19 HIS D O 6
ATOM 13122 N N . PHE D 1 20 ? 20.819 2.680 4.861 1.00 0.00 20 PHE D N 6
ATOM 13123 C CA . PHE D 1 20 ? 19.523 3.061 4.229 1.00 0.00 20 PHE D CA 6
ATOM 13124 C C . PHE D 1 20 ? 18.888 4.219 5.004 1.00 0.00 20 PHE D C 6
ATOM 13125 O O . PHE D 1 20 ? 18.512 5.225 4.436 1.00 0.00 20 PHE D O 6
ATOM 13142 N N . ILE D 1 21 ? 18.758 4.083 6.295 1.00 0.00 21 ILE D N 6
ATOM 13143 C CA . ILE D 1 21 ? 18.138 5.174 7.100 1.00 0.00 21 ILE D CA 6
ATOM 13144 C C . ILE D 1 21 ? 19.118 6.341 7.240 1.00 0.00 21 ILE D C 6
ATOM 13145 O O . ILE D 1 21 ? 18.747 7.492 7.119 1.00 0.00 21 ILE D O 6
ATOM 13161 N N . ALA D 1 22 ? 20.365 6.058 7.500 1.00 0.00 22 ALA D N 6
ATOM 13162 C CA . ALA D 1 22 ? 21.362 7.157 7.653 1.00 0.00 22 ALA D CA 6
ATOM 13163 C C . ALA D 1 22 ? 21.418 7.983 6.364 1.00 0.00 22 ALA D C 6
ATOM 13164 O O . ALA D 1 22 ? 21.652 9.175 6.389 1.00 0.00 22 ALA D O 6
ATOM 13171 N N . TRP D 1 23 ? 21.202 7.359 5.239 1.00 0.00 23 TRP D N 6
ATOM 13172 C CA . TRP D 1 23 ? 21.240 8.107 3.952 1.00 0.00 23 TRP D CA 6
ATOM 13173 C C . TRP D 1 23 ? 19.991 8.981 3.835 1.00 0.00 23 TRP D C 6
ATOM 13174 O O . TRP D 1 23 ? 20.059 10.128 3.440 1.00 0.00 23 TRP D O 6
ATOM 13195 N N . THR D 1 24 ? 18.848 8.447 4.172 1.00 0.00 24 THR D N 6
ATOM 13196 C CA . THR D 1 24 ? 17.596 9.248 4.073 1.00 0.00 24 THR D CA 6
ATOM 13197 C C . THR D 1 24 ? 17.654 10.427 5.053 1.00 0.00 24 THR D C 6
ATOM 13198 O O . THR D 1 24 ? 17.154 11.498 4.770 1.00 0.00 24 THR D O 6
ATOM 13209 N N . ILE D 1 25 ? 18.257 10.249 6.201 1.00 0.00 25 ILE D N 6
ATOM 13210 C CA . ILE D 1 25 ? 18.333 11.376 7.175 1.00 0.00 25 ILE D CA 6
ATOM 13211 C C . ILE D 1 25 ? 19.415 12.368 6.737 1.00 0.00 25 ILE D C 6
ATOM 13212 O O . ILE D 1 25 ? 19.147 13.532 6.517 1.00 0.00 25 ILE D O 6
ATOM 13228 N N . GLY D 1 26 ? 20.636 11.921 6.615 1.00 0.00 26 GLY D N 6
ATOM 13229 C CA . GLY D 1 26 ? 21.731 12.860 6.194 1.00 0.00 26 GLY D CA 6
ATOM 13230 C C . GLY D 1 26 ? 21.389 13.477 4.827 1.00 0.00 26 GLY D C 6
ATOM 13231 O O . GLY D 1 26 ? 21.686 14.628 4.576 1.00 0.00 26 GLY D O 6
ATOM 13235 N N . HIS D 1 27 ? 20.762 12.737 3.938 1.00 0.00 27 HIS D N 6
ATOM 13236 C CA . HIS D 1 27 ? 20.414 13.321 2.612 1.00 0.00 27 HIS D CA 6
ATOM 13237 C C . HIS D 1 27 ? 19.312 14.365 2.798 1.00 0.00 27 HIS D C 6
ATOM 13238 O O . HIS D 1 27 ? 19.383 15.459 2.275 1.00 0.00 27 HIS D O 6
ATOM 13253 N N . LEU D 1 28 ? 18.294 14.034 3.545 1.00 0.00 28 LEU D N 6
ATOM 13254 C CA . LEU D 1 28 ? 17.188 15.004 3.774 1.00 0.00 28 LEU D CA 6
ATOM 13255 C C . LEU D 1 28 ? 17.733 16.222 4.522 1.00 0.00 28 LEU D C 6
ATOM 13256 O O . LEU D 1 28 ? 17.343 17.344 4.267 1.00 0.00 28 LEU D O 6
ATOM 13272 N N . ASN D 1 29 ? 18.632 16.012 5.443 1.00 0.00 29 ASN D N 6
ATOM 13273 C CA . ASN D 1 29 ? 19.199 17.162 6.204 1.00 0.00 29 ASN D CA 6
ATOM 13274 C C . ASN D 1 29 ? 19.843 18.147 5.228 1.00 0.00 29 ASN D C 6
ATOM 13275 O O . ASN D 1 29 ? 19.770 19.347 5.403 1.00 0.00 29 ASN D O 6
ATOM 13286 N N . GLN D 1 30 ? 20.473 17.650 4.199 1.00 0.00 30 GLN D N 6
ATOM 13287 C CA . GLN D 1 30 ? 21.119 18.559 3.211 1.00 0.00 30 GLN D CA 6
ATOM 13288 C C . GLN D 1 30 ? 20.059 19.474 2.597 1.00 0.00 30 GLN D C 6
ATOM 13289 O O . GLN D 1 30 ? 20.244 20.670 2.490 1.00 0.00 30 GLN D O 6
ATOM 13303 N N . ILE D 1 31 ? 18.944 18.922 2.198 1.00 0.00 31 ILE D N 6
ATOM 13304 C CA . ILE D 1 31 ? 17.864 19.760 1.597 1.00 0.00 31 ILE D CA 6
ATOM 13305 C C . ILE D 1 31 ? 16.962 20.286 2.710 1.00 0.00 31 ILE D C 6
ATOM 13306 O O . ILE D 1 31 ? 15.755 20.155 2.663 1.00 0.00 31 ILE D O 6
ATOM 13322 N N . LYS D 1 32 ? 17.550 20.885 3.712 1.00 0.00 32 LYS D N 6
ATOM 13323 C CA . LYS D 1 32 ? 16.756 21.438 4.853 1.00 0.00 32 LYS D CA 6
ATOM 13324 C C . LYS D 1 32 ? 16.767 22.965 4.779 1.00 0.00 32 LYS D C 6
ATOM 13325 O O . LYS D 1 32 ? 15.750 23.613 4.929 1.00 0.00 32 LYS D O 6
ATOM 13344 N N . ARG D 1 33 ? 17.913 23.546 4.548 1.00 0.00 33 ARG D N 6
ATOM 13345 C CA . ARG D 1 33 ? 17.990 25.032 4.463 1.00 0.00 33 ARG D CA 6
ATOM 13346 C C . ARG D 1 33 ? 17.081 25.525 3.335 1.00 0.00 33 ARG D C 6
ATOM 13347 O O . ARG D 1 33 ? 16.304 26.432 3.581 1.00 0.00 33 ARG D O 6
ATOM 13369 N N . MET A 1 1 ? 34.383 -20.628 -7.457 1.00 0.00 1 MET A N 7
ATOM 13370 C CA . MET A 1 1 ? 34.125 -20.891 -6.013 1.00 0.00 1 MET A CA 7
ATOM 13371 C C . MET A 1 1 ? 35.452 -20.901 -5.251 1.00 0.00 1 MET A C 7
ATOM 13372 O O . MET A 1 1 ? 36.348 -21.655 -5.571 1.00 0.00 1 MET A O 7
ATOM 13388 N N . LEU A 1 2 ? 35.572 -20.064 -4.247 1.00 0.00 2 LEU A N 7
ATOM 13389 C CA . LEU A 1 2 ? 36.825 -19.993 -3.433 1.00 0.00 2 LEU A CA 7
ATOM 13390 C C . LEU A 1 2 ? 37.847 -19.061 -4.098 1.00 0.00 2 LEU A C 7
ATOM 13391 O O . LEU A 1 2 ? 38.249 -18.069 -3.524 1.00 0.00 2 LEU A O 7
ATOM 13407 N N . GLU A 1 3 ? 38.288 -19.365 -5.289 1.00 0.00 3 GLU A N 7
ATOM 13408 C CA . GLU A 1 3 ? 39.296 -18.476 -5.941 1.00 0.00 3 GLU A CA 7
ATOM 13409 C C . GLU A 1 3 ? 38.618 -17.191 -6.444 1.00 0.00 3 GLU A C 7
ATOM 13410 O O . GLU A 1 3 ? 39.144 -16.109 -6.277 1.00 0.00 3 GLU A O 7
ATOM 13422 N N . PRO A 1 4 ? 37.465 -17.299 -7.060 1.00 0.00 4 PRO A N 7
ATOM 13423 C CA . PRO A 1 4 ? 36.719 -16.139 -7.594 1.00 0.00 4 PRO A CA 7
ATOM 13424 C C . PRO A 1 4 ? 35.551 -15.720 -6.687 1.00 0.00 4 PRO A C 7
ATOM 13425 O O . PRO A 1 4 ? 34.911 -14.714 -6.921 1.00 0.00 4 PRO A O 7
ATOM 13436 N N . PHE A 1 5 ? 35.258 -16.496 -5.667 1.00 0.00 5 PHE A N 7
ATOM 13437 C CA . PHE A 1 5 ? 34.114 -16.163 -4.753 1.00 0.00 5 PHE A CA 7
ATOM 13438 C C . PHE A 1 5 ? 34.630 -15.778 -3.361 1.00 0.00 5 PHE A C 7
ATOM 13439 O O . PHE A 1 5 ? 34.430 -14.667 -2.906 1.00 0.00 5 PHE A O 7
ATOM 13456 N N . GLN A 1 6 ? 35.272 -16.683 -2.664 1.00 0.00 6 GLN A N 7
ATOM 13457 C CA . GLN A 1 6 ? 35.757 -16.335 -1.300 1.00 0.00 6 GLN A CA 7
ATOM 13458 C C . GLN A 1 6 ? 36.610 -15.076 -1.363 1.00 0.00 6 GLN A C 7
ATOM 13459 O O . GLN A 1 6 ? 36.751 -14.350 -0.397 1.00 0.00 6 GLN A O 7
ATOM 13473 N N . ILE A 1 7 ? 37.172 -14.815 -2.495 1.00 0.00 7 ILE A N 7
ATOM 13474 C CA . ILE A 1 7 ? 38.019 -13.599 -2.642 1.00 0.00 7 ILE A CA 7
ATOM 13475 C C . ILE A 1 7 ? 37.123 -12.360 -2.677 1.00 0.00 7 ILE A C 7
ATOM 13476 O O . ILE A 1 7 ? 37.548 -11.265 -2.367 1.00 0.00 7 ILE A O 7
ATOM 13492 N N . LEU A 1 8 ? 35.880 -12.525 -3.039 1.00 0.00 8 LEU A N 7
ATOM 13493 C CA . LEU A 1 8 ? 34.952 -11.361 -3.081 1.00 0.00 8 LEU A CA 7
ATOM 13494 C C . LEU A 1 8 ? 34.485 -11.060 -1.658 1.00 0.00 8 LEU A C 7
ATOM 13495 O O . LEU A 1 8 ? 34.448 -9.923 -1.232 1.00 0.00 8 LEU A O 7
ATOM 13511 N N . SER A 1 9 ? 34.133 -12.075 -0.914 1.00 0.00 9 SER A N 7
ATOM 13512 C CA . SER A 1 9 ? 33.674 -11.848 0.484 1.00 0.00 9 SER A CA 7
ATOM 13513 C C . SER A 1 9 ? 34.772 -11.125 1.268 1.00 0.00 9 SER A C 7
ATOM 13514 O O . SER A 1 9 ? 34.507 -10.219 2.032 1.00 0.00 9 SER A O 7
ATOM 13522 N N . ILE A 1 10 ? 36.004 -11.518 1.085 1.00 0.00 10 ILE A N 7
ATOM 13523 C CA . ILE A 1 10 ? 37.114 -10.850 1.822 1.00 0.00 10 ILE A CA 7
ATOM 13524 C C . ILE A 1 10 ? 37.224 -9.389 1.373 1.00 0.00 10 ILE A C 7
ATOM 13525 O O . ILE A 1 10 ? 37.003 -8.477 2.144 1.00 0.00 10 ILE A O 7
ATOM 13541 N N . SER A 1 11 ? 37.573 -9.130 0.130 1.00 0.00 11 SER A N 7
ATOM 13542 C CA . SER A 1 11 ? 37.661 -7.752 -0.344 1.00 0.00 11 SER A CA 7
ATOM 13543 C C . SER A 1 11 ? 36.451 -6.955 0.084 1.00 0.00 11 SER A C 7
ATOM 13544 O O . SER A 1 11 ? 36.527 -5.823 0.506 1.00 0.00 11 SER A O 7
ATOM 13552 N N . SER A 1 12 ? 35.287 -7.533 -0.076 1.00 0.00 12 SER A N 7
ATOM 13553 C CA . SER A 1 12 ? 34.043 -6.807 0.306 1.00 0.00 12 SER A CA 7
ATOM 13554 C C . SER A 1 12 ? 33.981 -6.655 1.831 1.00 0.00 12 SER A C 7
ATOM 13555 O O . SER A 1 12 ? 33.289 -5.801 2.349 1.00 0.00 12 SER A O 7
ATOM 13563 N N . PHE A 1 13 ? 34.695 -7.478 2.553 1.00 0.00 13 PHE A N 7
ATOM 13564 C CA . PHE A 1 13 ? 34.672 -7.381 4.043 1.00 0.00 13 PHE A CA 7
ATOM 13565 C C . PHE A 1 13 ? 35.604 -6.258 4.506 1.00 0.00 13 PHE A C 7
ATOM 13566 O O . PHE A 1 13 ? 35.187 -5.331 5.172 1.00 0.00 13 PHE A O 7
ATOM 13583 N N . ILE A 1 14 ? 36.864 -6.331 4.169 1.00 0.00 14 ILE A N 7
ATOM 13584 C CA . ILE A 1 14 ? 37.807 -5.262 4.607 1.00 0.00 14 ILE A CA 7
ATOM 13585 C C . ILE A 1 14 ? 37.265 -3.894 4.180 1.00 0.00 14 ILE A C 7
ATOM 13586 O O . ILE A 1 14 ? 37.399 -2.915 4.888 1.00 0.00 14 ILE A O 7
ATOM 13602 N N . LEU A 1 15 ? 36.646 -3.815 3.032 1.00 0.00 15 LEU A N 7
ATOM 13603 C CA . LEU A 1 15 ? 36.094 -2.507 2.574 1.00 0.00 15 LEU A CA 7
ATOM 13604 C C . LEU A 1 15 ? 34.847 -2.166 3.394 1.00 0.00 15 LEU A C 7
ATOM 13605 O O . LEU A 1 15 ? 34.588 -1.018 3.698 1.00 0.00 15 LEU A O 7
ATOM 13621 N N . SER A 1 16 ? 34.070 -3.152 3.752 1.00 0.00 16 SER A N 7
ATOM 13622 C CA . SER A 1 16 ? 32.840 -2.878 4.549 1.00 0.00 16 SER A CA 7
ATOM 13623 C C . SER A 1 16 ? 33.214 -2.121 5.825 1.00 0.00 16 SER A C 7
ATOM 13624 O O . SER A 1 16 ? 32.620 -1.113 6.155 1.00 0.00 16 SER A O 7
ATOM 13632 N N . ALA A 1 17 ? 34.193 -2.594 6.547 1.00 0.00 17 ALA A N 7
ATOM 13633 C CA . ALA A 1 17 ? 34.600 -1.894 7.799 1.00 0.00 17 ALA A CA 7
ATOM 13634 C C . ALA A 1 17 ? 35.170 -0.518 7.443 1.00 0.00 17 ALA A C 7
ATOM 13635 O O . ALA A 1 17 ? 34.930 0.459 8.123 1.00 0.00 17 ALA A O 7
ATOM 13642 N N . LEU A 1 18 ? 35.921 -0.437 6.378 1.00 0.00 18 LEU A N 7
ATOM 13643 C CA . LEU A 1 18 ? 36.507 0.872 5.971 1.00 0.00 18 LEU A CA 7
ATOM 13644 C C . LEU A 1 18 ? 35.392 1.926 5.911 1.00 0.00 18 LEU A C 7
ATOM 13645 O O . LEU A 1 18 ? 35.506 3.000 6.468 1.00 0.00 18 LEU A O 7
ATOM 13661 N N . HIS A 1 19 ? 34.318 1.624 5.235 1.00 0.00 19 HIS A N 7
ATOM 13662 C CA . HIS A 1 19 ? 33.196 2.601 5.128 1.00 0.00 19 HIS A CA 7
ATOM 13663 C C . HIS A 1 19 ? 32.559 2.813 6.506 1.00 0.00 19 HIS A C 7
ATOM 13664 O O . HIS A 1 19 ? 32.051 3.875 6.807 1.00 0.00 19 HIS A O 7
ATOM 13679 N N . PHE A 1 20 ? 32.573 1.811 7.340 1.00 0.00 20 PHE A N 7
ATOM 13680 C CA . PHE A 1 20 ? 31.959 1.959 8.690 1.00 0.00 20 PHE A CA 7
ATOM 13681 C C . PHE A 1 20 ? 32.698 3.039 9.484 1.00 0.00 20 PHE A C 7
ATOM 13682 O O . PHE A 1 20 ? 32.091 3.912 10.072 1.00 0.00 20 PHE A O 7
ATOM 13699 N N . ILE A 1 21 ? 34.002 2.990 9.511 1.00 0.00 21 ILE A N 7
ATOM 13700 C CA . ILE A 1 21 ? 34.764 4.017 10.275 1.00 0.00 21 ILE A CA 7
ATOM 13701 C C . ILE A 1 21 ? 34.771 5.336 9.498 1.00 0.00 21 ILE A C 7
ATOM 13702 O O . ILE A 1 21 ? 34.822 6.405 10.073 1.00 0.00 21 ILE A O 7
ATOM 13718 N N . ALA A 1 22 ? 34.716 5.274 8.195 1.00 0.00 22 ALA A N 7
ATOM 13719 C CA . ALA A 1 22 ? 34.717 6.530 7.393 1.00 0.00 22 ALA A CA 7
ATOM 13720 C C . ALA A 1 22 ? 33.445 7.324 7.693 1.00 0.00 22 ALA A C 7
ATOM 13721 O O . ALA A 1 22 ? 33.446 8.539 7.704 1.00 0.00 22 ALA A O 7
ATOM 13728 N N . TRP A 1 23 ? 32.357 6.645 7.934 1.00 0.00 23 TRP A N 7
ATOM 13729 C CA . TRP A 1 23 ? 31.082 7.354 8.230 1.00 0.00 23 TRP A CA 7
ATOM 13730 C C . TRP A 1 23 ? 31.108 7.897 9.662 1.00 0.00 23 TRP A C 7
ATOM 13731 O O . TRP A 1 23 ? 30.782 9.041 9.906 1.00 0.00 23 TRP A O 7
ATOM 13752 N N . THR A 1 24 ? 31.479 7.084 10.613 1.00 0.00 24 THR A N 7
ATOM 13753 C CA . THR A 1 24 ? 31.506 7.557 12.027 1.00 0.00 24 THR A CA 7
ATOM 13754 C C . THR A 1 24 ? 32.564 8.652 12.202 1.00 0.00 24 THR A C 7
ATOM 13755 O O . THR A 1 24 ? 32.388 9.571 12.977 1.00 0.00 24 THR A O 7
ATOM 13766 N N . ILE A 1 25 ? 33.662 8.572 11.497 1.00 0.00 25 ILE A N 7
ATOM 13767 C CA . ILE A 1 25 ? 34.711 9.621 11.647 1.00 0.00 25 ILE A CA 7
ATOM 13768 C C . ILE A 1 25 ? 34.287 10.894 10.905 1.00 0.00 25 ILE A C 7
ATOM 13769 O O . ILE A 1 25 ? 34.272 11.972 11.466 1.00 0.00 25 ILE A O 7
ATOM 13785 N N . GLY A 1 26 ? 33.951 10.783 9.648 1.00 0.00 26 GLY A N 7
ATOM 13786 C CA . GLY A 1 26 ? 33.538 12.006 8.878 1.00 0.00 26 GLY A CA 7
ATOM 13787 C C . GLY A 1 26 ? 32.211 12.552 9.431 1.00 0.00 26 GLY A C 7
ATOM 13788 O O . GLY A 1 26 ? 31.989 13.747 9.439 1.00 0.00 26 GLY A O 7
ATOM 13792 N N . HIS A 1 27 ? 31.322 11.704 9.899 1.00 0.00 27 HIS A N 7
ATOM 13793 C CA . HIS A 1 27 ? 30.033 12.217 10.444 1.00 0.00 27 HIS A CA 7
ATOM 13794 C C . HIS A 1 27 ? 30.294 12.899 11.789 1.00 0.00 27 HIS A C 7
ATOM 13795 O O . HIS A 1 27 ? 29.803 13.978 12.056 1.00 0.00 27 HIS A O 7
ATOM 13810 N N . LEU A 1 28 ? 31.070 12.278 12.635 1.00 0.00 28 LEU A N 7
ATOM 13811 C CA . LEU A 1 28 ? 31.373 12.886 13.961 1.00 0.00 28 LEU A CA 7
ATOM 13812 C C . LEU A 1 28 ? 32.038 14.247 13.750 1.00 0.00 28 LEU A C 7
ATOM 13813 O O . LEU A 1 28 ? 31.817 15.180 14.497 1.00 0.00 28 LEU A O 7
ATOM 13829 N N . ASN A 1 29 ? 32.854 14.369 12.740 1.00 0.00 29 ASN A N 7
ATOM 13830 C CA . ASN A 1 29 ? 33.534 15.670 12.483 1.00 0.00 29 ASN A CA 7
ATOM 13831 C C . ASN A 1 29 ? 32.485 16.758 12.246 1.00 0.00 29 ASN A C 7
ATOM 13832 O O . ASN A 1 29 ? 32.675 17.904 12.602 1.00 0.00 29 ASN A O 7
ATOM 13843 N N . GLN A 1 30 ? 31.379 16.410 11.645 1.00 0.00 30 GLN A N 7
ATOM 13844 C CA . GLN A 1 30 ? 30.323 17.428 11.386 1.00 0.00 30 GLN A CA 7
ATOM 13845 C C . GLN A 1 30 ? 29.830 18.004 12.715 1.00 0.00 30 GLN A C 7
ATOM 13846 O O . GLN A 1 30 ? 29.687 19.201 12.868 1.00 0.00 30 GLN A O 7
ATOM 13860 N N . ILE A 1 31 ? 29.565 17.161 13.680 1.00 0.00 31 ILE A N 7
ATOM 13861 C CA . ILE A 1 31 ? 29.077 17.656 15.003 1.00 0.00 31 ILE A CA 7
ATOM 13862 C C . ILE A 1 31 ? 30.273 17.865 15.940 1.00 0.00 31 ILE A C 7
ATOM 13863 O O . ILE A 1 31 ? 30.337 17.335 17.028 1.00 0.00 31 ILE A O 7
ATOM 13879 N N . LYS A 1 32 ? 31.227 18.649 15.519 1.00 0.00 32 LYS A N 7
ATOM 13880 C CA . LYS A 1 32 ? 32.419 18.905 16.377 1.00 0.00 32 LYS A CA 7
ATOM 13881 C C . LYS A 1 32 ? 33.079 20.217 15.950 1.00 0.00 32 LYS A C 7
ATOM 13882 O O . LYS A 1 32 ? 33.075 21.191 16.677 1.00 0.00 32 LYS A O 7
ATOM 13901 N N . ARG A 1 33 ? 33.648 20.251 14.776 1.00 0.00 33 ARG A N 7
ATOM 13902 C CA . ARG A 1 33 ? 34.307 21.501 14.305 1.00 0.00 33 ARG A CA 7
ATOM 13903 C C . ARG A 1 33 ? 35.253 22.019 15.390 1.00 0.00 33 ARG A C 7
ATOM 13904 O O . ARG A 1 33 ? 36.378 21.550 15.440 1.00 0.00 33 ARG A O 7
ATOM 13926 N N . MET B 1 1 ? 21.042 -20.396 -10.427 1.00 0.00 1 MET B N 7
ATOM 13927 C CA . MET B 1 1 ? 22.018 -19.343 -10.029 1.00 0.00 1 MET B CA 7
ATOM 13928 C C . MET B 1 1 ? 23.207 -19.360 -10.993 1.00 0.00 1 MET B C 7
ATOM 13929 O O . MET B 1 1 ? 23.248 -20.148 -11.915 1.00 0.00 1 MET B O 7
ATOM 13945 N N . LEU B 1 2 ? 24.165 -18.488 -10.780 1.00 0.00 2 LEU B N 7
ATOM 13946 C CA . LEU B 1 2 ? 25.369 -18.416 -11.661 1.00 0.00 2 LEU B CA 7
ATOM 13947 C C . LEU B 1 2 ? 25.077 -17.530 -12.879 1.00 0.00 2 LEU B C 7
ATOM 13948 O O . LEU B 1 2 ? 25.713 -16.515 -13.076 1.00 0.00 2 LEU B O 7
ATOM 13964 N N . GLU B 1 3 ? 24.135 -17.893 -13.706 1.00 0.00 3 GLU B N 7
ATOM 13965 C CA . GLU B 1 3 ? 23.852 -17.042 -14.898 1.00 0.00 3 GLU B CA 7
ATOM 13966 C C . GLU B 1 3 ? 23.312 -15.678 -14.428 1.00 0.00 3 GLU B C 7
ATOM 13967 O O . GLU B 1 3 ? 23.786 -14.645 -14.858 1.00 0.00 3 GLU B O 7
ATOM 13979 N N . PRO B 1 4 ? 22.336 -15.666 -13.550 1.00 0.00 4 PRO B N 7
ATOM 13980 C CA . PRO B 1 4 ? 21.742 -14.412 -13.023 1.00 0.00 4 PRO B CA 7
ATOM 13981 C C . PRO B 1 4 ? 22.369 -13.981 -11.688 1.00 0.00 4 PRO B C 7
ATOM 13982 O O . PRO B 1 4 ? 22.486 -12.807 -11.396 1.00 0.00 4 PRO B O 7
ATOM 13993 N N . PHE B 1 5 ? 22.750 -14.925 -10.866 1.00 0.00 5 PHE B N 7
ATOM 13994 C CA . PHE B 1 5 ? 23.342 -14.572 -9.542 1.00 0.00 5 PHE B CA 7
ATOM 13995 C C . PHE B 1 5 ? 24.788 -14.099 -9.700 1.00 0.00 5 PHE B C 7
ATOM 13996 O O . PHE B 1 5 ? 25.179 -13.101 -9.126 1.00 0.00 5 PHE B O 7
ATOM 14013 N N . GLN B 1 6 ? 25.599 -14.805 -10.450 1.00 0.00 6 GLN B N 7
ATOM 14014 C CA . GLN B 1 6 ? 27.018 -14.372 -10.598 1.00 0.00 6 GLN B CA 7
ATOM 14015 C C . GLN B 1 6 ? 27.079 -12.880 -10.895 1.00 0.00 6 GLN B C 7
ATOM 14016 O O . GLN B 1 6 ? 27.560 -12.086 -10.112 1.00 0.00 6 GLN B O 7
ATOM 14030 N N . ILE B 1 7 ? 26.599 -12.516 -12.032 1.00 0.00 7 ILE B N 7
ATOM 14031 C CA . ILE B 1 7 ? 26.613 -11.082 -12.450 1.00 0.00 7 ILE B CA 7
ATOM 14032 C C . ILE B 1 7 ? 26.154 -10.184 -11.296 1.00 0.00 7 ILE B C 7
ATOM 14033 O O . ILE B 1 7 ? 26.450 -9.005 -11.265 1.00 0.00 7 ILE B O 7
ATOM 14049 N N . LEU B 1 8 ? 25.442 -10.721 -10.342 1.00 0.00 8 LEU B N 7
ATOM 14050 C CA . LEU B 1 8 ? 24.985 -9.879 -9.201 1.00 0.00 8 LEU B CA 7
ATOM 14051 C C . LEU B 1 8 ? 26.181 -9.619 -8.279 1.00 0.00 8 LEU B C 7
ATOM 14052 O O . LEU B 1 8 ? 26.472 -8.495 -7.917 1.00 0.00 8 LEU B O 7
ATOM 14068 N N . SER B 1 9 ? 26.883 -10.654 -7.908 1.00 0.00 9 SER B N 7
ATOM 14069 C CA . SER B 1 9 ? 28.065 -10.473 -7.021 1.00 0.00 9 SER B CA 7
ATOM 14070 C C . SER B 1 9 ? 29.056 -9.515 -7.687 1.00 0.00 9 SER B C 7
ATOM 14071 O O . SER B 1 9 ? 29.712 -8.732 -7.030 1.00 0.00 9 SER B O 7
ATOM 14079 N N . ILE B 1 10 ? 29.165 -9.566 -8.988 1.00 0.00 10 ILE B N 7
ATOM 14080 C CA . ILE B 1 10 ? 30.110 -8.653 -9.690 1.00 0.00 10 ILE B CA 7
ATOM 14081 C C . ILE B 1 10 ? 29.687 -7.205 -9.441 1.00 0.00 10 ILE B C 7
ATOM 14082 O O . ILE B 1 10 ? 30.466 -6.390 -8.988 1.00 0.00 10 ILE B O 7
ATOM 14098 N N . SER B 1 11 ? 28.423 -6.838 -9.740 1.00 0.00 11 SER B N 7
ATOM 14099 C CA . SER B 1 11 ? 27.995 -5.466 -9.486 1.00 0.00 11 SER B CA 7
ATOM 14100 C C . SER B 1 11 ? 28.455 -4.999 -8.124 1.00 0.00 11 SER B C 7
ATOM 14101 O O . SER B 1 11 ? 28.948 -3.914 -7.947 1.00 0.00 11 SER B O 7
ATOM 14109 N N . SER B 1 12 ? 28.222 -5.819 -7.128 1.00 0.00 12 SER B N 7
ATOM 14110 C CA . SER B 1 12 ? 28.623 -5.431 -5.746 1.00 0.00 12 SER B CA 7
ATOM 14111 C C . SER B 1 12 ? 30.127 -5.152 -5.707 1.00 0.00 12 SER B C 7
ATOM 14112 O O . SER B 1 12 ? 30.572 -4.174 -5.139 1.00 0.00 12 SER B O 7
ATOM 14120 N N . PHE B 1 13 ? 30.915 -6.003 -6.306 1.00 0.00 13 PHE B N 7
ATOM 14121 C CA . PHE B 1 13 ? 32.389 -5.786 -6.302 1.00 0.00 13 PHE B CA 7
ATOM 14122 C C . PHE B 1 13 ? 32.722 -4.494 -7.052 1.00 0.00 13 PHE B C 7
ATOM 14123 O O . PHE B 1 13 ? 33.470 -3.664 -6.576 1.00 0.00 13 PHE B O 7
ATOM 14140 N N . ILE B 1 14 ? 32.174 -4.319 -8.223 1.00 0.00 14 ILE B N 7
ATOM 14141 C CA . ILE B 1 14 ? 32.463 -3.083 -9.003 1.00 0.00 14 ILE B CA 7
ATOM 14142 C C . ILE B 1 14 ? 32.035 -1.852 -8.199 1.00 0.00 14 ILE B C 7
ATOM 14143 O O . ILE B 1 14 ? 32.740 -0.864 -8.135 1.00 0.00 14 ILE B O 7
ATOM 14159 N N . LEU B 1 15 ? 30.884 -1.903 -7.586 1.00 0.00 15 LEU B N 7
ATOM 14160 C CA . LEU B 1 15 ? 30.410 -0.735 -6.791 1.00 0.00 15 LEU B CA 7
ATOM 14161 C C . LEU B 1 15 ? 31.308 -0.548 -5.565 1.00 0.00 15 LEU B C 7
ATOM 14162 O O . LEU B 1 15 ? 31.557 0.559 -5.130 1.00 0.00 15 LEU B O 7
ATOM 14178 N N . SER B 1 16 ? 31.789 -1.620 -4.999 1.00 0.00 16 SER B N 7
ATOM 14179 C CA . SER B 1 16 ? 32.661 -1.498 -3.796 1.00 0.00 16 SER B CA 7
ATOM 14180 C C . SER B 1 16 ? 33.900 -0.660 -4.132 1.00 0.00 16 SER B C 7
ATOM 14181 O O . SER B 1 16 ? 34.171 0.343 -3.501 1.00 0.00 16 SER B O 7
ATOM 14189 N N . ALA B 1 17 ? 34.655 -1.062 -5.117 1.00 0.00 17 ALA B N 7
ATOM 14190 C CA . ALA B 1 17 ? 35.876 -0.287 -5.485 1.00 0.00 17 ALA B CA 7
ATOM 14191 C C . ALA B 1 17 ? 35.473 1.112 -5.958 1.00 0.00 17 ALA B C 7
ATOM 14192 O O . ALA B 1 17 ? 36.242 2.050 -5.880 1.00 0.00 17 ALA B O 7
ATOM 14199 N N . LEU B 1 18 ? 34.276 1.256 -6.455 1.00 0.00 18 LEU B N 7
ATOM 14200 C CA . LEU B 1 18 ? 33.821 2.589 -6.945 1.00 0.00 18 LEU B CA 7
ATOM 14201 C C . LEU B 1 18 ? 33.823 3.600 -5.789 1.00 0.00 18 LEU B C 7
ATOM 14202 O O . LEU B 1 18 ? 34.452 4.638 -5.861 1.00 0.00 18 LEU B O 7
ATOM 14218 N N . HIS B 1 19 ? 33.120 3.312 -4.728 1.00 0.00 19 HIS B N 7
ATOM 14219 C CA . HIS B 1 19 ? 33.078 4.266 -3.582 1.00 0.00 19 HIS B CA 7
ATOM 14220 C C . HIS B 1 19 ? 34.468 4.381 -2.950 1.00 0.00 19 HIS B C 7
ATOM 14221 O O . HIS B 1 19 ? 34.823 5.400 -2.392 1.00 0.00 19 HIS B O 7
ATOM 14236 N N . PHE B 1 20 ? 35.253 3.343 -3.027 1.00 0.00 20 PHE B N 7
ATOM 14237 C CA . PHE B 1 20 ? 36.615 3.393 -2.423 1.00 0.00 20 PHE B CA 7
ATOM 14238 C C . PHE B 1 20 ? 37.421 4.539 -3.044 1.00 0.00 20 PHE B C 7
ATOM 14239 O O . PHE B 1 20 ? 38.070 5.294 -2.349 1.00 0.00 20 PHE B O 7
ATOM 14256 N N . ILE B 1 21 ? 37.393 4.674 -4.343 1.00 0.00 21 ILE B N 7
ATOM 14257 C CA . ILE B 1 21 ? 38.173 5.775 -4.986 1.00 0.00 21 ILE B CA 7
ATOM 14258 C C . ILE B 1 21 ? 37.419 7.100 -4.845 1.00 0.00 21 ILE B C 7
ATOM 14259 O O . ILE B 1 21 ? 38.011 8.142 -4.644 1.00 0.00 21 ILE B O 7
ATOM 14275 N N . ALA B 1 22 ? 36.120 7.073 -4.949 1.00 0.00 22 ALA B N 7
ATOM 14276 C CA . ALA B 1 22 ? 35.336 8.334 -4.820 1.00 0.00 22 ALA B CA 7
ATOM 14277 C C . ALA B 1 22 ? 35.482 8.880 -3.399 1.00 0.00 22 ALA B C 7
ATOM 14278 O O . ALA B 1 22 ? 35.331 10.061 -3.158 1.00 0.00 22 ALA B O 7
ATOM 14285 N N . TRP B 1 23 ? 35.774 8.028 -2.456 1.00 0.00 23 TRP B N 7
ATOM 14286 C CA . TRP B 1 23 ? 35.931 8.489 -1.050 1.00 0.00 23 TRP B CA 7
ATOM 14287 C C . TRP B 1 23 ? 37.337 9.059 -0.856 1.00 0.00 23 TRP B C 7
ATOM 14288 O O . TRP B 1 23 ? 37.508 10.181 -0.425 1.00 0.00 23 TRP B O 7
ATOM 14309 N N . THR B 1 24 ? 38.347 8.291 -1.166 1.00 0.00 24 THR B N 7
ATOM 14310 C CA . THR B 1 24 ? 39.741 8.787 -0.991 1.00 0.00 24 THR B CA 7
ATOM 14311 C C . THR B 1 24 ? 39.986 9.997 -1.901 1.00 0.00 24 THR B C 7
ATOM 14312 O O . THR B 1 24 ? 40.707 10.909 -1.546 1.00 0.00 24 THR B O 7
ATOM 14323 N N . ILE B 1 25 ? 39.397 10.022 -3.068 1.00 0.00 25 ILE B N 7
ATOM 14324 C CA . ILE B 1 25 ? 39.613 11.184 -3.978 1.00 0.00 25 ILE B CA 7
ATOM 14325 C C . ILE B 1 25 ? 38.861 12.408 -3.442 1.00 0.00 25 ILE B C 7
ATOM 14326 O O . ILE B 1 25 ? 39.432 13.463 -3.253 1.00 0.00 25 ILE B O 7
ATOM 14342 N N . GLY B 1 26 ? 37.584 12.278 -3.205 1.00 0.00 26 GLY B N 7
ATOM 14343 C CA . GLY B 1 26 ? 36.799 13.450 -2.690 1.00 0.00 26 GLY B CA 7
ATOM 14344 C C . GLY B 1 26 ? 37.281 13.829 -1.281 1.00 0.00 26 GLY B C 7
ATOM 14345 O O . GLY B 1 26 ? 37.222 14.980 -0.896 1.00 0.00 26 GLY B O 7
ATOM 14349 N N . HIS B 1 27 ? 37.759 12.887 -0.499 1.00 0.00 27 HIS B N 7
ATOM 14350 C CA . HIS B 1 27 ? 38.231 13.243 0.870 1.00 0.00 27 HIS B CA 7
ATOM 14351 C C . HIS B 1 27 ? 39.256 14.376 0.776 1.00 0.00 27 HIS B C 7
ATOM 14352 O O . HIS B 1 27 ? 39.252 15.297 1.568 1.00 0.00 27 HIS B O 7
ATOM 14367 N N . LEU B 1 28 ? 40.134 14.316 -0.188 1.00 0.00 28 LEU B N 7
ATOM 14368 C CA . LEU B 1 28 ? 41.158 15.390 -0.332 1.00 0.00 28 LEU B CA 7
ATOM 14369 C C . LEU B 1 28 ? 40.471 16.755 -0.307 1.00 0.00 28 LEU B C 7
ATOM 14370 O O . LEU B 1 28 ? 40.883 17.654 0.400 1.00 0.00 28 LEU B O 7
ATOM 14386 N N . ASN B 1 29 ? 39.424 16.920 -1.069 1.00 0.00 29 ASN B N 7
ATOM 14387 C CA . ASN B 1 29 ? 38.716 18.229 -1.078 1.00 0.00 29 ASN B CA 7
ATOM 14388 C C . ASN B 1 29 ? 38.374 18.620 0.358 1.00 0.00 29 ASN B C 7
ATOM 14389 O O . ASN B 1 29 ? 38.522 19.759 0.754 1.00 0.00 29 ASN B O 7
ATOM 14400 N N . GLN B 1 30 ? 37.932 17.681 1.148 1.00 0.00 30 GLN B N 7
ATOM 14401 C CA . GLN B 1 30 ? 37.600 18.003 2.562 1.00 0.00 30 GLN B CA 7
ATOM 14402 C C . GLN B 1 30 ? 38.846 18.578 3.234 1.00 0.00 30 GLN B C 7
ATOM 14403 O O . GLN B 1 30 ? 38.766 19.463 4.063 1.00 0.00 30 GLN B O 7
ATOM 14417 N N . ILE B 1 31 ? 40.003 18.085 2.873 1.00 0.00 31 ILE B N 7
ATOM 14418 C CA . ILE B 1 31 ? 41.263 18.605 3.479 1.00 0.00 31 ILE B CA 7
ATOM 14419 C C . ILE B 1 31 ? 41.750 19.800 2.662 1.00 0.00 31 ILE B C 7
ATOM 14420 O O . ILE B 1 31 ? 42.903 19.891 2.291 1.00 0.00 31 ILE B O 7
ATOM 14436 N N . LYS B 1 32 ? 40.870 20.716 2.382 1.00 0.00 32 LYS B N 7
ATOM 14437 C CA . LYS B 1 32 ? 41.260 21.916 1.589 1.00 0.00 32 LYS B CA 7
ATOM 14438 C C . LYS B 1 32 ? 40.119 22.938 1.625 1.00 0.00 32 LYS B C 7
ATOM 14439 O O . LYS B 1 32 ? 39.785 23.547 0.628 1.00 0.00 32 LYS B O 7
ATOM 14458 N N . ARG B 1 33 ? 39.515 23.128 2.767 1.00 0.00 33 ARG B N 7
ATOM 14459 C CA . ARG B 1 33 ? 38.397 24.109 2.865 1.00 0.00 33 ARG B CA 7
ATOM 14460 C C . ARG B 1 33 ? 38.939 25.523 2.646 1.00 0.00 33 ARG B C 7
ATOM 14461 O O . ARG B 1 33 ? 39.993 25.821 3.182 1.00 0.00 33 ARG B O 7
ATOM 14483 N N . MET C 1 1 ? 16.806 -20.017 4.016 1.00 0.00 1 MET C N 7
ATOM 14484 C CA . MET C 1 1 ? 17.291 -19.880 2.614 1.00 0.00 1 MET C CA 7
ATOM 14485 C C . MET C 1 1 ? 16.125 -19.481 1.709 1.00 0.00 1 MET C C 7
ATOM 14486 O O . MET C 1 1 ? 15.102 -20.133 1.686 1.00 0.00 1 MET C O 7
ATOM 14502 N N . LEU C 1 2 ? 16.281 -18.409 0.969 1.00 0.00 2 LEU C N 7
ATOM 14503 C CA . LEU C 1 2 ? 15.204 -17.931 0.049 1.00 0.00 2 LEU C CA 7
ATOM 14504 C C . LEU C 1 2 ? 14.196 -17.067 0.821 1.00 0.00 2 LEU C C 7
ATOM 14505 O O . LEU C 1 2 ? 14.018 -15.906 0.522 1.00 0.00 2 LEU C O 7
ATOM 14521 N N . GLU C 1 3 ? 13.524 -17.609 1.799 1.00 0.00 3 GLU C N 7
ATOM 14522 C CA . GLU C 1 3 ? 12.532 -16.775 2.540 1.00 0.00 3 GLU C CA 7
ATOM 14523 C C . GLU C 1 3 ? 13.261 -15.717 3.384 1.00 0.00 3 GLU C C 7
ATOM 14524 O O . GLU C 1 3 ? 12.853 -14.574 3.426 1.00 0.00 3 GLU C O 7
ATOM 14536 N N . PRO C 1 4 ? 14.326 -16.085 4.055 1.00 0.00 4 PRO C N 7
ATOM 14537 C CA . PRO C 1 4 ? 15.107 -15.161 4.904 1.00 0.00 4 PRO C CA 7
ATOM 14538 C C . PRO C 1 4 ? 16.393 -14.676 4.216 1.00 0.00 4 PRO C C 7
ATOM 14539 O O . PRO C 1 4 ? 17.096 -13.831 4.734 1.00 0.00 4 PRO C O 7
ATOM 14550 N N . PHE C 1 5 ? 16.715 -15.224 3.065 1.00 0.00 5 PHE C N 7
ATOM 14551 C CA . PHE C 1 5 ? 17.972 -14.821 2.346 1.00 0.00 5 PHE C CA 7
ATOM 14552 C C . PHE C 1 5 ? 17.639 -14.083 1.042 1.00 0.00 5 PHE C C 7
ATOM 14553 O O . PHE C 1 5 ? 18.322 -13.150 0.662 1.00 0.00 5 PHE C O 7
ATOM 14570 N N . GLN C 1 6 ? 16.615 -14.493 0.337 1.00 0.00 6 GLN C N 7
ATOM 14571 C CA . GLN C 1 6 ? 16.285 -13.804 -0.946 1.00 0.00 6 GLN C CA 7
ATOM 14572 C C . GLN C 1 6 ? 16.287 -12.296 -0.745 1.00 0.00 6 GLN C C 7
ATOM 14573 O O . GLN C 1 6 ? 16.958 -11.555 -1.434 1.00 0.00 6 GLN C O 7
ATOM 14587 N N . ILE C 1 7 ? 15.529 -11.849 0.194 1.00 0.00 7 ILE C N 7
ATOM 14588 C CA . ILE C 1 7 ? 15.446 -10.387 0.469 1.00 0.00 7 ILE C CA 7
ATOM 14589 C C . ILE C 1 7 ? 16.854 -9.810 0.640 1.00 0.00 7 ILE C C 7
ATOM 14590 O O . ILE C 1 7 ? 17.060 -8.617 0.538 1.00 0.00 7 ILE C O 7
ATOM 14606 N N . LEU C 1 8 ? 17.826 -10.644 0.891 1.00 0.00 8 LEU C N 7
ATOM 14607 C CA . LEU C 1 8 ? 19.218 -10.135 1.058 1.00 0.00 8 LEU C CA 7
ATOM 14608 C C . LEU C 1 8 ? 19.829 -9.910 -0.327 1.00 0.00 8 LEU C C 7
ATOM 14609 O O . LEU C 1 8 ? 20.339 -8.849 -0.628 1.00 0.00 8 LEU C O 7
ATOM 14625 N N . SER C 1 9 ? 19.773 -10.899 -1.177 1.00 0.00 9 SER C N 7
ATOM 14626 C CA . SER C 1 9 ? 20.347 -10.737 -2.544 1.00 0.00 9 SER C CA 7
ATOM 14627 C C . SER C 1 9 ? 19.646 -9.582 -3.265 1.00 0.00 9 SER C C 7
ATOM 14628 O O . SER C 1 9 ? 20.281 -8.717 -3.835 1.00 0.00 9 SER C O 7
ATOM 14636 N N . ILE C 1 10 ? 18.340 -9.561 -3.247 1.00 0.00 10 ILE C N 7
ATOM 14637 C CA . ILE C 1 10 ? 17.601 -8.462 -3.933 1.00 0.00 10 ILE C CA 7
ATOM 14638 C C . ILE C 1 10 ? 17.883 -7.136 -3.213 1.00 0.00 10 ILE C C 7
ATOM 14639 O O . ILE C 1 10 ? 18.326 -6.178 -3.815 1.00 0.00 10 ILE C O 7
ATOM 14655 N N . SER C 1 11 ? 17.618 -7.039 -1.894 1.00 0.00 11 SER C N 7
ATOM 14656 C CA . SER C 1 11 ? 17.880 -5.794 -1.178 1.00 0.00 11 SER C CA 7
ATOM 14657 C C . SER C 1 11 ? 19.189 -5.182 -1.619 1.00 0.00 11 SER C C 7
ATOM 14658 O O . SER C 1 11 ? 19.289 -4.014 -1.914 1.00 0.00 11 SER C O 7
ATOM 14666 N N . SER C 1 12 ? 20.238 -5.966 -1.583 1.00 0.00 12 SER C N 7
ATOM 14667 C CA . SER C 1 12 ? 21.574 -5.436 -1.977 1.00 0.00 12 SER C CA 7
ATOM 14668 C C . SER C 1 12 ? 21.512 -4.898 -3.409 1.00 0.00 12 SER C C 7
ATOM 14669 O O . SER C 1 12 ? 22.079 -3.870 -3.721 1.00 0.00 12 SER C O 7
ATOM 14677 N N . PHE C 1 13 ? 20.831 -5.588 -4.281 1.00 0.00 13 PHE C N 7
ATOM 14678 C CA . PHE C 1 13 ? 20.734 -5.122 -5.694 1.00 0.00 13 PHE C CA 7
ATOM 14679 C C . PHE C 1 13 ? 19.963 -3.800 -5.754 1.00 0.00 13 PHE C C 7
ATOM 14680 O O . PHE C 1 13 ? 20.399 -2.843 -6.361 1.00 0.00 13 PHE C O 7
ATOM 14697 N N . ILE C 1 14 ? 18.816 -3.743 -5.134 1.00 0.00 14 ILE C N 7
ATOM 14698 C CA . ILE C 1 14 ? 18.015 -2.486 -5.163 1.00 0.00 14 ILE C CA 7
ATOM 14699 C C . ILE C 1 14 ? 18.830 -1.335 -4.566 1.00 0.00 14 ILE C C 7
ATOM 14700 O O . ILE C 1 14 ? 18.770 -0.214 -5.032 1.00 0.00 14 ILE C O 7
ATOM 14716 N N . LEU C 1 15 ? 19.586 -1.599 -3.536 1.00 0.00 15 LEU C N 7
ATOM 14717 C CA . LEU C 1 15 ? 20.397 -0.517 -2.907 1.00 0.00 15 LEU C CA 7
ATOM 14718 C C . LEU C 1 15 ? 21.571 -0.156 -3.829 1.00 0.00 15 LEU C C 7
ATOM 14719 O O . LEU C 1 15 ? 21.912 0.998 -3.997 1.00 0.00 15 LEU C O 7
ATOM 14735 N N . SER C 1 16 ? 22.195 -1.137 -4.423 1.00 0.00 16 SER C N 7
ATOM 14736 C CA . SER C 1 16 ? 23.348 -0.852 -5.324 1.00 0.00 16 SER C CA 7
ATOM 14737 C C . SER C 1 16 ? 22.953 0.201 -6.363 1.00 0.00 16 SER C C 7
ATOM 14738 O O . SER C 1 16 ? 23.654 1.170 -6.573 1.00 0.00 16 SER C O 7
ATOM 14746 N N . ALA C 1 17 ? 21.841 0.017 -7.020 1.00 0.00 17 ALA C N 7
ATOM 14747 C CA . ALA C 1 17 ? 21.414 1.009 -8.049 1.00 0.00 17 ALA C CA 7
ATOM 14748 C C . ALA C 1 17 ? 21.093 2.347 -7.377 1.00 0.00 17 ALA C C 7
ATOM 14749 O O . ALA C 1 17 ? 21.485 3.396 -7.847 1.00 0.00 17 ALA C O 7
ATOM 14756 N N . LEU C 1 18 ? 20.382 2.319 -6.283 1.00 0.00 18 LEU C N 7
ATOM 14757 C CA . LEU C 1 18 ? 20.036 3.591 -5.587 1.00 0.00 18 LEU C CA 7
ATOM 14758 C C . LEU C 1 18 ? 21.319 4.362 -5.267 1.00 0.00 18 LEU C C 7
ATOM 14759 O O . LEU C 1 18 ? 21.439 5.536 -5.555 1.00 0.00 18 LEU C O 7
ATOM 14775 N N . HIS C 1 19 ? 22.280 3.711 -4.672 1.00 0.00 19 HIS C N 7
ATOM 14776 C CA . HIS C 1 19 ? 23.553 4.406 -4.332 1.00 0.00 19 HIS C CA 7
ATOM 14777 C C . HIS C 1 19 ? 24.253 4.857 -5.616 1.00 0.00 19 HIS C C 7
ATOM 14778 O O . HIS C 1 19 ? 24.717 5.974 -5.721 1.00 0.00 19 HIS C O 7
ATOM 14793 N N . PHE C 1 20 ? 24.335 3.996 -6.593 1.00 0.00 20 PHE C N 7
ATOM 14794 C CA . PHE C 1 20 ? 25.010 4.377 -7.866 1.00 0.00 20 PHE C CA 7
ATOM 14795 C C . PHE C 1 20 ? 24.482 5.731 -8.346 1.00 0.00 20 PHE C C 7
ATOM 14796 O O . PHE C 1 20 ? 25.239 6.646 -8.604 1.00 0.00 20 PHE C O 7
ATOM 14813 N N . ILE C 1 21 ? 23.189 5.869 -8.469 1.00 0.00 21 ILE C N 7
ATOM 14814 C CA . ILE C 1 21 ? 22.622 7.167 -8.934 1.00 0.00 21 ILE C CA 7
ATOM 14815 C C . ILE C 1 21 ? 22.817 8.228 -7.848 1.00 0.00 21 ILE C C 7
ATOM 14816 O O . ILE C 1 21 ? 23.455 9.239 -8.061 1.00 0.00 21 ILE C O 7
ATOM 14832 N N . ALA C 1 22 ? 22.268 8.005 -6.685 1.00 0.00 22 ALA C N 7
ATOM 14833 C CA . ALA C 1 22 ? 22.410 8.999 -5.580 1.00 0.00 22 ALA C CA 7
ATOM 14834 C C . ALA C 1 22 ? 23.863 9.478 -5.482 1.00 0.00 22 ALA C C 7
ATOM 14835 O O . ALA C 1 22 ? 24.133 10.577 -5.041 1.00 0.00 22 ALA C O 7
ATOM 14842 N N . TRP C 1 23 ? 24.799 8.663 -5.884 1.00 0.00 23 TRP C N 7
ATOM 14843 C CA . TRP C 1 23 ? 26.229 9.077 -5.806 1.00 0.00 23 TRP C CA 7
ATOM 14844 C C . TRP C 1 23 ? 26.553 10.039 -6.953 1.00 0.00 23 TRP C C 7
ATOM 14845 O O . TRP C 1 23 ? 27.191 11.055 -6.760 1.00 0.00 23 TRP C O 7
ATOM 14866 N N . THR C 1 24 ? 26.129 9.723 -8.146 1.00 0.00 24 THR C N 7
ATOM 14867 C CA . THR C 1 24 ? 26.427 10.617 -9.301 1.00 0.00 24 THR C CA 7
ATOM 14868 C C . THR C 1 24 ? 25.840 12.011 -9.048 1.00 0.00 24 THR C C 7
ATOM 14869 O O . THR C 1 24 ? 26.430 13.009 -9.409 1.00 0.00 24 THR C O 7
ATOM 14880 N N . ILE C 1 25 ? 24.689 12.101 -8.428 1.00 0.00 25 ILE C N 7
ATOM 14881 C CA . ILE C 1 25 ? 24.095 13.445 -8.163 1.00 0.00 25 ILE C CA 7
ATOM 14882 C C . ILE C 1 25 ? 24.709 14.031 -6.883 1.00 0.00 25 ILE C C 7
ATOM 14883 O O . ILE C 1 25 ? 25.309 15.087 -6.901 1.00 0.00 25 ILE C O 7
ATOM 14899 N N . GLY C 1 26 ? 24.553 13.363 -5.772 1.00 0.00 26 GLY C N 7
ATOM 14900 C CA . GLY C 1 26 ? 25.123 13.904 -4.490 1.00 0.00 26 GLY C CA 7
ATOM 14901 C C . GLY C 1 26 ? 26.607 14.266 -4.681 1.00 0.00 26 GLY C C 7
ATOM 14902 O O . GLY C 1 26 ? 27.088 15.222 -4.106 1.00 0.00 26 GLY C O 7
ATOM 14906 N N . HIS C 1 27 ? 27.345 13.525 -5.479 1.00 0.00 27 HIS C N 7
ATOM 14907 C CA . HIS C 1 27 ? 28.783 13.864 -5.679 1.00 0.00 27 HIS C CA 7
ATOM 14908 C C . HIS C 1 27 ? 28.900 14.980 -6.719 1.00 0.00 27 HIS C C 7
ATOM 14909 O O . HIS C 1 27 ? 29.428 16.040 -6.452 1.00 0.00 27 HIS C O 7
ATOM 14924 N N . LEU C 1 28 ? 28.405 14.751 -7.904 1.00 0.00 28 LEU C N 7
ATOM 14925 C CA . LEU C 1 28 ? 28.482 15.799 -8.961 1.00 0.00 28 LEU C CA 7
ATOM 14926 C C . LEU C 1 28 ? 27.810 17.075 -8.449 1.00 0.00 28 LEU C C 7
ATOM 14927 O O . LEU C 1 28 ? 28.380 18.147 -8.488 1.00 0.00 28 LEU C O 7
ATOM 14943 N N . ASN C 1 29 ? 26.604 16.967 -7.962 1.00 0.00 29 ASN C N 7
ATOM 14944 C CA . ASN C 1 29 ? 25.899 18.174 -7.445 1.00 0.00 29 ASN C CA 7
ATOM 14945 C C . ASN C 1 29 ? 26.788 18.896 -6.430 1.00 0.00 29 ASN C C 7
ATOM 14946 O O . ASN C 1 29 ? 26.766 20.106 -6.323 1.00 0.00 29 ASN C O 7
ATOM 14957 N N . GLN C 1 30 ? 27.568 18.167 -5.679 1.00 0.00 30 GLN C N 7
ATOM 14958 C CA . GLN C 1 30 ? 28.451 18.821 -4.672 1.00 0.00 30 GLN C CA 7
ATOM 14959 C C . GLN C 1 30 ? 29.468 19.714 -5.384 1.00 0.00 30 GLN C C 7
ATOM 14960 O O . GLN C 1 30 ? 29.570 20.893 -5.110 1.00 0.00 30 GLN C O 7
ATOM 14974 N N . ILE C 1 31 ? 30.224 19.164 -6.296 1.00 0.00 31 ILE C N 7
ATOM 14975 C CA . ILE C 1 31 ? 31.233 19.988 -7.022 1.00 0.00 31 ILE C CA 7
ATOM 14976 C C . ILE C 1 31 ? 30.532 20.771 -8.134 1.00 0.00 31 ILE C C 7
ATOM 14977 O O . ILE C 1 31 ? 30.964 20.807 -9.267 1.00 0.00 31 ILE C O 7
ATOM 14993 N N . LYS C 1 32 ? 29.446 21.413 -7.801 1.00 0.00 32 LYS C N 7
ATOM 14994 C CA . LYS C 1 32 ? 28.690 22.215 -8.813 1.00 0.00 32 LYS C CA 7
ATOM 14995 C C . LYS C 1 32 ? 29.023 23.696 -8.630 1.00 0.00 32 LYS C C 7
ATOM 14996 O O . LYS C 1 32 ? 29.258 24.413 -9.583 1.00 0.00 32 LYS C O 7
ATOM 15015 N N . ARG C 1 33 ? 29.043 24.160 -7.411 1.00 0.00 33 ARG C N 7
ATOM 15016 C CA . ARG C 1 33 ? 29.360 25.595 -7.164 1.00 0.00 33 ARG C CA 7
ATOM 15017 C C . ARG C 1 33 ? 30.755 25.911 -7.707 1.00 0.00 33 ARG C C 7
ATOM 15018 O O . ARG C 1 33 ? 30.896 26.928 -8.367 1.00 0.00 33 ARG C O 7
ATOM 15040 N N . MET D 1 1 ? 22.488 -21.883 9.389 1.00 0.00 1 MET D N 7
ATOM 15041 C CA . MET D 1 1 ? 23.517 -21.700 8.323 1.00 0.00 1 MET D CA 7
ATOM 15042 C C . MET D 1 1 ? 24.767 -22.522 8.667 1.00 0.00 1 MET D C 7
ATOM 15043 O O . MET D 1 1 ? 24.715 -23.439 9.462 1.00 0.00 1 MET D O 7
ATOM 15059 N N . LEU D 1 2 ? 25.892 -22.207 8.069 1.00 0.00 2 LEU D N 7
ATOM 15060 C CA . LEU D 1 2 ? 27.143 -22.978 8.356 1.00 0.00 2 LEU D CA 7
ATOM 15061 C C . LEU D 1 2 ? 27.847 -22.386 9.595 1.00 0.00 2 LEU D C 7
ATOM 15062 O O . LEU D 1 2 ? 27.573 -22.791 10.704 1.00 0.00 2 LEU D O 7
ATOM 15078 N N . GLU D 1 3 ? 28.736 -21.434 9.426 1.00 0.00 3 GLU D N 7
ATOM 15079 C CA . GLU D 1 3 ? 29.426 -20.838 10.611 1.00 0.00 3 GLU D CA 7
ATOM 15080 C C . GLU D 1 3 ? 30.293 -19.637 10.172 1.00 0.00 3 GLU D C 7
ATOM 15081 O O . GLU D 1 3 ? 30.080 -18.535 10.634 1.00 0.00 3 GLU D O 7
ATOM 15093 N N . PRO D 1 4 ? 31.270 -19.826 9.305 1.00 0.00 4 PRO D N 7
ATOM 15094 C CA . PRO D 1 4 ? 32.146 -18.700 8.854 1.00 0.00 4 PRO D CA 7
ATOM 15095 C C . PRO D 1 4 ? 31.372 -17.648 8.047 1.00 0.00 4 PRO D C 7
ATOM 15096 O O . PRO D 1 4 ? 31.329 -16.488 8.402 1.00 0.00 4 PRO D O 7
ATOM 15107 N N . PHE D 1 5 ? 30.770 -18.047 6.961 1.00 0.00 5 PHE D N 7
ATOM 15108 C CA . PHE D 1 5 ? 30.008 -17.078 6.125 1.00 0.00 5 PHE D CA 7
ATOM 15109 C C . PHE D 1 5 ? 28.739 -16.630 6.863 1.00 0.00 5 PHE D C 7
ATOM 15110 O O . PHE D 1 5 ? 28.153 -15.614 6.547 1.00 0.00 5 PHE D O 7
ATOM 15127 N N . GLN D 1 6 ? 28.308 -17.385 7.838 1.00 0.00 6 GLN D N 7
ATOM 15128 C CA . GLN D 1 6 ? 27.075 -17.018 8.594 1.00 0.00 6 GLN D CA 7
ATOM 15129 C C . GLN D 1 6 ? 27.103 -15.542 8.984 1.00 0.00 6 GLN D C 7
ATOM 15130 O O . GLN D 1 6 ? 26.392 -14.709 8.443 1.00 0.00 6 GLN D O 7
ATOM 15144 N N . ILE D 1 7 ? 27.904 -15.240 9.943 1.00 0.00 7 ILE D N 7
ATOM 15145 C CA . ILE D 1 7 ? 28.005 -13.830 10.451 1.00 0.00 7 ILE D CA 7
ATOM 15146 C C . ILE D 1 7 ? 28.416 -12.877 9.321 1.00 0.00 7 ILE D C 7
ATOM 15147 O O . ILE D 1 7 ? 28.221 -11.680 9.399 1.00 0.00 7 ILE D O 7
ATOM 15163 N N . LEU D 1 8 ? 28.981 -13.399 8.273 1.00 0.00 8 LEU D N 7
ATOM 15164 C CA . LEU D 1 8 ? 29.409 -12.539 7.133 1.00 0.00 8 LEU D CA 7
ATOM 15165 C C . LEU D 1 8 ? 28.169 -12.032 6.388 1.00 0.00 8 LEU D C 7
ATOM 15166 O O . LEU D 1 8 ? 28.064 -10.867 6.061 1.00 0.00 8 LEU D O 7
ATOM 15182 N N . SER D 1 9 ? 27.225 -12.896 6.122 1.00 0.00 9 SER D N 7
ATOM 15183 C CA . SER D 1 9 ? 25.997 -12.451 5.404 1.00 0.00 9 SER D CA 7
ATOM 15184 C C . SER D 1 9 ? 25.211 -11.475 6.281 1.00 0.00 9 SER D C 7
ATOM 15185 O O . SER D 1 9 ? 24.800 -10.421 5.836 1.00 0.00 9 SER D O 7
ATOM 15193 N N . ILE D 1 10 ? 24.996 -11.811 7.526 1.00 0.00 10 ILE D N 7
ATOM 15194 C CA . ILE D 1 10 ? 24.232 -10.888 8.415 1.00 0.00 10 ILE D CA 7
ATOM 15195 C C . ILE D 1 10 ? 25.010 -9.578 8.584 1.00 0.00 10 ILE D C 7
ATOM 15196 O O . ILE D 1 10 ? 24.457 -8.499 8.495 1.00 0.00 10 ILE D O 7
ATOM 15212 N N . SER D 1 11 ? 26.328 -9.637 8.848 1.00 0.00 11 SER D N 7
ATOM 15213 C CA . SER D 1 11 ? 27.088 -8.399 8.994 1.00 0.00 11 SER D CA 7
ATOM 15214 C C . SER D 1 11 ? 26.826 -7.463 7.837 1.00 0.00 11 SER D C 7
ATOM 15215 O O . SER D 1 11 ? 26.593 -6.291 7.995 1.00 0.00 11 SER D O 7
ATOM 15223 N N . SER D 1 12 ? 26.934 -7.981 6.638 1.00 0.00 12 SER D N 7
ATOM 15224 C CA . SER D 1 12 ? 26.714 -7.123 5.438 1.00 0.00 12 SER D CA 7
ATOM 15225 C C . SER D 1 12 ? 25.290 -6.568 5.458 1.00 0.00 12 SER D C 7
ATOM 15226 O O . SER D 1 12 ? 25.026 -5.485 4.976 1.00 0.00 12 SER D O 7
ATOM 15234 N N . PHE D 1 13 ? 24.371 -7.311 6.008 1.00 0.00 13 PHE D N 7
ATOM 15235 C CA . PHE D 1 13 ? 22.957 -6.842 6.059 1.00 0.00 13 PHE D CA 7
ATOM 15236 C C . PHE D 1 13 ? 22.814 -5.726 7.096 1.00 0.00 13 PHE D C 7
ATOM 15237 O O . PHE D 1 13 ? 22.317 -4.656 6.804 1.00 0.00 13 PHE D O 7
ATOM 15254 N N . ILE D 1 14 ? 23.240 -5.964 8.306 1.00 0.00 14 ILE D N 7
ATOM 15255 C CA . ILE D 1 14 ? 23.120 -4.912 9.354 1.00 0.00 14 ILE D CA 7
ATOM 15256 C C . ILE D 1 14 ? 23.684 -3.592 8.818 1.00 0.00 14 ILE D C 7
ATOM 15257 O O . ILE D 1 14 ? 23.131 -2.533 9.037 1.00 0.00 14 ILE D O 7
ATOM 15273 N N . LEU D 1 15 ? 24.782 -3.648 8.116 1.00 0.00 15 LEU D N 7
ATOM 15274 C CA . LEU D 1 15 ? 25.382 -2.400 7.567 1.00 0.00 15 LEU D CA 7
ATOM 15275 C C . LEU D 1 15 ? 24.473 -1.850 6.459 1.00 0.00 15 LEU D C 7
ATOM 15276 O O . LEU D 1 15 ? 24.175 -0.672 6.409 1.00 0.00 15 LEU D O 7
ATOM 15292 N N . SER D 1 16 ? 24.028 -2.698 5.571 1.00 0.00 16 SER D N 7
ATOM 15293 C CA . SER D 1 16 ? 23.140 -2.235 4.464 1.00 0.00 16 SER D CA 7
ATOM 15294 C C . SER D 1 16 ? 22.051 -1.308 5.017 1.00 0.00 16 SER D C 7
ATOM 15295 O O . SER D 1 16 ? 21.810 -0.239 4.491 1.00 0.00 16 SER D O 7
ATOM 15303 N N . ALA D 1 17 ? 21.390 -1.706 6.070 1.00 0.00 17 ALA D N 7
ATOM 15304 C CA . ALA D 1 17 ? 20.320 -0.840 6.644 1.00 0.00 17 ALA D CA 7
ATOM 15305 C C . ALA D 1 17 ? 20.939 0.449 7.193 1.00 0.00 17 ALA D C 7
ATOM 15306 O O . ALA D 1 17 ? 20.467 1.536 6.928 1.00 0.00 17 ALA D O 7
ATOM 15313 N N . LEU D 1 18 ? 21.992 0.338 7.955 1.00 0.00 18 LEU D N 7
ATOM 15314 C CA . LEU D 1 18 ? 22.637 1.560 8.516 1.00 0.00 18 LEU D CA 7
ATOM 15315 C C . LEU D 1 18 ? 22.900 2.557 7.386 1.00 0.00 18 LEU D C 7
ATOM 15316 O O . LEU D 1 18 ? 22.676 3.743 7.524 1.00 0.00 18 LEU D O 7
ATOM 15332 N N . HIS D 1 19 ? 23.379 2.086 6.269 1.00 0.00 19 HIS D N 7
ATOM 15333 C CA . HIS D 1 19 ? 23.662 3.005 5.132 1.00 0.00 19 HIS D CA 7
ATOM 15334 C C . HIS D 1 19 ? 22.349 3.557 4.575 1.00 0.00 19 HIS D C 7
ATOM 15335 O O . HIS D 1 19 ? 22.292 4.662 4.075 1.00 0.00 19 HIS D O 7
ATOM 15350 N N . PHE D 1 20 ? 21.294 2.795 4.653 1.00 0.00 20 PHE D N 7
ATOM 15351 C CA . PHE D 1 20 ? 19.988 3.279 4.121 1.00 0.00 20 PHE D CA 7
ATOM 15352 C C . PHE D 1 20 ? 19.536 4.517 4.902 1.00 0.00 20 PHE D C 7
ATOM 15353 O O . PHE D 1 20 ? 19.183 5.528 4.328 1.00 0.00 20 PHE D O 7
ATOM 15370 N N . ILE D 1 21 ? 19.541 4.447 6.206 1.00 0.00 21 ILE D N 7
ATOM 15371 C CA . ILE D 1 21 ? 19.108 5.621 7.018 1.00 0.00 21 ILE D CA 7
ATOM 15372 C C . ILE D 1 21 ? 20.185 6.706 6.973 1.0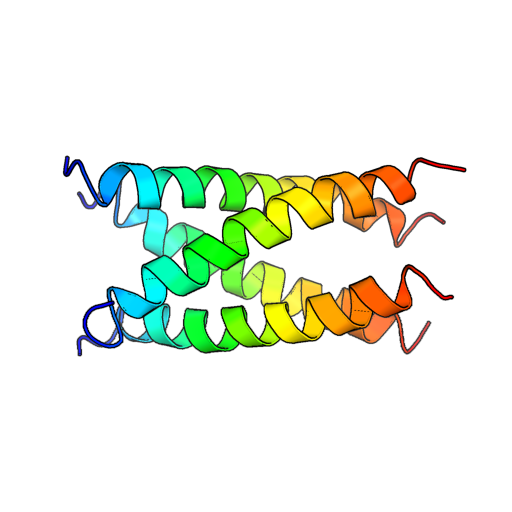0 0.00 21 ILE D C 7
ATOM 15373 O O . ILE D 1 21 ? 19.895 7.884 7.042 1.00 0.00 21 ILE D O 7
ATOM 15389 N N . ALA D 1 22 ? 21.426 6.321 6.863 1.00 0.00 22 ALA D N 7
ATOM 15390 C CA . ALA D 1 22 ? 22.517 7.335 6.819 1.00 0.00 22 ALA D CA 7
ATOM 15391 C C . ALA D 1 22 ? 22.362 8.204 5.570 1.00 0.00 22 ALA D C 7
ATOM 15392 O O . ALA D 1 22 ? 22.689 9.375 5.572 1.00 0.00 22 ALA D O 7
ATOM 15399 N N . TRP D 1 23 ? 21.869 7.642 4.501 1.00 0.00 23 TRP D N 7
ATOM 15400 C CA . TRP D 1 23 ? 21.700 8.436 3.253 1.00 0.00 23 TRP D CA 7
ATOM 15401 C C . TRP D 1 23 ? 20.455 9.319 3.367 1.00 0.00 23 TRP D C 7
ATOM 15402 O O . TRP D 1 23 ? 20.484 10.491 3.048 1.00 0.00 23 TRP D O 7
ATOM 15423 N N . THR D 1 24 ? 19.357 8.767 3.810 1.00 0.00 24 THR D N 7
ATOM 15424 C CA . THR D 1 24 ? 18.112 9.578 3.930 1.00 0.00 24 THR D CA 7
ATOM 15425 C C . THR D 1 24 ? 18.264 10.617 5.046 1.00 0.00 24 THR D C 7
ATOM 15426 O O . THR D 1 24 ? 17.718 11.700 4.969 1.00 0.00 24 THR D O 7
ATOM 15437 N N . ILE D 1 25 ? 18.996 10.307 6.084 1.00 0.00 25 ILE D N 7
ATOM 15438 C CA . ILE D 1 25 ? 19.164 11.293 7.190 1.00 0.00 25 ILE D CA 7
ATOM 15439 C C . ILE D 1 25 ? 20.181 12.366 6.782 1.00 0.00 25 ILE D C 7
ATOM 15440 O O . ILE D 1 25 ? 19.922 13.548 6.881 1.00 0.00 25 ILE D O 7
ATOM 15456 N N . GLY D 1 26 ? 21.341 11.964 6.336 1.00 0.00 26 GLY D N 7
ATOM 15457 C CA . GLY D 1 26 ? 22.377 12.976 5.935 1.00 0.00 26 GLY D CA 7
ATOM 15458 C C . GLY D 1 26 ? 21.924 13.729 4.673 1.00 0.00 26 GLY D C 7
ATOM 15459 O O . GLY D 1 26 ? 22.234 14.892 4.503 1.00 0.00 26 GLY D O 7
ATOM 15463 N N . HIS D 1 27 ? 21.196 13.095 3.781 1.00 0.00 27 HIS D N 7
ATOM 15464 C CA . HIS D 1 27 ? 20.750 13.812 2.553 1.00 0.00 27 HIS D 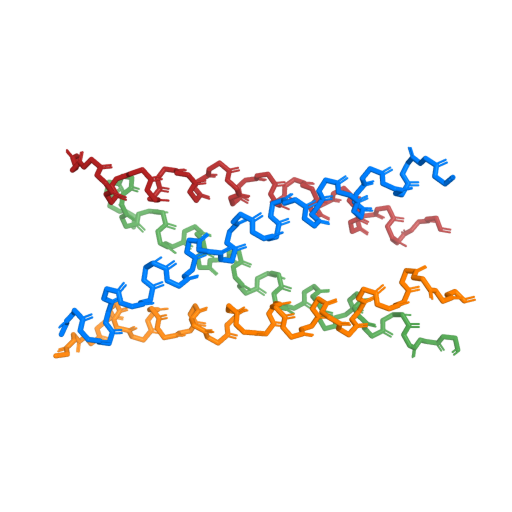CA 7
ATOM 15465 C C . HIS D 1 27 ? 19.588 14.747 2.898 1.00 0.00 27 HIS D C 7
ATOM 15466 O O . HIS D 1 27 ? 19.583 15.907 2.535 1.00 0.00 27 HIS D O 7
ATOM 15481 N N . LEU D 1 28 ? 18.602 14.252 3.595 1.00 0.00 28 LEU D N 7
ATOM 15482 C CA . LEU D 1 28 ? 17.440 15.111 3.962 1.00 0.00 28 LEU D CA 7
ATOM 15483 C C . LEU D 1 28 ? 17.935 16.344 4.720 1.00 0.00 28 LEU D C 7
ATOM 15484 O O . LEU D 1 28 ? 17.447 17.439 4.526 1.00 0.00 28 LEU D O 7
ATOM 15500 N N . ASN D 1 29 ? 18.898 16.178 5.584 1.00 0.00 29 ASN D N 7
ATOM 15501 C CA . ASN D 1 29 ? 19.416 17.346 6.352 1.00 0.00 29 ASN D CA 7
ATOM 15502 C C . ASN D 1 29 ? 19.893 18.427 5.382 1.00 0.00 29 ASN D C 7
ATOM 15503 O O . ASN D 1 29 ? 19.687 19.604 5.600 1.00 0.00 29 ASN D O 7
ATOM 15514 N N . GLN D 1 30 ? 20.528 18.040 4.310 1.00 0.00 30 GLN D N 7
ATOM 15515 C CA . GLN D 1 30 ? 21.013 19.053 3.331 1.00 0.00 30 GLN D CA 7
ATOM 15516 C C . GLN D 1 30 ? 19.824 19.866 2.815 1.00 0.00 30 GLN D C 7
ATOM 15517 O O . GLN D 1 30 ? 19.883 21.075 2.716 1.00 0.00 30 GLN D O 7
ATOM 15531 N N . ILE D 1 31 ? 18.740 19.210 2.488 1.00 0.00 31 ILE D N 7
ATOM 15532 C CA . ILE D 1 31 ? 17.540 19.941 1.980 1.00 0.00 31 ILE D CA 7
ATOM 15533 C C . ILE D 1 31 ? 16.602 20.247 3.148 1.00 0.00 31 ILE D C 7
ATOM 15534 O O . ILE D 1 31 ? 15.446 19.873 3.146 1.00 0.00 31 ILE D O 7
ATOM 15550 N N . LYS D 1 32 ? 17.095 20.926 4.148 1.00 0.00 32 LYS D N 7
ATOM 15551 C CA . LYS D 1 32 ? 16.239 21.260 5.324 1.00 0.00 32 LYS D CA 7
ATOM 15552 C C . LYS D 1 32 ? 16.747 22.549 5.970 1.00 0.00 32 LYS D C 7
ATOM 15553 O O . LYS D 1 32 ? 16.018 23.243 6.651 1.00 0.00 32 LYS D O 7
ATOM 15572 N N . ARG D 1 33 ? 17.992 22.878 5.761 1.00 0.00 33 ARG D N 7
ATOM 15573 C CA . ARG D 1 33 ? 18.544 24.123 6.363 1.00 0.00 33 ARG D CA 7
ATOM 15574 C C . ARG D 1 33 ? 17.876 25.339 5.716 1.00 0.00 33 ARG D C 7
ATOM 15575 O O . ARG D 1 33 ? 17.910 25.432 4.500 1.00 0.00 33 ARG D O 7
ATOM 15597 N N . MET A 1 1 ? 33.907 -20.330 -8.182 1.00 0.00 1 MET A N 8
ATOM 15598 C CA . MET A 1 1 ? 34.033 -19.400 -7.024 1.00 0.00 1 MET A CA 8
ATOM 15599 C C . MET A 1 1 ? 35.354 -19.666 -6.301 1.00 0.00 1 MET A C 8
ATOM 15600 O O . MET A 1 1 ? 36.166 -20.449 -6.752 1.00 0.00 1 MET A O 8
ATOM 15616 N N . LEU A 1 2 ? 35.569 -19.010 -5.186 1.00 0.00 2 LEU A N 8
ATOM 15617 C CA . LEU A 1 2 ? 36.827 -19.192 -4.403 1.00 0.00 2 LEU A CA 8
ATOM 15618 C C . LEU A 1 2 ? 37.924 -18.270 -4.954 1.00 0.00 2 LEU A C 8
ATOM 15619 O O . LEU A 1 2 ? 38.463 -17.450 -4.242 1.00 0.00 2 LEU A O 8
ATOM 15635 N N . GLU A 1 3 ? 38.266 -18.386 -6.209 1.00 0.00 3 GLU A N 8
ATOM 15636 C CA . GLU A 1 3 ? 39.333 -17.496 -6.752 1.00 0.00 3 GLU A CA 8
ATOM 15637 C C . GLU A 1 3 ? 38.778 -16.065 -6.874 1.00 0.00 3 GLU A C 8
ATOM 15638 O O . GLU A 1 3 ? 39.387 -15.124 -6.403 1.00 0.00 3 GLU A O 8
ATOM 15650 N N . PRO A 1 4 ? 37.628 -15.894 -7.484 1.00 0.00 4 PRO A N 8
ATOM 15651 C CA . PRO A 1 4 ? 36.993 -14.563 -7.643 1.00 0.00 4 PRO A CA 8
ATOM 15652 C C . PRO A 1 4 ? 35.991 -14.271 -6.518 1.00 0.00 4 PRO A C 8
ATOM 15653 O O . PRO A 1 4 ? 35.689 -13.133 -6.221 1.00 0.00 4 PRO A O 8
ATOM 15664 N N . PHE A 1 5 ? 35.463 -15.299 -5.904 1.00 0.00 5 PHE A N 8
ATOM 15665 C CA . PHE A 1 5 ? 34.465 -15.095 -4.812 1.00 0.00 5 PHE A CA 8
ATOM 15666 C C . PHE A 1 5 ? 35.184 -14.861 -3.474 1.00 0.00 5 PHE A C 8
ATOM 15667 O O . PHE A 1 5 ? 34.902 -13.911 -2.768 1.00 0.00 5 PHE A O 8
ATOM 15684 N N . GLN A 1 6 ? 36.092 -15.732 -3.103 1.00 0.00 6 GLN A N 8
ATOM 15685 C CA . GLN A 1 6 ? 36.790 -15.557 -1.796 1.00 0.00 6 GLN A CA 8
ATOM 15686 C C . GLN A 1 6 ? 37.247 -14.116 -1.621 1.00 0.00 6 GLN A C 8
ATOM 15687 O O . GLN A 1 6 ? 37.043 -13.498 -0.596 1.00 0.00 6 GLN A O 8
ATOM 15701 N N . ILE A 1 7 ? 37.878 -13.595 -2.616 1.00 0.00 7 ILE A N 8
ATOM 15702 C CA . ILE A 1 7 ? 38.388 -12.195 -2.542 1.00 0.00 7 ILE A CA 8
ATOM 15703 C C . ILE A 1 7 ? 37.223 -11.220 -2.360 1.00 0.00 7 ILE A C 8
ATOM 15704 O O . ILE A 1 7 ? 37.402 -10.112 -1.899 1.00 0.00 7 ILE A O 8
ATOM 15720 N N . LEU A 1 8 ? 36.032 -11.618 -2.708 1.00 0.00 8 LEU A N 8
ATOM 15721 C CA . LEU A 1 8 ? 34.870 -10.700 -2.539 1.00 0.00 8 LEU A CA 8
ATOM 15722 C C . LEU A 1 8 ? 34.492 -10.648 -1.057 1.00 0.00 8 LEU A C 8
ATOM 15723 O O . LEU A 1 8 ? 34.145 -9.610 -0.531 1.00 0.00 8 LEU A O 8
ATOM 15739 N N . SER A 1 9 ? 34.564 -11.762 -0.379 1.00 0.00 9 SER A N 8
ATOM 15740 C CA . SER A 1 9 ? 34.215 -11.774 1.070 1.00 0.00 9 SER A CA 8
ATOM 15741 C C . SER A 1 9 ? 35.241 -10.944 1.848 1.00 0.00 9 SER A C 8
ATOM 15742 O O . SER A 1 9 ? 34.893 -10.133 2.682 1.00 0.00 9 SER A O 8
ATOM 15750 N N . ILE A 1 10 ? 36.505 -11.141 1.580 1.00 0.00 10 ILE A N 8
ATOM 15751 C CA . ILE A 1 10 ? 37.551 -10.362 2.303 1.00 0.00 10 ILE A CA 8
ATOM 15752 C C . ILE A 1 10 ? 37.543 -8.914 1.790 1.00 0.00 10 ILE A C 8
ATOM 15753 O O . ILE A 1 10 ? 38.011 -8.009 2.454 1.00 0.00 10 ILE A O 8
ATOM 15769 N N . SER A 1 11 ? 37.002 -8.652 0.586 1.00 0.00 11 SER A N 8
ATOM 15770 C CA . SER A 1 11 ? 36.927 -7.277 0.099 1.00 0.00 11 SER A CA 8
ATOM 15771 C C . SER A 1 11 ? 35.741 -6.556 0.697 1.00 0.00 11 SER A C 8
ATOM 15772 O O . SER A 1 11 ? 35.833 -5.458 1.180 1.00 0.00 11 SER A O 8
ATOM 15780 N N . SER A 1 12 ? 34.591 -7.182 0.628 1.00 0.00 12 SER A N 8
ATOM 15781 C CA . SER A 1 12 ? 33.376 -6.538 1.197 1.00 0.00 12 SER A CA 8
ATOM 15782 C C . SER A 1 12 ? 33.543 -6.407 2.713 1.00 0.00 12 SER A C 8
ATOM 15783 O O . SER A 1 12 ? 32.974 -5.534 3.337 1.00 0.00 12 SER A O 8
ATOM 15791 N N . PHE A 1 13 ? 34.320 -7.272 3.309 1.00 0.00 13 PHE A N 8
ATOM 15792 C CA . PHE A 1 13 ? 34.525 -7.204 4.783 1.00 0.00 13 PHE A CA 8
ATOM 15793 C C . PHE A 1 13 ? 35.411 -6.004 5.128 1.00 0.00 13 PHE A C 8
ATOM 15794 O O . PHE A 1 13 ? 35.002 -5.102 5.832 1.00 0.00 13 PHE A O 8
ATOM 15811 N N . ILE A 1 14 ? 36.622 -5.982 4.640 1.00 0.00 14 ILE A N 8
ATOM 15812 C CA . ILE A 1 14 ? 37.520 -4.834 4.949 1.00 0.00 14 ILE A CA 8
ATOM 15813 C C . ILE A 1 14 ? 36.849 -3.533 4.500 1.00 0.00 14 ILE A C 8
ATOM 15814 O O . ILE A 1 14 ? 37.048 -2.486 5.083 1.00 0.00 14 ILE A O 8
ATOM 15830 N N . LEU A 1 15 ? 36.055 -3.591 3.464 1.00 0.00 15 LEU A N 8
ATOM 15831 C CA . LEU A 1 15 ? 35.371 -2.359 2.975 1.00 0.00 15 LEU A CA 8
ATOM 15832 C C . LEU A 1 15 ? 34.222 -2.000 3.922 1.00 0.00 15 LEU A C 8
ATOM 15833 O O . LEU A 1 15 ? 33.914 -0.843 4.127 1.00 0.00 15 LEU A O 8
ATOM 15849 N N . SER A 1 16 ? 33.583 -2.983 4.498 1.00 0.00 16 SER A N 8
ATOM 15850 C CA . SER A 1 16 ? 32.452 -2.697 5.427 1.00 0.00 16 SER A CA 8
ATOM 15851 C C . SER A 1 16 ? 32.955 -1.890 6.627 1.00 0.00 16 SER A C 8
ATOM 15852 O O . SER A 1 16 ? 32.428 -0.842 6.944 1.00 0.00 16 SER A O 8
ATOM 15860 N N . ALA A 1 17 ? 33.969 -2.366 7.299 1.00 0.00 17 ALA A N 8
ATOM 15861 C CA . ALA A 1 17 ? 34.493 -1.616 8.477 1.00 0.00 17 ALA A CA 8
ATOM 15862 C C . ALA A 1 17 ? 35.024 -0.255 8.018 1.00 0.00 17 ALA A C 8
ATOM 15863 O O . ALA A 1 17 ? 34.681 0.773 8.567 1.00 0.00 17 ALA A O 8
ATOM 15870 N N . LEU A 1 18 ? 35.858 -0.240 7.013 1.00 0.00 18 LEU A N 8
ATOM 15871 C CA . LEU A 1 18 ? 36.407 1.055 6.519 1.00 0.00 18 LEU A CA 8
ATOM 15872 C C . LEU A 1 18 ? 35.249 2.017 6.244 1.00 0.00 18 LEU A C 8
ATOM 15873 O O . LEU A 1 18 ? 35.318 3.192 6.547 1.00 0.00 18 LEU A O 8
ATOM 15889 N N . HIS A 1 19 ? 34.184 1.526 5.672 1.00 0.00 19 HIS A N 8
ATOM 15890 C CA . HIS A 1 19 ? 33.019 2.408 5.377 1.00 0.00 19 HIS A CA 8
ATOM 15891 C C . HIS A 1 19 ? 32.309 2.771 6.685 1.00 0.00 19 HIS A C 8
ATOM 15892 O O . HIS A 1 19 ? 31.819 3.871 6.850 1.00 0.00 19 HIS A O 8
ATOM 15907 N N . PHE A 1 20 ? 32.246 1.857 7.614 1.00 0.00 20 PHE A N 8
ATOM 15908 C CA . PHE A 1 20 ? 31.563 2.155 8.906 1.00 0.00 20 PHE A CA 8
ATOM 15909 C C . PHE A 1 20 ? 32.368 3.197 9.686 1.00 0.00 20 PHE A C 8
ATOM 15910 O O . PHE A 1 20 ? 31.854 4.226 10.078 1.00 0.00 20 PHE A O 8
ATOM 15927 N N . ILE A 1 21 ? 33.627 2.940 9.916 1.00 0.00 21 ILE A N 8
ATOM 15928 C CA . ILE A 1 21 ? 34.462 3.918 10.673 1.00 0.00 21 ILE A CA 8
ATOM 15929 C C . ILE A 1 21 ? 34.563 5.224 9.880 1.00 0.00 21 ILE A C 8
ATOM 15930 O O . ILE A 1 21 ? 34.571 6.302 10.440 1.00 0.00 21 ILE A O 8
ATOM 15946 N N . ALA A 1 22 ? 34.645 5.134 8.581 1.00 0.00 22 ALA A N 8
ATOM 15947 C CA . ALA A 1 22 ? 34.749 6.368 7.752 1.00 0.00 22 ALA A CA 8
ATOM 15948 C C . ALA A 1 22 ? 33.451 7.174 7.864 1.00 0.00 22 ALA A C 8
ATOM 15949 O O . ALA A 1 22 ? 33.458 8.388 7.839 1.00 0.00 22 ALA A O 8
ATOM 15956 N N . TRP A 1 23 ? 32.338 6.504 7.984 1.00 0.00 23 TRP A N 8
ATOM 15957 C CA . TRP A 1 23 ? 31.037 7.221 8.095 1.00 0.00 23 TRP A CA 8
ATOM 15958 C C . TRP A 1 23 ? 30.938 7.893 9.465 1.00 0.00 23 TRP A C 8
ATOM 15959 O O . TRP A 1 23 ? 30.529 9.032 9.581 1.00 0.00 23 TRP A O 8
ATOM 15980 N N . THR A 1 24 ? 31.305 7.197 10.507 1.00 0.00 24 THR A N 8
ATOM 15981 C CA . THR A 1 24 ? 31.225 7.799 11.866 1.00 0.00 24 THR A CA 8
ATOM 15982 C C . THR A 1 24 ? 32.142 9.024 11.940 1.00 0.00 24 THR A C 8
ATOM 15983 O O . THR A 1 24 ? 31.855 9.980 12.631 1.00 0.00 24 THR A O 8
ATOM 15994 N N . ILE A 1 25 ? 33.245 9.009 11.236 1.00 0.00 25 ILE A N 8
ATOM 15995 C CA . ILE A 1 25 ? 34.171 10.180 11.276 1.00 0.00 25 ILE A CA 8
ATOM 15996 C C . ILE A 1 25 ? 33.727 11.236 10.256 1.00 0.00 25 ILE A C 8
ATOM 15997 O O . ILE A 1 25 ? 33.423 12.358 10.606 1.00 0.00 25 ILE A O 8
ATOM 16013 N N . GLY A 1 26 ? 33.704 10.890 8.995 1.00 0.00 26 GLY A N 8
ATOM 16014 C CA . GLY A 1 26 ? 33.295 11.892 7.950 1.00 0.00 26 GLY A CA 8
ATOM 16015 C C . GLY A 1 26 ? 31.946 12.532 8.323 1.00 0.00 26 GLY A C 8
ATOM 16016 O O . GLY A 1 26 ? 31.727 13.701 8.074 1.00 0.00 26 GLY A O 8
ATOM 16020 N N . HIS A 1 27 ? 31.032 11.795 8.913 1.00 0.00 27 HIS A N 8
ATOM 16021 C CA . HIS A 1 27 ? 29.722 12.408 9.279 1.00 0.00 27 HIS A CA 8
ATOM 16022 C C . HIS A 1 27 ? 29.873 13.212 10.576 1.00 0.00 27 HIS A C 8
ATOM 16023 O O . HIS A 1 27 ? 29.449 14.347 10.667 1.00 0.00 27 HIS A O 8
ATOM 16038 N N . LEU A 1 28 ? 30.468 12.628 11.581 1.00 0.00 28 LEU A N 8
ATOM 16039 C CA . LEU A 1 28 ? 30.642 13.347 12.876 1.00 0.00 28 LEU A CA 8
ATOM 16040 C C . LEU A 1 28 ? 31.639 14.498 12.705 1.00 0.00 28 LEU A C 8
ATOM 16041 O O . LEU A 1 28 ? 31.353 15.630 13.039 1.00 0.00 28 LEU A O 8
ATOM 16057 N N . ASN A 1 29 ? 32.810 14.223 12.198 1.00 0.00 29 ASN A N 8
ATOM 16058 C CA . ASN A 1 29 ? 33.816 15.311 12.025 1.00 0.00 29 ASN A CA 8
ATOM 16059 C C . ASN A 1 29 ? 33.187 16.487 11.271 1.00 0.00 29 ASN A C 8
ATOM 16060 O O . ASN A 1 29 ? 33.566 17.627 11.456 1.00 0.00 29 ASN A O 8
ATOM 16071 N N . GLN A 1 30 ? 32.230 16.224 10.425 1.00 0.00 30 GLN A N 8
ATOM 16072 C CA . GLN A 1 30 ? 31.584 17.332 9.667 1.00 0.00 30 GLN A CA 8
ATOM 16073 C C . GLN A 1 30 ? 30.850 18.253 10.643 1.00 0.00 30 GLN A C 8
ATOM 16074 O O . GLN A 1 30 ? 31.058 19.450 10.659 1.00 0.00 30 GLN A O 8
ATOM 16088 N N . ILE A 1 31 ? 29.991 17.703 11.459 1.00 0.00 31 ILE A N 8
ATOM 16089 C CA . ILE A 1 31 ? 29.239 18.543 12.437 1.00 0.00 31 ILE A CA 8
ATOM 16090 C C . ILE A 1 31 ? 30.083 18.719 13.704 1.00 0.00 31 ILE A C 8
ATOM 16091 O O . ILE A 1 31 ? 29.650 18.457 14.806 1.00 0.00 31 ILE A O 8
ATOM 16107 N N . LYS A 1 32 ? 31.294 19.173 13.549 1.00 0.00 32 LYS A N 8
ATOM 16108 C CA . LYS A 1 32 ? 32.171 19.375 14.737 1.00 0.00 32 LYS A CA 8
ATOM 16109 C C . LYS A 1 32 ? 33.415 20.166 14.329 1.00 0.00 32 LYS A C 8
ATOM 16110 O O . LYS A 1 32 ? 33.736 21.182 14.914 1.00 0.00 32 LYS A O 8
ATOM 16129 N N . ARG A 1 33 ? 34.121 19.709 13.331 1.00 0.00 33 ARG A N 8
ATOM 16130 C CA . ARG A 1 33 ? 35.346 20.434 12.890 1.00 0.00 33 ARG A CA 8
ATOM 16131 C C . ARG A 1 33 ? 36.232 20.723 14.103 1.00 0.00 33 ARG A C 8
ATOM 16132 O O . ARG A 1 33 ? 36.099 21.797 14.667 1.00 0.00 33 ARG A O 8
ATOM 16154 N N . MET B 1 1 ? 20.942 -19.012 -10.134 1.00 0.00 1 MET B N 8
ATOM 16155 C CA . MET B 1 1 ? 22.247 -19.406 -9.533 1.00 0.00 1 MET B CA 8
ATOM 16156 C C . MET B 1 1 ? 23.325 -19.419 -10.619 1.00 0.00 1 MET B C 8
ATOM 16157 O O . MET B 1 1 ? 23.270 -20.204 -11.543 1.00 0.00 1 MET B O 8
ATOM 16173 N N . LEU B 1 2 ? 24.297 -18.546 -10.509 1.00 0.00 2 LEU B N 8
ATOM 16174 C CA . LEU B 1 2 ? 25.395 -18.474 -11.517 1.00 0.00 2 LEU B CA 8
ATOM 16175 C C . LEU B 1 2 ? 24.947 -17.636 -12.722 1.00 0.00 2 LEU B C 8
ATOM 16176 O O . LEU B 1 2 ? 25.529 -16.616 -13.024 1.00 0.00 2 LEU B O 8
ATOM 16192 N N . GLU B 1 3 ? 23.930 -18.047 -13.425 1.00 0.00 3 GLU B N 8
ATOM 16193 C CA . GLU B 1 3 ? 23.496 -17.245 -14.604 1.00 0.00 3 GLU B CA 8
ATOM 16194 C C . GLU B 1 3 ? 22.998 -15.866 -14.129 1.00 0.00 3 GLU B C 8
ATOM 16195 O O . GLU B 1 3 ? 23.417 -14.849 -14.645 1.00 0.00 3 GLU B O 8
ATOM 16207 N N . PRO B 1 4 ? 22.120 -15.821 -13.153 1.00 0.00 4 PRO B N 8
ATOM 16208 C CA . PRO B 1 4 ? 21.580 -14.546 -12.615 1.00 0.00 4 PRO B CA 8
ATOM 16209 C C . PRO B 1 4 ? 22.333 -14.072 -11.363 1.00 0.00 4 PRO B C 8
ATOM 16210 O O . PRO B 1 4 ? 22.346 -12.900 -11.041 1.00 0.00 4 PRO B O 8
ATOM 16221 N N . PHE B 1 5 ? 22.937 -14.981 -10.640 1.00 0.00 5 PHE B N 8
ATOM 16222 C CA . PHE B 1 5 ? 23.662 -14.593 -9.392 1.00 0.00 5 PHE B CA 8
ATOM 16223 C C . PHE B 1 5 ? 25.099 -14.163 -9.707 1.00 0.00 5 PHE B C 8
ATOM 16224 O O . PHE B 1 5 ? 25.584 -13.184 -9.172 1.00 0.00 5 PHE B O 8
ATOM 16241 N N . GLN B 1 6 ? 25.798 -14.888 -10.547 1.00 0.00 6 GLN B N 8
ATOM 16242 C CA . GLN B 1 6 ? 27.209 -14.503 -10.853 1.00 0.00 6 GLN B CA 8
ATOM 16243 C C . GLN B 1 6 ? 27.295 -13.007 -11.121 1.00 0.00 6 GLN B C 8
ATOM 16244 O O . GLN B 1 6 ? 27.935 -12.262 -10.407 1.00 0.00 6 GLN B O 8
ATOM 16258 N N . ILE B 1 7 ? 26.654 -12.581 -12.153 1.00 0.00 7 ILE B N 8
ATOM 16259 C CA . ILE B 1 7 ? 26.675 -11.134 -12.522 1.00 0.00 7 ILE B CA 8
ATOM 16260 C C . ILE B 1 7 ? 26.425 -10.277 -11.278 1.00 0.00 7 ILE B C 8
ATOM 16261 O O . ILE B 1 7 ? 26.778 -9.116 -11.238 1.00 0.00 7 ILE B O 8
ATOM 16277 N N . LEU B 1 8 ? 25.829 -10.834 -10.260 1.00 0.00 8 LEU B N 8
ATOM 16278 C CA . LEU B 1 8 ? 25.575 -10.039 -9.029 1.00 0.00 8 LEU B CA 8
ATOM 16279 C C . LEU B 1 8 ? 26.901 -9.862 -8.285 1.00 0.00 8 LEU B C 8
ATOM 16280 O O . LEU B 1 8 ? 27.283 -8.767 -7.921 1.00 0.00 8 LEU B O 8
ATOM 16296 N N . SER B 1 9 ? 27.612 -10.934 -8.070 1.00 0.00 9 SER B N 8
ATOM 16297 C CA . SER B 1 9 ? 28.918 -10.831 -7.363 1.00 0.00 9 SER B CA 8
ATOM 16298 C C . SER B 1 9 ? 29.819 -9.841 -8.106 1.00 0.00 9 SER B C 8
ATOM 16299 O O . SER B 1 9 ? 30.610 -9.137 -7.509 1.00 0.00 9 SER B O 8
ATOM 16307 N N . ILE B 1 10 ? 29.705 -9.781 -9.406 1.00 0.00 10 ILE B N 8
ATOM 16308 C CA . ILE B 1 10 ? 30.554 -8.836 -10.186 1.00 0.00 10 ILE B CA 8
ATOM 16309 C C . ILE B 1 10 ? 30.197 -7.396 -9.809 1.00 0.00 10 ILE B C 8
ATOM 16310 O O . ILE B 1 10 ? 31.034 -6.638 -9.361 1.00 0.00 10 ILE B O 8
ATOM 16326 N N . SER B 1 11 ? 28.961 -6.988 -9.987 1.00 0.00 11 SER B N 8
ATOM 16327 C CA . SER B 1 11 ? 28.554 -5.634 -9.620 1.00 0.00 11 SER B CA 8
ATOM 16328 C C . SER B 1 11 ? 29.124 -5.244 -8.276 1.00 0.00 11 SER B C 8
ATOM 16329 O O . SER B 1 11 ? 29.522 -4.122 -8.030 1.00 0.00 11 SER B O 8
ATOM 16337 N N . SER B 1 12 ? 29.126 -6.172 -7.350 1.00 0.00 12 SER B N 8
ATOM 16338 C CA . SER B 1 12 ? 29.657 -5.871 -5.991 1.00 0.00 12 SER B CA 8
ATOM 16339 C C . SER B 1 12 ? 31.146 -5.533 -6.091 1.00 0.00 12 SER B C 8
ATOM 16340 O O . SER B 1 12 ? 31.621 -4.592 -5.486 1.00 0.00 12 SER B O 8
ATOM 16348 N N . PHE B 1 13 ? 31.884 -6.293 -6.852 1.00 0.00 13 PHE B N 8
ATOM 16349 C CA . PHE B 1 13 ? 33.342 -6.018 -6.995 1.00 0.00 13 PHE B CA 8
ATOM 16350 C C . PHE B 1 13 ? 33.544 -4.699 -7.743 1.00 0.00 13 PHE B C 8
ATOM 16351 O O . PHE B 1 13 ? 34.317 -3.855 -7.336 1.00 0.00 13 PHE B O 8
ATOM 16368 N N . ILE B 1 14 ? 32.856 -4.515 -8.837 1.00 0.00 14 ILE B N 8
ATOM 16369 C CA . ILE B 1 14 ? 33.012 -3.250 -9.610 1.00 0.00 14 ILE B CA 8
ATOM 16370 C C . ILE B 1 14 ? 32.712 -2.056 -8.702 1.00 0.00 14 ILE B C 8
ATOM 16371 O O . ILE B 1 14 ? 33.384 -1.045 -8.747 1.00 0.00 14 ILE B O 8
ATOM 16387 N N . LEU B 1 15 ? 31.706 -2.165 -7.878 1.00 0.00 15 LEU B N 8
ATOM 16388 C CA . LEU B 1 15 ? 31.361 -1.036 -6.969 1.00 0.00 15 LEU B CA 8
ATOM 16389 C C . LEU B 1 15 ? 32.418 -0.937 -5.860 1.00 0.00 15 LEU B C 8
ATOM 16390 O O . LEU B 1 15 ? 32.892 0.132 -5.532 1.00 0.00 15 LEU B O 8
ATOM 16406 N N . SER B 1 16 ? 32.788 -2.046 -5.280 1.00 0.00 16 SER B N 8
ATOM 16407 C CA . SER B 1 16 ? 33.806 -2.015 -4.192 1.00 0.00 16 SER B CA 8
ATOM 16408 C C . SER B 1 16 ? 35.008 -1.172 -4.628 1.00 0.00 16 SER B C 8
ATOM 16409 O O . SER B 1 16 ? 35.460 -0.305 -3.907 1.00 0.00 16 SER B O 8
ATOM 16417 N N . ALA B 1 17 ? 35.531 -1.413 -5.800 1.00 0.00 17 ALA B N 8
ATOM 16418 C CA . ALA B 1 17 ? 36.702 -0.615 -6.265 1.00 0.00 17 ALA B CA 8
ATOM 16419 C C . ALA B 1 17 ? 36.258 0.824 -6.533 1.00 0.00 17 ALA B C 8
ATOM 16420 O O . ALA B 1 17 ? 36.866 1.769 -6.071 1.00 0.00 17 ALA B O 8
ATOM 16427 N N . LEU B 1 18 ? 35.200 0.998 -7.276 1.00 0.00 18 LEU B N 8
ATOM 16428 C CA . LEU B 1 18 ? 34.714 2.374 -7.575 1.00 0.00 18 LEU B CA 8
ATOM 16429 C C . LEU B 1 18 ? 34.598 3.163 -6.265 1.00 0.00 18 LEU B C 8
ATOM 16430 O O . LEU B 1 18 ? 35.106 4.260 -6.141 1.00 0.00 18 LEU B O 8
ATOM 16446 N N . HIS B 1 19 ? 33.933 2.612 -5.287 1.00 0.00 19 HIS B N 8
ATOM 16447 C CA . HIS B 1 19 ? 33.783 3.330 -3.989 1.00 0.00 19 HIS B CA 8
ATOM 16448 C C . HIS B 1 19 ? 35.153 3.496 -3.329 1.00 0.00 19 HIS B C 8
ATOM 16449 O O . HIS B 1 19 ? 35.422 4.484 -2.677 1.00 0.00 19 HIS B O 8
ATOM 16464 N N . PHE B 1 20 ? 36.020 2.535 -3.487 1.00 0.00 20 PHE B N 8
ATOM 16465 C CA . PHE B 1 20 ? 37.368 2.641 -2.861 1.00 0.00 20 PHE B CA 8
ATOM 16466 C C . PHE B 1 20 ? 38.110 3.846 -3.447 1.00 0.00 20 PHE B C 8
ATOM 16467 O O . PHE B 1 20 ? 38.726 4.614 -2.734 1.00 0.00 20 PHE B O 8
ATOM 16484 N N . ILE B 1 21 ? 38.057 4.019 -4.740 1.00 0.00 21 ILE B N 8
ATOM 16485 C CA . ILE B 1 21 ? 38.759 5.175 -5.368 1.00 0.00 21 ILE B CA 8
ATOM 16486 C C . ILE B 1 21 ? 37.949 6.454 -5.142 1.00 0.00 21 ILE B C 8
ATOM 16487 O O . ILE B 1 21 ? 38.487 7.487 -4.798 1.00 0.00 21 ILE B O 8
ATOM 16503 N N . ALA B 1 22 ? 36.660 6.396 -5.339 1.00 0.00 22 ALA B N 8
ATOM 16504 C CA . ALA B 1 22 ? 35.820 7.612 -5.141 1.00 0.00 22 ALA B CA 8
ATOM 16505 C C . ALA B 1 22 ? 35.893 8.060 -3.680 1.00 0.00 22 ALA B C 8
ATOM 16506 O O . ALA B 1 22 ? 36.098 9.221 -3.386 1.00 0.00 22 ALA B O 8
ATOM 16513 N N . TRP B 1 23 ? 35.723 7.150 -2.761 1.00 0.00 23 TRP B N 8
ATOM 16514 C CA . TRP B 1 23 ? 35.779 7.522 -1.321 1.00 0.00 23 TRP B CA 8
ATOM 16515 C C . TRP B 1 23 ? 37.172 8.055 -0.983 1.00 0.00 23 TRP B C 8
ATOM 16516 O O . TRP B 1 23 ? 37.317 9.047 -0.297 1.00 0.00 23 TRP B O 8
ATOM 16537 N N . THR B 1 24 ? 38.200 7.403 -1.454 1.00 0.00 24 THR B N 8
ATOM 16538 C CA . THR B 1 24 ? 39.581 7.874 -1.149 1.00 0.00 24 THR B CA 8
ATOM 16539 C C . THR B 1 24 ? 39.796 9.277 -1.729 1.00 0.00 24 THR B C 8
ATOM 16540 O O . THR B 1 24 ? 40.506 10.084 -1.164 1.00 0.00 24 THR B O 8
ATOM 16551 N N . ILE B 1 25 ? 39.197 9.578 -2.852 1.00 0.00 25 ILE B N 8
ATOM 16552 C CA . ILE B 1 25 ? 39.383 10.932 -3.455 1.00 0.00 25 ILE B CA 8
ATOM 16553 C C . ILE B 1 25 ? 38.405 11.931 -2.825 1.00 0.00 25 ILE B C 8
ATOM 16554 O O . ILE B 1 25 ? 38.802 12.942 -2.279 1.00 0.00 25 ILE B O 8
ATOM 16570 N N . GLY B 1 26 ? 37.130 11.668 -2.914 1.00 0.00 26 GLY B N 8
ATOM 16571 C CA . GLY B 1 26 ? 36.124 12.624 -2.335 1.00 0.00 26 GLY B CA 8
ATOM 16572 C C . GLY B 1 26 ? 36.378 12.834 -0.831 1.00 0.00 26 GLY B C 8
ATOM 16573 O O . GLY B 1 26 ? 36.163 13.914 -0.317 1.00 0.00 26 GLY B O 8
ATOM 16577 N N . HIS B 1 27 ? 36.829 11.833 -0.108 1.00 0.00 27 HIS B N 8
ATOM 16578 C CA . HIS B 1 27 ? 37.073 12.037 1.349 1.00 0.00 27 HIS B CA 8
ATOM 16579 C C . HIS B 1 27 ? 37.930 13.290 1.550 1.00 0.00 27 HIS B C 8
ATOM 16580 O O . HIS B 1 27 ? 37.630 14.133 2.372 1.00 0.00 27 HIS B O 8
ATOM 16595 N N . LEU B 1 28 ? 38.992 13.420 0.804 1.00 0.00 28 LEU B N 8
ATOM 16596 C CA . LEU B 1 28 ? 39.865 14.619 0.952 1.00 0.00 28 LEU B CA 8
ATOM 16597 C C . LEU B 1 28 ? 39.074 15.870 0.564 1.00 0.00 28 LEU B C 8
ATOM 16598 O O . LEU B 1 28 ? 39.158 16.893 1.214 1.00 0.00 28 LEU B O 8
ATOM 16614 N N . ASN B 1 29 ? 38.301 15.799 -0.487 1.00 0.00 29 ASN B N 8
ATOM 16615 C CA . ASN B 1 29 ? 37.507 16.990 -0.899 1.00 0.00 29 ASN B CA 8
ATOM 16616 C C . ASN B 1 29 ? 36.716 17.495 0.306 1.00 0.00 29 ASN B C 8
ATOM 16617 O O . ASN B 1 29 ? 36.631 18.682 0.553 1.00 0.00 29 ASN B O 8
ATOM 16628 N N . GLN B 1 30 ? 36.148 16.602 1.068 1.00 0.00 30 GLN B N 8
ATOM 16629 C CA . GLN B 1 30 ? 35.380 17.034 2.265 1.00 0.00 30 GLN B CA 8
ATOM 16630 C C . GLN B 1 30 ? 36.334 17.746 3.223 1.00 0.00 30 GLN B C 8
ATOM 16631 O O . GLN B 1 30 ? 35.988 18.729 3.848 1.00 0.00 30 GLN B O 8
ATOM 16645 N N . ILE B 1 31 ? 37.544 17.258 3.336 1.00 0.00 31 ILE B N 8
ATOM 16646 C CA . ILE B 1 31 ? 38.537 17.904 4.244 1.00 0.00 31 ILE B CA 8
ATOM 16647 C C . ILE B 1 31 ? 39.334 18.935 3.445 1.00 0.00 31 ILE B C 8
ATOM 16648 O O . ILE B 1 31 ? 40.549 18.933 3.436 1.00 0.00 31 ILE B O 8
ATOM 16664 N N . LYS B 1 32 ? 38.652 19.815 2.769 1.00 0.00 32 LYS B N 8
ATOM 16665 C CA . LYS B 1 32 ? 39.357 20.851 1.962 1.00 0.00 32 LYS B CA 8
ATOM 16666 C C . LYS B 1 32 ? 38.411 22.026 1.707 1.00 0.00 32 LYS B C 8
ATOM 16667 O O . LYS B 1 32 ? 38.672 23.143 2.106 1.00 0.00 32 LYS B O 8
ATOM 16686 N N . ARG B 1 33 ? 37.311 21.782 1.047 1.00 0.00 33 ARG B N 8
ATOM 16687 C CA . ARG B 1 33 ? 36.348 22.885 0.768 1.00 0.00 33 ARG B CA 8
ATOM 16688 C C . ARG B 1 33 ? 37.098 24.084 0.185 1.00 0.00 33 ARG B C 8
ATOM 16689 O O . ARG B 1 33 ? 37.473 24.017 -0.974 1.00 0.00 33 ARG B O 8
ATOM 16711 N N . MET C 1 1 ? 17.798 -21.213 4.005 1.00 0.00 1 MET C N 8
ATOM 16712 C CA . MET C 1 1 ? 18.208 -20.202 2.989 1.00 0.00 1 MET C CA 8
ATOM 16713 C C . MET C 1 1 ? 17.108 -20.064 1.935 1.00 0.00 1 MET C C 8
ATOM 16714 O O . MET C 1 1 ? 16.170 -20.834 1.905 1.00 0.00 1 MET C O 8
ATOM 16730 N N . LEU C 1 2 ? 17.222 -19.079 1.077 1.00 0.00 2 LEU C N 8
ATOM 16731 C CA . LEU C 1 2 ? 16.203 -18.855 0.010 1.00 0.00 2 LEU C CA 8
ATOM 16732 C C . LEU C 1 2 ? 15.022 -18.055 0.573 1.00 0.00 2 LEU C C 8
ATOM 16733 O O . LEU C 1 2 ? 14.734 -16.970 0.117 1.00 0.00 2 LEU C O 8
ATOM 16749 N N . GLU C 1 3 ? 14.325 -18.571 1.547 1.00 0.00 3 GLU C N 8
ATOM 16750 C CA . GLU C 1 3 ? 13.168 -17.804 2.091 1.00 0.00 3 GLU C CA 8
ATOM 16751 C C . GLU C 1 3 ? 13.687 -16.543 2.810 1.00 0.00 3 GLU C C 8
ATOM 16752 O O . GLU C 1 3 ? 13.245 -15.448 2.526 1.00 0.00 3 GLU C O 8
ATOM 16764 N N . PRO C 1 4 ? 14.621 -16.681 3.724 1.00 0.00 4 PRO C N 8
ATOM 16765 C CA . PRO C 1 4 ? 15.194 -15.525 4.462 1.00 0.00 4 PRO C CA 8
ATOM 16766 C C . PRO C 1 4 ? 16.450 -14.964 3.781 1.00 0.00 4 PRO C C 8
ATOM 16767 O O . PRO C 1 4 ? 16.810 -13.819 3.969 1.00 0.00 4 PRO C O 8
ATOM 16778 N N . PHE C 1 5 ? 17.132 -15.772 3.007 1.00 0.00 5 PHE C N 8
ATOM 16779 C CA . PHE C 1 5 ? 18.380 -15.296 2.335 1.00 0.00 5 PHE C CA 8
ATOM 16780 C C . PHE C 1 5 ? 18.052 -14.611 1.002 1.00 0.00 5 PHE C C 8
ATOM 16781 O O . PHE C 1 5 ? 18.534 -13.530 0.724 1.00 0.00 5 PHE C O 8
ATOM 16798 N N . GLN C 1 6 ? 17.264 -15.237 0.159 1.00 0.00 6 GLN C N 8
ATOM 16799 C CA . GLN C 1 6 ? 16.950 -14.615 -1.164 1.00 0.00 6 GLN C CA 8
ATOM 16800 C C . GLN C 1 6 ? 16.622 -13.136 -1.001 1.00 0.00 6 GLN C C 8
ATOM 16801 O O . GLN C 1 6 ? 17.208 -12.275 -1.625 1.00 0.00 6 GLN C O 8
ATOM 16815 N N . ILE C 1 7 ? 15.676 -12.855 -0.175 1.00 0.00 7 ILE C N 8
ATOM 16816 C CA . ILE C 1 7 ? 15.254 -11.441 0.053 1.00 0.00 7 ILE C CA 8
ATOM 16817 C C . ILE C 1 7 ? 16.446 -10.604 0.523 1.00 0.00 7 ILE C C 8
ATOM 16818 O O . ILE C 1 7 ? 16.436 -9.392 0.435 1.00 0.00 7 ILE C O 8
ATOM 16834 N N . LEU C 1 8 ? 17.476 -11.234 1.016 1.00 0.00 8 LEU C N 8
ATOM 16835 C CA . LEU C 1 8 ? 18.661 -10.463 1.483 1.00 0.00 8 LEU C CA 8
ATOM 16836 C C . LEU C 1 8 ? 19.478 -10.019 0.265 1.00 0.00 8 LEU C C 8
ATOM 16837 O O . LEU C 1 8 ? 19.791 -8.857 0.101 1.00 0.00 8 LEU C O 8
ATOM 16853 N N . SER C 1 9 ? 19.817 -10.937 -0.597 1.00 0.00 9 SER C N 8
ATOM 16854 C CA . SER C 1 9 ? 20.607 -10.569 -1.805 1.00 0.00 9 SER C CA 8
ATOM 16855 C C . SER C 1 9 ? 19.818 -9.566 -2.652 1.00 0.00 9 SER C C 8
ATOM 16856 O O . SER C 1 9 ? 20.367 -8.619 -3.178 1.00 0.00 9 SER C O 8
ATOM 16864 N N . ILE C 1 10 ? 18.534 -9.765 -2.791 1.00 0.00 10 ILE C N 8
ATOM 16865 C CA . ILE C 1 10 ? 17.722 -8.818 -3.608 1.00 0.00 10 ILE C CA 8
ATOM 16866 C C . ILE C 1 10 ? 17.724 -7.437 -2.949 1.00 0.00 10 ILE C C 8
ATOM 16867 O O . ILE C 1 10 ? 17.745 -6.422 -3.616 1.00 0.00 10 ILE C O 8
ATOM 16883 N N . SER C 1 11 ? 17.697 -7.357 -1.604 1.00 0.00 11 SER C N 8
ATOM 16884 C CA . SER C 1 11 ? 17.739 -6.043 -0.968 1.00 0.00 11 SER C CA 8
ATOM 16885 C C . SER C 1 11 ? 19.044 -5.341 -1.263 1.00 0.00 11 SER C C 8
ATOM 16886 O O . SER C 1 11 ? 19.101 -4.156 -1.483 1.00 0.00 11 SER C O 8
ATOM 16894 N N . SER C 1 12 ? 20.121 -6.080 -1.209 1.00 0.00 12 SER C N 8
ATOM 16895 C CA . SER C 1 12 ? 21.452 -5.464 -1.472 1.00 0.00 12 SER C CA 8
ATOM 16896 C C . SER C 1 12 ? 21.537 -5.029 -2.939 1.00 0.00 12 SER C C 8
ATOM 16897 O O . SER C 1 12 ? 22.244 -4.103 -3.281 1.00 0.00 12 SER C O 8
ATOM 16905 N N . PHE C 1 13 ? 20.828 -5.696 -3.808 1.00 0.00 13 PHE C N 8
ATOM 16906 C CA . PHE C 1 13 ? 20.875 -5.326 -5.251 1.00 0.00 13 PHE C CA 8
ATOM 16907 C C . PHE C 1 13 ? 20.246 -3.946 -5.459 1.00 0.00 13 PHE C C 8
ATOM 16908 O O . PHE C 1 13 ? 20.880 -3.034 -5.952 1.00 0.00 13 PHE C O 8
ATOM 16925 N N . ILE C 1 14 ? 19.003 -3.784 -5.096 1.00 0.00 14 ILE C N 8
ATOM 16926 C CA . ILE C 1 14 ? 18.343 -2.462 -5.286 1.00 0.00 14 ILE C CA 8
ATOM 16927 C C . ILE C 1 14 ? 19.153 -1.373 -4.576 1.00 0.00 14 ILE C C 8
ATOM 16928 O O . ILE C 1 14 ? 19.234 -0.248 -5.032 1.00 0.00 14 ILE C O 8
ATOM 16944 N N . LEU C 1 15 ? 19.755 -1.694 -3.463 1.00 0.00 15 LEU C N 8
ATOM 16945 C CA . LEU C 1 15 ? 20.556 -0.674 -2.728 1.00 0.00 15 LEU C CA 8
ATOM 16946 C C . LEU C 1 15 ? 21.866 -0.413 -3.486 1.00 0.00 15 LEU C C 8
ATOM 16947 O O . LEU C 1 15 ? 22.300 0.713 -3.629 1.00 0.00 15 LEU C O 8
ATOM 16963 N N . SER C 1 16 ? 22.499 -1.446 -3.970 1.00 0.00 16 SER C N 8
ATOM 16964 C CA . SER C 1 16 ? 23.779 -1.256 -4.711 1.00 0.00 16 SER C CA 8
ATOM 16965 C C . SER C 1 16 ? 23.601 -0.193 -5.799 1.00 0.00 16 SER C C 8
ATOM 16966 O O . SER C 1 16 ? 24.377 0.737 -5.900 1.00 0.00 16 SER C O 8
ATOM 16974 N N . ALA C 1 17 ? 22.592 -0.320 -6.617 1.00 0.00 17 ALA C N 8
ATOM 16975 C CA . ALA C 1 17 ? 22.382 0.690 -7.694 1.00 0.00 17 ALA C CA 8
ATOM 16976 C C . ALA C 1 17 ? 22.086 2.055 -7.066 1.00 0.00 17 ALA C C 8
ATOM 16977 O O . ALA C 1 17 ? 22.589 3.071 -7.505 1.00 0.00 17 ALA C O 8
ATOM 16984 N N . LEU C 1 18 ? 21.276 2.088 -6.044 1.00 0.00 18 LEU C N 8
ATOM 16985 C CA . LEU C 1 18 ? 20.953 3.391 -5.395 1.00 0.00 18 LEU C CA 8
ATOM 16986 C C . LEU C 1 18 ? 22.252 4.082 -4.972 1.00 0.00 18 LEU C C 8
ATOM 16987 O O . LEU C 1 18 ? 22.398 5.281 -5.095 1.00 0.00 18 LEU C O 8
ATOM 17003 N N . HIS C 1 19 ? 23.198 3.334 -4.474 1.00 0.00 19 HIS C N 8
ATOM 17004 C CA . HIS C 1 19 ? 24.485 3.948 -4.042 1.00 0.00 19 HIS C CA 8
ATOM 17005 C C . HIS C 1 19 ? 25.213 4.528 -5.257 1.00 0.00 19 HIS C C 8
ATOM 17006 O O . HIS C 1 19 ? 25.790 5.596 -5.195 1.00 0.00 19 HIS C O 8
ATOM 17021 N N . PHE C 1 20 ? 25.196 3.832 -6.361 1.00 0.00 20 PHE C N 8
ATOM 17022 C CA . PHE C 1 20 ? 25.893 4.343 -7.576 1.00 0.00 20 PHE C CA 8
ATOM 17023 C C . PHE C 1 20 ? 25.286 5.684 -7.999 1.00 0.00 20 PHE C C 8
ATOM 17024 O O . PHE C 1 20 ? 25.980 6.671 -8.147 1.00 0.00 20 PHE C O 8
ATOM 17041 N N . ILE C 1 21 ? 23.997 5.729 -8.200 1.00 0.00 21 ILE C N 8
ATOM 17042 C CA . ILE C 1 21 ? 23.354 7.009 -8.620 1.00 0.00 21 ILE C CA 8
ATOM 17043 C C . ILE C 1 21 ? 23.446 8.030 -7.483 1.00 0.00 21 ILE C C 8
ATOM 17044 O O . ILE C 1 21 ? 23.813 9.170 -7.689 1.00 0.00 21 ILE C O 8
ATOM 17060 N N . ALA C 1 22 ? 23.114 7.634 -6.284 1.00 0.00 22 ALA C N 8
ATOM 17061 C CA . ALA C 1 22 ? 23.183 8.588 -5.142 1.00 0.00 22 ALA C CA 8
ATOM 17062 C C . ALA C 1 22 ? 24.585 9.197 -5.072 1.00 0.00 22 ALA C C 8
ATOM 17063 O O . ALA C 1 22 ? 24.752 10.363 -4.773 1.00 0.00 22 ALA C O 8
ATOM 17070 N N . TRP C 1 23 ? 25.593 8.416 -5.346 1.00 0.00 23 TRP C N 8
ATOM 17071 C CA . TRP C 1 23 ? 26.982 8.947 -5.299 1.00 0.00 23 TRP C CA 8
ATOM 17072 C C . TRP C 1 23 ? 27.148 10.037 -6.359 1.00 0.00 23 TRP C C 8
ATOM 17073 O O . TRP C 1 23 ? 27.695 11.089 -6.099 1.00 0.00 23 TRP C O 8
ATOM 17094 N N . THR C 1 24 ? 26.683 9.794 -7.555 1.00 0.00 24 THR C N 8
ATOM 17095 C CA . THR C 1 24 ? 26.822 10.818 -8.629 1.00 0.00 24 THR C CA 8
ATOM 17096 C C . THR C 1 24 ? 25.959 12.041 -8.299 1.00 0.00 24 THR C C 8
ATOM 17097 O O . THR C 1 24 ? 26.306 13.159 -8.626 1.00 0.00 24 THR C O 8
ATOM 17108 N N . ILE C 1 25 ? 24.838 11.845 -7.657 1.00 0.00 25 ILE C N 8
ATOM 17109 C CA . ILE C 1 25 ? 23.965 13.004 -7.317 1.00 0.00 25 ILE C CA 8
ATOM 17110 C C . ILE C 1 25 ? 24.565 13.781 -6.140 1.00 0.00 25 ILE C C 8
ATOM 17111 O O . ILE C 1 25 ? 24.805 14.969 -6.228 1.00 0.00 25 ILE C O 8
ATOM 17127 N N . GLY C 1 26 ? 24.801 13.124 -5.036 1.00 0.00 26 GLY C N 8
ATOM 17128 C CA . GLY C 1 26 ? 25.380 13.846 -3.853 1.00 0.00 26 GLY C CA 8
ATOM 17129 C C . GLY C 1 26 ? 26.806 14.322 -4.177 1.00 0.00 26 GLY C C 8
ATOM 17130 O O . GLY C 1 26 ? 27.216 15.381 -3.746 1.00 0.00 26 GLY C O 8
ATOM 17134 N N . HIS C 1 27 ? 27.573 13.567 -4.934 1.00 0.00 27 HIS C N 8
ATOM 17135 C CA . HIS C 1 27 ? 28.955 14.022 -5.259 1.00 0.00 27 HIS C CA 8
ATOM 17136 C C . HIS C 1 27 ? 28.883 15.223 -6.205 1.00 0.00 27 HIS C C 8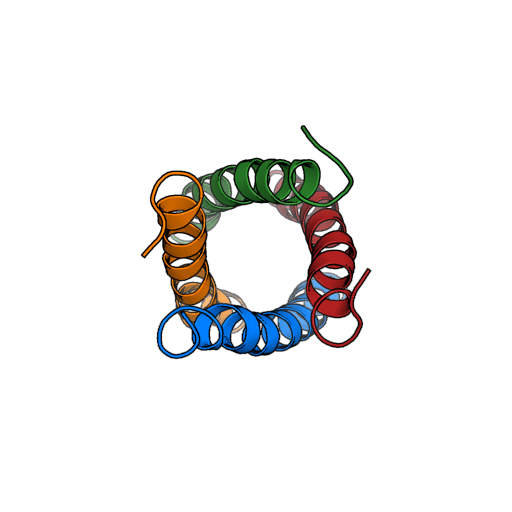
ATOM 17137 O O . HIS C 1 27 ? 29.675 16.139 -6.123 1.00 0.00 27 HIS C O 8
ATOM 17152 N N . LEU C 1 28 ? 27.942 15.222 -7.109 1.00 0.00 28 LEU C N 8
ATOM 17153 C CA . LEU C 1 28 ? 27.820 16.360 -8.063 1.00 0.00 28 LEU C CA 8
ATOM 17154 C C . LEU C 1 28 ? 27.114 17.537 -7.379 1.00 0.00 28 LEU C C 8
ATOM 17155 O O . LEU C 1 28 ? 27.372 18.685 -7.679 1.00 0.00 28 LEU C O 8
ATOM 17171 N N . ASN C 1 29 ? 26.215 17.264 -6.472 1.00 0.00 29 ASN C N 8
ATOM 17172 C CA . ASN C 1 29 ? 25.484 18.368 -5.785 1.00 0.00 29 ASN C CA 8
ATOM 17173 C C . ASN C 1 29 ? 26.463 19.268 -5.023 1.00 0.00 29 ASN C C 8
ATOM 17174 O O . ASN C 1 29 ? 26.303 20.472 -4.984 1.00 0.00 29 ASN C O 8
ATOM 17185 N N . GLN C 1 30 ? 27.463 18.703 -4.404 1.00 0.00 30 GLN C N 8
ATOM 17186 C CA . GLN C 1 30 ? 28.427 19.546 -3.637 1.00 0.00 30 GLN C CA 8
ATOM 17187 C C . GLN C 1 30 ? 29.199 20.465 -4.589 1.00 0.00 30 GLN C C 8
ATOM 17188 O O . GLN C 1 30 ? 29.428 21.621 -4.291 1.00 0.00 30 GLN C O 8
ATOM 17202 N N . ILE C 1 31 ? 29.604 19.972 -5.732 1.00 0.00 31 ILE C N 8
ATOM 17203 C CA . ILE C 1 31 ? 30.361 20.833 -6.694 1.00 0.00 31 ILE C CA 8
ATOM 17204 C C . ILE C 1 31 ? 29.374 21.478 -7.668 1.00 0.00 31 ILE C C 8
ATOM 17205 O O . ILE C 1 31 ? 29.560 21.473 -8.867 1.00 0.00 31 ILE C O 8
ATOM 17221 N N . LYS C 1 32 ? 28.323 22.045 -7.143 1.00 0.00 32 LYS C N 8
ATOM 17222 C CA . LYS C 1 32 ? 27.299 22.712 -8.006 1.00 0.00 32 LYS C CA 8
ATOM 17223 C C . LYS C 1 32 ? 27.483 24.227 -7.923 1.00 0.00 32 LYS C C 8
ATOM 17224 O O . LYS C 1 32 ? 27.400 24.928 -8.912 1.00 0.00 32 LYS C O 8
ATOM 17243 N N . ARG C 1 33 ? 27.736 24.738 -6.749 1.00 0.00 33 ARG C N 8
ATOM 17244 C CA . ARG C 1 33 ? 27.927 26.208 -6.601 1.00 0.00 33 ARG C CA 8
ATOM 17245 C C . ARG C 1 33 ? 29.109 26.656 -7.463 1.00 0.00 33 ARG C C 8
ATOM 17246 O O . ARG C 1 33 ? 28.937 27.589 -8.230 1.00 0.00 33 ARG C O 8
ATOM 17268 N N . MET D 1 1 ? 25.192 -22.402 8.326 1.00 0.00 1 MET D N 8
ATOM 17269 C CA . MET D 1 1 ? 25.682 -22.099 9.701 1.00 0.00 1 MET D CA 8
ATOM 17270 C C . MET D 1 1 ? 27.186 -22.378 9.784 1.00 0.00 1 MET D C 8
ATOM 17271 O O . MET D 1 1 ? 27.624 -23.294 10.454 1.00 0.00 1 MET D O 8
ATOM 17287 N N . LEU D 1 2 ? 27.979 -21.589 9.108 1.00 0.00 2 LEU D N 8
ATOM 17288 C CA . LEU D 1 2 ? 29.455 -21.791 9.135 1.00 0.00 2 LEU D CA 8
ATOM 17289 C C . LEU D 1 2 ? 30.038 -20.979 10.317 1.00 0.00 2 LEU D C 8
ATOM 17290 O O . LEU D 1 2 ? 29.565 -21.088 11.430 1.00 0.00 2 LEU D O 8
ATOM 17306 N N . GLU D 1 3 ? 31.045 -20.154 10.097 1.00 0.00 3 GLU D N 8
ATOM 17307 C CA . GLU D 1 3 ? 31.617 -19.342 11.210 1.00 0.00 3 GLU D CA 8
ATOM 17308 C C . GLU D 1 3 ? 32.048 -17.976 10.646 1.00 0.00 3 GLU D C 8
ATOM 17309 O O . GLU D 1 3 ? 31.774 -16.949 11.232 1.00 0.00 3 GLU D O 8
ATOM 17321 N N . PRO D 1 4 ? 32.724 -17.957 9.516 1.00 0.00 4 PRO D N 8
ATOM 17322 C CA . PRO D 1 4 ? 33.190 -16.706 8.883 1.00 0.00 4 PRO D CA 8
ATOM 17323 C C . PRO D 1 4 ? 32.249 -16.238 7.765 1.00 0.00 4 PRO D C 8
ATOM 17324 O O . PRO D 1 4 ? 32.368 -15.137 7.267 1.00 0.00 4 PRO D O 8
ATOM 17335 N N . PHE D 1 5 ? 31.322 -17.073 7.360 1.00 0.00 5 PHE D N 8
ATOM 17336 C CA . PHE D 1 5 ? 30.376 -16.689 6.264 1.00 0.00 5 PHE D CA 8
ATOM 17337 C C . PHE D 1 5 ? 29.012 -16.296 6.855 1.00 0.00 5 PHE D C 8
ATOM 17338 O O . PHE D 1 5 ? 28.520 -15.207 6.635 1.00 0.00 5 PHE D O 8
ATOM 17355 N N . GLN D 1 6 ? 28.387 -17.181 7.587 1.00 0.00 6 GLN D N 8
ATOM 17356 C CA . GLN D 1 6 ? 27.048 -16.863 8.170 1.00 0.00 6 GLN D CA 8
ATOM 17357 C C . GLN D 1 6 ? 27.063 -15.492 8.833 1.00 0.00 6 GLN D C 8
ATOM 17358 O O . GLN D 1 6 ? 26.183 -14.676 8.639 1.00 0.00 6 GLN D O 8
ATOM 17372 N N . ILE D 1 7 ? 28.051 -15.251 9.617 1.00 0.00 7 ILE D N 8
ATOM 17373 C CA . ILE D 1 7 ? 28.154 -13.943 10.327 1.00 0.00 7 ILE D CA 8
ATOM 17374 C C . ILE D 1 7 ? 28.425 -12.823 9.315 1.00 0.00 7 ILE D C 8
ATOM 17375 O O . ILE D 1 7 ? 28.194 -11.661 9.582 1.00 0.00 7 ILE D O 8
ATOM 17391 N N . LEU D 1 8 ? 28.904 -13.164 8.152 1.00 0.00 8 LEU D N 8
ATOM 17392 C CA . LEU D 1 8 ? 29.183 -12.119 7.124 1.00 0.00 8 LEU D CA 8
ATOM 17393 C C . LEU D 1 8 ? 27.860 -11.605 6.560 1.00 0.00 8 LEU D C 8
ATOM 17394 O O . LEU D 1 8 ? 27.666 -10.420 6.379 1.00 0.00 8 LEU D O 8
ATOM 17410 N N . SER D 1 9 ? 26.949 -12.493 6.278 1.00 0.00 9 SER D N 8
ATOM 17411 C CA . SER D 1 9 ? 25.637 -12.070 5.721 1.00 0.00 9 SER D CA 8
ATOM 17412 C C . SER D 1 9 ? 24.854 -11.278 6.771 1.00 0.00 9 SER D C 8
ATOM 17413 O O . SER D 1 9 ? 24.359 -10.201 6.504 1.00 0.00 9 SER D O 8
ATOM 17421 N N . ILE D 1 10 ? 24.731 -11.801 7.962 1.00 0.00 10 ILE D N 8
ATOM 17422 C CA . ILE D 1 10 ? 23.973 -11.069 9.015 1.00 0.00 10 ILE D CA 8
ATOM 17423 C C . ILE D 1 10 ? 24.650 -9.726 9.303 1.00 0.00 10 ILE D C 8
ATOM 17424 O O . ILE D 1 10 ? 23.995 -8.745 9.595 1.00 0.00 10 ILE D O 8
ATOM 17440 N N . SER D 1 11 ? 25.992 -9.637 9.227 1.00 0.00 11 SER D N 8
ATOM 17441 C CA . SER D 1 11 ? 26.630 -8.342 9.442 1.00 0.00 11 SER D CA 8
ATOM 17442 C C . SER D 1 11 ? 26.389 -7.419 8.271 1.00 0.00 11 SER D C 8
ATOM 17443 O O . SER D 1 11 ? 26.124 -6.255 8.412 1.00 0.00 11 SER D O 8
ATOM 17451 N N . SER D 1 12 ? 26.517 -7.959 7.082 1.00 0.00 12 SER D N 8
ATOM 17452 C CA . SER D 1 12 ? 26.293 -7.125 5.869 1.00 0.00 12 SER D CA 8
ATOM 17453 C C . SER D 1 12 ? 24.858 -6.601 5.890 1.00 0.00 12 SER D C 8
ATOM 17454 O O . SER D 1 12 ? 24.565 -5.530 5.398 1.00 0.00 12 SER D O 8
ATOM 17462 N N . PHE D 1 13 ? 23.961 -7.355 6.464 1.00 0.00 13 PHE D N 8
ATOM 17463 C CA . PHE D 1 13 ? 22.541 -6.914 6.529 1.00 0.00 13 PHE D CA 8
ATOM 17464 C C . PHE D 1 13 ? 22.432 -5.712 7.468 1.00 0.00 13 PHE D C 8
ATOM 17465 O O . PHE D 1 13 ? 21.796 -4.723 7.159 1.00 0.00 13 PHE D O 8
ATOM 17482 N N . ILE D 1 14 ? 23.051 -5.789 8.613 1.00 0.00 14 ILE D N 8
ATOM 17483 C CA . ILE D 1 14 ? 22.992 -4.653 9.574 1.00 0.00 14 ILE D CA 8
ATOM 17484 C C . ILE D 1 14 ? 23.569 -3.396 8.916 1.00 0.00 14 ILE D C 8
ATOM 17485 O O . ILE D 1 14 ? 23.013 -2.321 9.014 1.00 0.00 14 ILE D O 8
ATOM 17501 N N . LEU D 1 15 ? 24.684 -3.524 8.251 1.00 0.00 15 LEU D N 8
ATOM 17502 C CA . LEU D 1 15 ? 25.304 -2.338 7.593 1.00 0.00 15 LEU D CA 8
ATOM 17503 C C . LEU D 1 15 ? 24.408 -1.847 6.452 1.00 0.00 15 LEU D C 8
ATOM 17504 O O . LEU D 1 15 ? 24.308 -0.663 6.195 1.00 0.00 15 LEU D O 8
ATOM 17520 N N . SER D 1 16 ? 23.767 -2.746 5.756 1.00 0.00 16 SER D N 8
ATOM 17521 C CA . SER D 1 16 ? 22.892 -2.330 4.622 1.00 0.00 16 SER D CA 8
ATOM 17522 C C . SER D 1 16 ? 21.802 -1.373 5.117 1.00 0.00 16 SER D C 8
ATOM 17523 O O . SER D 1 16 ? 21.608 -0.306 4.567 1.00 0.00 16 SER D O 8
ATOM 17531 N N . ALA D 1 17 ? 21.084 -1.740 6.143 1.00 0.00 17 ALA D N 8
ATOM 17532 C CA . ALA D 1 17 ? 20.007 -0.842 6.654 1.00 0.00 17 ALA D CA 8
ATOM 17533 C C . ALA D 1 17 ? 20.624 0.416 7.270 1.00 0.00 17 ALA D C 8
ATOM 17534 O O . ALA D 1 17 ? 20.012 1.465 7.304 1.00 0.00 17 ALA D O 8
ATOM 17541 N N . LEU D 1 18 ? 21.825 0.322 7.769 1.00 0.00 18 LEU D N 8
ATOM 17542 C CA . LEU D 1 18 ? 22.465 1.514 8.392 1.00 0.00 18 LEU D CA 8
ATOM 17543 C C . LEU D 1 18 ? 22.661 2.608 7.334 1.00 0.00 18 LEU D C 8
ATOM 17544 O O . LEU D 1 18 ? 22.258 3.740 7.514 1.00 0.00 18 LEU D O 8
ATOM 17560 N N . HIS D 1 19 ? 23.281 2.281 6.235 1.00 0.00 19 HIS D N 8
ATOM 17561 C CA . HIS D 1 19 ? 23.510 3.303 5.174 1.00 0.00 19 HIS D CA 8
ATOM 17562 C C . HIS D 1 19 ? 22.169 3.797 4.619 1.00 0.00 19 HIS D C 8
ATOM 17563 O O . HIS D 1 19 ? 21.974 4.977 4.406 1.00 0.00 19 HIS D O 8
ATOM 17578 N N . PHE D 1 20 ? 21.249 2.906 4.371 1.00 0.00 20 PHE D N 8
ATOM 17579 C CA . PHE D 1 20 ? 19.929 3.329 3.818 1.00 0.00 20 PHE D CA 8
ATOM 17580 C C . PHE D 1 20 ? 19.282 4.371 4.734 1.00 0.00 20 PHE D C 8
ATOM 17581 O O . PHE D 1 20 ? 18.802 5.392 4.284 1.00 0.00 20 PHE D O 8
ATOM 17598 N N . ILE D 1 21 ? 19.255 4.119 6.014 1.00 0.00 21 ILE D N 8
ATOM 17599 C CA . ILE D 1 21 ? 18.626 5.094 6.951 1.00 0.00 21 ILE D CA 8
ATOM 17600 C C . ILE D 1 21 ? 19.490 6.354 7.045 1.00 0.00 21 ILE D C 8
ATOM 17601 O O . ILE D 1 21 ? 18.989 7.461 7.039 1.00 0.00 21 ILE D O 8
ATOM 17617 N N . ALA D 1 22 ? 20.782 6.199 7.140 1.00 0.00 22 ALA D N 8
ATOM 17618 C CA . ALA D 1 22 ? 21.669 7.393 7.243 1.00 0.00 22 ALA D CA 8
ATOM 17619 C C . ALA D 1 22 ? 21.560 8.235 5.968 1.00 0.00 22 ALA D C 8
ATOM 17620 O O . ALA D 1 22 ? 21.492 9.447 6.021 1.00 0.00 22 ALA D O 8
ATOM 17627 N N . TRP D 1 23 ? 21.548 7.607 4.824 1.00 0.00 23 TRP D N 8
ATOM 17628 C CA . TRP D 1 23 ? 21.449 8.380 3.553 1.00 0.00 23 TRP D CA 8
ATOM 17629 C C . TRP D 1 23 ? 20.116 9.131 3.509 1.00 0.00 23 TRP D C 8
ATOM 17630 O O . TRP D 1 23 ? 20.057 10.285 3.134 1.00 0.00 23 TRP D O 8
ATOM 17651 N N . THR D 1 24 ? 19.044 8.486 3.881 1.00 0.00 24 THR D N 8
ATOM 17652 C CA . THR D 1 24 ? 17.718 9.166 3.847 1.00 0.00 24 THR D CA 8
ATOM 17653 C C . THR D 1 24 ? 17.723 10.370 4.797 1.00 0.00 24 THR D C 8
ATOM 17654 O O . THR D 1 24 ? 17.092 11.375 4.536 1.00 0.00 24 THR D O 8
ATOM 17665 N N . ILE D 1 25 ? 18.425 10.283 5.898 1.00 0.00 25 ILE D N 8
ATOM 17666 C CA . ILE D 1 25 ? 18.456 11.431 6.851 1.00 0.00 25 ILE D CA 8
ATOM 17667 C C . ILE D 1 25 ? 19.485 12.467 6.387 1.00 0.00 25 ILE D C 8
ATOM 17668 O O . ILE D 1 25 ? 19.157 13.610 6.136 1.00 0.00 25 ILE D O 8
ATOM 17684 N N . GLY D 1 26 ? 20.729 12.084 6.285 1.00 0.00 26 GLY D N 8
ATOM 17685 C CA . GLY D 1 26 ? 21.778 13.069 5.850 1.00 0.00 26 GLY D CA 8
ATOM 17686 C C . GLY D 1 26 ? 21.401 13.679 4.489 1.00 0.00 26 GLY D C 8
ATOM 17687 O O . GLY D 1 26 ? 21.627 14.850 4.255 1.00 0.00 26 GLY D O 8
ATOM 17691 N N . HIS D 1 27 ? 20.828 12.917 3.584 1.00 0.00 27 HIS D N 8
ATOM 17692 C CA . HIS D 1 27 ? 20.457 13.502 2.265 1.00 0.00 27 HIS D CA 8
ATOM 17693 C C . HIS D 1 27 ? 19.286 14.467 2.453 1.00 0.00 27 HIS D C 8
ATOM 17694 O O . HIS D 1 27 ? 19.317 15.595 2.002 1.00 0.00 27 HIS D O 8
ATOM 17709 N N . LEU D 1 28 ? 18.253 14.032 3.120 1.00 0.00 28 LEU D N 8
ATOM 17710 C CA . LEU D 1 28 ? 17.077 14.918 3.343 1.00 0.00 28 LEU D CA 8
ATOM 17711 C C . LEU D 1 28 ? 17.502 16.114 4.198 1.00 0.00 28 LEU D C 8
ATOM 17712 O O . LEU D 1 28 ? 17.043 17.222 4.004 1.00 0.00 28 LEU D O 8
ATOM 17728 N N . ASN D 1 29 ? 18.376 15.900 5.143 1.00 0.00 29 ASN D N 8
ATOM 17729 C CA . ASN D 1 29 ? 18.829 17.027 6.008 1.00 0.00 29 ASN D CA 8
ATOM 17730 C C . ASN D 1 29 ? 19.409 18.140 5.134 1.00 0.00 29 ASN D C 8
ATOM 17731 O O . ASN D 1 29 ? 19.168 19.309 5.361 1.00 0.00 29 ASN D O 8
ATOM 17742 N N . GLN D 1 30 ? 20.172 17.788 4.134 1.00 0.00 30 GLN D N 8
ATOM 17743 C CA . GLN D 1 30 ? 20.764 18.829 3.247 1.00 0.00 30 GLN D CA 8
ATOM 17744 C C . GLN D 1 30 ? 19.641 19.652 2.614 1.00 0.00 30 GLN D C 8
ATOM 17745 O O . GLN D 1 30 ? 19.670 20.866 2.617 1.00 0.00 30 GLN D O 8
ATOM 17759 N N . ILE D 1 31 ? 18.645 18.999 2.076 1.00 0.00 31 ILE D N 8
ATOM 17760 C CA . ILE D 1 31 ? 17.511 19.740 1.448 1.00 0.00 31 ILE D CA 8
ATOM 17761 C C . ILE D 1 31 ? 16.439 19.998 2.505 1.00 0.00 31 ILE D C 8
ATOM 17762 O O . ILE D 1 31 ? 15.287 19.649 2.336 1.00 0.00 31 ILE D O 8
ATOM 17778 N N . LYS D 1 32 ? 16.820 20.608 3.599 1.00 0.00 32 LYS D N 8
ATOM 17779 C CA . LYS D 1 32 ? 15.847 20.905 4.700 1.00 0.00 32 LYS D CA 8
ATOM 17780 C C . LYS D 1 32 ? 15.706 22.420 4.856 1.00 0.00 32 LYS D C 8
ATOM 17781 O O . LYS D 1 32 ? 14.632 22.931 5.106 1.00 0.00 32 LYS D O 8
ATOM 17800 N N . ARG D 1 33 ? 16.782 23.143 4.712 1.00 0.00 33 ARG D N 8
ATOM 17801 C CA . ARG D 1 33 ? 16.709 24.624 4.852 1.00 0.00 33 ARG D CA 8
ATOM 17802 C C . ARG D 1 33 ? 15.890 25.206 3.699 1.00 0.00 33 ARG D C 8
ATOM 17803 O O . ARG D 1 33 ? 16.324 25.077 2.566 1.00 0.00 33 ARG D O 8
ATOM 17825 N N . MET A 1 1 ? 34.199 -21.705 -8.426 1.00 0.00 1 MET A N 9
ATOM 17826 C CA . MET A 1 1 ? 34.301 -20.548 -7.493 1.00 0.00 1 MET A CA 9
ATOM 17827 C C . MET A 1 1 ? 35.470 -20.780 -6.529 1.00 0.00 1 MET A C 9
ATOM 17828 O O . MET A 1 1 ? 36.244 -21.699 -6.697 1.00 0.00 1 MET A O 9
ATOM 17844 N N . LEU A 1 2 ? 35.594 -19.944 -5.525 1.00 0.00 2 LEU A N 9
ATOM 17845 C CA . LEU A 1 2 ? 36.698 -20.081 -4.529 1.00 0.00 2 LEU A CA 9
ATOM 17846 C C . LEU A 1 2 ? 37.973 -19.402 -5.050 1.00 0.00 2 LEU A C 9
ATOM 17847 O O . LEU A 1 2 ? 38.469 -18.472 -4.452 1.00 0.00 2 LEU A O 9
ATOM 17863 N N . GLU A 1 3 ? 38.520 -19.851 -6.146 1.00 0.00 3 GLU A N 9
ATOM 17864 C CA . GLU A 1 3 ? 39.766 -19.202 -6.650 1.00 0.00 3 GLU A CA 9
ATOM 17865 C C . GLU A 1 3 ? 39.451 -17.753 -7.070 1.00 0.00 3 GLU A C 9
ATOM 17866 O O . GLU A 1 3 ? 40.144 -16.833 -6.682 1.00 0.00 3 GLU A O 9
ATOM 17878 N N . PRO A 1 4 ? 38.416 -17.545 -7.848 1.00 0.00 4 PRO A N 9
ATOM 17879 C CA . PRO A 1 4 ? 38.014 -16.194 -8.312 1.00 0.00 4 PRO A CA 9
ATOM 17880 C C . PRO A 1 4 ? 36.929 -15.566 -7.425 1.00 0.00 4 PRO A C 9
ATOM 17881 O O . PRO A 1 4 ? 36.813 -14.360 -7.332 1.00 0.00 4 PRO A O 9
ATOM 17892 N N . PHE A 1 5 ? 36.117 -16.376 -6.794 1.00 0.00 5 PHE A N 9
ATOM 17893 C CA . PHE A 1 5 ? 35.022 -15.825 -5.939 1.00 0.00 5 PHE A CA 9
ATOM 17894 C C . PHE A 1 5 ? 35.532 -15.513 -4.529 1.00 0.00 5 PHE A C 9
ATOM 17895 O O . PHE A 1 5 ? 35.215 -14.478 -3.973 1.00 0.00 5 PHE A O 9
ATOM 17912 N N . GLN A 1 6 ? 36.294 -16.394 -3.927 1.00 0.00 6 GLN A N 9
ATOM 17913 C CA . GLN A 1 6 ? 36.779 -16.116 -2.543 1.00 0.00 6 GLN A CA 9
ATOM 17914 C C . GLN A 1 6 ? 37.309 -14.693 -2.451 1.00 0.00 6 GLN A C 9
ATOM 17915 O O . GLN A 1 6 ? 36.775 -13.849 -1.760 1.00 0.00 6 GLN A O 9
ATOM 17929 N N . ILE A 1 7 ? 38.364 -14.444 -3.145 1.00 0.00 7 ILE A N 9
ATOM 17930 C CA . ILE A 1 7 ? 38.992 -13.090 -3.132 1.00 0.00 7 ILE A CA 9
ATOM 17931 C C . ILE A 1 7 ? 37.915 -12.010 -3.280 1.00 0.00 7 ILE A C 9
ATOM 17932 O O . ILE A 1 7 ? 38.122 -10.868 -2.918 1.00 0.00 7 ILE A O 9
ATOM 17948 N N . LEU A 1 8 ? 36.766 -12.353 -3.796 1.00 0.00 8 LEU A N 9
ATOM 17949 C CA . LEU A 1 8 ? 35.693 -11.332 -3.945 1.00 0.00 8 LEU A CA 9
ATOM 17950 C C . LEU A 1 8 ? 35.098 -11.051 -2.562 1.00 0.00 8 LEU A C 9
ATOM 17951 O O . LEU A 1 8 ? 35.001 -9.919 -2.132 1.00 0.00 8 LEU A O 9
ATOM 17967 N N . SER A 1 9 ? 34.713 -12.079 -1.856 1.00 0.00 9 SER A N 9
ATOM 17968 C CA . SER A 1 9 ? 34.137 -11.874 -0.498 1.00 0.00 9 SER A CA 9
ATOM 17969 C C . SER A 1 9 ? 35.158 -11.149 0.383 1.00 0.00 9 SER A C 9
ATOM 17970 O O . SER A 1 9 ? 34.811 -10.302 1.182 1.00 0.00 9 SER A O 9
ATOM 17978 N N . ILE A 1 10 ? 36.416 -11.470 0.240 1.00 0.00 10 ILE A N 9
ATOM 17979 C CA . ILE A 1 10 ? 37.456 -10.794 1.067 1.00 0.00 10 ILE A CA 9
ATOM 17980 C C . ILE A 1 10 ? 37.419 -9.289 0.793 1.00 0.00 10 ILE A C 9
ATOM 17981 O O . ILE A 1 10 ? 37.242 -8.490 1.691 1.00 0.00 10 ILE A O 9
ATOM 17997 N N . SER A 1 11 ? 37.596 -8.854 -0.472 1.00 0.00 11 SER A N 9
ATOM 17998 C CA . SER A 1 11 ? 37.548 -7.425 -0.765 1.00 0.00 11 SER A CA 9
ATOM 17999 C C . SER A 1 11 ? 36.403 -6.761 -0.037 1.00 0.00 11 SER A C 9
ATOM 18000 O O . SER A 1 11 ? 36.540 -5.738 0.586 1.00 0.00 11 SER A O 9
ATOM 18008 N N . SER A 1 12 ? 35.227 -7.323 -0.181 1.00 0.00 12 SER A N 9
ATOM 18009 C CA . SER A 1 12 ? 34.037 -6.724 0.485 1.00 0.00 12 SER A CA 9
ATOM 18010 C C . SER A 1 12 ? 34.275 -6.672 1.994 1.00 0.00 12 SER A C 9
ATOM 18011 O O . SER A 1 12 ? 33.906 -5.725 2.660 1.00 0.00 12 SER A O 9
ATOM 18019 N N . PHE A 1 13 ? 34.893 -7.683 2.539 1.00 0.00 13 PHE A N 9
ATOM 18020 C CA . PHE A 1 13 ? 35.159 -7.695 4.004 1.00 0.00 13 PHE A CA 9
ATOM 18021 C C . PHE A 1 13 ? 36.033 -6.493 4.371 1.00 0.00 13 PHE A C 9
ATOM 18022 O O . PHE A 1 13 ? 35.812 -5.834 5.368 1.00 0.00 13 PHE A O 9
ATOM 18039 N N . ILE A 1 14 ? 37.022 -6.200 3.571 1.00 0.00 14 ILE A N 9
ATOM 18040 C CA . ILE A 1 14 ? 37.906 -5.038 3.874 1.00 0.00 14 ILE A CA 9
ATOM 18041 C C . ILE A 1 14 ? 37.076 -3.752 3.854 1.00 0.00 14 ILE A C 9
ATOM 18042 O O . ILE A 1 14 ? 37.123 -2.957 4.772 1.00 0.00 14 ILE A O 9
ATOM 18058 N N . LEU A 1 15 ? 36.316 -3.542 2.814 1.00 0.00 15 LEU A N 9
ATOM 18059 C CA . LEU A 1 15 ? 35.483 -2.308 2.737 1.00 0.00 15 LEU A CA 9
ATOM 18060 C C . LEU A 1 15 ? 34.449 -2.332 3.870 1.00 0.00 15 LEU A C 9
ATOM 18061 O O . LEU A 1 15 ? 34.172 -1.330 4.495 1.00 0.00 15 LEU A O 9
ATOM 18077 N N . SER A 1 16 ? 33.879 -3.474 4.140 1.00 0.00 16 SER A N 9
ATOM 18078 C CA . SER A 1 16 ? 32.867 -3.561 5.230 1.00 0.00 16 SER A CA 9
ATOM 18079 C C . SER A 1 16 ? 33.405 -2.876 6.489 1.00 0.00 16 SER A C 9
ATOM 18080 O O . SER A 1 16 ? 32.751 -2.038 7.078 1.00 0.00 16 SER A O 9
ATOM 18088 N N . ALA A 1 17 ? 34.590 -3.225 6.907 1.00 0.00 17 ALA A N 9
ATOM 18089 C CA . ALA A 1 17 ? 35.166 -2.594 8.129 1.00 0.00 17 ALA A CA 9
ATOM 18090 C C . ALA A 1 17 ? 35.567 -1.149 7.821 1.00 0.00 17 ALA A C 9
ATOM 18091 O O . ALA A 1 17 ? 35.348 -0.252 8.611 1.00 0.00 17 ALA A O 9
ATOM 18098 N N . LEU A 1 18 ? 36.157 -0.917 6.681 1.00 0.00 18 LEU A N 9
ATOM 18099 C CA . LEU A 1 18 ? 36.577 0.468 6.326 1.00 0.00 18 LEU A CA 9
ATOM 18100 C C . LEU A 1 18 ? 35.355 1.396 6.388 1.00 0.00 18 LEU A C 9
ATOM 18101 O O . LEU A 1 18 ? 35.423 2.499 6.893 1.00 0.00 18 LEU A O 9
ATOM 18117 N N . HIS A 1 19 ? 34.240 0.954 5.876 1.00 0.00 19 HIS A N 9
ATOM 18118 C CA . HIS A 1 19 ? 33.014 1.801 5.900 1.00 0.00 19 HIS A CA 9
ATOM 18119 C C . HIS A 1 19 ? 32.532 1.971 7.343 1.00 0.00 19 HIS A C 9
ATOM 18120 O O . HIS A 1 19 ? 32.044 3.015 7.724 1.00 0.00 19 HIS A O 9
ATOM 18135 N N . PHE A 1 20 ? 32.658 0.953 8.147 1.00 0.00 20 PHE A N 9
ATOM 18136 C CA . PHE A 1 20 ? 32.199 1.060 9.561 1.00 0.00 20 PHE A CA 9
ATOM 18137 C C . PHE A 1 20 ? 32.985 2.159 10.282 1.00 0.00 20 PHE A C 9
ATOM 18138 O O . PHE A 1 20 ? 32.420 3.010 10.939 1.00 0.00 20 PHE A O 9
ATOM 18155 N N . ILE A 1 21 ? 34.286 2.143 10.170 1.00 0.00 21 ILE A N 9
ATOM 18156 C CA . ILE A 1 21 ? 35.106 3.181 10.857 1.00 0.00 21 ILE A CA 9
ATOM 18157 C C . ILE A 1 21 ? 35.051 4.497 10.074 1.00 0.00 21 ILE A C 9
ATOM 18158 O O . ILE A 1 21 ? 35.020 5.568 10.646 1.00 0.00 21 ILE A O 9
ATOM 18174 N N . ALA A 1 22 ? 35.048 4.428 8.771 1.00 0.00 22 ALA A N 9
ATOM 18175 C CA . ALA A 1 22 ? 35.004 5.680 7.960 1.00 0.00 22 ALA A CA 9
ATOM 18176 C C . ALA A 1 22 ? 33.647 6.367 8.134 1.00 0.00 22 ALA A C 9
ATOM 18177 O O . ALA A 1 22 ? 33.566 7.567 8.305 1.00 0.00 22 ALA A O 9
ATOM 18184 N N . TRP A 1 23 ? 32.580 5.618 8.084 1.00 0.00 23 TRP A N 9
ATOM 18185 C CA . TRP A 1 23 ? 31.231 6.229 8.239 1.00 0.00 23 TRP A CA 9
ATOM 18186 C C . TRP A 1 23 ? 31.085 6.812 9.646 1.00 0.00 23 TRP A C 9
ATOM 18187 O O . TRP A 1 23 ? 30.578 7.902 9.826 1.00 0.00 23 TRP A O 9
ATOM 18208 N N . THR A 1 24 ? 31.517 6.095 10.648 1.00 0.00 24 THR A N 9
ATOM 18209 C CA . THR A 1 24 ? 31.390 6.614 12.039 1.00 0.00 24 THR A CA 9
ATOM 18210 C C . THR A 1 24 ? 32.251 7.872 12.209 1.00 0.00 24 THR A C 9
ATOM 18211 O O . THR A 1 24 ? 31.881 8.790 12.911 1.00 0.00 24 THR A O 9
ATOM 18222 N N . ILE A 1 25 ? 33.395 7.931 11.577 1.00 0.00 25 ILE A N 9
ATOM 18223 C CA . ILE A 1 25 ? 34.254 9.141 11.722 1.00 0.00 25 ILE A CA 9
ATOM 18224 C C . ILE A 1 25 ? 33.720 10.269 10.830 1.00 0.00 25 ILE A C 9
ATOM 18225 O O . ILE A 1 25 ? 33.424 11.350 11.296 1.00 0.00 25 ILE A O 9
ATOM 18241 N N . GLY A 1 26 ? 33.604 10.030 9.551 1.00 0.00 26 GLY A N 9
ATOM 18242 C CA . GLY A 1 26 ? 33.096 11.110 8.638 1.00 0.00 26 GLY A CA 9
ATOM 18243 C C . GLY A 1 26 ? 31.677 11.534 9.058 1.00 0.00 26 GLY A C 9
ATOM 18244 O O . GLY A 1 26 ? 31.315 12.687 8.936 1.00 0.00 26 GLY A O 9
ATOM 18248 N N . HIS A 1 27 ? 30.865 10.627 9.554 1.00 0.00 27 HIS A N 9
ATOM 18249 C CA . HIS A 1 27 ? 29.488 11.021 9.969 1.00 0.00 27 HIS A CA 9
ATOM 18250 C C . HIS A 1 27 ? 29.548 11.730 11.325 1.00 0.00 27 HIS A C 9
ATOM 18251 O O . HIS A 1 27 ? 29.015 12.809 11.497 1.00 0.00 27 HIS A O 9
ATOM 18266 N N . LEU A 1 28 ? 30.193 11.132 12.288 1.00 0.00 28 LEU A N 9
ATOM 18267 C CA . LEU A 1 28 ? 30.289 11.767 13.634 1.00 0.00 28 LEU A CA 9
ATOM 18268 C C . LEU A 1 28 ? 31.091 13.065 13.523 1.00 0.00 28 LEU A C 9
ATOM 18269 O O . LEU A 1 28 ? 30.739 14.073 14.105 1.00 0.00 28 LEU A O 9
ATOM 18285 N N . ASN A 1 29 ? 32.166 13.053 12.784 1.00 0.00 29 ASN A N 9
ATOM 18286 C CA . ASN A 1 29 ? 32.985 14.290 12.642 1.00 0.00 29 ASN A CA 9
ATOM 18287 C C . ASN A 1 29 ? 32.124 15.407 12.048 1.00 0.00 29 ASN A C 9
ATOM 18288 O O . ASN A 1 29 ? 32.226 16.554 12.435 1.00 0.00 29 ASN A O 9
ATOM 18299 N N . GLN A 1 30 ? 31.276 15.082 11.111 1.00 0.00 30 GLN A N 9
ATOM 18300 C CA . GLN A 1 30 ? 30.412 16.128 10.496 1.00 0.00 30 GLN A CA 9
ATOM 18301 C C . GLN A 1 30 ? 29.655 16.872 11.598 1.00 0.00 30 GLN A C 9
ATOM 18302 O O . GLN A 1 30 ? 29.650 18.086 11.651 1.00 0.00 30 GLN A O 9
ATOM 18316 N N . ILE A 1 31 ? 29.014 16.152 12.481 1.00 0.00 31 ILE A N 9
ATOM 18317 C CA . ILE A 1 31 ? 28.255 16.812 13.586 1.00 0.00 31 ILE A CA 9
ATOM 18318 C C . ILE A 1 31 ? 29.177 16.978 14.800 1.00 0.00 31 ILE A C 9
ATOM 18319 O O . ILE A 1 31 ? 28.904 16.504 15.882 1.00 0.00 31 ILE A O 9
ATOM 18335 N N . LYS A 1 32 ? 30.276 17.657 14.624 1.00 0.00 32 LYS A N 9
ATOM 18336 C CA . LYS A 1 32 ? 31.218 17.858 15.762 1.00 0.00 32 LYS A CA 9
ATOM 18337 C C . LYS A 1 32 ? 32.268 18.903 15.380 1.00 0.00 32 LYS A C 9
ATOM 18338 O O . LYS A 1 32 ? 32.279 20.003 15.896 1.00 0.00 32 LYS A O 9
ATOM 18357 N N . ARG A 1 33 ? 33.151 18.569 14.480 1.00 0.00 33 ARG A N 9
ATOM 18358 C CA . ARG A 1 33 ? 34.200 19.543 14.067 1.00 0.00 33 ARG A CA 9
ATOM 18359 C C . ARG A 1 33 ? 34.874 20.124 15.312 1.00 0.00 33 ARG A C 9
ATOM 18360 O O . ARG A 1 33 ? 34.498 21.213 15.712 1.00 0.00 33 ARG A O 9
ATOM 18382 N N . MET B 1 1 ? 20.472 -18.399 -11.289 1.00 0.00 1 MET B N 9
ATOM 18383 C CA . MET B 1 1 ? 21.907 -18.704 -11.029 1.00 0.00 1 MET B CA 9
ATOM 18384 C C . MET B 1 1 ? 22.740 -18.329 -12.257 1.00 0.00 1 MET B C 9
ATOM 18385 O O . MET B 1 1 ? 22.355 -18.594 -13.376 1.00 0.00 1 MET B O 9
ATOM 18401 N N . LEU B 1 2 ? 23.874 -17.706 -12.044 1.00 0.00 2 LEU B N 9
ATOM 18402 C CA . LEU B 1 2 ? 24.763 -17.294 -13.174 1.00 0.00 2 LEU B CA 9
ATOM 18403 C C . LEU B 1 2 ? 24.115 -16.190 -14.014 1.00 0.00 2 LEU B C 9
ATOM 18404 O O . LEU B 1 2 ? 24.697 -15.142 -14.210 1.00 0.00 2 LEU B O 9
ATOM 18420 N N . GLU B 1 3 ? 22.932 -16.397 -14.525 1.00 0.00 3 GLU B N 9
ATOM 18421 C CA . GLU B 1 3 ? 22.310 -15.325 -15.355 1.00 0.00 3 GLU B CA 9
ATOM 18422 C C . GLU B 1 3 ? 21.884 -14.152 -14.450 1.00 0.00 3 GLU B C 9
ATOM 18423 O O . GLU B 1 3 ? 22.198 -13.014 -14.734 1.00 0.00 3 GLU B O 9
ATOM 18435 N N . PRO B 1 4 ? 21.174 -14.412 -13.375 1.00 0.00 4 PRO B N 9
ATOM 18436 C CA . PRO B 1 4 ? 20.708 -13.366 -12.441 1.00 0.00 4 PRO B CA 9
ATOM 18437 C C . PRO B 1 4 ? 21.534 -13.316 -11.144 1.00 0.00 4 PRO B C 9
ATOM 18438 O O . PRO B 1 4 ? 21.318 -12.466 -10.302 1.00 0.00 4 PRO B O 9
ATOM 18449 N N . PHE B 1 5 ? 22.455 -14.238 -10.963 1.00 0.00 5 PHE B N 9
ATOM 18450 C CA . PHE B 1 5 ? 23.268 -14.266 -9.701 1.00 0.00 5 PHE B CA 9
ATOM 18451 C C . PHE B 1 5 ? 24.714 -13.827 -9.957 1.00 0.00 5 PHE B C 9
ATOM 18452 O O . PHE B 1 5 ? 25.142 -12.794 -9.481 1.00 0.00 5 PHE B O 9
ATOM 18469 N N . GLN B 1 6 ? 25.487 -14.609 -10.669 1.00 0.00 6 GLN B N 9
ATOM 18470 C CA . GLN B 1 6 ? 26.913 -14.223 -10.899 1.00 0.00 6 GLN B CA 9
ATOM 18471 C C . GLN B 1 6 ? 27.014 -12.759 -11.296 1.00 0.00 6 GLN B C 9
ATOM 18472 O O . GLN B 1 6 ? 27.600 -11.946 -10.610 1.00 0.00 6 GLN B O 9
ATOM 18486 N N . ILE B 1 7 ? 26.456 -12.435 -12.407 1.00 0.00 7 ILE B N 9
ATOM 18487 C CA . ILE B 1 7 ? 26.510 -11.026 -12.899 1.00 0.00 7 ILE B CA 9
ATOM 18488 C C . ILE B 1 7 ? 26.151 -10.064 -11.759 1.00 0.00 7 ILE B C 9
ATOM 18489 O O . ILE B 1 7 ? 26.510 -8.903 -11.779 1.00 0.00 7 ILE B O 9
ATOM 18505 N N . LEU B 1 8 ? 25.457 -10.537 -10.759 1.00 0.00 8 LEU B N 9
ATOM 18506 C CA . LEU B 1 8 ? 25.094 -9.642 -9.625 1.00 0.00 8 LEU B CA 9
ATOM 18507 C C . LEU B 1 8 ? 26.340 -9.419 -8.764 1.00 0.00 8 LEU B C 9
ATOM 18508 O O . LEU B 1 8 ? 26.681 -8.304 -8.423 1.00 0.00 8 LEU B O 9
ATOM 18524 N N . SER B 1 9 ? 27.033 -10.472 -8.425 1.00 0.00 9 SER B N 9
ATOM 18525 C CA . SER B 1 9 ? 28.263 -10.315 -7.602 1.00 0.00 9 SER B CA 9
ATOM 18526 C C . SER B 1 9 ? 29.218 -9.353 -8.313 1.00 0.00 9 SER B C 9
ATOM 18527 O O . SER B 1 9 ? 29.961 -8.623 -7.688 1.00 0.00 9 SER B O 9
ATOM 18535 N N . ILE B 1 10 ? 29.199 -9.345 -9.620 1.00 0.00 10 ILE B N 9
ATOM 18536 C CA . ILE B 1 10 ? 30.100 -8.428 -10.375 1.00 0.00 10 ILE B CA 9
ATOM 18537 C C . ILE B 1 10 ? 29.688 -6.979 -10.107 1.00 0.00 10 ILE B C 9
ATOM 18538 O O . ILE B 1 10 ? 30.489 -6.161 -9.703 1.00 0.00 10 ILE B O 9
ATOM 18554 N N . SER B 1 11 ? 28.445 -6.633 -10.332 1.00 0.00 11 SER B N 9
ATOM 18555 C CA . SER B 1 11 ? 27.981 -5.274 -10.069 1.00 0.00 11 SER B CA 9
ATOM 18556 C C . SER B 1 11 ? 28.495 -4.776 -8.738 1.00 0.00 11 SER B C 9
ATOM 18557 O O . SER B 1 11 ? 28.992 -3.679 -8.590 1.00 0.00 11 SER B O 9
ATOM 18565 N N . SER B 1 12 ? 28.334 -5.581 -7.712 1.00 0.00 12 SER B N 9
ATOM 18566 C CA . SER B 1 12 ? 28.798 -5.168 -6.357 1.00 0.00 12 SER B CA 9
ATOM 18567 C C . SER B 1 12 ? 30.314 -4.961 -6.377 1.00 0.00 12 SER B C 9
ATOM 18568 O O . SER B 1 12 ? 30.830 -4.026 -5.799 1.00 0.00 12 SER B O 9
ATOM 18576 N N . PHE B 1 13 ? 31.029 -5.827 -7.040 1.00 0.00 13 PHE B N 9
ATOM 18577 C CA . PHE B 1 13 ? 32.511 -5.683 -7.099 1.00 0.00 13 PHE B CA 9
ATOM 18578 C C . PHE B 1 13 ? 32.868 -4.355 -7.772 1.00 0.00 13 PHE B C 9
ATOM 18579 O O . PHE B 1 13 ? 33.667 -3.587 -7.271 1.00 0.00 13 PHE B O 9
ATOM 18596 N N . ILE B 1 14 ? 32.280 -4.079 -8.905 1.00 0.00 14 ILE B N 9
ATOM 18597 C CA . ILE B 1 14 ? 32.583 -2.803 -9.612 1.00 0.00 14 ILE B CA 9
ATOM 18598 C C . ILE B 1 14 ? 32.200 -1.619 -8.721 1.00 0.00 14 ILE B C 9
ATOM 18599 O O . ILE B 1 14 ? 32.878 -0.612 -8.683 1.00 0.00 14 ILE B O 9
ATOM 18615 N N . LEU B 1 15 ? 31.114 -1.732 -8.005 1.00 0.00 15 LEU B N 9
ATOM 18616 C CA . LEU B 1 15 ? 30.683 -0.613 -7.118 1.00 0.00 15 LEU B CA 9
ATOM 18617 C C . LEU B 1 15 ? 31.641 -0.518 -5.923 1.00 0.00 15 LEU B C 9
ATOM 18618 O O . LEU B 1 15 ? 32.081 0.550 -5.548 1.00 0.00 15 LEU B O 9
ATOM 18634 N N . SER B 1 16 ? 31.963 -1.631 -5.321 1.00 0.00 16 SER B N 9
ATOM 18635 C CA . SER B 1 16 ? 32.886 -1.607 -4.150 1.00 0.00 16 SER B CA 9
ATOM 18636 C C . SER B 1 16 ? 34.105 -0.736 -4.468 1.00 0.00 16 SER B C 9
ATOM 18637 O O . SER B 1 16 ? 34.462 0.144 -3.710 1.00 0.00 16 SER B O 9
ATOM 18645 N N . ALA B 1 17 ? 34.748 -0.969 -5.581 1.00 0.00 17 ALA B N 9
ATOM 18646 C CA . ALA B 1 17 ? 35.940 -0.144 -5.931 1.00 0.00 17 ALA B CA 9
ATOM 18647 C C . ALA B 1 17 ? 35.498 1.295 -6.210 1.00 0.00 17 ALA B C 9
ATOM 18648 O O . ALA B 1 17 ? 36.099 2.242 -5.742 1.00 0.00 17 ALA B O 9
ATOM 18655 N N . LEU B 1 18 ? 34.449 1.466 -6.968 1.00 0.00 18 LEU B N 9
ATOM 18656 C CA . LEU B 1 18 ? 33.964 2.843 -7.276 1.00 0.00 18 LEU B CA 9
ATOM 18657 C C . LEU B 1 18 ? 33.778 3.613 -5.962 1.00 0.00 18 LEU B C 9
ATOM 18658 O O . LEU B 1 18 ? 34.203 4.742 -5.823 1.00 0.00 18 LEU B O 9
ATOM 18674 N N . HIS B 1 19 ? 33.144 3.007 -4.997 1.00 0.00 19 HIS B N 9
ATOM 18675 C CA . HIS B 1 19 ? 32.927 3.701 -3.696 1.00 0.00 19 HIS B CA 9
ATOM 18676 C C . HIS B 1 19 ? 34.266 3.881 -2.979 1.00 0.00 19 HIS B C 9
ATOM 18677 O O . HIS B 1 19 ? 34.499 4.875 -2.322 1.00 0.00 19 HIS B O 9
ATOM 18692 N N . PHE B 1 20 ? 35.146 2.925 -3.095 1.00 0.00 20 PHE B N 9
ATOM 18693 C CA . PHE B 1 20 ? 36.466 3.042 -2.413 1.00 0.00 20 PHE B CA 9
ATOM 18694 C C . PHE B 1 20 ? 37.235 4.240 -2.977 1.00 0.00 20 PHE B C 9
ATOM 18695 O O . PHE B 1 20 ? 37.655 5.119 -2.249 1.00 0.00 20 PHE B O 9
ATOM 18712 N N . ILE B 1 21 ? 37.426 4.281 -4.267 1.00 0.00 21 ILE B N 9
ATOM 18713 C CA . ILE B 1 21 ? 38.173 5.420 -4.871 1.00 0.00 21 ILE B CA 9
ATOM 18714 C C . ILE B 1 21 ? 37.356 6.705 -4.723 1.00 0.00 21 ILE B C 9
ATOM 18715 O O . ILE B 1 21 ? 37.896 7.775 -4.522 1.00 0.00 21 ILE B O 9
ATOM 18731 N N . ALA B 1 22 ? 36.058 6.610 -4.818 1.00 0.00 22 ALA B N 9
ATOM 18732 C CA . ALA B 1 22 ? 35.212 7.828 -4.681 1.00 0.00 22 ALA B CA 9
ATOM 18733 C C . ALA B 1 22 ? 35.259 8.318 -3.231 1.00 0.00 22 ALA B C 9
ATOM 18734 O O . ALA B 1 22 ? 35.176 9.500 -2.962 1.00 0.00 22 ALA B O 9
ATOM 18741 N N . TRP B 1 23 ? 35.391 7.417 -2.296 1.00 0.00 23 TRP B N 9
ATOM 18742 C CA . TRP B 1 23 ? 35.444 7.824 -0.865 1.00 0.00 23 TRP B CA 9
ATOM 18743 C C . TRP B 1 23 ? 36.708 8.649 -0.615 1.00 0.00 23 TRP B C 9
ATOM 18744 O O . TRP B 1 23 ? 36.669 9.684 0.020 1.00 0.00 23 TRP B O 9
ATOM 18765 N N . THR B 1 24 ? 37.832 8.197 -1.103 1.00 0.00 24 THR B N 9
ATOM 18766 C CA . THR B 1 24 ? 39.096 8.958 -0.883 1.00 0.00 24 THR B CA 9
ATOM 18767 C C . THR B 1 24 ? 39.041 10.295 -1.632 1.00 0.00 24 THR B C 9
ATOM 18768 O O . THR B 1 24 ? 39.569 11.289 -1.174 1.00 0.00 24 THR B O 9
ATOM 18779 N N . ILE B 1 25 ? 38.412 10.337 -2.777 1.00 0.00 25 ILE B N 9
ATOM 18780 C CA . ILE B 1 25 ? 38.340 11.620 -3.535 1.00 0.00 25 ILE B CA 9
ATOM 18781 C C . ILE B 1 25 ? 37.304 12.549 -2.893 1.00 0.00 25 ILE B C 9
ATOM 18782 O O . ILE B 1 25 ? 37.594 13.682 -2.565 1.00 0.00 25 ILE B O 9
ATOM 18798 N N . GLY B 1 26 ? 36.096 12.084 -2.719 1.00 0.00 26 GLY B N 9
ATOM 18799 C CA . GLY B 1 26 ? 35.044 12.961 -2.102 1.00 0.00 26 GLY B CA 9
ATOM 18800 C C . GLY B 1 26 ? 35.413 13.272 -0.642 1.00 0.00 26 GLY B C 9
ATOM 18801 O O . GLY B 1 26 ? 35.137 14.349 -0.150 1.00 0.00 26 GLY B O 9
ATOM 18805 N N . HIS B 1 27 ? 36.038 12.355 0.064 1.00 0.00 27 HIS B N 9
ATOM 18806 C CA . HIS B 1 27 ? 36.409 12.646 1.478 1.00 0.00 27 HIS B CA 9
ATOM 18807 C C . HIS B 1 27 ? 37.549 13.665 1.496 1.00 0.00 27 HIS B C 9
ATOM 18808 O O . HIS B 1 27 ? 37.524 14.628 2.235 1.00 0.00 27 HIS B O 9
ATOM 18823 N N . LEU B 1 28 ? 38.547 13.460 0.680 1.00 0.00 28 LEU B N 9
ATOM 18824 C CA . LEU B 1 28 ? 39.687 14.416 0.641 1.00 0.00 28 LEU B CA 9
ATOM 18825 C C . LEU B 1 28 ? 39.154 15.818 0.341 1.00 0.00 28 LEU B C 9
ATOM 18826 O O . LEU B 1 28 ? 39.673 16.806 0.820 1.00 0.00 28 LEU B O 9
ATOM 18842 N N . ASN B 1 29 ? 38.119 15.913 -0.448 1.00 0.00 29 ASN B N 9
ATOM 18843 C CA . ASN B 1 29 ? 37.554 17.252 -0.774 1.00 0.00 29 ASN B CA 9
ATOM 18844 C C . ASN B 1 29 ? 37.082 17.932 0.513 1.00 0.00 29 ASN B C 9
ATOM 18845 O O . ASN B 1 29 ? 37.202 19.131 0.673 1.00 0.00 29 ASN B O 9
ATOM 18856 N N . GLN B 1 30 ? 36.544 17.177 1.432 1.00 0.00 30 GLN B N 9
ATOM 18857 C CA . GLN B 1 30 ? 36.065 17.781 2.706 1.00 0.00 30 GLN B CA 9
ATOM 18858 C C . GLN B 1 30 ? 37.225 18.503 3.394 1.00 0.00 30 GLN B C 9
ATOM 18859 O O . GLN B 1 30 ? 37.091 19.625 3.842 1.00 0.00 30 GLN B O 9
ATOM 18873 N N . ILE B 1 31 ? 38.366 17.870 3.479 1.00 0.00 31 ILE B N 9
ATOM 18874 C CA . ILE B 1 31 ? 39.541 18.517 4.136 1.00 0.00 31 ILE B CA 9
ATOM 18875 C C . ILE B 1 31 ? 40.376 19.234 3.068 1.00 0.00 31 ILE B C 9
ATOM 18876 O O . ILE B 1 31 ? 41.552 18.989 2.900 1.00 0.00 31 ILE B O 9
ATOM 18892 N N . LYS B 1 32 ? 39.765 20.126 2.339 1.00 0.00 32 LYS B N 9
ATOM 18893 C CA . LYS B 1 32 ? 40.509 20.863 1.280 1.00 0.00 32 LYS B CA 9
ATOM 18894 C C . LYS B 1 32 ? 39.758 22.150 0.929 1.00 0.00 32 LYS B C 9
ATOM 18895 O O . LYS B 1 32 ? 40.264 23.241 1.100 1.00 0.00 32 LYS B O 9
ATOM 18914 N N . ARG B 1 33 ? 38.554 22.030 0.440 1.00 0.00 33 ARG B N 9
ATOM 18915 C CA . ARG B 1 33 ? 37.772 23.246 0.079 1.00 0.00 33 ARG B CA 9
ATOM 18916 C C . ARG B 1 33 ? 38.623 24.154 -0.811 1.00 0.00 33 ARG B C 9
ATOM 18917 O O . ARG B 1 33 ? 38.735 23.858 -1.990 1.00 0.00 33 ARG B O 9
ATOM 18939 N N . MET C 1 1 ? 13.899 -19.530 -3.701 1.00 0.00 1 MET C N 9
ATOM 18940 C CA . MET C 1 1 ? 13.723 -19.616 -2.225 1.00 0.00 1 MET C CA 9
ATOM 18941 C C . MET C 1 1 ? 15.060 -19.981 -1.580 1.00 0.00 1 MET C C 9
ATOM 18942 O O . MET C 1 1 ? 15.231 -21.061 -1.050 1.00 0.00 1 MET C O 9
ATOM 18958 N N . LEU C 1 2 ? 16.009 -19.089 -1.623 1.00 0.00 2 LEU C N 9
ATOM 18959 C CA . LEU C 1 2 ? 17.337 -19.379 -1.019 1.00 0.00 2 LEU C CA 9
ATOM 18960 C C . LEU C 1 2 ? 17.222 -19.325 0.505 1.00 0.00 2 LEU C C 9
ATOM 18961 O O . LEU C 1 2 ? 18.048 -19.858 1.214 1.00 0.00 2 LEU C O 9
ATOM 18977 N N . GLU C 1 3 ? 16.217 -18.646 0.997 1.00 0.00 3 GLU C N 9
ATOM 18978 C CA . GLU C 1 3 ? 16.028 -18.489 2.481 1.00 0.00 3 GLU C CA 9
ATOM 18979 C C . GLU C 1 3 ? 17.036 -17.440 2.953 1.00 0.00 3 GLU C C 9
ATOM 18980 O O . GLU C 1 3 ? 17.982 -17.181 2.249 1.00 0.00 3 GLU C O 9
ATOM 18992 N N . PRO C 1 4 ? 16.818 -16.834 4.114 1.00 0.00 4 PRO C N 9
ATOM 18993 C CA . PRO C 1 4 ? 17.663 -15.763 4.701 1.00 0.00 4 PRO C CA 9
ATOM 18994 C C . PRO C 1 4 ? 18.984 -15.518 3.965 1.00 0.00 4 PRO C C 9
ATOM 18995 O O . PRO C 1 4 ? 20.060 -15.560 4.528 1.00 0.00 4 PRO C O 9
ATOM 19006 N N . PHE C 1 5 ? 18.870 -15.276 2.691 1.00 0.00 5 PHE C N 9
ATOM 19007 C CA . PHE C 1 5 ? 20.023 -15.033 1.822 1.00 0.00 5 PHE C CA 9
ATOM 19008 C C . PHE C 1 5 ? 19.470 -14.382 0.544 1.00 0.00 5 PHE C C 9
ATOM 19009 O O . PHE C 1 5 ? 19.976 -13.385 0.065 1.00 0.00 5 PHE C O 9
ATOM 19026 N N . GLN C 1 6 ? 18.400 -14.938 0.008 1.00 0.00 6 GLN C N 9
ATOM 19027 C CA . GLN C 1 6 ? 17.785 -14.341 -1.212 1.00 0.00 6 GLN C CA 9
ATOM 19028 C C . GLN C 1 6 ? 17.453 -12.896 -0.903 1.00 0.00 6 GLN C C 9
ATOM 19029 O O . GLN C 1 6 ? 17.658 -11.999 -1.693 1.00 0.00 6 GLN C O 9
ATOM 19043 N N . ILE C 1 7 ? 16.935 -12.686 0.258 1.00 0.00 7 ILE C N 9
ATOM 19044 C CA . ILE C 1 7 ? 16.560 -11.303 0.672 1.00 0.00 7 ILE C CA 9
ATOM 19045 C C . ILE C 1 7 ? 17.799 -10.401 0.629 1.00 0.00 7 ILE C C 9
ATOM 19046 O O . ILE C 1 7 ? 17.696 -9.195 0.528 1.00 0.00 7 ILE C O 9
ATOM 19062 N N . LEU C 1 8 ? 18.968 -10.976 0.700 1.00 0.00 8 LEU C N 9
ATOM 19063 C CA . LEU C 1 8 ? 20.211 -10.154 0.657 1.00 0.00 8 LEU C CA 9
ATOM 19064 C C . LEU C 1 8 ? 20.518 -9.787 -0.798 1.00 0.00 8 LEU C C 9
ATOM 19065 O O . LEU C 1 8 ? 20.908 -8.676 -1.099 1.00 0.00 8 LEU C O 9
ATOM 19081 N N . SER C 1 9 ? 20.344 -10.712 -1.704 1.00 0.00 9 SER C N 9
ATOM 19082 C CA . SER C 1 9 ? 20.625 -10.414 -3.136 1.00 0.00 9 SER C CA 9
ATOM 19083 C C . SER C 1 9 ? 19.745 -9.252 -3.608 1.00 0.00 9 SER C C 9
ATOM 19084 O O . SER C 1 9 ? 20.225 -8.290 -4.173 1.00 0.00 9 SER C O 9
ATOM 19092 N N . ILE C 1 10 ? 18.459 -9.332 -3.387 1.00 0.00 10 ILE C N 9
ATOM 19093 C CA . ILE C 1 10 ? 17.560 -8.226 -3.831 1.00 0.00 10 ILE C CA 9
ATOM 19094 C C . ILE C 1 10 ? 17.823 -6.982 -2.970 1.00 0.00 10 ILE C C 9
ATOM 19095 O O . ILE C 1 10 ? 18.161 -5.931 -3.474 1.00 0.00 10 ILE C O 9
ATOM 19111 N N . SER C 1 11 ? 17.661 -7.066 -1.631 1.00 0.00 11 SER C N 9
ATOM 19112 C CA . SER C 1 11 ? 17.924 -5.892 -0.804 1.00 0.00 11 SER C CA 9
ATOM 19113 C C . SER C 1 11 ? 19.217 -5.223 -1.210 1.00 0.00 11 SER C C 9
ATOM 19114 O O . SER C 1 11 ? 19.303 -4.032 -1.371 1.00 0.00 11 SER C O 9
ATOM 19122 N N . SER C 1 12 ? 20.263 -6.007 -1.317 1.00 0.00 12 SER C N 9
ATOM 19123 C CA . SER C 1 12 ? 21.583 -5.428 -1.698 1.00 0.00 12 SER C CA 9
ATOM 19124 C C . SER C 1 12 ? 21.463 -4.740 -3.060 1.00 0.00 12 SER C C 9
ATOM 19125 O O . SER C 1 12 ? 22.058 -3.708 -3.299 1.00 0.00 12 SER C O 9
ATOM 19133 N N . PHE C 1 13 ? 20.695 -5.305 -3.951 1.00 0.00 13 PHE C N 9
ATOM 19134 C CA . PHE C 1 13 ? 20.528 -4.690 -5.298 1.00 0.00 13 PHE C CA 9
ATOM 19135 C C . PHE C 1 13 ? 19.899 -3.302 -5.153 1.00 0.00 13 PHE C C 9
ATOM 19136 O O . PHE C 1 13 ? 20.334 -2.345 -5.762 1.00 0.00 13 PHE C O 9
ATOM 19153 N N . ILE C 1 14 ? 18.877 -3.185 -4.349 1.00 0.00 14 ILE C N 9
ATOM 19154 C CA . ILE C 1 14 ? 18.220 -1.859 -4.165 1.00 0.00 14 ILE C CA 9
ATOM 19155 C C . ILE C 1 14 ? 19.229 -0.862 -3.592 1.00 0.00 14 ILE C C 9
ATOM 19156 O O . ILE C 1 14 ? 19.324 0.265 -4.039 1.00 0.00 14 ILE C O 9
ATOM 19172 N N . LEU C 1 15 ? 19.982 -1.264 -2.606 1.00 0.00 15 LEU C N 9
ATOM 19173 C CA . LEU C 1 15 ? 20.981 -0.336 -2.004 1.00 0.00 15 LEU C CA 9
ATOM 19174 C C . LEU C 1 15 ? 22.097 -0.055 -3.016 1.00 0.00 15 LEU C C 9
ATOM 19175 O O . LEU C 1 15 ? 22.625 1.036 -3.083 1.00 0.00 15 LEU C O 9
ATOM 19191 N N . SER C 1 16 ? 22.465 -1.032 -3.797 1.00 0.00 16 SER C N 9
ATOM 19192 C CA . SER C 1 16 ? 23.553 -0.821 -4.794 1.00 0.00 16 SER C CA 9
ATOM 19193 C C . SER C 1 16 ? 23.200 0.351 -5.717 1.00 0.00 16 SER C C 9
ATOM 19194 O O . SER C 1 16 ? 23.960 1.288 -5.861 1.00 0.00 16 SER C O 9
ATOM 19202 N N . ALA C 1 17 ? 22.056 0.308 -6.347 1.00 0.00 17 ALA C N 9
ATOM 19203 C CA . ALA C 1 17 ? 21.667 1.422 -7.261 1.00 0.00 17 ALA C CA 9
ATOM 19204 C C . ALA C 1 17 ? 21.421 2.694 -6.448 1.00 0.00 17 ALA C C 9
ATOM 19205 O O . ALA C 1 17 ? 22.041 3.714 -6.672 1.00 0.00 17 ALA C O 9
ATOM 19212 N N . LEU C 1 18 ? 20.517 2.645 -5.508 1.00 0.00 18 LEU C N 9
ATOM 19213 C CA . LEU C 1 18 ? 20.226 3.853 -4.683 1.00 0.00 18 LEU C CA 9
ATOM 19214 C C . LEU C 1 18 ? 21.541 4.473 -4.202 1.00 0.00 18 LEU C C 9
ATOM 19215 O O . LEU C 1 18 ? 21.660 5.674 -4.065 1.00 0.00 18 LEU C O 9
ATOM 19231 N N . HIS C 1 19 ? 22.529 3.662 -3.943 1.00 0.00 19 HIS C N 9
ATOM 19232 C CA . HIS C 1 19 ? 23.833 4.205 -3.468 1.00 0.00 19 HIS C CA 9
ATOM 19233 C C . HIS C 1 19 ? 24.522 4.963 -4.606 1.00 0.00 19 HIS C C 9
ATOM 19234 O O . HIS C 1 19 ? 25.108 6.007 -4.402 1.00 0.00 19 HIS C O 9
ATOM 19249 N N . PHE C 1 20 ? 24.464 4.444 -5.802 1.00 0.00 20 PHE C N 9
ATOM 19250 C CA . PHE C 1 20 ? 25.123 5.135 -6.947 1.00 0.00 20 PHE C CA 9
ATOM 19251 C C . PHE C 1 20 ? 24.333 6.393 -7.319 1.00 0.00 20 PHE C C 9
ATOM 19252 O O . PHE C 1 20 ? 24.882 7.471 -7.429 1.00 0.00 20 PHE C O 9
ATOM 19269 N N . ILE C 1 21 ? 23.048 6.265 -7.515 1.00 0.00 21 ILE C N 9
ATOM 19270 C CA . ILE C 1 21 ? 22.229 7.455 -7.883 1.00 0.00 21 ILE C CA 9
ATOM 19271 C C . ILE C 1 21 ? 22.420 8.548 -6.828 1.00 0.00 21 ILE C C 9
ATOM 19272 O O . ILE C 1 21 ? 22.654 9.696 -7.147 1.00 0.00 21 ILE C O 9
ATOM 19288 N N . ALA C 1 22 ? 22.320 8.201 -5.575 1.00 0.00 22 ALA C N 9
ATOM 19289 C CA . ALA C 1 22 ? 22.495 9.222 -4.504 1.00 0.00 22 ALA C CA 9
ATOM 19290 C C . ALA C 1 22 ? 23.922 9.772 -4.546 1.00 0.00 22 ALA C C 9
ATOM 19291 O O . ALA C 1 22 ? 24.163 10.924 -4.247 1.00 0.00 22 ALA C O 9
ATOM 19298 N N . TRP C 1 23 ? 24.871 8.954 -4.912 1.00 0.00 23 TRP C N 9
ATOM 19299 C CA . TRP C 1 23 ? 26.283 9.424 -4.972 1.00 0.00 23 TRP C CA 9
ATOM 19300 C C . TRP C 1 23 ? 26.463 10.377 -6.156 1.00 0.00 23 TRP C C 9
ATOM 19301 O O . TRP C 1 23 ? 27.107 11.401 -6.048 1.00 0.00 23 TRP C O 9
ATOM 19322 N N . THR C 1 24 ? 25.909 10.042 -7.289 1.00 0.00 24 THR C N 9
ATOM 19323 C CA . THR C 1 24 ? 26.063 10.923 -8.480 1.00 0.00 24 THR C CA 9
ATOM 19324 C C . THR C 1 24 ? 25.332 12.251 -8.252 1.00 0.00 24 THR C C 9
ATOM 19325 O O . THR C 1 24 ? 25.755 13.286 -8.728 1.00 0.00 24 THR C O 9
ATOM 19336 N N . ILE C 1 25 ? 24.240 12.240 -7.532 1.00 0.00 25 ILE C N 9
ATOM 19337 C CA . ILE C 1 25 ? 23.500 13.514 -7.291 1.00 0.00 25 ILE C CA 9
ATOM 19338 C C . ILE C 1 25 ? 24.157 14.294 -6.148 1.00 0.00 25 ILE C C 9
ATOM 19339 O O . ILE C 1 25 ? 24.514 15.446 -6.299 1.00 0.00 25 ILE C O 9
ATOM 19355 N N . GLY C 1 26 ? 24.310 13.685 -5.002 1.00 0.00 26 GLY C N 9
ATOM 19356 C CA . GLY C 1 26 ? 24.937 14.418 -3.850 1.00 0.00 26 GLY C CA 9
ATOM 19357 C C . GLY C 1 26 ? 26.379 14.819 -4.205 1.00 0.00 26 GLY C C 9
ATOM 19358 O O . GLY C 1 26 ? 26.842 15.872 -3.814 1.00 0.00 26 GLY C O 9
ATOM 19362 N N . HIS C 1 27 ? 27.102 14.004 -4.942 1.00 0.00 27 HIS C N 9
ATOM 19363 C CA . HIS C 1 27 ? 28.498 14.382 -5.297 1.00 0.00 27 HIS C CA 9
ATOM 19364 C C . HIS C 1 27 ? 28.469 15.512 -6.328 1.00 0.00 27 HIS C C 9
ATOM 19365 O O . HIS C 1 27 ? 29.205 16.474 -6.231 1.00 0.00 27 HIS C O 9
ATOM 19380 N N . LEU C 1 28 ? 27.623 15.402 -7.316 1.00 0.00 28 LEU C N 9
ATOM 19381 C CA . LEU C 1 28 ? 27.542 16.465 -8.355 1.00 0.00 28 LEU C CA 9
ATOM 19382 C C . LEU C 1 28 ? 26.964 17.738 -7.733 1.00 0.00 28 LEU C C 9
ATOM 19383 O O . LEU C 1 28 ? 27.347 18.838 -8.079 1.00 0.00 28 LEU C O 9
ATOM 19399 N N . ASN C 1 29 ? 26.042 17.598 -6.821 1.00 0.00 29 ASN C N 9
ATOM 19400 C CA . ASN C 1 29 ? 25.436 18.801 -6.182 1.00 0.00 29 ASN C CA 9
ATOM 19401 C C . ASN C 1 29 ? 26.533 19.649 -5.533 1.00 0.00 29 ASN C C 9
ATOM 19402 O O . ASN C 1 29 ? 26.469 20.863 -5.528 1.00 0.00 29 ASN C O 9
ATOM 19413 N N . GLN C 1 30 ? 27.538 19.023 -4.984 1.00 0.00 30 GLN C N 9
ATOM 19414 C CA . GLN C 1 30 ? 28.633 19.799 -4.336 1.00 0.00 30 GLN C CA 9
ATOM 19415 C C . GLN C 1 30 ? 29.301 20.706 -5.371 1.00 0.00 30 GLN C C 9
ATOM 19416 O O . GLN C 1 30 ? 29.450 21.894 -5.164 1.00 0.00 30 GLN C O 9
ATOM 19430 N N . ILE C 1 31 ? 29.708 20.157 -6.485 1.00 0.00 31 ILE C N 9
ATOM 19431 C CA . ILE C 1 31 ? 30.368 20.990 -7.532 1.00 0.00 31 ILE C CA 9
ATOM 19432 C C . ILE C 1 31 ? 29.292 21.646 -8.402 1.00 0.00 31 ILE C C 9
ATOM 19433 O O . ILE C 1 31 ? 29.323 21.589 -9.613 1.00 0.00 31 ILE C O 9
ATOM 19449 N N . LYS C 1 32 ? 28.338 22.281 -7.773 1.00 0.00 32 LYS C N 9
ATOM 19450 C CA . LYS C 1 32 ? 27.240 22.964 -8.527 1.00 0.00 32 LYS C CA 9
ATOM 19451 C C . LYS C 1 32 ? 27.433 24.479 -8.437 1.00 0.00 32 LYS C C 9
ATOM 19452 O O . LYS C 1 32 ? 27.495 25.167 -9.437 1.00 0.00 32 LYS C O 9
ATOM 19471 N N . ARG C 1 33 ? 27.529 25.003 -7.246 1.00 0.00 33 ARG C N 9
ATOM 19472 C CA . ARG C 1 33 ? 27.718 26.474 -7.093 1.00 0.00 33 ARG C CA 9
ATOM 19473 C C . ARG C 1 33 ? 28.891 26.931 -7.962 1.00 0.00 33 ARG C C 9
ATOM 19474 O O . ARG C 1 33 ? 29.939 26.312 -7.881 1.00 0.00 33 ARG C O 9
ATOM 19496 N N . MET D 1 1 ? 31.600 -22.981 5.214 1.00 0.00 1 MET D N 9
ATOM 19497 C CA . MET D 1 1 ? 30.792 -21.729 5.188 1.00 0.00 1 MET D CA 9
ATOM 19498 C C . MET D 1 1 ? 29.830 -21.723 6.378 1.00 0.00 1 MET D C 9
ATOM 19499 O O . MET D 1 1 ? 29.765 -22.673 7.131 1.00 0.00 1 MET D O 9
ATOM 19515 N N . LEU D 1 2 ? 29.089 -20.654 6.549 1.00 0.00 2 LEU D N 9
ATOM 19516 C CA . LEU D 1 2 ? 28.120 -20.554 7.680 1.00 0.00 2 LEU D CA 9
ATOM 19517 C C . LEU D 1 2 ? 28.841 -20.100 8.957 1.00 0.00 2 LEU D C 9
ATOM 19518 O O . LEU D 1 2 ? 28.512 -19.084 9.529 1.00 0.00 2 LEU D O 9
ATOM 19534 N N . GLU D 1 3 ? 29.813 -20.834 9.424 1.00 0.00 3 GLU D N 9
ATOM 19535 C CA . GLU D 1 3 ? 30.508 -20.402 10.671 1.00 0.00 3 GLU D CA 9
ATOM 19536 C C . GLU D 1 3 ? 31.300 -19.111 10.392 1.00 0.00 3 GLU D C 9
ATOM 19537 O O . GLU D 1 3 ? 31.204 -18.154 11.135 1.00 0.00 3 GLU D O 9
ATOM 19549 N N . PRO D 1 4 ? 32.075 -19.078 9.334 1.00 0.00 4 PRO D N 9
ATOM 19550 C CA . PRO D 1 4 ? 32.882 -17.890 8.963 1.00 0.00 4 PRO D CA 9
ATOM 19551 C C . PRO D 1 4 ? 32.182 -17.000 7.926 1.00 0.00 4 PRO D C 9
ATOM 19552 O O . PRO D 1 4 ? 32.488 -15.832 7.790 1.00 0.00 4 PRO D O 9
ATOM 19563 N N . PHE D 1 5 ? 31.261 -17.551 7.177 1.00 0.00 5 PHE D N 9
ATOM 19564 C CA . PHE D 1 5 ? 30.560 -16.747 6.129 1.00 0.00 5 PHE D CA 9
ATOM 19565 C C . PHE D 1 5 ? 29.291 -16.098 6.695 1.00 0.00 5 PHE D C 9
ATOM 19566 O O . PHE D 1 5 ? 29.006 -14.948 6.423 1.00 0.00 5 PHE D O 9
ATOM 19583 N N . GLN D 1 6 ? 28.506 -16.824 7.455 1.00 0.00 6 GLN D N 9
ATOM 19584 C CA . GLN D 1 6 ? 27.248 -16.227 7.996 1.00 0.00 6 GLN D CA 9
ATOM 19585 C C . GLN D 1 6 ? 27.520 -14.842 8.568 1.00 0.00 6 GLN D C 9
ATOM 19586 O O . GLN D 1 6 ? 26.860 -13.873 8.249 1.00 0.00 6 GLN D O 9
ATOM 19600 N N . ILE D 1 7 ? 28.481 -14.761 9.420 1.00 0.00 7 ILE D N 9
ATOM 19601 C CA . ILE D 1 7 ? 28.826 -13.456 10.057 1.00 0.00 7 ILE D CA 9
ATOM 19602 C C . ILE D 1 7 ? 29.125 -12.420 8.970 1.00 0.00 7 ILE D C 9
ATOM 19603 O O . ILE D 1 7 ? 29.092 -11.228 9.206 1.00 0.00 7 ILE D O 9
ATOM 19619 N N . LEU D 1 8 ? 29.404 -12.865 7.779 1.00 0.00 8 LEU D N 9
ATOM 19620 C CA . LEU D 1 8 ? 29.694 -11.911 6.673 1.00 0.00 8 LEU D CA 9
ATOM 19621 C C . LEU D 1 8 ? 28.371 -11.342 6.153 1.00 0.00 8 LEU D C 9
ATOM 19622 O O . LEU D 1 8 ? 28.182 -10.145 6.076 1.00 0.00 8 LEU D O 9
ATOM 19638 N N . SER D 1 9 ? 27.451 -12.198 5.802 1.00 0.00 9 SER D N 9
ATOM 19639 C CA . SER D 1 9 ? 26.138 -11.714 5.289 1.00 0.00 9 SER D CA 9
ATOM 19640 C C . SER D 1 9 ? 25.488 -10.794 6.324 1.00 0.00 9 SER D C 9
ATOM 19641 O O . SER D 1 9 ? 24.981 -9.739 5.997 1.00 0.00 9 SER D O 9
ATOM 19649 N N . ILE D 1 10 ? 25.498 -11.181 7.571 1.00 0.00 10 ILE D N 9
ATOM 19650 C CA . ILE D 1 10 ? 24.878 -10.322 8.620 1.00 0.00 10 ILE D CA 9
ATOM 19651 C C . ILE D 1 10 ? 25.624 -8.987 8.689 1.00 0.00 10 ILE D C 9
ATOM 19652 O O . ILE D 1 10 ? 25.027 -7.929 8.642 1.00 0.00 10 ILE D O 9
ATOM 19668 N N . SER D 1 11 ? 26.966 -9.000 8.812 1.00 0.00 11 SER D N 9
ATOM 19669 C CA . SER D 1 11 ? 27.714 -7.748 8.867 1.00 0.00 11 SER D CA 9
ATOM 19670 C C . SER D 1 11 ? 27.186 -6.758 7.855 1.00 0.00 11 SER D C 9
ATOM 19671 O O . SER D 1 11 ? 26.929 -5.613 8.139 1.00 0.00 11 SER D O 9
ATOM 19679 N N . SER D 1 12 ? 27.099 -7.189 6.619 1.00 0.00 12 SER D N 9
ATOM 19680 C CA . SER D 1 12 ? 26.614 -6.274 5.548 1.00 0.00 12 SER D CA 9
ATOM 19681 C C . SER D 1 12 ? 25.197 -5.803 5.880 1.00 0.00 12 SER D C 9
ATOM 19682 O O . SER D 1 12 ? 24.862 -4.647 5.720 1.00 0.00 12 SER D O 9
ATOM 19690 N N . PHE D 1 13 ? 24.363 -6.693 6.341 1.00 0.00 13 PHE D N 9
ATOM 19691 C CA . PHE D 1 13 ? 22.966 -6.303 6.685 1.00 0.00 13 PHE D CA 9
ATOM 19692 C C . PHE D 1 13 ? 22.989 -5.148 7.689 1.00 0.00 13 PHE D C 9
ATOM 19693 O O . PHE D 1 13 ? 22.160 -4.261 7.647 1.00 0.00 13 PHE D O 9
ATOM 19710 N N . ILE D 1 14 ? 23.931 -5.150 8.593 1.00 0.00 14 ILE D N 9
ATOM 19711 C CA . ILE D 1 14 ? 24.003 -4.052 9.598 1.00 0.00 14 ILE D CA 9
ATOM 19712 C C . ILE D 1 14 ? 24.373 -2.740 8.900 1.00 0.00 14 ILE D C 9
ATOM 19713 O O . ILE D 1 14 ? 23.797 -1.703 9.163 1.00 0.00 14 ILE D O 9
ATOM 19729 N N . LEU D 1 15 ? 25.336 -2.774 8.019 1.00 0.00 15 LEU D N 9
ATOM 19730 C CA . LEU D 1 15 ? 25.746 -1.525 7.314 1.00 0.00 15 LEU D CA 9
ATOM 19731 C C . LEU D 1 15 ? 24.685 -1.134 6.283 1.00 0.00 15 LEU D C 9
ATOM 19732 O O . LEU D 1 15 ? 24.502 0.029 5.981 1.00 0.00 15 LEU D O 9
ATOM 19748 N N . SER D 1 16 ? 23.986 -2.090 5.736 1.00 0.00 16 SER D N 9
ATOM 19749 C CA . SER D 1 16 ? 22.944 -1.758 4.724 1.00 0.00 16 SER D CA 9
ATOM 19750 C C . SER D 1 16 ? 21.836 -0.932 5.380 1.00 0.00 16 SER D C 9
ATOM 19751 O O . SER D 1 16 ? 21.368 0.045 4.828 1.00 0.00 16 SER D O 9
ATOM 19759 N N . ALA D 1 17 ? 21.412 -1.313 6.553 1.00 0.00 17 ALA D N 9
ATOM 19760 C CA . ALA D 1 17 ? 20.336 -0.546 7.241 1.00 0.00 17 ALA D CA 9
ATOM 19761 C C . ALA D 1 17 ? 20.929 0.724 7.852 1.00 0.00 17 ALA D C 9
ATOM 19762 O O . ALA D 1 17 ? 20.435 1.815 7.645 1.00 0.00 17 ALA D O 9
ATOM 19769 N N . LEU D 1 18 ? 21.988 0.591 8.603 1.00 0.00 18 LEU D N 9
ATOM 19770 C CA . LEU D 1 18 ? 22.614 1.791 9.226 1.00 0.00 18 LEU D CA 9
ATOM 19771 C C . LEU D 1 18 ? 22.908 2.827 8.138 1.00 0.00 18 LEU D C 9
ATOM 19772 O O . LEU D 1 18 ? 22.761 4.015 8.341 1.00 0.00 18 LEU D O 9
ATOM 19788 N N . HIS D 1 19 ? 23.323 2.383 6.984 1.00 0.00 19 HIS D N 9
ATOM 19789 C CA . HIS D 1 19 ? 23.629 3.340 5.884 1.00 0.00 19 HIS D CA 9
ATOM 19790 C C . HIS D 1 19 ? 22.330 3.970 5.372 1.00 0.00 19 HIS D C 9
ATOM 19791 O O . HIS D 1 19 ? 22.264 5.156 5.116 1.00 0.00 19 HIS D O 9
ATOM 19806 N N . PHE D 1 20 ? 21.301 3.185 5.214 1.00 0.00 20 PHE D N 9
ATOM 19807 C CA . PHE D 1 20 ? 20.009 3.733 4.710 1.00 0.00 20 PHE D CA 9
ATOM 19808 C C . PHE D 1 20 ? 19.451 4.761 5.699 1.00 0.00 20 PHE D C 9
ATOM 19809 O O . PHE D 1 20 ? 19.197 5.897 5.350 1.00 0.00 20 PHE D O 9
ATOM 19826 N N . ILE D 1 21 ? 19.248 4.371 6.928 1.00 0.00 21 ILE D N 9
ATOM 19827 C CA . ILE D 1 21 ? 18.695 5.323 7.934 1.00 0.00 21 ILE D CA 9
ATOM 19828 C C . ILE D 1 21 ? 19.629 6.526 8.086 1.00 0.00 21 ILE D C 9
ATOM 19829 O O . ILE D 1 21 ? 19.194 7.635 8.322 1.00 0.00 21 ILE D O 9
ATOM 19845 N N . ALA D 1 22 ? 20.910 6.320 7.965 1.00 0.00 22 ALA D N 9
ATOM 19846 C CA . ALA D 1 22 ? 21.858 7.461 8.113 1.00 0.00 22 ALA D CA 9
ATOM 19847 C C . ALA D 1 22 ? 21.854 8.310 6.839 1.00 0.00 22 ALA D C 9
ATOM 19848 O O . ALA D 1 22 ? 22.213 9.471 6.857 1.00 0.00 22 ALA D O 9
ATOM 19855 N N . TRP D 1 23 ? 21.453 7.745 5.732 1.00 0.00 23 TRP D N 9
ATOM 19856 C CA . TRP D 1 23 ? 21.431 8.524 4.464 1.00 0.00 23 TRP D CA 9
ATOM 19857 C C . TRP D 1 23 ? 20.168 9.386 4.416 1.00 0.00 23 TRP D C 9
ATOM 19858 O O . TRP D 1 23 ? 20.217 10.555 4.094 1.00 0.00 23 TRP D O 9
ATOM 19879 N N . THR D 1 24 ? 19.036 8.818 4.731 1.00 0.00 24 THR D N 9
ATOM 19880 C CA . THR D 1 24 ? 17.775 9.611 4.697 1.00 0.00 24 THR D CA 9
ATOM 19881 C C . THR D 1 24 ? 17.857 10.739 5.728 1.00 0.00 24 THR D C 9
ATOM 19882 O O . THR D 1 24 ? 17.553 11.880 5.442 1.00 0.00 24 THR D O 9
ATOM 19893 N N . ILE D 1 25 ? 18.263 10.425 6.925 1.00 0.00 25 ILE D N 9
ATOM 19894 C CA . ILE D 1 25 ? 18.362 11.479 7.977 1.00 0.00 25 ILE D CA 9
ATOM 19895 C C . ILE D 1 25 ? 19.402 12.527 7.567 1.00 0.00 25 ILE D C 9
ATOM 19896 O O . ILE D 1 25 ? 19.106 13.702 7.473 1.00 0.00 25 ILE D O 9
ATOM 19912 N N . GLY D 1 26 ? 20.619 12.116 7.331 1.00 0.00 26 GLY D N 9
ATOM 19913 C CA . GLY D 1 26 ? 21.675 13.108 6.937 1.00 0.00 26 GLY D CA 9
ATOM 19914 C C . GLY D 1 26 ? 21.280 13.788 5.618 1.00 0.00 26 GLY D C 9
ATOM 19915 O O . GLY D 1 26 ? 21.668 14.910 5.357 1.00 0.00 26 GLY D O 9
ATOM 19919 N N . HIS D 1 27 ? 20.510 13.132 4.781 1.00 0.00 27 HIS D N 9
ATOM 19920 C CA . HIS D 1 27 ? 20.106 13.769 3.494 1.00 0.00 27 HIS D CA 9
ATOM 19921 C C . HIS D 1 27 ? 18.931 14.716 3.745 1.00 0.00 27 HIS D C 9
ATOM 19922 O O . HIS D 1 27 ? 18.985 15.888 3.429 1.00 0.00 27 HIS D O 9
ATOM 19937 N N . LEU D 1 28 ? 17.869 14.214 4.312 1.00 0.00 28 LEU D N 9
ATOM 19938 C CA . LEU D 1 28 ? 16.686 15.078 4.588 1.00 0.00 28 LEU D CA 9
ATOM 19939 C C . LEU D 1 28 ? 17.139 16.341 5.321 1.00 0.00 28 LEU D C 9
ATOM 19940 O O . LEU D 1 28 ? 16.705 17.434 5.018 1.00 0.00 28 LEU D O 9
ATOM 19956 N N . ASN D 1 29 ? 18.010 16.202 6.284 1.00 0.00 29 ASN D N 9
ATOM 19957 C CA . ASN D 1 29 ? 18.488 17.398 7.032 1.00 0.00 29 ASN D CA 9
ATOM 19958 C C . ASN D 1 29 ? 19.066 18.415 6.046 1.00 0.00 29 ASN D C 9
ATOM 19959 O O . ASN D 1 29 ? 18.943 19.610 6.228 1.00 0.00 29 ASN D O 9
ATOM 19970 N N . GLN D 1 30 ? 19.694 17.950 5.002 1.00 0.00 30 GLN D N 9
ATOM 19971 C CA . GLN D 1 30 ? 20.276 18.891 4.005 1.00 0.00 30 GLN D CA 9
ATOM 19972 C C . GLN D 1 30 ? 19.159 19.747 3.406 1.00 0.00 30 GLN D C 9
ATOM 19973 O O . GLN D 1 30 ? 19.286 20.948 3.274 1.00 0.00 30 GLN D O 9
ATOM 19987 N N . ILE D 1 31 ? 18.059 19.138 3.044 1.00 0.00 31 ILE D N 9
ATOM 19988 C CA . ILE D 1 31 ? 16.927 19.914 2.455 1.00 0.00 31 ILE D CA 9
ATOM 19989 C C . ILE D 1 31 ? 15.978 20.355 3.569 1.00 0.00 31 ILE D C 9
ATOM 19990 O O . ILE D 1 31 ? 14.792 20.093 3.531 1.00 0.00 31 ILE D O 9
ATOM 20006 N N . LYS D 1 32 ? 16.493 21.029 4.559 1.00 0.00 32 LYS D N 9
ATOM 20007 C CA . LYS D 1 32 ? 15.629 21.497 5.680 1.00 0.00 32 LYS D CA 9
ATOM 20008 C C . LYS D 1 32 ? 16.292 22.693 6.367 1.00 0.00 32 LYS D C 9
ATOM 20009 O O . LYS D 1 32 ? 15.717 23.757 6.473 1.00 0.00 32 LYS D O 9
ATOM 20028 N N . ARG D 1 33 ? 17.500 22.526 6.833 1.00 0.00 33 ARG D N 9
ATOM 20029 C CA . ARG D 1 33 ? 18.199 23.654 7.511 1.00 0.00 33 ARG D CA 9
ATOM 20030 C C . ARG D 1 33 ? 18.736 24.626 6.459 1.00 0.00 33 ARG D C 9
ATOM 20031 O O . ARG D 1 33 ? 18.903 24.207 5.325 1.00 0.00 33 ARG D O 9
ATOM 20053 N N . MET A 1 1 ? 35.821 -20.752 -8.598 1.00 0.00 1 MET A N 10
ATOM 20054 C CA . MET A 1 1 ? 35.539 -20.312 -7.201 1.00 0.00 1 MET A CA 10
ATOM 20055 C C . MET A 1 1 ? 36.848 -20.248 -6.413 1.00 0.00 1 MET A C 10
ATOM 20056 O O . MET A 1 1 ? 37.836 -20.841 -6.795 1.00 0.00 1 MET A O 10
ATOM 20072 N N . LEU A 1 2 ? 36.854 -19.524 -5.317 1.00 0.00 2 LEU A N 10
ATOM 20073 C CA . LEU A 1 2 ? 38.082 -19.395 -4.474 1.00 0.00 2 LEU A CA 10
ATOM 20074 C C . LEU A 1 2 ? 38.985 -18.279 -5.017 1.00 0.00 2 LEU A C 10
ATOM 20075 O O . LEU A 1 2 ? 39.286 -17.328 -4.325 1.00 0.00 2 LEU A O 10
ATOM 20091 N N . GLU A 1 3 ? 39.433 -18.380 -6.238 1.00 0.00 3 GLU A N 10
ATOM 20092 C CA . GLU A 1 3 ? 40.323 -17.311 -6.778 1.00 0.00 3 GLU A CA 10
ATOM 20093 C C . GLU A 1 3 ? 39.495 -16.043 -7.062 1.00 0.00 3 GLU A C 10
ATOM 20094 O O . GLU A 1 3 ? 39.881 -14.956 -6.682 1.00 0.00 3 GLU A O 10
ATOM 20106 N N . PRO A 1 4 ? 38.371 -16.173 -7.726 1.00 0.00 4 PRO A N 10
ATOM 20107 C CA . PRO A 1 4 ? 37.492 -15.027 -8.062 1.00 0.00 4 PRO A CA 10
ATOM 20108 C C . PRO A 1 4 ? 36.323 -14.862 -7.078 1.00 0.00 4 PRO A C 10
ATOM 20109 O O . PRO A 1 4 ? 35.674 -13.835 -7.047 1.00 0.00 4 PRO A O 10
ATOM 20120 N N . PHE A 1 5 ? 36.033 -15.874 -6.293 1.00 0.00 5 PHE A N 10
ATOM 20121 C CA . PHE A 1 5 ? 34.884 -15.785 -5.331 1.00 0.00 5 PHE A CA 10
ATOM 20122 C C . PHE A 1 5 ? 35.374 -15.517 -3.902 1.00 0.00 5 PHE A C 10
ATOM 20123 O O . PHE A 1 5 ? 35.034 -14.512 -3.303 1.00 0.00 5 PHE A O 10
ATOM 20140 N N . GLN A 1 6 ? 36.139 -16.411 -3.327 1.00 0.00 6 GLN A N 10
ATOM 20141 C CA . GLN A 1 6 ? 36.593 -16.181 -1.927 1.00 0.00 6 GLN A CA 10
ATOM 20142 C C . GLN A 1 6 ? 37.269 -14.822 -1.814 1.00 0.00 6 GLN A C 10
ATOM 20143 O O . GLN A 1 6 ? 37.293 -14.208 -0.766 1.00 0.00 6 GLN A O 10
ATOM 20157 N N . ILE A 1 7 ? 37.805 -14.346 -2.888 1.00 0.00 7 ILE A N 10
ATOM 20158 C CA . ILE A 1 7 ? 38.476 -13.016 -2.855 1.00 0.00 7 ILE A CA 10
ATOM 20159 C C . ILE A 1 7 ? 37.408 -11.926 -2.739 1.00 0.00 7 ILE A C 10
ATOM 20160 O O . ILE A 1 7 ? 37.678 -10.820 -2.317 1.00 0.00 7 ILE A O 10
ATOM 20176 N N . LEU A 1 8 ? 36.192 -12.237 -3.097 1.00 0.00 8 LEU A N 10
ATOM 20177 C CA . LEU A 1 8 ? 35.101 -11.231 -2.995 1.00 0.00 8 LEU A CA 10
ATOM 20178 C C . LEU A 1 8 ? 34.646 -11.165 -1.536 1.00 0.00 8 LEU A C 10
ATOM 20179 O O . LEU A 1 8 ? 34.504 -10.103 -0.963 1.00 0.00 8 LEU A O 10
ATOM 20195 N N . SER A 1 9 ? 34.428 -12.300 -0.929 1.00 0.00 9 SER A N 10
ATOM 20196 C CA . SER A 1 9 ? 33.990 -12.312 0.495 1.00 0.00 9 SER A CA 10
ATOM 20197 C C . SER A 1 9 ? 35.014 -11.567 1.357 1.00 0.00 9 SER A C 10
ATOM 20198 O O . SER A 1 9 ? 34.663 -10.870 2.287 1.00 0.00 9 SER A O 10
ATOM 20206 N N . ILE A 1 10 ? 36.278 -11.713 1.061 1.00 0.00 10 ILE A N 10
ATOM 20207 C CA . ILE A 1 10 ? 37.314 -11.014 1.875 1.00 0.00 10 ILE A CA 10
ATOM 20208 C C . ILE A 1 10 ? 37.272 -9.508 1.595 1.00 0.00 10 ILE A C 10
ATOM 20209 O O . ILE A 1 10 ? 36.931 -8.721 2.454 1.00 0.00 10 ILE A O 10
ATOM 20225 N N . SER A 1 11 ? 37.624 -9.073 0.404 1.00 0.00 11 SER A N 10
ATOM 20226 C CA . SER A 1 11 ? 37.577 -7.649 0.086 1.00 0.00 11 SER A CA 10
ATOM 20227 C C . SER A 1 11 ? 36.291 -7.027 0.579 1.00 0.00 11 SER A C 10
ATOM 20228 O O . SER A 1 11 ? 36.252 -5.935 1.107 1.00 0.00 11 SER A O 10
ATOM 20236 N N . SER A 1 12 ? 35.192 -7.708 0.363 1.00 0.00 12 SER A N 10
ATOM 20237 C CA . SER A 1 12 ? 33.880 -7.160 0.808 1.00 0.00 12 SER A CA 10
ATOM 20238 C C . SER A 1 12 ? 33.894 -6.992 2.329 1.00 0.00 12 SER A C 10
ATOM 20239 O O . SER A 1 12 ? 33.456 -5.989 2.858 1.00 0.00 12 SER A O 10
ATOM 20247 N N . PHE A 1 13 ? 34.398 -7.967 3.035 1.00 0.00 13 PHE A N 10
ATOM 20248 C CA . PHE A 1 13 ? 34.444 -7.868 4.522 1.00 0.00 13 PHE A CA 10
ATOM 20249 C C . PHE A 1 13 ? 35.300 -6.667 4.927 1.00 0.00 13 PHE A C 10
ATOM 20250 O O . PHE A 1 13 ? 34.896 -5.845 5.725 1.00 0.00 13 PHE A O 10
ATOM 20267 N N . ILE A 1 14 ? 36.481 -6.559 4.383 1.00 0.00 14 ILE A N 10
ATOM 20268 C CA . ILE A 1 14 ? 37.361 -5.411 4.739 1.00 0.00 14 ILE A CA 10
ATOM 20269 C C . ILE A 1 14 ? 36.670 -4.099 4.363 1.00 0.00 14 ILE A C 10
ATOM 20270 O O . ILE A 1 14 ? 36.812 -3.096 5.033 1.00 0.00 14 ILE A O 10
ATOM 20286 N N . LEU A 1 15 ? 35.925 -4.098 3.292 1.00 0.00 15 LEU A N 10
ATOM 20287 C CA . LEU A 1 15 ? 35.228 -2.851 2.868 1.00 0.00 15 LEU A CA 10
ATOM 20288 C C . LEU A 1 15 ? 34.039 -2.587 3.804 1.00 0.00 15 LEU A C 10
ATOM 20289 O O . LEU A 1 15 ? 33.809 -1.476 4.236 1.00 0.00 15 LEU A O 10
ATOM 20305 N N . SER A 1 16 ? 33.282 -3.602 4.119 1.00 0.00 16 SER A N 10
ATOM 20306 C CA . SER A 1 16 ? 32.111 -3.405 5.020 1.00 0.00 16 SER A CA 10
ATOM 20307 C C . SER A 1 16 ? 32.543 -2.645 6.277 1.00 0.00 16 SER A C 10
ATOM 20308 O O . SER A 1 16 ? 31.947 -1.652 6.647 1.00 0.00 16 SER A O 10
ATOM 20316 N N . ALA A 1 17 ? 33.571 -3.099 6.941 1.00 0.00 17 ALA A N 10
ATOM 20317 C CA . ALA A 1 17 ? 34.026 -2.393 8.173 1.00 0.00 17 ALA A CA 10
ATOM 20318 C C . ALA A 1 17 ? 34.534 -0.997 7.806 1.00 0.00 17 ALA A C 10
ATOM 20319 O O . ALA A 1 17 ? 34.258 -0.029 8.487 1.00 0.00 17 ALA A O 10
ATOM 20326 N N . LEU A 1 18 ? 35.271 -0.882 6.735 1.00 0.00 18 LEU A N 10
ATOM 20327 C CA . LEU A 1 18 ? 35.789 0.457 6.332 1.00 0.00 18 LEU A CA 10
ATOM 20328 C C . LEU A 1 18 ? 34.628 1.452 6.302 1.00 0.00 18 LEU A C 10
ATOM 20329 O O . LEU A 1 18 ? 34.731 2.559 6.792 1.00 0.00 18 LEU A O 10
ATOM 20345 N N . HIS A 1 19 ? 33.520 1.065 5.732 1.00 0.00 19 HIS A N 10
ATOM 20346 C CA . HIS A 1 19 ? 32.352 1.986 5.673 1.00 0.00 19 HIS A CA 10
ATOM 20347 C C . HIS A 1 19 ? 31.859 2.277 7.092 1.00 0.00 19 HIS A C 10
ATOM 20348 O O . HIS A 1 19 ? 31.463 3.381 7.406 1.00 0.00 19 HIS A O 10
ATOM 20363 N N . PHE A 1 20 ? 31.878 1.295 7.951 1.00 0.00 20 PHE A N 10
ATOM 20364 C CA . PHE A 1 20 ? 31.408 1.523 9.347 1.00 0.00 20 PHE A CA 10
ATOM 20365 C C . PHE A 1 20 ? 32.241 2.633 9.992 1.00 0.00 20 PHE A C 10
ATOM 20366 O O . PHE A 1 20 ? 31.713 3.594 10.513 1.00 0.00 20 PHE A O 10
ATOM 20383 N N . ILE A 1 21 ? 33.541 2.509 9.960 1.00 0.00 21 ILE A N 10
ATOM 20384 C CA . ILE A 1 21 ? 34.404 3.559 10.572 1.00 0.00 21 ILE A CA 10
ATOM 20385 C C . ILE A 1 21 ? 34.351 4.828 9.718 1.00 0.00 21 ILE A C 10
ATOM 20386 O O . ILE A 1 21 ? 34.222 5.925 10.225 1.00 0.00 21 ILE A O 10
ATOM 20402 N N . ALA A 1 22 ? 34.450 4.687 8.424 1.00 0.00 22 ALA A N 10
ATOM 20403 C CA . ALA A 1 22 ? 34.406 5.884 7.538 1.00 0.00 22 ALA A CA 10
ATOM 20404 C C . ALA A 1 22 ? 33.093 6.636 7.761 1.00 0.00 22 ALA A C 10
ATOM 20405 O O . ALA A 1 22 ? 33.040 7.848 7.695 1.00 0.00 22 ALA A O 10
ATOM 20412 N N . TRP A 1 23 ? 32.032 5.925 8.025 1.00 0.00 23 TRP A N 10
ATOM 20413 C CA . TRP A 1 23 ? 30.722 6.591 8.253 1.00 0.00 23 TRP A CA 10
ATOM 20414 C C . TRP A 1 23 ? 30.741 7.309 9.604 1.00 0.00 23 TRP A C 10
ATOM 20415 O O . TRP A 1 23 ? 30.278 8.425 9.730 1.00 0.00 23 TRP A O 10
ATOM 20436 N N . THR A 1 24 ? 31.266 6.675 10.617 1.00 0.00 24 THR A N 10
ATOM 20437 C CA . THR A 1 24 ? 31.303 7.323 11.958 1.00 0.00 24 THR A CA 10
ATOM 20438 C C . THR A 1 24 ? 32.231 8.543 11.927 1.00 0.00 24 THR A C 10
ATOM 20439 O O . THR A 1 24 ? 31.976 9.535 12.581 1.00 0.00 24 THR A O 10
ATOM 20450 N N . ILE A 1 25 ? 33.302 8.490 11.177 1.00 0.00 25 ILE A N 10
ATOM 20451 C CA . ILE A 1 25 ? 34.222 9.663 11.125 1.00 0.00 25 ILE A CA 10
ATOM 20452 C C . ILE A 1 25 ? 33.641 10.736 10.198 1.00 0.00 25 ILE A C 10
ATOM 20453 O O . ILE A 1 25 ? 33.464 11.872 10.587 1.00 0.00 25 ILE A O 10
ATOM 20469 N N . GLY A 1 26 ? 33.349 10.390 8.973 1.00 0.00 26 GLY A N 10
ATOM 20470 C CA . GLY A 1 26 ? 32.784 11.412 8.028 1.00 0.00 26 GLY A CA 10
ATOM 20471 C C . GLY A 1 26 ? 31.456 11.955 8.583 1.00 0.00 26 GLY A C 10
ATOM 20472 O O . GLY A 1 26 ? 31.139 13.115 8.405 1.00 0.00 26 GLY A O 10
ATOM 20476 N N . HIS A 1 27 ? 30.672 11.143 9.258 1.00 0.00 27 HIS A N 10
ATOM 20477 C CA . HIS A 1 27 ? 29.384 11.651 9.809 1.00 0.00 27 HIS A CA 10
ATOM 20478 C C . HIS A 1 27 ? 29.666 12.516 11.040 1.00 0.00 27 HIS A C 10
ATOM 20479 O O . HIS A 1 27 ? 29.179 13.623 11.160 1.00 0.00 27 HIS A O 10
ATOM 20494 N N . LEU A 1 28 ? 30.451 12.018 11.955 1.00 0.00 28 LEU A N 10
ATOM 20495 C CA . LEU A 1 28 ? 30.768 12.805 13.180 1.00 0.00 28 LEU A CA 10
ATOM 20496 C C . LEU A 1 28 ? 31.567 14.049 12.789 1.00 0.00 28 LEU A C 10
ATOM 20497 O O . LEU A 1 28 ? 31.345 15.128 13.301 1.00 0.00 28 LEU A O 10
ATOM 20513 N N . ASN A 1 29 ? 32.499 13.909 11.887 1.00 0.00 29 ASN A N 10
ATOM 20514 C CA . ASN A 1 29 ? 33.311 15.085 11.468 1.00 0.00 29 ASN A CA 10
ATOM 20515 C C . ASN A 1 29 ? 32.391 16.162 10.891 1.00 0.00 29 ASN A C 10
ATOM 20516 O O . ASN A 1 29 ? 32.607 17.343 11.078 1.00 0.00 29 ASN A O 10
ATOM 20527 N N . GLN A 1 30 ? 31.364 15.765 10.190 1.00 0.00 30 GLN A N 10
ATOM 20528 C CA . GLN A 1 30 ? 30.432 16.767 9.602 1.00 0.00 30 GLN A CA 10
ATOM 20529 C C . GLN A 1 30 ? 29.855 17.641 10.717 1.00 0.00 30 GLN A C 10
ATOM 20530 O O . GLN A 1 30 ? 29.844 18.852 10.625 1.00 0.00 30 GLN A O 10
ATOM 20544 N N . ILE A 1 31 ? 29.373 17.036 11.772 1.00 0.00 31 ILE A N 10
ATOM 20545 C CA . ILE A 1 31 ? 28.795 17.830 12.897 1.00 0.00 31 ILE A CA 10
ATOM 20546 C C . ILE A 1 31 ? 29.898 18.136 13.916 1.00 0.00 31 ILE A C 10
ATOM 20547 O O . ILE A 1 31 ? 29.788 17.845 15.088 1.00 0.00 31 ILE A O 10
ATOM 20563 N N . LYS A 1 32 ? 30.967 18.731 13.469 1.00 0.00 32 LYS A N 10
ATOM 20564 C CA . LYS A 1 32 ? 32.082 19.064 14.400 1.00 0.00 32 LYS A CA 10
ATOM 20565 C C . LYS A 1 32 ? 33.040 20.044 13.719 1.00 0.00 32 LYS A C 10
ATOM 20566 O O . LYS A 1 32 ? 33.122 21.200 14.083 1.00 0.00 32 LYS A O 10
ATOM 20585 N N . ARG A 1 33 ? 33.764 19.591 12.733 1.00 0.00 33 ARG A N 10
ATOM 20586 C CA . ARG A 1 33 ? 34.715 20.497 12.030 1.00 0.00 33 ARG A CA 10
ATOM 20587 C C . ARG A 1 33 ? 35.592 21.213 13.059 1.00 0.00 33 ARG A C 10
ATOM 20588 O O . ARG A 1 33 ? 35.223 22.301 13.468 1.00 0.00 33 ARG A O 10
ATOM 20610 N N . MET B 1 1 ? 28.222 -13.460 -16.367 1.00 0.00 1 MET B N 10
ATOM 20611 C CA . MET B 1 1 ? 26.886 -12.903 -16.010 1.00 0.00 1 MET B CA 10
ATOM 20612 C C . MET B 1 1 ? 25.795 -13.901 -16.409 1.00 0.00 1 MET B C 10
ATOM 20613 O O . MET B 1 1 ? 25.369 -13.945 -17.546 1.00 0.00 1 MET B O 10
ATOM 20629 N N . LEU B 1 2 ? 25.340 -14.702 -15.484 1.00 0.00 2 LEU B N 10
ATOM 20630 C CA . LEU B 1 2 ? 24.276 -15.693 -15.813 1.00 0.00 2 LEU B CA 10
ATOM 20631 C C . LEU B 1 2 ? 22.919 -14.973 -15.871 1.00 0.00 2 LEU B C 10
ATOM 20632 O O . LEU B 1 2 ? 22.411 -14.708 -16.940 1.00 0.00 2 LEU B O 10
ATOM 20648 N N . GLU B 1 3 ? 22.330 -14.629 -14.747 1.00 0.00 3 GLU B N 10
ATOM 20649 C CA . GLU B 1 3 ? 21.021 -13.905 -14.799 1.00 0.00 3 GLU B CA 10
ATOM 20650 C C . GLU B 1 3 ? 20.529 -13.556 -13.378 1.00 0.00 3 GLU B C 10
ATOM 20651 O O . GLU B 1 3 ? 20.188 -12.421 -13.114 1.00 0.00 3 GLU B O 10
ATOM 20663 N N . PRO B 1 4 ? 20.467 -14.507 -12.474 1.00 0.00 4 PRO B N 10
ATOM 20664 C CA . PRO B 1 4 ? 19.982 -14.258 -11.093 1.00 0.00 4 PRO B CA 10
ATOM 20665 C C . PRO B 1 4 ? 21.092 -13.805 -10.133 1.00 0.00 4 PRO B C 10
ATOM 20666 O O . PRO B 1 4 ? 21.397 -12.636 -10.035 1.00 0.00 4 PRO B O 10
ATOM 20677 N N . PHE B 1 5 ? 21.664 -14.723 -9.400 1.00 0.00 5 PHE B N 10
ATOM 20678 C CA . PHE B 1 5 ? 22.719 -14.354 -8.410 1.00 0.00 5 PHE B CA 10
ATOM 20679 C C . PHE B 1 5 ? 24.057 -14.024 -9.081 1.00 0.00 5 PHE B C 10
ATOM 20680 O O . PHE B 1 5 ? 24.789 -13.182 -8.598 1.00 0.00 5 PHE B O 10
ATOM 20697 N N . GLN B 1 6 ? 24.422 -14.673 -10.159 1.00 0.00 6 GLN B N 10
ATOM 20698 C CA . GLN B 1 6 ? 25.748 -14.340 -10.758 1.00 0.00 6 GLN B CA 10
ATOM 20699 C C . GLN B 1 6 ? 25.836 -12.846 -11.028 1.00 0.00 6 GLN B C 10
ATOM 20700 O O . GLN B 1 6 ? 26.540 -12.113 -10.365 1.00 0.00 6 GLN B O 10
ATOM 20714 N N . ILE B 1 7 ? 25.131 -12.407 -12.010 1.00 0.00 7 ILE B N 10
ATOM 20715 C CA . ILE B 1 7 ? 25.156 -10.954 -12.374 1.00 0.00 7 ILE B CA 10
ATOM 20716 C C . ILE B 1 7 ? 24.953 -10.092 -11.118 1.00 0.00 7 ILE B C 10
ATOM 20717 O O . ILE B 1 7 ? 25.303 -8.929 -11.089 1.00 0.00 7 ILE B O 10
ATOM 20733 N N . LEU B 1 8 ? 24.394 -10.654 -10.084 1.00 0.00 8 LEU B N 10
ATOM 20734 C CA . LEU B 1 8 ? 24.165 -9.884 -8.828 1.00 0.00 8 LEU B CA 10
ATOM 20735 C C . LEU B 1 8 ? 25.502 -9.679 -8.103 1.00 0.00 8 LEU B C 10
ATOM 20736 O O . LEU B 1 8 ? 25.896 -8.569 -7.807 1.00 0.00 8 LEU B O 10
ATOM 20752 N N . SER B 1 9 ? 26.198 -10.744 -7.812 1.00 0.00 9 SER B N 10
ATOM 20753 C CA . SER B 1 9 ? 27.503 -10.613 -7.102 1.00 0.00 9 SER B CA 10
ATOM 20754 C C . SER B 1 9 ? 28.442 -9.707 -7.905 1.00 0.00 9 SER B C 10
ATOM 20755 O O . SER B 1 9 ? 28.957 -8.731 -7.394 1.00 0.00 9 SER B O 10
ATOM 20763 N N . ILE B 1 10 ? 28.673 -10.015 -9.154 1.00 0.00 10 ILE B N 10
ATOM 20764 C CA . ILE B 1 10 ? 29.580 -9.157 -9.971 1.00 0.00 10 ILE B CA 10
ATOM 20765 C C . ILE B 1 10 ? 29.082 -7.707 -9.903 1.00 0.00 10 ILE B C 10
ATOM 20766 O O . ILE B 1 10 ? 29.860 -6.774 -9.872 1.00 0.00 10 ILE B O 10
ATOM 20782 N N . SER B 1 11 ? 27.754 -7.479 -9.881 1.00 0.00 11 SER B N 10
ATOM 20783 C CA . SER B 1 11 ? 27.270 -6.106 -9.775 1.00 0.00 11 SER B CA 10
ATOM 20784 C C . SER B 1 11 ? 27.807 -5.439 -8.530 1.00 0.00 11 SER B C 10
ATOM 20785 O O . SER B 1 11 ? 28.172 -4.292 -8.522 1.00 0.00 11 SER B O 10
ATOM 20793 N N . SER B 1 12 ? 27.792 -6.164 -7.440 1.00 0.00 12 SER B N 10
ATOM 20794 C CA . SER B 1 12 ? 28.287 -5.579 -6.162 1.00 0.00 12 SER B CA 10
ATOM 20795 C C . SER B 1 12 ? 29.760 -5.201 -6.315 1.00 0.00 12 SER B C 10
ATOM 20796 O O . SER B 1 12 ? 30.210 -4.192 -5.809 1.00 0.00 12 SER B O 10
ATOM 20804 N N . PHE B 1 13 ? 30.514 -6.008 -7.009 1.00 0.00 13 PHE B N 10
ATOM 20805 C CA . PHE B 1 13 ? 31.961 -5.705 -7.201 1.00 0.00 13 PHE B CA 10
ATOM 20806 C C . PHE B 1 13 ? 32.112 -4.385 -7.959 1.00 0.00 13 PHE B C 10
ATOM 20807 O O . PHE B 1 13 ? 32.861 -3.513 -7.564 1.00 0.00 13 PHE B O 10
ATOM 20824 N N . ILE B 1 14 ? 31.409 -4.230 -9.046 1.00 0.00 14 ILE B N 10
ATOM 20825 C CA . ILE B 1 14 ? 31.517 -2.966 -9.826 1.00 0.00 14 ILE B CA 10
ATOM 20826 C C . ILE B 1 14 ? 31.270 -1.774 -8.898 1.00 0.00 14 ILE B C 10
ATOM 20827 O O . ILE B 1 14 ? 32.036 -0.832 -8.866 1.00 0.00 14 ILE B O 10
ATOM 20843 N N . LEU B 1 15 ? 30.205 -1.806 -8.141 1.00 0.00 15 LEU B N 10
ATOM 20844 C CA . LEU B 1 15 ? 29.915 -0.672 -7.218 1.00 0.00 15 LEU B CA 10
ATOM 20845 C C . LEU B 1 15 ? 30.973 -0.638 -6.114 1.00 0.00 15 LEU B C 10
ATOM 20846 O O . LEU B 1 15 ? 31.397 0.414 -5.678 1.00 0.00 15 LEU B O 10
ATOM 20862 N N . SER B 1 16 ? 31.404 -1.781 -5.658 1.00 0.00 16 SER B N 10
ATOM 20863 C CA . SER B 1 16 ? 32.434 -1.812 -4.582 1.00 0.00 16 SER B CA 10
ATOM 20864 C C . SER B 1 16 ? 33.612 -0.920 -4.978 1.00 0.00 16 SER B C 10
ATOM 20865 O O . SER B 1 16 ? 34.143 -0.184 -4.171 1.00 0.00 16 SER B O 10
ATOM 20873 N N . ALA B 1 17 ? 34.025 -0.978 -6.214 1.00 0.00 17 ALA B N 10
ATOM 20874 C CA . ALA B 1 17 ? 35.165 -0.128 -6.655 1.00 0.00 17 ALA B CA 10
ATOM 20875 C C . ALA B 1 17 ? 34.708 1.329 -6.736 1.00 0.00 17 ALA B C 10
ATOM 20876 O O . ALA B 1 17 ? 35.404 2.232 -6.317 1.00 0.00 17 ALA B O 10
ATOM 20883 N N . LEU B 1 18 ? 33.541 1.568 -7.271 1.00 0.00 18 LEU B N 10
ATOM 20884 C CA . LEU B 1 18 ? 33.040 2.968 -7.376 1.00 0.00 18 LEU B CA 10
ATOM 20885 C C . LEU B 1 18 ? 32.966 3.576 -5.970 1.00 0.00 18 LEU B C 10
ATOM 20886 O O . LEU B 1 18 ? 33.404 4.683 -5.735 1.00 0.00 18 LEU B O 10
ATOM 20902 N N . HIS B 1 19 ? 32.411 2.856 -5.035 1.00 0.00 19 HIS B N 10
ATOM 20903 C CA . HIS B 1 19 ? 32.305 3.389 -3.648 1.00 0.00 19 HIS B CA 10
ATOM 20904 C C . HIS B 1 19 ? 33.704 3.674 -3.098 1.00 0.00 19 HIS B C 10
ATOM 20905 O O . HIS B 1 19 ? 33.938 4.686 -2.466 1.00 0.00 19 HIS B O 10
ATOM 20920 N N . PHE B 1 20 ? 34.636 2.790 -3.329 1.00 0.00 20 PHE B N 10
ATOM 20921 C CA . PHE B 1 20 ? 36.018 3.011 -2.815 1.00 0.00 20 PHE B CA 10
ATOM 20922 C C . PHE B 1 20 ? 36.676 4.163 -3.578 1.00 0.00 20 PHE B C 10
ATOM 20923 O O . PHE B 1 20 ? 37.224 5.076 -2.993 1.00 0.00 20 PHE B O 10
ATOM 20940 N N . ILE B 1 21 ? 36.628 4.128 -4.882 1.00 0.00 21 ILE B N 10
ATOM 20941 C CA . ILE B 1 21 ? 37.252 5.218 -5.683 1.00 0.00 21 ILE B CA 10
ATOM 20942 C C . ILE B 1 21 ? 36.569 6.549 -5.358 1.00 0.00 21 ILE B C 10
ATOM 20943 O O . ILE B 1 21 ? 37.213 7.571 -5.227 1.00 0.00 21 ILE B O 10
ATOM 20959 N N . ALA B 1 22 ? 35.271 6.547 -5.227 1.00 0.00 22 ALA B N 10
ATOM 20960 C CA . ALA B 1 22 ? 34.551 7.814 -4.913 1.00 0.00 22 ALA B CA 10
ATOM 20961 C C . ALA B 1 22 ? 34.874 8.247 -3.481 1.00 0.00 22 ALA B C 10
ATOM 20962 O O . ALA B 1 22 ? 34.992 9.421 -3.191 1.00 0.00 22 ALA B O 10
ATOM 20969 N N . TRP B 1 23 ? 35.014 7.311 -2.583 1.00 0.00 23 TRP B N 10
ATOM 20970 C CA . TRP B 1 23 ? 35.326 7.675 -1.173 1.00 0.00 23 TRP B CA 10
ATOM 20971 C C . TRP B 1 23 ? 36.741 8.252 -1.092 1.00 0.00 23 TRP B C 10
ATOM 20972 O O . TRP B 1 23 ? 36.977 9.250 -0.442 1.00 0.00 23 TRP B O 10
ATOM 20993 N N . THR B 1 24 ? 37.686 7.629 -1.741 1.00 0.00 24 THR B N 10
ATOM 20994 C CA . THR B 1 24 ? 39.084 8.143 -1.688 1.00 0.00 24 THR B CA 10
ATOM 20995 C C . THR B 1 24 ? 39.160 9.523 -2.349 1.00 0.00 24 THR B C 10
ATOM 20996 O O . THR B 1 24 ? 39.932 10.366 -1.943 1.00 0.00 24 THR B O 10
ATOM 21007 N N . ILE B 1 25 ? 38.373 9.767 -3.364 1.00 0.00 25 ILE B N 10
ATOM 21008 C CA . ILE B 1 25 ? 38.423 11.099 -4.036 1.00 0.00 25 ILE B CA 10
ATOM 21009 C C . ILE B 1 25 ? 37.611 12.124 -3.236 1.00 0.00 25 ILE B C 10
ATOM 21010 O O . ILE B 1 25 ? 38.117 13.156 -2.840 1.00 0.00 25 ILE B O 10
ATOM 21026 N N . GLY B 1 26 ? 36.354 11.858 -3.011 1.00 0.00 26 GLY B N 10
ATOM 21027 C CA . GLY B 1 26 ? 35.510 12.840 -2.249 1.00 0.00 26 GLY B CA 10
ATOM 21028 C C . GLY B 1 26 ? 36.070 13.040 -0.829 1.00 0.00 26 GLY B C 10
ATOM 21029 O O . GLY B 1 26 ? 35.993 14.121 -0.281 1.00 0.00 26 GLY B O 10
ATOM 21033 N N . HIS B 1 27 ? 36.625 12.020 -0.214 1.00 0.00 27 HIS B N 10
ATOM 21034 C CA . HIS B 1 27 ? 37.163 12.197 1.166 1.00 0.00 27 HIS B CA 10
ATOM 21035 C C . HIS B 1 27 ? 38.511 12.929 1.123 1.00 0.00 27 HIS B C 10
ATOM 21036 O O . HIS B 1 27 ? 38.804 13.753 1.965 1.00 0.00 27 HIS B O 10
ATOM 21051 N N . LEU B 1 28 ? 39.340 12.632 0.159 1.00 0.00 28 LEU B N 10
ATOM 21052 C CA . LEU B 1 28 ? 40.667 13.310 0.085 1.00 0.00 28 LEU B CA 10
ATOM 21053 C C . LEU B 1 28 ? 40.496 14.823 0.251 1.00 0.00 28 LEU B C 10
ATOM 21054 O O . LEU B 1 28 ? 41.160 15.443 1.057 1.00 0.00 28 LEU B O 10
ATOM 21070 N N . ASN B 1 29 ? 39.620 15.427 -0.506 1.00 0.00 29 ASN B N 10
ATOM 21071 C CA . ASN B 1 29 ? 39.429 16.901 -0.383 1.00 0.00 29 ASN B CA 10
ATOM 21072 C C . ASN B 1 29 ? 39.094 17.260 1.065 1.00 0.00 29 ASN B C 10
ATOM 21073 O O . ASN B 1 29 ? 39.591 18.230 1.600 1.00 0.00 29 ASN B O 10
ATOM 21084 N N . GLN B 1 30 ? 38.263 16.489 1.711 1.00 0.00 30 GLN B N 10
ATOM 21085 C CA . GLN B 1 30 ? 37.921 16.805 3.124 1.00 0.00 30 GLN B CA 10
ATOM 21086 C C . GLN B 1 30 ? 39.216 16.900 3.929 1.00 0.00 30 GLN B C 10
ATOM 21087 O O . GLN B 1 30 ? 39.323 17.659 4.871 1.00 0.00 30 GLN B O 10
ATOM 21101 N N . ILE B 1 31 ? 40.208 16.134 3.555 1.00 0.00 31 ILE B N 10
ATOM 21102 C CA . ILE B 1 31 ? 41.510 16.172 4.283 1.00 0.00 31 ILE B CA 10
ATOM 21103 C C . ILE B 1 31 ? 42.424 17.201 3.618 1.00 0.00 31 ILE B C 10
ATOM 21104 O O . ILE B 1 31 ? 43.563 16.926 3.298 1.00 0.00 31 ILE B O 10
ATOM 21120 N N . LYS B 1 32 ? 41.925 18.384 3.406 1.00 0.00 32 LYS B N 10
ATOM 21121 C CA . LYS B 1 32 ? 42.753 19.442 2.760 1.00 0.00 32 LYS B CA 10
ATOM 21122 C C . LYS B 1 32 ? 42.103 20.808 2.989 1.00 0.00 32 LYS B C 10
ATOM 21123 O O . LYS B 1 32 ? 42.558 21.596 3.795 1.00 0.00 32 LYS B O 10
ATOM 21142 N N . ARG B 1 33 ? 41.040 21.094 2.288 1.00 0.00 33 ARG B N 10
ATOM 21143 C CA . ARG B 1 33 ? 40.360 22.409 2.467 1.00 0.00 33 ARG B CA 10
ATOM 21144 C C . ARG B 1 33 ? 41.394 23.534 2.395 1.00 0.00 33 ARG B C 10
ATOM 21145 O O . ARG B 1 33 ? 42.339 23.396 1.636 1.00 0.00 33 ARG B O 10
ATOM 21167 N N . MET C 1 1 ? 18.449 -20.968 3.648 1.00 0.00 1 MET C N 10
ATOM 21168 C CA . MET C 1 1 ? 18.736 -19.803 2.764 1.00 0.00 1 MET C CA 10
ATOM 21169 C C . MET C 1 1 ? 17.448 -19.368 2.061 1.00 0.00 1 MET C C 10
ATOM 21170 O O . MET C 1 1 ? 16.374 -19.817 2.399 1.00 0.00 1 MET C O 10
ATOM 21186 N N . LEU C 1 2 ? 17.557 -18.493 1.091 1.00 0.00 2 LEU C N 10
ATOM 21187 C CA . LEU C 1 2 ? 16.356 -18.007 0.345 1.00 0.00 2 LEU C CA 10
ATOM 21188 C C . LEU C 1 2 ? 15.448 -17.172 1.251 1.00 0.00 2 LEU C C 10
ATOM 21189 O O . LEU C 1 2 ? 15.141 -16.038 0.940 1.00 0.00 2 LEU C O 10
ATOM 21205 N N . GLU C 1 3 ? 15.003 -17.699 2.358 1.00 0.00 3 GLU C N 10
ATOM 21206 C CA . GLU C 1 3 ? 14.111 -16.884 3.229 1.00 0.00 3 GLU C CA 10
ATOM 21207 C C . GLU C 1 3 ? 14.915 -15.715 3.831 1.00 0.00 3 GLU C C 10
ATOM 21208 O O . GLU C 1 3 ? 14.503 -14.578 3.727 1.00 0.00 3 GLU C O 10
ATOM 21220 N N . PRO C 1 4 ? 16.046 -15.970 4.458 1.00 0.00 4 PRO C N 10
ATOM 21221 C CA . PRO C 1 4 ? 16.883 -14.911 5.068 1.00 0.00 4 PRO C CA 10
ATOM 21222 C C . PRO C 1 4 ? 18.125 -14.559 4.226 1.00 0.00 4 PRO C C 10
ATOM 21223 O O . PRO C 1 4 ? 18.826 -13.611 4.518 1.00 0.00 4 PRO C O 10
ATOM 21234 N N . PHE C 1 5 ? 18.421 -15.333 3.207 1.00 0.00 5 PHE C N 10
ATOM 21235 C CA . PHE C 1 5 ? 19.640 -15.062 2.375 1.00 0.00 5 PHE C CA 10
ATOM 21236 C C . PHE C 1 5 ? 19.276 -14.348 1.070 1.00 0.00 5 PHE C C 10
ATOM 21237 O O . PHE C 1 5 ? 19.614 -13.195 0.876 1.00 0.00 5 PHE C O 10
ATOM 21254 N N . GLN C 1 6 ? 18.623 -15.021 0.153 1.00 0.00 6 GLN C N 10
ATOM 21255 C CA . GLN C 1 6 ? 18.288 -14.360 -1.145 1.00 0.00 6 GLN C CA 10
ATOM 21256 C C . GLN C 1 6 ? 17.719 -12.973 -0.896 1.00 0.00 6 GLN C C 10
ATOM 21257 O O . GLN C 1 6 ? 18.140 -11.993 -1.475 1.00 0.00 6 GLN C O 10
ATOM 21271 N N . ILE C 1 7 ? 16.763 -12.900 -0.040 1.00 0.00 7 ILE C N 10
ATOM 21272 C CA . ILE C 1 7 ? 16.130 -11.586 0.271 1.00 0.00 7 ILE C CA 10
ATOM 21273 C C . ILE C 1 7 ? 17.202 -10.593 0.727 1.00 0.00 7 ILE C C 10
ATOM 21274 O O . ILE C 1 7 ? 17.030 -9.395 0.633 1.00 0.00 7 ILE C O 10
ATOM 21290 N N . LEU C 1 8 ? 18.312 -11.080 1.214 1.00 0.00 8 LEU C N 10
ATOM 21291 C CA . LEU C 1 8 ? 19.392 -10.160 1.668 1.00 0.00 8 LEU C CA 10
ATOM 21292 C C . LEU C 1 8 ? 20.085 -9.570 0.437 1.00 0.00 8 LEU C C 10
ATOM 21293 O O . LEU C 1 8 ? 20.340 -8.385 0.359 1.00 0.00 8 LEU C O 10
ATOM 21309 N N . SER C 1 9 ? 20.383 -10.392 -0.530 1.00 0.00 9 SER C N 10
ATOM 21310 C CA . SER C 1 9 ? 21.054 -9.886 -1.760 1.00 0.00 9 SER C CA 10
ATOM 21311 C C . SER C 1 9 ? 20.175 -8.824 -2.429 1.00 0.00 9 SER C C 10
ATOM 21312 O O . SER C 1 9 ? 20.666 -7.865 -2.991 1.00 0.00 9 SER C O 10
ATOM 21320 N N . ILE C 1 10 ? 18.880 -8.987 -2.378 1.00 0.00 10 ILE C N 10
ATOM 21321 C CA . ILE C 1 10 ? 17.980 -7.984 -3.017 1.00 0.00 10 ILE C CA 10
ATOM 21322 C C . ILE C 1 10 ? 18.095 -6.647 -2.276 1.00 0.00 10 ILE C C 10
ATOM 21323 O O . ILE C 1 10 ? 18.374 -5.624 -2.869 1.00 0.00 10 ILE C O 10
ATOM 21339 N N . SER C 1 11 ? 17.877 -6.618 -0.979 1.00 0.00 11 SER C N 10
ATOM 21340 C CA . SER C 1 11 ? 17.997 -5.372 -0.229 1.00 0.00 11 SER C CA 10
ATOM 21341 C C . SER C 1 11 ? 19.262 -4.635 -0.604 1.00 0.00 11 SER C C 10
ATOM 21342 O O . SER C 1 11 ? 19.293 -3.437 -0.789 1.00 0.00 11 SER C O 10
ATOM 21350 N N . SER C 1 12 ? 20.360 -5.351 -0.667 1.00 0.00 12 SER C N 10
ATOM 21351 C CA . SER C 1 12 ? 21.657 -4.701 -1.012 1.00 0.00 12 SER C CA 10
ATOM 21352 C C . SER C 1 12 ? 21.574 -4.119 -2.424 1.00 0.00 12 SER C C 10
ATOM 21353 O O . SER C 1 12 ? 22.159 -3.097 -2.721 1.00 0.00 12 SER C O 10
ATOM 21361 N N . PHE C 1 13 ? 20.849 -4.763 -3.295 1.00 0.00 13 PHE C N 10
ATOM 21362 C CA . PHE C 1 13 ? 20.725 -4.248 -4.685 1.00 0.00 13 PHE C CA 10
ATOM 21363 C C . PHE C 1 13 ? 19.942 -2.933 -4.673 1.00 0.00 13 PHE C C 10
ATOM 21364 O O . PHE C 1 13 ? 20.265 -2.002 -5.384 1.00 0.00 13 PHE C O 10
ATOM 21381 N N . ILE C 1 14 ? 18.914 -2.848 -3.871 1.00 0.00 14 ILE C N 10
ATOM 21382 C CA . ILE C 1 14 ? 18.117 -1.589 -3.818 1.00 0.00 14 ILE C CA 10
ATOM 21383 C C . ILE C 1 14 ? 19.026 -0.434 -3.393 1.00 0.00 14 ILE C C 10
ATOM 21384 O O . ILE C 1 14 ? 19.051 0.610 -4.015 1.00 0.00 14 ILE C O 10
ATOM 21400 N N . LEU C 1 15 ? 19.779 -0.611 -2.341 1.00 0.00 15 LEU C N 10
ATOM 21401 C CA . LEU C 1 15 ? 20.688 0.479 -1.886 1.00 0.00 15 LEU C CA 10
ATOM 21402 C C . LEU C 1 15 ? 21.758 0.716 -2.953 1.00 0.00 15 LEU C C 10
ATOM 21403 O O . LEU C 1 15 ? 22.326 1.786 -3.052 1.00 0.00 15 LEU C O 10
ATOM 21419 N N . SER C 1 16 ? 22.039 -0.278 -3.749 1.00 0.00 16 SER C N 10
ATOM 21420 C CA . SER C 1 16 ? 23.073 -0.119 -4.810 1.00 0.00 16 SER C CA 10
ATOM 21421 C C . SER C 1 16 ? 22.602 0.916 -5.834 1.00 0.00 16 SER C C 10
ATOM 21422 O O . SER C 1 16 ? 23.315 1.841 -6.169 1.00 0.00 16 SER C O 10
ATOM 21430 N N . ALA C 1 17 ? 21.407 0.766 -6.336 1.00 0.00 17 ALA C N 10
ATOM 21431 C CA . ALA C 1 17 ? 20.893 1.741 -7.338 1.00 0.00 17 ALA C CA 10
ATOM 21432 C C . ALA C 1 17 ? 20.637 3.086 -6.657 1.00 0.00 17 ALA C C 10
ATOM 21433 O O . ALA C 1 17 ? 21.001 4.129 -7.163 1.00 0.00 17 ALA C O 10
ATOM 21440 N N . LEU C 1 18 ? 20.012 3.072 -5.511 1.00 0.00 18 LEU C N 10
ATOM 21441 C CA . LEU C 1 18 ? 19.734 4.351 -4.798 1.00 0.00 18 LEU C CA 10
ATOM 21442 C C . LEU C 1 18 ? 21.058 5.048 -4.478 1.00 0.00 18 LEU C C 10
ATOM 21443 O O . LEU C 1 18 ? 21.179 6.252 -4.582 1.00 0.00 18 LEU C O 10
ATOM 21459 N N . HIS C 1 19 ? 22.052 4.298 -4.089 1.00 0.00 19 HIS C N 10
ATOM 21460 C CA . HIS C 1 19 ? 23.371 4.910 -3.761 1.00 0.00 19 HIS C CA 10
ATOM 21461 C C . HIS C 1 19 ? 23.973 5.538 -5.023 1.00 0.00 19 HIS C C 10
ATOM 21462 O O . HIS C 1 19 ? 24.473 6.645 -5.000 1.00 0.00 19 HIS C O 10
ATOM 21477 N N . PHE C 1 20 ? 23.937 4.835 -6.120 1.00 0.00 20 PHE C N 10
ATOM 21478 C CA . PHE C 1 20 ? 24.515 5.386 -7.378 1.00 0.00 20 PHE C CA 10
ATOM 21479 C C . PHE C 1 20 ? 23.867 6.735 -7.706 1.00 0.00 20 PHE C C 10
ATOM 21480 O O . PHE C 1 20 ? 24.543 7.708 -7.976 1.00 0.00 20 PHE C O 10
ATOM 21497 N N . ILE C 1 21 ? 22.564 6.800 -7.695 1.00 0.00 21 ILE C N 10
ATOM 21498 C CA . ILE C 1 21 ? 21.879 8.085 -8.016 1.00 0.00 21 ILE C CA 10
ATOM 21499 C C . ILE C 1 21 ? 22.151 9.113 -6.915 1.00 0.00 21 ILE C C 10
ATOM 21500 O O . ILE C 1 21 ? 22.581 10.219 -7.178 1.00 0.00 21 ILE C O 10
ATOM 21516 N N . ALA C 1 22 ? 21.892 8.763 -5.686 1.00 0.00 22 ALA C N 10
ATOM 21517 C CA . ALA C 1 22 ? 22.122 9.725 -4.571 1.00 0.00 22 ALA C CA 10
ATOM 21518 C C . ALA C 1 22 ? 23.561 10.248 -4.614 1.00 0.00 22 ALA C C 10
ATOM 21519 O O . ALA C 1 22 ? 23.811 11.417 -4.398 1.00 0.00 22 ALA C O 10
ATOM 21526 N N . TRP C 1 23 ? 24.509 9.394 -4.884 1.00 0.00 23 TRP C N 10
ATOM 21527 C CA . TRP C 1 23 ? 25.927 9.846 -4.933 1.00 0.00 23 TRP C CA 10
ATOM 21528 C C . TRP C 1 23 ? 26.105 10.873 -6.053 1.00 0.00 23 TRP C C 10
ATOM 21529 O O . TRP C 1 23 ? 26.749 11.888 -5.878 1.00 0.00 23 TRP C O 10
ATOM 21550 N N . THR C 1 24 ? 25.546 10.617 -7.205 1.00 0.00 24 THR C N 10
ATOM 21551 C CA . THR C 1 24 ? 25.696 11.581 -8.332 1.00 0.00 24 THR C CA 10
ATOM 21552 C C . THR C 1 24 ? 24.996 12.899 -7.986 1.00 0.00 24 THR C C 10
ATOM 21553 O O . THR C 1 24 ? 25.429 13.961 -8.390 1.00 0.00 24 THR C O 10
ATOM 21564 N N . ILE C 1 25 ? 23.920 12.849 -7.247 1.00 0.00 25 ILE C N 10
ATOM 21565 C CA . ILE C 1 25 ? 23.209 14.109 -6.889 1.00 0.00 25 ILE C CA 10
ATOM 21566 C C . ILE C 1 25 ? 23.979 14.850 -5.792 1.00 0.00 25 ILE C C 10
ATOM 21567 O O . ILE C 1 25 ? 24.383 15.983 -5.963 1.00 0.00 25 ILE C O 10
ATOM 21583 N N . GLY C 1 26 ? 24.176 14.226 -4.662 1.00 0.00 26 GLY C N 10
ATOM 21584 C CA . GLY C 1 26 ? 24.915 14.917 -3.551 1.00 0.00 26 GLY C CA 10
ATOM 21585 C C . GLY C 1 26 ? 26.357 15.225 -3.987 1.00 0.00 26 GLY C C 10
ATOM 21586 O O . GLY C 1 26 ? 26.906 16.245 -3.621 1.00 0.00 26 GLY C O 10
ATOM 21590 N N . HIS C 1 27 ? 26.986 14.370 -4.764 1.00 0.00 27 HIS C N 10
ATOM 21591 C CA . HIS C 1 27 ? 28.383 14.666 -5.192 1.00 0.00 27 HIS C CA 10
ATOM 21592 C C . HIS C 1 27 ? 28.372 15.817 -6.202 1.00 0.00 27 HIS C C 10
ATOM 21593 O O . HIS C 1 27 ? 29.108 16.775 -6.076 1.00 0.00 27 HIS C O 10
ATOM 21608 N N . LEU C 1 28 ? 27.540 15.728 -7.204 1.00 0.00 28 LEU C N 10
ATOM 21609 C CA . LEU C 1 28 ? 27.475 16.812 -8.224 1.00 0.00 28 LEU C CA 10
ATOM 21610 C C . LEU C 1 28 ? 27.034 18.115 -7.555 1.00 0.00 28 LEU C C 10
ATOM 21611 O O . LEU C 1 28 ? 27.475 19.189 -7.914 1.00 0.00 28 LEU C O 10
ATOM 21627 N N . ASN C 1 29 ? 26.162 18.033 -6.590 1.00 0.00 29 ASN C N 10
ATOM 21628 C CA . ASN C 1 29 ? 25.692 19.270 -5.906 1.00 0.00 29 ASN C CA 10
ATOM 21629 C C . ASN C 1 29 ? 26.880 19.982 -5.258 1.00 0.00 29 ASN C C 10
ATOM 21630 O O . ASN C 1 29 ? 26.963 21.194 -5.254 1.00 0.00 29 ASN C O 10
ATOM 21641 N N . GLN C 1 30 ? 27.803 19.241 -4.710 1.00 0.00 30 GLN C N 10
ATOM 21642 C CA . GLN C 1 30 ? 28.982 19.881 -4.064 1.00 0.00 30 GLN C CA 10
ATOM 21643 C C . GLN C 1 30 ? 29.729 20.733 -5.093 1.00 0.00 30 GLN C C 10
ATOM 21644 O O . GLN C 1 30 ? 30.097 21.859 -4.827 1.00 0.00 30 GLN C O 10
ATOM 21658 N N . ILE C 1 31 ? 29.956 20.205 -6.269 1.00 0.00 31 ILE C N 10
ATOM 21659 C CA . ILE C 1 31 ? 30.681 20.987 -7.319 1.00 0.00 31 ILE C CA 10
ATOM 21660 C C . ILE C 1 31 ? 29.658 21.710 -8.207 1.00 0.00 31 ILE C C 10
ATOM 21661 O O . ILE C 1 31 ? 29.626 21.552 -9.409 1.00 0.00 31 ILE C O 10
ATOM 21677 N N . LYS C 1 32 ? 28.819 22.515 -7.613 1.00 0.00 32 LYS C N 10
ATOM 21678 C CA . LYS C 1 32 ? 27.801 23.260 -8.410 1.00 0.00 32 LYS C CA 10
ATOM 21679 C C . LYS C 1 32 ? 27.367 24.507 -7.638 1.00 0.00 32 LYS C C 10
ATOM 21680 O O . LYS C 1 32 ? 27.528 25.621 -8.096 1.00 0.00 32 LYS C O 10
ATOM 21699 N N . ARG C 1 33 ? 26.816 24.330 -6.467 1.00 0.00 33 ARG C N 10
ATOM 21700 C CA . ARG C 1 33 ? 26.371 25.505 -5.662 1.00 0.00 33 ARG C CA 10
ATOM 21701 C C . ARG C 1 33 ? 27.559 26.069 -4.881 1.00 0.00 33 ARG C C 10
ATOM 21702 O O . ARG C 1 33 ? 28.247 25.289 -4.243 1.00 0.00 33 ARG C O 10
ATOM 21724 N N . MET D 1 1 ? 26.901 -21.794 6.840 1.00 0.00 1 MET D N 10
ATOM 21725 C CA . MET D 1 1 ? 26.256 -22.059 8.157 1.00 0.00 1 MET D CA 10
ATOM 21726 C C . MET D 1 1 ? 27.299 -22.601 9.136 1.00 0.00 1 MET D C 10
ATOM 21727 O O . MET D 1 1 ? 27.213 -23.725 9.588 1.00 0.00 1 MET D O 10
ATOM 21743 N N . LEU D 1 2 ? 28.288 -21.807 9.469 1.00 0.00 2 LEU D N 10
ATOM 21744 C CA . LEU D 1 2 ? 29.342 -22.269 10.423 1.00 0.00 2 LEU D CA 10
ATOM 21745 C C . LEU D 1 2 ? 29.731 -21.107 11.350 1.00 0.00 2 LEU D C 10
ATOM 21746 O O . LEU D 1 2 ? 29.030 -20.816 12.299 1.00 0.00 2 LEU D O 10
ATOM 21762 N N . GLU D 1 3 ? 30.830 -20.437 11.098 1.00 0.00 3 GLU D N 10
ATOM 21763 C CA . GLU D 1 3 ? 31.241 -19.298 11.978 1.00 0.00 3 GLU D CA 10
ATOM 21764 C C . GLU D 1 3 ? 31.793 -18.141 11.118 1.00 0.00 3 GLU D C 10
ATOM 21765 O O . GLU D 1 3 ? 31.210 -17.079 11.080 1.00 0.00 3 GLU D O 10
ATOM 21777 N N . PRO D 1 4 ? 32.907 -18.325 10.446 1.00 0.00 4 PRO D N 10
ATOM 21778 C CA . PRO D 1 4 ? 33.520 -17.248 9.599 1.00 0.00 4 PRO D CA 10
ATOM 21779 C C . PRO D 1 4 ? 32.619 -16.784 8.438 1.00 0.00 4 PRO D C 10
ATOM 21780 O O . PRO D 1 4 ? 32.776 -15.688 7.936 1.00 0.00 4 PRO D O 10
ATOM 21791 N N . PHE D 1 5 ? 31.695 -17.599 7.991 1.00 0.00 5 PHE D N 10
ATOM 21792 C CA . PHE D 1 5 ? 30.817 -17.182 6.844 1.00 0.00 5 PHE D CA 10
ATOM 21793 C C . PHE D 1 5 ? 29.473 -16.639 7.348 1.00 0.00 5 PHE D C 10
ATOM 21794 O O . PHE D 1 5 ? 29.134 -15.492 7.126 1.00 0.00 5 PHE D O 10
ATOM 21811 N N . GLN D 1 6 ? 28.693 -17.457 8.000 1.00 0.00 6 GLN D N 10
ATOM 21812 C CA . GLN D 1 6 ? 27.364 -16.995 8.491 1.00 0.00 6 GLN D CA 10
ATOM 21813 C C . GLN D 1 6 ? 27.514 -15.699 9.271 1.00 0.00 6 GLN D C 10
ATOM 21814 O O . GLN D 1 6 ? 26.617 -14.881 9.328 1.00 0.00 6 GLN D O 10
ATOM 21828 N N . ILE D 1 7 ? 28.642 -15.507 9.865 1.00 0.00 7 ILE D N 10
ATOM 21829 C CA . ILE D 1 7 ? 28.864 -14.256 10.648 1.00 0.00 7 ILE D CA 10
ATOM 21830 C C . ILE D 1 7 ? 29.036 -13.081 9.683 1.00 0.00 7 ILE D C 10
ATOM 21831 O O . ILE D 1 7 ? 28.841 -11.936 10.040 1.00 0.00 7 ILE D O 10
ATOM 21847 N N . LEU D 1 8 ? 29.384 -13.358 8.457 1.00 0.00 8 LEU D N 10
ATOM 21848 C CA . LEU D 1 8 ? 29.556 -12.266 7.462 1.00 0.00 8 LEU D CA 10
ATOM 21849 C C . LEU D 1 8 ? 28.172 -11.851 6.957 1.00 0.00 8 LEU D C 10
ATOM 21850 O O . LEU D 1 8 ? 27.833 -10.685 6.921 1.00 0.00 8 LEU D O 10
ATOM 21866 N N . SER D 1 9 ? 27.365 -12.804 6.580 1.00 0.00 9 SER D N 10
ATOM 21867 C CA . SER D 1 9 ? 26.000 -12.471 6.088 1.00 0.00 9 SER D CA 10
ATOM 21868 C C . SER D 1 9 ? 25.256 -11.662 7.154 1.00 0.00 9 SER D C 10
ATOM 21869 O O . SER D 1 9 ? 24.532 -10.736 6.848 1.00 0.00 9 SER D O 10
ATOM 21877 N N . ILE D 1 10 ? 25.427 -12.001 8.405 1.00 0.00 10 ILE D N 10
ATOM 21878 C CA . ILE D 1 10 ? 24.723 -11.245 9.480 1.00 0.00 10 ILE D CA 10
ATOM 21879 C C . ILE D 1 10 ? 25.250 -9.807 9.529 1.00 0.00 10 ILE D C 10
ATOM 21880 O O . ILE D 1 10 ? 24.523 -8.866 9.277 1.00 0.00 10 ILE D O 10
ATOM 21896 N N . SER D 1 11 ? 26.511 -9.600 9.858 1.00 0.00 11 SER D N 10
ATOM 21897 C CA . SER D 1 11 ? 27.057 -8.246 9.886 1.00 0.00 11 SER D CA 10
ATOM 21898 C C . SER D 1 11 ? 26.625 -7.463 8.668 1.00 0.00 11 SER D C 10
ATOM 21899 O O . SER D 1 11 ? 26.402 -6.271 8.701 1.00 0.00 11 SER D O 10
ATOM 21907 N N . SER D 1 12 ? 26.554 -8.133 7.545 1.00 0.00 12 SER D N 10
ATOM 21908 C CA . SER D 1 12 ? 26.149 -7.440 6.290 1.00 0.00 12 SER D CA 10
ATOM 21909 C C . SER D 1 12 ? 24.722 -6.916 6.447 1.00 0.00 12 SER D C 10
ATOM 21910 O O . SER D 1 12 ? 24.409 -5.810 6.052 1.00 0.00 12 SER D O 10
ATOM 21918 N N . PHE D 1 13 ? 23.855 -7.700 7.027 1.00 0.00 13 PHE D N 10
ATOM 21919 C CA . PHE D 1 13 ? 22.449 -7.247 7.216 1.00 0.00 13 PHE D CA 10
ATOM 21920 C C . PHE D 1 13 ? 22.444 -5.970 8.058 1.00 0.00 13 PHE D C 10
ATOM 21921 O O . PHE D 1 13 ? 21.674 -5.060 7.821 1.00 0.00 13 PHE D O 10
ATOM 21938 N N . ILE D 1 14 ? 23.304 -5.893 9.037 1.00 0.00 14 ILE D N 10
ATOM 21939 C CA . ILE D 1 14 ? 23.355 -4.672 9.890 1.00 0.00 14 ILE D CA 10
ATOM 21940 C C . ILE D 1 14 ? 23.752 -3.471 9.028 1.00 0.00 14 ILE D C 10
ATOM 21941 O O . ILE D 1 14 ? 23.260 -2.375 9.206 1.00 0.00 14 ILE D O 10
ATOM 21957 N N . LEU D 1 15 ? 24.644 -3.671 8.095 1.00 0.00 15 LEU D N 10
ATOM 21958 C CA . LEU D 1 15 ? 25.079 -2.545 7.220 1.00 0.00 15 LEU D CA 10
ATOM 21959 C C . LEU D 1 15 ? 23.931 -2.141 6.289 1.00 0.00 15 LEU D C 10
ATOM 21960 O O . LEU D 1 15 ? 23.785 -0.988 5.933 1.00 0.00 15 LEU D O 10
ATOM 21976 N N . SER D 1 16 ? 23.121 -3.081 5.885 1.00 0.00 16 SER D N 10
ATOM 21977 C CA . SER D 1 16 ? 21.990 -2.752 4.970 1.00 0.00 16 SER D CA 10
ATOM 21978 C C . SER D 1 16 ? 20.998 -1.820 5.673 1.00 0.00 16 SER D C 10
ATOM 21979 O O . SER D 1 16 ? 20.730 -0.727 5.215 1.00 0.00 16 SER D O 10
ATOM 21987 N N . ALA D 1 17 ? 20.445 -2.242 6.778 1.00 0.00 17 ALA D N 10
ATOM 21988 C CA . ALA D 1 17 ? 19.466 -1.376 7.499 1.00 0.00 17 ALA D CA 10
ATOM 21989 C C . ALA D 1 17 ? 20.169 -0.116 8.009 1.00 0.00 17 ALA D C 10
ATOM 21990 O O . ALA D 1 17 ? 19.625 0.970 7.963 1.00 0.00 17 ALA D O 10
ATOM 21997 N N . LEU D 1 18 ? 21.371 -0.249 8.497 1.00 0.00 18 LEU D N 10
ATOM 21998 C CA . LEU D 1 18 ? 22.103 0.943 9.011 1.00 0.00 18 LEU D CA 10
ATOM 21999 C C . LEU D 1 18 ? 22.287 1.955 7.876 1.00 0.00 18 LEU D C 10
ATOM 22000 O O . LEU D 1 18 ? 22.088 3.141 8.051 1.00 0.00 18 LEU D O 10
ATOM 22016 N N . HIS D 1 19 ? 22.670 1.496 6.717 1.00 0.00 19 HIS D N 10
ATOM 22017 C CA . HIS D 1 19 ? 22.873 2.429 5.572 1.00 0.00 19 HIS D CA 10
ATOM 22018 C C . HIS D 1 19 ? 21.528 3.024 5.146 1.00 0.00 19 HIS D C 10
ATOM 22019 O O . HIS D 1 19 ? 21.438 4.177 4.774 1.00 0.00 19 HIS D O 10
ATOM 22034 N N . PHE D 1 20 ? 20.483 2.244 5.190 1.00 0.00 20 PHE D N 10
ATOM 22035 C CA . PHE D 1 20 ? 19.148 2.763 4.781 1.00 0.00 20 PHE D CA 10
ATOM 22036 C C . PHE D 1 20 ? 18.761 3.957 5.658 1.00 0.00 20 PHE D C 10
ATOM 22037 O O . PHE D 1 20 ? 18.411 5.011 5.166 1.00 0.00 20 PHE D O 10
ATOM 22054 N N . ILE D 1 21 ? 18.816 3.801 6.952 1.00 0.00 21 ILE D N 10
ATOM 22055 C CA . ILE D 1 21 ? 18.444 4.928 7.854 1.00 0.00 21 ILE D CA 10
ATOM 22056 C C . ILE D 1 21 ? 19.564 5.971 7.873 1.00 0.00 21 ILE D C 10
ATOM 22057 O O . ILE D 1 21 ? 19.319 7.159 7.811 1.00 0.00 21 ILE D O 10
ATOM 22073 N N . ALA D 1 22 ? 20.791 5.539 7.964 1.00 0.00 22 ALA D N 10
ATOM 22074 C CA . ALA D 1 22 ? 21.922 6.508 7.996 1.00 0.00 22 ALA D CA 10
ATOM 22075 C C . ALA D 1 22 ? 21.921 7.354 6.720 1.00 0.00 22 ALA D C 10
ATOM 22076 O O . ALA D 1 22 ? 22.100 8.555 6.761 1.00 0.00 22 ALA D O 10
ATOM 22083 N N . TRP D 1 23 ? 21.728 6.738 5.587 1.00 0.00 23 TRP D N 10
ATOM 22084 C CA . TRP D 1 23 ? 21.725 7.507 4.312 1.00 0.00 23 TRP D CA 10
ATOM 22085 C C . TRP D 1 23 ? 20.516 8.444 4.272 1.00 0.00 23 TRP D C 10
ATOM 22086 O O . TRP D 1 23 ? 20.626 9.595 3.903 1.00 0.00 23 TRP D O 10
ATOM 22107 N N . THR D 1 24 ? 19.360 7.961 4.639 1.00 0.00 24 THR D N 10
ATOM 22108 C CA . THR D 1 24 ? 18.148 8.828 4.606 1.00 0.00 24 THR D CA 10
ATOM 22109 C C . THR D 1 24 ? 18.331 10.031 5.540 1.00 0.00 24 THR D C 10
ATOM 22110 O O . THR D 1 24 ? 17.847 11.111 5.268 1.00 0.00 24 THR D O 10
ATOM 22121 N N . ILE D 1 25 ? 19.018 9.862 6.640 1.00 0.00 25 ILE D N 10
ATOM 22122 C CA . ILE D 1 25 ? 19.211 11.009 7.574 1.00 0.00 25 ILE D CA 10
ATOM 22123 C C . ILE D 1 25 ? 20.306 11.942 7.044 1.00 0.00 25 ILE D C 10
ATOM 22124 O O . ILE D 1 25 ? 20.068 13.106 6.786 1.00 0.00 25 ILE D O 10
ATOM 22140 N N . GLY D 1 26 ? 21.505 11.448 6.890 1.00 0.00 26 GLY D N 10
ATOM 22141 C CA . GLY D 1 26 ? 22.613 12.330 6.387 1.00 0.00 26 GLY D CA 10
ATOM 22142 C C . GLY D 1 26 ? 22.267 12.864 4.985 1.00 0.00 26 GLY D C 10
ATOM 22143 O O . GLY D 1 26 ? 22.581 13.992 4.661 1.00 0.00 26 GLY D O 10
ATOM 22147 N N . HIS D 1 27 ? 21.622 12.083 4.146 1.00 0.00 27 HIS D N 10
ATOM 22148 C CA . HIS D 1 27 ? 21.276 12.593 2.789 1.00 0.00 27 HIS D CA 10
ATOM 22149 C C . HIS D 1 27 ? 20.208 13.680 2.919 1.00 0.00 27 HIS D C 10
ATOM 22150 O O . HIS D 1 27 ? 20.331 14.756 2.369 1.00 0.00 27 HIS D O 10
ATOM 22165 N N . LEU D 1 28 ? 19.162 13.407 3.650 1.00 0.00 28 LEU D N 10
ATOM 22166 C CA . LEU D 1 28 ? 18.087 14.423 3.822 1.00 0.00 28 LEU D CA 10
ATOM 22167 C C . LEU D 1 28 ? 18.679 15.671 4.477 1.00 0.00 28 LEU D C 10
ATOM 22168 O O . LEU D 1 28 ? 18.316 16.785 4.155 1.00 0.00 28 LEU D O 10
ATOM 22184 N N . ASN D 1 29 ? 19.591 15.496 5.395 1.00 0.00 29 ASN D N 10
ATOM 22185 C CA . ASN D 1 29 ? 20.206 16.674 6.069 1.00 0.00 29 ASN D CA 10
ATOM 22186 C C . ASN D 1 29 ? 20.864 17.574 5.021 1.00 0.00 29 ASN D C 10
ATOM 22187 O O . ASN D 1 29 ? 20.823 18.785 5.115 1.00 0.00 29 ASN D O 10
ATOM 22198 N N . GLN D 1 30 ? 21.469 16.993 4.021 1.00 0.00 30 GLN D N 10
ATOM 22199 C CA . GLN D 1 30 ? 22.128 17.818 2.969 1.00 0.00 30 GLN D CA 10
ATOM 22200 C C . GLN D 1 30 ? 21.080 18.694 2.282 1.00 0.00 30 GLN D C 10
ATOM 22201 O O . GLN D 1 30 ? 21.283 19.875 2.078 1.00 0.00 30 GLN D O 10
ATOM 22215 N N . ILE D 1 31 ? 19.957 18.129 1.925 1.00 0.00 31 ILE D N 10
ATOM 22216 C CA . ILE D 1 31 ? 18.892 18.932 1.254 1.00 0.00 31 ILE D CA 10
ATOM 22217 C C . ILE D 1 31 ? 17.981 19.543 2.315 1.00 0.00 31 ILE D C 10
ATOM 22218 O O . ILE D 1 31 ? 16.773 19.419 2.261 1.00 0.00 31 ILE D O 10
ATOM 22234 N N . LYS D 1 32 ? 18.561 20.206 3.280 1.00 0.00 32 LYS D N 10
ATOM 22235 C CA . LYS D 1 32 ? 17.757 20.846 4.369 1.00 0.00 32 LYS D CA 10
ATOM 22236 C C . LYS D 1 32 ? 17.795 22.364 4.195 1.00 0.00 32 LYS D C 10
ATOM 22237 O O . LYS D 1 32 ? 16.794 23.040 4.325 1.00 0.00 32 LYS D O 10
ATOM 22256 N N . ARG D 1 33 ? 18.945 22.906 3.900 1.00 0.00 33 ARG D N 10
ATOM 22257 C CA . ARG D 1 33 ? 19.048 24.381 3.717 1.00 0.00 33 ARG D CA 10
ATOM 22258 C C . ARG D 1 33 ? 18.094 24.825 2.607 1.00 0.00 33 ARG D C 10
ATOM 22259 O O . ARG D 1 33 ? 17.474 25.864 2.765 1.00 0.00 33 ARG D O 10
ATOM 22281 N N . MET A 1 1 ? 34.738 -20.564 -7.963 1.00 0.00 1 MET A N 11
ATOM 22282 C CA . MET A 1 1 ? 34.051 -20.702 -6.647 1.00 0.00 1 MET A CA 11
ATOM 22283 C C . MET A 1 1 ? 35.083 -21.005 -5.559 1.00 0.00 1 MET A C 11
ATOM 22284 O O . MET A 1 1 ? 35.820 -21.965 -5.648 1.00 0.00 1 MET A O 11
ATOM 22300 N N . LEU A 1 2 ? 35.136 -20.187 -4.537 1.00 0.00 2 LEU A N 11
ATOM 22301 C CA . LEU A 1 2 ? 36.105 -20.399 -3.426 1.00 0.00 2 LEU A CA 11
ATOM 22302 C C . LEU A 1 2 ? 37.483 -19.844 -3.811 1.00 0.00 2 LEU A C 11
ATOM 22303 O O . LEU A 1 2 ? 38.010 -18.977 -3.148 1.00 0.00 2 LEU A O 11
ATOM 22319 N N . GLU A 1 3 ? 38.086 -20.329 -4.860 1.00 0.00 3 GLU A N 11
ATOM 22320 C CA . GLU A 1 3 ? 39.431 -19.797 -5.225 1.00 0.00 3 GLU A CA 11
ATOM 22321 C C . GLU A 1 3 ? 39.293 -18.334 -5.688 1.00 0.00 3 GLU A C 11
ATOM 22322 O O . GLU A 1 3 ? 39.998 -17.469 -5.210 1.00 0.00 3 GLU A O 11
ATOM 22334 N N . PRO A 1 4 ? 38.393 -18.049 -6.600 1.00 0.00 4 PRO A N 11
ATOM 22335 C CA . PRO A 1 4 ? 38.174 -16.672 -7.108 1.00 0.00 4 PRO A CA 11
ATOM 22336 C C . PRO A 1 4 ? 37.047 -15.948 -6.358 1.00 0.00 4 PRO A C 11
ATOM 22337 O O . PRO A 1 4 ? 36.988 -14.735 -6.325 1.00 0.00 4 PRO A O 11
ATOM 22348 N N . PHE A 1 5 ? 36.138 -16.687 -5.777 1.00 0.00 5 PHE A N 11
ATOM 22349 C CA . PHE A 1 5 ? 34.999 -16.048 -5.052 1.00 0.00 5 PHE A CA 11
ATOM 22350 C C . PHE A 1 5 ? 35.386 -15.734 -3.601 1.00 0.00 5 PHE A C 11
ATOM 22351 O O . PHE A 1 5 ? 35.119 -14.658 -3.105 1.00 0.00 5 PHE A O 11
ATOM 22368 N N . GLN A 1 6 ? 35.986 -16.667 -2.901 1.00 0.00 6 GLN A N 11
ATOM 22369 C CA . GLN A 1 6 ? 36.349 -16.403 -1.476 1.00 0.00 6 GLN A CA 11
ATOM 22370 C C . GLN A 1 6 ? 37.009 -15.036 -1.341 1.00 0.00 6 GLN A C 11
ATOM 22371 O O . GLN A 1 6 ? 36.643 -14.222 -0.516 1.00 0.00 6 GLN A O 11
ATOM 22385 N N . ILE A 1 7 ? 37.987 -14.800 -2.143 1.00 0.00 7 ILE A N 11
ATOM 22386 C CA . ILE A 1 7 ? 38.723 -13.502 -2.093 1.00 0.00 7 ILE A CA 11
ATOM 22387 C C . ILE A 1 7 ? 37.761 -12.340 -2.353 1.00 0.00 7 ILE A C 11
ATOM 22388 O O . ILE A 1 7 ? 38.063 -11.199 -2.064 1.00 0.00 7 ILE A O 11
ATOM 22404 N N . LEU A 1 8 ? 36.608 -12.615 -2.896 1.00 0.00 8 LEU A N 11
ATOM 22405 C CA . LEU A 1 8 ? 35.634 -11.521 -3.174 1.00 0.00 8 LEU A CA 11
ATOM 22406 C C . LEU A 1 8 ? 34.863 -11.198 -1.889 1.00 0.00 8 LEU A C 11
ATOM 22407 O O . LEU A 1 8 ? 34.832 -10.071 -1.437 1.00 0.00 8 LEU A O 11
ATOM 22423 N N . SER A 1 9 ? 34.247 -12.183 -1.295 1.00 0.00 9 SER A N 11
ATOM 22424 C CA . SER A 1 9 ? 33.485 -11.934 -0.039 1.00 0.00 9 SER A CA 11
ATOM 22425 C C . SER A 1 9 ? 34.412 -11.303 1.003 1.00 0.00 9 SER A C 11
ATOM 22426 O O . SER A 1 9 ? 34.042 -10.375 1.695 1.00 0.00 9 SER A O 11
ATOM 22434 N N . ILE A 1 10 ? 35.616 -11.796 1.119 1.00 0.00 10 ILE A N 11
ATOM 22435 C CA . ILE A 1 10 ? 36.563 -11.219 2.116 1.00 0.00 10 ILE A CA 11
ATOM 22436 C C . ILE A 1 10 ? 36.847 -9.758 1.757 1.00 0.00 10 ILE A C 11
ATOM 22437 O O . ILE A 1 10 ? 36.692 -8.869 2.571 1.00 0.00 10 ILE A O 11
ATOM 22453 N N . SER A 1 11 ? 37.285 -9.469 0.514 1.00 0.00 11 SER A N 11
ATOM 22454 C CA . SER A 1 11 ? 37.554 -8.085 0.133 1.00 0.00 11 SER A CA 11
ATOM 22455 C C . SER A 1 11 ? 36.478 -7.162 0.657 1.00 0.00 11 SER A C 11
ATOM 22456 O O . SER A 1 11 ? 36.735 -6.126 1.221 1.00 0.00 11 SER A O 11
ATOM 22464 N N . SER A 1 12 ? 35.241 -7.505 0.392 1.00 0.00 12 SER A N 11
ATOM 22465 C CA . SER A 1 12 ? 34.119 -6.636 0.851 1.00 0.00 12 SER A CA 11
ATOM 22466 C C . SER A 1 12 ? 34.192 -6.468 2.371 1.00 0.00 12 SER A C 11
ATOM 22467 O O . SER A 1 12 ? 33.972 -5.396 2.897 1.00 0.00 12 SER A O 11
ATOM 22475 N N . PHE A 1 13 ? 34.497 -7.519 3.078 1.00 0.00 13 PHE A N 11
ATOM 22476 C CA . PHE A 1 13 ? 34.583 -7.423 4.563 1.00 0.00 13 PHE A CA 11
ATOM 22477 C C . PHE A 1 13 ? 35.590 -6.339 4.952 1.00 0.00 13 PHE A C 11
ATOM 22478 O O . PHE A 1 13 ? 35.381 -5.589 5.885 1.00 0.00 13 PHE A O 11
ATOM 22495 N N . ILE A 1 14 ? 36.684 -6.251 4.245 1.00 0.00 14 ILE A N 11
ATOM 22496 C CA . ILE A 1 14 ? 37.705 -5.218 4.578 1.00 0.00 14 ILE A CA 11
ATOM 22497 C C . ILE A 1 14 ? 37.112 -3.822 4.369 1.00 0.00 14 ILE A C 11
ATOM 22498 O O . ILE A 1 14 ? 37.240 -2.952 5.208 1.00 0.00 14 ILE A O 11
ATOM 22514 N N . LEU A 1 15 ? 36.467 -3.598 3.256 1.00 0.00 15 LEU A N 11
ATOM 22515 C CA . LEU A 1 15 ? 35.871 -2.255 2.997 1.00 0.00 15 LEU A CA 11
ATOM 22516 C C . LEU A 1 15 ? 34.697 -2.028 3.959 1.00 0.00 15 LEU A C 11
ATOM 22517 O O . LEU A 1 15 ? 34.534 -0.961 4.517 1.00 0.00 15 LEU A O 11
ATOM 22533 N N . SER A 1 16 ? 33.878 -3.025 4.157 1.00 0.00 16 SER A N 11
ATOM 22534 C CA . SER A 1 16 ? 32.716 -2.866 5.078 1.00 0.00 16 SER A CA 11
ATOM 22535 C C . SER A 1 16 ? 33.180 -2.233 6.392 1.00 0.00 16 SER A C 11
ATOM 22536 O O . SER A 1 16 ? 32.573 -1.305 6.890 1.00 0.00 16 SER A O 11
ATOM 22544 N N . ALA A 1 17 ? 34.250 -2.721 6.958 1.00 0.00 17 ALA A N 11
ATOM 22545 C CA . ALA A 1 17 ? 34.740 -2.135 8.238 1.00 0.00 17 ALA A CA 11
ATOM 22546 C C . ALA A 1 17 ? 35.222 -0.705 7.987 1.00 0.00 17 ALA A C 11
ATOM 22547 O O . ALA A 1 17 ? 34.863 0.215 8.695 1.00 0.00 17 ALA A O 11
ATOM 22554 N N . LEU A 1 18 ? 36.032 -0.510 6.982 1.00 0.00 18 LEU A N 11
ATOM 22555 C CA . LEU A 1 18 ? 36.537 0.860 6.681 1.00 0.00 18 LEU A CA 11
ATOM 22556 C C . LEU A 1 18 ? 35.357 1.840 6.667 1.00 0.00 18 LEU A C 11
ATOM 22557 O O . LEU A 1 18 ? 35.348 2.829 7.372 1.00 0.00 18 LEU A O 11
ATOM 22573 N N . HIS A 1 19 ? 34.360 1.570 5.870 1.00 0.00 19 HIS A N 11
ATOM 22574 C CA . HIS A 1 19 ? 33.185 2.483 5.813 1.00 0.00 19 HIS A CA 11
ATOM 22575 C C . HIS A 1 19 ? 32.567 2.615 7.207 1.00 0.00 19 HIS A C 11
ATOM 22576 O O . HIS A 1 19 ? 32.140 3.678 7.607 1.00 0.00 19 HIS A O 11
ATOM 22591 N N . PHE A 1 20 ? 32.511 1.543 7.948 1.00 0.00 20 PHE A N 11
ATOM 22592 C CA . PHE A 1 20 ? 31.914 1.614 9.312 1.00 0.00 20 PHE A CA 11
ATOM 22593 C C . PHE A 1 20 ? 32.664 2.658 10.147 1.00 0.00 20 PHE A C 11
ATOM 22594 O O . PHE A 1 20 ? 32.064 3.471 10.822 1.00 0.00 20 PHE A O 11
ATOM 22611 N N . ILE A 1 21 ? 33.969 2.645 10.107 1.00 0.00 21 ILE A N 11
ATOM 22612 C CA . ILE A 1 21 ? 34.749 3.639 10.900 1.00 0.00 21 ILE A CA 11
ATOM 22613 C C . ILE A 1 21 ? 34.695 5.004 10.209 1.00 0.00 21 ILE A C 11
ATOM 22614 O O . ILE A 1 21 ? 34.447 6.017 10.833 1.00 0.00 21 ILE A O 11
ATOM 22630 N N . ALA A 1 22 ? 34.933 5.041 8.927 1.00 0.00 22 ALA A N 11
ATOM 22631 C CA . ALA A 1 22 ? 34.903 6.342 8.198 1.00 0.00 22 ALA A CA 11
ATOM 22632 C C . ALA A 1 22 ? 33.535 7.002 8.375 1.00 0.00 22 ALA A C 11
ATOM 22633 O O . ALA A 1 22 ? 33.429 8.205 8.509 1.00 0.00 22 ALA A O 11
ATOM 22640 N N . TRP A 1 23 ? 32.486 6.227 8.373 1.00 0.00 23 TRP A N 11
ATOM 22641 C CA . TRP A 1 23 ? 31.128 6.810 8.537 1.00 0.00 23 TRP A CA 11
ATOM 22642 C C . TRP A 1 23 ? 30.967 7.334 9.965 1.00 0.00 23 TRP A C 11
ATOM 22643 O O . TRP A 1 23 ? 30.471 8.420 10.186 1.00 0.00 23 TRP A O 11
ATOM 22664 N N . THR A 1 24 ? 31.382 6.570 10.939 1.00 0.00 24 THR A N 11
ATOM 22665 C CA . THR A 1 24 ? 31.247 7.027 12.349 1.00 0.00 24 THR A CA 11
ATOM 22666 C C . THR A 1 24 ? 32.086 8.291 12.567 1.00 0.00 24 THR A C 11
ATOM 22667 O O . THR A 1 24 ? 31.728 9.153 13.343 1.00 0.00 24 THR A O 11
ATOM 22678 N N . ILE A 1 25 ? 33.200 8.412 11.894 1.00 0.00 25 ILE A N 11
ATOM 22679 C CA . ILE A 1 25 ? 34.047 9.625 12.079 1.00 0.00 25 ILE A CA 11
ATOM 22680 C C . ILE A 1 25 ? 33.427 10.816 11.340 1.00 0.00 25 ILE A C 11
ATOM 22681 O O . ILE A 1 25 ? 33.085 11.818 11.937 1.00 0.00 25 ILE A O 11
ATOM 22697 N N . GLY A 1 26 ? 33.290 10.723 10.044 1.00 0.00 26 GLY A N 11
ATOM 22698 C CA . GLY A 1 26 ? 32.700 11.870 9.272 1.00 0.00 26 GLY A CA 11
ATOM 22699 C C . GLY A 1 26 ? 31.256 12.136 9.734 1.00 0.00 26 GLY A C 11
ATOM 22700 O O . GLY A 1 26 ? 30.820 13.269 9.771 1.00 0.00 26 GLY A O 11
ATOM 22704 N N . HIS A 1 27 ? 30.502 11.119 10.090 1.00 0.00 27 HIS A N 11
ATOM 22705 C CA . HIS A 1 27 ? 29.103 11.368 10.542 1.00 0.00 27 HIS A CA 11
ATOM 22706 C C . HIS A 1 27 ? 29.128 12.019 11.928 1.00 0.00 27 HIS A C 11
ATOM 22707 O O . HIS A 1 27 ? 28.461 13.005 12.173 1.00 0.00 27 HIS A O 11
ATOM 22722 N N . LEU A 1 28 ? 29.895 11.476 12.834 1.00 0.00 28 LEU A N 11
ATOM 22723 C CA . LEU A 1 28 ? 29.967 12.063 14.202 1.00 0.00 28 LEU A CA 11
ATOM 22724 C C . LEU A 1 28 ? 30.581 13.461 14.121 1.00 0.00 28 LEU A C 11
ATOM 22725 O O . LEU A 1 28 ? 30.172 14.370 14.816 1.00 0.00 28 LEU A O 11
ATOM 22741 N N . ASN A 1 29 ? 31.563 13.642 13.280 1.00 0.00 29 ASN A N 11
ATOM 22742 C CA . ASN A 1 29 ? 32.203 14.982 13.159 1.00 0.00 29 ASN A CA 11
ATOM 22743 C C . ASN A 1 29 ? 31.162 16.010 12.713 1.00 0.00 29 ASN A C 11
ATOM 22744 O O . ASN A 1 29 ? 31.177 17.147 13.141 1.00 0.00 29 ASN A O 11
ATOM 22755 N N . GLN A 1 30 ? 30.257 15.622 11.857 1.00 0.00 30 GLN A N 11
ATOM 22756 C CA . GLN A 1 30 ? 29.220 16.584 11.390 1.00 0.00 30 GLN A CA 11
ATOM 22757 C C . GLN A 1 30 ? 28.531 17.209 12.604 1.00 0.00 30 GLN A C 11
ATOM 22758 O O . GLN A 1 30 ? 28.330 18.406 12.668 1.00 0.00 30 GLN A O 11
ATOM 22772 N N . ILE A 1 31 ? 28.170 16.407 13.572 1.00 0.00 31 ILE A N 11
ATOM 22773 C CA . ILE A 1 31 ? 27.495 16.947 14.791 1.00 0.00 31 ILE A CA 11
ATOM 22774 C C . ILE A 1 31 ? 28.567 17.263 15.847 1.00 0.00 31 ILE A C 11
ATOM 22775 O O . ILE A 1 31 ? 28.560 16.757 16.947 1.00 0.00 31 ILE A O 11
ATOM 22791 N N . LYS A 1 32 ? 29.502 18.109 15.509 1.00 0.00 32 LYS A N 11
ATOM 22792 C CA . LYS A 1 32 ? 30.574 18.462 16.482 1.00 0.00 32 LYS A CA 11
ATOM 22793 C C . LYS A 1 32 ? 31.240 19.773 16.057 1.00 0.00 32 LYS A C 11
ATOM 22794 O O . LYS A 1 32 ? 31.193 20.761 16.762 1.00 0.00 32 LYS A O 11
ATOM 22813 N N . ARG A 1 33 ? 31.861 19.789 14.909 1.00 0.00 33 ARG A N 11
ATOM 22814 C CA . ARG A 1 33 ? 32.530 21.036 14.439 1.00 0.00 33 ARG A CA 11
ATOM 22815 C C . ARG A 1 33 ? 33.414 21.592 15.557 1.00 0.00 33 ARG A C 11
ATOM 22816 O O . ARG A 1 33 ? 33.072 22.634 16.093 1.00 0.00 33 ARG A O 11
ATOM 22838 N N . MET B 1 1 ? 20.864 -18.788 -11.468 1.00 0.00 1 MET B N 11
ATOM 22839 C CA . MET B 1 1 ? 22.236 -18.825 -10.889 1.00 0.00 1 MET B CA 11
ATOM 22840 C C . MET B 1 1 ? 23.267 -18.670 -12.009 1.00 0.00 1 MET B C 11
ATOM 22841 O O . MET B 1 1 ? 23.140 -19.264 -13.060 1.00 0.00 1 MET B O 11
ATOM 22857 N N . LEU B 1 2 ? 24.283 -17.870 -11.782 1.00 0.00 2 LEU B N 11
ATOM 22858 C CA . LEU B 1 2 ? 25.347 -17.650 -12.810 1.00 0.00 2 LEU B CA 11
ATOM 22859 C C . LEU B 1 2 ? 24.915 -16.550 -13.790 1.00 0.00 2 LEU B C 11
ATOM 22860 O O . LEU B 1 2 ? 25.594 -15.557 -13.951 1.00 0.00 2 LEU B O 11
ATOM 22876 N N . GLU B 1 3 ? 23.801 -16.708 -14.453 1.00 0.00 3 GLU B N 11
ATOM 22877 C CA . GLU B 1 3 ? 23.372 -15.650 -15.415 1.00 0.00 3 GLU B CA 11
ATOM 22878 C C . GLU B 1 3 ? 22.825 -14.441 -14.635 1.00 0.00 3 GLU B C 11
ATOM 22879 O O . GLU B 1 3 ? 23.171 -13.313 -14.922 1.00 0.00 3 GLU B O 11
ATOM 22891 N N . PRO B 1 4 ? 21.975 -14.668 -13.660 1.00 0.00 4 PRO B N 11
ATOM 22892 C CA . PRO B 1 4 ? 21.375 -13.589 -12.841 1.00 0.00 4 PRO B CA 11
ATOM 22893 C C . PRO B 1 4 ? 22.068 -13.410 -11.479 1.00 0.00 4 PRO B C 11
ATOM 22894 O O . PRO B 1 4 ? 21.847 -12.432 -10.792 1.00 0.00 4 PRO B O 11
ATOM 22905 N N . PHE B 1 5 ? 22.886 -14.355 -11.072 1.00 0.00 5 PHE B N 11
ATOM 22906 C CA . PHE B 1 5 ? 23.571 -14.250 -9.741 1.00 0.00 5 PHE B CA 11
ATOM 22907 C C . PHE B 1 5 ? 25.044 -13.859 -9.910 1.00 0.00 5 PHE B C 11
ATOM 22908 O O . PHE B 1 5 ? 25.478 -12.837 -9.414 1.00 0.00 5 PHE B O 11
ATOM 22925 N N . GLN B 1 6 ? 25.831 -14.665 -10.578 1.00 0.00 6 GLN B N 11
ATOM 22926 C CA . GLN B 1 6 ? 27.273 -14.314 -10.725 1.00 0.00 6 GLN B CA 11
ATOM 22927 C C . GLN B 1 6 ? 27.413 -12.913 -11.304 1.00 0.00 6 GLN B C 11
ATOM 22928 O O . GLN B 1 6 ? 28.364 -12.205 -11.038 1.00 0.00 6 GLN B O 11
ATOM 22942 N N . ILE B 1 7 ? 26.470 -12.511 -12.085 1.00 0.00 7 ILE B N 11
ATOM 22943 C CA . ILE B 1 7 ? 26.530 -11.151 -12.690 1.00 0.00 7 ILE B CA 11
ATOM 22944 C C . ILE B 1 7 ? 26.307 -10.103 -11.599 1.00 0.00 7 ILE B C 11
ATOM 22945 O O . ILE B 1 7 ? 26.688 -8.956 -11.735 1.00 0.00 7 ILE B O 11
ATOM 22961 N N . LEU B 1 8 ? 25.703 -10.493 -10.510 1.00 0.00 8 LEU B N 11
ATOM 22962 C CA . LEU B 1 8 ? 25.460 -9.529 -9.403 1.00 0.00 8 LEU B CA 11
ATOM 22963 C C . LEU B 1 8 ? 26.753 -9.370 -8.598 1.00 0.00 8 LEU B C 11
ATOM 22964 O O . LEU B 1 8 ? 27.188 -8.273 -8.307 1.00 0.00 8 LEU B O 11
ATOM 22980 N N . SER B 1 9 ? 27.375 -10.461 -8.246 1.00 0.00 9 SER B N 11
ATOM 22981 C CA . SER B 1 9 ? 28.641 -10.379 -7.466 1.00 0.00 9 SER B CA 11
ATOM 22982 C C . SER B 1 9 ? 29.667 -9.545 -8.237 1.00 0.00 9 SER B C 11
ATOM 22983 O O . SER B 1 9 ? 30.446 -8.815 -7.657 1.00 0.00 9 SER B O 11
ATOM 22991 N N . ILE B 1 10 ? 29.679 -9.647 -9.539 1.00 0.00 10 ILE B N 11
ATOM 22992 C CA . ILE B 1 10 ? 30.663 -8.856 -10.331 1.00 0.00 10 ILE B CA 11
ATOM 22993 C C . ILE B 1 10 ? 30.306 -7.369 -10.261 1.00 0.00 10 ILE B C 11
ATOM 22994 O O . ILE B 1 10 ? 31.063 -6.567 -9.750 1.00 0.00 10 ILE B O 11
ATOM 23010 N N . SER B 1 11 ? 29.162 -6.961 -10.774 1.00 0.00 11 SER B N 11
ATOM 23011 C CA . SER B 1 11 ? 28.775 -5.555 -10.704 1.00 0.00 11 SER B CA 11
ATOM 23012 C C . SER B 1 11 ? 29.034 -4.991 -9.327 1.00 0.00 11 SER B C 11
ATOM 23013 O O . SER B 1 11 ? 29.416 -3.852 -9.149 1.00 0.00 11 SER B O 11
ATOM 23021 N N . SER B 1 12 ? 28.770 -5.777 -8.315 1.00 0.00 12 SER B N 11
ATOM 23022 C CA . SER B 1 12 ? 28.981 -5.294 -6.921 1.00 0.00 12 SER B CA 11
ATOM 23023 C C . SER B 1 12 ? 30.479 -5.108 -6.676 1.00 0.00 12 SER B C 11
ATOM 23024 O O . SER B 1 12 ? 30.908 -4.138 -6.083 1.00 0.00 12 SER B O 11
ATOM 23032 N N . PHE B 1 13 ? 31.277 -6.031 -7.137 1.00 0.00 13 PHE B N 11
ATOM 23033 C CA . PHE B 1 13 ? 32.749 -5.916 -6.943 1.00 0.00 13 PHE B CA 11
ATOM 23034 C C . PHE B 1 13 ? 33.239 -4.608 -7.569 1.00 0.00 13 PHE B C 11
ATOM 23035 O O . PHE B 1 13 ? 33.951 -3.839 -6.952 1.00 0.00 13 PHE B O 11
ATOM 23052 N N . ILE B 1 14 ? 32.858 -4.347 -8.790 1.00 0.00 14 ILE B N 11
ATOM 23053 C CA . ILE B 1 14 ? 33.296 -3.089 -9.453 1.00 0.00 14 ILE B CA 11
ATOM 23054 C C . ILE B 1 14 ? 32.815 -1.890 -8.633 1.00 0.00 14 ILE B C 11
ATOM 23055 O O . ILE B 1 14 ? 33.487 -0.883 -8.532 1.00 0.00 14 ILE B O 11
ATOM 23071 N N . LEU B 1 15 ? 31.656 -1.994 -8.042 1.00 0.00 15 LEU B N 11
ATOM 23072 C CA . LEU B 1 15 ? 31.128 -0.865 -7.224 1.00 0.00 15 LEU B CA 11
ATOM 23073 C C . LEU B 1 15 ? 31.943 -0.764 -5.928 1.00 0.00 15 LEU B C 11
ATOM 23074 O O . LEU B 1 15 ? 32.309 0.309 -5.491 1.00 0.00 15 LEU B O 11
ATOM 23090 N N . SER B 1 16 ? 32.227 -1.877 -5.310 1.00 0.00 16 SER B N 11
ATOM 23091 C CA . SER B 1 16 ? 33.012 -1.847 -4.045 1.00 0.00 16 SER B CA 11
ATOM 23092 C C . SER B 1 16 ? 34.260 -0.978 -4.229 1.00 0.00 16 SER B C 11
ATOM 23093 O O . SER B 1 16 ? 34.511 -0.070 -3.460 1.00 0.00 16 SER B O 11
ATOM 23101 N N . ALA B 1 17 ? 35.046 -1.243 -5.238 1.00 0.00 17 ALA B N 11
ATOM 23102 C CA . ALA B 1 17 ? 36.273 -0.421 -5.453 1.00 0.00 17 ALA B CA 11
ATOM 23103 C C . ALA B 1 17 ? 35.874 1.021 -5.768 1.00 0.00 17 ALA B C 11
ATOM 23104 O O . ALA B 1 17 ? 36.431 1.960 -5.236 1.00 0.00 17 ALA B O 11
ATOM 23111 N N . LEU B 1 18 ? 34.910 1.207 -6.629 1.00 0.00 18 LEU B N 11
ATOM 23112 C CA . LEU B 1 18 ? 34.474 2.590 -6.975 1.00 0.00 18 LEU B CA 11
ATOM 23113 C C . LEU B 1 18 ? 34.247 3.381 -5.680 1.00 0.00 18 LEU B C 11
ATOM 23114 O O . LEU B 1 18 ? 34.702 4.498 -5.532 1.00 0.00 18 LEU B O 11
ATOM 23130 N N . HIS B 1 19 ? 33.548 2.805 -4.741 1.00 0.00 19 HIS B N 11
ATOM 23131 C CA . HIS B 1 19 ? 33.290 3.516 -3.457 1.00 0.00 19 HIS B CA 11
ATOM 23132 C C . HIS B 1 19 ? 34.619 3.849 -2.775 1.00 0.00 19 HIS B C 11
ATOM 23133 O O . HIS B 1 19 ? 34.799 4.927 -2.243 1.00 0.00 19 HIS B O 11
ATOM 23148 N N . PHE B 1 20 ? 35.549 2.934 -2.779 1.00 0.00 20 PHE B N 11
ATOM 23149 C CA . PHE B 1 20 ? 36.860 3.206 -2.123 1.00 0.00 20 PHE B CA 11
ATOM 23150 C C . PHE B 1 20 ? 37.525 4.417 -2.786 1.00 0.00 20 PHE B C 11
ATOM 23151 O O . PHE B 1 20 ? 38.017 5.306 -2.120 1.00 0.00 20 PHE B O 11
ATOM 23168 N N . ILE B 1 21 ? 37.541 4.463 -4.091 1.00 0.00 21 ILE B N 11
ATOM 23169 C CA . ILE B 1 21 ? 38.173 5.622 -4.787 1.00 0.00 21 ILE B CA 11
ATOM 23170 C C . ILE B 1 21 ? 37.316 6.872 -4.576 1.00 0.00 21 ILE B C 11
ATOM 23171 O O . ILE B 1 21 ? 37.808 7.919 -4.208 1.00 0.00 21 ILE B O 11
ATOM 23187 N N . ALA B 1 22 ? 36.037 6.771 -4.812 1.00 0.00 22 ALA B N 11
ATOM 23188 C CA . ALA B 1 22 ? 35.150 7.954 -4.630 1.00 0.00 22 ALA B CA 11
ATOM 23189 C C . ALA B 1 22 ? 35.273 8.477 -3.198 1.00 0.00 22 ALA B C 11
ATOM 23190 O O . ALA B 1 22 ? 35.009 9.630 -2.924 1.00 0.00 22 ALA B O 11
ATOM 23197 N N . TRP B 1 23 ? 35.672 7.639 -2.281 1.00 0.00 23 TRP B N 11
ATOM 23198 C CA . TRP B 1 23 ? 35.809 8.091 -0.870 1.00 0.00 23 TRP B CA 11
ATOM 23199 C C . TRP B 1 23 ? 37.082 8.925 -0.722 1.00 0.00 23 TRP B C 11
ATOM 23200 O O . TRP B 1 23 ? 37.067 10.006 -0.169 1.00 0.00 23 TRP B O 11
ATOM 23221 N N . THR B 1 24 ? 38.188 8.431 -1.208 1.00 0.00 24 THR B N 11
ATOM 23222 C CA . THR B 1 24 ? 39.460 9.197 -1.087 1.00 0.00 24 THR B CA 11
ATOM 23223 C C . THR B 1 24 ? 39.360 10.497 -1.891 1.00 0.00 24 THR B C 11
ATOM 23224 O O . THR B 1 24 ? 39.951 11.499 -1.537 1.00 0.00 24 THR B O 11
ATOM 23235 N N . ILE B 1 25 ? 38.623 10.496 -2.971 1.00 0.00 25 ILE B N 11
ATOM 23236 C CA . ILE B 1 25 ? 38.501 11.738 -3.785 1.00 0.00 25 ILE B CA 11
ATOM 23237 C C . ILE B 1 25 ? 37.628 12.764 -3.054 1.00 0.00 25 ILE B C 11
ATOM 23238 O O . ILE B 1 25 ? 38.055 13.866 -2.773 1.00 0.00 25 ILE B O 11
ATOM 23254 N N . GLY B 1 26 ? 36.404 12.417 -2.755 1.00 0.00 26 GLY B N 11
ATOM 23255 C CA . GLY B 1 26 ? 35.505 13.395 -2.051 1.00 0.00 26 GLY B CA 11
ATOM 23256 C C . GLY B 1 26 ? 36.002 13.634 -0.616 1.00 0.00 26 GLY B C 11
ATOM 23257 O O . GLY B 1 26 ? 35.875 14.722 -0.091 1.00 0.00 26 GLY B O 11
ATOM 23261 N N . HIS B 1 27 ? 36.571 12.642 0.034 1.00 0.00 27 HIS B N 11
ATOM 23262 C CA . HIS B 1 27 ? 37.061 12.864 1.424 1.00 0.00 27 HIS B CA 11
ATOM 23263 C C . HIS B 1 27 ? 38.287 13.778 1.384 1.00 0.00 27 HIS B C 11
ATOM 23264 O O . HIS B 1 27 ? 38.359 14.768 2.086 1.00 0.00 27 HIS B O 11
ATOM 23279 N N . LEU B 1 28 ? 39.250 13.456 0.565 1.00 0.00 28 LEU B N 11
ATOM 23280 C CA . LEU B 1 28 ? 40.470 14.306 0.474 1.00 0.00 28 LEU B CA 11
ATOM 23281 C C . LEU B 1 28 ? 40.060 15.749 0.173 1.00 0.00 28 LEU B C 11
ATOM 23282 O O . LEU B 1 28 ? 40.591 16.685 0.737 1.00 0.00 28 LEU B O 11
ATOM 23298 N N . ASN B 1 29 ? 39.118 15.938 -0.711 1.00 0.00 29 ASN B N 11
ATOM 23299 C CA . ASN B 1 29 ? 38.679 17.323 -1.043 1.00 0.00 29 ASN B CA 11
ATOM 23300 C C . ASN B 1 29 ? 38.278 18.044 0.242 1.00 0.00 29 ASN B C 11
ATOM 23301 O O . ASN B 1 29 ? 38.701 19.154 0.500 1.00 0.00 29 ASN B O 11
ATOM 23312 N N . GLN B 1 30 ? 37.472 17.421 1.058 1.00 0.00 30 GLN B N 11
ATOM 23313 C CA . GLN B 1 30 ? 37.060 18.074 2.330 1.00 0.00 30 GLN B CA 11
ATOM 23314 C C . GLN B 1 30 ? 38.316 18.493 3.094 1.00 0.00 30 GLN B C 11
ATOM 23315 O O . GLN B 1 30 ? 38.352 19.523 3.737 1.00 0.00 30 GLN B O 11
ATOM 23329 N N . ILE B 1 31 ? 39.352 17.699 3.018 1.00 0.00 31 ILE B N 11
ATOM 23330 C CA . ILE B 1 31 ? 40.619 18.043 3.728 1.00 0.00 31 ILE B CA 11
ATOM 23331 C C . ILE B 1 31 ? 41.496 18.877 2.796 1.00 0.00 31 ILE B C 11
ATOM 23332 O O . ILE B 1 31 ? 42.662 18.598 2.599 1.00 0.00 31 ILE B O 11
ATOM 23348 N N . LYS B 1 32 ? 40.933 19.898 2.219 1.00 0.00 32 LYS B N 11
ATOM 23349 C CA . LYS B 1 32 ? 41.716 20.761 1.293 1.00 0.00 32 LYS B CA 11
ATOM 23350 C C . LYS B 1 32 ? 40.937 22.055 1.035 1.00 0.00 32 LYS B C 11
ATOM 23351 O O . LYS B 1 32 ? 40.950 22.596 -0.052 1.00 0.00 32 LYS B O 11
ATOM 23370 N N . ARG B 1 33 ? 40.256 22.552 2.030 1.00 0.00 33 ARG B N 11
ATOM 23371 C CA . ARG B 1 33 ? 39.475 23.807 1.845 1.00 0.00 33 ARG B CA 11
ATOM 23372 C C . ARG B 1 33 ? 40.436 24.976 1.624 1.00 0.00 33 ARG B C 11
ATOM 23373 O O . ARG B 1 33 ? 40.193 25.754 0.716 1.00 0.00 33 ARG B O 11
ATOM 23395 N N . MET C 1 1 ? 18.289 -21.127 0.637 1.00 0.00 1 MET C N 11
ATOM 23396 C CA . MET C 1 1 ? 17.292 -20.780 -0.415 1.00 0.00 1 MET C CA 11
ATOM 23397 C C . MET C 1 1 ? 16.296 -19.759 0.142 1.00 0.00 1 MET C C 11
ATOM 23398 O O . MET C 1 1 ? 15.484 -20.078 0.983 1.00 0.00 1 MET C O 11
ATOM 23414 N N . LEU C 1 2 ? 16.364 -18.534 -0.322 1.00 0.00 2 LEU C N 11
ATOM 23415 C CA . LEU C 1 2 ? 15.436 -17.467 0.169 1.00 0.00 2 LEU C CA 11
ATOM 23416 C C . LEU C 1 2 ? 15.801 -17.083 1.613 1.00 0.00 2 LEU C C 11
ATOM 23417 O O . LEU C 1 2 ? 16.964 -16.910 1.922 1.00 0.00 2 LEU C O 11
ATOM 23433 N N . GLU C 1 3 ? 14.842 -16.927 2.511 1.00 0.00 3 GLU C N 11
ATOM 23434 C CA . GLU C 1 3 ? 15.211 -16.536 3.909 1.00 0.00 3 GLU C CA 11
ATOM 23435 C C . GLU C 1 3 ? 16.143 -15.315 3.826 1.00 0.00 3 GLU C C 11
ATOM 23436 O O . GLU C 1 3 ? 16.319 -14.770 2.758 1.00 0.00 3 GLU C O 11
ATOM 23448 N N . PRO C 1 4 ? 16.727 -14.870 4.917 1.00 0.00 4 PRO C N 11
ATOM 23449 C CA . PRO C 1 4 ? 17.633 -13.677 4.902 1.00 0.00 4 PRO C CA 11
ATOM 23450 C C . PRO C 1 4 ? 18.750 -13.777 3.846 1.00 0.00 4 PRO C C 11
ATOM 23451 O O . PRO C 1 4 ? 19.662 -12.976 3.827 1.00 0.00 4 PRO C O 11
ATOM 23462 N N . PHE C 1 5 ? 18.689 -14.750 2.966 1.00 0.00 5 PHE C N 11
ATOM 23463 C CA . PHE C 1 5 ? 19.745 -14.892 1.920 1.00 0.00 5 PHE C CA 11
ATOM 23464 C C . PHE C 1 5 ? 19.286 -14.245 0.607 1.00 0.00 5 PHE C C 11
ATOM 23465 O O . PHE C 1 5 ? 19.763 -13.191 0.230 1.00 0.00 5 PHE C O 11
ATOM 23482 N N . GLN C 1 6 ? 18.384 -14.864 -0.115 1.00 0.00 6 GLN C N 11
ATOM 23483 C CA . GLN C 1 6 ? 17.961 -14.250 -1.405 1.00 0.00 6 GLN C CA 11
ATOM 23484 C C . GLN C 1 6 ? 17.234 -12.937 -1.144 1.00 0.00 6 GLN C C 11
ATOM 23485 O O . GLN C 1 6 ? 17.402 -11.968 -1.858 1.00 0.00 6 GLN C O 11
ATOM 23499 N N . ILE C 1 7 ? 16.435 -12.894 -0.131 1.00 0.00 7 ILE C N 11
ATOM 23500 C CA . ILE C 1 7 ? 15.704 -11.631 0.163 1.00 0.00 7 ILE C CA 11
ATOM 23501 C C . ILE C 1 7 ? 16.722 -10.513 0.423 1.00 0.00 7 ILE C C 11
ATOM 23502 O O . ILE C 1 7 ? 16.414 -9.344 0.320 1.00 0.00 7 ILE C O 11
ATOM 23518 N N . LEU C 1 8 ? 17.938 -10.868 0.754 1.00 0.00 8 LEU C N 11
ATOM 23519 C CA . LEU C 1 8 ? 18.978 -9.834 1.021 1.00 0.00 8 LEU C CA 11
ATOM 23520 C C . LEU C 1 8 ? 19.563 -9.348 -0.306 1.00 0.00 8 LEU C C 11
ATOM 23521 O O . LEU C 1 8 ? 19.756 -8.166 -0.512 1.00 0.00 8 LEU C O 11
ATOM 23537 N N . SER C 1 9 ? 19.841 -10.246 -1.210 1.00 0.00 9 SER C N 11
ATOM 23538 C CA . SER C 1 9 ? 20.405 -9.825 -2.523 1.00 0.00 9 SER C CA 11
ATOM 23539 C C . SER C 1 9 ? 19.449 -8.830 -3.185 1.00 0.00 9 SER C C 11
ATOM 23540 O O . SER C 1 9 ? 19.865 -7.886 -3.827 1.00 0.00 9 SER C O 11
ATOM 23548 N N . ILE C 1 10 ? 18.167 -9.034 -3.035 1.00 0.00 10 ILE C N 11
ATOM 23549 C CA . ILE C 1 10 ? 17.186 -8.101 -3.656 1.00 0.00 10 ILE C CA 11
ATOM 23550 C C . ILE C 1 10 ? 17.209 -6.760 -2.916 1.00 0.00 10 ILE C C 11
ATOM 23551 O O . ILE C 1 10 ? 17.557 -5.740 -3.479 1.00 0.00 10 ILE C O 11
ATOM 23567 N N . SER C 1 11 ? 16.836 -6.724 -1.654 1.00 0.00 11 SER C N 11
ATOM 23568 C CA . SER C 1 11 ? 16.869 -5.470 -0.908 1.00 0.00 11 SER C CA 11
ATOM 23569 C C . SER C 1 11 ? 18.186 -4.756 -1.107 1.00 0.00 11 SER C C 11
ATOM 23570 O O . SER C 1 11 ? 18.259 -3.577 -1.367 1.00 0.00 11 SER C O 11
ATOM 23578 N N . SER C 1 12 ? 19.271 -5.476 -0.931 1.00 0.00 12 SER C N 11
ATOM 23579 C CA . SER C 1 12 ? 20.615 -4.849 -1.091 1.00 0.00 12 SER C CA 11
ATOM 23580 C C . SER C 1 12 ? 20.778 -4.337 -2.525 1.00 0.00 12 SER C C 11
ATOM 23581 O O . SER C 1 12 ? 21.265 -3.247 -2.754 1.00 0.00 12 SER C O 11
ATOM 23589 N N . PHE C 1 13 ? 20.377 -5.114 -3.494 1.00 0.00 13 PHE C N 11
ATOM 23590 C CA . PHE C 1 13 ? 20.512 -4.670 -4.911 1.00 0.00 13 PHE C CA 11
ATOM 23591 C C . PHE C 1 13 ? 19.888 -3.281 -5.073 1.00 0.00 13 PHE C C 11
ATOM 23592 O O . PHE C 1 13 ? 20.502 -2.373 -5.598 1.00 0.00 13 PHE C O 11
ATOM 23609 N N . ILE C 1 14 ? 18.674 -3.110 -4.628 1.00 0.00 14 ILE C N 11
ATOM 23610 C CA . ILE C 1 14 ? 18.016 -1.780 -4.757 1.00 0.00 14 ILE C CA 11
ATOM 23611 C C . ILE C 1 14 ? 18.868 -0.719 -4.056 1.00 0.00 14 ILE C C 11
ATOM 23612 O O . ILE C 1 14 ? 18.983 0.400 -4.512 1.00 0.00 14 ILE C O 11
ATOM 23628 N N . LEU C 1 15 ? 19.466 -1.065 -2.948 1.00 0.00 15 LEU C N 11
ATOM 23629 C CA . LEU C 1 15 ? 20.312 -0.080 -2.212 1.00 0.00 15 LEU C CA 11
ATOM 23630 C C . LEU C 1 15 ? 21.586 0.195 -3.023 1.00 0.00 15 LEU C C 11
ATOM 23631 O O . LEU C 1 15 ? 22.042 1.316 -3.128 1.00 0.00 15 LEU C O 11
ATOM 23647 N N . SER C 1 16 ? 22.163 -0.826 -3.595 1.00 0.00 16 SER C N 11
ATOM 23648 C CA . SER C 1 16 ? 23.408 -0.638 -4.395 1.00 0.00 16 SER C CA 11
ATOM 23649 C C . SER C 1 16 ? 23.204 0.459 -5.444 1.00 0.00 16 SER C C 11
ATOM 23650 O O . SER C 1 16 ? 23.935 1.428 -5.490 1.00 0.00 16 SER C O 11
ATOM 23658 N N . ALA C 1 17 ? 22.226 0.316 -6.296 1.00 0.00 17 ALA C N 11
ATOM 23659 C CA . ALA C 1 17 ? 21.998 1.354 -7.343 1.00 0.00 17 ALA C CA 11
ATOM 23660 C C . ALA C 1 17 ? 21.655 2.691 -6.682 1.00 0.00 17 ALA C C 11
ATOM 23661 O O . ALA C 1 17 ? 22.146 3.731 -7.075 1.00 0.00 17 ALA C O 11
ATOM 23668 N N . LEU C 1 18 ? 20.814 2.675 -5.685 1.00 0.00 18 LEU C N 11
ATOM 23669 C CA . LEU C 1 18 ? 20.440 3.946 -5.004 1.00 0.00 18 LEU C CA 11
ATOM 23670 C C . LEU C 1 18 ? 21.709 4.689 -4.586 1.00 0.00 18 LEU C C 11
ATOM 23671 O O . LEU C 1 18 ? 21.790 5.898 -4.675 1.00 0.00 18 LEU C O 11
ATOM 23687 N N . HIS C 1 19 ? 22.697 3.977 -4.123 1.00 0.00 19 HIS C N 11
ATOM 23688 C CA . HIS C 1 19 ? 23.957 4.643 -3.693 1.00 0.00 19 HIS C CA 11
ATOM 23689 C C . HIS C 1 19 ? 24.700 5.187 -4.915 1.00 0.00 19 HIS C C 11
ATOM 23690 O O . HIS C 1 19 ? 25.136 6.321 -4.934 1.00 0.00 19 HIS C O 11
ATOM 23705 N N . PHE C 1 20 ? 24.858 4.384 -5.930 1.00 0.00 20 PHE C N 11
ATOM 23706 C CA . PHE C 1 20 ? 25.585 4.852 -7.144 1.00 0.00 20 PHE C CA 11
ATOM 23707 C C . PHE C 1 20 ? 24.830 6.014 -7.792 1.00 0.00 20 PHE C C 11
ATOM 23708 O O . PHE C 1 20 ? 25.391 7.059 -8.054 1.00 0.00 20 PHE C O 11
ATOM 23725 N N . ILE C 1 21 ? 23.563 5.846 -8.059 1.00 0.00 21 ILE C N 11
ATOM 23726 C CA . ILE C 1 21 ? 22.791 6.949 -8.696 1.00 0.00 21 ILE C CA 11
ATOM 23727 C C . ILE C 1 21 ? 22.824 8.178 -7.773 1.00 0.00 21 ILE C C 11
ATOM 23728 O O . ILE C 1 21 ? 23.036 9.291 -8.209 1.00 0.00 21 ILE C O 11
ATOM 23744 N N . ALA C 1 22 ? 22.626 7.979 -6.497 1.00 0.00 22 ALA C N 11
ATOM 23745 C CA . ALA C 1 22 ? 22.654 9.130 -5.550 1.00 0.00 22 ALA C CA 11
ATOM 23746 C C . ALA C 1 22 ? 24.056 9.744 -5.539 1.00 0.00 22 ALA C C 11
ATOM 23747 O O . ALA C 1 22 ? 24.220 10.941 -5.412 1.00 0.00 22 ALA C O 11
ATOM 23754 N N . TRP C 1 23 ? 25.068 8.930 -5.673 1.00 0.00 23 TRP C N 11
ATOM 23755 C CA . TRP C 1 23 ? 26.460 9.460 -5.673 1.00 0.00 23 TRP C CA 11
ATOM 23756 C C . TRP C 1 23 ? 26.655 10.384 -6.878 1.00 0.00 23 TRP C C 11
ATOM 23757 O O . TRP C 1 23 ? 27.229 11.449 -6.769 1.00 0.00 23 TRP C O 11
ATOM 23778 N N . THR C 1 24 ? 26.182 9.986 -8.028 1.00 0.00 24 THR C N 11
ATOM 23779 C CA . THR C 1 24 ? 26.345 10.843 -9.236 1.00 0.00 24 THR C CA 11
ATOM 23780 C C . THR C 1 24 ? 25.556 12.146 -9.059 1.00 0.00 24 THR C C 11
ATOM 23781 O O . THR C 1 24 ? 25.941 13.183 -9.561 1.00 0.00 24 THR C O 11
ATOM 23792 N N . ILE C 1 25 ? 24.456 12.106 -8.354 1.00 0.00 25 ILE C N 11
ATOM 23793 C CA . ILE C 1 25 ? 23.653 13.348 -8.156 1.00 0.00 25 ILE C CA 11
ATOM 23794 C C . ILE C 1 25 ? 24.324 14.242 -7.108 1.00 0.00 25 ILE C C 11
ATOM 23795 O O . ILE C 1 25 ? 24.672 15.375 -7.376 1.00 0.00 25 ILE C O 11
ATOM 23811 N N . GLY C 1 26 ? 24.492 13.748 -5.912 1.00 0.00 26 GLY C N 11
ATOM 23812 C CA . GLY C 1 26 ? 25.128 14.586 -4.840 1.00 0.00 26 GLY C CA 11
ATOM 23813 C C . GLY C 1 26 ? 26.589 14.907 -5.203 1.00 0.00 26 GLY C C 11
ATOM 23814 O O . GLY C 1 26 ? 27.073 15.983 -4.911 1.00 0.00 26 GLY C O 11
ATOM 23818 N N . HIS C 1 27 ? 27.308 14.004 -5.834 1.00 0.00 27 HIS C N 11
ATOM 23819 C CA . HIS C 1 27 ? 28.724 14.317 -6.185 1.00 0.00 27 HIS C CA 11
ATOM 23820 C C . HIS C 1 27 ? 28.753 15.420 -7.245 1.00 0.00 27 HIS C C 11
ATOM 23821 O O . HIS C 1 27 ? 29.563 16.323 -7.193 1.00 0.00 27 HIS C O 11
ATOM 23836 N N . LEU C 1 28 ? 27.874 15.355 -8.206 1.00 0.00 28 LEU C N 11
ATOM 23837 C CA . LEU C 1 28 ? 27.851 16.401 -9.266 1.00 0.00 28 LEU C CA 11
ATOM 23838 C C . LEU C 1 28 ? 27.581 17.764 -8.626 1.00 0.00 28 LEU C C 11
ATOM 23839 O O . LEU C 1 28 ? 28.111 18.774 -9.046 1.00 0.00 28 LEU C O 11
ATOM 23855 N N . ASN C 1 29 ? 26.757 17.802 -7.615 1.00 0.00 29 ASN C N 11
ATOM 23856 C CA . ASN C 1 29 ? 26.450 19.100 -6.951 1.00 0.00 29 ASN C CA 11
ATOM 23857 C C . ASN C 1 29 ? 27.744 19.737 -6.442 1.00 0.00 29 ASN C C 11
ATOM 23858 O O . ASN C 1 29 ? 27.913 20.940 -6.484 1.00 0.00 29 ASN C O 11
ATOM 23869 N N . GLN C 1 30 ? 28.659 18.942 -5.960 1.00 0.00 30 GLN C N 11
ATOM 23870 C CA . GLN C 1 30 ? 29.939 19.505 -5.449 1.00 0.00 30 GLN C CA 11
ATOM 23871 C C . GLN C 1 30 ? 30.583 20.372 -6.532 1.00 0.00 30 GLN C C 11
ATOM 23872 O O . GLN C 1 30 ? 31.097 21.439 -6.262 1.00 0.00 30 GLN C O 11
ATOM 23886 N N . ILE C 1 31 ? 30.559 19.924 -7.760 1.00 0.00 31 ILE C N 11
ATOM 23887 C CA . ILE C 1 31 ? 31.169 20.724 -8.865 1.00 0.00 31 ILE C CA 11
ATOM 23888 C C . ILE C 1 31 ? 30.098 21.640 -9.472 1.00 0.00 31 ILE C C 11
ATOM 23889 O O . ILE C 1 31 ? 29.865 21.661 -10.662 1.00 0.00 31 ILE C O 11
ATOM 23905 N N . LYS C 1 32 ? 29.444 22.408 -8.645 1.00 0.00 32 LYS C N 11
ATOM 23906 C CA . LYS C 1 32 ? 28.387 23.334 -9.151 1.00 0.00 32 LYS C CA 11
ATOM 23907 C C . LYS C 1 32 ? 28.273 24.536 -8.212 1.00 0.00 32 LYS C C 11
ATOM 23908 O O . LYS C 1 32 ? 28.487 25.665 -8.605 1.00 0.00 32 LYS C O 11
ATOM 23927 N N . ARG C 1 33 ? 27.936 24.302 -6.974 1.00 0.00 33 ARG C N 11
ATOM 23928 C CA . ARG C 1 33 ? 27.806 25.430 -6.010 1.00 0.00 33 ARG C CA 11
ATOM 23929 C C . ARG C 1 33 ? 29.197 25.876 -5.556 1.00 0.00 33 ARG C C 11
ATOM 23930 O O . ARG C 1 33 ? 29.710 25.285 -4.619 1.00 0.00 33 ARG C O 11
ATOM 23952 N N . MET D 1 1 ? 24.252 -20.458 8.407 1.00 0.00 1 MET D N 11
ATOM 23953 C CA . MET D 1 1 ? 24.435 -20.846 9.834 1.00 0.00 1 MET D CA 11
ATOM 23954 C C . MET D 1 1 ? 25.773 -21.566 10.003 1.00 0.00 1 MET D C 11
ATOM 23955 O O . MET D 1 1 ? 25.903 -22.472 10.802 1.00 0.00 1 MET D O 11
ATOM 23971 N N . LEU D 1 2 ? 26.774 -21.173 9.257 1.00 0.00 2 LEU D N 11
ATOM 23972 C CA . LEU D 1 2 ? 28.102 -21.842 9.384 1.00 0.00 2 LEU D CA 11
ATOM 23973 C C . LEU D 1 2 ? 28.873 -21.211 10.558 1.00 0.00 2 LEU D C 11
ATOM 23974 O O . LEU D 1 2 ? 28.841 -21.718 11.661 1.00 0.00 2 LEU D O 11
ATOM 23990 N N . GLU D 1 3 ? 29.550 -20.106 10.347 1.00 0.00 3 GLU D N 11
ATOM 23991 C CA . GLU D 1 3 ? 30.298 -19.451 11.462 1.00 0.00 3 GLU D CA 11
ATOM 23992 C C . GLU D 1 3 ? 31.134 -18.290 10.887 1.00 0.00 3 GLU D C 11
ATOM 23993 O O . GLU D 1 3 ? 31.116 -17.196 11.414 1.00 0.00 3 GLU D O 11
ATOM 24005 N N . PRO D 1 4 ? 31.861 -18.521 9.817 1.00 0.00 4 PRO D N 11
ATOM 24006 C CA . PRO D 1 4 ? 32.707 -17.482 9.173 1.00 0.00 4 PRO D CA 11
ATOM 24007 C C . PRO D 1 4 ? 31.996 -16.766 8.013 1.00 0.00 4 PRO D C 11
ATOM 24008 O O . PRO D 1 4 ? 32.168 -15.581 7.805 1.00 0.00 4 PRO D O 11
ATOM 24019 N N . PHE D 1 5 ? 31.221 -17.485 7.243 1.00 0.00 5 PHE D N 11
ATOM 24020 C CA . PHE D 1 5 ? 30.519 -16.858 6.081 1.00 0.00 5 PHE D CA 11
ATOM 24021 C C . PHE D 1 5 ? 29.153 -16.307 6.512 1.00 0.00 5 PHE D C 11
ATOM 24022 O O . PHE D 1 5 ? 28.866 -15.135 6.348 1.00 0.00 5 PHE D O 11
ATOM 24039 N N . GLN D 1 6 ? 28.301 -17.143 7.045 1.00 0.00 6 GLN D N 11
ATOM 24040 C CA . GLN D 1 6 ? 26.952 -16.662 7.463 1.00 0.00 6 GLN D CA 11
ATOM 24041 C C . GLN D 1 6 ? 27.089 -15.410 8.308 1.00 0.00 6 GLN D C 11
ATOM 24042 O O . GLN D 1 6 ? 26.346 -14.459 8.170 1.00 0.00 6 GLN D O 11
ATOM 24056 N N . ILE D 1 7 ? 28.029 -15.414 9.183 1.00 0.00 7 ILE D N 11
ATOM 24057 C CA . ILE D 1 7 ? 28.231 -14.227 10.061 1.00 0.00 7 ILE D CA 11
ATOM 24058 C C . ILE D 1 7 ? 28.615 -13.020 9.200 1.00 0.00 7 ILE D C 11
ATOM 24059 O O . ILE D 1 7 ? 28.463 -11.886 9.601 1.00 0.00 7 ILE D O 11
ATOM 24075 N N . LEU D 1 8 ? 29.096 -13.258 8.010 1.00 0.00 8 LEU D N 11
ATOM 24076 C CA . LEU D 1 8 ? 29.475 -12.127 7.117 1.00 0.00 8 LEU D CA 11
ATOM 24077 C C . LEU D 1 8 ? 28.198 -11.491 6.564 1.00 0.00 8 LEU D C 11
ATOM 24078 O O . LEU D 1 8 ? 27.995 -10.297 6.647 1.00 0.00 8 LEU D O 11
ATOM 24094 N N . SER D 1 9 ? 27.332 -12.289 6.003 1.00 0.00 9 SER D N 11
ATOM 24095 C CA . SER D 1 9 ? 26.065 -11.741 5.441 1.00 0.00 9 SER D CA 11
ATOM 24096 C C . SER D 1 9 ? 25.280 -11.003 6.530 1.00 0.00 9 SER D C 11
ATOM 24097 O O . SER D 1 9 ? 24.661 -9.989 6.277 1.00 0.00 9 SER D O 11
ATOM 24105 N N . ILE D 1 10 ? 25.290 -11.502 7.738 1.00 0.00 10 ILE D N 11
ATOM 24106 C CA . ILE D 1 10 ? 24.530 -10.819 8.827 1.00 0.00 10 ILE D CA 11
ATOM 24107 C C . ILE D 1 10 ? 25.125 -9.430 9.083 1.00 0.00 10 ILE D C 11
ATOM 24108 O O . ILE D 1 10 ? 24.463 -8.426 8.912 1.00 0.00 10 ILE D O 11
ATOM 24124 N N . SER D 1 11 ? 26.369 -9.333 9.503 1.00 0.00 11 SER D N 11
ATOM 24125 C CA . SER D 1 11 ? 26.987 -8.032 9.744 1.00 0.00 11 SER D CA 11
ATOM 24126 C C . SER D 1 11 ? 26.644 -7.058 8.641 1.00 0.00 11 SER D C 11
ATOM 24127 O O . SER D 1 11 ? 26.332 -5.905 8.862 1.00 0.00 11 SER D O 11
ATOM 24135 N N . SER D 1 12 ? 26.774 -7.491 7.411 1.00 0.00 12 SER D N 11
ATOM 24136 C CA . SER D 1 12 ? 26.482 -6.580 6.267 1.00 0.00 12 SER D CA 11
ATOM 24137 C C . SER D 1 12 ? 25.017 -6.139 6.320 1.00 0.00 12 SER D C 11
ATOM 24138 O O . SER D 1 12 ? 24.689 -5.010 6.013 1.00 0.00 12 SER D O 11
ATOM 24146 N N . PHE D 1 13 ? 24.132 -7.019 6.703 1.00 0.00 13 PHE D N 11
ATOM 24147 C CA . PHE D 1 13 ? 22.692 -6.644 6.770 1.00 0.00 13 PHE D CA 11
ATOM 24148 C C . PHE D 1 13 ? 22.510 -5.480 7.746 1.00 0.00 13 PHE D C 11
ATOM 24149 O O . PHE D 1 13 ? 21.776 -4.547 7.485 1.00 0.00 13 PHE D O 11
ATOM 24166 N N . ILE D 1 14 ? 23.172 -5.523 8.869 1.00 0.00 14 ILE D N 11
ATOM 24167 C CA . ILE D 1 14 ? 23.035 -4.415 9.856 1.00 0.00 14 ILE D CA 11
ATOM 24168 C C . ILE D 1 14 ? 23.540 -3.115 9.228 1.00 0.00 14 ILE D C 11
ATOM 24169 O O . ILE D 1 14 ? 22.959 -2.061 9.398 1.00 0.00 14 ILE D O 11
ATOM 24185 N N . LEU D 1 15 ? 24.623 -3.185 8.503 1.00 0.00 15 LEU D N 11
ATOM 24186 C CA . LEU D 1 15 ? 25.179 -1.960 7.861 1.00 0.00 15 LEU D CA 11
ATOM 24187 C C . LEU D 1 15 ? 24.233 -1.503 6.741 1.00 0.00 15 LEU D C 11
ATOM 24188 O O . LEU D 1 15 ? 23.932 -0.334 6.603 1.00 0.00 15 LEU D O 11
ATOM 24204 N N . SER D 1 16 ? 23.769 -2.422 5.939 1.00 0.00 16 SER D N 11
ATOM 24205 C CA . SER D 1 16 ? 22.852 -2.053 4.823 1.00 0.00 16 SER D CA 11
ATOM 24206 C C . SER D 1 16 ? 21.730 -1.150 5.342 1.00 0.00 16 SER D C 11
ATOM 24207 O O . SER D 1 16 ? 21.449 -0.110 4.778 1.00 0.00 16 SER D O 11
ATOM 24215 N N . ALA D 1 17 ? 21.080 -1.537 6.405 1.00 0.00 17 ALA D N 11
ATOM 24216 C CA . ALA D 1 17 ? 19.973 -0.697 6.945 1.00 0.00 17 ALA D CA 11
ATOM 24217 C C . ALA D 1 17 ? 20.543 0.602 7.520 1.00 0.00 17 ALA D C 11
ATOM 24218 O O . ALA D 1 17 ? 19.962 1.660 7.377 1.00 0.00 17 ALA D O 11
ATOM 24225 N N . LEU D 1 18 ? 21.672 0.534 8.171 1.00 0.00 18 LEU D N 11
ATOM 24226 C CA . LEU D 1 18 ? 22.268 1.769 8.753 1.00 0.00 18 LEU D CA 11
ATOM 24227 C C . LEU D 1 18 ? 22.493 2.795 7.640 1.00 0.00 18 LEU D C 11
ATOM 24228 O O . LEU D 1 18 ? 22.131 3.948 7.762 1.00 0.00 18 LEU D O 11
ATOM 24244 N N . HIS D 1 19 ? 23.089 2.383 6.556 1.00 0.00 19 HIS D N 11
ATOM 24245 C CA . HIS D 1 19 ? 23.340 3.333 5.437 1.00 0.00 19 HIS D CA 11
ATOM 24246 C C . HIS D 1 19 ? 22.006 3.828 4.874 1.00 0.00 19 HIS D C 11
ATOM 24247 O O . HIS D 1 19 ? 21.872 4.973 4.489 1.00 0.00 19 HIS D O 11
ATOM 24262 N N . PHE D 1 20 ? 21.020 2.977 4.819 1.00 0.00 20 PHE D N 11
ATOM 24263 C CA . PHE D 1 20 ? 19.698 3.403 4.278 1.00 0.00 20 PHE D CA 11
ATOM 24264 C C . PHE D 1 20 ? 19.165 4.582 5.095 1.00 0.00 20 PHE D C 11
ATOM 24265 O O . PHE D 1 20 ? 18.737 5.581 4.553 1.00 0.00 20 PHE D O 11
ATOM 24282 N N . ILE D 1 21 ? 19.185 4.472 6.394 1.00 0.00 21 ILE D N 11
ATOM 24283 C CA . ILE D 1 21 ? 18.677 5.585 7.243 1.00 0.00 21 ILE D CA 11
ATOM 24284 C C . ILE D 1 21 ? 19.717 6.706 7.299 1.00 0.00 21 ILE D C 11
ATOM 24285 O O . ILE D 1 21 ? 19.396 7.871 7.167 1.00 0.00 21 ILE D O 11
ATOM 24301 N N . ALA D 1 22 ? 20.961 6.366 7.497 1.00 0.00 22 ALA D N 11
ATOM 24302 C CA . ALA D 1 22 ? 22.018 7.414 7.564 1.00 0.00 22 ALA D CA 11
ATOM 24303 C C . ALA D 1 22 ? 22.011 8.234 6.272 1.00 0.00 22 ALA D C 11
ATOM 24304 O O . ALA D 1 22 ? 22.116 9.445 6.293 1.00 0.00 22 ALA D O 11
ATOM 24311 N N . TRP D 1 23 ? 21.888 7.585 5.146 1.00 0.00 23 TRP D N 11
ATOM 24312 C CA . TRP D 1 23 ? 21.874 8.329 3.856 1.00 0.00 23 TRP D CA 11
ATOM 24313 C C . TRP D 1 23 ? 20.627 9.212 3.795 1.00 0.00 23 TRP D C 11
ATOM 24314 O O . TRP D 1 23 ? 20.683 10.356 3.392 1.00 0.00 23 TRP D O 11
ATOM 24335 N N . THR D 1 24 ? 19.498 8.688 4.192 1.00 0.00 24 THR D N 11
ATOM 24336 C CA . THR D 1 24 ? 18.248 9.497 4.152 1.00 0.00 24 THR D CA 11
ATOM 24337 C C . THR D 1 24 ? 18.398 10.731 5.049 1.00 0.00 24 THR D C 11
ATOM 24338 O O . THR D 1 24 ? 17.867 11.783 4.757 1.00 0.00 24 THR D O 11
ATOM 24349 N N . ILE D 1 25 ? 19.112 10.620 6.138 1.00 0.00 25 ILE D N 11
ATOM 24350 C CA . ILE D 1 25 ? 19.278 11.801 7.034 1.00 0.00 25 ILE D CA 11
ATOM 24351 C C . ILE D 1 25 ? 20.335 12.752 6.460 1.00 0.00 25 ILE D C 11
ATOM 24352 O O . ILE D 1 25 ? 20.051 13.890 6.145 1.00 0.00 25 ILE D O 11
ATOM 24368 N N . GLY D 1 26 ? 21.555 12.300 6.336 1.00 0.00 26 GLY D N 11
ATOM 24369 C CA . GLY D 1 26 ? 22.631 13.199 5.795 1.00 0.00 26 GLY D CA 11
ATOM 24370 C C . GLY D 1 26 ? 22.254 13.695 4.388 1.00 0.00 26 GLY D C 11
ATOM 24371 O O . GLY D 1 26 ? 22.542 14.820 4.033 1.00 0.00 26 GLY D O 11
ATOM 24375 N N . HIS D 1 27 ? 21.611 12.883 3.576 1.00 0.00 27 HIS D N 11
ATOM 24376 C CA . HIS D 1 27 ? 21.238 13.355 2.213 1.00 0.00 27 HIS D CA 11
ATOM 24377 C C . HIS D 1 27 ? 20.117 14.391 2.325 1.00 0.00 27 HIS D C 11
ATOM 24378 O O . HIS D 1 27 ? 20.212 15.483 1.799 1.00 0.00 27 HIS D O 11
ATOM 24393 N N . LEU D 1 28 ? 19.058 14.058 3.010 1.00 0.00 28 LEU D N 11
ATOM 24394 C CA . LEU D 1 28 ? 17.931 15.022 3.161 1.00 0.00 28 LEU D CA 11
ATOM 24395 C C . LEU D 1 28 ? 18.459 16.323 3.768 1.00 0.00 28 LEU D C 11
ATOM 24396 O O . LEU D 1 28 ? 18.035 17.403 3.408 1.00 0.00 28 LEU D O 11
ATOM 24412 N N . ASN D 1 29 ? 19.380 16.230 4.688 1.00 0.00 29 ASN D N 11
ATOM 24413 C CA . ASN D 1 29 ? 19.933 17.463 5.316 1.00 0.00 29 ASN D CA 11
ATOM 24414 C C . ASN D 1 29 ? 20.623 18.315 4.250 1.00 0.00 29 ASN D C 11
ATOM 24415 O O . ASN D 1 29 ? 20.535 19.527 4.259 1.00 0.00 29 ASN D O 11
ATOM 24426 N N . GLN D 1 30 ? 21.309 17.695 3.329 1.00 0.00 30 GLN D N 11
ATOM 24427 C CA . GLN D 1 30 ? 21.998 18.479 2.266 1.00 0.00 30 GLN D CA 11
ATOM 24428 C C . GLN D 1 30 ? 20.968 19.330 1.523 1.00 0.00 30 GLN D C 11
ATOM 24429 O O . GLN D 1 30 ? 21.200 20.486 1.228 1.00 0.00 30 GLN D O 11
ATOM 24443 N N . ILE D 1 31 ? 19.827 18.768 1.220 1.00 0.00 31 ILE D N 11
ATOM 24444 C CA . ILE D 1 31 ? 18.773 19.543 0.499 1.00 0.00 31 ILE D CA 11
ATOM 24445 C C . ILE D 1 31 ? 17.842 20.196 1.519 1.00 0.00 31 ILE D C 11
ATOM 24446 O O . ILE D 1 31 ? 16.641 20.016 1.487 1.00 0.00 31 ILE D O 11
ATOM 24462 N N . LYS D 1 32 ? 18.392 20.955 2.426 1.00 0.00 32 LYS D N 11
ATOM 24463 C CA . LYS D 1 32 ? 17.549 21.626 3.457 1.00 0.00 32 LYS D CA 11
ATOM 24464 C C . LYS D 1 32 ? 18.263 22.884 3.958 1.00 0.00 32 LYS D C 11
ATOM 24465 O O . LYS D 1 32 ? 17.716 23.969 3.938 1.00 0.00 32 LYS D O 11
ATOM 24484 N N . ARG D 1 33 ? 19.480 22.746 4.407 1.00 0.00 33 ARG D N 11
ATOM 24485 C CA . ARG D 1 33 ? 20.228 23.933 4.910 1.00 0.00 33 ARG D CA 11
ATOM 24486 C C . ARG D 1 33 ? 20.730 24.759 3.724 1.00 0.00 33 ARG D C 11
ATOM 24487 O O . ARG D 1 33 ? 21.579 24.266 3.000 1.00 0.00 33 ARG D O 11
ATOM 24509 N N . MET A 1 1 ? 34.616 -21.345 -7.446 1.00 0.00 1 MET A N 12
ATOM 24510 C CA . MET A 1 1 ? 33.953 -21.096 -6.135 1.00 0.00 1 MET A CA 12
ATOM 24511 C C . MET A 1 1 ? 34.923 -21.430 -4.999 1.00 0.00 1 MET A C 12
ATOM 24512 O O . MET A 1 1 ? 35.604 -22.434 -5.034 1.00 0.00 1 MET A O 12
ATOM 24528 N N . LEU A 1 2 ? 34.984 -20.585 -3.997 1.00 0.00 2 LEU A N 12
ATOM 24529 C CA . LEU A 1 2 ? 35.895 -20.811 -2.836 1.00 0.00 2 LEU A CA 12
ATOM 24530 C C . LEU A 1 2 ? 37.303 -20.289 -3.156 1.00 0.00 2 LEU A C 12
ATOM 24531 O O . LEU A 1 2 ? 37.794 -19.394 -2.506 1.00 0.00 2 LEU A O 12
ATOM 24547 N N . GLU A 1 3 ? 37.970 -20.835 -4.133 1.00 0.00 3 GLU A N 12
ATOM 24548 C CA . GLU A 1 3 ? 39.344 -20.336 -4.430 1.00 0.00 3 GLU A CA 12
ATOM 24549 C C . GLU A 1 3 ? 39.271 -18.864 -4.875 1.00 0.00 3 GLU A C 12
ATOM 24550 O O . GLU A 1 3 ? 40.011 -18.033 -4.388 1.00 0.00 3 GLU A O 12
ATOM 24562 N N . PRO A 1 4 ? 38.392 -18.541 -5.791 1.00 0.00 4 PRO A N 12
ATOM 24563 C CA . PRO A 1 4 ? 38.229 -17.156 -6.301 1.00 0.00 4 PRO A CA 12
ATOM 24564 C C . PRO A 1 4 ? 37.102 -16.389 -5.591 1.00 0.00 4 PRO A C 12
ATOM 24565 O O . PRO A 1 4 ? 37.133 -15.178 -5.486 1.00 0.00 4 PRO A O 12
ATOM 24576 N N . PHE A 1 5 ? 36.095 -17.083 -5.128 1.00 0.00 5 PHE A N 12
ATOM 24577 C CA . PHE A 1 5 ? 34.952 -16.396 -4.456 1.00 0.00 5 PHE A CA 12
ATOM 24578 C C . PHE A 1 5 ? 35.260 -16.131 -2.979 1.00 0.00 5 PHE A C 12
ATOM 24579 O O . PHE A 1 5 ? 34.954 -15.075 -2.461 1.00 0.00 5 PHE A O 12
ATOM 24596 N N . GLN A 1 6 ? 35.834 -17.080 -2.282 1.00 0.00 6 GLN A N 12
ATOM 24597 C CA . GLN A 1 6 ? 36.120 -16.860 -0.833 1.00 0.00 6 GLN A CA 12
ATOM 24598 C C . GLN A 1 6 ? 36.752 -15.492 -0.616 1.00 0.00 6 GLN A C 12
ATOM 24599 O O . GLN A 1 6 ? 36.209 -14.626 0.042 1.00 0.00 6 GLN A O 12
ATOM 24613 N N . ILE A 1 7 ? 37.905 -15.316 -1.158 1.00 0.00 7 ILE A N 12
ATOM 24614 C CA . ILE A 1 7 ? 38.640 -14.026 -1.001 1.00 0.00 7 ILE A CA 12
ATOM 24615 C C . ILE A 1 7 ? 37.737 -12.844 -1.365 1.00 0.00 7 ILE A C 12
ATOM 24616 O O . ILE A 1 7 ? 37.974 -11.727 -0.948 1.00 0.00 7 ILE A O 12
ATOM 24632 N N . LEU A 1 8 ? 36.703 -13.066 -2.129 1.00 0.00 8 LEU A N 12
ATOM 24633 C CA . LEU A 1 8 ? 35.806 -11.935 -2.494 1.00 0.00 8 LEU A CA 12
ATOM 24634 C C . LEU A 1 8 ? 34.994 -11.538 -1.256 1.00 0.00 8 LEU A C 12
ATOM 24635 O O . LEU A 1 8 ? 34.973 -10.391 -0.851 1.00 0.00 8 LEU A O 12
ATOM 24651 N N . SER A 1 9 ? 34.338 -12.485 -0.642 1.00 0.00 9 SER A N 12
ATOM 24652 C CA . SER A 1 9 ? 33.543 -12.166 0.575 1.00 0.00 9 SER A CA 12
ATOM 24653 C C . SER A 1 9 ? 34.437 -11.439 1.581 1.00 0.00 9 SER A C 12
ATOM 24654 O O . SER A 1 9 ? 34.011 -10.526 2.259 1.00 0.00 9 SER A O 12
ATOM 24662 N N . ILE A 1 10 ? 35.679 -11.834 1.678 1.00 0.00 10 ILE A N 12
ATOM 24663 C CA . ILE A 1 10 ? 36.600 -11.160 2.636 1.00 0.00 10 ILE A CA 12
ATOM 24664 C C . ILE A 1 10 ? 36.671 -9.668 2.303 1.00 0.00 10 ILE A C 12
ATOM 24665 O O . ILE A 1 10 ? 36.451 -8.823 3.147 1.00 0.00 10 ILE A O 12
ATOM 24681 N N . SER A 1 11 ? 36.983 -9.317 1.079 1.00 0.00 11 SER A N 12
ATOM 24682 C CA . SER A 1 11 ? 37.035 -7.911 0.690 1.00 0.00 11 SER A CA 12
ATOM 24683 C C . SER A 1 11 ? 35.841 -7.157 1.225 1.00 0.00 11 SER A C 12
ATOM 24684 O O . SER A 1 11 ? 35.930 -6.069 1.753 1.00 0.00 11 SER A O 12
ATOM 24692 N N . SER A 1 12 ? 34.669 -7.725 1.050 1.00 0.00 12 SER A N 12
ATOM 24693 C CA . SER A 1 12 ? 33.434 -7.048 1.537 1.00 0.00 12 SER A CA 12
ATOM 24694 C C . SER A 1 12 ? 33.519 -6.875 3.055 1.00 0.00 12 SER A C 12
ATOM 24695 O O . SER A 1 12 ? 33.168 -5.845 3.595 1.00 0.00 12 SER A O 12
ATOM 24703 N N . PHE A 1 13 ? 33.984 -7.879 3.745 1.00 0.00 13 PHE A N 12
ATOM 24704 C CA . PHE A 1 13 ? 34.097 -7.783 5.227 1.00 0.00 13 PHE A CA 12
ATOM 24705 C C . PHE A 1 13 ? 35.079 -6.668 5.592 1.00 0.00 13 PHE A C 12
ATOM 24706 O O . PHE A 1 13 ? 34.784 -5.805 6.397 1.00 0.00 13 PHE A O 12
ATOM 24723 N N . ILE A 1 14 ? 36.245 -6.680 5.007 1.00 0.00 14 ILE A N 12
ATOM 24724 C CA . ILE A 1 14 ? 37.248 -5.624 5.320 1.00 0.00 14 ILE A CA 12
ATOM 24725 C C . ILE A 1 14 ? 36.675 -4.249 4.967 1.00 0.00 14 ILE A C 12
ATOM 24726 O O . ILE A 1 14 ? 36.888 -3.278 5.666 1.00 0.00 14 ILE A O 12
ATOM 24742 N N . LEU A 1 15 ? 35.954 -4.159 3.883 1.00 0.00 15 LEU A N 12
ATOM 24743 C CA . LEU A 1 15 ? 35.372 -2.847 3.480 1.00 0.00 15 LEU A CA 12
ATOM 24744 C C . LEU A 1 15 ? 34.232 -2.474 4.438 1.00 0.00 15 LEU A C 12
ATOM 24745 O O . LEU A 1 15 ? 34.164 -1.371 4.941 1.00 0.00 15 LEU A O 12
ATOM 24761 N N . SER A 1 16 ? 33.334 -3.388 4.687 1.00 0.00 16 SER A N 12
ATOM 24762 C CA . SER A 1 16 ? 32.194 -3.091 5.602 1.00 0.00 16 SER A CA 12
ATOM 24763 C C . SER A 1 16 ? 32.701 -2.389 6.866 1.00 0.00 16 SER A C 12
ATOM 24764 O O . SER A 1 16 ? 32.140 -1.403 7.303 1.00 0.00 16 SER A O 12
ATOM 24772 N N . ALA A 1 17 ? 33.753 -2.882 7.461 1.00 0.00 17 ALA A N 12
ATOM 24773 C CA . ALA A 1 17 ? 34.276 -2.228 8.696 1.00 0.00 17 ALA A CA 12
ATOM 24774 C C . ALA A 1 17 ? 34.886 -0.871 8.335 1.00 0.00 17 ALA A C 12
ATOM 24775 O O . ALA A 1 17 ? 34.656 0.119 9.000 1.00 0.00 17 ALA A O 12
ATOM 24782 N N . LEU A 1 18 ? 35.660 -0.817 7.285 1.00 0.00 18 LEU A N 12
ATOM 24783 C CA . LEU A 1 18 ? 36.278 0.479 6.884 1.00 0.00 18 LEU A CA 12
ATOM 24784 C C . LEU A 1 18 ? 35.178 1.530 6.730 1.00 0.00 18 LEU A C 12
ATOM 24785 O O . LEU A 1 18 ? 35.275 2.625 7.247 1.00 0.00 18 LEU A O 12
ATOM 24801 N N . HIS A 1 19 ? 34.131 1.203 6.025 1.00 0.00 19 HIS A N 12
ATOM 24802 C CA . HIS A 1 19 ? 33.023 2.181 5.839 1.00 0.00 19 HIS A CA 12
ATOM 24803 C C . HIS A 1 19 ? 32.319 2.412 7.177 1.00 0.00 19 HIS A C 12
ATOM 24804 O O . HIS A 1 19 ? 31.844 3.492 7.461 1.00 0.00 19 HIS A O 12
ATOM 24819 N N . PHE A 1 20 ? 32.246 1.403 8.002 1.00 0.00 20 PHE A N 12
ATOM 24820 C CA . PHE A 1 20 ? 31.570 1.567 9.319 1.00 0.00 20 PHE A CA 12
ATOM 24821 C C . PHE A 1 20 ? 32.279 2.654 10.131 1.00 0.00 20 PHE A C 12
ATOM 24822 O O . PHE A 1 20 ? 31.659 3.574 10.626 1.00 0.00 20 PHE A O 12
ATOM 24839 N N . ILE A 1 21 ? 33.572 2.555 10.274 1.00 0.00 21 ILE A N 12
ATOM 24840 C CA . ILE A 1 21 ? 34.315 3.584 11.057 1.00 0.00 21 ILE A CA 12
ATOM 24841 C C . ILE A 1 21 ? 34.453 4.863 10.230 1.00 0.00 21 ILE A C 12
ATOM 24842 O O . ILE A 1 21 ? 34.247 5.955 10.721 1.00 0.00 21 ILE A O 12
ATOM 24858 N N . ALA A 1 22 ? 34.806 4.740 8.980 1.00 0.00 22 ALA A N 12
ATOM 24859 C CA . ALA A 1 22 ? 34.961 5.953 8.129 1.00 0.00 22 ALA A CA 12
ATOM 24860 C C . ALA A 1 22 ? 33.642 6.728 8.099 1.00 0.00 22 ALA A C 12
ATOM 24861 O O . ALA A 1 22 ? 33.621 7.941 8.176 1.00 0.00 22 ALA A O 12
ATOM 24868 N N . TRP A 1 23 ? 32.541 6.038 7.987 1.00 0.00 23 TRP A N 12
ATOM 24869 C CA . TRP A 1 23 ? 31.224 6.731 7.953 1.00 0.00 23 TRP A CA 12
ATOM 24870 C C . TRP A 1 23 ? 30.974 7.427 9.293 1.00 0.00 23 TRP A C 12
ATOM 24871 O O . TRP A 1 23 ? 30.519 8.552 9.343 1.00 0.00 23 TRP A O 12
ATOM 24892 N N . THR A 1 24 ? 31.262 6.764 10.380 1.00 0.00 24 THR A N 12
ATOM 24893 C CA . THR A 1 24 ? 31.033 7.390 11.713 1.00 0.00 24 THR A CA 12
ATOM 24894 C C . THR A 1 24 ? 31.961 8.598 11.887 1.00 0.00 24 THR A C 12
ATOM 24895 O O . THR A 1 24 ? 31.600 9.577 12.509 1.00 0.00 24 THR A O 12
ATOM 24906 N N . ILE A 1 25 ? 33.152 8.545 11.348 1.00 0.00 25 ILE A N 12
ATOM 24907 C CA . ILE A 1 25 ? 34.082 9.701 11.497 1.00 0.00 25 ILE A CA 12
ATOM 24908 C C . ILE A 1 25 ? 33.717 10.800 10.491 1.00 0.00 25 ILE A C 12
ATOM 24909 O O . ILE A 1 25 ? 33.451 11.926 10.861 1.00 0.00 25 ILE A O 12
ATOM 24925 N N . GLY A 1 26 ? 33.714 10.487 9.223 1.00 0.00 26 GLY A N 12
ATOM 24926 C CA . GLY A 1 26 ? 33.379 11.534 8.198 1.00 0.00 26 GLY A CA 12
ATOM 24927 C C . GLY A 1 26 ? 31.954 12.069 8.429 1.00 0.00 26 GLY A C 12
ATOM 24928 O O . GLY A 1 26 ? 31.687 13.232 8.204 1.00 0.00 26 GLY A O 12
ATOM 24932 N N . HIS A 1 27 ? 31.031 11.246 8.876 1.00 0.00 27 HIS A N 12
ATOM 24933 C CA . HIS A 1 27 ? 29.648 11.750 9.106 1.00 0.00 27 HIS A CA 12
ATOM 24934 C C . HIS A 1 27 ? 29.609 12.562 10.403 1.00 0.00 27 HIS A C 12
ATOM 24935 O O . HIS A 1 27 ? 29.108 13.668 10.440 1.00 0.00 27 HIS A O 12
ATOM 24950 N N . LEU A 1 28 ? 30.134 12.020 11.469 1.00 0.00 28 LEU A N 12
ATOM 24951 C CA . LEU A 1 28 ? 30.127 12.760 12.763 1.00 0.00 28 LEU A CA 12
ATOM 24952 C C . LEU A 1 28 ? 30.988 14.017 12.632 1.00 0.00 28 LEU A C 12
ATOM 24953 O O . LEU A 1 28 ? 30.635 15.075 13.114 1.00 0.00 28 LEU A O 12
ATOM 24969 N N . ASN A 1 29 ? 32.117 13.912 11.987 1.00 0.00 29 ASN A N 12
ATOM 24970 C CA . ASN A 1 29 ? 32.997 15.104 11.831 1.00 0.00 29 ASN A CA 12
ATOM 24971 C C . ASN A 1 29 ? 32.226 16.218 11.121 1.00 0.00 29 ASN A C 12
ATOM 24972 O O . ASN A 1 29 ? 32.370 17.383 11.436 1.00 0.00 29 ASN A O 12
ATOM 24983 N N . GLN A 1 30 ? 31.408 15.871 10.165 1.00 0.00 30 GLN A N 12
ATOM 24984 C CA . GLN A 1 30 ? 30.631 16.913 9.438 1.00 0.00 30 GLN A CA 12
ATOM 24985 C C . GLN A 1 30 ? 29.817 17.733 10.440 1.00 0.00 30 GLN A C 12
ATOM 24986 O O . GLN A 1 30 ? 29.843 18.948 10.429 1.00 0.00 30 GLN A O 12
ATOM 25000 N N . ILE A 1 31 ? 29.094 17.078 11.312 1.00 0.00 31 ILE A N 12
ATOM 25001 C CA . ILE A 1 31 ? 28.278 17.818 12.321 1.00 0.00 31 ILE A CA 12
ATOM 25002 C C . ILE A 1 31 ? 29.120 18.033 13.585 1.00 0.00 31 ILE A C 12
ATOM 25003 O O . ILE A 1 31 ? 28.750 17.653 14.676 1.00 0.00 31 ILE A O 12
ATOM 25019 N N . LYS A 1 32 ? 30.260 18.648 13.438 1.00 0.00 32 LYS A N 12
ATOM 25020 C CA . LYS A 1 32 ? 31.135 18.896 14.620 1.00 0.00 32 LYS A CA 12
ATOM 25021 C C . LYS A 1 32 ? 32.085 20.055 14.313 1.00 0.00 32 LYS A C 12
ATOM 25022 O O . LYS A 1 32 ? 31.975 21.126 14.876 1.00 0.00 32 LYS A O 12
ATOM 25041 N N . ARG A 1 33 ? 33.017 19.850 13.422 1.00 0.00 33 ARG A N 12
ATOM 25042 C CA . ARG A 1 33 ? 33.975 20.938 13.075 1.00 0.00 33 ARG A CA 12
ATOM 25043 C C . ARG A 1 33 ? 34.703 21.400 14.340 1.00 0.00 33 ARG A C 12
ATOM 25044 O O . ARG A 1 33 ? 34.274 21.024 15.418 1.00 0.00 33 ARG A O 12
ATOM 25066 N N . MET B 1 1 ? 28.366 -12.677 -14.843 1.00 0.00 1 MET B N 12
ATOM 25067 C CA . MET B 1 1 ? 28.171 -12.796 -16.314 1.00 0.00 1 MET B CA 12
ATOM 25068 C C . MET B 1 1 ? 27.013 -13.757 -16.597 1.00 0.00 1 MET B C 12
ATOM 25069 O O . MET B 1 1 ? 26.347 -13.657 -17.608 1.00 0.00 1 MET B O 12
ATOM 25085 N N . LEU B 1 2 ? 26.766 -14.690 -15.715 1.00 0.00 2 LEU B N 12
ATOM 25086 C CA . LEU B 1 2 ? 25.649 -15.649 -15.950 1.00 0.00 2 LEU B CA 12
ATOM 25087 C C . LEU B 1 2 ? 24.374 -14.854 -16.285 1.00 0.00 2 LEU B C 12
ATOM 25088 O O . LEU B 1 2 ? 24.027 -14.720 -17.441 1.00 0.00 2 LEU B O 12
ATOM 25104 N N . GLU B 1 3 ? 23.691 -14.291 -15.309 1.00 0.00 3 GLU B N 12
ATOM 25105 C CA . GLU B 1 3 ? 22.472 -13.480 -15.625 1.00 0.00 3 GLU B CA 12
ATOM 25106 C C . GLU B 1 3 ? 21.666 -13.175 -14.339 1.00 0.00 3 GLU B C 12
ATOM 25107 O O . GLU B 1 3 ? 21.287 -12.042 -14.116 1.00 0.00 3 GLU B O 12
ATOM 25119 N N . PRO B 1 4 ? 21.379 -14.152 -13.509 1.00 0.00 4 PRO B N 12
ATOM 25120 C CA . PRO B 1 4 ? 20.587 -13.935 -12.268 1.00 0.00 4 PRO B CA 12
ATOM 25121 C C . PRO B 1 4 ? 21.442 -13.649 -11.022 1.00 0.00 4 PRO B C 12
ATOM 25122 O O . PRO B 1 4 ? 21.207 -12.692 -10.311 1.00 0.00 4 PRO B O 12
ATOM 25133 N N . PHE B 1 5 ? 22.402 -14.494 -10.730 1.00 0.00 5 PHE B N 12
ATOM 25134 C CA . PHE B 1 5 ? 23.242 -14.303 -9.502 1.00 0.00 5 PHE B CA 12
ATOM 25135 C C . PHE B 1 5 ? 24.644 -13.794 -9.854 1.00 0.00 5 PHE B C 12
ATOM 25136 O O . PHE B 1 5 ? 25.160 -12.891 -9.222 1.00 0.00 5 PHE B O 12
ATOM 25153 N N . GLN B 1 6 ? 25.283 -14.378 -10.830 1.00 0.00 6 GLN B N 12
ATOM 25154 C CA . GLN B 1 6 ? 26.663 -13.927 -11.171 1.00 0.00 6 GLN B CA 12
ATOM 25155 C C . GLN B 1 6 ? 26.666 -12.436 -11.479 1.00 0.00 6 GLN B C 12
ATOM 25156 O O . GLN B 1 6 ? 27.677 -11.768 -11.384 1.00 0.00 6 GLN B O 12
ATOM 25170 N N . ILE B 1 7 ? 25.541 -11.914 -11.837 1.00 0.00 7 ILE B N 12
ATOM 25171 C CA . ILE B 1 7 ? 25.461 -10.460 -12.147 1.00 0.00 7 ILE B CA 12
ATOM 25172 C C . ILE B 1 7 ? 25.533 -9.660 -10.845 1.00 0.00 7 ILE B C 12
ATOM 25173 O O . ILE B 1 7 ? 25.864 -8.491 -10.841 1.00 0.00 7 ILE B O 12
ATOM 25189 N N . LEU B 1 8 ? 25.231 -10.284 -9.738 1.00 0.00 8 LEU B N 12
ATOM 25190 C CA . LEU B 1 8 ? 25.287 -9.567 -8.432 1.00 0.00 8 LEU B CA 12
ATOM 25191 C C . LEU B 1 8 ? 26.720 -9.631 -7.895 1.00 0.00 8 LEU B C 12
ATOM 25192 O O . LEU B 1 8 ? 27.280 -8.636 -7.479 1.00 0.00 8 LEU B O 12
ATOM 25208 N N . SER B 1 9 ? 27.322 -10.791 -7.906 1.00 0.00 9 SER B N 12
ATOM 25209 C CA . SER B 1 9 ? 28.718 -10.902 -7.401 1.00 0.00 9 SER B CA 12
ATOM 25210 C C . SER B 1 9 ? 29.606 -9.901 -8.145 1.00 0.00 9 SER B C 12
ATOM 25211 O O . SER B 1 9 ? 30.339 -9.140 -7.545 1.00 0.00 9 SER B O 12
ATOM 25219 N N . ILE B 1 10 ? 29.544 -9.893 -9.450 1.00 0.00 10 ILE B N 12
ATOM 25220 C CA . ILE B 1 10 ? 30.386 -8.939 -10.226 1.00 0.00 10 ILE B CA 12
ATOM 25221 C C . ILE B 1 10 ? 29.896 -7.508 -9.983 1.00 0.00 10 ILE B C 12
ATOM 25222 O O . ILE B 1 10 ? 30.640 -6.660 -9.533 1.00 0.00 10 ILE B O 12
ATOM 25238 N N . SER B 1 11 ? 28.615 -7.194 -10.286 1.00 0.00 11 SER B N 12
ATOM 25239 C CA . SER B 1 11 ? 28.111 -5.843 -10.055 1.00 0.00 11 SER B CA 12
ATOM 25240 C C . SER B 1 11 ? 28.623 -5.292 -8.745 1.00 0.00 11 SER B C 12
ATOM 25241 O O . SER B 1 11 ? 29.079 -4.176 -8.647 1.00 0.00 11 SER B O 12
ATOM 25249 N N . SER B 1 12 ? 28.474 -6.061 -7.695 1.00 0.00 12 SER B N 12
ATOM 25250 C CA . SER B 1 12 ? 28.933 -5.585 -6.360 1.00 0.00 12 SER B CA 12
ATOM 25251 C C . SER B 1 12 ? 30.425 -5.260 -6.428 1.00 0.00 12 SER B C 12
ATOM 25252 O O . SER B 1 12 ? 30.885 -4.279 -5.879 1.00 0.00 12 SER B O 12
ATOM 25260 N N . PHE B 1 13 ? 31.183 -6.081 -7.099 1.00 0.00 13 PHE B N 12
ATOM 25261 C CA . PHE B 1 13 ? 32.646 -5.829 -7.208 1.00 0.00 13 PHE B CA 12
ATOM 25262 C C . PHE B 1 13 ? 32.884 -4.418 -7.751 1.00 0.00 13 PHE B C 12
ATOM 25263 O O . PHE B 1 13 ? 33.732 -3.693 -7.270 1.00 0.00 13 PHE B O 12
ATOM 25280 N N . ILE B 1 14 ? 32.144 -4.024 -8.750 1.00 0.00 14 ILE B N 12
ATOM 25281 C CA . ILE B 1 14 ? 32.331 -2.660 -9.321 1.00 0.00 14 ILE B CA 12
ATOM 25282 C C . ILE B 1 14 ? 32.048 -1.613 -8.243 1.00 0.00 14 ILE B C 12
ATOM 25283 O O . ILE B 1 14 ? 32.781 -0.657 -8.085 1.00 0.00 14 ILE B O 12
ATOM 25299 N N . LEU B 1 15 ? 30.989 -1.784 -7.501 1.00 0.00 15 LEU B N 12
ATOM 25300 C CA . LEU B 1 15 ? 30.662 -0.796 -6.435 1.00 0.00 15 LEU B CA 12
ATOM 25301 C C . LEU B 1 15 ? 31.732 -0.853 -5.341 1.00 0.00 15 LEU B C 12
ATOM 25302 O O . LEU B 1 15 ? 32.104 0.153 -4.771 1.00 0.00 15 LEU B O 12
ATOM 25318 N N . SER B 1 16 ? 32.225 -2.023 -5.042 1.00 0.00 16 SER B N 12
ATOM 25319 C CA . SER B 1 16 ? 33.266 -2.144 -3.982 1.00 0.00 16 SER B CA 12
ATOM 25320 C C . SER B 1 16 ? 34.446 -1.226 -4.310 1.00 0.00 16 SER B C 12
ATOM 25321 O O . SER B 1 16 ? 34.826 -0.384 -3.520 1.00 0.00 16 SER B O 12
ATOM 25329 N N . ALA B 1 17 ? 35.032 -1.379 -5.466 1.00 0.00 17 ALA B N 12
ATOM 25330 C CA . ALA B 1 17 ? 36.188 -0.513 -5.834 1.00 0.00 17 ALA B CA 12
ATOM 25331 C C . ALA B 1 17 ? 35.725 0.942 -5.933 1.00 0.00 17 ALA B C 12
ATOM 25332 O O . ALA B 1 17 ? 36.306 1.829 -5.341 1.00 0.00 17 ALA B O 12
ATOM 25339 N N . LEU B 1 18 ? 34.681 1.195 -6.675 1.00 0.00 18 LEU B N 12
ATOM 25340 C CA . LEU B 1 18 ? 34.180 2.594 -6.813 1.00 0.00 18 LEU B CA 12
ATOM 25341 C C . LEU B 1 18 ? 34.092 3.237 -5.422 1.00 0.00 18 LEU B C 12
ATOM 25342 O O . LEU B 1 18 ? 34.520 4.354 -5.214 1.00 0.00 18 LEU B O 12
ATOM 25358 N N . HIS B 1 19 ? 33.542 2.536 -4.470 1.00 0.00 19 HIS B N 12
ATOM 25359 C CA . HIS B 1 19 ? 33.428 3.103 -3.097 1.00 0.00 19 HIS B CA 12
ATOM 25360 C C . HIS B 1 19 ? 34.825 3.334 -2.517 1.00 0.00 19 HIS B C 12
ATOM 25361 O O . HIS B 1 19 ? 35.123 4.390 -1.996 1.00 0.00 19 HIS B O 12
ATOM 25376 N N . PHE B 1 20 ? 35.684 2.354 -2.599 1.00 0.00 20 PHE B N 12
ATOM 25377 C CA . PHE B 1 20 ? 37.059 2.520 -2.047 1.00 0.00 20 PHE B CA 12
ATOM 25378 C C . PHE B 1 20 ? 37.703 3.775 -2.643 1.00 0.00 20 PHE B C 12
ATOM 25379 O O . PHE B 1 20 ? 38.229 4.611 -1.935 1.00 0.00 20 PHE B O 12
ATOM 25396 N N . ILE B 1 21 ? 37.665 3.915 -3.941 1.00 0.00 21 ILE B N 12
ATOM 25397 C CA . ILE B 1 21 ? 38.273 5.117 -4.579 1.00 0.00 21 ILE B CA 12
ATOM 25398 C C . ILE B 1 21 ? 37.452 6.358 -4.216 1.00 0.00 21 ILE B C 12
ATOM 25399 O O . ILE B 1 21 ? 37.941 7.276 -3.590 1.00 0.00 21 ILE B O 12
ATOM 25415 N N . ALA B 1 22 ? 36.209 6.391 -4.613 1.00 0.00 22 ALA B N 12
ATOM 25416 C CA . ALA B 1 22 ? 35.348 7.572 -4.307 1.00 0.00 22 ALA B CA 12
ATOM 25417 C C . ALA B 1 22 ? 35.550 8.020 -2.854 1.00 0.00 22 ALA B C 12
ATOM 25418 O O . ALA B 1 22 ? 35.260 9.146 -2.501 1.00 0.00 22 ALA B O 12
ATOM 25425 N N . TRP B 1 23 ? 36.038 7.153 -2.007 1.00 0.00 23 TRP B N 12
ATOM 25426 C CA . TRP B 1 23 ? 36.247 7.540 -0.581 1.00 0.00 23 TRP B CA 12
ATOM 25427 C C . TRP B 1 23 ? 37.596 8.251 -0.429 1.00 0.00 23 TRP B C 12
ATOM 25428 O O . TRP B 1 23 ? 37.691 9.291 0.191 1.00 0.00 23 TRP B O 12
ATOM 25449 N N . THR B 1 24 ? 38.641 7.693 -0.977 1.00 0.00 24 THR B N 12
ATOM 25450 C CA . THR B 1 24 ? 39.983 8.332 -0.846 1.00 0.00 24 THR B CA 12
ATOM 25451 C C . THR B 1 24 ? 40.014 9.678 -1.582 1.00 0.00 24 THR B C 12
ATOM 25452 O O . THR B 1 24 ? 40.661 10.610 -1.147 1.00 0.00 24 THR B O 12
ATOM 25463 N N . ILE B 1 25 ? 39.333 9.798 -2.693 1.00 0.00 25 ILE B N 12
ATOM 25464 C CA . ILE B 1 25 ? 39.351 11.095 -3.436 1.00 0.00 25 ILE B CA 12
ATOM 25465 C C . ILE B 1 25 ? 38.368 12.083 -2.784 1.00 0.00 25 ILE B C 12
ATOM 25466 O O . ILE B 1 25 ? 38.705 13.220 -2.519 1.00 0.00 25 ILE B O 12
ATOM 25482 N N . GLY B 1 26 ? 37.154 11.667 -2.542 1.00 0.00 26 GLY B N 12
ATOM 25483 C CA . GLY B 1 26 ? 36.153 12.603 -1.925 1.00 0.00 26 GLY B CA 12
ATOM 25484 C C . GLY B 1 26 ? 36.560 12.951 -0.484 1.00 0.00 26 GLY B C 12
ATOM 25485 O O . GLY B 1 26 ? 36.259 14.025 0.000 1.00 0.00 26 GLY B O 12
ATOM 25489 N N . HIS B 1 27 ? 37.239 12.072 0.217 1.00 0.00 27 HIS B N 12
ATOM 25490 C CA . HIS B 1 27 ? 37.637 12.403 1.615 1.00 0.00 27 HIS B CA 12
ATOM 25491 C C . HIS B 1 27 ? 38.488 13.675 1.611 1.00 0.00 27 HIS B C 12
ATOM 25492 O O . HIS B 1 27 ? 38.408 14.490 2.508 1.00 0.00 27 HIS B O 12
ATOM 25507 N N . LEU B 1 28 ? 39.303 13.849 0.607 1.00 0.00 28 LEU B N 12
ATOM 25508 C CA . LEU B 1 28 ? 40.159 15.067 0.545 1.00 0.00 28 LEU B CA 12
ATOM 25509 C C . LEU B 1 28 ? 39.274 16.314 0.598 1.00 0.00 28 LEU B C 12
ATOM 25510 O O . LEU B 1 28 ? 39.625 17.309 1.201 1.00 0.00 28 LEU B O 12
ATOM 25526 N N . ASN B 1 29 ? 38.128 16.269 -0.024 1.00 0.00 29 ASN B N 12
ATOM 25527 C CA . ASN B 1 29 ? 37.225 17.455 -0.001 1.00 0.00 29 ASN B CA 12
ATOM 25528 C C . ASN B 1 29 ? 37.005 17.887 1.447 1.00 0.00 29 ASN B C 12
ATOM 25529 O O . ASN B 1 29 ? 37.125 19.048 1.784 1.00 0.00 29 ASN B O 12
ATOM 25540 N N . GLN B 1 30 ? 36.691 16.961 2.310 1.00 0.00 30 GLN B N 12
ATOM 25541 C CA . GLN B 1 30 ? 36.476 17.323 3.737 1.00 0.00 30 GLN B CA 12
ATOM 25542 C C . GLN B 1 30 ? 37.733 18.010 4.266 1.00 0.00 30 GLN B C 12
ATOM 25543 O O . GLN B 1 30 ? 37.668 18.905 5.085 1.00 0.00 30 GLN B O 12
ATOM 25557 N N . ILE B 1 31 ? 38.883 17.597 3.798 1.00 0.00 31 ILE B N 12
ATOM 25558 C CA . ILE B 1 31 ? 40.155 18.223 4.264 1.00 0.00 31 ILE B CA 12
ATOM 25559 C C . ILE B 1 31 ? 40.479 19.416 3.368 1.00 0.00 31 ILE B C 12
ATOM 25560 O O . ILE B 1 31 ? 41.593 19.587 2.914 1.00 0.00 31 ILE B O 12
ATOM 25576 N N . LYS B 1 32 ? 39.504 20.242 3.115 1.00 0.00 32 LYS B N 12
ATOM 25577 C CA . LYS B 1 32 ? 39.724 21.442 2.249 1.00 0.00 32 LYS B CA 12
ATOM 25578 C C . LYS B 1 32 ? 39.903 22.678 3.132 1.00 0.00 32 LYS B C 12
ATOM 25579 O O . LYS B 1 32 ? 40.773 23.495 2.904 1.00 0.00 32 LYS B O 12
ATOM 25598 N N . ARG B 1 33 ? 39.086 22.821 4.140 1.00 0.00 33 ARG B N 12
ATOM 25599 C CA . ARG B 1 33 ? 39.209 24.005 5.037 1.00 0.00 33 ARG B CA 12
ATOM 25600 C C . ARG B 1 33 ? 39.285 25.280 4.194 1.00 0.00 33 ARG B C 12
ATOM 25601 O O . ARG B 1 33 ? 40.347 25.879 4.155 1.00 0.00 33 ARG B O 12
ATOM 25623 N N . MET C 1 1 ? 17.270 -20.227 3.876 1.00 0.00 1 MET C N 12
ATOM 25624 C CA . MET C 1 1 ? 17.652 -20.285 2.437 1.00 0.00 1 MET C CA 12
ATOM 25625 C C . MET C 1 1 ? 16.462 -19.855 1.575 1.00 0.00 1 MET C C 12
ATOM 25626 O O . MET C 1 1 ? 15.400 -20.437 1.643 1.00 0.00 1 MET C O 12
ATOM 25642 N N . LEU C 1 2 ? 16.644 -18.844 0.762 1.00 0.00 2 LEU C N 12
ATOM 25643 C CA . LEU C 1 2 ? 15.551 -18.356 -0.130 1.00 0.00 2 LEU C CA 12
ATOM 25644 C C . LEU C 1 2 ? 14.615 -17.398 0.622 1.00 0.00 2 LEU C C 12
ATOM 25645 O O . LEU C 1 2 ? 14.476 -16.251 0.247 1.00 0.00 2 LEU C O 12
ATOM 25661 N N . GLU C 1 3 ? 13.955 -17.832 1.661 1.00 0.00 3 GLU C N 12
ATOM 25662 C CA . GLU C 1 3 ? 13.033 -16.890 2.364 1.00 0.00 3 GLU C CA 12
ATOM 25663 C C . GLU C 1 3 ? 13.851 -15.822 3.110 1.00 0.00 3 GLU C C 12
ATOM 25664 O O . GLU C 1 3 ? 13.558 -14.645 3.024 1.00 0.00 3 GLU C O 12
ATOM 25676 N N . PRO C 1 4 ? 14.860 -16.221 3.842 1.00 0.00 4 PRO C N 12
ATOM 25677 C CA . PRO C 1 4 ? 15.715 -15.288 4.616 1.00 0.00 4 PRO C CA 12
ATOM 25678 C C . PRO C 1 4 ? 17.010 -14.902 3.881 1.00 0.00 4 PRO C C 12
ATOM 25679 O O . PRO C 1 4 ? 17.610 -13.882 4.163 1.00 0.00 4 PRO C O 12
ATOM 25690 N N . PHE C 1 5 ? 17.456 -15.715 2.955 1.00 0.00 5 PHE C N 12
ATOM 25691 C CA . PHE C 1 5 ? 18.722 -15.407 2.219 1.00 0.00 5 PHE C CA 12
ATOM 25692 C C . PHE C 1 5 ? 18.436 -14.669 0.901 1.00 0.00 5 PHE C C 12
ATOM 25693 O O . PHE C 1 5 ? 18.836 -13.535 0.720 1.00 0.00 5 PHE C O 12
ATOM 25710 N N . GLN C 1 6 ? 17.789 -15.307 -0.042 1.00 0.00 6 GLN C N 12
ATOM 25711 C CA . GLN C 1 6 ? 17.542 -14.630 -1.349 1.00 0.00 6 GLN C CA 12
ATOM 25712 C C . GLN C 1 6 ? 16.982 -13.229 -1.132 1.00 0.00 6 GLN C C 12
ATOM 25713 O O . GLN C 1 6 ? 17.213 -12.326 -1.913 1.00 0.00 6 GLN C O 12
ATOM 25727 N N . ILE C 1 7 ? 16.249 -13.041 -0.088 1.00 0.00 7 ILE C N 12
ATOM 25728 C CA . ILE C 1 7 ? 15.670 -11.693 0.170 1.00 0.00 7 ILE C CA 12
ATOM 25729 C C . ILE C 1 7 ? 16.792 -10.723 0.536 1.00 0.00 7 ILE C C 12
ATOM 25730 O O . ILE C 1 7 ? 16.685 -9.528 0.335 1.00 0.00 7 ILE C O 12
ATOM 25746 N N . LEU C 1 8 ? 17.880 -11.227 1.049 1.00 0.00 8 LEU C N 12
ATOM 25747 C CA . LEU C 1 8 ? 19.014 -10.332 1.398 1.00 0.00 8 LEU C CA 12
ATOM 25748 C C . LEU C 1 8 ? 19.707 -9.921 0.100 1.00 0.00 8 LEU C C 12
ATOM 25749 O O . LEU C 1 8 ? 20.122 -8.791 -0.069 1.00 0.00 8 LEU C O 12
ATOM 25765 N N . SER C 1 9 ? 19.825 -10.838 -0.823 1.00 0.00 9 SER C N 12
ATOM 25766 C CA . SER C 1 9 ? 20.479 -10.524 -2.122 1.00 0.00 9 SER C CA 12
ATOM 25767 C C . SER C 1 9 ? 19.746 -9.364 -2.799 1.00 0.00 9 SER C C 12
ATOM 25768 O O . SER C 1 9 ? 20.359 -8.451 -3.315 1.00 0.00 9 SER C O 12
ATOM 25776 N N . ILE C 1 10 ? 18.441 -9.392 -2.808 1.00 0.00 10 ILE C N 12
ATOM 25777 C CA . ILE C 1 10 ? 17.685 -8.285 -3.458 1.00 0.00 10 ILE C CA 12
ATOM 25778 C C . ILE C 1 10 ? 17.955 -6.971 -2.711 1.00 0.00 10 ILE C C 12
ATOM 25779 O O . ILE C 1 10 ? 18.386 -5.997 -3.296 1.00 0.00 10 ILE C O 12
ATOM 25795 N N . SER C 1 11 ? 17.705 -6.906 -1.416 1.00 0.00 11 SER C N 12
ATOM 25796 C CA . SER C 1 11 ? 17.970 -5.684 -0.662 1.00 0.00 11 SER C CA 12
ATOM 25797 C C . SER C 1 11 ? 19.305 -5.090 -1.046 1.00 0.00 11 SER C C 12
ATOM 25798 O O . SER C 1 11 ? 19.459 -3.903 -1.248 1.00 0.00 11 SER C O 12
ATOM 25806 N N . SER C 1 12 ? 20.322 -5.918 -1.097 1.00 0.00 12 SER C N 12
ATOM 25807 C CA . SER C 1 12 ? 21.677 -5.414 -1.458 1.00 0.00 12 SER C CA 12
ATOM 25808 C C . SER C 1 12 ? 21.623 -4.783 -2.852 1.00 0.00 12 SER C C 12
ATOM 25809 O O . SER C 1 12 ? 22.219 -3.754 -3.107 1.00 0.00 12 SER C O 12
ATOM 25817 N N . PHE C 1 13 ? 20.910 -5.399 -3.756 1.00 0.00 13 PHE C N 12
ATOM 25818 C CA . PHE C 1 13 ? 20.810 -4.851 -5.139 1.00 0.00 13 PHE C CA 12
ATOM 25819 C C . PHE C 1 13 ? 20.160 -3.465 -5.102 1.00 0.00 13 PHE C C 12
ATOM 25820 O O . PHE C 1 13 ? 20.612 -2.541 -5.749 1.00 0.00 13 PHE C O 12
ATOM 25837 N N . ILE C 1 14 ? 19.100 -3.312 -4.356 1.00 0.00 14 ILE C N 12
ATOM 25838 C CA . ILE C 1 14 ? 18.423 -1.986 -4.290 1.00 0.00 14 ILE C CA 12
ATOM 25839 C C . ILE C 1 14 ? 19.366 -0.950 -3.670 1.00 0.00 14 ILE C C 12
ATOM 25840 O O . ILE C 1 14 ? 19.453 0.174 -4.126 1.00 0.00 14 ILE C O 12
ATOM 25856 N N . LEU C 1 15 ? 20.069 -1.313 -2.635 1.00 0.00 15 LEU C N 12
ATOM 25857 C CA . LEU C 1 15 ? 20.999 -0.344 -1.990 1.00 0.00 15 LEU C CA 12
ATOM 25858 C C . LEU C 1 15 ? 22.190 -0.076 -2.916 1.00 0.00 15 LEU C C 12
ATOM 25859 O O . LEU C 1 15 ? 22.714 1.019 -2.968 1.00 0.00 15 LEU C O 12
ATOM 25875 N N . SER C 1 16 ? 22.625 -1.069 -3.644 1.00 0.00 16 SER C N 12
ATOM 25876 C CA . SER C 1 16 ? 23.785 -0.871 -4.560 1.00 0.00 16 SER C CA 12
ATOM 25877 C C . SER C 1 16 ? 23.445 0.188 -5.612 1.00 0.00 16 SER C C 12
ATOM 25878 O O . SER C 1 16 ? 24.129 1.183 -5.747 1.00 0.00 16 SER C O 12
ATOM 25886 N N . ALA C 1 17 ? 22.395 -0.019 -6.362 1.00 0.00 17 ALA C N 12
ATOM 25887 C CA . ALA C 1 17 ? 22.020 0.977 -7.405 1.00 0.00 17 ALA C CA 12
ATOM 25888 C C . ALA C 1 17 ? 21.637 2.297 -6.734 1.00 0.00 17 ALA C C 12
ATOM 25889 O O . ALA C 1 17 ? 22.127 3.350 -7.090 1.00 0.00 17 ALA C O 12
ATOM 25896 N N . LEU C 1 18 ? 20.765 2.249 -5.763 1.00 0.00 18 LEU C N 12
ATOM 25897 C CA . LEU C 1 18 ? 20.352 3.501 -5.066 1.00 0.00 18 LEU C CA 12
ATOM 25898 C C . LEU C 1 18 ? 21.601 4.300 -4.681 1.00 0.00 18 LEU C C 12
ATOM 25899 O O . LEU C 1 18 ? 21.665 5.499 -4.864 1.00 0.00 18 LEU C O 12
ATOM 25915 N N . HIS C 1 19 ? 22.597 3.642 -4.155 1.00 0.00 19 HIS C N 12
ATOM 25916 C CA . HIS C 1 19 ? 23.841 4.361 -3.764 1.00 0.00 19 HIS C CA 12
ATOM 25917 C C . HIS C 1 19 ? 24.596 4.796 -5.023 1.00 0.00 19 HIS C C 12
ATOM 25918 O O . HIS C 1 19 ? 25.222 5.836 -5.056 1.00 0.00 19 HIS C O 12
ATOM 25933 N N . PHE C 1 20 ? 24.545 4.003 -6.059 1.00 0.00 20 PHE C N 12
ATOM 25934 C CA . PHE C 1 20 ? 25.264 4.363 -7.314 1.00 0.00 20 PHE C CA 12
ATOM 25935 C C . PHE C 1 20 ? 24.665 5.639 -7.911 1.00 0.00 20 PHE C C 12
ATOM 25936 O O . PHE C 1 20 ? 25.361 6.603 -8.164 1.00 0.00 20 PHE C O 12
ATOM 25953 N N . ILE C 1 21 ? 23.383 5.655 -8.146 1.00 0.00 21 ILE C N 12
ATOM 25954 C CA . ILE C 1 21 ? 22.749 6.869 -8.734 1.00 0.00 21 ILE C CA 12
ATOM 25955 C C . ILE C 1 21 ? 22.818 8.028 -7.736 1.00 0.00 21 ILE C C 12
ATOM 25956 O O . ILE C 1 21 ? 22.983 9.172 -8.110 1.00 0.00 21 ILE C O 12
ATOM 25972 N N . ALA C 1 22 ? 22.689 7.742 -6.469 1.00 0.00 22 ALA C N 12
ATOM 25973 C CA . ALA C 1 22 ? 22.743 8.828 -5.449 1.00 0.00 22 ALA C CA 12
ATOM 25974 C C . ALA C 1 22 ? 24.144 9.444 -5.427 1.00 0.00 22 ALA C C 12
ATOM 25975 O O . ALA C 1 22 ? 24.304 10.643 -5.315 1.00 0.00 22 ALA C O 12
ATOM 25982 N N . TRP C 1 23 ? 25.160 8.632 -5.531 1.00 0.00 23 TRP C N 12
ATOM 25983 C CA . TRP C 1 23 ? 26.550 9.168 -5.514 1.00 0.00 23 TRP C CA 12
ATOM 25984 C C . TRP C 1 23 ? 26.771 10.062 -6.735 1.00 0.00 23 TRP C C 12
ATOM 25985 O O . TRP C 1 23 ? 27.355 11.123 -6.640 1.00 0.00 23 TRP C O 12
ATOM 26006 N N . THR C 1 24 ? 26.316 9.639 -7.884 1.00 0.00 24 THR C N 12
ATOM 26007 C CA . THR C 1 24 ? 26.513 10.464 -9.109 1.00 0.00 24 THR C CA 12
ATOM 26008 C C . THR C 1 24 ? 25.755 11.791 -8.977 1.00 0.00 24 THR C C 12
ATOM 26009 O O . THR C 1 24 ? 26.208 12.816 -9.445 1.00 0.00 24 THR C O 12
ATOM 26020 N N . ILE C 1 25 ? 24.608 11.792 -8.347 1.00 0.00 25 ILE C N 12
ATOM 26021 C CA . ILE C 1 25 ? 23.848 13.069 -8.202 1.00 0.00 25 ILE C CA 12
ATOM 26022 C C . ILE C 1 25 ? 24.441 13.900 -7.058 1.00 0.00 25 ILE C C 12
ATOM 26023 O O . ILE C 1 25 ? 24.835 15.034 -7.245 1.00 0.00 25 ILE C O 12
ATOM 26039 N N . GLY C 1 26 ? 24.500 13.351 -5.875 1.00 0.00 26 GLY C N 12
ATOM 26040 C CA . GLY C 1 26 ? 25.064 14.132 -4.721 1.00 0.00 26 GLY C CA 12
ATOM 26041 C C . GLY C 1 26 ? 26.520 14.533 -5.019 1.00 0.00 26 GLY C C 12
ATOM 26042 O O . GLY C 1 26 ? 26.956 15.602 -4.639 1.00 0.00 26 GLY C O 12
ATOM 26046 N N . HIS C 1 27 ? 27.282 13.703 -5.698 1.00 0.00 27 HIS C N 12
ATOM 26047 C CA . HIS C 1 27 ? 28.692 14.082 -6.000 1.00 0.00 27 HIS C CA 12
ATOM 26048 C C . HIS C 1 27 ? 28.702 15.170 -7.076 1.00 0.00 27 HIS C C 12
ATOM 26049 O O . HIS C 1 27 ? 29.364 16.180 -6.945 1.00 0.00 27 HIS C O 12
ATOM 26064 N N . LEU C 1 28 ? 27.970 14.971 -8.139 1.00 0.00 28 LEU C N 12
ATOM 26065 C CA . LEU C 1 28 ? 27.934 15.993 -9.223 1.00 0.00 28 LEU C CA 12
ATOM 26066 C C . LEU C 1 28 ? 27.388 17.304 -8.657 1.00 0.00 28 LEU C C 12
ATOM 26067 O O . LEU C 1 28 ? 27.819 18.379 -9.025 1.00 0.00 28 LEU C O 12
ATOM 26083 N N . ASN C 1 29 ? 26.440 17.226 -7.765 1.00 0.00 29 ASN C N 12
ATOM 26084 C CA . ASN C 1 29 ? 25.865 18.468 -7.177 1.00 0.00 29 ASN C CA 12
ATOM 26085 C C . ASN C 1 29 ? 26.980 19.295 -6.536 1.00 0.00 29 ASN C C 12
ATOM 26086 O O . ASN C 1 29 ? 27.008 20.505 -6.643 1.00 0.00 29 ASN C O 12
ATOM 26097 N N . GLN C 1 30 ? 27.899 18.654 -5.868 1.00 0.00 30 GLN C N 12
ATOM 26098 C CA . GLN C 1 30 ? 29.009 19.406 -5.219 1.00 0.00 30 GLN C CA 12
ATOM 26099 C C . GLN C 1 30 ? 29.748 20.238 -6.269 1.00 0.00 30 GLN C C 12
ATOM 26100 O O . GLN C 1 30 ? 29.967 21.420 -6.096 1.00 0.00 30 GLN C O 12
ATOM 26114 N N . ILE C 1 31 ? 30.136 19.630 -7.360 1.00 0.00 31 ILE C N 12
ATOM 26115 C CA . ILE C 1 31 ? 30.863 20.385 -8.425 1.00 0.00 31 ILE C CA 12
ATOM 26116 C C . ILE C 1 31 ? 29.844 20.959 -9.418 1.00 0.00 31 ILE C C 12
ATOM 26117 O O . ILE C 1 31 ? 29.900 20.717 -10.606 1.00 0.00 31 ILE C O 12
ATOM 26133 N N . LYS C 1 32 ? 28.909 21.727 -8.930 1.00 0.00 32 LYS C N 12
ATOM 26134 C CA . LYS C 1 32 ? 27.882 22.329 -9.831 1.00 0.00 32 LYS C CA 12
ATOM 26135 C C . LYS C 1 32 ? 27.376 23.636 -9.216 1.00 0.00 32 LYS C C 12
ATOM 26136 O O . LYS C 1 32 ? 27.068 24.583 -9.912 1.00 0.00 32 LYS C O 12
ATOM 26155 N N . ARG C 1 33 ? 27.286 23.694 -7.915 1.00 0.00 33 ARG C N 12
ATOM 26156 C CA . ARG C 1 33 ? 26.800 24.939 -7.257 1.00 0.00 33 ARG C CA 12
ATOM 26157 C C . ARG C 1 33 ? 27.707 26.109 -7.643 1.00 0.00 33 ARG C C 12
ATOM 26158 O O . ARG C 1 33 ? 27.181 27.130 -8.052 1.00 0.00 33 ARG C O 12
ATOM 26180 N N . MET D 1 1 ? 31.272 -22.816 6.560 1.00 0.00 1 MET D N 12
ATOM 26181 C CA . MET D 1 1 ? 30.378 -21.629 6.450 1.00 0.00 1 MET D CA 12
ATOM 26182 C C . MET D 1 1 ? 29.395 -21.625 7.621 1.00 0.00 1 MET D C 12
ATOM 26183 O O . MET D 1 1 ? 29.377 -22.537 8.421 1.00 0.00 1 MET D O 12
ATOM 26199 N N . LEU D 1 2 ? 28.583 -20.598 7.718 1.00 0.00 2 LEU D N 12
ATOM 26200 C CA . LEU D 1 2 ? 27.583 -20.494 8.822 1.00 0.00 2 LEU D CA 12
ATOM 26201 C C . LEU D 1 2 ? 28.233 -19.875 10.066 1.00 0.00 2 LEU D C 12
ATOM 26202 O O . LEU D 1 2 ? 27.802 -18.850 10.550 1.00 0.00 2 LEU D O 12
ATOM 26218 N N . GLU D 1 3 ? 29.256 -20.483 10.600 1.00 0.00 3 GLU D N 12
ATOM 26219 C CA . GLU D 1 3 ? 29.891 -19.900 11.816 1.00 0.00 3 GLU D CA 12
ATOM 26220 C C . GLU D 1 3 ? 30.628 -18.603 11.434 1.00 0.00 3 GLU D C 12
ATOM 26221 O O . GLU D 1 3 ? 30.446 -17.581 12.066 1.00 0.00 3 GLU D O 12
ATOM 26233 N N . PRO D 1 4 ? 31.445 -18.632 10.407 1.00 0.00 4 PRO D N 12
ATOM 26234 C CA . PRO D 1 4 ? 32.198 -17.439 9.946 1.00 0.00 4 PRO D CA 12
ATOM 26235 C C . PRO D 1 4 ? 31.464 -16.685 8.829 1.00 0.00 4 PRO D C 12
ATOM 26236 O O . PRO D 1 4 ? 31.696 -15.514 8.600 1.00 0.00 4 PRO D O 12
ATOM 26247 N N . PHE D 1 5 ? 30.594 -17.357 8.116 1.00 0.00 5 PHE D N 12
ATOM 26248 C CA . PHE D 1 5 ? 29.862 -16.692 6.994 1.00 0.00 5 PHE D CA 12
ATOM 26249 C C . PHE D 1 5 ? 28.561 -16.052 7.495 1.00 0.00 5 PHE D C 12
ATOM 26250 O O . PHE D 1 5 ? 28.265 -14.919 7.172 1.00 0.00 5 PHE D O 12
ATOM 26267 N N . GLN D 1 6 ? 27.762 -16.765 8.255 1.00 0.00 6 GLN D N 12
ATOM 26268 C CA . GLN D 1 6 ? 26.474 -16.173 8.729 1.00 0.00 6 GLN D CA 12
ATOM 26269 C C . GLN D 1 6 ? 26.699 -14.760 9.252 1.00 0.00 6 GLN D C 12
ATOM 26270 O O . GLN D 1 6 ? 26.031 -13.819 8.872 1.00 0.00 6 GLN D O 12
ATOM 26284 N N . ILE D 1 7 ? 27.628 -14.624 10.131 1.00 0.00 7 ILE D N 12
ATOM 26285 C CA . ILE D 1 7 ? 27.925 -13.288 10.724 1.00 0.00 7 ILE D CA 12
ATOM 26286 C C . ILE D 1 7 ? 28.270 -12.289 9.617 1.00 0.00 7 ILE D C 12
ATOM 26287 O O . ILE D 1 7 ? 28.241 -11.091 9.818 1.00 0.00 7 ILE D O 12
ATOM 26303 N N . LEU D 1 8 ? 28.598 -12.771 8.450 1.00 0.00 8 LEU D N 12
ATOM 26304 C CA . LEU D 1 8 ? 28.948 -11.849 7.331 1.00 0.00 8 LEU D CA 12
ATOM 26305 C C . LEU D 1 8 ? 27.660 -11.352 6.665 1.00 0.00 8 LEU D C 12
ATOM 26306 O O . LEU D 1 8 ? 27.427 -10.165 6.552 1.00 0.00 8 LEU D O 12
ATOM 26322 N N . SER D 1 9 ? 26.821 -12.251 6.227 1.00 0.00 9 SER D N 12
ATOM 26323 C CA . SER D 1 9 ? 25.551 -11.826 5.574 1.00 0.00 9 SER D CA 12
ATOM 26324 C C . SER D 1 9 ? 24.787 -10.888 6.511 1.00 0.00 9 SER D C 12
ATOM 26325 O O . SER D 1 9 ? 24.290 -9.856 6.103 1.00 0.00 9 SER D O 12
ATOM 26333 N N . ILE D 1 10 ? 24.693 -11.234 7.766 1.00 0.00 10 ILE D N 12
ATOM 26334 C CA . ILE D 1 10 ? 23.966 -10.356 8.724 1.00 0.00 10 ILE D CA 12
ATOM 26335 C C . ILE D 1 10 ? 24.664 -8.996 8.787 1.00 0.00 10 ILE D C 12
ATOM 26336 O O . ILE D 1 10 ? 24.035 -7.963 8.677 1.00 0.00 10 ILE D O 12
ATOM 26352 N N . SER D 1 11 ? 26.001 -8.959 8.974 1.00 0.00 11 SER D N 12
ATOM 26353 C CA . SER D 1 11 ? 26.699 -7.678 9.022 1.00 0.00 11 SER D CA 12
ATOM 26354 C C . SER D 1 11 ? 26.180 -6.739 7.959 1.00 0.00 11 SER D C 12
ATOM 26355 O O . SER D 1 11 ? 25.830 -5.613 8.205 1.00 0.00 11 SER D O 12
ATOM 26363 N N . SER D 1 12 ? 26.210 -7.191 6.727 1.00 0.00 12 SER D N 12
ATOM 26364 C CA . SER D 1 12 ? 25.740 -6.322 5.612 1.00 0.00 12 SER D CA 12
ATOM 26365 C C . SER D 1 12 ? 24.321 -5.836 5.907 1.00 0.00 12 SER D C 12
ATOM 26366 O O . SER D 1 12 ? 24.001 -4.679 5.722 1.00 0.00 12 SER D O 12
ATOM 26374 N N . PHE D 1 13 ? 23.468 -6.710 6.364 1.00 0.00 13 PHE D N 12
ATOM 26375 C CA . PHE D 1 13 ? 22.071 -6.292 6.668 1.00 0.00 13 PHE D CA 12
ATOM 26376 C C . PHE D 1 13 ? 22.099 -5.118 7.649 1.00 0.00 13 PHE D C 12
ATOM 26377 O O . PHE D 1 13 ? 21.421 -4.127 7.465 1.00 0.00 13 PHE D O 12
ATOM 26394 N N . ILE D 1 14 ? 22.884 -5.219 8.687 1.00 0.00 14 ILE D N 12
ATOM 26395 C CA . ILE D 1 14 ? 22.961 -4.105 9.674 1.00 0.00 14 ILE D CA 12
ATOM 26396 C C . ILE D 1 14 ? 23.467 -2.845 8.971 1.00 0.00 14 ILE D C 12
ATOM 26397 O O . ILE D 1 14 ? 22.981 -1.755 9.199 1.00 0.00 14 ILE D O 12
ATOM 26413 N N . LEU D 1 15 ? 24.445 -2.987 8.119 1.00 0.00 15 LEU D N 12
ATOM 26414 C CA . LEU D 1 15 ? 24.989 -1.800 7.401 1.00 0.00 15 LEU D CA 12
ATOM 26415 C C . LEU D 1 15 ? 23.935 -1.260 6.430 1.00 0.00 15 LEU D C 12
ATOM 26416 O O . LEU D 1 15 ? 23.863 -0.075 6.175 1.00 0.00 15 LEU D O 12
ATOM 26432 N N . SER D 1 16 ? 23.123 -2.122 5.882 1.00 0.00 16 SER D N 12
ATOM 26433 C CA . SER D 1 16 ? 22.081 -1.659 4.922 1.00 0.00 16 SER D CA 12
ATOM 26434 C C . SER D 1 16 ? 21.115 -0.701 5.625 1.00 0.00 16 SER D C 12
ATOM 26435 O O . SER D 1 16 ? 20.931 0.424 5.206 1.00 0.00 16 SER D O 12
ATOM 26443 N N . ALA D 1 17 ? 20.492 -1.136 6.687 1.00 0.00 17 ALA D N 12
ATOM 26444 C CA . ALA D 1 17 ? 19.537 -0.243 7.405 1.00 0.00 17 ALA D CA 12
ATOM 26445 C C . ALA D 1 17 ? 20.281 0.989 7.924 1.00 0.00 17 ALA D C 12
ATOM 26446 O O . ALA D 1 17 ? 19.855 2.111 7.732 1.00 0.00 17 ALA D O 12
ATOM 26453 N N . LEU D 1 18 ? 21.391 0.789 8.580 1.00 0.00 18 LEU D N 12
ATOM 26454 C CA . LEU D 1 18 ? 22.163 1.947 9.112 1.00 0.00 18 LEU D CA 12
ATOM 26455 C C . LEU D 1 18 ? 22.396 2.958 7.988 1.00 0.00 18 LEU D C 12
ATOM 26456 O O . LEU D 1 18 ? 22.192 4.145 8.153 1.00 0.00 18 LEU D O 12
ATOM 26472 N N . HIS D 1 19 ? 22.823 2.498 6.844 1.00 0.00 19 HIS D N 12
ATOM 26473 C CA . HIS D 1 19 ? 23.070 3.433 5.710 1.00 0.00 19 HIS D CA 12
ATOM 26474 C C . HIS D 1 19 ? 21.734 3.926 5.152 1.00 0.00 19 HIS D C 12
ATOM 26475 O O . HIS D 1 19 ? 21.621 5.037 4.679 1.00 0.00 19 HIS D O 12
ATOM 26490 N N . PHE D 1 20 ? 20.720 3.107 5.197 1.00 0.00 20 PHE D N 12
ATOM 26491 C CA . PHE D 1 20 ? 19.396 3.533 4.662 1.00 0.00 20 PHE D CA 12
ATOM 26492 C C . PHE D 1 20 ? 18.923 4.793 5.391 1.00 0.00 20 PHE D C 12
ATOM 26493 O O . PHE D 1 20 ? 18.511 5.757 4.777 1.00 0.00 20 PHE D O 12
ATOM 26510 N N . ILE D 1 21 ? 18.970 4.793 6.695 1.00 0.00 21 ILE D N 12
ATOM 26511 C CA . ILE D 1 21 ? 18.513 5.990 7.456 1.00 0.00 21 ILE D CA 12
ATOM 26512 C C . ILE D 1 21 ? 19.575 7.091 7.385 1.00 0.00 21 ILE D C 12
ATOM 26513 O O . ILE D 1 21 ? 19.281 8.230 7.081 1.00 0.00 21 ILE D O 12
ATOM 26529 N N . ALA D 1 22 ? 20.807 6.765 7.668 1.00 0.00 22 ALA D N 12
ATOM 26530 C CA . ALA D 1 22 ? 21.882 7.797 7.621 1.00 0.00 22 ALA D CA 12
ATOM 26531 C C . ALA D 1 22 ? 21.921 8.440 6.232 1.00 0.00 22 ALA D C 12
ATOM 26532 O O . ALA D 1 22 ? 21.921 9.647 6.096 1.00 0.00 22 ALA D O 12
ATOM 26539 N N . TRP D 1 23 ? 21.957 7.643 5.200 1.00 0.00 23 TRP D N 12
ATOM 26540 C CA . TRP D 1 23 ? 21.999 8.205 3.822 1.00 0.00 23 TRP D CA 12
ATOM 26541 C C . TRP D 1 23 ? 20.761 9.072 3.588 1.00 0.00 23 TRP D C 12
ATOM 26542 O O . TRP D 1 23 ? 20.844 10.150 3.036 1.00 0.00 23 TRP D O 12
ATOM 26563 N N . THR D 1 24 ? 19.611 8.609 3.998 1.00 0.00 24 THR D N 12
ATOM 26564 C CA . THR D 1 24 ? 18.371 9.408 3.789 1.00 0.00 24 THR D CA 12
ATOM 26565 C C . THR D 1 24 ? 18.448 10.712 4.592 1.00 0.00 24 THR D C 12
ATOM 26566 O O . THR D 1 24 ? 17.949 11.736 4.169 1.00 0.00 24 THR D O 12
ATOM 26577 N N . ILE D 1 25 ? 19.064 10.692 5.746 1.00 0.00 25 ILE D N 12
ATOM 26578 C CA . ILE D 1 25 ? 19.157 11.942 6.556 1.00 0.00 25 ILE D CA 12
ATOM 26579 C C . ILE D 1 25 ? 20.276 12.837 6.009 1.00 0.00 25 ILE D C 12
ATOM 26580 O O . ILE D 1 25 ? 20.049 13.973 5.644 1.00 0.00 25 ILE D O 12
ATOM 26596 N N . GLY D 1 26 ? 21.484 12.341 5.961 1.00 0.00 26 GLY D N 12
ATOM 26597 C CA . GLY D 1 26 ? 22.617 13.186 5.448 1.00 0.00 26 GLY D CA 12
ATOM 26598 C C . GLY D 1 26 ? 22.358 13.596 3.987 1.00 0.00 26 GLY D C 12
ATOM 26599 O O . GLY D 1 26 ? 22.725 14.679 3.576 1.00 0.00 26 GLY D O 12
ATOM 26603 N N . HIS D 1 27 ? 21.734 12.757 3.189 1.00 0.00 27 HIS D N 12
ATOM 26604 C CA . HIS D 1 27 ? 21.477 13.144 1.772 1.00 0.00 27 HIS D CA 12
ATOM 26605 C C . HIS D 1 27 ? 20.326 14.150 1.718 1.00 0.00 27 HIS D C 12
ATOM 26606 O O . HIS D 1 27 ? 20.445 15.215 1.143 1.00 0.00 27 HIS D O 12
ATOM 26621 N N . LEU D 1 28 ? 19.211 13.819 2.308 1.00 0.00 28 LEU D N 12
ATOM 26622 C CA . LEU D 1 28 ? 18.049 14.752 2.288 1.00 0.00 28 LEU D CA 12
ATOM 26623 C C . LEU D 1 28 ? 18.438 16.064 2.972 1.00 0.00 28 LEU D C 12
ATOM 26624 O O . LEU D 1 28 ? 18.141 17.138 2.486 1.00 0.00 28 LEU D O 12
ATOM 26640 N N . ASN D 1 29 ? 19.100 15.990 4.094 1.00 0.00 29 ASN D N 12
ATOM 26641 C CA . ASN D 1 29 ? 19.504 17.239 4.800 1.00 0.00 29 ASN D CA 12
ATOM 26642 C C . ASN D 1 29 ? 20.298 18.129 3.843 1.00 0.00 29 ASN D C 12
ATOM 26643 O O . ASN D 1 29 ? 20.152 19.335 3.837 1.00 0.00 29 ASN D O 12
ATOM 26654 N N . GLN D 1 30 ? 21.135 17.544 3.031 1.00 0.00 30 GLN D N 12
ATOM 26655 C CA . GLN D 1 30 ? 21.932 18.359 2.073 1.00 0.00 30 GLN D CA 12
ATOM 26656 C C . GLN D 1 30 ? 20.983 19.162 1.182 1.00 0.00 30 GLN D C 12
ATOM 26657 O O . GLN D 1 30 ? 21.163 20.345 0.975 1.00 0.00 30 GLN D O 12
ATOM 26671 N N . ILE D 1 31 ? 19.970 18.526 0.655 1.00 0.00 31 ILE D N 12
ATO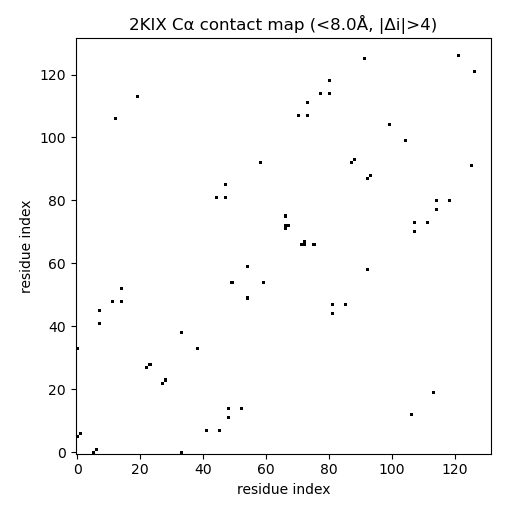M 26672 C CA . ILE D 1 31 ? 19.001 19.247 -0.222 1.00 0.00 31 ILE D CA 12
ATOM 26673 C C . ILE D 1 31 ? 17.860 19.799 0.633 1.00 0.00 31 ILE D C 12
ATOM 26674 O O . ILE D 1 31 ? 16.701 19.528 0.393 1.00 0.00 31 ILE D O 12
ATOM 26690 N N . LYS D 1 32 ? 18.184 20.573 1.630 1.00 0.00 32 LYS D N 12
ATOM 26691 C CA . LYS D 1 32 ? 17.123 21.147 2.505 1.00 0.00 32 LYS D CA 12
ATOM 26692 C C . LYS D 1 32 ? 17.703 22.312 3.308 1.00 0.00 32 LYS D C 12
ATOM 26693 O O . LYS D 1 32 ? 17.137 23.386 3.360 1.00 0.00 32 LYS D O 12
ATOM 26712 N N . ARG D 1 33 ? 18.830 22.110 3.936 1.00 0.00 33 ARG D N 12
ATOM 26713 C CA . ARG D 1 33 ? 19.446 23.207 4.734 1.00 0.00 33 ARG D CA 12
ATOM 26714 C C . ARG D 1 33 ? 20.074 24.232 3.784 1.00 0.00 33 ARG D C 12
ATOM 26715 O O . ARG D 1 33 ? 21.085 23.910 3.182 1.00 0.00 33 ARG D O 12
ATOM 26737 N N . MET A 1 1 ? 34.749 -20.201 -8.111 1.00 0.00 1 MET A N 13
ATOM 26738 C CA . MET A 1 1 ? 34.469 -19.979 -6.664 1.00 0.00 1 MET A CA 13
ATOM 26739 C C . MET A 1 1 ? 35.789 -19.904 -5.893 1.00 0.00 1 MET A C 13
ATOM 26740 O O . MET A 1 1 ? 36.828 -20.274 -6.397 1.00 0.00 1 MET A O 13
ATOM 26756 N N . LEU A 1 2 ? 35.746 -19.424 -4.675 1.00 0.00 2 LEU A N 13
ATOM 26757 C CA . LEU A 1 2 ? 36.978 -19.314 -3.841 1.00 0.00 2 LEU A CA 13
ATOM 26758 C C . LEU A 1 2 ? 38.001 -18.364 -4.471 1.00 0.00 2 LEU A C 13
ATOM 26759 O O . LEU A 1 2 ? 38.347 -17.356 -3.888 1.00 0.00 2 LEU A O 13
ATOM 26775 N N . GLU A 1 3 ? 38.513 -18.665 -5.632 1.00 0.00 3 GLU A N 13
ATOM 26776 C CA . GLU A 1 3 ? 39.528 -17.750 -6.228 1.00 0.00 3 GLU A CA 13
ATOM 26777 C C . GLU A 1 3 ? 38.910 -16.352 -6.448 1.00 0.00 3 GLU A C 13
ATOM 26778 O O . GLU A 1 3 ? 39.455 -15.369 -5.987 1.00 0.00 3 GLU A O 13
ATOM 26790 N N . PRO A 1 4 ? 37.793 -16.239 -7.140 1.00 0.00 4 PRO A N 13
ATOM 26791 C CA . PRO A 1 4 ? 37.142 -14.935 -7.395 1.00 0.00 4 PRO A CA 13
ATOM 26792 C C . PRO A 1 4 ? 35.931 -14.681 -6.481 1.00 0.00 4 PRO A C 13
ATOM 26793 O O . PRO A 1 4 ? 35.368 -13.604 -6.474 1.00 0.00 4 PRO A O 13
ATOM 26804 N N . PHE A 1 5 ? 35.509 -15.671 -5.729 1.00 0.00 5 PHE A N 13
ATOM 26805 C CA . PHE A 1 5 ? 34.316 -15.497 -4.838 1.00 0.00 5 PHE A CA 13
ATOM 26806 C C . PHE A 1 5 ? 34.747 -15.255 -3.387 1.00 0.00 5 PHE A C 13
ATOM 26807 O O . PHE A 1 5 ? 34.488 -14.205 -2.829 1.00 0.00 5 PHE A O 13
ATOM 26824 N N . GLN A 1 6 ? 35.379 -16.215 -2.755 1.00 0.00 6 GLN A N 13
ATOM 26825 C CA . GLN A 1 6 ? 35.787 -16.010 -1.331 1.00 0.00 6 GLN A CA 13
ATOM 26826 C C . GLN A 1 6 ? 36.451 -14.650 -1.170 1.00 0.00 6 GLN A C 13
ATOM 26827 O O . GLN A 1 6 ? 35.983 -13.787 -0.454 1.00 0.00 6 GLN A O 13
ATOM 26841 N N . ILE A 1 7 ? 37.542 -14.472 -1.827 1.00 0.00 7 ILE A N 13
ATOM 26842 C CA . ILE A 1 7 ? 38.282 -13.179 -1.730 1.00 0.00 7 ILE A CA 13
ATOM 26843 C C . ILE A 1 7 ? 37.315 -12.006 -1.909 1.00 0.00 7 ILE A C 13
ATOM 26844 O O . ILE A 1 7 ? 37.587 -10.900 -1.485 1.00 0.00 7 ILE A O 13
ATOM 26860 N N . LEU A 1 8 ? 36.183 -12.230 -2.521 1.00 0.00 8 LEU A N 13
ATOM 26861 C CA . LEU A 1 8 ? 35.213 -11.115 -2.701 1.00 0.00 8 LEU A CA 13
ATOM 26862 C C . LEU A 1 8 ? 34.576 -10.809 -1.344 1.00 0.00 8 LEU A C 13
ATOM 26863 O O . LEU A 1 8 ? 34.614 -9.694 -0.863 1.00 0.00 8 LEU A O 13
ATOM 26879 N N . SER A 1 9 ? 34.006 -11.799 -0.716 1.00 0.00 9 SER A N 13
ATOM 26880 C CA . SER A 1 9 ? 33.378 -11.570 0.614 1.00 0.00 9 SER A CA 13
ATOM 26881 C C . SER A 1 9 ? 34.378 -10.861 1.532 1.00 0.00 9 SER A C 13
ATOM 26882 O O . SER A 1 9 ? 34.010 -10.043 2.351 1.00 0.00 9 SER A O 13
ATOM 26890 N N . ILE A 1 10 ? 35.642 -11.163 1.399 1.00 0.00 10 ILE A N 13
ATOM 26891 C CA . ILE A 1 10 ? 36.661 -10.500 2.262 1.00 0.00 10 ILE A CA 13
ATOM 26892 C C . ILE A 1 10 ? 36.657 -8.995 1.990 1.00 0.00 10 ILE A C 13
ATOM 26893 O O . ILE A 1 10 ? 36.424 -8.196 2.875 1.00 0.00 10 ILE A O 13
ATOM 26909 N N . SER A 1 11 ? 36.920 -8.577 0.777 1.00 0.00 11 SER A N 13
ATOM 26910 C CA . SER A 1 11 ? 36.906 -7.155 0.448 1.00 0.00 11 SER A CA 13
ATOM 26911 C C . SER A 1 11 ? 35.699 -6.473 1.048 1.00 0.00 11 SER A C 13
ATOM 26912 O O . SER A 1 11 ? 35.712 -5.311 1.408 1.00 0.00 11 SER A O 13
ATOM 26920 N N . SER A 1 12 ? 34.596 -7.178 1.110 1.00 0.00 12 SER A N 13
ATOM 26921 C CA . SER A 1 12 ? 33.349 -6.576 1.663 1.00 0.00 12 SER A CA 13
ATOM 26922 C C . SER A 1 12 ? 33.512 -6.343 3.168 1.00 0.00 12 SER A C 13
ATOM 26923 O O . SER A 1 12 ? 33.124 -5.319 3.694 1.00 0.00 12 SER A O 13
ATOM 26931 N N . PHE A 1 13 ? 34.081 -7.288 3.863 1.00 0.00 13 PHE A N 13
ATOM 26932 C CA . PHE A 1 13 ? 34.268 -7.129 5.334 1.00 0.00 13 PHE A CA 13
ATOM 26933 C C . PHE A 1 13 ? 35.205 -5.950 5.613 1.00 0.00 13 PHE A C 13
ATOM 26934 O O . PHE A 1 13 ? 34.889 -5.063 6.381 1.00 0.00 13 PHE A O 13
ATOM 26951 N N . ILE A 1 14 ? 36.358 -5.937 5.003 1.00 0.00 14 ILE A N 13
ATOM 26952 C CA . ILE A 1 14 ? 37.313 -4.818 5.243 1.00 0.00 14 ILE A CA 13
ATOM 26953 C C . ILE A 1 14 ? 36.630 -3.486 4.921 1.00 0.00 14 ILE A C 13
ATOM 26954 O O . ILE A 1 14 ? 36.820 -2.498 5.602 1.00 0.00 14 ILE A O 13
ATOM 26970 N N . LEU A 1 15 ? 35.840 -3.453 3.883 1.00 0.00 15 LEU A N 13
ATOM 26971 C CA . LEU A 1 15 ? 35.144 -2.187 3.505 1.00 0.00 15 LEU A CA 13
ATOM 26972 C C . LEU A 1 15 ? 34.035 -1.889 4.525 1.00 0.00 15 LEU A C 13
ATOM 26973 O O . LEU A 1 15 ? 33.888 -0.777 4.992 1.00 0.00 15 LEU A O 13
ATOM 26989 N N . SER A 1 16 ? 33.254 -2.876 4.868 1.00 0.00 16 SER A N 13
ATOM 26990 C CA . SER A 1 16 ? 32.151 -2.658 5.848 1.00 0.00 16 SER A CA 13
ATOM 26991 C C . SER A 1 16 ? 32.676 -1.919 7.082 1.00 0.00 16 SER A C 13
ATOM 26992 O O . SER A 1 16 ? 32.083 -0.961 7.538 1.00 0.00 16 SER A O 13
ATOM 27000 N N . ALA A 1 17 ? 33.774 -2.356 7.637 1.00 0.00 17 ALA A N 13
ATOM 27001 C CA . ALA A 1 17 ? 34.314 -1.671 8.847 1.00 0.00 17 ALA A CA 13
ATOM 27002 C C . ALA A 1 17 ? 34.841 -0.286 8.466 1.00 0.00 17 ALA A C 13
ATOM 27003 O O . ALA A 1 17 ? 34.521 0.704 9.094 1.00 0.00 17 ALA A O 13
ATOM 27010 N N . LEU A 1 18 ? 35.649 -0.207 7.445 1.00 0.00 18 LEU A N 13
ATOM 27011 C CA . LEU A 1 18 ? 36.194 1.116 7.030 1.00 0.00 18 LEU A CA 13
ATOM 27012 C C . LEU A 1 18 ? 35.037 2.094 6.814 1.00 0.00 18 LEU A C 13
ATOM 27013 O O . LEU A 1 18 ? 35.089 3.236 7.225 1.00 0.00 18 LEU A O 13
ATOM 27029 N N . HIS A 1 19 ? 33.991 1.653 6.171 1.00 0.00 19 HIS A N 13
ATOM 27030 C CA . HIS A 1 19 ? 32.829 2.551 5.926 1.00 0.00 19 HIS A CA 13
ATOM 27031 C C . HIS A 1 19 ? 32.115 2.840 7.250 1.00 0.00 19 HIS A C 13
ATOM 27032 O O . HIS A 1 19 ? 31.570 3.907 7.452 1.00 0.00 19 HIS A O 13
ATOM 27047 N N . PHE A 1 20 ? 32.113 1.897 8.152 1.00 0.00 20 PHE A N 13
ATOM 27048 C CA . PHE A 1 20 ? 31.433 2.117 9.461 1.00 0.00 20 PHE A CA 13
ATOM 27049 C C . PHE A 1 20 ? 32.128 3.255 10.213 1.00 0.00 20 PHE A C 13
ATOM 27050 O O . PHE A 1 20 ? 31.497 4.187 10.670 1.00 0.00 20 PHE A O 13
ATOM 27067 N N . ILE A 1 21 ? 33.425 3.185 10.346 1.00 0.00 21 ILE A N 13
ATOM 27068 C CA . ILE A 1 21 ? 34.160 4.262 11.069 1.00 0.00 21 ILE A CA 13
ATOM 27069 C C . ILE A 1 21 ? 34.172 5.539 10.225 1.00 0.00 21 ILE A C 13
ATOM 27070 O O . ILE A 1 21 ? 33.853 6.611 10.700 1.00 0.00 21 ILE A O 13
ATOM 27086 N N . ALA A 1 22 ? 34.542 5.436 8.977 1.00 0.00 22 ALA A N 13
ATOM 27087 C CA . ALA A 1 22 ? 34.579 6.647 8.108 1.00 0.00 22 ALA A CA 13
ATOM 27088 C C . ALA A 1 22 ? 33.224 7.357 8.155 1.00 0.00 22 ALA A C 13
ATOM 27089 O O . ALA A 1 22 ? 33.149 8.567 8.236 1.00 0.00 22 ALA A O 13
ATOM 27096 N N . TRP A 1 23 ? 32.153 6.614 8.105 1.00 0.00 23 TRP A N 13
ATOM 27097 C CA . TRP A 1 23 ? 30.805 7.244 8.146 1.00 0.00 23 TRP A CA 13
ATOM 27098 C C . TRP A 1 23 ? 30.544 7.800 9.547 1.00 0.00 23 TRP A C 13
ATOM 27099 O O . TRP A 1 23 ? 30.019 8.883 9.708 1.00 0.00 23 TRP A O 13
ATOM 27120 N N . THR A 1 24 ? 30.897 7.060 10.562 1.00 0.00 24 THR A N 13
ATOM 27121 C CA . THR A 1 24 ? 30.659 7.543 11.952 1.00 0.00 24 THR A CA 13
ATOM 27122 C C . THR A 1 24 ? 31.484 8.809 12.218 1.00 0.00 24 THR A C 13
ATOM 27123 O O . THR A 1 24 ? 31.046 9.700 12.917 1.00 0.00 24 THR A O 13
ATOM 27134 N N . ILE A 1 25 ? 32.671 8.906 11.676 1.00 0.00 25 ILE A N 13
ATOM 27135 C CA . ILE A 1 25 ? 33.496 10.127 11.921 1.00 0.00 25 ILE A CA 13
ATOM 27136 C C . ILE A 1 25 ? 33.050 11.257 10.986 1.00 0.00 25 ILE A C 13
ATOM 27137 O O . ILE A 1 25 ? 32.696 12.332 11.426 1.00 0.00 25 ILE A O 13
ATOM 27153 N N . GLY A 1 26 ? 33.074 11.028 9.700 1.00 0.00 26 GLY A N 13
ATOM 27154 C CA . GLY A 1 26 ? 32.658 12.112 8.745 1.00 0.00 26 GLY A CA 13
ATOM 27155 C C . GLY A 1 26 ? 31.214 12.550 9.043 1.00 0.00 26 GLY A C 13
ATOM 27156 O O . GLY A 1 26 ? 30.882 13.712 8.912 1.00 0.00 26 GLY A O 13
ATOM 27160 N N . HIS A 1 27 ? 30.346 11.649 9.448 1.00 0.00 27 HIS A N 13
ATOM 27161 C CA . HIS A 1 27 ? 28.946 12.060 9.747 1.00 0.00 27 HIS A CA 13
ATOM 27162 C C . HIS A 1 27 ? 28.905 12.755 11.109 1.00 0.00 27 HIS A C 13
ATOM 27163 O O . HIS A 1 27 ? 28.440 13.870 11.236 1.00 0.00 27 HIS A O 13
ATOM 27178 N N . LEU A 1 28 ? 29.394 12.104 12.129 1.00 0.00 28 LEU A N 13
ATOM 27179 C CA . LEU A 1 28 ? 29.392 12.723 13.485 1.00 0.00 28 LEU A CA 13
ATOM 27180 C C . LEU A 1 28 ? 30.195 14.025 13.443 1.00 0.00 28 LEU A C 13
ATOM 27181 O O . LEU A 1 28 ? 29.745 15.059 13.896 1.00 0.00 28 LEU A O 13
ATOM 27197 N N . ASN A 1 29 ? 31.380 13.984 12.899 1.00 0.00 29 ASN A N 13
ATOM 27198 C CA . ASN A 1 29 ? 32.211 15.220 12.827 1.00 0.00 29 ASN A CA 13
ATOM 27199 C C . ASN A 1 29 ? 31.417 16.337 12.147 1.00 0.00 29 ASN A C 13
ATOM 27200 O O . ASN A 1 29 ? 31.532 17.494 12.498 1.00 0.00 29 ASN A O 13
ATOM 27211 N N . GLN A 1 30 ? 30.614 16.003 11.174 1.00 0.00 30 GLN A N 13
ATOM 27212 C CA . GLN A 1 30 ? 29.820 17.052 10.474 1.00 0.00 30 GLN A CA 13
ATOM 27213 C C . GLN A 1 30 ? 28.879 17.732 11.469 1.00 0.00 30 GLN A C 13
ATOM 27214 O O . GLN A 1 30 ? 28.893 18.937 11.626 1.00 0.00 30 GLN A O 13
ATOM 27228 N N . ILE A 1 31 ? 28.059 16.972 12.145 1.00 0.00 31 ILE A N 13
ATOM 27229 C CA . ILE A 1 31 ? 27.119 17.581 13.130 1.00 0.00 31 ILE A CA 13
ATOM 27230 C C . ILE A 1 31 ? 27.868 17.852 14.437 1.00 0.00 31 ILE A C 13
ATOM 27231 O O . ILE A 1 31 ? 27.424 17.515 15.515 1.00 0.00 31 ILE A O 13
ATOM 27247 N N . LYS A 1 32 ? 29.012 18.475 14.339 1.00 0.00 32 LYS A N 13
ATOM 27248 C CA . LYS A 1 32 ? 29.820 18.794 15.557 1.00 0.00 32 LYS A CA 13
ATOM 27249 C C . LYS A 1 32 ? 29.671 20.279 15.890 1.00 0.00 32 LYS A C 13
ATOM 27250 O O . LYS A 1 32 ? 29.366 20.649 17.006 1.00 0.00 32 LYS A O 13
ATOM 27269 N N . ARG A 1 33 ? 29.885 21.136 14.928 1.00 0.00 33 ARG A N 13
ATOM 27270 C CA . ARG A 1 33 ? 29.757 22.597 15.189 1.00 0.00 33 ARG A CA 13
ATOM 27271 C C . ARG A 1 33 ? 30.603 22.974 16.406 1.00 0.00 33 ARG A C 13
ATOM 27272 O O . ARG A 1 33 ? 30.074 22.938 17.505 1.00 0.00 33 ARG A O 13
ATOM 27294 N N . MET B 1 1 ? 29.950 -20.408 -14.521 1.00 0.00 1 MET B N 13
ATOM 27295 C CA . MET B 1 1 ? 29.102 -19.215 -14.238 1.00 0.00 1 MET B CA 13
ATOM 27296 C C . MET B 1 1 ? 27.661 -19.505 -14.662 1.00 0.00 1 MET B C 13
ATOM 27297 O O . MET B 1 1 ? 27.418 -20.201 -15.628 1.00 0.00 1 MET B O 13
ATOM 27313 N N . LEU B 1 2 ? 26.698 -18.981 -13.947 1.00 0.00 2 LEU B N 13
ATOM 27314 C CA . LEU B 1 2 ? 25.272 -19.232 -14.312 1.00 0.00 2 LEU B CA 13
ATOM 27315 C C . LEU B 1 2 ? 24.809 -18.149 -15.302 1.00 0.00 2 LEU B C 13
ATOM 27316 O O . LEU B 1 2 ? 24.917 -18.320 -16.500 1.00 0.00 2 LEU B O 13
ATOM 27332 N N . GLU B 1 3 ? 24.309 -17.033 -14.828 1.00 0.00 3 GLU B N 13
ATOM 27333 C CA . GLU B 1 3 ? 23.862 -15.953 -15.753 1.00 0.00 3 GLU B CA 13
ATOM 27334 C C . GLU B 1 3 ? 23.196 -14.838 -14.927 1.00 0.00 3 GLU B C 13
ATOM 27335 O O . GLU B 1 3 ? 23.476 -13.674 -15.123 1.00 0.00 3 GLU B O 13
ATOM 27347 N N . PRO B 1 4 ? 22.318 -15.188 -14.015 1.00 0.00 4 PRO B N 13
ATOM 27348 C CA . PRO B 1 4 ? 21.605 -14.206 -13.157 1.00 0.00 4 PRO B CA 13
ATOM 27349 C C . PRO B 1 4 ? 22.294 -13.982 -11.802 1.00 0.00 4 PRO B C 13
ATOM 27350 O O . PRO B 1 4 ? 22.279 -12.895 -11.261 1.00 0.00 4 PRO B O 13
ATOM 27361 N N . PHE B 1 5 ? 22.880 -15.009 -11.240 1.00 0.00 5 PHE B N 13
ATOM 27362 C CA . PHE B 1 5 ? 23.548 -14.862 -9.908 1.00 0.00 5 PHE B CA 13
ATOM 27363 C C . PHE B 1 5 ? 25.037 -14.539 -10.083 1.00 0.00 5 PHE B C 13
ATOM 27364 O O . PHE B 1 5 ? 25.524 -13.533 -9.602 1.00 0.00 5 PHE B O 13
ATOM 27381 N N . GLN B 1 6 ? 25.769 -15.390 -10.749 1.00 0.00 6 GLN B N 13
ATOM 27382 C CA . GLN B 1 6 ? 27.228 -15.132 -10.931 1.00 0.00 6 GLN B CA 13
ATOM 27383 C C . GLN B 1 6 ? 27.445 -13.716 -11.440 1.00 0.00 6 GLN B C 13
ATOM 27384 O O . GLN B 1 6 ? 28.335 -13.006 -11.006 1.00 0.00 6 GLN B O 13
ATOM 27398 N N . ILE B 1 7 ? 26.634 -13.307 -12.351 1.00 0.00 7 ILE B N 13
ATOM 27399 C CA . ILE B 1 7 ? 26.770 -11.928 -12.906 1.00 0.00 7 ILE B CA 13
ATOM 27400 C C . ILE B 1 7 ? 26.565 -10.916 -11.777 1.00 0.00 7 ILE B C 13
ATOM 27401 O O . ILE B 1 7 ? 26.990 -9.781 -11.859 1.00 0.00 7 ILE B O 13
ATOM 27417 N N . LEU B 1 8 ? 25.920 -11.326 -10.721 1.00 0.00 8 LEU B N 13
ATOM 27418 C CA . LEU B 1 8 ? 25.688 -10.404 -9.578 1.00 0.00 8 LEU B CA 13
ATOM 27419 C C . LEU B 1 8 ? 26.998 -10.265 -8.797 1.00 0.00 8 LEU B C 13
ATOM 27420 O O . LEU B 1 8 ? 27.393 -9.186 -8.404 1.00 0.00 8 LEU B O 13
ATOM 27436 N N . SER B 1 9 ? 27.680 -11.357 -8.581 1.00 0.00 9 SER B N 13
ATOM 27437 C CA . SER B 1 9 ? 28.967 -11.298 -7.835 1.00 0.00 9 SER B CA 13
ATOM 27438 C C . SER B 1 9 ? 29.924 -10.328 -8.534 1.00 0.00 9 SER B C 13
ATOM 27439 O O . SER B 1 9 ? 30.458 -9.424 -7.923 1.00 0.00 9 SER B O 13
ATOM 27447 N N . ILE B 1 10 ? 30.148 -10.505 -9.810 1.00 0.00 10 ILE B N 13
ATOM 27448 C CA . ILE B 1 10 ? 31.076 -9.584 -10.529 1.00 0.00 10 ILE B CA 13
ATOM 27449 C C . ILE B 1 10 ? 30.591 -8.141 -10.366 1.00 0.00 10 ILE B C 13
ATOM 27450 O O . ILE B 1 10 ? 31.324 -7.277 -9.929 1.00 0.00 10 ILE B O 13
ATOM 27466 N N . SER B 1 11 ? 29.329 -7.836 -10.731 1.00 0.00 11 SER B N 13
ATOM 27467 C CA . SER B 1 11 ? 28.825 -6.474 -10.586 1.00 0.00 11 SER B CA 13
ATOM 27468 C C . SER B 1 11 ? 29.279 -5.865 -9.280 1.00 0.00 11 SER B C 13
ATOM 27469 O O . SER B 1 11 ? 29.659 -4.718 -9.203 1.00 0.00 11 SER B O 13
ATOM 27477 N N . SER B 1 12 ? 29.160 -6.614 -8.214 1.00 0.00 12 SER B N 13
ATOM 27478 C CA . SER B 1 12 ? 29.559 -6.077 -6.882 1.00 0.00 12 SER B CA 13
ATOM 27479 C C . SER B 1 12 ? 31.046 -5.721 -6.901 1.00 0.00 12 SER B C 13
ATOM 27480 O O . SER B 1 12 ? 31.452 -4.680 -6.425 1.00 0.00 12 SER B O 13
ATOM 27488 N N . PHE B 1 13 ? 31.861 -6.579 -7.447 1.00 0.00 13 PHE B N 13
ATOM 27489 C CA . PHE B 1 13 ? 33.322 -6.294 -7.499 1.00 0.00 13 PHE B CA 13
ATOM 27490 C C . PHE B 1 13 ? 33.553 -4.939 -8.169 1.00 0.00 13 PHE B C 13
ATOM 27491 O O . PHE B 1 13 ? 34.350 -4.140 -7.719 1.00 0.00 13 PHE B O 13
ATOM 27508 N N . ILE B 1 14 ? 32.859 -4.671 -9.242 1.00 0.00 14 ILE B N 13
ATOM 27509 C CA . ILE B 1 14 ? 33.037 -3.366 -9.938 1.00 0.00 14 ILE B CA 13
ATOM 27510 C C . ILE B 1 14 ? 32.678 -2.229 -8.979 1.00 0.00 14 ILE B C 13
ATOM 27511 O O . ILE B 1 14 ? 33.405 -1.265 -8.841 1.00 0.00 14 ILE B O 13
ATOM 27527 N N . LEU B 1 15 ? 31.560 -2.336 -8.314 1.00 0.00 15 LEU B N 13
ATOM 27528 C CA . LEU B 1 15 ? 31.149 -1.264 -7.363 1.00 0.00 15 LEU B CA 13
ATOM 27529 C C . LEU B 1 15 ? 32.127 -1.224 -6.186 1.00 0.00 15 LEU B C 13
ATOM 27530 O O . LEU B 1 15 ? 32.396 -0.179 -5.627 1.00 0.00 15 LEU B O 13
ATOM 27546 N N . SER B 1 16 ? 32.657 -2.353 -5.800 1.00 0.00 16 SER B N 13
ATOM 27547 C CA . SER B 1 16 ? 33.611 -2.374 -4.655 1.00 0.00 16 SER B CA 13
ATOM 27548 C C . SER B 1 16 ? 34.806 -1.466 -4.961 1.00 0.00 16 SER B C 13
ATOM 27549 O O . SER B 1 16 ? 35.106 -0.553 -4.218 1.00 0.00 16 SER B O 13
ATOM 27557 N N . ALA B 1 17 ? 35.491 -1.706 -6.046 1.00 0.00 17 ALA B N 13
ATOM 27558 C CA . ALA B 1 17 ? 36.663 -0.849 -6.387 1.00 0.00 17 ALA B CA 13
ATOM 27559 C C . ALA B 1 17 ? 36.193 0.589 -6.603 1.00 0.00 17 ALA B C 13
ATOM 27560 O O . ALA B 1 17 ? 36.735 1.521 -6.043 1.00 0.00 17 ALA B O 13
ATOM 27567 N N . LEU B 1 18 ? 35.184 0.778 -7.409 1.00 0.00 18 LEU B N 13
ATOM 27568 C CA . LEU B 1 18 ? 34.675 2.156 -7.661 1.00 0.00 18 LEU B CA 13
ATOM 27569 C C . LEU B 1 18 ? 34.477 2.870 -6.317 1.00 0.00 18 LEU B C 13
ATOM 27570 O O . LEU B 1 18 ? 34.953 3.967 -6.107 1.00 0.00 18 LEU B O 13
ATOM 27586 N N . HIS B 1 19 ? 33.780 2.250 -5.406 1.00 0.00 19 HIS B N 13
ATOM 27587 C CA . HIS B 1 19 ? 33.552 2.886 -4.079 1.00 0.00 19 HIS B CA 13
ATOM 27588 C C . HIS B 1 19 ? 34.885 3.036 -3.341 1.00 0.00 19 HIS B C 13
ATOM 27589 O O . HIS B 1 19 ? 35.142 4.036 -2.705 1.00 0.00 19 HIS B O 13
ATOM 27604 N N . PHE B 1 20 ? 35.735 2.047 -3.416 1.00 0.00 20 PHE B N 13
ATOM 27605 C CA . PHE B 1 20 ? 37.046 2.137 -2.710 1.00 0.00 20 PHE B CA 13
ATOM 27606 C C . PHE B 1 20 ? 37.837 3.337 -3.242 1.00 0.00 20 PHE B C 13
ATOM 27607 O O . PHE B 1 20 ? 38.333 4.148 -2.485 1.00 0.00 20 PHE B O 13
ATOM 27624 N N . ILE B 1 21 ? 37.959 3.461 -4.537 1.00 0.00 21 ILE B N 13
ATOM 27625 C CA . ILE B 1 21 ? 38.716 4.614 -5.106 1.00 0.00 21 ILE B CA 13
ATOM 27626 C C . ILE B 1 21 ? 37.906 5.899 -4.913 1.00 0.00 21 ILE B C 13
ATOM 27627 O O . ILE B 1 21 ? 38.432 6.923 -4.524 1.00 0.00 21 ILE B O 13
ATOM 27643 N N . ALA B 1 22 ? 36.630 5.855 -5.184 1.00 0.00 22 ALA B N 13
ATOM 27644 C CA . ALA B 1 22 ? 35.789 7.075 -5.018 1.00 0.00 22 ALA B CA 13
ATOM 27645 C C . ALA B 1 22 ? 35.850 7.547 -3.563 1.00 0.00 22 ALA B C 13
ATOM 27646 O O . ALA B 1 22 ? 35.921 8.728 -3.287 1.00 0.00 22 ALA B O 13
ATOM 27653 N N . TRP B 1 23 ? 35.824 6.635 -2.630 1.00 0.00 23 TRP B N 13
ATOM 27654 C CA . TRP B 1 23 ? 35.881 7.035 -1.197 1.00 0.00 23 TRP B CA 13
ATOM 27655 C C . TRP B 1 23 ? 37.256 7.637 -0.897 1.00 0.00 23 TRP B C 13
ATOM 27656 O O . TRP B 1 23 ? 37.369 8.653 -0.243 1.00 0.00 23 TRP B O 13
ATOM 27677 N N . THR B 1 24 ? 38.304 7.017 -1.372 1.00 0.00 24 THR B N 13
ATOM 27678 C CA . THR B 1 24 ? 39.667 7.558 -1.109 1.00 0.00 24 THR B CA 13
ATOM 27679 C C . THR B 1 24 ? 39.804 8.942 -1.755 1.00 0.00 24 THR B C 13
ATOM 27680 O O . THR B 1 24 ? 40.472 9.812 -1.232 1.00 0.00 24 THR B O 13
ATOM 27691 N N . ILE B 1 25 ? 39.179 9.159 -2.883 1.00 0.00 25 ILE B N 13
ATOM 27692 C CA . ILE B 1 25 ? 39.285 10.492 -3.541 1.00 0.00 25 ILE B CA 13
ATOM 27693 C C . ILE B 1 25 ? 38.364 11.493 -2.835 1.00 0.00 25 ILE B C 13
ATOM 27694 O O . ILE B 1 25 ? 38.810 12.491 -2.303 1.00 0.00 25 ILE B O 13
ATOM 27710 N N . GLY B 1 26 ? 37.082 11.242 -2.832 1.00 0.00 26 GLY B N 13
ATOM 27711 C CA . GLY B 1 26 ? 36.137 12.199 -2.160 1.00 0.00 26 GLY B CA 13
ATOM 27712 C C . GLY B 1 26 ? 36.535 12.382 -0.684 1.00 0.00 26 GLY B C 13
ATOM 27713 O O . GLY B 1 26 ? 36.429 13.466 -0.147 1.00 0.00 26 GLY B O 13
ATOM 27717 N N . HIS B 1 27 ? 36.999 11.347 -0.016 1.00 0.00 27 HIS B N 13
ATOM 27718 C CA . HIS B 1 27 ? 37.396 11.514 1.411 1.00 0.00 27 HIS B CA 13
ATOM 27719 C C . HIS B 1 27 ? 38.604 12.450 1.487 1.00 0.00 27 HIS B C 13
ATOM 27720 O O . HIS B 1 27 ? 38.761 13.204 2.426 1.00 0.00 27 HIS B O 13
ATOM 27735 N N . LEU B 1 28 ? 39.457 12.407 0.498 1.00 0.00 28 LEU B N 13
ATOM 27736 C CA . LEU B 1 28 ? 40.657 13.292 0.499 1.00 0.00 28 LEU B CA 13
ATOM 27737 C C . LEU B 1 28 ? 40.224 14.725 0.837 1.00 0.00 28 LEU B C 13
ATOM 27738 O O . LEU B 1 28 ? 40.809 15.380 1.676 1.00 0.00 28 LEU B O 13
ATOM 27754 N N . ASN B 1 29 ? 39.200 15.214 0.191 1.00 0.00 29 ASN B N 13
ATOM 27755 C CA . ASN B 1 29 ? 38.731 16.600 0.479 1.00 0.00 29 ASN B CA 13
ATOM 27756 C C . ASN B 1 29 ? 38.577 16.776 1.989 1.00 0.00 29 ASN B C 13
ATOM 27757 O O . ASN B 1 29 ? 39.021 17.754 2.558 1.00 0.00 29 ASN B O 13
ATOM 27768 N N . GLN B 1 30 ? 37.961 15.833 2.646 1.00 0.00 30 GLN B N 13
ATOM 27769 C CA . GLN B 1 30 ? 37.794 15.946 4.120 1.00 0.00 30 GLN B CA 13
ATOM 27770 C C . GLN B 1 30 ? 39.170 16.143 4.754 1.00 0.00 30 GLN B C 13
ATOM 27771 O O . GLN B 1 30 ? 39.326 16.862 5.721 1.00 0.00 30 GLN B O 13
ATOM 27785 N N . ILE B 1 31 ? 40.174 15.508 4.207 1.00 0.00 31 ILE B N 13
ATOM 27786 C CA . ILE B 1 31 ? 41.553 15.649 4.760 1.00 0.00 31 ILE B CA 13
ATOM 27787 C C . ILE B 1 31 ? 42.269 16.782 4.025 1.00 0.00 31 ILE B C 13
ATOM 27788 O O . ILE B 1 31 ? 43.360 16.618 3.516 1.00 0.00 31 ILE B O 13
ATOM 27804 N N . LYS B 1 32 ? 41.656 17.929 3.965 1.00 0.00 32 LYS B N 13
ATOM 27805 C CA . LYS B 1 32 ? 42.288 19.082 3.262 1.00 0.00 32 LYS B CA 13
ATOM 27806 C C . LYS B 1 32 ? 41.688 20.388 3.786 1.00 0.00 32 LYS B C 13
ATOM 27807 O O . LYS B 1 32 ? 42.366 21.195 4.391 1.00 0.00 32 LYS B O 13
ATOM 27826 N N . ARG B 1 33 ? 40.421 20.602 3.559 1.00 0.00 33 ARG B N 13
ATOM 27827 C CA . ARG B 1 33 ? 39.778 21.856 4.045 1.00 0.00 33 ARG B CA 13
ATOM 27828 C C . ARG B 1 33 ? 40.632 23.059 3.637 1.00 0.00 33 ARG B C 13
ATOM 27829 O O . ARG B 1 33 ? 41.294 23.610 4.502 1.00 0.00 33 ARG B O 13
ATOM 27851 N N . MET C 1 1 ? 16.163 -19.615 3.759 1.00 0.00 1 MET C N 13
ATOM 27852 C CA . MET C 1 1 ? 16.730 -19.723 2.385 1.00 0.00 1 MET C CA 13
ATOM 27853 C C . MET C 1 1 ? 15.710 -19.203 1.371 1.00 0.00 1 MET C C 13
ATOM 27854 O O . MET C 1 1 ? 14.545 -19.533 1.435 1.00 0.00 1 MET C O 13
ATOM 27870 N N . LEU C 1 2 ? 16.147 -18.386 0.444 1.00 0.00 2 LEU C N 13
ATOM 27871 C CA . LEU C 1 2 ? 15.231 -17.822 -0.589 1.00 0.00 2 LEU C CA 13
ATOM 27872 C C . LEU C 1 2 ? 14.222 -16.859 0.037 1.00 0.00 2 LEU C C 13
ATOM 27873 O O . LEU C 1 2 ? 14.088 -15.734 -0.403 1.00 0.00 2 LEU C O 13
ATOM 27889 N N . GLU C 1 3 ? 13.506 -17.261 1.050 1.00 0.00 3 GLU C N 13
ATOM 27890 C CA . GLU C 1 3 ? 12.527 -16.314 1.649 1.00 0.00 3 GLU C CA 13
ATOM 27891 C C . GLU C 1 3 ? 13.300 -15.168 2.330 1.00 0.00 3 GLU C C 13
ATOM 27892 O O . GLU C 1 3 ? 13.016 -14.010 2.094 1.00 0.00 3 GLU C O 13
ATOM 27904 N N . PRO C 1 4 ? 14.271 -15.473 3.164 1.00 0.00 4 PRO C N 13
ATOM 27905 C CA . PRO C 1 4 ? 15.084 -14.458 3.867 1.00 0.00 4 PRO C CA 13
ATOM 27906 C C . PRO C 1 4 ? 16.485 -14.294 3.254 1.00 0.00 4 PRO C C 13
ATOM 27907 O O . PRO C 1 4 ? 17.254 -13.454 3.676 1.00 0.00 4 PRO C O 13
ATOM 27918 N N . PHE C 1 5 ? 16.831 -15.110 2.280 1.00 0.00 5 PHE C N 13
ATOM 27919 C CA . PHE C 1 5 ? 18.197 -15.025 1.661 1.00 0.00 5 PHE C CA 13
ATOM 27920 C C . PHE C 1 5 ? 18.127 -14.436 0.245 1.00 0.00 5 PHE C C 13
ATOM 27921 O O . PHE C 1 5 ? 18.684 -13.388 -0.019 1.00 0.00 5 PHE C O 13
ATOM 27938 N N . GLN C 1 6 ? 17.484 -15.103 -0.683 1.00 0.00 6 GLN C N 13
ATOM 27939 C CA . GLN C 1 6 ? 17.443 -14.549 -2.069 1.00 0.00 6 GLN C CA 13
ATOM 27940 C C . GLN C 1 6 ? 16.941 -13.115 -2.030 1.00 0.00 6 GLN C C 13
ATOM 27941 O O . GLN C 1 6 ? 17.273 -12.296 -2.864 1.00 0.00 6 GLN C O 13
ATOM 27955 N N . ILE C 1 7 ? 16.144 -12.814 -1.061 1.00 0.00 7 ILE C N 13
ATOM 27956 C CA . ILE C 1 7 ? 15.599 -11.431 -0.938 1.00 0.00 7 ILE C CA 13
ATOM 27957 C C . ILE C 1 7 ? 16.718 -10.485 -0.497 1.00 0.00 7 ILE C C 13
ATOM 27958 O O . ILE C 1 7 ? 16.634 -9.284 -0.664 1.00 0.00 7 ILE C O 13
ATOM 27974 N N . LEU C 1 8 ? 17.769 -11.022 0.059 1.00 0.00 8 LEU C N 13
ATOM 27975 C CA . LEU C 1 8 ? 18.904 -10.168 0.507 1.00 0.00 8 LEU C CA 13
ATOM 27976 C C . LEU C 1 8 ? 19.788 -9.860 -0.700 1.00 0.00 8 LEU C C 13
ATOM 27977 O O . LEU C 1 8 ? 20.131 -8.723 -0.957 1.00 0.00 8 LEU C O 13
ATOM 27993 N N . SER C 1 9 ? 20.154 -10.864 -1.447 1.00 0.00 9 SER C N 13
ATOM 27994 C CA . SER C 1 9 ? 21.010 -10.624 -2.641 1.00 0.00 9 SER C CA 13
ATOM 27995 C C . SER C 1 9 ? 20.326 -9.601 -3.551 1.00 0.00 9 SER C C 13
ATOM 27996 O O . SER C 1 9 ? 20.957 -8.713 -4.087 1.00 0.00 9 SER C O 13
ATOM 28004 N N . ILE C 1 10 ? 19.037 -9.718 -3.723 1.00 0.00 10 ILE C N 13
ATOM 28005 C CA . ILE C 1 10 ? 18.311 -8.751 -4.593 1.00 0.00 10 ILE C CA 13
ATOM 28006 C C . ILE C 1 10 ? 18.238 -7.393 -3.890 1.00 0.00 10 ILE C C 13
ATOM 28007 O O . ILE C 1 10 ? 18.606 -6.376 -4.444 1.00 0.00 10 ILE C O 13
ATOM 28023 N N . SER C 1 11 ? 17.748 -7.340 -2.634 1.00 0.00 11 SER C N 13
ATOM 28024 C CA . SER C 1 11 ? 17.685 -6.062 -1.931 1.00 0.00 11 SER C CA 13
ATOM 28025 C C . SER C 1 11 ? 18.955 -5.269 -2.134 1.00 0.00 11 SER C C 13
ATOM 28026 O O . SER C 1 11 ? 18.948 -4.099 -2.421 1.00 0.00 11 SER C O 13
ATOM 28034 N N . SER C 1 12 ? 20.075 -5.912 -1.903 1.00 0.00 12 SER C N 13
ATOM 28035 C CA . SER C 1 12 ? 21.378 -5.204 -2.055 1.00 0.00 12 SER C CA 13
ATOM 28036 C C . SER C 1 12 ? 21.524 -4.697 -3.492 1.00 0.00 12 SER C C 13
ATOM 28037 O O . SER C 1 12 ? 21.925 -3.575 -3.726 1.00 0.00 12 SER C O 13
ATOM 28045 N N . PHE C 1 13 ? 21.203 -5.516 -4.456 1.00 0.00 13 PHE C N 13
ATOM 28046 C CA . PHE C 1 13 ? 21.324 -5.082 -5.877 1.00 0.00 13 PHE C CA 13
ATOM 28047 C C . PHE C 1 13 ? 20.605 -3.744 -6.066 1.00 0.00 13 PHE C C 13
ATOM 28048 O O . PHE C 1 13 ? 21.167 -2.791 -6.569 1.00 0.00 13 PHE C O 13
ATOM 28065 N N . ILE C 1 14 ? 19.365 -3.666 -5.666 1.00 0.00 14 ILE C N 13
ATOM 28066 C CA . ILE C 1 14 ? 18.610 -2.390 -5.823 1.00 0.00 14 ILE C CA 13
ATOM 28067 C C . ILE C 1 14 ? 19.396 -1.248 -5.178 1.00 0.00 14 ILE C C 13
ATOM 28068 O O . ILE C 1 14 ? 19.531 -0.179 -5.739 1.00 0.00 14 ILE C O 13
ATOM 28084 N N . LEU C 1 15 ? 19.911 -1.465 -4.000 1.00 0.00 15 LEU C N 13
ATOM 28085 C CA . LEU C 1 15 ? 20.684 -0.393 -3.312 1.00 0.00 15 LEU C CA 13
ATOM 28086 C C . LEU C 1 15 ? 21.967 -0.104 -4.104 1.00 0.00 15 LEU C C 13
ATOM 28087 O O . LEU C 1 15 ? 22.385 1.028 -4.239 1.00 0.00 15 LEU C O 13
ATOM 28103 N N . SER C 1 16 ? 22.594 -1.121 -4.629 1.00 0.00 16 SER C N 13
ATOM 28104 C CA . SER C 1 16 ? 23.846 -0.902 -5.408 1.00 0.00 16 SER C CA 13
ATOM 28105 C C . SER C 1 16 ? 23.612 0.175 -6.471 1.00 0.00 16 SER C C 13
ATOM 28106 O O . SER C 1 16 ? 24.396 1.092 -6.618 1.00 0.00 16 SER C O 13
ATOM 28114 N N . ALA C 1 17 ? 22.541 0.077 -7.213 1.00 0.00 17 ALA C N 13
ATOM 28115 C CA . ALA C 1 17 ? 22.269 1.102 -8.263 1.00 0.00 17 ALA C CA 13
ATOM 28116 C C . ALA C 1 17 ? 21.997 2.454 -7.596 1.00 0.00 17 ALA C C 13
ATOM 28117 O O . ALA C 1 17 ? 22.526 3.472 -7.996 1.00 0.00 17 ALA C O 13
ATOM 28124 N N . LEU C 1 18 ? 21.177 2.471 -6.580 1.00 0.00 18 LEU C N 13
ATOM 28125 C CA . LEU C 1 18 ? 20.876 3.755 -5.886 1.00 0.00 18 LEU C CA 13
ATOM 28126 C C . LEU C 1 18 ? 22.188 4.385 -5.410 1.00 0.00 18 LEU C C 13
ATOM 28127 O O . LEU C 1 18 ? 22.399 5.575 -5.530 1.00 0.00 18 LEU C O 13
ATOM 28143 N N . HIS C 1 19 ? 23.075 3.591 -4.875 1.00 0.00 19 HIS C N 13
ATOM 28144 C CA . HIS C 1 19 ? 24.374 4.139 -4.394 1.00 0.00 19 HIS C CA 13
ATOM 28145 C C . HIS C 1 19 ? 25.129 4.775 -5.564 1.00 0.00 19 HIS C C 13
ATOM 28146 O O . HIS C 1 19 ? 25.657 5.864 -5.455 1.00 0.00 19 HIS C O 13
ATOM 28161 N N . PHE C 1 20 ? 25.185 4.104 -6.681 1.00 0.00 20 PHE C N 13
ATOM 28162 C CA . PHE C 1 20 ? 25.908 4.670 -7.855 1.00 0.00 20 PHE C CA 13
ATOM 28163 C C . PHE C 1 20 ? 25.318 6.039 -8.205 1.00 0.00 20 PHE C C 13
ATOM 28164 O O . PHE C 1 20 ? 26.018 7.031 -8.265 1.00 0.00 20 PHE C O 13
ATOM 28181 N N . ILE C 1 21 ? 24.035 6.101 -8.433 1.00 0.00 21 ILE C N 13
ATOM 28182 C CA . ILE C 1 21 ? 23.404 7.406 -8.775 1.00 0.00 21 ILE C CA 13
ATOM 28183 C C . ILE C 1 21 ? 23.607 8.384 -7.615 1.00 0.00 21 ILE C C 13
ATOM 28184 O O . ILE C 1 21 ? 24.200 9.432 -7.769 1.00 0.00 21 ILE C O 13
ATOM 28200 N N . ALA C 1 22 ? 23.116 8.047 -6.453 1.00 0.00 22 ALA C N 13
ATOM 28201 C CA . ALA C 1 22 ? 23.273 8.954 -5.279 1.00 0.00 22 ALA C CA 13
ATOM 28202 C C . ALA C 1 22 ? 24.717 9.460 -5.198 1.00 0.00 22 ALA C C 13
ATOM 28203 O O . ALA C 1 22 ? 24.980 10.535 -4.698 1.00 0.00 22 ALA C O 13
ATOM 28210 N N . TRP C 1 23 ? 25.655 8.693 -5.682 1.00 0.00 23 TRP C N 13
ATOM 28211 C CA . TRP C 1 23 ? 27.077 9.132 -5.629 1.00 0.00 23 TRP C CA 13
ATOM 28212 C C . TRP C 1 23 ? 27.305 10.264 -6.633 1.00 0.00 23 TRP C C 13
ATOM 28213 O O . TRP C 1 23 ? 27.954 11.247 -6.337 1.00 0.00 23 TRP C O 13
ATOM 28234 N N . THR C 1 24 ? 26.785 10.131 -7.823 1.00 0.00 24 THR C N 13
ATOM 28235 C CA . THR C 1 24 ? 26.985 11.199 -8.844 1.00 0.00 24 THR C CA 13
ATOM 28236 C C . THR C 1 24 ? 26.327 12.505 -8.376 1.00 0.00 24 THR C C 13
ATOM 28237 O O . THR C 1 24 ? 26.837 13.580 -8.621 1.00 0.00 24 THR C O 13
ATOM 28248 N N . ILE C 1 25 ? 25.204 12.432 -7.707 1.00 0.00 25 ILE C N 13
ATOM 28249 C CA . ILE C 1 25 ? 24.542 13.686 -7.239 1.00 0.00 25 ILE C CA 13
ATOM 28250 C C . ILE C 1 25 ? 25.239 14.186 -5.965 1.00 0.00 25 ILE C C 13
ATOM 28251 O O . ILE C 1 25 ? 25.720 15.300 -5.909 1.00 0.00 25 ILE C O 13
ATOM 28267 N N . GLY C 1 26 ? 25.285 13.379 -4.940 1.00 0.00 26 GLY C N 13
ATOM 28268 C CA . GLY C 1 26 ? 25.943 13.831 -3.666 1.00 0.00 26 GLY C CA 13
ATOM 28269 C C . GLY C 1 26 ? 27.406 14.227 -3.935 1.00 0.00 26 GLY C C 13
ATOM 28270 O O . GLY C 1 26 ? 27.922 15.138 -3.319 1.00 0.00 26 GLY C O 13
ATOM 28274 N N . HIS C 1 27 ? 28.088 13.564 -4.843 1.00 0.00 27 HIS C N 13
ATOM 28275 C CA . HIS C 1 27 ? 29.505 13.938 -5.114 1.00 0.00 27 HIS C CA 13
ATOM 28276 C C . HIS C 1 27 ? 29.545 15.217 -5.954 1.00 0.00 27 HIS C C 13
ATOM 28277 O O . HIS C 1 27 ? 30.250 16.155 -5.641 1.00 0.00 27 HIS C O 13
ATOM 28292 N N . LEU C 1 28 ? 28.795 15.260 -7.021 1.00 0.00 28 LEU C N 13
ATOM 28293 C CA . LEU C 1 28 ? 28.791 16.475 -7.884 1.00 0.00 28 LEU C CA 13
ATOM 28294 C C . LEU C 1 28 ? 28.250 17.664 -7.088 1.00 0.00 28 LEU C C 13
ATOM 28295 O O . LEU C 1 28 ? 28.731 18.773 -7.210 1.00 0.00 28 LEU C O 13
ATOM 28311 N N . ASN C 1 29 ? 27.253 17.447 -6.276 1.00 0.00 29 ASN C N 13
ATOM 28312 C CA . ASN C 1 29 ? 26.685 18.571 -5.480 1.00 0.00 29 ASN C CA 13
ATOM 28313 C C . ASN C 1 29 ? 27.815 19.312 -4.763 1.00 0.00 29 ASN C C 13
ATOM 28314 O O . ASN C 1 29 ? 27.807 20.523 -4.660 1.00 0.00 29 ASN C O 13
ATOM 28325 N N . GLN C 1 30 ? 28.790 18.598 -4.269 1.00 0.00 30 GLN C N 13
ATOM 28326 C CA . GLN C 1 30 ? 29.917 19.271 -3.564 1.00 0.00 30 GLN C CA 13
ATOM 28327 C C . GLN C 1 30 ? 30.535 20.321 -4.489 1.00 0.00 30 GLN C C 13
ATOM 28328 O O . GLN C 1 30 ? 30.743 21.455 -4.105 1.00 0.00 30 GLN C O 13
ATOM 28342 N N . ILE C 1 31 ? 30.826 19.954 -5.710 1.00 0.00 31 ILE C N 13
ATOM 28343 C CA . ILE C 1 31 ? 31.427 20.928 -6.670 1.00 0.00 31 ILE C CA 13
ATOM 28344 C C . ILE C 1 31 ? 30.289 21.624 -7.435 1.00 0.00 31 ILE C C 13
ATOM 28345 O O . ILE C 1 31 ? 30.202 21.582 -8.643 1.00 0.00 31 ILE C O 13
ATOM 28361 N N . LYS C 1 32 ? 29.405 22.268 -6.724 1.00 0.00 32 LYS C N 13
ATOM 28362 C CA . LYS C 1 32 ? 28.271 22.964 -7.394 1.00 0.00 32 LYS C CA 13
ATOM 28363 C C . LYS C 1 32 ? 27.679 24.006 -6.443 1.00 0.00 32 LYS C C 13
ATOM 28364 O O . LYS C 1 32 ? 27.886 25.193 -6.599 1.00 0.00 32 LYS C O 13
ATOM 28383 N N . ARG C 1 33 ? 26.943 23.571 -5.456 1.00 0.00 33 ARG C N 13
ATOM 28384 C CA . ARG C 1 33 ? 26.339 24.537 -4.494 1.00 0.00 33 ARG C CA 13
ATOM 28385 C C . ARG C 1 33 ? 27.386 24.947 -3.457 1.00 0.00 33 ARG C C 13
ATOM 28386 O O . ARG C 1 33 ? 27.483 26.131 -3.177 1.00 0.00 33 ARG C O 13
ATOM 28408 N N . MET D 1 1 ? 25.047 -18.165 14.211 1.00 0.00 1 MET D N 13
ATOM 28409 C CA . MET D 1 1 ? 26.460 -17.866 13.844 1.00 0.00 1 MET D CA 13
ATOM 28410 C C . MET D 1 1 ? 27.131 -19.141 13.331 1.00 0.00 1 MET D C 13
ATOM 28411 O O . MET D 1 1 ? 27.533 -19.995 14.097 1.00 0.00 1 MET D O 13
ATOM 28427 N N . LEU D 1 2 ? 27.246 -19.284 12.036 1.00 0.00 2 LEU D N 13
ATOM 28428 C CA . LEU D 1 2 ? 27.880 -20.514 11.475 1.00 0.00 2 LEU D CA 13
ATOM 28429 C C . LEU D 1 2 ? 29.400 -20.353 11.477 1.00 0.00 2 LEU D C 13
ATOM 28430 O O . LEU D 1 2 ? 30.119 -21.116 12.090 1.00 0.00 2 LEU D O 13
ATOM 28446 N N . GLU D 1 3 ? 29.886 -19.375 10.761 1.00 0.00 3 GLU D N 13
ATOM 28447 C CA . GLU D 1 3 ? 31.354 -19.151 10.661 1.00 0.00 3 GLU D CA 13
ATOM 28448 C C . GLU D 1 3 ? 31.553 -17.785 9.972 1.00 0.00 3 GLU D C 13
ATOM 28449 O O . GLU D 1 3 ? 30.584 -17.084 9.761 1.00 0.00 3 GLU D O 13
ATOM 28461 N N . PRO D 1 4 ? 32.763 -17.369 9.632 1.00 0.00 4 PRO D N 13
ATOM 28462 C CA . PRO D 1 4 ? 32.978 -16.037 8.982 1.00 0.00 4 PRO D CA 13
ATOM 28463 C C . PRO D 1 4 ? 31.990 -15.756 7.840 1.00 0.00 4 PRO D C 13
ATOM 28464 O O . PRO D 1 4 ? 31.956 -14.670 7.297 1.00 0.00 4 PRO D O 13
ATOM 28475 N N . PHE D 1 5 ? 31.171 -16.713 7.483 1.00 0.00 5 PHE D N 13
ATOM 28476 C CA . PHE D 1 5 ? 30.179 -16.478 6.392 1.00 0.00 5 PHE D CA 13
ATOM 28477 C C . PHE D 1 5 ? 28.910 -15.857 6.987 1.00 0.00 5 PHE D C 13
ATOM 28478 O O . PHE D 1 5 ? 28.566 -14.729 6.691 1.00 0.00 5 PHE D O 13
ATOM 28495 N N . GLN D 1 6 ? 28.206 -16.582 7.821 1.00 0.00 6 GLN D N 13
ATOM 28496 C CA . GLN D 1 6 ? 26.958 -16.026 8.420 1.00 0.00 6 GLN D CA 13
ATOM 28497 C C . GLN D 1 6 ? 27.220 -14.654 9.018 1.00 0.00 6 GLN D C 13
ATOM 28498 O O . GLN D 1 6 ? 26.563 -13.685 8.696 1.00 0.00 6 GLN D O 13
ATOM 28512 N N . ILE D 1 7 ? 28.153 -14.571 9.901 1.00 0.00 7 ILE D N 13
ATOM 28513 C CA . ILE D 1 7 ? 28.441 -13.258 10.552 1.00 0.00 7 ILE D CA 13
ATOM 28514 C C . ILE D 1 7 ? 28.615 -12.170 9.487 1.00 0.00 7 ILE D C 13
ATOM 28515 O O . ILE D 1 7 ? 28.422 -11.002 9.758 1.00 0.00 7 ILE D O 13
ATOM 28531 N N . LEU D 1 8 ? 28.978 -12.527 8.280 1.00 0.00 8 LEU D N 13
ATOM 28532 C CA . LEU D 1 8 ? 29.156 -11.480 7.225 1.00 0.00 8 LEU D CA 13
ATOM 28533 C C . LEU D 1 8 ? 27.792 -11.117 6.629 1.00 0.00 8 LEU D C 13
ATOM 28534 O O . LEU D 1 8 ? 27.543 -9.983 6.271 1.00 0.00 8 LEU D O 13
ATOM 28550 N N . SER D 1 9 ? 26.903 -12.069 6.527 1.00 0.00 9 SER D N 13
ATOM 28551 C CA . SER D 1 9 ? 25.555 -11.777 5.965 1.00 0.00 9 SER D CA 13
ATOM 28552 C C . SER D 1 9 ? 24.830 -10.778 6.871 1.00 0.00 9 SER D C 13
ATOM 28553 O O . SER D 1 9 ? 24.252 -9.815 6.411 1.00 0.00 9 SER D O 13
ATOM 28561 N N . ILE D 1 10 ? 24.858 -11.005 8.158 1.00 0.00 10 ILE D N 13
ATOM 28562 C CA . ILE D 1 10 ? 24.177 -10.072 9.101 1.00 0.00 10 ILE D CA 13
ATOM 28563 C C . ILE D 1 10 ? 24.976 -8.764 9.176 1.00 0.00 10 ILE D C 13
ATOM 28564 O O . ILE D 1 10 ? 24.431 -7.685 9.053 1.00 0.00 10 ILE D O 13
ATOM 28580 N N . SER D 1 11 ? 26.307 -8.821 9.393 1.00 0.00 11 SER D N 13
ATOM 28581 C CA . SER D 1 11 ? 27.089 -7.590 9.452 1.00 0.00 11 SER D CA 13
ATOM 28582 C C . SER D 1 11 ? 26.702 -6.649 8.335 1.00 0.00 11 SER D C 13
ATOM 28583 O O . SER D 1 11 ? 26.532 -5.468 8.518 1.00 0.00 11 SER D O 13
ATOM 28591 N N . SER D 1 12 ? 26.652 -7.167 7.134 1.00 0.00 12 SER D N 13
ATOM 28592 C CA . SER D 1 12 ? 26.314 -6.298 5.972 1.00 0.00 12 SER D CA 13
ATOM 28593 C C . SER D 1 12 ? 24.873 -5.799 6.100 1.00 0.00 12 SER D C 13
ATOM 28594 O O . SER D 1 12 ? 24.579 -4.650 5.843 1.00 0.00 12 SER D O 13
ATOM 28602 N N . PHE D 1 13 ? 23.974 -6.659 6.488 1.00 0.00 13 PHE D N 13
ATOM 28603 C CA . PHE D 1 13 ? 22.549 -6.242 6.624 1.00 0.00 13 PHE D CA 13
ATOM 28604 C C . PHE D 1 13 ? 22.444 -5.001 7.516 1.00 0.00 13 PHE D C 13
ATOM 28605 O O . PHE D 1 13 ? 21.798 -4.032 7.165 1.00 0.00 13 PHE D O 13
ATOM 28622 N N . ILE D 1 14 ? 23.061 -5.016 8.670 1.00 0.00 14 ILE D N 13
ATOM 28623 C CA . ILE D 1 14 ? 22.969 -3.827 9.565 1.00 0.00 14 ILE D CA 13
ATOM 28624 C C . ILE D 1 14 ? 23.678 -2.637 8.914 1.00 0.00 14 ILE D C 13
ATOM 28625 O O . ILE D 1 14 ? 23.291 -1.500 9.095 1.00 0.00 14 ILE D O 13
ATOM 28641 N N . LEU D 1 15 ? 24.707 -2.886 8.151 1.00 0.00 15 LEU D N 13
ATOM 28642 C CA . LEU D 1 15 ? 25.428 -1.763 7.486 1.00 0.00 15 LEU D CA 13
ATOM 28643 C C . LEU D 1 15 ? 24.574 -1.224 6.333 1.00 0.00 15 LEU D C 13
ATOM 28644 O O . LEU D 1 15 ? 24.565 -0.040 6.055 1.00 0.00 15 LEU D O 13
ATOM 28660 N N . SER D 1 16 ? 23.869 -2.084 5.653 1.00 0.00 16 SER D N 13
ATOM 28661 C CA . SER D 1 16 ? 23.028 -1.630 4.509 1.00 0.00 16 SER D CA 13
ATOM 28662 C C . SER D 1 16 ? 21.946 -0.662 4.997 1.00 0.00 16 SER D C 13
ATOM 28663 O O . SER D 1 16 ? 21.887 0.476 4.575 1.00 0.00 16 SER D O 13
ATOM 28671 N N . ALA D 1 17 ? 21.084 -1.100 5.874 1.00 0.00 17 ALA D N 13
ATOM 28672 C CA . ALA D 1 17 ? 20.006 -0.194 6.368 1.00 0.00 17 ALA D CA 13
ATOM 28673 C C . ALA D 1 17 ? 20.632 1.060 6.982 1.00 0.00 17 ALA D C 13
ATOM 28674 O O . ALA D 1 17 ? 20.139 2.157 6.812 1.00 0.00 17 ALA D O 13
ATOM 28681 N N . LEU D 1 18 ? 21.714 0.909 7.695 1.00 0.00 18 LEU D N 13
ATOM 28682 C CA . LEU D 1 18 ? 22.364 2.096 8.316 1.00 0.00 18 LEU D CA 13
ATOM 28683 C C . LEU D 1 18 ? 22.709 3.111 7.223 1.00 0.00 18 LEU D C 13
ATOM 28684 O O . LEU D 1 18 ? 22.635 4.307 7.427 1.00 0.00 18 LEU D O 13
ATOM 28700 N N . HIS D 1 19 ? 23.082 2.645 6.062 1.00 0.00 19 HIS D N 13
ATOM 28701 C CA . HIS D 1 19 ? 23.427 3.585 4.956 1.00 0.00 19 HIS D CA 13
ATOM 28702 C C . HIS D 1 19 ? 22.141 4.134 4.328 1.00 0.00 19 HIS D C 13
ATOM 28703 O O . HIS D 1 19 ? 22.077 5.276 3.921 1.00 0.00 19 HIS D O 13
ATOM 28718 N N . PHE D 1 20 ? 21.119 3.326 4.241 1.00 0.00 20 PHE D N 13
ATOM 28719 C CA . PHE D 1 20 ? 19.841 3.795 3.636 1.00 0.00 20 PHE D CA 13
ATOM 28720 C C . PHE D 1 20 ? 19.205 4.866 4.528 1.00 0.00 20 PHE D C 13
ATOM 28721 O O . PHE D 1 20 ? 18.761 5.895 4.060 1.00 0.00 20 PHE D O 13
ATOM 28738 N N . ILE D 1 21 ? 19.151 4.629 5.810 1.00 0.00 21 ILE D N 13
ATOM 28739 C CA . ILE D 1 21 ? 18.538 5.630 6.730 1.00 0.00 21 ILE D CA 13
ATOM 28740 C C . ILE D 1 21 ? 19.454 6.852 6.856 1.00 0.00 21 ILE D C 13
ATOM 28741 O O . ILE D 1 21 ? 18.998 7.978 6.897 1.00 0.00 21 ILE D O 13
ATOM 28757 N N . ALA D 1 22 ? 20.740 6.641 6.923 1.00 0.00 22 ALA D N 13
ATOM 28758 C CA . ALA D 1 22 ? 21.677 7.794 7.052 1.00 0.00 22 ALA D CA 13
ATOM 28759 C C . ALA D 1 22 ? 21.675 8.611 5.758 1.00 0.00 22 ALA D C 13
ATOM 28760 O O . ALA D 1 22 ? 21.681 9.826 5.781 1.00 0.00 22 ALA D O 13
ATOM 28767 N N . TRP D 1 23 ? 21.672 7.958 4.629 1.00 0.00 23 TRP D N 13
ATOM 28768 C CA . TRP D 1 23 ? 21.677 8.702 3.339 1.00 0.00 23 TRP D CA 13
ATOM 28769 C C . TRP D 1 23 ? 20.400 9.538 3.221 1.00 0.00 23 TRP D C 13
ATOM 28770 O O . TRP D 1 23 ? 20.436 10.690 2.840 1.00 0.00 23 TRP D O 13
ATOM 28791 N N . THR D 1 24 ? 19.270 8.967 3.535 1.00 0.00 24 THR D N 13
ATOM 28792 C CA . THR D 1 24 ? 17.997 9.733 3.427 1.00 0.00 24 THR D CA 13
ATOM 28793 C C . THR D 1 24 ? 18.008 10.913 4.406 1.00 0.00 24 THR D C 13
ATOM 28794 O O . THR D 1 24 ? 17.450 11.957 4.130 1.00 0.00 24 THR D O 13
ATOM 28805 N N . ILE D 1 25 ? 18.631 10.765 5.546 1.00 0.00 25 ILE D N 13
ATOM 28806 C CA . ILE D 1 25 ? 18.659 11.891 6.525 1.00 0.00 25 ILE D CA 13
ATOM 28807 C C . ILE D 1 25 ? 19.754 12.895 6.139 1.00 0.00 25 ILE D C 13
ATOM 28808 O O . ILE D 1 25 ? 19.492 14.065 5.943 1.00 0.00 25 ILE D O 13
ATOM 28824 N N . GLY D 1 26 ? 20.979 12.452 6.043 1.00 0.00 26 GLY D N 13
ATOM 28825 C CA . GLY D 1 26 ? 22.089 13.402 5.684 1.00 0.00 26 GLY D CA 13
ATOM 28826 C C . GLY D 1 26 ? 21.839 14.018 4.296 1.00 0.00 26 GLY D C 13
ATOM 28827 O O . GLY D 1 26 ? 22.148 15.171 4.069 1.00 0.00 26 GLY D O 13
ATOM 28831 N N . HIS D 1 27 ? 21.283 13.280 3.359 1.00 0.00 27 HIS D N 13
ATOM 28832 C CA . HIS D 1 27 ? 21.035 13.871 2.014 1.00 0.00 27 HIS D CA 13
ATOM 28833 C C . HIS D 1 27 ? 19.894 14.884 2.116 1.00 0.00 27 HIS D C 13
ATOM 28834 O O . HIS D 1 27 ? 19.990 15.994 1.630 1.00 0.00 27 HIS D O 13
ATOM 28849 N N . LEU D 1 28 ? 18.817 14.515 2.753 1.00 0.00 28 LEU D N 13
ATOM 28850 C CA . LEU D 1 28 ? 17.676 15.460 2.896 1.00 0.00 28 LEU D CA 13
ATOM 28851 C C . LEU D 1 28 ? 18.150 16.694 3.662 1.00 0.00 28 LEU D C 13
ATOM 28852 O O . LEU D 1 28 ? 17.778 17.809 3.355 1.00 0.00 28 LEU D O 13
ATOM 28868 N N . ASN D 1 29 ? 18.973 16.504 4.657 1.00 0.00 29 ASN D N 13
ATOM 28869 C CA . ASN D 1 29 ? 19.474 17.666 5.441 1.00 0.00 29 ASN D CA 13
ATOM 28870 C C . ASN D 1 29 ? 20.185 18.641 4.502 1.00 0.00 29 ASN D C 13
ATOM 28871 O O . ASN D 1 29 ? 20.068 19.843 4.636 1.00 0.00 29 ASN D O 13
ATOM 28882 N N . GLN D 1 30 ? 20.918 18.135 3.549 1.00 0.00 30 GLN D N 13
ATOM 28883 C CA . GLN D 1 30 ? 21.630 19.037 2.603 1.00 0.00 30 GLN D CA 13
ATOM 28884 C C . GLN D 1 30 ? 20.607 19.907 1.870 1.00 0.00 30 GLN D C 13
ATOM 28885 O O . GLN D 1 30 ? 20.802 21.092 1.689 1.00 0.00 30 GLN D O 13
ATOM 28899 N N . ILE D 1 31 ? 19.514 19.326 1.447 1.00 0.00 31 ILE D N 13
ATOM 28900 C CA . ILE D 1 31 ? 18.469 20.113 0.725 1.00 0.00 31 ILE D CA 13
ATOM 28901 C C . ILE D 1 31 ? 17.406 20.581 1.719 1.00 0.00 31 ILE D C 13
ATOM 28902 O O . ILE D 1 31 ? 16.231 20.316 1.558 1.00 0.00 31 ILE D O 13
ATOM 28918 N N . LYS D 1 32 ? 17.811 21.279 2.743 1.00 0.00 32 LYS D N 13
ATOM 28919 C CA . LYS D 1 32 ? 16.827 21.771 3.751 1.00 0.00 32 LYS D CA 13
ATOM 28920 C C . LYS D 1 32 ? 17.397 23.002 4.458 1.00 0.00 32 LYS D C 13
ATOM 28921 O O . LYS D 1 32 ? 16.788 24.053 4.482 1.00 0.00 32 LYS D O 13
ATOM 28940 N N . ARG D 1 33 ? 18.563 22.882 5.033 1.00 0.00 33 ARG D N 13
ATOM 28941 C CA . ARG D 1 33 ? 19.169 24.047 5.736 1.00 0.00 33 ARG D CA 13
ATOM 28942 C C . ARG D 1 33 ? 19.780 24.999 4.706 1.00 0.00 33 ARG D C 13
ATOM 28943 O O . ARG D 1 33 ? 20.215 24.520 3.672 1.00 0.00 33 ARG D O 13
ATOM 28965 N N . MET A 1 1 ? 34.127 -20.758 -8.471 1.00 0.00 1 MET A N 14
ATOM 28966 C CA . MET A 1 1 ? 33.674 -20.581 -7.063 1.00 0.00 1 MET A CA 14
ATOM 28967 C C . MET A 1 1 ? 34.854 -20.807 -6.115 1.00 0.00 1 MET A C 14
ATOM 28968 O O . MET A 1 1 ? 35.627 -21.727 -6.289 1.00 0.00 1 MET A O 14
ATOM 28984 N N . LEU A 1 2 ? 34.992 -19.971 -5.117 1.00 0.00 2 LEU A N 14
ATOM 28985 C CA . LEU A 1 2 ? 36.111 -20.114 -4.142 1.00 0.00 2 LEU A CA 14
ATOM 28986 C C . LEU A 1 2 ? 37.400 -19.523 -4.726 1.00 0.00 2 LEU A C 14
ATOM 28987 O O . LEU A 1 2 ? 37.963 -18.599 -4.180 1.00 0.00 2 LEU A O 14
ATOM 29003 N N . GLU A 1 3 ? 37.888 -20.040 -5.820 1.00 0.00 3 GLU A N 14
ATOM 29004 C CA . GLU A 1 3 ? 39.148 -19.475 -6.383 1.00 0.00 3 GLU A CA 14
ATOM 29005 C C . GLU A 1 3 ? 38.910 -18.008 -6.795 1.00 0.00 3 GLU A C 14
ATOM 29006 O O . GLU A 1 3 ? 39.659 -17.133 -6.409 1.00 0.00 3 GLU A O 14
ATOM 29018 N N . PRO A 1 4 ? 37.880 -17.730 -7.562 1.00 0.00 4 PRO A N 14
ATOM 29019 C CA . PRO A 1 4 ? 37.562 -16.349 -8.006 1.00 0.00 4 PRO A CA 14
ATOM 29020 C C . PRO A 1 4 ? 36.521 -15.665 -7.107 1.00 0.00 4 PRO A C 14
ATOM 29021 O O . PRO A 1 4 ? 36.494 -14.456 -6.982 1.00 0.00 4 PRO A O 14
ATOM 29032 N N . PHE A 1 5 ? 35.649 -16.428 -6.501 1.00 0.00 5 PHE A N 14
ATOM 29033 C CA . PHE A 1 5 ? 34.594 -15.822 -5.636 1.00 0.00 5 PHE A CA 14
ATOM 29034 C C . PHE A 1 5 ? 35.144 -15.503 -4.244 1.00 0.00 5 PHE A C 14
ATOM 29035 O O . PHE A 1 5 ? 34.868 -14.454 -3.693 1.00 0.00 5 PHE A O 14
ATOM 29052 N N . GLN A 1 6 ? 35.901 -16.396 -3.651 1.00 0.00 6 GLN A N 14
ATOM 29053 C CA . GLN A 1 6 ? 36.431 -16.115 -2.285 1.00 0.00 6 GLN A CA 14
ATOM 29054 C C . GLN A 1 6 ? 36.993 -14.703 -2.223 1.00 0.00 6 GLN A C 14
ATOM 29055 O O . GLN A 1 6 ? 36.502 -13.843 -1.519 1.00 0.00 6 GLN A O 14
ATOM 29069 N N . ILE A 1 7 ? 38.024 -14.478 -2.961 1.00 0.00 7 ILE A N 14
ATOM 29070 C CA . ILE A 1 7 ? 38.673 -13.134 -2.981 1.00 0.00 7 ILE A CA 14
ATOM 29071 C C . ILE A 1 7 ? 37.606 -12.038 -3.081 1.00 0.00 7 ILE A C 14
ATOM 29072 O O . ILE A 1 7 ? 37.833 -10.907 -2.698 1.00 0.00 7 ILE A O 14
ATOM 29088 N N . LEU A 1 8 ? 36.441 -12.358 -3.576 1.00 0.00 8 LEU A N 14
ATOM 29089 C CA . LEU A 1 8 ? 35.375 -11.326 -3.677 1.00 0.00 8 LEU A CA 14
ATOM 29090 C C . LEU A 1 8 ? 34.813 -11.072 -2.274 1.00 0.00 8 LEU A C 14
ATOM 29091 O O . LEU A 1 8 ? 34.570 -9.949 -1.881 1.00 0.00 8 LEU A O 14
ATOM 29107 N N . SER A 1 9 ? 34.617 -12.113 -1.513 1.00 0.00 9 SER A N 14
ATOM 29108 C CA . SER A 1 9 ? 34.080 -11.938 -0.134 1.00 0.00 9 SER A CA 14
ATOM 29109 C C . SER A 1 9 ? 35.062 -11.112 0.703 1.00 0.00 9 SER A C 14
ATOM 29110 O O . SER A 1 9 ? 34.666 -10.281 1.495 1.00 0.00 9 SER A O 14
ATOM 29118 N N . ILE A 1 10 ? 36.340 -11.332 0.538 1.00 0.00 10 ILE A N 14
ATOM 29119 C CA . ILE A 1 10 ? 37.333 -10.551 1.333 1.00 0.00 10 ILE A CA 14
ATOM 29120 C C . ILE A 1 10 ? 37.197 -9.063 0.980 1.00 0.00 10 ILE A C 14
ATOM 29121 O O . ILE A 1 10 ? 36.939 -8.238 1.834 1.00 0.00 10 ILE A O 14
ATOM 29137 N N . SER A 1 11 ? 37.376 -8.688 -0.268 1.00 0.00 11 SER A N 14
ATOM 29138 C CA . SER A 1 11 ? 37.237 -7.289 -0.660 1.00 0.00 11 SER A CA 14
ATOM 29139 C C . SER A 1 11 ? 36.018 -6.666 -0.021 1.00 0.00 11 SER A C 14
ATOM 29140 O O . SER A 1 11 ? 36.011 -5.529 0.408 1.00 0.00 11 SER A O 14
ATOM 29148 N N . SER A 1 12 ? 34.929 -7.395 -0.001 1.00 0.00 12 SER A N 14
ATOM 29149 C CA . SER A 1 12 ? 33.675 -6.849 0.593 1.00 0.00 12 SER A CA 14
ATOM 29150 C C . SER A 1 12 ? 33.831 -6.756 2.112 1.00 0.00 12 SER A C 14
ATOM 29151 O O . SER A 1 12 ? 33.479 -5.766 2.723 1.00 0.00 12 SER A O 14
ATOM 29159 N N . PHE A 1 13 ? 34.354 -7.781 2.725 1.00 0.00 13 PHE A N 14
ATOM 29160 C CA . PHE A 1 13 ? 34.533 -7.756 4.204 1.00 0.00 13 PHE A CA 14
ATOM 29161 C C . PHE A 1 13 ? 35.442 -6.587 4.592 1.00 0.00 13 PHE A C 14
ATOM 29162 O O . PHE A 1 13 ? 35.157 -5.846 5.512 1.00 0.00 13 PHE A O 14
ATOM 29179 N N . ILE A 1 14 ? 36.536 -6.418 3.901 1.00 0.00 14 ILE A N 14
ATOM 29180 C CA . ILE A 1 14 ? 37.463 -5.299 4.233 1.00 0.00 14 ILE A CA 14
ATOM 29181 C C . ILE A 1 14 ? 36.727 -3.964 4.096 1.00 0.00 14 ILE A C 14
ATOM 29182 O O . ILE A 1 14 ? 36.891 -3.068 4.900 1.00 0.00 14 ILE A O 14
ATOM 29198 N N . LEU A 1 15 ? 35.923 -3.823 3.079 1.00 0.00 15 LEU A N 14
ATOM 29199 C CA . LEU A 1 15 ? 35.181 -2.545 2.883 1.00 0.00 15 LEU A CA 14
ATOM 29200 C C . LEU A 1 15 ? 34.063 -2.436 3.930 1.00 0.00 15 LEU A C 14
ATOM 29201 O O . LEU A 1 15 ? 33.805 -1.380 4.472 1.00 0.00 15 LEU A O 14
ATOM 29217 N N . SER A 1 16 ? 33.396 -3.520 4.216 1.00 0.00 16 SER A N 14
ATOM 29218 C CA . SER A 1 16 ? 32.295 -3.475 5.220 1.00 0.00 16 SER A CA 14
ATOM 29219 C C . SER A 1 16 ? 32.807 -2.868 6.531 1.00 0.00 16 SER A C 14
ATOM 29220 O O . SER A 1 16 ? 32.166 -2.020 7.120 1.00 0.00 16 SER A O 14
ATOM 29228 N N . ALA A 1 17 ? 33.951 -3.293 6.995 1.00 0.00 17 ALA A N 14
ATOM 29229 C CA . ALA A 1 17 ? 34.488 -2.732 8.270 1.00 0.00 17 ALA A CA 14
ATOM 29230 C C . ALA A 1 17 ? 34.940 -1.288 8.045 1.00 0.00 17 ALA A C 14
ATOM 29231 O O . ALA A 1 17 ? 34.599 -0.396 8.797 1.00 0.00 17 ALA A O 14
ATOM 29238 N N . LEU A 1 18 ? 35.707 -1.049 7.017 1.00 0.00 18 LEU A N 14
ATOM 29239 C CA . LEU A 1 18 ? 36.181 0.338 6.746 1.00 0.00 18 LEU A CA 14
ATOM 29240 C C . LEU A 1 18 ? 34.974 1.273 6.636 1.00 0.00 18 LEU A C 14
ATOM 29241 O O . LEU A 1 18 ? 35.007 2.402 7.082 1.00 0.00 18 LEU A O 14
ATOM 29257 N N . HIS A 1 19 ? 33.908 0.812 6.041 1.00 0.00 19 HIS A N 14
ATOM 29258 C CA . HIS A 1 19 ? 32.701 1.674 5.898 1.00 0.00 19 HIS A CA 14
ATOM 29259 C C . HIS A 1 19 ? 32.115 1.977 7.279 1.00 0.00 19 HIS A C 14
ATOM 29260 O O . HIS A 1 19 ? 31.682 3.079 7.551 1.00 0.00 19 HIS A O 14
ATOM 29275 N N . PHE A 1 20 ? 32.090 1.008 8.153 1.00 0.00 20 PHE A N 14
ATOM 29276 C CA . PHE A 1 20 ? 31.525 1.244 9.511 1.00 0.00 20 PHE A CA 14
ATOM 29277 C C . PHE A 1 20 ? 32.336 2.325 10.230 1.00 0.00 20 PHE A C 14
ATOM 29278 O O . PHE A 1 20 ? 31.795 3.292 10.728 1.00 0.00 20 PHE A O 14
ATOM 29295 N N . ILE A 1 21 ? 33.630 2.167 10.294 1.00 0.00 21 ILE A N 14
ATOM 29296 C CA . ILE A 1 21 ? 34.472 3.183 10.988 1.00 0.00 21 ILE A CA 14
ATOM 29297 C C . ILE A 1 21 ? 34.503 4.477 10.169 1.00 0.00 21 ILE A C 14
ATOM 29298 O O . ILE A 1 21 ? 34.471 5.565 10.709 1.00 0.00 21 ILE A O 14
ATOM 29314 N N . ALA A 1 22 ? 34.572 4.369 8.870 1.00 0.00 22 ALA A N 14
ATOM 29315 C CA . ALA A 1 22 ? 34.612 5.594 8.022 1.00 0.00 22 ALA A CA 14
ATOM 29316 C C . ALA A 1 22 ? 33.286 6.352 8.144 1.00 0.00 22 ALA A C 14
ATOM 29317 O O . ALA A 1 22 ? 33.254 7.566 8.148 1.00 0.00 22 ALA A O 14
ATOM 29324 N N . TRP A 1 23 ? 32.192 5.647 8.242 1.00 0.00 23 TRP A N 14
ATOM 29325 C CA . TRP A 1 23 ? 30.874 6.331 8.360 1.00 0.00 23 TRP A CA 14
ATOM 29326 C C . TRP A 1 23 ? 30.796 7.070 9.697 1.00 0.00 23 TRP A C 14
ATOM 29327 O O . TRP A 1 23 ? 30.359 8.201 9.766 1.00 0.00 23 TRP A O 14
ATOM 29348 N N . THR A 1 24 ? 31.208 6.439 10.763 1.00 0.00 24 THR A N 14
ATOM 29349 C CA . THR A 1 24 ? 31.146 7.110 12.093 1.00 0.00 24 THR A CA 14
ATOM 29350 C C . THR A 1 24 ? 32.093 8.315 12.114 1.00 0.00 24 THR A C 14
ATOM 29351 O O . THR A 1 24 ? 31.816 9.315 12.747 1.00 0.00 24 THR A O 14
ATOM 29362 N N . ILE A 1 25 ? 33.206 8.237 11.434 1.00 0.00 25 ILE A N 14
ATOM 29363 C CA . ILE A 1 25 ? 34.153 9.389 11.433 1.00 0.00 25 ILE A CA 14
ATOM 29364 C C . ILE A 1 25 ? 33.647 10.482 10.483 1.00 0.00 25 ILE A C 14
ATOM 29365 O O . ILE A 1 25 ? 33.445 11.613 10.878 1.00 0.00 25 ILE A O 14
ATOM 29381 N N . GLY A 1 26 ? 33.453 10.158 9.233 1.00 0.00 26 GLY A N 14
ATOM 29382 C CA . GLY A 1 26 ? 32.972 11.198 8.260 1.00 0.00 26 GLY A CA 14
ATOM 29383 C C . GLY A 1 26 ? 31.579 11.707 8.670 1.00 0.00 26 GLY A C 14
ATOM 29384 O O . GLY A 1 26 ? 31.267 12.866 8.483 1.00 0.00 26 GLY A O 14
ATOM 29388 N N . HIS A 1 27 ? 30.732 10.870 9.229 1.00 0.00 27 HIS A N 14
ATOM 29389 C CA . HIS A 1 27 ? 29.381 11.355 9.632 1.00 0.00 27 HIS A CA 14
ATOM 29390 C C . HIS A 1 27 ? 29.511 12.251 10.866 1.00 0.00 27 HIS A C 14
ATOM 29391 O O . HIS A 1 27 ? 28.986 13.346 10.908 1.00 0.00 27 HIS A O 14
ATOM 29406 N N . LEU A 1 28 ? 30.208 11.794 11.870 1.00 0.00 28 LEU A N 14
ATOM 29407 C CA . LEU A 1 28 ? 30.374 12.617 13.100 1.00 0.00 28 LEU A CA 14
ATOM 29408 C C . LEU A 1 28 ? 30.933 13.989 12.719 1.00 0.00 28 LEU A C 14
ATOM 29409 O O . LEU A 1 28 ? 30.592 14.994 13.311 1.00 0.00 28 LEU A O 14
ATOM 29425 N N . ASN A 1 29 ? 31.788 14.041 11.735 1.00 0.00 29 ASN A N 14
ATOM 29426 C CA . ASN A 1 29 ? 32.364 15.350 11.320 1.00 0.00 29 ASN A CA 14
ATOM 29427 C C . ASN A 1 29 ? 31.232 16.300 10.924 1.00 0.00 29 ASN A C 14
ATOM 29428 O O . ASN A 1 29 ? 31.310 17.495 11.130 1.00 0.00 29 ASN A O 14
ATOM 29439 N N . GLN A 1 30 ? 30.178 15.778 10.357 1.00 0.00 30 GLN A N 14
ATOM 29440 C CA . GLN A 1 30 ? 29.043 16.653 9.950 1.00 0.00 30 GLN A CA 14
ATOM 29441 C C . GLN A 1 30 ? 28.473 17.356 11.183 1.00 0.00 30 GLN A C 14
ATOM 29442 O O . GLN A 1 30 ? 28.258 18.552 11.183 1.00 0.00 30 GLN A O 14
ATOM 29456 N N . ILE A 1 31 ? 28.225 16.623 12.238 1.00 0.00 31 ILE A N 14
ATOM 29457 C CA . ILE A 1 31 ? 27.667 17.246 13.476 1.00 0.00 31 ILE A CA 14
ATOM 29458 C C . ILE A 1 31 ? 28.823 17.663 14.394 1.00 0.00 31 ILE A C 14
ATOM 29459 O O . ILE A 1 31 ? 28.903 17.277 15.541 1.00 0.00 31 ILE A O 14
ATOM 29475 N N . LYS A 1 32 ? 29.722 18.461 13.889 1.00 0.00 32 LYS A N 14
ATOM 29476 C CA . LYS A 1 32 ? 30.874 18.914 14.720 1.00 0.00 32 LYS A CA 14
ATOM 29477 C C . LYS A 1 32 ? 31.430 20.218 14.145 1.00 0.00 32 LYS A C 14
ATOM 29478 O O . LYS A 1 32 ? 31.201 21.288 14.674 1.00 0.00 32 LYS A O 14
ATOM 29497 N N . ARG A 1 33 ? 32.156 20.139 13.065 1.00 0.00 33 ARG A N 14
ATOM 29498 C CA . ARG A 1 33 ? 32.722 21.376 12.456 1.00 0.00 33 ARG A CA 14
ATOM 29499 C C . ARG A 1 33 ? 33.463 22.178 13.527 1.00 0.00 33 ARG A C 14
ATOM 29500 O O . ARG A 1 33 ? 34.602 21.842 13.810 1.00 0.00 33 ARG A O 14
ATOM 29522 N N . MET B 1 1 ? 20.948 -19.228 -9.229 1.00 0.00 1 MET B N 14
ATOM 29523 C CA . MET B 1 1 ? 22.411 -19.234 -8.949 1.00 0.00 1 MET B CA 14
ATOM 29524 C C . MET B 1 1 ? 23.183 -19.129 -10.266 1.00 0.00 1 MET B C 14
ATOM 29525 O O . MET B 1 1 ? 22.949 -19.882 -11.187 1.00 0.00 1 MET B O 14
ATOM 29541 N N . LEU B 1 2 ? 24.095 -18.191 -10.354 1.00 0.00 2 LEU B N 14
ATOM 29542 C CA . LEU B 1 2 ? 24.901 -18.003 -11.597 1.00 0.00 2 LEU B CA 14
ATOM 29543 C C . LEU B 1 2 ? 24.106 -17.185 -12.623 1.00 0.00 2 LEU B C 14
ATOM 29544 O O . LEU B 1 2 ? 24.538 -16.137 -13.052 1.00 0.00 2 LEU B O 14
ATOM 29560 N N . GLU B 1 3 ? 22.958 -17.644 -13.035 1.00 0.00 3 GLU B N 14
ATOM 29561 C CA . GLU B 1 3 ? 22.187 -16.858 -14.041 1.00 0.00 3 GLU B CA 14
ATOM 29562 C C . GLU B 1 3 ? 21.689 -15.550 -13.399 1.00 0.00 3 GLU B C 14
ATOM 29563 O O . GLU B 1 3 ? 21.848 -14.487 -13.964 1.00 0.00 3 GLU B O 14
ATOM 29575 N N . PRO B 1 4 ? 21.091 -15.619 -12.233 1.00 0.00 4 PRO B N 14
ATOM 29576 C CA . PRO B 1 4 ? 20.571 -14.427 -11.522 1.00 0.00 4 PRO B CA 14
ATOM 29577 C C . PRO B 1 4 ? 21.539 -13.913 -10.446 1.00 0.00 4 PRO B C 14
ATOM 29578 O O . PRO B 1 4 ? 21.397 -12.814 -9.948 1.00 0.00 4 PRO B O 14
ATOM 29589 N N . PHE B 1 5 ? 22.508 -14.711 -10.067 1.00 0.00 5 PHE B N 14
ATOM 29590 C CA . PHE B 1 5 ? 23.471 -14.284 -9.003 1.00 0.00 5 PHE B CA 14
ATOM 29591 C C . PHE B 1 5 ? 24.777 -13.770 -9.625 1.00 0.00 5 PHE B C 14
ATOM 29592 O O . PHE B 1 5 ? 25.347 -12.802 -9.160 1.00 0.00 5 PHE B O 14
ATOM 29609 N N . GLN B 1 6 ? 25.276 -14.413 -10.654 1.00 0.00 6 GLN B N 14
ATOM 29610 C CA . GLN B 1 6 ? 26.560 -13.949 -11.261 1.00 0.00 6 GLN B CA 14
ATOM 29611 C C . GLN B 1 6 ? 26.545 -12.439 -11.457 1.00 0.00 6 GLN B C 14
ATOM 29612 O O . GLN B 1 6 ? 27.288 -11.701 -10.841 1.00 0.00 6 GLN B O 14
ATOM 29626 N N . ILE B 1 7 ? 25.712 -11.995 -12.331 1.00 0.00 7 ILE B N 14
ATOM 29627 C CA . ILE B 1 7 ? 25.622 -10.532 -12.630 1.00 0.00 7 ILE B CA 14
ATOM 29628 C C . ILE B 1 7 ? 25.281 -9.751 -11.357 1.00 0.00 7 ILE B C 14
ATOM 29629 O O . ILE B 1 7 ? 25.508 -8.562 -11.268 1.00 0.00 7 ILE B O 14
ATOM 29645 N N . LEU B 1 8 ? 24.744 -10.411 -10.374 1.00 0.00 8 LEU B N 14
ATOM 29646 C CA . LEU B 1 8 ? 24.390 -9.717 -9.105 1.00 0.00 8 LEU B CA 14
ATOM 29647 C C . LEU B 1 8 ? 25.680 -9.365 -8.354 1.00 0.00 8 LEU B C 14
ATOM 29648 O O . LEU B 1 8 ? 25.921 -8.224 -8.011 1.00 0.00 8 LEU B O 14
ATOM 29664 N N . SER B 1 9 ? 26.515 -10.337 -8.104 1.00 0.00 9 SER B N 14
ATOM 29665 C CA . SER B 1 9 ? 27.789 -10.059 -7.383 1.00 0.00 9 SER B CA 14
ATOM 29666 C C . SER B 1 9 ? 28.616 -9.046 -8.178 1.00 0.00 9 SER B C 14
ATOM 29667 O O . SER B 1 9 ? 29.352 -8.257 -7.620 1.00 0.00 9 SER B O 14
ATOM 29675 N N . ILE B 1 10 ? 28.501 -9.061 -9.479 1.00 0.00 10 ILE B N 14
ATOM 29676 C CA . ILE B 1 10 ? 29.282 -8.097 -10.305 1.00 0.00 10 ILE B CA 14
ATOM 29677 C C . ILE B 1 10 ? 28.876 -6.669 -9.936 1.00 0.00 10 ILE B C 14
ATOM 29678 O O . ILE B 1 10 ? 29.689 -5.873 -9.510 1.00 0.00 10 ILE B O 14
ATOM 29694 N N . SER B 1 11 ? 27.623 -6.317 -10.096 1.00 0.00 11 SER B N 14
ATOM 29695 C CA . SER B 1 11 ? 27.168 -4.979 -9.730 1.00 0.00 11 SER B CA 14
ATOM 29696 C C . SER B 1 11 ? 27.719 -4.570 -8.384 1.00 0.00 11 SER B C 14
ATOM 29697 O O . SER B 1 11 ? 28.230 -3.492 -8.179 1.00 0.00 11 SER B O 14
ATOM 29705 N N . SER B 1 12 ? 27.576 -5.444 -7.413 1.00 0.00 12 SER B N 14
ATOM 29706 C CA . SER B 1 12 ? 28.077 -5.128 -6.046 1.00 0.00 12 SER B CA 14
ATOM 29707 C C . SER B 1 12 ? 29.600 -4.986 -6.081 1.00 0.00 12 SER B C 14
ATOM 29708 O O . SER B 1 12 ? 30.166 -4.112 -5.453 1.00 0.00 12 SER B O 14
ATOM 29716 N N . PHE B 1 13 ? 30.268 -5.839 -6.808 1.00 0.00 13 PHE B N 14
ATOM 29717 C CA . PHE B 1 13 ? 31.754 -5.755 -6.881 1.00 0.00 13 PHE B CA 14
ATOM 29718 C C . PHE B 1 13 ? 32.163 -4.444 -7.557 1.00 0.00 13 PHE B C 14
ATOM 29719 O O . PHE B 1 13 ? 33.066 -3.763 -7.114 1.00 0.00 13 PHE B O 14
ATOM 29736 N N . ILE B 1 14 ? 31.507 -4.083 -8.626 1.00 0.00 14 ILE B N 14
ATOM 29737 C CA . ILE B 1 14 ? 31.866 -2.815 -9.323 1.00 0.00 14 ILE B CA 14
ATOM 29738 C C . ILE B 1 14 ? 31.688 -1.637 -8.362 1.00 0.00 14 ILE B C 14
ATOM 29739 O O . ILE B 1 14 ? 32.582 -0.835 -8.176 1.00 0.00 14 ILE B O 14
ATOM 29755 N N . LEU B 1 15 ? 30.541 -1.527 -7.749 1.00 0.00 15 LEU B N 14
ATOM 29756 C CA . LEU B 1 15 ? 30.307 -0.402 -6.801 1.00 0.00 15 LEU B CA 14
ATOM 29757 C C . LEU B 1 15 ? 31.306 -0.508 -5.641 1.00 0.00 15 LEU B C 14
ATOM 29758 O O . LEU B 1 15 ? 31.907 0.466 -5.233 1.00 0.00 15 LEU B O 14
ATOM 29774 N N . SER B 1 16 ? 31.490 -1.688 -5.112 1.00 0.00 16 SER B N 14
ATOM 29775 C CA . SER B 1 16 ? 32.447 -1.864 -3.981 1.00 0.00 16 SER B CA 14
ATOM 29776 C C . SER B 1 16 ? 33.755 -1.131 -4.289 1.00 0.00 16 SER B C 14
ATOM 29777 O O . SER B 1 16 ? 34.186 -0.274 -3.544 1.00 0.00 16 SER B O 14
ATOM 29785 N N . ALA B 1 17 ? 34.389 -1.455 -5.383 1.00 0.00 17 ALA B N 14
ATOM 29786 C CA . ALA B 1 17 ? 35.664 -0.768 -5.730 1.00 0.00 17 ALA B CA 14
ATOM 29787 C C . ALA B 1 17 ? 35.383 0.714 -5.985 1.00 0.00 17 ALA B C 14
ATOM 29788 O O . ALA B 1 17 ? 36.104 1.580 -5.531 1.00 0.00 17 ALA B O 14
ATOM 29795 N N . LEU B 1 18 ? 34.335 1.010 -6.703 1.00 0.00 18 LEU B N 14
ATOM 29796 C CA . LEU B 1 18 ? 33.999 2.434 -6.985 1.00 0.00 18 LEU B CA 14
ATOM 29797 C C . LEU B 1 18 ? 34.016 3.222 -5.669 1.00 0.00 18 LEU B C 14
ATOM 29798 O O . LEU B 1 18 ? 34.689 4.225 -5.539 1.00 0.00 18 LEU B O 14
ATOM 29814 N N . HIS B 1 19 ? 33.278 2.770 -4.693 1.00 0.00 19 HIS B N 14
ATOM 29815 C CA . HIS B 1 19 ? 33.243 3.486 -3.387 1.00 0.00 19 HIS B CA 14
ATOM 29816 C C . HIS B 1 19 ? 34.652 3.557 -2.791 1.00 0.00 19 HIS B C 14
ATOM 29817 O O . HIS B 1 19 ? 35.024 4.538 -2.178 1.00 0.00 19 HIS B O 14
ATOM 29832 N N . PHE B 1 20 ? 35.437 2.528 -2.956 1.00 0.00 20 PHE B N 14
ATOM 29833 C CA . PHE B 1 20 ? 36.815 2.548 -2.386 1.00 0.00 20 PHE B CA 14
ATOM 29834 C C . PHE B 1 20 ? 37.616 3.690 -3.020 1.00 0.00 20 PHE B C 14
ATOM 29835 O O . PHE B 1 20 ? 38.247 4.471 -2.336 1.00 0.00 20 PHE B O 14
ATOM 29852 N N . ILE B 1 21 ? 37.595 3.796 -4.322 1.00 0.00 21 ILE B N 14
ATOM 29853 C CA . ILE B 1 21 ? 38.354 4.890 -4.993 1.00 0.00 21 ILE B CA 14
ATOM 29854 C C . ILE B 1 21 ? 37.683 6.233 -4.694 1.00 0.00 21 ILE B C 14
ATOM 29855 O O . ILE B 1 21 ? 38.338 7.213 -4.400 1.00 0.00 21 ILE B O 14
ATOM 29871 N N . ALA B 1 22 ? 36.382 6.287 -4.772 1.00 0.00 22 ALA B N 14
ATOM 29872 C CA . ALA B 1 22 ? 35.670 7.567 -4.498 1.00 0.00 22 ALA B CA 14
ATOM 29873 C C . ALA B 1 22 ? 35.932 8.005 -3.054 1.00 0.00 22 ALA B C 14
ATOM 29874 O O . ALA B 1 22 ? 36.161 9.166 -2.780 1.00 0.00 22 ALA B O 14
ATOM 29881 N N . TRP B 1 23 ? 35.898 7.086 -2.129 1.00 0.00 23 TRP B N 14
ATOM 29882 C CA . TRP B 1 23 ? 36.145 7.450 -0.706 1.00 0.00 23 TRP B CA 14
ATOM 29883 C C . TRP B 1 23 ? 37.571 7.982 -0.556 1.00 0.00 23 TRP B C 14
ATOM 29884 O O . TRP B 1 23 ? 37.802 8.985 0.087 1.00 0.00 23 TRP B O 14
ATOM 29905 N N . THR B 1 24 ? 38.530 7.318 -1.141 1.00 0.00 24 THR B N 14
ATOM 29906 C CA . THR B 1 24 ? 39.938 7.792 -1.022 1.00 0.00 24 THR B CA 14
ATOM 29907 C C . THR B 1 24 ? 40.079 9.172 -1.673 1.00 0.00 24 THR B C 14
ATOM 29908 O O . THR B 1 24 ? 40.849 9.999 -1.226 1.00 0.00 24 THR B O 14
ATOM 29919 N N . ILE B 1 25 ? 39.348 9.434 -2.725 1.00 0.00 25 ILE B N 14
ATOM 29920 C CA . ILE B 1 25 ? 39.456 10.765 -3.391 1.00 0.00 25 ILE B CA 14
ATOM 29921 C C . ILE B 1 25 ? 38.634 11.806 -2.622 1.00 0.00 25 ILE B C 14
ATOM 29922 O O . ILE B 1 25 ? 39.150 12.811 -2.175 1.00 0.00 25 ILE B O 14
ATOM 29938 N N . GLY B 1 26 ? 37.355 11.583 -2.479 1.00 0.00 26 GLY B N 14
ATOM 29939 C CA . GLY B 1 26 ? 36.498 12.580 -1.751 1.00 0.00 26 GLY B CA 14
ATOM 29940 C C . GLY B 1 26 ? 37.000 12.771 -0.309 1.00 0.00 26 GLY B C 14
ATOM 29941 O O . GLY B 1 26 ? 36.908 13.853 0.237 1.00 0.00 26 GLY B O 14
ATOM 29945 N N . HIS B 1 27 ? 37.528 11.748 0.326 1.00 0.00 27 HIS B N 14
ATOM 29946 C CA . HIS B 1 27 ? 38.014 11.927 1.725 1.00 0.00 27 HIS B CA 14
ATOM 29947 C C . HIS B 1 27 ? 39.005 13.094 1.777 1.00 0.00 27 HIS B C 14
ATOM 29948 O O . HIS B 1 27 ? 39.016 13.869 2.713 1.00 0.00 27 HIS B O 14
ATOM 29963 N N . LEU B 1 28 ? 39.840 13.225 0.782 1.00 0.00 28 LEU B N 14
ATOM 29964 C CA . LEU B 1 28 ? 40.829 14.341 0.779 1.00 0.00 28 LEU B CA 14
ATOM 29965 C C . LEU B 1 28 ? 40.106 15.671 1.011 1.00 0.00 28 LEU B C 14
ATOM 29966 O O . LEU B 1 28 ? 40.564 16.512 1.758 1.00 0.00 28 LEU B O 14
ATOM 29982 N N . ASN B 1 29 ? 38.981 15.870 0.379 1.00 0.00 29 ASN B N 14
ATOM 29983 C CA . ASN B 1 29 ? 38.239 17.149 0.572 1.00 0.00 29 ASN B CA 14
ATOM 29984 C C . ASN B 1 29 ? 38.093 17.428 2.067 1.00 0.00 29 ASN B C 14
ATOM 29985 O O . ASN B 1 29 ? 38.300 18.534 2.525 1.00 0.00 29 ASN B O 14
ATOM 29996 N N . GLN B 1 30 ? 37.748 16.432 2.835 1.00 0.00 30 GLN B N 14
ATOM 29997 C CA . GLN B 1 30 ? 37.604 16.646 4.300 1.00 0.00 30 GLN B CA 14
ATOM 29998 C C . GLN B 1 30 ? 38.929 17.170 4.851 1.00 0.00 30 GLN B C 14
ATOM 29999 O O . GLN B 1 30 ? 38.963 17.973 5.762 1.00 0.00 30 GLN B O 14
ATOM 30013 N N . ILE B 1 31 ? 40.026 16.721 4.298 1.00 0.00 31 ILE B N 14
ATOM 30014 C CA . ILE B 1 31 ? 41.360 17.189 4.777 1.00 0.00 31 ILE B CA 14
ATOM 30015 C C . ILE B 1 31 ? 41.782 18.409 3.961 1.00 0.00 31 ILE B C 14
ATOM 30016 O O . ILE B 1 31 ? 42.880 18.480 3.445 1.00 0.00 31 ILE B O 14
ATOM 30032 N N . LYS B 1 32 ? 40.913 19.369 3.842 1.00 0.00 32 LYS B N 14
ATOM 30033 C CA . LYS B 1 32 ? 41.251 20.591 3.061 1.00 0.00 32 LYS B CA 14
ATOM 30034 C C . LYS B 1 32 ? 40.158 21.645 3.270 1.00 0.00 32 LYS B C 14
ATOM 30035 O O . LYS B 1 32 ? 39.770 22.343 2.355 1.00 0.00 32 LYS B O 14
ATOM 30054 N N . ARG B 1 33 ? 39.658 21.763 4.469 1.00 0.00 33 ARG B N 14
ATOM 30055 C CA . ARG B 1 33 ? 38.592 22.769 4.737 1.00 0.00 33 ARG B CA 14
ATOM 30056 C C . ARG B 1 33 ? 37.477 22.618 3.700 1.00 0.00 33 ARG B C 14
ATOM 30057 O O . ARG B 1 33 ? 36.822 21.589 3.709 1.00 0.00 33 ARG B O 14
ATOM 30079 N N . MET C 1 1 ? 15.579 -17.325 -3.296 1.00 0.00 1 MET C N 14
ATOM 30080 C CA . MET C 1 1 ? 14.139 -17.632 -3.075 1.00 0.00 1 MET C CA 14
ATOM 30081 C C . MET C 1 1 ? 13.917 -18.098 -1.632 1.00 0.00 1 MET C C 14
ATOM 30082 O O . MET C 1 1 ? 12.842 -18.543 -1.280 1.00 0.00 1 MET C O 14
ATOM 30098 N N . LEU C 1 2 ? 14.909 -17.994 -0.786 1.00 0.00 2 LEU C N 14
ATOM 30099 C CA . LEU C 1 2 ? 14.708 -18.429 0.627 1.00 0.00 2 LEU C CA 14
ATOM 30100 C C . LEU C 1 2 ? 13.844 -17.359 1.331 1.00 0.00 2 LEU C C 14
ATOM 30101 O O . LEU C 1 2 ? 12.824 -16.959 0.804 1.00 0.00 2 LEU C O 14
ATOM 30117 N N . GLU C 1 3 ? 14.227 -16.873 2.501 1.00 0.00 3 GLU C N 14
ATOM 30118 C CA . GLU C 1 3 ? 13.402 -15.825 3.185 1.00 0.00 3 GLU C CA 14
ATOM 30119 C C . GLU C 1 3 ? 14.327 -14.794 3.852 1.00 0.00 3 GLU C C 14
ATOM 30120 O O . GLU C 1 3 ? 14.081 -13.605 3.771 1.00 0.00 3 GLU C O 14
ATOM 30132 N N . PRO C 1 4 ? 15.385 -15.223 4.500 1.00 0.00 4 PRO C N 14
ATOM 30133 C CA . PRO C 1 4 ? 16.342 -14.313 5.165 1.00 0.00 4 PRO C CA 14
ATOM 30134 C C . PRO C 1 4 ? 17.596 -14.077 4.311 1.00 0.00 4 PRO C C 14
ATOM 30135 O O . PRO C 1 4 ? 18.442 -13.271 4.644 1.00 0.00 4 PRO C O 14
ATOM 30146 N N . PHE C 1 5 ? 17.728 -14.797 3.223 1.00 0.00 5 PHE C N 14
ATOM 30147 C CA . PHE C 1 5 ? 18.935 -14.649 2.347 1.00 0.00 5 PHE C CA 14
ATOM 30148 C C . PHE C 1 5 ? 18.588 -13.897 1.055 1.00 0.00 5 PHE C C 14
ATOM 30149 O O . PHE C 1 5 ? 19.120 -12.836 0.779 1.00 0.00 5 PHE C O 14
ATOM 30166 N N . GLN C 1 6 ? 17.728 -14.449 0.240 1.00 0.00 6 GLN C N 14
ATOM 30167 C CA . GLN C 1 6 ? 17.388 -13.769 -1.041 1.00 0.00 6 GLN C CA 14
ATOM 30168 C C . GLN C 1 6 ? 16.980 -12.325 -0.768 1.00 0.00 6 GLN C C 14
ATOM 30169 O O . GLN C 1 6 ? 17.145 -11.453 -1.597 1.00 0.00 6 GLN C O 14
ATOM 30183 N N . ILE C 1 7 ? 16.478 -12.066 0.396 1.00 0.00 7 ILE C N 14
ATOM 30184 C CA . ILE C 1 7 ? 16.082 -10.669 0.746 1.00 0.00 7 ILE C CA 14
ATOM 30185 C C . ILE C 1 7 ? 17.354 -9.835 0.951 1.00 0.00 7 ILE C C 14
ATOM 30186 O O . ILE C 1 7 ? 17.350 -8.628 0.813 1.00 0.00 7 ILE C O 14
ATOM 30202 N N . LEU C 1 8 ? 18.448 -10.476 1.262 1.00 0.00 8 LEU C N 14
ATOM 30203 C CA . LEU C 1 8 ? 19.723 -9.735 1.459 1.00 0.00 8 LEU C CA 14
ATOM 30204 C C . LEU C 1 8 ? 20.235 -9.307 0.085 1.00 0.00 8 LEU C C 14
ATOM 30205 O O . LEU C 1 8 ? 20.672 -8.190 -0.111 1.00 0.00 8 LEU C O 14
ATOM 30221 N N . SER C 1 9 ? 20.169 -10.190 -0.874 1.00 0.00 9 SER C N 14
ATOM 30222 C CA . SER C 1 9 ? 20.636 -9.838 -2.243 1.00 0.00 9 SER C CA 14
ATOM 30223 C C . SER C 1 9 ? 19.673 -8.821 -2.865 1.00 0.00 9 SER C C 14
ATOM 30224 O O . SER C 1 9 ? 20.078 -7.779 -3.341 1.00 0.00 9 SER C O 14
ATOM 30232 N N . ILE C 1 10 ? 18.401 -9.115 -2.863 1.00 0.00 10 ILE C N 14
ATOM 30233 C CA . ILE C 1 10 ? 17.415 -8.165 -3.453 1.00 0.00 10 ILE C CA 14
ATOM 30234 C C . ILE C 1 10 ? 17.598 -6.784 -2.817 1.00 0.00 10 ILE C C 14
ATOM 30235 O O . ILE C 1 10 ? 17.516 -5.770 -3.482 1.00 0.00 10 ILE C O 14
ATOM 30251 N N . SER C 1 11 ? 17.853 -6.704 -1.496 1.00 0.00 11 SER C N 14
ATOM 30252 C CA . SER C 1 11 ? 18.086 -5.395 -0.895 1.00 0.00 11 SER C CA 14
ATOM 30253 C C . SER C 1 11 ? 19.382 -4.795 -1.389 1.00 0.00 11 SER C C 14
ATOM 30254 O O . SER C 1 11 ? 19.480 -3.636 -1.694 1.00 0.00 11 SER C O 14
ATOM 30262 N N . SER C 1 12 ? 20.409 -5.608 -1.422 1.00 0.00 12 SER C N 14
ATOM 30263 C CA . SER C 1 12 ? 21.731 -5.102 -1.888 1.00 0.00 12 SER C CA 14
ATOM 30264 C C . SER C 1 12 ? 21.617 -4.653 -3.346 1.00 0.00 12 SER C C 14
ATOM 30265 O O . SER C 1 12 ? 22.381 -3.834 -3.816 1.00 0.00 12 SER C O 14
ATOM 30273 N N . PHE C 1 13 ? 20.669 -5.187 -4.067 1.00 0.00 13 PHE C N 14
ATOM 30274 C CA . PHE C 1 13 ? 20.509 -4.797 -5.496 1.00 0.00 13 PHE C CA 14
ATOM 30275 C C . PHE C 1 13 ? 19.835 -3.425 -5.586 1.00 0.00 13 PHE C C 14
ATOM 30276 O O . PHE C 1 13 ? 20.413 -2.471 -6.068 1.00 0.00 13 PHE C O 14
ATOM 30293 N N . ILE C 1 14 ? 18.616 -3.318 -5.133 1.00 0.00 14 ILE C N 14
ATOM 30294 C CA . ILE C 1 14 ? 17.912 -2.007 -5.204 1.00 0.00 14 ILE C CA 14
ATOM 30295 C C . ILE C 1 14 ? 18.696 -0.957 -4.412 1.00 0.00 14 ILE C C 14
ATOM 30296 O O . ILE C 1 14 ? 18.710 0.209 -4.757 1.00 0.00 14 ILE C O 14
ATOM 30312 N N . LEU C 1 15 ? 19.348 -1.358 -3.353 1.00 0.00 15 LEU C N 14
ATOM 30313 C CA . LEU C 1 15 ? 20.127 -0.377 -2.542 1.00 0.00 15 LEU C CA 14
ATOM 30314 C C . LEU C 1 15 ? 21.424 -0.022 -3.276 1.00 0.00 15 LEU C C 14
ATOM 30315 O O . LEU C 1 15 ? 21.862 1.111 -3.269 1.00 0.00 15 LEU C O 14
ATOM 30331 N N . SER C 1 16 ? 22.042 -0.983 -3.905 1.00 0.00 16 SER C N 14
ATOM 30332 C CA . SER C 1 16 ? 23.312 -0.703 -4.635 1.00 0.00 16 SER C CA 14
ATOM 30333 C C . SER C 1 16 ? 23.093 0.420 -5.653 1.00 0.00 16 SER C C 14
ATOM 30334 O O . SER C 1 16 ? 23.794 1.412 -5.654 1.00 0.00 16 SER C O 14
ATOM 30342 N N . ALA C 1 17 ? 22.131 0.273 -6.523 1.00 0.00 17 ALA C N 14
ATOM 30343 C CA . ALA C 1 17 ? 21.884 1.335 -7.540 1.00 0.00 17 ALA C CA 14
ATOM 30344 C C . ALA C 1 17 ? 21.509 2.641 -6.838 1.00 0.00 17 ALA C C 14
ATOM 30345 O O . ALA C 1 17 ? 21.984 3.703 -7.186 1.00 0.00 17 ALA C O 14
ATOM 30352 N N . LEU C 1 18 ? 20.660 2.570 -5.851 1.00 0.00 18 LEU C N 14
ATOM 30353 C CA . LEU C 1 18 ? 20.251 3.804 -5.124 1.00 0.00 18 LEU C CA 14
ATOM 30354 C C . LEU C 1 18 ? 21.494 4.618 -4.750 1.00 0.00 18 LEU C C 14
ATOM 30355 O O . LEU C 1 18 ? 21.542 5.818 -4.929 1.00 0.00 18 LEU C O 14
ATOM 30371 N N . HIS C 1 19 ? 22.496 3.972 -4.223 1.00 0.00 19 HIS C N 14
ATOM 30372 C CA . HIS C 1 19 ? 23.733 4.703 -3.826 1.00 0.00 19 HIS C CA 14
ATOM 30373 C C . HIS C 1 19 ? 24.456 5.230 -5.068 1.00 0.00 19 HIS C C 14
ATOM 30374 O O . HIS C 1 19 ? 25.074 6.277 -5.041 1.00 0.00 19 HIS C O 14
ATOM 30389 N N . PHE C 1 20 ? 24.397 4.509 -6.153 1.00 0.00 20 PHE C N 14
ATOM 30390 C CA . PHE C 1 20 ? 25.095 4.964 -7.389 1.00 0.00 20 PHE C CA 14
ATOM 30391 C C . PHE C 1 20 ? 24.542 6.319 -7.844 1.00 0.00 20 PHE C C 14
ATOM 30392 O O . PHE C 1 20 ? 25.286 7.237 -8.132 1.00 0.00 20 PHE C O 14
ATOM 30409 N N . ILE C 1 21 ? 23.245 6.451 -7.924 1.00 0.00 21 ILE C N 14
ATOM 30410 C CA . ILE C 1 21 ? 22.657 7.746 -8.376 1.00 0.00 21 ILE C CA 14
ATOM 30411 C C . ILE C 1 21 ? 22.811 8.806 -7.281 1.00 0.00 21 ILE C C 14
ATOM 30412 O O . ILE C 1 21 ? 22.947 9.981 -7.561 1.00 0.00 21 ILE C O 14
ATOM 30428 N N . ALA C 1 22 ? 22.789 8.409 -6.039 1.00 0.00 22 ALA C N 14
ATOM 30429 C CA . ALA C 1 22 ? 22.930 9.406 -4.940 1.00 0.00 22 ALA C CA 14
ATOM 30430 C C . ALA C 1 22 ? 24.379 9.895 -4.873 1.00 0.00 22 ALA C C 14
ATOM 30431 O O . ALA C 1 22 ? 24.656 10.980 -4.402 1.00 0.00 22 ALA C O 14
ATOM 30438 N N . TRP C 1 23 ? 25.305 9.101 -5.337 1.00 0.00 23 TRP C N 14
ATOM 30439 C CA . TRP C 1 23 ? 26.734 9.517 -5.296 1.00 0.00 23 TRP C CA 14
ATOM 30440 C C . TRP C 1 23 ? 27.012 10.519 -6.419 1.00 0.00 23 TRP C C 14
ATOM 30441 O O . TRP C 1 23 ? 27.614 11.553 -6.204 1.00 0.00 23 TRP C O 14
ATOM 30462 N N . THR C 1 24 ? 26.587 10.221 -7.617 1.00 0.00 24 THR C N 14
ATOM 30463 C CA . THR C 1 24 ? 26.839 11.159 -8.748 1.00 0.00 24 THR C CA 14
ATOM 30464 C C . THR C 1 24 ? 26.037 12.449 -8.543 1.00 0.00 24 THR C C 14
ATOM 30465 O O . THR C 1 24 ? 26.469 13.521 -8.917 1.00 0.00 24 THR C O 14
ATOM 30476 N N . ILE C 1 25 ? 24.874 12.363 -7.954 1.00 0.00 25 ILE C N 14
ATOM 30477 C CA . ILE C 1 25 ? 24.061 13.593 -7.735 1.00 0.00 25 ILE C CA 14
ATOM 30478 C C . ILE C 1 25 ? 24.650 14.408 -6.577 1.00 0.00 25 ILE C C 14
ATOM 30479 O O . ILE C 1 25 ? 24.944 15.577 -6.719 1.00 0.00 25 ILE C O 14
ATOM 30495 N N . GLY C 1 26 ? 24.820 13.805 -5.431 1.00 0.00 26 GLY C N 14
ATOM 30496 C CA . GLY C 1 26 ? 25.386 14.568 -4.268 1.00 0.00 26 GLY C CA 14
ATOM 30497 C C . GLY C 1 26 ? 26.837 14.979 -4.567 1.00 0.00 26 GLY C C 14
ATOM 30498 O O . GLY C 1 26 ? 27.284 16.026 -4.141 1.00 0.00 26 GLY C O 14
ATOM 30502 N N . HIS C 1 27 ? 27.585 14.179 -5.294 1.00 0.00 27 HIS C N 14
ATOM 30503 C CA . HIS C 1 27 ? 28.993 14.563 -5.596 1.00 0.00 27 HIS C CA 14
ATOM 30504 C C . HIS C 1 27 ? 29.006 15.643 -6.681 1.00 0.00 27 HIS C C 14
ATOM 30505 O O . HIS C 1 27 ? 29.663 16.658 -6.555 1.00 0.00 27 HIS C O 14
ATOM 30520 N N . LEU C 1 28 ? 28.285 15.430 -7.747 1.00 0.00 28 LEU C N 14
ATOM 30521 C CA . LEU C 1 28 ? 28.252 16.436 -8.845 1.00 0.00 28 LEU C CA 14
ATOM 30522 C C . LEU C 1 28 ? 27.588 17.720 -8.343 1.00 0.00 28 LEU C C 14
ATOM 30523 O O . LEU C 1 28 ? 28.032 18.813 -8.633 1.00 0.00 28 LEU C O 14
ATOM 30539 N N . ASN C 1 29 ? 26.523 17.602 -7.597 1.00 0.00 29 ASN C N 14
ATOM 30540 C CA . ASN C 1 29 ? 25.835 18.823 -7.087 1.00 0.00 29 ASN C CA 14
ATOM 30541 C C . ASN C 1 29 ? 26.813 19.660 -6.261 1.00 0.00 29 ASN C C 14
ATOM 30542 O O . ASN C 1 29 ? 26.795 20.874 -6.304 1.00 0.00 29 ASN C O 14
ATOM 30553 N N . GLN C 1 30 ? 27.667 19.023 -5.507 1.00 0.00 30 GLN C N 14
ATOM 30554 C CA . GLN C 1 30 ? 28.642 19.788 -4.680 1.00 0.00 30 GLN C CA 14
ATOM 30555 C C . GLN C 1 30 ? 29.497 20.675 -5.587 1.00 0.00 30 GLN C C 14
ATOM 30556 O O . 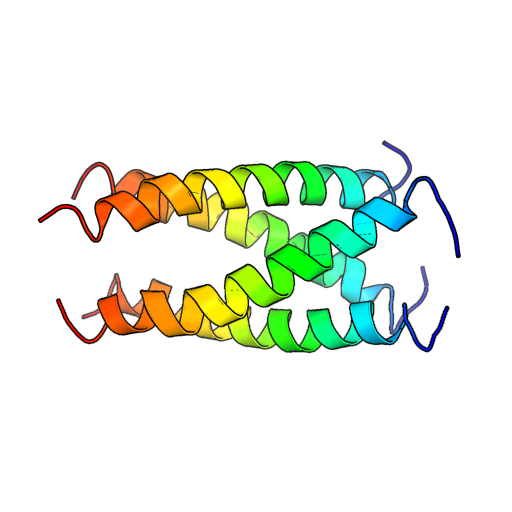GLN C 1 30 ? 29.643 21.858 -5.353 1.00 0.00 30 GLN C O 14
ATOM 30570 N N . ILE C 1 31 ? 30.063 20.114 -6.624 1.00 0.00 31 ILE C N 14
ATOM 30571 C CA . ILE C 1 31 ? 30.911 20.925 -7.549 1.00 0.00 31 ILE C CA 14
ATOM 30572 C C . ILE C 1 31 ? 30.032 21.504 -8.663 1.00 0.00 31 ILE C C 14
ATOM 30573 O O . ILE C 1 31 ? 30.274 21.306 -9.835 1.00 0.00 31 ILE C O 14
ATOM 30589 N N . LYS C 1 32 ? 29.006 22.226 -8.301 1.00 0.00 32 LYS C N 14
ATOM 30590 C CA . LYS C 1 32 ? 28.109 22.822 -9.334 1.00 0.00 32 LYS C CA 14
ATOM 30591 C C . LYS C 1 32 ? 27.422 24.064 -8.761 1.00 0.00 32 LYS C C 14
ATOM 30592 O O . LYS C 1 32 ? 27.084 24.984 -9.479 1.00 0.00 32 LYS C O 14
ATOM 30611 N N . ARG C 1 33 ? 27.212 24.099 -7.474 1.00 0.00 33 ARG C N 14
ATOM 30612 C CA . ARG C 1 33 ? 26.546 25.284 -6.862 1.00 0.00 33 ARG C CA 14
ATOM 30613 C C . ARG C 1 33 ? 27.343 26.546 -7.197 1.00 0.00 33 ARG C C 14
ATOM 30614 O O . ARG C 1 33 ? 26.755 27.466 -7.743 1.00 0.00 33 ARG C O 14
ATOM 30636 N N . MET D 1 1 ? 33.533 -21.108 7.282 1.00 0.00 1 MET D N 14
ATOM 30637 C CA . MET D 1 1 ? 32.056 -21.180 7.103 1.00 0.00 1 MET D CA 14
ATOM 30638 C C . MET D 1 1 ? 31.362 -21.007 8.456 1.00 0.00 1 MET D C 14
ATOM 30639 O O . MET D 1 1 ? 31.652 -21.712 9.402 1.00 0.00 1 MET D O 14
ATOM 30655 N N . LEU D 1 2 ? 30.445 -20.070 8.541 1.00 0.00 2 LEU D N 14
ATOM 30656 C CA . LEU D 1 2 ? 29.695 -19.818 9.810 1.00 0.00 2 LEU D CA 14
ATOM 30657 C C . LEU D 1 2 ? 30.449 -18.825 10.707 1.00 0.00 2 LEU D C 14
ATOM 30658 O O . LEU D 1 2 ? 29.969 -17.740 10.967 1.00 0.00 2 LEU D O 14
ATOM 30674 N N . GLU D 1 3 ? 31.609 -19.167 11.202 1.00 0.00 3 GLU D N 14
ATOM 30675 C CA . GLU D 1 3 ? 32.323 -18.200 12.089 1.00 0.00 3 GLU D CA 14
ATOM 30676 C C . GLU D 1 3 ? 32.869 -17.028 11.258 1.00 0.00 3 GLU D C 14
ATOM 30677 O O . GLU D 1 3 ? 32.779 -15.887 11.664 1.00 0.00 3 GLU D O 14
ATOM 30689 N N . PRO D 1 4 ? 33.438 -17.299 10.110 1.00 0.00 4 PRO D N 14
ATOM 30690 C CA . PRO D 1 4 ? 34.011 -16.262 9.223 1.00 0.00 4 PRO D CA 14
ATOM 30691 C C . PRO D 1 4 ? 33.084 -15.892 8.053 1.00 0.00 4 PRO D C 14
ATOM 30692 O O . PRO D 1 4 ? 33.315 -14.921 7.360 1.00 0.00 4 PRO D O 14
ATOM 30703 N N . PHE D 1 5 ? 32.055 -16.673 7.810 1.00 0.00 5 PHE D N 14
ATOM 30704 C CA . PHE D 1 5 ? 31.133 -16.384 6.662 1.00 0.00 5 PHE D CA 14
ATOM 30705 C C . PHE D 1 5 ? 29.788 -15.839 7.154 1.00 0.00 5 PHE D C 14
ATOM 30706 O O . PHE D 1 5 ? 29.389 -14.751 6.788 1.00 0.00 5 PHE D O 14
ATOM 30723 N N . GLN D 1 6 ? 29.062 -16.583 7.952 1.00 0.00 6 GLN D N 14
ATOM 30724 C CA . GLN D 1 6 ? 27.735 -16.074 8.405 1.00 0.00 6 GLN D CA 14
ATOM 30725 C C . GLN D 1 6 ? 27.888 -14.706 9.055 1.00 0.00 6 GLN D C 14
ATOM 30726 O O . GLN D 1 6 ? 26.986 -13.893 9.044 1.00 0.00 6 GLN D O 14
ATOM 30740 N N . ILE D 1 7 ? 29.022 -14.448 9.611 1.00 0.00 7 ILE D N 14
ATOM 30741 C CA . ILE D 1 7 ? 29.247 -13.125 10.262 1.00 0.00 7 ILE D CA 14
ATOM 30742 C C . ILE D 1 7 ? 29.375 -12.053 9.174 1.00 0.00 7 ILE D C 14
ATOM 30743 O O . ILE D 1 7 ? 29.180 -10.878 9.415 1.00 0.00 7 ILE D O 14
ATOM 30759 N N . LEU D 1 8 ? 29.685 -12.457 7.972 1.00 0.00 8 LEU D N 14
ATOM 30760 C CA . LEU D 1 8 ? 29.814 -11.478 6.858 1.00 0.00 8 LEU D CA 14
ATOM 30761 C C . LEU D 1 8 ? 28.416 -11.150 6.332 1.00 0.00 8 LEU D C 14
ATOM 30762 O O . LEU D 1 8 ? 28.031 -10.002 6.226 1.00 0.00 8 LEU D O 14
ATOM 30778 N N . SER D 1 9 ? 27.648 -12.155 6.012 1.00 0.00 9 SER D N 14
ATOM 30779 C CA . SER D 1 9 ? 26.271 -11.910 5.500 1.00 0.00 9 SER D CA 14
ATOM 30780 C C . SER D 1 9 ? 25.479 -11.090 6.522 1.00 0.00 9 SER D C 14
ATOM 30781 O O . SER D 1 9 ? 24.910 -10.065 6.203 1.00 0.00 9 SER D O 14
ATOM 30789 N N . ILE D 1 10 ? 25.432 -11.535 7.749 1.00 0.00 10 ILE D N 14
ATOM 30790 C CA . ILE D 1 10 ? 24.671 -10.780 8.787 1.00 0.00 10 ILE D CA 14
ATOM 30791 C C . ILE D 1 10 ? 25.244 -9.367 8.920 1.00 0.00 10 ILE D C 14
ATOM 30792 O O . ILE D 1 10 ? 24.529 -8.389 8.828 1.00 0.00 10 ILE D O 14
ATOM 30808 N N . SER D 1 11 ? 26.563 -9.215 9.154 1.00 0.00 11 SER D N 14
ATOM 30809 C CA . SER D 1 11 ? 27.122 -7.871 9.265 1.00 0.00 11 SER D CA 14
ATOM 30810 C C . SER D 1 11 ? 26.603 -6.977 8.163 1.00 0.00 11 SER D C 14
ATOM 30811 O O . SER D 1 11 ? 26.307 -5.822 8.358 1.00 0.00 11 SER D O 14
ATOM 30819 N N . SER D 1 12 ? 26.569 -7.498 6.961 1.00 0.00 12 SER D N 14
ATOM 30820 C CA . SER D 1 12 ? 26.098 -6.674 5.810 1.00 0.00 12 SER D CA 14
ATOM 30821 C C . SER D 1 12 ? 24.636 -6.273 6.022 1.00 0.00 12 SER D C 14
ATOM 30822 O O . SER D 1 12 ? 24.265 -5.130 5.845 1.00 0.00 12 SER D O 14
ATOM 30830 N N . PHE D 1 13 ? 23.801 -7.203 6.396 1.00 0.00 13 PHE D N 14
ATOM 30831 C CA . PHE D 1 13 ? 22.364 -6.871 6.614 1.00 0.00 13 PHE D CA 14
ATOM 30832 C C . PHE D 1 13 ? 22.248 -5.767 7.667 1.00 0.00 13 PHE D C 14
ATOM 30833 O O . PHE D 1 13 ? 21.547 -4.791 7.483 1.00 0.00 13 PHE D O 14
ATOM 30850 N N . ILE D 1 14 ? 22.928 -5.916 8.770 1.00 0.00 14 ILE D N 14
ATOM 30851 C CA . ILE D 1 14 ? 22.857 -4.879 9.837 1.00 0.00 14 ILE D CA 14
ATOM 30852 C C . ILE D 1 14 ? 23.304 -3.528 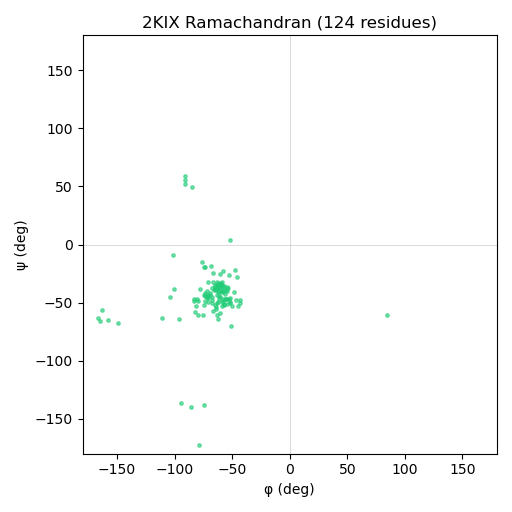9.275 1.00 0.00 14 ILE D C 14
ATOM 30853 O O . ILE D 1 14 ? 22.682 -2.511 9.509 1.00 0.00 14 ILE D O 14
ATOM 30869 N N . LEU D 1 15 ? 24.380 -3.507 8.537 1.00 0.00 15 LEU D N 14
ATOM 30870 C CA . LEU D 1 15 ? 24.868 -2.220 7.965 1.00 0.00 15 LEU D CA 14
ATOM 30871 C C . LEU D 1 15 ? 23.865 -1.722 6.913 1.00 0.00 15 LEU D C 14
ATOM 30872 O O . LEU D 1 15 ? 23.556 -0.549 6.840 1.00 0.00 15 LEU D O 14
ATOM 30888 N N . SER D 1 16 ? 23.360 -2.606 6.098 1.00 0.00 16 SER D N 14
ATOM 30889 C CA . SER D 1 16 ? 22.385 -2.187 5.050 1.00 0.00 16 SER D CA 14
ATOM 30890 C C . SER D 1 16 ? 21.306 -1.293 5.667 1.00 0.00 16 SER D C 14
ATOM 30891 O O . SER D 1 16 ? 21.008 -0.229 5.162 1.00 0.00 16 SER D O 14
ATOM 30899 N N . ALA D 1 17 ? 20.713 -1.716 6.751 1.00 0.00 17 ALA D N 14
ATOM 30900 C CA . ALA D 1 17 ? 19.651 -0.886 7.390 1.00 0.00 17 ALA D CA 14
ATOM 30901 C C . ALA D 1 17 ? 20.260 0.413 7.921 1.00 0.00 17 ALA D C 14
ATOM 30902 O O . ALA D 1 17 ? 19.791 1.495 7.630 1.00 0.00 17 ALA D O 14
ATOM 30909 N N . LEU D 1 18 ? 21.302 0.314 8.700 1.00 0.00 18 LEU D N 14
ATOM 30910 C CA . LEU D 1 18 ? 21.941 1.542 9.253 1.00 0.00 18 LEU D CA 14
ATOM 30911 C C . LEU D 1 18 ? 22.242 2.520 8.113 1.00 0.00 18 LEU D C 14
ATOM 30912 O O . LEU D 1 18 ? 21.910 3.687 8.179 1.00 0.00 18 LEU D O 14
ATOM 30928 N N . HIS D 1 19 ? 22.869 2.053 7.068 1.00 0.00 19 HIS D N 14
ATOM 30929 C CA . HIS D 1 19 ? 23.193 2.957 5.927 1.00 0.00 19 HIS D CA 14
ATOM 30930 C C . HIS D 1 19 ? 21.900 3.477 5.294 1.00 0.00 19 HIS D C 14
ATOM 30931 O O . HIS D 1 19 ? 21.813 4.618 4.887 1.00 0.00 19 HIS D O 14
ATOM 30946 N N . PHE D 1 20 ? 20.896 2.649 5.201 1.00 0.00 20 PHE D N 14
ATOM 30947 C CA . PHE D 1 20 ? 19.613 3.098 4.588 1.00 0.00 20 PHE D CA 14
ATOM 30948 C C . PHE D 1 20 ? 19.080 4.323 5.336 1.00 0.00 20 PHE D C 14
ATOM 30949 O O . PHE D 1 20 ? 18.739 5.326 4.740 1.00 0.00 20 PHE D O 14
ATOM 30966 N N . ILE D 1 21 ? 18.997 4.248 6.636 1.00 0.00 21 ILE D N 14
ATOM 30967 C CA . ILE D 1 21 ? 18.477 5.406 7.420 1.00 0.00 21 ILE D CA 14
ATOM 30968 C C . ILE D 1 21 ? 19.525 6.522 7.462 1.00 0.00 21 ILE D C 14
ATOM 30969 O O . ILE D 1 21 ? 19.205 7.689 7.357 1.00 0.00 21 ILE D O 14
ATOM 30985 N N . ALA D 1 22 ? 20.771 6.174 7.624 1.00 0.00 22 ALA D N 14
ATOM 30986 C CA . ALA D 1 22 ? 21.836 7.216 7.683 1.00 0.00 22 ALA D CA 14
ATOM 30987 C C . ALA D 1 22 ? 21.934 7.942 6.337 1.00 0.00 22 ALA D C 14
ATOM 30988 O O . ALA D 1 22 ? 22.303 9.098 6.272 1.00 0.00 22 ALA D O 14
ATOM 30995 N N . TRP D 1 23 ? 21.613 7.274 5.264 1.00 0.00 23 TRP D N 14
ATOM 30996 C CA . TRP D 1 23 ? 21.695 7.928 3.927 1.00 0.00 23 TRP D CA 14
ATOM 30997 C C . TRP D 1 23 ? 20.472 8.825 3.719 1.00 0.00 23 TRP D C 14
ATOM 30998 O O . TRP D 1 23 ? 20.583 9.943 3.257 1.00 0.00 23 TRP D O 14
ATOM 31019 N N . THR D 1 24 ? 19.305 8.342 4.049 1.00 0.00 24 THR D N 14
ATOM 31020 C CA . THR D 1 24 ? 18.079 9.168 3.859 1.00 0.00 24 THR D CA 14
ATOM 31021 C C . THR D 1 24 ? 18.154 10.421 4.739 1.00 0.00 24 THR D C 14
ATOM 31022 O O . THR D 1 24 ? 17.672 11.474 4.370 1.00 0.00 24 THR D O 14
ATOM 31033 N N . ILE D 1 25 ? 18.752 10.326 5.898 1.00 0.00 25 ILE D N 14
ATOM 31034 C CA . ILE D 1 25 ? 18.844 11.523 6.782 1.00 0.00 25 ILE D CA 14
ATOM 31035 C C . ILE D 1 25 ? 19.922 12.479 6.260 1.00 0.00 25 ILE D C 14
ATOM 31036 O O . ILE D 1 25 ? 19.647 13.616 5.931 1.00 0.00 25 ILE D O 14
ATOM 31052 N N . GLY D 1 26 ? 21.148 12.035 6.193 1.00 0.00 26 GLY D N 14
ATOM 31053 C CA . GLY D 1 26 ? 22.243 12.940 5.701 1.00 0.00 26 GLY D CA 14
ATOM 31054 C C . GLY D 1 26 ? 21.957 13.381 4.255 1.00 0.00 26 GLY D C 14
ATOM 31055 O O . GLY D 1 26 ? 22.275 14.490 3.873 1.00 0.00 26 GLY D O 14
ATOM 31059 N N . HIS D 1 27 ? 21.361 12.540 3.439 1.00 0.00 27 HIS D N 14
ATOM 31060 C CA . HIS D 1 27 ? 21.076 12.955 2.036 1.00 0.00 27 HIS D CA 14
ATOM 31061 C C . HIS D 1 27 ? 19.937 13.976 2.030 1.00 0.00 27 HIS D C 14
ATOM 31062 O O . HIS D 1 27 ? 20.035 15.028 1.430 1.00 0.00 27 HIS D O 14
ATOM 31077 N N . LEU D 1 28 ? 18.855 13.674 2.694 1.00 0.00 28 LEU D N 14
ATOM 31078 C CA . LEU D 1 28 ? 17.707 14.623 2.729 1.00 0.00 28 LEU D CA 14
ATOM 31079 C C . LEU D 1 28 ? 18.131 15.911 3.438 1.00 0.00 28 LEU D C 14
ATOM 31080 O O . LEU D 1 28 ? 17.832 17.002 2.994 1.00 0.00 28 LEU D O 14
ATOM 31096 N N . ASN D 1 29 ? 18.823 15.795 4.538 1.00 0.00 29 ASN D N 14
ATOM 31097 C CA . ASN D 1 29 ? 19.261 17.013 5.275 1.00 0.00 29 ASN D CA 14
ATOM 31098 C C . ASN D 1 29 ? 20.026 17.940 4.330 1.00 0.00 29 ASN D C 14
ATOM 31099 O O . ASN D 1 29 ? 19.854 19.142 4.351 1.00 0.00 29 ASN D O 14
ATOM 31110 N N . GLN D 1 30 ? 20.870 17.392 3.499 1.00 0.00 30 GLN D N 14
ATOM 31111 C CA . GLN D 1 30 ? 21.641 18.248 2.556 1.00 0.00 30 GLN D CA 14
ATOM 31112 C C . GLN D 1 30 ? 20.671 19.082 1.718 1.00 0.00 30 GLN D C 14
ATOM 31113 O O . GLN D 1 30 ? 20.862 20.266 1.524 1.00 0.00 30 GLN D O 14
ATOM 31127 N N . ILE D 1 31 ? 19.628 18.473 1.217 1.00 0.00 31 ILE D N 14
ATOM 31128 C CA . ILE D 1 31 ? 18.638 19.227 0.389 1.00 0.00 31 ILE D CA 14
ATOM 31129 C C . ILE D 1 31 ? 17.499 19.724 1.279 1.00 0.00 31 ILE D C 14
ATOM 31130 O O . ILE D 1 31 ? 16.343 19.432 1.047 1.00 0.00 31 ILE D O 14
ATOM 31146 N N . LYS D 1 32 ? 17.817 20.477 2.296 1.00 0.00 32 LYS D N 14
ATOM 31147 C CA . LYS D 1 32 ? 16.755 21.000 3.202 1.00 0.00 32 LYS D CA 14
ATOM 31148 C C . LYS D 1 32 ? 17.273 22.244 3.926 1.00 0.00 32 LYS D C 14
ATOM 31149 O O . LYS D 1 32 ? 16.778 23.337 3.733 1.00 0.00 32 LYS D O 14
ATOM 31168 N N . ARG D 1 33 ? 18.268 22.088 4.757 1.00 0.00 33 ARG D N 14
ATOM 31169 C CA . ARG D 1 33 ? 18.818 23.262 5.491 1.00 0.00 33 ARG D CA 14
ATOM 31170 C C . ARG D 1 33 ? 19.779 24.026 4.577 1.00 0.00 33 ARG D C 14
ATOM 31171 O O . ARG D 1 33 ? 19.879 25.232 4.731 1.00 0.00 33 ARG D O 14
ATOM 31193 N N . MET A 1 1 ? 40.104 -14.824 -1.504 1.00 0.00 1 MET A N 15
ATOM 31194 C CA . MET A 1 1 ? 41.588 -14.908 -1.605 1.00 0.00 1 MET A CA 15
ATOM 31195 C C . MET A 1 1 ? 41.967 -15.607 -2.912 1.00 0.00 1 MET A C 15
ATOM 31196 O O . MET A 1 1 ? 43.045 -15.421 -3.440 1.00 0.00 1 MET A O 15
ATOM 31212 N N . LEU A 1 2 ? 41.085 -16.409 -3.439 1.00 0.00 2 LEU A N 15
ATOM 31213 C CA . LEU A 1 2 ? 41.393 -17.119 -4.712 1.00 0.00 2 LEU A CA 15
ATOM 31214 C C . LEU A 1 2 ? 41.470 -16.091 -5.853 1.00 0.00 2 LEU A C 15
ATOM 31215 O O . LEU A 1 2 ? 42.524 -15.556 -6.131 1.00 0.00 2 LEU A O 15
ATOM 31231 N N . GLU A 1 3 ? 40.366 -15.793 -6.500 1.00 0.00 3 GLU A N 15
ATOM 31232 C CA . GLU A 1 3 ? 40.377 -14.787 -7.605 1.00 0.00 3 GLU A CA 15
ATOM 31233 C C . GLU A 1 3 ? 38.983 -14.637 -8.265 1.00 0.00 3 GLU A C 15
ATOM 31234 O O . GLU A 1 3 ? 38.711 -13.606 -8.846 1.00 0.00 3 GLU A O 15
ATOM 31246 N N . PRO A 1 4 ? 38.092 -15.620 -8.210 1.00 0.00 4 PRO A N 15
ATOM 31247 C CA . PRO A 1 4 ? 36.757 -15.496 -8.843 1.00 0.00 4 PRO A CA 15
ATOM 31248 C C . PRO A 1 4 ? 35.661 -15.075 -7.851 1.00 0.00 4 PRO A C 15
ATOM 31249 O O . PRO A 1 4 ? 34.954 -14.113 -8.075 1.00 0.00 4 PRO A O 15
ATOM 31260 N N . PHE A 1 5 ? 35.502 -15.808 -6.769 1.00 0.00 5 PHE A N 15
ATOM 31261 C CA . PHE A 1 5 ? 34.432 -15.479 -5.768 1.00 0.00 5 PHE A CA 15
ATOM 31262 C C . PHE A 1 5 ? 35.043 -15.165 -4.394 1.00 0.00 5 PHE A C 15
ATOM 31263 O O . PHE A 1 5 ? 34.663 -14.208 -3.746 1.00 0.00 5 PHE A O 15
ATOM 31280 N N . GLN A 1 6 ? 35.964 -15.967 -3.925 1.00 0.00 6 GLN A N 15
ATOM 31281 C CA . GLN A 1 6 ? 36.552 -15.698 -2.580 1.00 0.00 6 GLN A CA 15
ATOM 31282 C C . GLN A 1 6 ? 37.165 -14.304 -2.543 1.00 0.00 6 GLN A C 15
ATOM 31283 O O . GLN A 1 6 ? 37.332 -13.709 -1.495 1.00 0.00 6 GLN A O 15
ATOM 31297 N N . ILE A 1 7 ? 37.490 -13.778 -3.677 1.00 0.00 7 ILE A N 15
ATOM 31298 C CA . ILE A 1 7 ? 38.087 -12.412 -3.723 1.00 0.00 7 ILE A CA 15
ATOM 31299 C C . ILE A 1 7 ? 36.996 -11.371 -3.457 1.00 0.00 7 ILE A C 15
ATOM 31300 O O . ILE A 1 7 ? 37.271 -10.253 -3.069 1.00 0.00 7 ILE A O 15
ATOM 31316 N N . LEU A 1 8 ? 35.756 -11.733 -3.658 1.00 0.00 8 LEU A N 15
ATOM 31317 C CA . LEU A 1 8 ? 34.641 -10.774 -3.413 1.00 0.00 8 LEU A CA 15
ATOM 31318 C C . LEU A 1 8 ? 34.276 -10.815 -1.927 1.00 0.00 8 LEU A C 15
ATOM 31319 O O . LEU A 1 8 ? 34.156 -9.795 -1.278 1.00 0.00 8 LEU A O 15
ATOM 31335 N N . SER A 1 9 ? 34.100 -11.989 -1.383 1.00 0.00 9 SER A N 15
ATOM 31336 C CA . SER A 1 9 ? 33.743 -12.100 0.059 1.00 0.00 9 SER A CA 15
ATOM 31337 C C . SER A 1 9 ? 34.771 -11.350 0.910 1.00 0.00 9 SER A C 15
ATOM 31338 O O . SER A 1 9 ? 34.422 -10.567 1.771 1.00 0.00 9 SER A O 15
ATOM 31346 N N . ILE A 1 10 ? 36.036 -11.584 0.685 1.00 0.00 10 ILE A N 15
ATOM 31347 C CA . ILE A 1 10 ? 37.073 -10.882 1.495 1.00 0.00 10 ILE A CA 15
ATOM 31348 C C . ILE A 1 10 ? 37.151 -9.411 1.072 1.00 0.00 10 ILE A C 15
ATOM 31349 O O . ILE A 1 10 ? 37.030 -8.517 1.886 1.00 0.00 10 ILE A O 15
ATOM 31365 N N . SER A 1 11 ? 37.368 -9.115 -0.225 1.00 0.00 11 SER A N 15
ATOM 31366 C CA . SER A 1 11 ? 37.434 -7.721 -0.655 1.00 0.00 11 SER A CA 15
ATOM 31367 C C . SER A 1 11 ? 36.344 -6.902 -0.005 1.00 0.00 11 SER A C 15
ATOM 31368 O O . SER A 1 11 ? 36.554 -5.819 0.484 1.00 0.00 11 SER A O 15
ATOM 31376 N N . SER A 1 12 ? 35.131 -7.394 -0.080 1.00 0.00 12 SER A N 15
ATOM 31377 C CA . SER A 1 12 ? 33.988 -6.638 0.507 1.00 0.00 12 SER A CA 15
ATOM 31378 C C . SER A 1 12 ? 34.168 -6.518 2.022 1.00 0.00 12 SER A C 15
ATOM 31379 O O . SER A 1 12 ? 33.946 -5.473 2.601 1.00 0.00 12 SER A O 15
ATOM 31387 N N . PHE A 1 13 ? 34.565 -7.578 2.670 1.00 0.00 13 PHE A N 15
ATOM 31388 C CA . PHE A 1 13 ? 34.753 -7.520 4.148 1.00 0.00 13 PHE A CA 15
ATOM 31389 C C . PHE A 1 13 ? 35.769 -6.431 4.499 1.00 0.00 13 PHE A C 15
ATOM 31390 O O . PHE A 1 13 ? 35.542 -5.614 5.369 1.00 0.00 13 PHE A O 15
ATOM 31407 N N . ILE A 1 14 ? 36.891 -6.412 3.832 1.00 0.00 14 ILE A N 15
ATOM 31408 C CA . ILE A 1 14 ? 37.919 -5.376 4.132 1.00 0.00 14 ILE A CA 15
ATOM 31409 C C . ILE A 1 14 ? 37.299 -3.984 3.982 1.00 0.00 14 ILE A C 15
ATOM 31410 O O . ILE A 1 14 ? 37.532 -3.100 4.783 1.00 0.00 14 ILE A O 15
ATOM 31426 N N . LEU A 1 15 ? 36.510 -3.783 2.963 1.00 0.00 15 LEU A N 15
ATOM 31427 C CA . LEU A 1 15 ? 35.874 -2.450 2.762 1.00 0.00 15 LEU A CA 15
ATOM 31428 C C . LEU A 1 15 ? 34.790 -2.245 3.829 1.00 0.00 15 LEU A C 15
ATOM 31429 O O . LEU A 1 15 ? 34.607 -1.162 4.348 1.00 0.00 15 LEU A O 15
ATOM 31445 N N . SER A 1 16 ? 34.070 -3.283 4.159 1.00 0.00 16 SER A N 15
ATOM 31446 C CA . SER A 1 16 ? 33.000 -3.153 5.187 1.00 0.00 16 SER A CA 15
ATOM 31447 C C . SER A 1 16 ? 33.568 -2.491 6.445 1.00 0.00 16 SER A C 15
ATOM 31448 O O . SER A 1 16 ? 32.948 -1.631 7.038 1.00 0.00 16 SER A O 15
ATOM 31456 N N . ALA A 1 17 ? 34.742 -2.884 6.860 1.00 0.00 17 ALA A N 15
ATOM 31457 C CA . ALA A 1 17 ? 35.340 -2.275 8.082 1.00 0.00 17 ALA A CA 15
ATOM 31458 C C . ALA A 1 17 ? 35.789 -0.845 7.775 1.00 0.00 17 ALA A C 15
ATOM 31459 O O . ALA A 1 17 ? 35.542 0.071 8.535 1.00 0.00 17 ALA A O 15
ATOM 31466 N N . LEU A 1 18 ? 36.451 -0.645 6.669 1.00 0.00 18 LEU A N 15
ATOM 31467 C CA . LEU A 1 18 ? 36.920 0.724 6.316 1.00 0.00 18 LEU A CA 15
ATOM 31468 C C . LEU A 1 18 ? 35.725 1.681 6.282 1.00 0.00 18 LEU A C 15
ATOM 31469 O O . LEU A 1 18 ? 35.798 2.798 6.753 1.00 0.00 18 LEU A O 15
ATOM 31485 N N . HIS A 1 19 ? 34.625 1.255 5.724 1.00 0.00 19 HIS A N 15
ATOM 31486 C CA . HIS A 1 19 ? 33.431 2.144 5.657 1.00 0.00 19 HIS A CA 15
ATOM 31487 C C . HIS A 1 19 ? 32.878 2.376 7.065 1.00 0.00 19 HIS A C 15
ATOM 31488 O O . HIS A 1 19 ? 32.408 3.449 7.387 1.00 0.00 19 HIS A O 15
ATOM 31503 N N . PHE A 1 20 ? 32.924 1.379 7.906 1.00 0.00 20 PHE A N 15
ATOM 31504 C CA . PHE A 1 20 ? 32.393 1.545 9.289 1.00 0.00 20 PHE A CA 15
ATOM 31505 C C . PHE A 1 20 ? 33.163 2.654 10.010 1.00 0.00 20 PHE A C 15
ATOM 31506 O O . PHE A 1 20 ? 32.582 3.538 10.608 1.00 0.00 20 PHE A O 15
ATOM 31523 N N . ILE A 1 21 ? 34.466 2.614 9.964 1.00 0.00 21 ILE A N 15
ATOM 31524 C CA . ILE A 1 21 ? 35.268 3.665 10.654 1.00 0.00 21 ILE A CA 15
ATOM 31525 C C . ILE A 1 21 ? 35.217 4.967 9.851 1.00 0.00 21 ILE A C 15
ATOM 31526 O O . ILE A 1 21 ? 35.102 6.043 10.405 1.00 0.00 21 ILE A O 15
ATOM 31542 N N . ALA A 1 22 ? 35.306 4.883 8.553 1.00 0.00 22 ALA A N 15
ATOM 31543 C CA . ALA A 1 22 ? 35.266 6.120 7.722 1.00 0.00 22 ALA A CA 15
ATOM 31544 C C . ALA A 1 22 ? 33.902 6.798 7.872 1.00 0.00 22 ALA A C 15
ATOM 31545 O O . ALA A 1 22 ? 33.795 8.008 7.859 1.00 0.00 22 ALA A O 15
ATOM 31552 N N . TRP A 1 23 ? 32.856 6.028 8.014 1.00 0.00 23 TRP A N 15
ATOM 31553 C CA . TRP A 1 23 ? 31.501 6.629 8.163 1.00 0.00 23 TRP A CA 15
ATOM 31554 C C . TRP A 1 23 ? 31.356 7.229 9.563 1.00 0.00 23 TRP A C 15
ATOM 31555 O O . TRP A 1 23 ? 30.844 8.318 9.730 1.00 0.00 23 TRP A O 15
ATOM 31576 N N . THR A 1 24 ? 31.794 6.525 10.573 1.00 0.00 24 THR A N 15
ATOM 31577 C CA . THR A 1 24 ? 31.666 7.058 11.960 1.00 0.00 24 THR A CA 15
ATOM 31578 C C . THR A 1 24 ? 32.513 8.328 12.118 1.00 0.00 24 THR A C 15
ATOM 31579 O O . THR A 1 24 ? 32.123 9.253 12.802 1.00 0.00 24 THR A O 15
ATOM 31590 N N . ILE A 1 25 ? 33.663 8.392 11.499 1.00 0.00 25 ILE A N 15
ATOM 31591 C CA . ILE A 1 25 ? 34.504 9.616 11.637 1.00 0.00 25 ILE A CA 15
ATOM 31592 C C . ILE A 1 25 ? 33.934 10.732 10.757 1.00 0.00 25 ILE A C 15
ATOM 31593 O O . ILE A 1 25 ? 33.639 11.814 11.226 1.00 0.00 25 ILE A O 15
ATOM 31609 N N . GLY A 1 26 ? 33.779 10.483 9.485 1.00 0.00 26 GLY A N 15
ATOM 31610 C CA . GLY A 1 26 ? 33.227 11.547 8.580 1.00 0.00 26 GLY A CA 15
ATOM 31611 C C . GLY A 1 26 ? 31.812 11.942 9.041 1.00 0.00 26 GLY A C 15
ATOM 31612 O O . GLY A 1 26 ? 31.424 13.088 8.936 1.00 0.00 26 GLY A O 15
ATOM 31616 N N . HIS A 1 27 ? 31.032 11.016 9.557 1.00 0.00 27 HIS A N 15
ATOM 31617 C CA . HIS A 1 27 ? 29.662 11.380 10.015 1.00 0.00 27 HIS A CA 15
ATOM 31618 C C . HIS A 1 27 ? 29.757 12.193 11.308 1.00 0.00 27 HIS A C 15
ATOM 31619 O O . HIS A 1 27 ? 29.105 13.205 11.467 1.00 0.00 27 HIS A O 15
ATOM 31634 N N . LEU A 1 28 ? 30.567 11.756 12.233 1.00 0.00 28 LEU A N 15
ATOM 31635 C CA . LEU A 1 28 ? 30.708 12.501 13.516 1.00 0.00 28 LEU A CA 15
ATOM 31636 C C . LEU A 1 28 ? 31.130 13.942 13.223 1.00 0.00 28 LEU A C 15
ATOM 31637 O O . LEU A 1 28 ? 30.782 14.859 13.938 1.00 0.00 28 LEU A O 15
ATOM 31653 N N . ASN A 1 29 ? 31.882 14.151 12.178 1.00 0.00 29 ASN A N 15
ATOM 31654 C CA . ASN A 1 29 ? 32.324 15.536 11.848 1.00 0.00 29 ASN A CA 15
ATOM 31655 C C . ASN A 1 29 ? 31.103 16.408 11.553 1.00 0.00 29 ASN A C 15
ATOM 31656 O O . ASN A 1 29 ? 31.043 17.559 11.937 1.00 0.00 29 ASN A O 15
ATOM 31667 N N . GLN A 1 30 ? 30.129 15.870 10.871 1.00 0.00 30 GLN A N 15
ATOM 31668 C CA . GLN A 1 30 ? 28.914 16.671 10.550 1.00 0.00 30 GLN A CA 15
ATOM 31669 C C . GLN A 1 30 ? 28.305 17.216 11.844 1.00 0.00 30 GLN A C 15
ATOM 31670 O O . GLN A 1 30 ? 27.946 18.374 11.933 1.00 0.00 30 GLN A O 15
ATOM 31684 N N . ILE A 1 31 ? 28.187 16.391 12.853 1.00 0.00 31 ILE A N 15
ATOM 31685 C CA . ILE A 1 31 ? 27.604 16.859 14.148 1.00 0.00 31 ILE A CA 15
ATOM 31686 C C . ILE A 1 31 ? 28.744 17.303 15.071 1.00 0.00 31 ILE A C 15
ATOM 31687 O O . ILE A 1 31 ? 28.897 16.830 16.177 1.00 0.00 31 ILE A O 15
ATOM 31703 N N . LYS A 1 32 ? 29.552 18.217 14.611 1.00 0.00 32 LYS A N 15
ATOM 31704 C CA . LYS A 1 32 ? 30.690 18.701 15.443 1.00 0.00 32 LYS A CA 15
ATOM 31705 C C . LYS A 1 32 ? 31.108 20.094 14.968 1.00 0.00 32 LYS A C 15
ATOM 31706 O O . LYS A 1 32 ? 30.854 21.087 15.620 1.00 0.00 32 LYS A O 15
ATOM 31725 N N . ARG A 1 33 ? 31.751 20.171 13.835 1.00 0.00 33 ARG A N 15
ATOM 31726 C CA . ARG A 1 33 ? 32.191 21.496 13.315 1.00 0.00 33 ARG A CA 15
ATOM 31727 C C . ARG A 1 33 ? 32.917 22.264 14.422 1.00 0.00 33 ARG A C 15
ATOM 31728 O O . ARG A 1 33 ? 32.248 22.952 15.175 1.00 0.00 33 ARG A O 15
ATOM 31750 N N . MET B 1 1 ? 18.899 -19.941 -9.029 1.00 0.00 1 MET B N 15
ATOM 31751 C CA . MET B 1 1 ? 20.108 -19.124 -8.731 1.00 0.00 1 MET B CA 15
ATOM 31752 C C . MET B 1 1 ? 21.127 -19.291 -9.861 1.00 0.00 1 MET B C 15
ATOM 31753 O O . MET B 1 1 ? 20.966 -20.123 -10.728 1.00 0.00 1 MET B O 15
ATOM 31769 N N . LEU B 1 2 ? 22.169 -18.496 -9.849 1.00 0.00 2 LEU B N 15
ATOM 31770 C CA . LEU B 1 2 ? 23.219 -18.576 -10.906 1.00 0.00 2 LEU B CA 15
ATOM 31771 C C . LEU B 1 2 ? 22.772 -17.802 -12.152 1.00 0.00 2 LEU B C 15
ATOM 31772 O O . LEU B 1 2 ? 23.421 -16.867 -12.570 1.00 0.00 2 LEU B O 15
ATOM 31788 N N . GLU B 1 3 ? 21.683 -18.176 -12.763 1.00 0.00 3 GLU B N 15
ATOM 31789 C CA . GLU B 1 3 ? 21.250 -17.436 -13.982 1.00 0.00 3 GLU B CA 15
ATOM 31790 C C . GLU B 1 3 ? 20.883 -15.989 -13.593 1.00 0.00 3 GLU B C 15
ATOM 31791 O O . GLU B 1 3 ? 21.359 -15.051 -14.201 1.00 0.00 3 GLU B O 15
ATOM 31803 N N . PRO B 1 4 ? 20.057 -15.800 -12.590 1.00 0.00 4 PRO B N 15
ATOM 31804 C CA . PRO B 1 4 ? 19.648 -14.449 -12.128 1.00 0.00 4 PRO B CA 15
ATOM 31805 C C . PRO B 1 4 ? 20.499 -13.945 -10.953 1.00 0.00 4 PRO B C 15
ATOM 31806 O O . PRO B 1 4 ? 20.651 -12.757 -10.748 1.00 0.00 4 PRO B O 15
ATOM 31817 N N . PHE B 1 5 ? 21.031 -14.843 -10.163 1.00 0.00 5 PHE B N 15
ATOM 31818 C CA . PHE B 1 5 ? 21.844 -14.421 -8.983 1.00 0.00 5 PHE B CA 15
ATOM 31819 C C . PHE B 1 5 ? 23.288 -14.116 -9.393 1.00 0.00 5 PHE B C 15
ATOM 31820 O O . PHE B 1 5 ? 23.862 -13.137 -8.955 1.00 0.00 5 PHE B O 15
ATOM 31837 N N . GLN B 1 6 ? 23.896 -14.948 -10.203 1.00 0.00 6 GLN B N 15
ATOM 31838 C CA . GLN B 1 6 ? 25.312 -14.689 -10.597 1.00 0.00 6 GLN B CA 15
ATOM 31839 C C . GLN B 1 6 ? 25.495 -13.225 -10.973 1.00 0.00 6 GLN B C 15
ATOM 31840 O O . GLN B 1 6 ? 26.223 -12.483 -10.343 1.00 0.00 6 GLN B O 15
ATOM 31854 N N . ILE B 1 7 ? 24.837 -12.824 -12.004 1.00 0.00 7 ILE B N 15
ATOM 31855 C CA . ILE B 1 7 ? 24.947 -11.413 -12.474 1.00 0.00 7 ILE B CA 15
ATOM 31856 C C . ILE B 1 7 ? 24.805 -10.453 -11.290 1.00 0.00 7 ILE B C 15
ATOM 31857 O O . ILE B 1 7 ? 25.252 -9.326 -11.342 1.00 0.00 7 ILE B O 15
ATOM 31873 N N . LEU B 1 8 ? 24.198 -10.887 -10.219 1.00 0.00 8 LEU B N 15
ATOM 31874 C CA . LEU B 1 8 ? 24.044 -9.990 -9.043 1.00 0.00 8 LEU B CA 15
ATOM 31875 C C . LEU B 1 8 ? 25.400 -9.873 -8.337 1.00 0.00 8 LEU B C 15
ATOM 31876 O O . LEU B 1 8 ? 25.822 -8.803 -7.946 1.00 0.00 8 LEU B O 15
ATOM 31892 N N . SER B 1 9 ? 26.086 -10.970 -8.180 1.00 0.00 9 SER B N 15
ATOM 31893 C CA . SER B 1 9 ? 27.414 -10.926 -7.507 1.00 0.00 9 SER B CA 15
ATOM 31894 C C . SER B 1 9 ? 28.362 -10.017 -8.295 1.00 0.00 9 SER B C 15
ATOM 31895 O O . SER B 1 9 ? 29.110 -9.246 -7.726 1.00 0.00 9 SER B O 15
ATOM 31903 N N . ILE B 1 10 ? 28.342 -10.099 -9.600 1.00 0.00 10 ILE B N 15
ATOM 31904 C CA . ILE B 1 10 ? 29.251 -9.235 -10.409 1.00 0.00 10 ILE B CA 15
ATOM 31905 C C . ILE B 1 10 ? 28.923 -7.760 -10.136 1.00 0.00 10 ILE B C 15
ATOM 31906 O O . ILE B 1 10 ? 29.767 -7.004 -9.695 1.00 0.00 10 ILE B O 15
ATOM 31922 N N . SER B 1 11 ? 27.710 -7.315 -10.397 1.00 0.00 11 SER B N 15
ATOM 31923 C CA . SER B 1 11 ? 27.349 -5.925 -10.134 1.00 0.00 11 SER B CA 15
ATOM 31924 C C . SER B 1 11 ? 27.876 -5.474 -8.792 1.00 0.00 11 SER B C 15
ATOM 31925 O O . SER B 1 11 ? 28.298 -4.352 -8.599 1.00 0.00 11 SER B O 15
ATOM 31933 N N . SER B 1 12 ? 27.803 -6.341 -7.813 1.00 0.00 12 SER B N 15
ATOM 31934 C CA . SER B 1 12 ? 28.286 -5.970 -6.453 1.00 0.00 12 SER B CA 15
ATOM 31935 C C . SER B 1 12 ? 29.774 -5.626 -6.526 1.00 0.00 12 SER B C 15
ATOM 31936 O O . SER B 1 12 ? 30.232 -4.669 -5.933 1.00 0.00 12 SER B O 15
ATOM 31944 N N . PHE B 1 13 ? 30.533 -6.402 -7.250 1.00 0.00 13 PHE B N 15
ATOM 31945 C CA . PHE B 1 13 ? 31.993 -6.126 -7.366 1.00 0.00 13 PHE B CA 15
ATOM 31946 C C . PHE B 1 13 ? 32.211 -4.764 -8.032 1.00 0.00 13 PHE B C 15
ATOM 31947 O O . PHE B 1 13 ? 33.105 -4.023 -7.673 1.00 0.00 13 PHE B O 15
ATOM 31964 N N . ILE B 1 14 ? 31.403 -4.430 -9.001 1.00 0.00 14 ILE B N 15
ATOM 31965 C CA . ILE B 1 14 ? 31.569 -3.118 -9.692 1.00 0.00 14 ILE B CA 15
ATOM 31966 C C . ILE B 1 14 ? 31.361 -1.977 -8.692 1.00 0.00 14 ILE B C 15
ATOM 31967 O O . ILE B 1 14 ? 32.133 -1.041 -8.637 1.00 0.00 14 ILE B O 15
ATOM 31983 N N . LEU B 1 15 ? 30.322 -2.043 -7.906 1.00 0.00 15 LEU B N 15
ATOM 31984 C CA . LEU B 1 15 ? 30.065 -0.956 -6.917 1.00 0.00 15 LEU B CA 15
ATOM 31985 C C . LEU B 1 15 ? 31.174 -0.949 -5.860 1.00 0.00 15 LEU B C 15
ATOM 31986 O O . LEU B 1 15 ? 31.514 0.081 -5.313 1.00 0.00 15 LEU B O 15
ATOM 32002 N N . SER B 1 16 ? 31.736 -2.089 -5.562 1.00 0.00 16 SER B N 15
ATOM 32003 C CA . SER B 1 16 ? 32.816 -2.139 -4.535 1.00 0.00 16 SER B CA 15
ATOM 32004 C C . SER B 1 16 ? 33.993 -1.262 -4.973 1.00 0.00 16 SER B C 15
ATOM 32005 O O . SER B 1 16 ? 34.440 -0.400 -4.242 1.00 0.00 16 SER B O 15
ATOM 32013 N N . ALA B 1 17 ? 34.502 -1.472 -6.157 1.00 0.00 17 ALA B N 15
ATOM 32014 C CA . ALA B 1 17 ? 35.652 -0.645 -6.627 1.00 0.00 17 ALA B CA 15
ATOM 32015 C C . ALA B 1 17 ? 35.198 0.804 -6.816 1.00 0.00 17 ALA B C 15
ATOM 32016 O O . ALA B 1 17 ? 35.818 1.728 -6.328 1.00 0.00 17 ALA B O 15
ATOM 32023 N N . LEU B 1 18 ? 34.121 1.011 -7.524 1.00 0.00 18 LEU B N 15
ATOM 32024 C CA . LEU B 1 18 ? 33.630 2.400 -7.748 1.00 0.00 18 LEU B CA 15
ATOM 32025 C C . LEU B 1 18 ? 33.526 3.127 -6.404 1.00 0.00 18 LEU B C 15
ATOM 32026 O O . LEU B 1 18 ? 33.891 4.279 -6.282 1.00 0.00 18 LEU B O 15
ATOM 32042 N N . HIS B 1 19 ? 33.030 2.464 -5.396 1.00 0.00 19 HIS B N 15
ATOM 32043 C CA . HIS B 1 19 ? 32.902 3.120 -4.064 1.00 0.00 19 HIS B CA 15
ATOM 32044 C C . HIS B 1 19 ? 34.292 3.315 -3.453 1.00 0.00 19 HIS B C 15
ATOM 32045 O O . HIS B 1 19 ? 34.555 4.296 -2.786 1.00 0.00 19 HIS B O 15
ATOM 32060 N N . PHE B 1 20 ? 35.184 2.387 -3.671 1.00 0.00 20 PHE B N 15
ATOM 32061 C CA . PHE B 1 20 ? 36.554 2.520 -3.099 1.00 0.00 20 PHE B CA 15
ATOM 32062 C C . PHE B 1 20 ? 37.272 3.701 -3.756 1.00 0.00 20 PHE B C 15
ATOM 32063 O O . PHE B 1 20 ? 37.722 4.613 -3.092 1.00 0.00 20 PHE B O 15
ATOM 32080 N N . ILE B 1 21 ? 37.385 3.691 -5.057 1.00 0.00 21 ILE B N 15
ATOM 32081 C CA . ILE B 1 21 ? 38.076 4.813 -5.754 1.00 0.00 21 ILE B CA 15
ATOM 32082 C C . ILE B 1 21 ? 37.323 6.119 -5.486 1.00 0.00 21 ILE B C 15
ATOM 32083 O O . ILE B 1 21 ? 37.914 7.175 -5.364 1.00 0.00 21 ILE B O 15
ATOM 32099 N N . ALA B 1 22 ? 36.023 6.057 -5.393 1.00 0.00 22 ALA B N 15
ATOM 32100 C CA . ALA B 1 22 ? 35.233 7.294 -5.134 1.00 0.00 22 ALA B CA 15
ATOM 32101 C C . ALA B 1 22 ? 35.469 7.768 -3.698 1.00 0.00 22 ALA B C 15
ATOM 32102 O O . ALA B 1 22 ? 35.660 8.941 -3.445 1.00 0.00 22 ALA B O 15
ATOM 32109 N N . TRP B 1 23 ? 35.455 6.867 -2.755 1.00 0.00 23 TRP B N 15
ATOM 32110 C CA . TRP B 1 23 ? 35.675 7.268 -1.339 1.00 0.00 23 TRP B CA 15
ATOM 32111 C C . TRP B 1 23 ? 37.091 7.823 -1.179 1.00 0.00 23 TRP B C 15
ATOM 32112 O O . TRP B 1 23 ? 37.301 8.836 -0.544 1.00 0.00 23 TRP B O 15
ATOM 32133 N N . THR B 1 24 ? 38.066 7.168 -1.745 1.00 0.00 24 THR B N 15
ATOM 32134 C CA . THR B 1 24 ? 39.465 7.661 -1.612 1.00 0.00 24 THR B CA 15
ATOM 32135 C C . THR B 1 24 ? 39.586 9.060 -2.227 1.00 0.00 24 THR B C 15
ATOM 32136 O O . THR B 1 24 ? 40.356 9.879 -1.767 1.00 0.00 24 THR B O 15
ATOM 32147 N N . ILE B 1 25 ? 38.838 9.348 -3.262 1.00 0.00 25 ILE B N 15
ATOM 32148 C CA . ILE B 1 25 ? 38.927 10.701 -3.891 1.00 0.00 25 ILE B CA 15
ATOM 32149 C C . ILE B 1 25 ? 38.037 11.696 -3.135 1.00 0.00 25 ILE B C 15
ATOM 32150 O O . ILE B 1 25 ? 38.501 12.701 -2.635 1.00 0.00 25 ILE B O 15
ATOM 32166 N N . GLY B 1 26 ? 36.760 11.436 -3.064 1.00 0.00 26 GLY B N 15
ATOM 32167 C CA . GLY B 1 26 ? 35.840 12.390 -2.353 1.00 0.00 26 GLY B CA 15
ATOM 32168 C C . GLY B 1 26 ? 36.280 12.582 -0.888 1.00 0.00 26 GLY B C 15
ATOM 32169 O O . GLY B 1 26 ? 36.137 13.656 -0.339 1.00 0.00 26 GLY B O 15
ATOM 32173 N N . HIS B 1 27 ? 36.810 11.568 -0.239 1.00 0.00 27 HIS B N 15
ATOM 32174 C CA . HIS B 1 27 ? 37.234 11.749 1.181 1.00 0.00 27 HIS B CA 15
ATOM 32175 C C . HIS B 1 27 ? 38.211 12.923 1.281 1.00 0.00 27 HIS B C 15
ATOM 32176 O O . HIS B 1 27 ? 38.217 13.656 2.250 1.00 0.00 27 HIS B O 15
ATOM 32191 N N . LEU B 1 28 ? 39.038 13.108 0.289 1.00 0.00 28 LEU B N 15
ATOM 32192 C CA . LEU B 1 28 ? 40.012 14.234 0.333 1.00 0.00 28 LEU B CA 15
ATOM 32193 C C . LEU B 1 28 ? 39.257 15.556 0.485 1.00 0.00 28 LEU B C 15
ATOM 32194 O O . LEU B 1 28 ? 39.708 16.464 1.154 1.00 0.00 28 LEU B O 15
ATOM 32210 N N . ASN B 1 29 ? 38.108 15.673 -0.126 1.00 0.00 29 ASN B N 15
ATOM 32211 C CA . ASN B 1 29 ? 37.329 16.940 -0.007 1.00 0.00 29 ASN B CA 15
ATOM 32212 C C . ASN B 1 29 ? 37.226 17.325 1.467 1.00 0.00 29 ASN B C 15
ATOM 32213 O O . ASN B 1 29 ? 37.346 18.479 1.828 1.00 0.00 29 ASN B O 15
ATOM 32224 N N . GLN B 1 30 ? 37.019 16.366 2.324 1.00 0.00 30 GLN B N 15
ATOM 32225 C CA . GLN B 1 30 ? 36.925 16.679 3.773 1.00 0.00 30 GLN B CA 15
ATOM 32226 C C . GLN B 1 30 ? 38.271 17.233 4.241 1.00 0.00 30 GLN B C 15
ATOM 32227 O O . GLN B 1 30 ? 38.338 18.090 5.099 1.00 0.00 30 GLN B O 15
ATOM 32241 N N . ILE B 1 31 ? 39.346 16.750 3.674 1.00 0.00 31 ILE B N 15
ATOM 32242 C CA . ILE B 1 31 ? 40.694 17.246 4.075 1.00 0.00 31 ILE B CA 15
ATOM 32243 C C . ILE B 1 31 ? 41.026 18.499 3.269 1.00 0.00 31 ILE B C 15
ATOM 32244 O O . ILE B 1 31 ? 42.127 18.671 2.784 1.00 0.00 31 ILE B O 15
ATOM 32260 N N . LYS B 1 32 ? 40.074 19.376 3.127 1.00 0.00 32 LYS B N 15
ATOM 32261 C CA . LYS B 1 32 ? 40.305 20.636 2.355 1.00 0.00 32 LYS B CA 15
ATOM 32262 C C . LYS B 1 32 ? 40.643 21.773 3.321 1.00 0.00 32 LYS B C 15
ATOM 32263 O O . LYS B 1 32 ? 41.694 22.376 3.241 1.00 0.00 32 LYS B O 15
ATOM 32282 N N . ARG B 1 33 ? 39.757 22.072 4.233 1.00 0.00 33 ARG B N 15
ATOM 32283 C CA . ARG B 1 33 ? 40.027 23.171 5.204 1.00 0.00 33 ARG B CA 15
ATOM 32284 C C . ARG B 1 33 ? 40.439 24.434 4.445 1.00 0.00 33 ARG B C 15
ATOM 32285 O O . ARG B 1 33 ? 41.609 24.777 4.496 1.00 0.00 33 ARG B O 15
ATOM 32307 N N . MET C 1 1 ? 18.225 -19.891 3.989 1.00 0.00 1 MET C N 15
ATOM 32308 C CA . MET C 1 1 ? 18.678 -20.056 2.579 1.00 0.00 1 MET C CA 15
ATOM 32309 C C . MET C 1 1 ? 17.489 -19.864 1.636 1.00 0.00 1 MET C C 15
ATOM 32310 O O . MET C 1 1 ? 16.585 -20.673 1.600 1.00 0.00 1 MET C O 15
ATOM 32326 N N . LEU C 1 2 ? 17.490 -18.794 0.880 1.00 0.00 2 LEU C N 15
ATOM 32327 C CA . LEU C 1 2 ? 16.375 -18.517 -0.072 1.00 0.00 2 LEU C CA 15
ATOM 32328 C C . LEU C 1 2 ? 15.201 -17.862 0.668 1.00 0.00 2 LEU C C 15
ATOM 32329 O O . LEU C 1 2 ? 14.782 -16.776 0.332 1.00 0.00 2 LEU C O 15
ATOM 32345 N N . GLU C 1 3 ? 14.655 -18.502 1.665 1.00 0.00 3 GLU C N 15
ATOM 32346 C CA . GLU C 1 3 ? 13.508 -17.873 2.381 1.00 0.00 3 GLU C CA 15
ATOM 32347 C C . GLU C 1 3 ? 14.007 -16.635 3.152 1.00 0.00 3 GLU C C 15
ATOM 32348 O O . GLU C 1 3 ? 13.433 -15.570 3.043 1.00 0.00 3 GLU C O 15
ATOM 32360 N N . PRO C 1 4 ? 15.065 -16.763 3.918 1.00 0.00 4 PRO C N 15
ATOM 32361 C CA . PRO C 1 4 ? 15.634 -15.637 4.699 1.00 0.00 4 PRO C CA 15
ATOM 32362 C C . PRO C 1 4 ? 16.802 -14.949 3.976 1.00 0.00 4 PRO C C 15
ATOM 32363 O O . PRO C 1 4 ? 17.130 -13.812 4.250 1.00 0.00 4 PRO C O 15
ATOM 32374 N N . PHE C 1 5 ? 17.449 -15.641 3.072 1.00 0.00 5 PHE C N 15
ATOM 32375 C CA . PHE C 1 5 ? 18.615 -15.041 2.353 1.00 0.00 5 PHE C CA 15
ATOM 32376 C C . PHE C 1 5 ? 18.153 -14.281 1.104 1.00 0.00 5 PHE C C 15
ATOM 32377 O O . PHE C 1 5 ? 18.605 -13.183 0.839 1.00 0.00 5 PHE C O 15
ATOM 32394 N N . GLN C 1 6 ? 17.279 -14.859 0.317 1.00 0.00 6 GLN C N 15
ATOM 32395 C CA . GLN C 1 6 ? 16.824 -14.167 -0.925 1.00 0.00 6 GLN C CA 15
ATOM 32396 C C . GLN C 1 6 ? 16.514 -12.701 -0.640 1.00 0.00 6 GLN C C 15
ATOM 32397 O O . GLN C 1 6 ? 17.122 -11.796 -1.179 1.00 0.00 6 GLN C O 15
ATOM 32411 N N . ILE C 1 7 ? 15.562 -12.482 0.196 1.00 0.00 7 ILE C N 15
ATOM 32412 C CA . ILE C 1 7 ? 15.150 -11.089 0.545 1.00 0.00 7 ILE C CA 15
ATOM 32413 C C . ILE C 1 7 ? 16.366 -10.274 1.007 1.00 0.00 7 ILE C C 15
ATOM 32414 O O . ILE C 1 7 ? 16.361 -9.058 0.956 1.00 0.00 7 ILE C O 15
ATOM 32430 N N . LEU C 1 8 ? 17.412 -10.921 1.449 1.00 0.00 8 LEU C N 15
ATOM 32431 C CA . LEU C 1 8 ? 18.611 -10.163 1.900 1.00 0.00 8 LEU C CA 15
ATOM 32432 C C . LEU C 1 8 ? 19.289 -9.542 0.674 1.00 0.00 8 LEU C C 15
ATOM 32433 O O . LEU C 1 8 ? 19.629 -8.376 0.659 1.00 0.00 8 LEU C O 15
ATOM 32449 N N . SER C 1 9 ? 19.484 -10.314 -0.359 1.00 0.00 9 SER C N 15
ATOM 32450 C CA . SER C 1 9 ? 20.136 -9.768 -1.582 1.00 0.00 9 SER C CA 15
ATOM 32451 C C . SER C 1 9 ? 19.261 -8.667 -2.189 1.00 0.00 9 SER C C 15
ATOM 32452 O O . SER C 1 9 ? 19.753 -7.736 -2.794 1.00 0.00 9 SER C O 15
ATOM 32460 N N . ILE C 1 10 ? 17.967 -8.765 -2.039 1.00 0.00 10 ILE C N 15
ATOM 32461 C CA . ILE C 1 10 ? 17.071 -7.720 -2.619 1.00 0.00 10 ILE C CA 15
ATOM 32462 C C . ILE C 1 10 ? 17.339 -6.369 -1.953 1.00 0.00 10 ILE C C 15
ATOM 32463 O O . ILE C 1 10 ? 17.679 -5.405 -2.609 1.00 0.00 10 ILE C O 15
ATOM 32479 N N . SER C 1 11 ? 17.176 -6.260 -0.655 1.00 0.00 11 SER C N 15
ATOM 32480 C CA . SER C 1 11 ? 17.442 -4.991 0.015 1.00 0.00 11 SER C CA 15
ATOM 32481 C C . SER C 1 11 ? 18.793 -4.443 -0.381 1.00 0.00 11 SER C C 15
ATOM 32482 O O . SER C 1 11 ? 18.980 -3.273 -0.640 1.00 0.00 11 SER C O 15
ATOM 32490 N N . SER C 1 12 ? 19.788 -5.302 -0.415 1.00 0.00 12 SER C N 15
ATOM 32491 C CA . SER C 1 12 ? 21.155 -4.846 -0.795 1.00 0.00 12 SER C CA 15
ATOM 32492 C C . SER C 1 12 ? 21.145 -4.379 -2.251 1.00 0.00 12 SER C C 15
ATOM 32493 O O . SER C 1 12 ? 21.756 -3.390 -2.603 1.00 0.00 12 SER C O 15
ATOM 32501 N N . PHE C 1 13 ? 20.452 -5.086 -3.100 1.00 0.00 13 PHE C N 15
ATOM 32502 C CA . PHE C 1 13 ? 20.395 -4.690 -4.535 1.00 0.00 13 PHE C CA 15
ATOM 32503 C C . PHE C 1 13 ? 19.668 -3.350 -4.667 1.00 0.00 13 PHE C C 15
ATOM 32504 O O . PHE C 1 13 ? 20.115 -2.456 -5.357 1.00 0.00 13 PHE C O 15
ATOM 32521 N N . ILE C 1 14 ? 18.550 -3.206 -4.011 1.00 0.00 14 ILE C N 15
ATOM 32522 C CA . ILE C 1 14 ? 17.793 -1.925 -4.098 1.00 0.00 14 ILE C CA 15
ATOM 32523 C C . ILE C 1 14 ? 18.680 -0.771 -3.625 1.00 0.00 14 ILE C C 15
ATOM 32524 O O . ILE C 1 14 ? 18.697 0.293 -4.213 1.00 0.00 14 ILE C O 15
ATOM 32540 N N . LEU C 1 15 ? 19.412 -0.969 -2.563 1.00 0.00 15 LEU C N 15
ATOM 32541 C CA . LEU C 1 15 ? 20.291 0.119 -2.048 1.00 0.00 15 LEU C CA 15
ATOM 32542 C C . LEU C 1 15 ? 21.452 0.345 -3.028 1.00 0.00 15 LEU C C 15
ATOM 32543 O O . LEU C 1 15 ? 21.829 1.465 -3.311 1.00 0.00 15 LEU C O 15
ATOM 32559 N N . SER C 1 16 ? 22.020 -0.709 -3.544 1.00 0.00 16 SER C N 15
ATOM 32560 C CA . SER C 1 16 ? 23.155 -0.552 -4.498 1.00 0.00 16 SER C CA 15
ATOM 32561 C C . SER C 1 16 ? 22.780 0.455 -5.588 1.00 0.00 16 SER C C 15
ATOM 32562 O O . SER C 1 16 ? 23.515 1.382 -5.867 1.00 0.00 16 SER C O 15
ATOM 32570 N N . ALA C 1 17 ? 21.645 0.284 -6.209 1.00 0.00 17 ALA C N 15
ATOM 32571 C CA . ALA C 1 17 ? 21.235 1.237 -7.279 1.00 0.00 17 ALA C CA 15
ATOM 32572 C C . ALA C 1 17 ? 21.035 2.627 -6.672 1.00 0.00 17 ALA C C 15
ATOM 32573 O O . ALA C 1 17 ? 21.536 3.612 -7.176 1.00 0.00 17 ALA C O 15
ATOM 32580 N N . LEU C 1 18 ? 20.308 2.715 -5.591 1.00 0.00 18 LEU C N 15
ATOM 32581 C CA . LEU C 1 18 ? 20.082 4.042 -4.954 1.00 0.00 18 LEU C CA 15
ATOM 32582 C C . LEU C 1 18 ? 21.436 4.710 -4.700 1.00 0.00 18 LEU C C 15
ATOM 32583 O O . LEU C 1 18 ? 21.634 5.869 -5.002 1.00 0.00 18 LEU C O 15
ATOM 32599 N N . HIS C 1 19 ? 22.370 3.983 -4.152 1.00 0.00 19 HIS C N 15
ATOM 32600 C CA . HIS C 1 19 ? 23.712 4.572 -3.882 1.00 0.00 19 HIS C CA 15
ATOM 32601 C C . HIS C 1 19 ? 24.355 4.999 -5.203 1.00 0.00 19 HIS C C 15
ATOM 32602 O O . HIS C 1 19 ? 25.054 5.991 -5.273 1.00 0.00 19 HIS C O 15
ATOM 32617 N N . PHE C 1 20 ? 24.125 4.256 -6.251 1.00 0.00 20 PHE C N 15
ATOM 32618 C CA . PHE C 1 20 ? 24.723 4.615 -7.568 1.00 0.00 20 PHE C CA 15
ATOM 32619 C C . PHE C 1 20 ? 24.188 5.975 -8.025 1.00 0.00 20 PHE C C 15
ATOM 32620 O O . PHE C 1 20 ? 24.940 6.855 -8.394 1.00 0.00 20 PHE C O 15
ATOM 32637 N N . ILE C 1 21 ? 22.896 6.153 -8.008 1.00 0.00 21 ILE C N 15
ATOM 32638 C CA . ILE C 1 21 ? 22.316 7.455 -8.447 1.00 0.00 21 ILE C CA 15
ATOM 32639 C C . ILE C 1 21 ? 22.559 8.522 -7.376 1.00 0.00 21 ILE C C 15
ATOM 32640 O O . ILE C 1 21 ? 22.960 9.630 -7.671 1.00 0.00 21 ILE C O 15
ATOM 32656 N N . ALA C 1 22 ? 22.314 8.200 -6.137 1.00 0.00 22 ALA C N 15
ATOM 32657 C CA . ALA C 1 22 ? 22.527 9.199 -5.052 1.00 0.00 22 ALA C CA 15
ATOM 32658 C C . ALA C 1 22 ? 23.971 9.703 -5.091 1.00 0.00 22 ALA C C 15
ATOM 32659 O O . ALA C 1 22 ? 24.236 10.872 -4.895 1.00 0.00 22 ALA C O 15
ATOM 32666 N N . TRP C 1 23 ? 24.909 8.830 -5.342 1.00 0.00 23 TRP C N 15
ATOM 32667 C CA . TRP C 1 23 ? 26.333 9.260 -5.392 1.00 0.00 23 TRP C CA 15
ATOM 32668 C C . TRP C 1 23 ? 26.545 10.188 -6.588 1.00 0.00 23 TRP C C 15
ATOM 32669 O O . TRP C 1 23 ? 27.163 11.226 -6.476 1.00 0.00 23 TRP C O 15
ATOM 32690 N N . THR C 1 24 ? 26.040 9.824 -7.735 1.00 0.00 24 THR C N 15
ATOM 32691 C CA . THR C 1 24 ? 26.222 10.691 -8.932 1.00 0.00 24 THR C CA 15
ATOM 32692 C C . THR C 1 24 ? 25.576 12.057 -8.678 1.00 0.00 24 THR C C 15
ATOM 32693 O O . THR C 1 24 ? 26.042 13.070 -9.159 1.00 0.00 24 THR C O 15
ATOM 32704 N N . ILE C 1 25 ? 24.506 12.098 -7.928 1.00 0.00 25 ILE C N 15
ATOM 32705 C CA . ILE C 1 25 ? 23.844 13.405 -7.655 1.00 0.00 25 ILE C CA 15
ATOM 32706 C C . ILE C 1 25 ? 24.670 14.211 -6.644 1.00 0.00 25 ILE C C 15
ATOM 32707 O O . ILE C 1 25 ? 25.184 15.267 -6.954 1.00 0.00 25 ILE C O 15
ATOM 32723 N N . GLY C 1 26 ? 24.792 13.730 -5.434 1.00 0.00 26 GLY C N 15
ATOM 32724 C CA . GLY C 1 26 ? 25.579 14.494 -4.406 1.00 0.00 26 GLY C CA 15
ATOM 32725 C C . GLY C 1 26 ? 27.034 14.672 -4.876 1.00 0.00 26 GLY C C 15
ATOM 32726 O O . GLY C 1 26 ? 27.642 15.695 -4.628 1.00 0.00 26 GLY C O 15
ATOM 32730 N N . HIS C 1 27 ? 27.609 13.702 -5.553 1.00 0.00 27 HIS C N 15
ATOM 32731 C CA . HIS C 1 27 ? 29.017 13.866 -6.016 1.00 0.00 27 HIS C CA 15
ATOM 32732 C C . HIS C 1 27 ? 29.066 14.916 -7.130 1.00 0.00 27 HIS C C 15
ATOM 32733 O O . HIS C 1 27 ? 29.863 15.832 -7.099 1.00 0.00 27 HIS C O 15
ATOM 32748 N N . LEU C 1 28 ? 28.218 14.787 -8.114 1.00 0.00 28 LEU C N 15
ATOM 32749 C CA . LEU C 1 28 ? 28.209 15.773 -9.231 1.00 0.00 28 LEU C CA 15
ATOM 32750 C C . LEU C 1 28 ? 27.792 17.146 -8.697 1.00 0.00 28 LEU C C 15
ATOM 32751 O O . LEU C 1 28 ? 28.265 18.169 -9.150 1.00 0.00 28 LEU C O 15
ATOM 32767 N N . ASN C 1 29 ? 26.905 17.180 -7.741 1.00 0.00 29 ASN C N 15
ATOM 32768 C CA . ASN C 1 29 ? 26.457 18.489 -7.186 1.00 0.00 29 ASN C CA 15
ATOM 32769 C C . ASN C 1 29 ? 27.668 19.273 -6.674 1.00 0.00 29 ASN C C 15
ATOM 32770 O O . ASN C 1 29 ? 27.721 20.483 -6.770 1.00 0.00 29 ASN C O 15
ATOM 32781 N N . GLN C 1 30 ? 28.639 18.595 -6.125 1.00 0.00 30 GLN C N 15
ATOM 32782 C CA . GLN C 1 30 ? 29.842 19.305 -5.604 1.00 0.00 30 GLN C CA 15
ATOM 32783 C C . GLN C 1 30 ? 30.543 20.041 -6.747 1.00 0.00 30 GLN C C 15
ATOM 32784 O O . GLN C 1 30 ? 30.834 21.217 -6.653 1.00 0.00 30 GLN C O 15
ATOM 32798 N N . ILE C 1 31 ? 30.819 19.360 -7.829 1.00 0.00 31 ILE C N 15
ATOM 32799 C CA . ILE C 1 31 ? 31.503 20.026 -8.977 1.00 0.00 31 ILE C CA 15
ATOM 32800 C C . ILE C 1 31 ? 30.453 20.712 -9.854 1.00 0.00 31 ILE C C 15
ATOM 32801 O O . ILE C 1 31 ? 30.426 20.569 -11.058 1.00 0.00 31 ILE C O 15
ATOM 32817 N N . LYS C 1 32 ? 29.586 21.471 -9.240 1.00 0.00 32 LYS C N 15
ATOM 32818 C CA . LYS C 1 32 ? 28.522 22.195 -10.003 1.00 0.00 32 LYS C CA 15
ATOM 32819 C C . LYS C 1 32 ? 28.898 23.672 -10.112 1.00 0.00 32 LYS C C 15
ATOM 32820 O O . LYS C 1 32 ? 28.799 24.274 -11.163 1.00 0.00 32 LYS C O 15
ATOM 32839 N N . ARG C 1 33 ? 29.329 24.262 -9.031 1.00 0.00 33 ARG C N 15
ATOM 32840 C CA . ARG C 1 33 ? 29.712 25.701 -9.068 1.00 0.00 33 ARG C CA 15
ATOM 32841 C C . ARG C 1 33 ? 30.860 25.900 -10.060 1.00 0.00 33 ARG C C 15
ATOM 32842 O O . ARG C 1 33 ? 30.775 26.820 -10.857 1.00 0.00 33 ARG C O 15
ATOM 32864 N N . MET D 1 1 ? 22.574 -21.467 6.432 1.00 0.00 1 MET D N 15
ATOM 32865 C CA . MET D 1 1 ? 22.972 -21.397 7.866 1.00 0.00 1 MET D CA 15
ATOM 32866 C C . MET D 1 1 ? 24.399 -21.925 8.026 1.00 0.00 1 MET D C 15
ATOM 32867 O O . MET D 1 1 ? 24.649 -22.849 8.774 1.00 0.00 1 MET D O 15
ATOM 32883 N N . LEU D 1 2 ? 25.339 -21.347 7.328 1.00 0.00 2 LEU D N 15
ATOM 32884 C CA . LEU D 1 2 ? 26.747 -21.821 7.441 1.00 0.00 2 LEU D CA 15
ATOM 32885 C C . LEU D 1 2 ? 27.348 -21.293 8.763 1.00 0.00 2 LEU D C 15
ATOM 32886 O O . LEU D 1 2 ? 26.699 -21.339 9.788 1.00 0.00 2 LEU D O 15
ATOM 32902 N N . GLU D 1 3 ? 28.571 -20.779 8.768 1.00 0.00 3 GLU D N 15
ATOM 32903 C CA . GLU D 1 3 ? 29.147 -20.259 10.048 1.00 0.00 3 GLU D CA 15
ATOM 32904 C C . GLU D 1 3 ? 30.120 -19.098 9.741 1.00 0.00 3 GLU D C 15
ATOM 32905 O O . GLU D 1 3 ? 29.847 -17.965 10.086 1.00 0.00 3 GLU D O 15
ATOM 32917 N N . PRO D 1 4 ? 31.240 -19.357 9.096 1.00 0.00 4 PRO D N 15
ATOM 32918 C CA . PRO D 1 4 ? 32.232 -18.286 8.752 1.00 0.00 4 PRO D CA 15
ATOM 32919 C C . PRO D 1 4 ? 31.679 -17.286 7.724 1.00 0.00 4 PRO D C 15
ATOM 32920 O O . PRO D 1 4 ? 31.878 -16.093 7.837 1.00 0.00 4 PRO D O 15
ATOM 32931 N N . PHE D 1 5 ? 30.998 -17.765 6.717 1.00 0.00 5 PHE D N 15
ATOM 32932 C CA . PHE D 1 5 ? 30.446 -16.845 5.680 1.00 0.00 5 PHE D CA 15
ATOM 32933 C C . PHE D 1 5 ? 29.100 -16.282 6.147 1.00 0.00 5 PHE D C 15
ATOM 32934 O O . PHE D 1 5 ? 28.805 -15.113 5.973 1.00 0.00 5 PHE D O 15
ATOM 32951 N N . GLN D 1 6 ? 28.275 -17.110 6.726 1.00 0.00 6 GLN D N 15
ATOM 32952 C CA . GLN D 1 6 ? 26.944 -16.633 7.192 1.00 0.00 6 GLN D CA 15
ATOM 32953 C C . GLN D 1 6 ? 27.094 -15.353 7.998 1.00 0.00 6 GLN D C 15
ATOM 32954 O O . GLN D 1 6 ? 26.458 -14.354 7.734 1.00 0.00 6 GLN D O 15
ATOM 32968 N N . ILE D 1 7 ? 27.926 -15.390 8.980 1.00 0.00 7 ILE D N 15
ATOM 32969 C CA . ILE D 1 7 ? 28.135 -14.190 9.844 1.00 0.00 7 ILE D CA 15
ATOM 32970 C C . ILE D 1 7 ? 28.584 -13.005 8.987 1.00 0.00 7 ILE D C 15
ATOM 32971 O O . ILE D 1 7 ? 28.455 -11.860 9.376 1.00 0.00 7 ILE D O 15
ATOM 32987 N N . LEU D 1 8 ? 29.097 -13.267 7.817 1.00 0.00 8 LEU D N 15
ATOM 32988 C CA . LEU D 1 8 ? 29.537 -12.155 6.932 1.00 0.00 8 LEU D CA 15
ATOM 32989 C C . LEU D 1 8 ? 28.290 -11.442 6.405 1.00 0.00 8 LEU D C 15
ATOM 32990 O O . LEU D 1 8 ? 28.179 -10.234 6.457 1.00 0.00 8 LEU D O 15
ATOM 33006 N N . SER D 1 9 ? 27.343 -12.191 5.910 1.00 0.00 9 SER D N 15
ATOM 33007 C CA . SER D 1 9 ? 26.096 -11.563 5.388 1.00 0.00 9 SER D CA 15
ATOM 33008 C C . SER D 1 9 ? 25.434 -10.745 6.500 1.00 0.00 9 SER D C 15
ATOM 33009 O O . SER D 1 9 ? 24.962 -9.647 6.277 1.00 0.00 9 SER D O 15
ATOM 33017 N N . ILE D 1 10 ? 25.396 -11.265 7.699 1.00 0.00 10 ILE D N 15
ATOM 33018 C CA . ILE D 1 10 ? 24.764 -10.506 8.817 1.00 0.00 10 ILE D CA 15
ATOM 33019 C C . ILE D 1 10 ? 25.410 -9.122 8.912 1.00 0.00 10 ILE D C 15
ATOM 33020 O O . ILE D 1 10 ? 24.747 -8.110 8.798 1.00 0.00 10 ILE D O 15
ATOM 33036 N N . SER D 1 11 ? 26.738 -9.040 9.136 1.00 0.00 11 SER D N 15
ATOM 33037 C CA . SER D 1 11 ? 27.379 -7.731 9.215 1.00 0.00 11 SER D CA 15
ATOM 33038 C C . SER D 1 11 ? 26.884 -6.819 8.116 1.00 0.00 11 SER D C 15
ATOM 33039 O O . SER D 1 11 ? 26.588 -5.667 8.318 1.00 0.00 11 SER D O 15
ATOM 33047 N N . SER D 1 12 ? 26.869 -7.329 6.909 1.00 0.00 12 SER D N 15
ATOM 33048 C CA . SER D 1 12 ? 26.419 -6.493 5.760 1.00 0.00 12 SER D CA 15
ATOM 33049 C C . SER D 1 12 ? 24.972 -6.048 5.985 1.00 0.00 12 SER D C 15
ATOM 33050 O O . SER D 1 12 ? 24.610 -4.921 5.709 1.00 0.00 12 SER D O 15
ATOM 33058 N N . PHE D 1 13 ? 24.142 -6.922 6.485 1.00 0.00 13 PHE D N 15
ATOM 33059 C CA . PHE D 1 13 ? 22.721 -6.545 6.726 1.00 0.00 13 PHE D CA 15
ATOM 33060 C C . PHE D 1 13 ? 22.656 -5.419 7.761 1.00 0.00 13 PHE D C 15
ATOM 33061 O O . PHE D 1 13 ? 21.908 -4.472 7.615 1.00 0.00 13 PHE D O 15
ATOM 33078 N N . ILE D 1 14 ? 23.431 -5.514 8.806 1.00 0.00 14 ILE D N 15
ATOM 33079 C CA . ILE D 1 14 ? 23.411 -4.449 9.848 1.00 0.00 14 ILE D CA 15
ATOM 33080 C C . ILE D 1 14 ? 23.877 -3.126 9.235 1.00 0.00 14 ILE D C 15
ATOM 33081 O O . ILE D 1 14 ? 23.350 -2.072 9.532 1.00 0.00 14 ILE D O 15
ATOM 33097 N N . LEU D 1 15 ? 24.863 -3.174 8.383 1.00 0.00 15 LEU D N 15
ATOM 33098 C CA . LEU D 1 15 ? 25.368 -1.923 7.750 1.00 0.00 15 LEU D CA 15
ATOM 33099 C C . LEU D 1 15 ? 24.338 -1.420 6.727 1.00 0.00 15 LEU D C 15
ATOM 33100 O O . LEU D 1 15 ? 24.045 -0.243 6.649 1.00 0.00 15 LEU D O 15
ATOM 33116 N N . SER D 1 16 ? 23.791 -2.305 5.942 1.00 0.00 16 SER D N 15
ATOM 33117 C CA . SER D 1 16 ? 22.789 -1.884 4.920 1.00 0.00 16 SER D CA 15
ATOM 33118 C C . SER D 1 16 ? 21.707 -1.014 5.568 1.00 0.00 16 SER D C 15
ATOM 33119 O O . SER D 1 16 ? 21.358 0.033 5.060 1.00 0.00 16 SER D O 15
ATOM 33127 N N . ALA D 1 17 ? 21.168 -1.439 6.678 1.00 0.00 17 ALA D N 15
ATOM 33128 C CA . ALA D 1 17 ? 20.103 -0.632 7.342 1.00 0.00 17 ALA D CA 15
ATOM 33129 C C . ALA D 1 17 ? 20.704 0.664 7.895 1.00 0.00 17 ALA D C 15
ATOM 33130 O O . ALA D 1 17 ? 20.107 1.719 7.816 1.00 0.00 17 ALA D O 15
ATOM 33137 N N . LEU D 1 18 ? 21.881 0.592 8.455 1.00 0.00 18 LEU D N 15
ATOM 33138 C CA . LEU D 1 18 ? 22.519 1.819 9.013 1.00 0.00 18 LEU D CA 15
ATOM 33139 C C . LEU D 1 18 ? 22.761 2.825 7.884 1.00 0.00 18 LEU D C 15
ATOM 33140 O O . LEU D 1 18 ? 22.419 3.986 7.988 1.00 0.00 18 LEU D O 15
ATOM 33156 N N . HIS D 1 19 ? 23.352 2.389 6.806 1.00 0.00 19 HIS D N 15
ATOM 33157 C CA . HIS D 1 19 ? 23.620 3.321 5.674 1.00 0.00 19 HIS D CA 15
ATOM 33158 C C . HIS D 1 19 ? 22.297 3.853 5.119 1.00 0.00 19 HIS D C 15
ATOM 33159 O O . HIS D 1 19 ? 22.197 4.994 4.719 1.00 0.00 19 HIS D O 15
ATOM 33174 N N . PHE D 1 20 ? 21.283 3.035 5.086 1.00 0.00 20 PHE D N 15
ATOM 33175 C CA . PHE D 1 20 ? 19.972 3.498 4.549 1.00 0.00 20 PHE D CA 15
ATOM 33176 C C . PHE D 1 20 ? 19.460 4.678 5.379 1.00 0.00 20 PHE D C 15
ATOM 33177 O O . PHE D 1 20 ? 19.098 5.711 4.850 1.00 0.00 20 PHE D O 15
ATOM 33194 N N . ILE D 1 21 ? 19.425 4.534 6.676 1.00 0.00 21 ILE D N 15
ATOM 33195 C CA . ILE D 1 21 ? 18.932 5.648 7.536 1.00 0.00 21 ILE D CA 15
ATOM 33196 C C . ILE D 1 21 ? 19.990 6.752 7.612 1.00 0.00 21 ILE D C 15
ATOM 33197 O O . ILE D 1 21 ? 19.675 7.925 7.629 1.00 0.00 21 ILE D O 15
ATOM 33213 N N . ALA D 1 22 ? 21.241 6.388 7.663 1.00 0.00 22 ALA D N 15
ATOM 33214 C CA . ALA D 1 22 ? 22.315 7.419 7.746 1.00 0.00 22 ALA D CA 15
ATOM 33215 C C . ALA D 1 22 ? 22.367 8.221 6.442 1.00 0.00 22 ALA D C 15
ATOM 33216 O O . ALA D 1 22 ? 22.685 9.393 6.438 1.00 0.00 22 ALA D O 15
ATOM 33223 N N . TRP D 1 23 ? 22.062 7.599 5.337 1.00 0.00 23 TRP D N 15
ATOM 33224 C CA . TRP D 1 23 ? 22.101 8.326 4.036 1.00 0.00 23 TRP D CA 15
ATOM 33225 C C . TRP D 1 23 ? 20.936 9.314 3.962 1.00 0.00 23 TRP D C 15
ATOM 33226 O O . TRP D 1 23 ? 21.105 10.457 3.587 1.00 0.00 23 TRP D O 15
ATOM 33247 N N . THR D 1 24 ? 19.753 8.884 4.308 1.00 0.00 24 THR D N 15
ATOM 33248 C CA . THR D 1 24 ? 18.584 9.806 4.244 1.00 0.00 24 THR D CA 15
ATOM 33249 C C . THR D 1 24 ? 18.796 10.980 5.205 1.00 0.00 24 THR D C 15
ATOM 33250 O O . THR D 1 24 ? 18.354 12.083 4.952 1.00 0.00 24 THR D O 15
ATOM 33261 N N . ILE D 1 25 ? 19.466 10.760 6.306 1.00 0.00 25 ILE D N 15
ATOM 33262 C CA . ILE D 1 25 ? 19.694 11.876 7.268 1.00 0.00 25 ILE D CA 15
ATOM 33263 C C . ILE D 1 25 ? 20.824 12.782 6.763 1.00 0.00 25 ILE D C 15
ATOM 33264 O O . ILE D 1 25 ? 20.626 13.955 6.517 1.00 0.00 25 ILE D O 15
ATOM 33280 N N . GLY D 1 26 ? 22.010 12.253 6.616 1.00 0.00 26 GLY D N 15
ATOM 33281 C CA . GLY D 1 26 ? 23.150 13.107 6.136 1.00 0.00 26 GLY D CA 15
ATOM 33282 C C . GLY D 1 26 ? 22.827 13.682 4.747 1.00 0.00 26 GLY D C 15
ATOM 33283 O O . GLY D 1 26 ? 23.186 14.803 4.443 1.00 0.00 26 GLY D O 15
ATOM 33287 N N . HIS D 1 27 ? 22.152 12.943 3.894 1.00 0.00 27 HIS D N 15
ATOM 33288 C CA . HIS D 1 27 ? 21.827 13.489 2.548 1.00 0.00 27 HIS D CA 15
ATOM 33289 C C . HIS D 1 27 ? 20.745 14.560 2.689 1.00 0.00 27 HIS D C 15
ATOM 33290 O O . HIS D 1 27 ? 20.926 15.695 2.296 1.00 0.00 27 HIS D O 15
ATOM 33305 N N . LEU D 1 28 ? 19.621 14.209 3.254 1.00 0.00 28 LEU D N 15
ATOM 33306 C CA . LEU D 1 28 ? 18.533 15.211 3.425 1.00 0.00 28 LEU D CA 15
ATOM 33307 C C . LEU D 1 28 ? 19.083 16.416 4.188 1.00 0.00 28 LEU D C 15
ATOM 33308 O O . LEU D 1 28 ? 18.836 17.551 3.837 1.00 0.00 28 LEU D O 15
ATOM 33324 N N . ASN D 1 29 ? 19.831 16.177 5.231 1.00 0.00 29 ASN D N 15
ATOM 33325 C CA . ASN D 1 29 ? 20.399 17.311 6.013 1.00 0.00 29 ASN D CA 15
ATOM 33326 C C . ASN D 1 29 ? 21.234 18.197 5.087 1.00 0.00 29 ASN D C 15
ATOM 33327 O O . ASN D 1 29 ? 21.202 19.408 5.178 1.00 0.00 29 ASN D O 15
ATOM 33338 N N . GLN D 1 30 ? 21.982 17.603 4.197 1.00 0.00 30 GLN D N 15
ATOM 33339 C CA . GLN D 1 30 ? 22.818 18.413 3.268 1.00 0.00 30 GLN D CA 15
ATOM 33340 C C . GLN D 1 30 ? 21.923 19.362 2.469 1.00 0.00 30 GLN D C 15
ATOM 33341 O O . GLN D 1 30 ? 22.228 20.527 2.306 1.00 0.00 30 GLN D O 15
ATOM 33355 N N . ILE D 1 31 ? 20.818 18.874 1.968 1.00 0.00 31 ILE D N 15
ATOM 33356 C CA . ILE D 1 31 ? 19.901 19.750 1.178 1.00 0.00 31 ILE D CA 15
ATOM 33357 C C . ILE D 1 31 ? 18.882 20.395 2.116 1.00 0.00 31 ILE D C 15
ATOM 33358 O O . ILE D 1 31 ? 17.689 20.324 1.900 1.00 0.00 31 ILE D O 15
ATOM 33374 N N . LYS D 1 32 ? 19.349 21.026 3.155 1.00 0.00 32 LYS D N 15
ATOM 33375 C CA . LYS D 1 32 ? 18.416 21.683 4.113 1.00 0.00 32 LYS D CA 15
ATOM 33376 C C . LYS D 1 32 ? 19.174 22.747 4.913 1.00 0.00 32 LYS D C 15
ATOM 33377 O O . LYS D 1 32 ? 18.767 23.890 4.984 1.00 0.00 32 LYS D O 15
ATOM 33396 N N . ARG D 1 33 ? 20.273 22.380 5.514 1.00 0.00 33 ARG D N 15
ATOM 33397 C CA . ARG D 1 33 ? 21.056 23.370 6.307 1.00 0.00 33 ARG D CA 15
ATOM 33398 C C . ARG D 1 33 ? 21.796 24.313 5.356 1.00 0.00 33 ARG D C 15
ATOM 33399 O O . ARG D 1 33 ? 22.709 23.853 4.690 1.00 0.00 33 ARG D O 15
#